Protein 2UZ1 (pdb70)

Organism: Pseudomonas fluorescens (NCBI:txid294)

Secondary structure (DSSP, 8-state):
-EEEHHHHHHHHHHHHT---EEE---GGGHHHHHHHHHHT--EEE-SSHHHHHHHHHHHHHHHTS-EEEEE-TTHHHHTTHHHHHHHHHHT--EEEEEEE--GGGTTS--TT----HHHHHGGG-SEEEE---GGGHHHHHHHHHHHHHSSSP--EEEEEEHHHHH-EEEGGGS--------SSPPB--HHHHHHHHHHHHH-SSEEEEE-HHHHHHT-HHHHHHHHHHH---EEE-GGGGGGGTTS-GGGEEEEGGGGGGTTTTT---SEEEEEBPPSSGGGTTTS-SSS-TTSEEEEE-S-GGGTTSSS--SEEE-S-HHHHHHHHHHHHTTSPPPPP-HHHHHHHHHHHHHHHHHHHHH---SSS--HHHHHHHHHTT-STTEEEEE-SSHHHHHHHHHHTTS--SEEE---TT--TTTHHHHHHHHHHHHHHHT-EEEEEEEHHHHGGGTTHHHHHHHHT---EEEEEE-SB-HHHHHHIIIII-TT---S-B-----HHHHHHHTT-EEEEE-SHHHHHHHHHHHHHSSS-EEEEEE--S----HHHH-/-EEEHHHHHHHHHHHHT---EEE---GGGHHHHHHHHHHT--EEE-SSHHHHHHHHHHHHHHHTS-EEEEE-TTHHHHTTHHHHHHHHHHT--EEEEEEE--GGGTTS--TT----HHHHHGGGSSEEEE---GGGHHHHHHHHHHHHHSSSP--EEEEEEHHHHH-EEEGGGS--------SSPPB--HHHHHHHHHHHHH-SSEEEEE-HHHHHH--HHHHHHHHHHH---EEE-GGGGGGGTTS-GGGEEEEGGGGGGTGGGT---SEEEEEBPPSSGGGTTTS-SSS-TTSEEEEEES-GGGTTSSS--SEEEES-HHHHHHHHHHHHHTT-PPPP-HHHHHHHHHHHHHHHHHHHHT---SSSBPHHHHHHHHHTT-STTEEEEE-SSHHHHHHHHHHSSS--SEEE---TT--TTTHHHHHHHHHHHHHHHTPEEEEEEEHHHHGGGTTHHHHHHHTT---EEEEEE-SB-HHHHHHIIIII-TT---S-B-----HHHHHHHTT-EEEEE-SHHHHHHHHHHHHHSSS-EEEEEEB-S----HHHHH-/-EEEHHHHHHHHHHHHT---EEE---GGGHHHHHHHHHHT--EEE-SSHHHHHHHHHHHHHHHTS-EEEEE-TTHHHHTTHHHHHHHHHHT--EEEEEEE--GGGTTS--TT----HHHHHGGG-SEEEE---GGGHHHHHHHHHHHHHSSSP--EEEEEEHHHHH-EEEGGGS--------SSPPB--HHHHHHHHHHHHH-SSEEEEE-HHHHHH--HHHHHHHHHHH---EEE-GGGGGGGTTS-GGGEEEEGGGGGGTTTTT---SEEEEEBPPSSGGGTTTS-SSS-TTSEEEEEES-GGGTTSSS--SEEEES-HHHHHHHHHHHHTSSPPPPP-HHHHHHHHHHHHHHHHHHHHH---SSS--HHHHHHHHHTT-STTEEEEE-SSHHHHHHHHHHTTS--SEEE---TT--TTTHHHHHHHHHHHHHTTT-EEEEEEEHHHHGGGTTHHHHHHHHT---EEEEEE-SB-HHHHHHIIIII-TT---S-B-----HHHHHHHTT-EEEEE-SHHHHHHHHHHHHHSSS-EEEEEE--S-PPPHHHHH-/-EEEHHHHHHHHHHHHT---EEE---GGGHHHHHHHHHTT--EEE-SSHHHHHHHHHHHHHHHTS-EEEEE-TTHHHHTTHHHHHHHHHHT--EEEEEEE--GGGTTS--TT----HHHHHGGG-SEEEE---GGGHHHHHHHHHHHHHSSSP--EEEEEEHHHHH-EEEGGGS--------SSPPB--HHHHHHHHHHHHH-SSEEEEE-HHHHHHT-HHHHHHHHHHH---EEE-GGGGGGGTTS-GGGEEEEGGGGGGTTTTT---SEEEEEBPPSSGGGTTTS-SSS-TTSEEEEEES-GGGTTSSS--SEEEES-HHHHHHHHHHHHHS-S-----HHHHHHHHHHHHHHHHHHHHH---SSS--HHHHHHHHHTT-STTEEEEE-SSHHHHHHHHHHTTS--SEEE---TT--TTTHHHHHHHHHHHHHHHT-EEEEEEEHHHHGGGTTHHHHHHHHT---EEEEEE-SB-HHHHHHIIIII-TT---S-B-----HHHHHHHTT-EEEEE-SHHHHHHHHHHHHHSSS-EEEEEE--S-PPPHHHH-

Radius of gyration: 36.53 Å; Cα contacts (8 Å, |Δi|>4): 5797; chains: 4; bounding box: 102×90×102 Å

B-factor: mean 12.72, std 6.34, range [3.35, 56.2]

InterPro domains:
  IPR011766 Thiamine pyrophosphate enzyme, TPP-binding [PF02775] (397-542)
  IPR012000 Thiamine pyrophosphate enzyme, central domain [PF00205] (194-329)
  IPR012001 Thiamine pyrophosphate enzyme, N-terminal TPP-binding domain [PF02776] (5-121)
  IPR029035 DHS-like NAD/FAD-binding domain superfamily [SSF52467] (156-358)
  IPR029061 Thiamin diphosphate-binding fold [SSF52518] (1-179)
  IPR029061 Thiamin diphosphate-binding fold [SSF52518] (370-551)
  IPR045229 Thiamine pyrophosphate enzyme [PTHR18968] (4-545)

Foldseek 3Di:
DWAFLLLLQQVLCVLQPQQEAEEADDLLNVSVVVNCVVVVRYYQYFPFLCLRLLLLQLLCLLQLHEGEYEFEAARRLVRNQVSLQQQQQQLTQYEYEYEAAAPVCPPVPDPRYDDPSQVSSVVRWLEEDEDDASLCNQVVSLVLNLSQLAFSHHYYYYYYYSCSRGDIDDPVVHDRDHNPDDLAWFAFDVVQLVVLVVCLQPWLQEEEEEEQLCSSSLLLVLLQLLCVQAVHAYEYALSCQLSCQPHDLLRQLYHLVLQQCQVVVVHRTQEYEYQQDFQDDRQPRLPCSRVHLNHAYAYEGLDQCRFCVRHDHDHYHRIRSSNHSNVSSVVSVPDDGGDDCNVSSVVSVVSLVVLLVVVVVPDDCPPFAALLLLLVLVLVPAALQEAEEEAQDQNVLSNSSSSSVYNHVHGHYRDPVNDQQSRNSSQQSNLVSSVVVNHAYEYGYEPVRCVNRLSRLLSCQVVLRLYEYEYAYQQWSQLVQVCCCPVPHPVRRDPTGRNDDDSLVSSVVSPFAGAEEIYSVRSSVVVVVSVVDSTHYYYYYHHHRPDDRPVSVD/DWAFLLLLLQVLCVLQPNQEAEEADDLLNVSVVVNCVVVVRYYQYFPFLCLRLLLLQLLCLLQLHEREYEFEAARRLVRNVVSLQQQQQQLGQYEYEYEEAAPVCPPVPDPRYDDPSQVSSVVRWLEEDEDDASLCNQVVSLVLNLSQLAFSHHYYYYYYYSCSRGDIDDPVVHDRDHNPDDLAKFAWDVVLVVVLVVVLLVWPQEEEEEEQLCSSSLLLVLLQLLCVQAVHAYEYDLSCQLSCQPHDLLRQLYHLVLQQCQVVVVHRGQEYEYQQDFQDDRQCRLPCSRVHLNHAYAYEGLDQCRFCVRHDHDHYTHIRSSNHSNVSSVCRVVPDDGDDCNVSSVVSVVSLVVVLVVVVVVFDPPDFAALLLLLVLVLVPAALQEAEEEAADQNVLSNSSSSRVYNHVHGHYRDDVNDQQSRNSSQQSSLVSSVVVNHAYEYEYEPVRCVNRLSRLLSCQVVLRLYEYEYAYQQWSQLVQVCCCPVPHPVRRDPTGRNDDDSLVSSVVSPFAGAEETYSVRSSVVVVVSVVDSTHYYYYYHGHRPDDRPVSVVD/DWAFLLLLLQVLCVLQPNQEAEEADDPLNVSVVVNCVVVVRYYQHFPFLCLSLLLLQLLCLLQLAEGEYEFEAARRLVRNVVSLQQQQQQLTQYEYEYEEAAPVCPPVPDDRYDDPSQVSSVVRWLEEDEDDASLCNQVVSLVLNLSQLAPSHHYYYYYYYSCSRGPIDDPVVHDRDHNDDDLAWFAFDVVLLVVLVVCLQPWLQEEEEEGQLCSSSLLLVLLQLLCVQAVHAYEYDLSCQLSCLPHPLLRQLYHLVLQQCQVVVVHRTQEYEYQQDFQDDRNPRLPCSRVHLNHAYAYEGLDQCRFCVRHDHDHYHRIRSSNHSNVSSVVSVPDDGGDHCNVSSVVSVVSLVVVLVVCVVPFDCPPFAALLLLLVLVLVPAALQEAEEEAADQNVLSNSSSSSVYNHVHGHYRDDVNDQQSRVSSQLSSLVSSVVVNHAYEYGYEPVRCVNRLSRLLSCQVVLRLYEYEYAYQQWSQVVQVCCCPVPHVPRRDPTGRNDDDSLVSSVVSPFHGAEEIYSVRSSVVVVVSVVDSTHYYYYYHHHRPDDRPVRVVD/DWAFLLLLQVVLCVLQPHQEAEEADDLLNVSVVVNCVVVVRYYQHFPFLCLSLLLLQLLCLLQLAEREYEFEAARRLVRNVVSLQQQQQQLTQYEYEYEEAAPVCPPVPDPRYDDPSQVSNVVRFLEEDEDDASLCNQVVSLVQNCSQLAFSHHYYYYYYYSCSRGDIDDPVVHDRDHNDDDLAWFAFDVVLLVVLVVLLQPWPQEEEEEEQLCSSSLLLVLLQLLCVLAVHAYEYAQSCQLSCQPHDLLRQLYHLVLQQCQVVVVHRTQEYEYQQDAQDDRQPRLPCRRPHLNHAYAYEGLDQCRFQVRHDHDHYTHIRSSNHSNVSSVVSVVDPHGDDCNVSSVVSVVSLVVLLVVVVVPDDCPPFAALLLLLVLVLVVAALQEAEEEAQDLNVLSNSSSSSPYNHVHYHYRDPVNDQQSRSSSQQSSLVSSVVVNHAYEYGYEPVRCVNRLSRLLSCQVVLRLYEYEYAYAQWSQVVQVCCCPVPHVVRRDPTGRNDDDSLVSSVVSPFAGAEEIYSVRSSVVVVVSVVDSTHYYYYYHHHRPDQRPVRVD

CATH classification: 3.40.50.970 (+2 more: 3.40.50.1220, 3.40.50.970)

Sequence (2218 aa):
AMITGGELVVRTLIKAGVEHLFGLHGAHIDTIFQACLDHDDVPIIDTRHEAAAGHAAEGYARAGAKLGVALVTAGGGFTNAVVTPIANAWLDRTPVLFLTGSGALRDDETNTLQAGIDQVAMAAPITKWAHRVMATEHIPRLVMQAIRAALSSAPRGPVLLDLPWDILMNQIDEDSVVIIPDLVLSAHGARPDPADLDQQALALLRKAERPVIVLGSEASSRTARKTALSAFVAATGVPVFADYEGLSMLSGLPDAMRGGLVQNLYSFAKADAAPDLLVLMLGARFGLNTGHGSGQLIPHSAQVIQVDPDACCELGRLQGIALGIVADVGGTIEALAQATAQDAAWPDRGDWCAKVTDLAQERYASIAAKSSSEHALHPFHASQVIAKHVDAGVTVVADGALTYLWLSEVMSRVKPGGFLCHGYLGSMGVGFGTALGAQVADLEAGRRTILVTGDGSVGYSIGEFDTLVRKQLPLIVIIMNNQSWGATLHFQQLAVGPNRVTGTRLENGSYHGVAAAFGADGYHVDSVESFSAALAQALAHNRPACINVAVALDPIPPEELIAMITGGELVVRTLIKAGVEHLFGLHGAHIDTIFQACLDHDDVPIIDTRHEAAAGHAAEGYARAGAKLGVALVTAGGGFTNAVVTPIANAWLDRTPVLFLTGSGALRDDETNTLQAGIDQVAMAAPITKWAHRVMATEHIPRLVMQAIRAALSAPRGPVLLDLPWDILMNNQIDEDSVIIPDLVLSAHGARPDPADLDQALALLRKAERPVIVLGSEASRTARKTALSAFVAATGVPVFADYEGLSMLSGLPDAMRGGLVQNLYSFAKADAAPDLVLMLGARFGLNTGHGSGQLIPHSAQVIQVDPDACCELGRLQGIALGIVADVGGTIEALAQATAQDAAWPDRGDWCAKVTDLAQERYASSIAAKSSSEHALHPFHASQVIAKHVDAGVTVVADGALTYLWLSEVMSRVKPGGFLCHGYLGSMGVGFGTALGAQVADLEAGRRTILVTGDGSVGYSIGEFDTLVRKQLPLIVIIMNNQSWGATLHFQQLAVGPNRVTGTRLENGSYHGVAAAFGADGYHVDSVESFSSAALAQALAHNRPACINVAVALDPIPPEELIIAMITGGELVVRTLIKAGVEHLFGLHGAHIDTIFQACLDHDVPIIDTRHEAAAGHAAEGYARAGAKLGVALVTAGGGFTNAVVTPIANAWLDRTPVLFLTGSGALRDDETNTLQAGIDQVAMAAPITKWAHRVMATEHIPRLVMQAIRAALSAPRGPVLLDLPWDILMNQIDEDSVVIIPDLVLSAHGARPDPADLDQALALLRKAERPVIVLGSEASRTARKTALSAFVAATGVPVFADYEGLSMLSGLPDAMRGGLVQNLYSFAKADAAPDLLVLMLGARFGLNTGHGSGQLIPHSAQVIQVDPDACCELGRLQGIALGIVADVGGTIEALAQATAQDAAWPDRGDWCAKVTDLAQERYASIAAKSSSEHALHPFHASQVIAKHVDAGVTVVADGALTYLWLSEVMSRVKPGGFLCHGYLGSMGVGFGTALGAQVADLEAGRRTILVTGDGSVGYSIGEFDTLVRKQLPLIVIIMNNQSWGATLHFQQLAVGPNRVTGTRLENGSYHGVAAAFGADGYHVDSVESFSAALAQALAHNRPACINVAVALDPIPPEELIIAMITGGELVVRTLIKAGVEHLFGLHGAHIDTIFQACLDHDVPIIDTRHEAAAGHAAEGYARAGAKLGVALVTAGGGFTNAVVTPIANAWLDRTPVLFLTGSGALRDDETNTLQAGIDQVAMAAPITKWAHRVMATEHIPRLVMQAIRAALSAPRGPVLLDLPWDILMNNQIDEDSVVIIPDLVLSAHGARPDPADLDQALALLRKAERPVIVLGSEASRTARKTALSSAFVAATGVPVFADYEGLSMLSGLPDAMRGGLVQNLYSFAKADAAPDLVLMLGARFGLNTGHGSGQLIPHSAQVIQVDPDACCELGRLQGIALGIVADVGGTIEALAQATAQDAAWPDRGDWCAKVTDLAQERYASIAAKSSSEHALHPFHASQVIAKHVDAGVTVVADGALTYLWLSEVMSRVKPGGFLCHGYLGSMGVGFGTALGAQVADLEAGRRTILVTGDGSVGYSIGEFDTLVRKQLPLIVIIMNNQSWGATLHFQQLAVGPNRVTGTRLENGSYHGVAAAFGADGYHVDSVESFSSAALAQALAHNRPACINVAVVALDPIPPEELI

Structure (mmCIF, N/CA/C/O backbone):
data_2UZ1
#
_entry.id   2UZ1
#
_cell.length_a   104.462
_cell.length_b   121.601
_cell.length_c   162.957
_cell.angle_alpha   90.00
_cell.angle_beta   90.00
_cell.angle_gamma   90.00
#
_symmetry.space_group_name_H-M   'P 21 21 21'
#
loop_
_entity.id
_entity.type
_entity.pdbx_description
1 polymer 'BENZALDEHYDE LYASE'
2 polymer 'BENZALDEHYDE LYASE'
3 non-polymer 'THIAMINE DIPHOSPHATE'
4 non-polymer (4S)-2-METHYL-2,4-PENTANEDIOL
5 water water
#
loop_
_atom_site.group_PDB
_atom_site.id
_atom_site.type_symbol
_atom_site.label_atom_id
_atom_site.label_alt_id
_atom_site.label_comp_id
_atom_site.label_asym_id
_atom_site.label_entity_id
_atom_site.label_seq_id
_atom_site.pdbx_PDB_ins_code
_atom_site.Cartn_x
_atom_site.Cartn_y
_atom_site.Cartn_z
_atom_site.occupancy
_atom_site.B_iso_or_equiv
_atom_site.auth_seq_id
_atom_site.auth_comp_id
_atom_site.auth_asym_id
_atom_site.auth_atom_id
_atom_site.pdbx_PDB_model_num
ATOM 1 N N . ALA A 1 2 ? 28.471 -25.413 53.933 1.00 20.38 2 ALA A N 1
ATOM 2 C CA . ALA A 1 2 ? 29.425 -24.274 54.056 1.00 19.27 2 ALA A CA 1
ATOM 3 C C . ALA A 1 2 ? 30.292 -23.991 52.827 1.00 18.40 2 ALA A C 1
ATOM 4 O O . ALA A 1 2 ? 30.925 -22.949 52.788 1.00 18.44 2 ALA A O 1
ATOM 6 N N . MET A 1 3 ? 30.328 -24.901 51.848 1.00 17.09 3 MET A N 1
ATOM 7 C CA . MET A 1 3 ? 30.730 -24.528 50.493 1.00 16.00 3 MET A CA 1
ATOM 8 C C . MET A 1 3 ? 29.555 -23.789 49.856 1.00 15.03 3 MET A C 1
ATOM 9 O O . MET A 1 3 ? 28.406 -24.248 49.911 1.00 14.74 3 MET A O 1
ATOM 14 N N . ILE A 1 4 ? 29.842 -22.633 49.262 1.00 13.14 4 ILE A N 1
ATOM 15 C CA . ILE A 1 4 ? 28.793 -21.827 48.615 1.00 11.72 4 ILE A CA 1
ATOM 16 C C . ILE A 1 4 ? 29.260 -21.348 47.228 1.00 11.16 4 ILE A C 1
ATOM 17 O O . ILE A 1 4 ? 30.461 -21.217 46.994 1.00 10.72 4 ILE A O 1
ATOM 22 N N . THR A 1 5 ? 28.309 -21.095 46.328 1.00 10.65 5 THR A N 1
ATOM 23 C CA . THR A 1 5 ? 28.616 -20.662 44.963 1.00 9.79 5 THR A CA 1
ATOM 24 C C . THR A 1 5 ? 29.006 -19.178 44.887 1.00 9.69 5 THR A C 1
ATOM 25 O O . THR A 1 5 ? 28.656 -18.373 45.772 1.00 9.00 5 THR A O 1
ATOM 29 N N . GLY A 1 6 ? 29.702 -18.805 43.809 1.00 8.71 6 GLY A N 1
ATOM 30 C CA . GLY A 1 6 ? 29.873 -17.386 43.477 1.00 8.92 6 GLY A CA 1
ATOM 31 C C . GLY A 1 6 ? 28.564 -16.601 43.454 1.00 8.32 6 GLY A C 1
ATOM 32 O O . GLY A 1 6 ? 28.509 -15.468 43.934 1.00 8.40 6 GLY A O 1
ATOM 33 N N . GLY A 1 7 ? 27.497 -17.187 42.899 1.00 7.15 7 GLY A N 1
ATOM 34 C CA . GLY A 1 7 ? 26.177 -16.521 42.901 1.00 7.46 7 GLY A CA 1
ATOM 35 C C . GLY A 1 7 ? 25.670 -16.249 44.322 1.00 7.14 7 GLY A C 1
ATOM 36 O O . GLY A 1 7 ? 25.096 -15.201 44.604 1.00 7.63 7 GLY A O 1
ATOM 37 N N . GLU A 1 8 ? 25.899 -17.196 45.221 1.00 7.20 8 GLU A N 1
ATOM 38 C CA . GLU A 1 8 ? 25.542 -17.020 46.624 1.00 7.72 8 GLU A CA 1
ATOM 39 C C . GLU A 1 8 ? 26.362 -15.862 47.232 1.00 7.38 8 GLU A C 1
ATOM 40 O O . GLU A 1 8 ? 25.805 -15.016 47.945 1.00 8.41 8 GLU A O 1
ATOM 46 N N . LEU A 1 9 ? 27.655 -15.785 46.925 1.00 7.27 9 LEU A N 1
ATOM 47 C CA . LEU A 1 9 ? 28.447 -14.608 47.344 1.00 7.53 9 LEU A CA 1
ATOM 48 C C . LEU A 1 9 ? 27.856 -13.287 46.843 1.00 7.85 9 LEU A C 1
ATOM 49 O O . LEU A 1 9 ? 27.804 -12.309 47.597 1.00 7.20 9 LEU A O 1
ATOM 54 N N . VAL A 1 10 ? 27.401 -13.257 45.589 1.00 7.32 10 VAL A N 1
ATOM 55 C CA . VAL A 1 10 ? 26.809 -12.030 45.040 1.00 6.87 10 VAL A CA 1
ATOM 56 C C . VAL A 1 10 ? 25.642 -11.591 45.906 1.00 7.15 10 VAL A C 1
ATOM 57 O O . VAL A 1 10 ? 25.562 -10.433 46.338 1.00 7.57 10 VAL A O 1
ATOM 61 N N . VAL A 1 11 ? 24.744 -12.543 46.162 1.00 6.89 11 VAL A N 1
ATOM 62 C CA . VAL A 1 11 ? 23.495 -12.250 46.852 1.00 7.36 11 VAL A CA 1
ATOM 63 C C . VAL A 1 11 ? 23.712 -11.926 48.325 1.00 7.21 11 VAL A C 1
ATOM 64 O O . VAL A 1 11 ? 23.090 -11.006 48.834 1.00 7.37 11 VAL A O 1
ATOM 68 N N . ARG A 1 12 ? 24.615 -12.637 48.999 1.00 7.52 12 ARG A N 1
ATOM 69 C CA . ARG A 1 12 ? 24.965 -12.245 50.377 1.00 7.61 12 ARG A CA 1
ATOM 70 C C . ARG A 1 12 ? 25.463 -10.799 50.446 1.00 7.91 12 ARG A C 1
ATOM 71 O O . ARG A 1 12 ? 25.107 -10.064 51.364 1.00 8.18 12 ARG A O 1
ATOM 79 N N . THR A 1 13 ? 26.273 -10.399 49.461 1.00 7.30 13 THR A N 1
ATOM 80 C CA . THR A 1 13 ? 26.804 -9.038 49.437 1.00 7.70 13 THR A CA 1
ATOM 81 C C . THR A 1 13 ? 25.702 -8.016 49.163 1.00 7.82 13 THR A C 1
ATOM 82 O O . THR A 1 13 ? 25.635 -6.975 49.824 1.00 7.51 13 THR A O 1
ATOM 86 N N . LEU A 1 14 ? 24.804 -8.320 48.219 1.00 7.55 14 LEU A N 1
ATOM 87 C CA . LEU A 1 14 ? 23.693 -7.413 47.926 1.00 7.57 14 LEU A CA 1
ATOM 88 C C . LEU A 1 14 ? 22.818 -7.186 49.155 1.00 7.98 14 LEU A C 1
ATOM 89 O O . LEU A 1 14 ? 22.456 -6.041 49.484 1.00 8.62 14 LEU A O 1
ATOM 94 N N . ILE A 1 15 ? 22.508 -8.278 49.836 1.00 8.52 15 ILE A N 1
ATOM 95 C CA . ILE A 1 15 ? 21.678 -8.220 51.039 1.00 8.74 15 ILE A CA 1
ATOM 96 C C . ILE A 1 15 ? 22.356 -7.341 52.102 1.00 9.49 15 ILE A C 1
ATOM 97 O O . ILE A 1 15 ? 21.729 -6.438 52.687 1.00 8.78 15 ILE A O 1
ATOM 102 N N . LYS A 1 16 ? 23.651 -7.577 52.307 1.00 9.94 16 LYS A N 1
ATOM 103 C CA . LYS A 1 16 ? 24.394 -6.807 53.307 1.00 10.63 16 LYS A CA 1
ATOM 104 C C . LYS A 1 16 ? 24.415 -5.313 52.940 1.00 10.78 16 LYS A C 1
ATOM 105 O O . LYS A 1 16 ? 24.404 -4.457 53.838 1.00 11.55 16 LYS A O 1
ATOM 111 N N . ALA A 1 17 ? 24.405 -4.995 51.635 1.00 9.87 17 ALA A N 1
ATOM 112 C CA . ALA A 1 17 ? 24.353 -3.604 51.173 1.00 10.24 17 ALA A CA 1
ATOM 113 C C . ALA A 1 17 ? 22.968 -2.967 51.396 1.00 10.20 17 ALA A C 1
ATOM 114 O O . ALA A 1 17 ? 22.830 -1.742 51.379 1.00 11.35 17 ALA A O 1
ATOM 116 N N . GLY A 1 18 ? 21.959 -3.808 51.598 1.00 9.24 18 GLY A N 1
ATOM 117 C CA . GLY A 1 18 ? 20.589 -3.327 51.786 1.00 8.56 18 GLY A CA 1
ATOM 118 C C . GLY A 1 18 ? 19.675 -3.484 50.574 1.00 8.46 18 GLY A C 1
ATOM 119 O O . GLY A 1 18 ? 18.566 -2.957 50.568 1.00 8.73 18 GLY A O 1
ATOM 120 N N . VAL A 1 19 ? 20.129 -4.197 49.548 1.00 8.46 19 VAL A N 1
ATOM 121 C CA . VAL A 1 19 ? 19.293 -4.466 48.362 1.00 8.16 19 VAL A CA 1
ATOM 122 C C . VAL A 1 19 ? 18.129 -5.400 48.708 1.00 8.22 19 VAL A C 1
ATOM 123 O O . VAL A 1 19 ? 18.343 -6.446 49.332 1.00 9.64 19 VAL A O 1
ATOM 127 N N . GLU A 1 20 ? 16.915 -5.007 48.317 1.00 8.05 20 GLU A N 1
ATOM 128 C CA . GLU A 1 20 ? 15.700 -5.764 48.625 1.00 8.69 20 GLU A CA 1
ATOM 129 C C . GLU A 1 20 ? 14.954 -6.272 47.394 1.00 8.89 20 GLU A C 1
ATOM 130 O O . GLU A 1 20 ? 14.021 -7.056 47.539 1.00 8.63 20 GLU A O 1
ATOM 136 N N . HIS A 1 21 ? 15.357 -5.828 46.203 1.00 7.43 21 HIS A N 1
ATOM 137 C CA . HIS A 1 21 ? 14.695 -6.243 44.949 1.00 7.12 21 HIS A CA 1
ATOM 138 C C . HIS A 1 21 ? 15.718 -6.234 43.834 1.00 7.30 21 HIS A C 1
ATOM 139 O O . HIS A 1 21 ? 16.614 -5.384 43.819 1.00 7.65 21 HIS A O 1
ATOM 146 N N . LEU A 1 22 ? 15.561 -7.169 42.906 1.00 7.25 22 LEU A N 1
ATOM 147 C CA . LEU A 1 22 ? 16.314 -7.173 41.655 1.00 7.14 22 LEU A CA 1
ATOM 148 C C . LEU A 1 22 ? 15.341 -7.252 40.501 1.00 7.04 22 LEU A C 1
ATOM 149 O O . LEU A 1 22 ? 14.219 -7.759 40.660 1.00 7.26 22 LEU A O 1
ATOM 154 N N . PHE A 1 23 ? 15.772 -6.744 39.355 1.00 6.21 23 PHE A N 1
ATOM 155 C CA . PHE A 1 23 ? 14.993 -6.832 38.099 1.00 6.47 23 PHE A CA 1
ATOM 156 C C . PHE A 1 23 ? 15.814 -7.559 37.064 1.00 6.83 23 PHE A C 1
ATOM 157 O O . PHE A 1 23 ? 17.021 -7.341 36.959 1.00 7.44 23 PHE A O 1
ATOM 165 N N . GLY A 1 24 ? 15.190 -8.432 36.290 1.00 6.27 24 GLY A N 1
ATOM 166 C CA . GLY A 1 24 ? 16.003 -9.233 35.386 1.00 5.96 24 GLY A CA 1
ATOM 167 C C . GLY A 1 24 ? 15.245 -10.206 34.517 1.00 6.10 24 GLY A C 1
ATOM 168 O O . GLY A 1 24 ? 14.017 -10.151 34.409 1.00 5.45 24 GLY A O 1
ATOM 169 N N . LEU A 1 25 ? 16.002 -11.094 33.883 1.00 6.14 25 LEU A N 1
ATOM 170 C CA . LEU A 1 25 ? 15.405 -12.121 33.061 1.00 6.88 25 LEU A CA 1
ATOM 171 C C . LEU A 1 25 ? 16.361 -13.298 33.131 1.00 6.74 25 LEU A C 1
ATOM 172 O O . LEU A 1 25 ? 17.593 -13.129 33.030 1.00 6.98 25 LEU A O 1
ATOM 177 N N . HIS A 1 26 ? 15.796 -14.483 33.323 1.00 6.30 26 HIS A N 1
ATOM 178 C CA . HIS A 1 26 ? 16.591 -15.673 33.636 1.00 6.24 26 HIS A CA 1
ATOM 179 C C . HIS A 1 26 ? 17.517 -16.119 32.496 1.00 6.67 26 HIS A C 1
ATOM 180 O O . HIS A 1 26 ? 17.190 -15.979 31.301 1.00 6.31 26 HIS A O 1
ATOM 187 N N . GLY A 1 27 ? 18.680 -16.613 32.894 1.00 6.39 27 GLY A N 1
ATOM 188 C CA . GLY A 1 27 ? 19.507 -17.459 32.047 1.00 6.83 27 GLY A CA 1
ATOM 189 C C . GLY A 1 27 ? 20.273 -18.458 32.913 1.00 7.05 27 GLY A C 1
ATOM 190 O O . GLY A 1 27 ? 20.526 -18.191 34.089 1.00 7.23 27 GLY A O 1
ATOM 191 N N . ALA A 1 28 ? 20.693 -19.576 32.319 1.00 7.27 28 ALA A N 1
ATOM 192 C CA . ALA A 1 28 ? 21.509 -20.567 33.030 1.00 7.03 28 ALA A CA 1
ATOM 193 C C . ALA A 1 28 ? 22.787 -19.918 33.575 1.00 7.11 28 ALA A C 1
ATOM 194 O O . ALA A 1 28 ? 23.214 -20.226 34.702 1.00 7.30 28 ALA A O 1
ATOM 196 N N . HIS A 1 29 ? 23.387 -19.022 32.786 1.00 7.37 29 HIS A N 1
ATOM 197 C CA . HIS A 1 29 ? 24.641 -18.351 33.182 1.00 7.49 29 HIS A CA 1
ATOM 198 C C . HIS A 1 29 ? 24.554 -17.660 34.547 1.00 7.39 29 HIS A C 1
ATOM 199 O O . HIS A 1 29 ? 25.574 -17.520 35.248 1.00 7.49 29 HIS A O 1
ATOM 206 N N . ILE A 1 30 ? 23.340 -17.240 34.907 1.00 6.52 30 ILE A N 1
ATOM 207 C CA . ILE A 1 30 ? 23.130 -16.485 36.143 1.00 6.19 30 ILE A CA 1
ATOM 208 C C . ILE A 1 30 ? 22.197 -17.214 37.110 1.00 6.27 30 ILE A C 1
ATOM 209 O O . ILE A 1 30 ? 21.689 -16.624 38.078 1.00 6.87 30 ILE A O 1
ATOM 214 N N . ASP A 1 31 ? 21.980 -18.505 36.869 1.00 6.22 31 ASP A N 1
ATOM 215 C CA . ASP A 1 31 ? 21.042 -19.228 37.728 1.00 6.92 31 ASP A CA 1
ATOM 216 C C . ASP A 1 31 ? 21.474 -19.274 39.209 1.00 6.93 31 ASP A C 1
ATOM 217 O O . ASP A 1 31 ? 20.616 -19.280 40.101 1.00 6.70 31 ASP A O 1
ATOM 222 N N . THR A 1 32 ? 22.784 -19.288 39.474 1.00 5.99 32 THR A N 1
ATOM 223 C CA . THR A 1 32 ? 23.244 -19.327 40.870 1.00 7.53 32 THR A CA 1
ATOM 224 C C . THR A 1 32 ? 22.743 -18.117 41.671 1.00 6.98 32 THR A C 1
ATOM 225 O O . THR A 1 32 ? 22.511 -18.218 42.879 1.00 7.96 32 THR A O 1
ATOM 229 N N . ILE A 1 33 ? 22.560 -16.983 40.991 1.00 6.36 33 ILE A N 1
ATOM 230 C CA . ILE A 1 33 ? 22.034 -15.787 41.644 1.00 7.01 33 ILE A CA 1
ATOM 231 C C . ILE A 1 33 ? 20.522 -15.927 41.889 1.00 6.88 33 ILE A C 1
ATOM 232 O O . ILE A 1 33 ? 20.029 -15.540 42.951 1.00 7.73 33 ILE A O 1
ATOM 237 N N . PHE A 1 34 ? 19.780 -16.447 40.898 1.00 7.05 34 PHE A N 1
ATOM 238 C CA . PHE A 1 34 ? 18.355 -16.749 41.085 1.00 6.79 34 PHE A CA 1
ATOM 239 C C . PHE A 1 34 ? 18.143 -17.705 42.254 1.00 7.36 34 PHE A C 1
ATOM 240 O O . PHE A 1 34 ? 17.237 -17.498 43.074 1.00 7.55 34 PHE A O 1
ATOM 248 N N . GLN A 1 35 ? 18.972 -18.747 42.335 1.00 7.50 35 GLN A N 1
ATOM 249 C CA . GLN A 1 35 ? 18.817 -19.774 43.403 1.00 7.75 35 GLN A CA 1
ATOM 250 C C . GLN A 1 35 ? 19.073 -19.176 44.791 1.00 7.94 35 GLN A C 1
ATOM 251 O O . GLN A 1 35 ? 18.348 -19.459 45.775 1.00 8.63 35 GLN A O 1
ATOM 257 N N . ALA A 1 36 ? 20.109 -18.351 44.873 1.00 8.22 36 ALA A N 1
ATOM 258 C CA . ALA A 1 36 ? 20.442 -17.672 46.132 1.00 8.40 36 ALA A CA 1
ATOM 259 C C . ALA A 1 36 ? 19.321 -16.705 46.548 1.00 8.99 36 ALA A C 1
ATOM 260 O O . ALA A 1 36 ? 18.909 -16.681 47.712 1.00 9.23 36 ALA A O 1
ATOM 262 N N . CYS A 1 37 ? 18.815 -15.905 45.599 1.00 9.09 37 CYS A N 1
ATOM 263 C CA . CYS A 1 37 ? 17.666 -15.035 45.882 1.00 9.09 37 CYS A CA 1
ATOM 264 C C . CYS A 1 37 ? 16.464 -15.847 46.371 1.00 9.07 37 CYS A C 1
ATOM 265 O O . CYS A 1 37 ? 15.781 -15.440 47.305 1.00 10.28 37 CYS A O 1
ATOM 268 N N . LEU A 1 38 ? 16.223 -17.000 45.750 1.00 9.55 38 LEU A N 1
ATOM 269 C CA . LEU A 1 38 ? 15.136 -17.869 46.202 1.00 9.66 38 LEU A CA 1
ATOM 270 C C . LEU A 1 38 ? 15.336 -18.276 47.675 1.00 10.61 38 LEU A C 1
ATOM 271 O O . LEU A 1 38 ? 14.397 -18.214 48.496 1.00 11.06 38 LEU A O 1
ATOM 276 N N . ASP A 1 39 ? 16.555 -18.687 48.005 1.00 10.24 39 ASP A N 1
ATOM 277 C CA . ASP A 1 39 ? 16.862 -19.111 49.368 1.00 10.55 39 ASP A CA 1
ATOM 278 C C . ASP A 1 39 ? 16.657 -18.001 50.390 1.00 10.79 39 ASP A C 1
ATOM 279 O O . ASP A 1 39 ? 16.219 -18.259 51.527 1.00 10.92 39 ASP A O 1
ATOM 284 N N . HIS A 1 40 ? 16.992 -16.777 49.986 1.00 9.90 40 HIS A N 1
ATOM 285 C CA . HIS A 1 40 ? 16.999 -15.638 50.888 1.00 10.42 40 HIS A CA 1
ATOM 286 C C . HIS A 1 40 ? 15.729 -14.807 50.834 1.00 10.60 40 HIS A C 1
ATOM 287 O O . HIS A 1 40 ? 15.660 -13.758 51.489 1.00 10.77 40 HIS A O 1
ATOM 294 N N . ASP A 1 41 ? 14.739 -15.256 50.046 1.00 10.32 41 ASP A N 1
ATOM 295 C CA A ASP A 1 41 ? 13.476 -14.526 49.889 0.50 10.72 41 ASP A CA 1
ATOM 296 C CA B ASP A 1 41 ? 13.474 -14.519 49.877 0.50 10.67 41 ASP A CA 1
ATOM 297 C C . ASP A 1 41 ? 13.677 -13.097 49.345 1.00 10.70 41 ASP A C 1
ATOM 298 O O . ASP A 1 41 ? 13.000 -12.145 49.775 1.00 11.11 41 ASP A O 1
ATOM 307 N N . VAL A 1 42 ? 14.602 -12.939 48.399 1.00 9.73 42 VAL A N 1
ATOM 308 C CA . VAL A 1 42 ? 14.821 -11.638 47.748 1.00 9.14 42 VAL A CA 1
ATOM 309 C C . VAL A 1 42 ? 14.108 -11.741 46.386 1.00 9.07 42 VAL A C 1
ATOM 310 O O . VAL A 1 42 ? 14.477 -12.591 45.570 1.00 9.59 42 VAL A O 1
ATOM 314 N N . PRO A 1 43 ? 13.080 -10.910 46.152 1.00 9.44 43 PRO A N 1
ATOM 315 C CA . PRO A 1 43 ? 12.343 -11.029 44.888 1.00 9.11 43 PRO A CA 1
ATOM 316 C C . PRO A 1 43 ? 13.198 -10.601 43.695 1.00 9.05 43 PRO A C 1
ATOM 317 O O . PRO A 1 43 ? 13.877 -9.591 43.762 1.00 9.05 43 PRO A O 1
ATOM 321 N N . ILE A 1 44 ? 13.142 -11.382 42.621 1.00 7.76 44 ILE A N 1
ATOM 322 C CA . ILE A 1 44 ? 13.626 -10.931 41.314 1.00 7.20 44 ILE A CA 1
ATOM 323 C C . ILE A 1 44 ? 12.397 -10.722 40.438 1.00 6.67 44 ILE A C 1
ATOM 324 O O . ILE A 1 44 ? 11.616 -11.665 40.218 1.00 6.50 44 ILE A O 1
ATOM 329 N N . ILE A 1 45 ? 12.183 -9.485 40.000 1.00 6.33 45 ILE A N 1
ATOM 330 C CA . ILE A 1 45 ? 11.053 -9.173 39.134 1.00 6.66 45 ILE A CA 1
ATOM 331 C C . ILE A 1 45 ? 11.513 -9.456 37.709 1.00 6.58 45 ILE A C 1
ATOM 332 O O . ILE A 1 45 ? 12.301 -8.695 37.124 1.00 7.04 45 ILE A O 1
ATOM 337 N N . ASP A 1 46 ? 11.020 -10.562 37.162 1.00 7.06 46 ASP A N 1
ATOM 338 C CA . ASP A 1 46 ? 11.430 -11.035 35.843 1.00 6.71 46 ASP A CA 1
ATOM 339 C C . ASP A 1 46 ? 10.467 -10.525 34.776 1.00 7.05 46 ASP A C 1
ATOM 340 O O . ASP A 1 46 ? 9.254 -10.705 34.859 1.00 5.90 46 ASP A O 1
ATOM 345 N N . THR A 1 47 ? 11.052 -9.874 33.784 1.00 6.59 47 THR A N 1
ATOM 346 C CA . THR A 1 47 ? 10.316 -9.162 32.748 1.00 7.07 47 THR A CA 1
ATOM 347 C C . THR A 1 47 ? 10.251 -9.973 31.444 1.00 6.59 47 THR A C 1
ATOM 348 O O . THR A 1 47 ? 10.678 -11.131 31.403 1.00 7.57 47 THR A O 1
ATOM 352 N N . ARG A 1 48 ? 9.729 -9.360 30.378 1.00 6.38 48 ARG A N 1
ATOM 353 C CA . ARG A 1 48 ? 9.671 -10.041 29.080 1.00 5.94 48 ARG A CA 1
ATOM 354 C C . ARG A 1 48 ? 10.812 -9.609 28.139 1.00 5.91 48 ARG A C 1
ATOM 355 O O . ARG A 1 48 ? 10.885 -10.071 27.005 1.00 6.52 48 ARG A O 1
ATOM 363 N N . HIS A 1 49 ? 11.685 -8.720 28.614 1.00 5.59 49 HIS A N 1
ATOM 364 C CA . HIS A 1 49 ? 12.793 -8.197 27.809 1.00 4.78 49 HIS A CA 1
ATOM 365 C C . HIS A 1 49 ? 13.802 -7.654 28.803 1.00 5.38 49 HIS A C 1
ATOM 366 O O . HIS A 1 49 ? 13.415 -6.969 29.761 1.00 5.75 49 HIS A O 1
ATOM 373 N N . GLU A 1 50 ? 15.092 -7.940 28.593 1.00 4.14 50 GLU A N 1
ATOM 374 C CA . GLU A 1 50 ? 16.131 -7.355 29.474 1.00 5.02 50 GLU A CA 1
ATOM 375 C C . GLU A 1 50 ? 16.082 -5.814 29.491 1.00 5.06 50 GLU A C 1
ATOM 376 O O . GLU A 1 50 ? 16.399 -5.204 30.508 1.00 5.94 50 GLU A O 1
ATOM 382 N N . ALA A 1 51 ? 15.690 -5.189 28.376 1.00 5.83 51 ALA A N 1
ATOM 383 C CA . ALA A 1 51 ? 15.611 -3.732 28.334 1.00 5.72 51 ALA A CA 1
ATOM 384 C C . ALA A 1 51 ? 14.588 -3.276 29.366 1.00 6.33 51 ALA A C 1
ATOM 385 O O . ALA A 1 51 ? 14.861 -2.379 30.138 1.00 5.49 51 ALA A O 1
ATOM 387 N N . ALA A 1 52 ? 13.423 -3.942 29.405 1.00 6.18 52 ALA A N 1
ATOM 388 C CA . ALA A 1 52 ? 12.397 -3.572 30.391 1.00 6.30 52 ALA A CA 1
ATOM 389 C C . ALA A 1 52 ? 12.934 -3.764 31.806 1.00 6.48 52 ALA A C 1
ATOM 390 O O . ALA A 1 52 ? 12.645 -2.949 32.674 1.00 7.19 52 ALA A O 1
ATOM 392 N N . ALA A 1 53 ? 13.707 -4.840 32.027 1.00 6.11 53 ALA A N 1
ATOM 393 C CA . ALA A 1 53 ? 14.324 -5.118 33.345 1.00 5.63 53 ALA A CA 1
ATOM 394 C C . ALA A 1 53 ? 15.306 -4.006 33.735 1.00 5.36 53 ALA A C 1
ATOM 395 O O . ALA A 1 53 ? 15.263 -3.478 34.858 1.00 6.12 53 ALA A O 1
ATOM 397 N N . GLY A 1 54 ? 16.176 -3.636 32.803 1.00 5.58 54 GLY A N 1
ATOM 398 C CA . GLY A 1 54 ? 17.129 -2.543 33.056 1.00 5.88 54 GLY A CA 1
ATOM 399 C C . GLY A 1 54 ? 16.430 -1.223 33.372 1.00 5.93 54 GLY A C 1
ATOM 400 O O . GLY A 1 54 ? 16.769 -0.532 34.338 1.00 6.29 54 GLY A O 1
ATOM 401 N N . HIS A 1 55 ? 15.432 -0.873 32.564 1.00 5.91 55 HIS A N 1
ATOM 402 C CA . HIS A 1 55 ? 14.651 0.336 32.817 1.00 5.83 55 HIS A CA 1
ATOM 403 C C . HIS A 1 55 ? 13.848 0.258 34.124 1.00 5.96 55 HIS A C 1
ATOM 404 O O . HIS A 1 55 ? 13.661 1.276 34.790 1.00 6.77 55 HIS A O 1
ATOM 411 N N . ALA A 1 56 ? 13.371 -0.936 34.478 1.00 6.24 56 ALA A N 1
ATOM 412 C CA . ALA A 1 56 ? 12.700 -1.134 35.777 1.00 5.96 56 ALA A CA 1
ATOM 413 C C . ALA A 1 56 ? 13.666 -0.827 36.926 1.00 6.24 56 ALA A C 1
ATOM 414 O O . ALA A 1 56 ? 13.288 -0.163 37.893 1.00 5.38 56 ALA A O 1
ATOM 416 N N . ALA A 1 57 ? 14.922 -1.275 36.807 1.00 6.64 57 ALA A N 1
ATOM 417 C CA . ALA A 1 57 ? 15.936 -0.995 37.845 1.00 6.05 57 ALA A CA 1
ATOM 418 C C . ALA A 1 57 ? 16.177 0.515 37.939 1.00 6.02 57 ALA A C 1
ATOM 419 O O . ALA A 1 57 ? 16.290 1.070 39.027 1.00 5.19 57 ALA A O 1
ATOM 421 N N . GLU A 1 58 ? 16.215 1.176 36.785 1.00 5.10 58 GLU A N 1
ATOM 422 C CA . GLU A 1 58 ? 16.285 2.641 36.758 1.00 5.82 58 GLU A CA 1
ATOM 423 C C . GLU A 1 58 ? 15.082 3.278 37.460 1.00 5.98 58 GLU A C 1
ATOM 424 O O . GLU A 1 58 ? 15.248 4.187 38.273 1.00 6.22 58 GLU A O 1
ATOM 430 N N . GLY A 1 59 ? 13.877 2.818 37.140 1.00 6.06 59 GLY A N 1
ATOM 431 C CA . GLY A 1 59 ? 12.664 3.429 37.699 1.00 6.44 59 GLY A CA 1
ATOM 432 C C . GLY A 1 59 ? 12.587 3.239 39.206 1.00 7.16 59 GLY A C 1
ATOM 433 O O . GLY A 1 59 ? 12.148 4.133 39.938 1.00 8.29 59 GLY A O 1
ATOM 434 N N . TYR A 1 60 ? 13.016 2.065 39.663 1.00 6.64 60 TYR A N 1
ATOM 435 C CA . TYR A 1 60 ? 13.055 1.729 41.076 1.00 5.77 60 TYR A CA 1
ATOM 436 C C . TYR A 1 60 ? 14.045 2.679 41.774 1.00 6.72 60 TYR A C 1
ATOM 437 O O . TYR A 1 60 ? 13.729 3.255 42.818 1.00 7.08 60 TYR A O 1
ATOM 446 N N . ALA A 1 61 ? 15.214 2.863 41.166 1.00 6.41 61 ALA A N 1
ATOM 447 C CA . ALA A 1 61 ? 16.248 3.769 41.692 1.00 6.43 61 ALA A CA 1
ATOM 448 C C . ALA A 1 61 ? 15.738 5.218 41.745 1.00 7.38 61 ALA A C 1
ATOM 449 O O . ALA A 1 61 ? 15.882 5.914 42.766 1.00 7.52 61 ALA A O 1
ATOM 451 N N . ARG A 1 62 ? 15.118 5.661 40.654 1.00 7.64 62 ARG A N 1
ATOM 452 C CA . ARG A 1 62 ? 14.658 7.044 40.540 1.00 8.35 62 ARG A CA 1
ATOM 453 C C . ARG A 1 62 ? 13.480 7.368 41.470 1.00 9.27 62 ARG A C 1
ATOM 454 O O . ARG A 1 62 ? 13.522 8.381 42.191 1.00 10.52 62 ARG A O 1
ATOM 462 N N . ALA A 1 63 ? 12.447 6.518 41.447 1.00 9.37 63 ALA A N 1
ATOM 463 C CA . ALA A 1 63 ? 11.245 6.728 42.262 1.00 9.90 63 ALA A CA 1
ATOM 464 C C . ALA A 1 63 ? 11.560 6.505 43.739 1.00 10.62 63 ALA A C 1
ATOM 465 O O . ALA A 1 63 ? 10.963 7.157 44.598 1.00 11.68 63 ALA A O 1
ATOM 467 N N . GLY A 1 64 ? 12.497 5.602 44.024 1.00 10.28 64 GLY A N 1
ATOM 468 C CA . GLY A 1 64 ? 12.806 5.211 45.405 1.00 10.75 64 GLY A CA 1
ATOM 469 C C . GLY A 1 64 ? 14.003 5.906 46.042 1.00 10.54 64 GLY A C 1
ATOM 470 O O . GLY A 1 64 ? 14.283 5.689 47.239 1.00 10.67 64 GLY A O 1
ATOM 471 N N . ALA A 1 65 ? 14.703 6.723 45.250 1.00 10.12 65 ALA A N 1
ATOM 472 C CA . ALA A 1 65 ? 15.981 7.356 45.636 1.00 10.40 65 ALA A CA 1
ATOM 473 C C . ALA A 1 65 ? 16.913 6.347 46.313 1.00 10.54 65 ALA A C 1
ATOM 474 O O . ALA A 1 65 ? 17.374 6.515 47.453 1.00 10.39 65 ALA A O 1
ATOM 476 N N . LYS A 1 66 ? 17.182 5.275 45.583 1.00 10.11 66 LYS A N 1
ATOM 477 C CA . LYS A 1 66 ? 17.994 4.185 46.096 1.00 10.15 66 LYS A CA 1
ATOM 478 C C . LYS A 1 66 ? 18.694 3.490 44.929 1.00 9.54 66 LYS A C 1
ATOM 479 O O . LYS A 1 66 ? 18.530 3.904 43.795 1.00 9.13 66 LYS A O 1
ATOM 485 N N . LEU A 1 67 ? 19.509 2.485 45.227 1.00 8.39 67 LEU A N 1
ATOM 486 C CA . LEU A 1 67 ? 20.167 1.701 44.182 1.00 7.79 67 LEU A CA 1
ATOM 487 C C . LEU A 1 67 ? 19.156 0.800 43.470 1.00 7.14 67 LEU A C 1
ATOM 488 O O . LEU A 1 67 ? 18.353 0.106 44.106 1.00 8.00 67 LEU A O 1
ATOM 493 N N . GLY A 1 68 ? 19.201 0.827 42.147 1.00 7.01 68 GLY A N 1
ATOM 494 C CA . GLY A 1 68 ? 18.518 -0.182 41.345 1.00 5.42 68 GLY A CA 1
ATOM 495 C C . GLY A 1 68 ? 19.511 -1.274 40.970 1.00 5.51 68 GLY A C 1
ATOM 496 O O . GLY A 1 68 ? 20.696 -1.019 40.759 1.00 5.42 68 GLY A O 1
ATOM 497 N N . VAL A 1 69 ? 19.016 -2.504 40.889 1.00 5.40 69 VAL A N 1
ATOM 498 C CA . VAL A 1 69 ? 19.860 -3.652 40.494 1.00 5.59 69 VAL A CA 1
ATOM 499 C C . VAL A 1 69 ? 19.161 -4.406 39.373 1.00 5.56 69 VAL A C 1
ATOM 500 O O . VAL A 1 69 ? 18.010 -4.855 39.524 1.00 6.46 69 VAL A O 1
ATOM 504 N N . ALA A 1 70 ? 19.874 -4.524 38.257 1.00 5.63 70 ALA A N 1
ATOM 505 C CA . ALA A 1 70 ? 19.440 -5.273 37.068 1.00 6.43 70 ALA A CA 1
ATOM 506 C C . ALA A 1 70 ? 20.333 -6.490 36.941 1.00 7.12 70 ALA A C 1
ATOM 507 O O . ALA A 1 70 ? 21.534 -6.453 37.265 1.00 7.81 70 ALA A O 1
ATOM 509 N N . LEU A 1 71 ? 19.728 -7.571 36.464 1.00 6.39 71 LEU A N 1
ATOM 510 C CA . LEU A 1 71 ? 20.365 -8.875 36.416 1.00 6.02 71 LEU A CA 1
ATOM 511 C C . LEU A 1 71 ? 20.079 -9.517 35.066 1.00 6.26 71 LEU A C 1
ATOM 512 O O . LEU A 1 71 ? 18.923 -9.842 34.755 1.00 6.75 71 LEU A O 1
ATOM 517 N N . VAL A 1 72 ? 21.125 -9.701 34.263 1.00 5.92 72 VAL A N 1
ATOM 518 C CA . VAL A 1 72 ? 20.955 -10.210 32.891 1.00 6.18 72 VAL A CA 1
ATOM 519 C C . VAL A 1 72 ? 21.993 -11.276 32.557 1.00 6.46 72 VAL A C 1
ATOM 520 O O . VAL A 1 72 ? 23.077 -11.344 33.170 1.00 5.77 72 VAL A O 1
ATOM 524 N N . THR A 1 73 ? 21.662 -12.126 31.594 1.00 6.38 73 THR A N 1
ATOM 525 C CA . THR A 1 73 ? 22.544 -13.243 31.275 1.00 6.38 73 THR A CA 1
ATOM 526 C C . THR A 1 73 ? 23.582 -12.852 30.224 1.00 6.03 73 THR A C 1
ATOM 527 O O . THR A 1 73 ? 23.584 -11.722 29.735 1.00 5.68 73 THR A O 1
ATOM 531 N N . ALA A 1 74 ? 24.478 -13.783 29.900 1.00 5.69 74 ALA A N 1
ATOM 532 C CA . ALA A 1 74 ? 25.549 -13.531 28.933 1.00 6.04 74 ALA A CA 1
ATOM 533 C C . ALA A 1 74 ? 25.019 -13.201 27.542 1.00 5.92 74 ALA A C 1
ATOM 534 O O . ALA A 1 74 ? 23.915 -13.628 27.158 1.00 7.24 74 ALA A O 1
ATOM 536 N N . GLY A 1 75 ? 25.809 -12.444 26.784 1.00 5.83 75 GLY A N 1
ATOM 537 C CA . GLY A 1 75 ? 25.549 -12.264 25.352 1.00 5.04 75 GLY A CA 1
ATOM 538 C C . GLY A 1 75 ? 24.397 -11.317 25.093 1.00 5.55 75 GLY A C 1
ATOM 539 O O . GLY A 1 75 ? 24.523 -10.111 25.317 1.00 6.11 75 GLY A O 1
ATOM 540 N N . GLY A 1 76 ? 23.277 -11.869 24.612 1.00 4.96 76 GLY A N 1
ATOM 541 C CA . GLY A 1 76 ? 22.098 -11.061 24.280 1.00 5.44 76 GLY A CA 1
ATOM 542 C C . GLY A 1 76 ? 21.406 -10.502 25.521 1.00 5.51 76 GLY A C 1
ATOM 543 O O . GLY A 1 76 ? 20.700 -9.488 25.455 1.00 4.94 76 GLY A O 1
ATOM 544 N N . GLY A 1 77 ? 21.611 -11.159 26.659 1.00 5.24 77 GLY A N 1
ATOM 545 C CA . GLY A 1 77 ? 21.074 -10.657 27.923 1.00 5.28 77 GLY A CA 1
ATOM 546 C C . GLY A 1 77 ? 21.686 -9.287 28.140 1.00 5.81 77 GLY A C 1
ATOM 547 O O . GLY A 1 77 ? 20.980 -8.284 28.343 1.00 6.39 77 GLY A O 1
ATOM 548 N N . PHE A 1 78 ? 23.010 -9.246 28.041 1.00 5.41 78 PHE A N 1
ATOM 549 C CA . PHE A 1 78 ? 23.738 -7.998 28.177 1.00 5.44 78 PHE A CA 1
ATOM 550 C C . PHE A 1 78 ? 23.404 -7.014 27.073 1.00 5.37 78 PHE A C 1
ATOM 551 O O . PHE A 1 78 ? 23.087 -5.864 27.358 1.00 5.63 78 PHE A O 1
ATOM 559 N N . THR A 1 79 ? 23.486 -7.434 25.805 1.00 5.33 79 THR A N 1
ATOM 560 C CA . THR A 1 79 ? 23.279 -6.436 24.742 1.00 5.75 79 THR A CA 1
ATOM 561 C C . THR A 1 79 ? 21.861 -5.857 24.787 1.00 5.84 79 THR A C 1
ATOM 562 O O . THR A 1 79 ? 21.660 -4.686 24.459 1.00 6.14 79 THR A O 1
ATOM 566 N N . ASN A 1 80 ? 20.885 -6.666 25.216 1.00 5.50 80 ASN A N 1
ATOM 567 C CA . ASN A 1 80 ? 19.512 -6.161 25.437 1.00 6.15 80 ASN A CA 1
ATOM 568 C C . ASN A 1 80 ? 19.365 -5.135 26.562 1.00 6.35 80 ASN A C 1
ATOM 569 O O . ASN A 1 80 ? 18.342 -4.439 26.650 1.00 5.50 80 ASN A O 1
ATOM 574 N N . ALA A 1 81 ? 20.380 -5.045 27.414 1.00 6.64 81 ALA A N 1
ATOM 575 C CA . ALA A 1 81 ? 20.362 -4.109 28.527 1.00 6.36 81 ALA A CA 1
ATOM 576 C C . ALA A 1 81 ? 21.045 -2.774 28.227 1.00 6.24 81 ALA A C 1
ATOM 577 O O . ALA A 1 81 ? 21.044 -1.879 29.077 1.00 6.09 81 ALA A O 1
ATOM 579 N N . VAL A 1 82 ? 21.604 -2.605 27.026 1.00 5.86 82 VAL A N 1
ATOM 580 C CA A VAL A 1 82 ? 22.453 -1.433 26.779 0.50 5.69 82 VAL A CA 1
ATOM 581 C CA B VAL A 1 82 ? 22.448 -1.444 26.753 0.50 5.62 82 VAL A CA 1
ATOM 582 C C . VAL A 1 82 ? 21.679 -0.111 26.700 1.00 5.69 82 VAL A C 1
ATOM 583 O O . VAL A 1 82 ? 22.214 0.950 27.074 1.00 5.15 82 VAL A O 1
ATOM 590 N N . THR A 1 83 ? 20.424 -0.149 26.245 1.00 4.97 83 THR A N 1
ATOM 591 C CA . THR A 1 83 ? 19.643 1.113 26.247 1.00 5.68 83 THR A CA 1
ATOM 592 C C . THR A 1 83 ? 19.395 1.622 27.688 1.00 5.52 83 THR A C 1
ATOM 593 O O . THR A 1 83 ? 19.620 2.791 27.959 1.00 6.00 83 THR A O 1
ATOM 597 N N . PRO A 1 84 ? 18.959 0.746 28.613 1.00 5.77 84 PRO A N 1
ATOM 598 C CA . PRO A 1 84 ? 18.955 1.137 30.040 1.00 4.84 84 PRO A CA 1
ATOM 599 C C . PRO A 1 84 ? 20.299 1.706 30.537 1.00 5.92 84 PRO A C 1
ATOM 600 O O . PRO A 1 84 ? 20.324 2.741 31.207 1.00 6.08 84 PRO A O 1
ATOM 604 N N . ILE A 1 85 ? 21.399 1.054 30.194 1.00 5.64 85 ILE A N 1
ATOM 605 C CA . ILE A 1 85 ? 22.710 1.519 30.696 1.00 6.52 85 ILE A CA 1
ATOM 606 C C . ILE A 1 85 ? 22.940 2.955 30.207 1.00 6.04 85 ILE A C 1
ATOM 607 O O . ILE A 1 85 ? 23.334 3.846 30.968 1.00 7.02 85 ILE A O 1
ATOM 612 N N . ALA A 1 86 ? 22.677 3.177 28.923 1.00 6.33 86 ALA A N 1
ATOM 613 C CA . ALA A 1 86 ? 22.918 4.497 28.307 1.00 5.58 86 ALA A CA 1
ATOM 614 C C . ALA A 1 86 ? 21.994 5.571 28.896 1.00 6.51 86 ALA A C 1
ATOM 615 O O . ALA A 1 86 ? 22.419 6.716 29.138 1.00 7.34 86 ALA A O 1
ATOM 617 N N . ASN A 1 87 ? 20.732 5.200 29.098 1.00 6.13 87 ASN A N 1
ATOM 618 C CA . ASN A 1 87 ? 19.756 6.109 29.685 1.00 6.60 87 ASN A CA 1
ATOM 619 C C . ASN A 1 87 ? 20.178 6.474 31.115 1.00 6.33 87 ASN A C 1
ATOM 620 O O . ASN A 1 87 ? 20.184 7.648 31.487 1.00 6.90 87 ASN A O 1
ATOM 625 N N . ALA A 1 88 ? 20.574 5.470 31.893 1.00 5.70 88 ALA A N 1
ATOM 626 C CA . ALA A 1 88 ? 21.018 5.682 33.275 1.00 7.18 88 ALA A CA 1
ATOM 627 C C . ALA A 1 88 ? 22.268 6.569 33.316 1.00 7.85 88 ALA A C 1
ATOM 628 O O . ALA A 1 88 ? 22.418 7.435 34.198 1.00 9.08 88 ALA A O 1
ATOM 630 N N . TRP A 1 89 ? 23.142 6.365 32.338 1.00 7.47 89 TRP A N 1
ATOM 631 C CA . TRP A 1 89 ? 24.381 7.123 32.212 1.00 7.97 89 TRP A CA 1
ATOM 632 C C . TRP A 1 89 ? 24.094 8.604 32.048 1.00 7.40 89 TRP A C 1
ATOM 633 O O . TRP A 1 89 ? 24.598 9.435 32.810 1.00 7.27 89 TRP A O 1
ATOM 644 N N . LEU A 1 90 ? 23.270 8.953 31.064 1.00 6.37 90 LEU A N 1
ATOM 645 C CA . LEU A 1 90 ? 22.999 10.378 30.856 1.00 6.61 90 LEU A CA 1
ATOM 646 C C . LEU A 1 90 ? 22.093 10.976 31.931 1.00 6.53 90 LEU A C 1
ATOM 647 O O . LEU A 1 90 ? 22.155 12.203 32.148 1.00 7.04 90 LEU A O 1
ATOM 652 N N . ASP A 1 91 ? 21.294 10.129 32.601 1.00 5.55 91 ASP A N 1
ATOM 653 C CA . ASP A 1 91 ? 20.342 10.568 33.655 1.00 6.32 91 ASP A CA 1
ATOM 654 C C . ASP A 1 91 ? 20.961 10.610 35.048 1.00 6.36 91 ASP A C 1
ATOM 655 O O . ASP A 1 91 ? 20.284 11.021 36.009 1.00 6.61 91 ASP A O 1
ATOM 660 N N . ARG A 1 92 ? 22.206 10.162 35.170 1.00 5.49 92 ARG A N 1
ATOM 661 C CA . ARG A 1 92 ? 22.890 10.100 36.483 1.00 5.87 92 ARG A CA 1
ATOM 662 C C . ARG A 1 92 ? 22.034 9.262 37.470 1.00 6.24 92 ARG A C 1
ATOM 663 O O . ARG A 1 92 ? 21.659 9.710 38.566 1.00 7.04 92 ARG A O 1
ATOM 671 N N . THR A 1 93 ? 21.713 8.047 37.032 1.00 5.37 93 THR A N 1
ATOM 672 C CA . THR A 1 93 ? 20.864 7.121 37.820 1.00 5.49 93 THR A CA 1
ATOM 673 C C . THR A 1 93 ? 21.708 5.964 38.347 1.00 6.51 93 THR A C 1
ATOM 674 O O . THR A 1 93 ? 22.417 5.317 37.551 1.00 6.83 93 THR A O 1
ATOM 678 N N . PRO A 1 94 ? 21.644 5.689 39.675 1.00 6.75 94 PRO A N 1
ATOM 679 C CA . PRO A 1 94 ? 22.499 4.634 40.259 1.00 7.21 94 PRO A CA 1
ATOM 680 C C . PRO A 1 94 ? 21.898 3.255 40.022 1.00 7.44 94 PRO A C 1
ATOM 681 O O . PRO A 1 94 ? 20.994 2.834 40.751 1.00 6.77 94 PRO A O 1
ATOM 685 N N . VAL A 1 95 ? 22.384 2.584 38.985 1.00 6.66 95 VAL A N 1
ATOM 686 C CA . VAL A 1 95 ? 21.982 1.206 38.737 1.00 6.28 95 VAL A CA 1
ATOM 687 C C . VAL A 1 95 ? 23.196 0.296 38.676 1.00 6.30 95 VAL A C 1
ATOM 688 O O . VAL A 1 95 ? 24.139 0.551 37.916 1.00 6.85 95 VAL A O 1
ATOM 692 N N . LEU A 1 96 ? 23.168 -0.762 39.484 1.00 6.47 96 LEU A N 1
ATOM 693 C CA . LEU A 1 96 ? 24.132 -1.842 39.340 1.00 6.73 96 LEU A CA 1
ATOM 694 C C . LEU A 1 96 ? 23.595 -2.851 38.319 1.00 6.90 96 LEU A C 1
ATOM 695 O O . LEU A 1 96 ? 22.595 -3.515 38.574 1.00 7.33 96 LEU A O 1
ATOM 700 N N . PHE A 1 97 ? 24.260 -2.934 37.159 1.00 5.83 97 PHE A N 1
ATOM 701 C CA . PHE A 1 97 ? 23.937 -3.951 36.161 1.00 5.78 97 PHE A CA 1
ATOM 702 C C . PHE A 1 97 ? 24.839 -5.154 36.394 1.00 5.85 97 PHE A C 1
ATOM 703 O O . PHE A 1 97 ? 26.059 -5.080 36.179 1.00 6.11 97 PHE A O 1
ATOM 711 N N . LEU A 1 98 ? 24.243 -6.253 36.839 1.00 5.71 98 LEU A N 1
ATOM 712 C CA . LEU A 1 98 ? 24.973 -7.514 36.949 1.00 5.67 98 LEU A CA 1
ATOM 713 C C . LEU A 1 98 ? 24.732 -8.306 35.666 1.00 6.34 98 LEU A C 1
ATOM 714 O O . LEU A 1 98 ? 23.594 -8.609 35.349 1.00 6.72 98 LEU A O 1
ATOM 719 N N . THR A 1 99 ? 25.796 -8.646 34.946 1.00 6.24 99 THR A N 1
ATOM 720 C CA . THR A 1 99 ? 25.653 -9.477 33.749 1.00 6.49 99 THR A CA 1
ATOM 721 C C . THR A 1 99 ? 26.480 -10.760 33.820 1.00 6.87 99 THR A C 1
ATOM 722 O O . THR A 1 99 ? 27.612 -10.771 34.322 1.00 5.74 99 THR A O 1
ATOM 726 N N . GLY A 1 100 ? 25.890 -11.845 33.340 1.00 6.68 100 GLY A N 1
ATOM 727 C CA . GLY A 1 100 ? 26.661 -13.070 33.173 1.00 6.40 100 GLY A CA 1
ATOM 728 C C . GLY A 1 100 ? 27.551 -12.870 31.950 1.00 6.23 100 GLY A C 1
ATOM 729 O O . GLY A 1 100 ? 27.380 -11.912 31.188 1.00 6.53 100 GLY A O 1
ATOM 730 N N . SER A 1 101 ? 28.504 -13.779 31.777 1.00 6.62 101 SER A N 1
ATOM 731 C CA . SER A 1 101 ? 29.347 -13.801 30.592 1.00 6.99 101 SER A CA 1
ATOM 732 C C . SER A 1 101 ? 29.946 -15.196 30.411 1.00 6.90 101 SER A C 1
ATOM 733 O O . SER A 1 101 ? 29.750 -16.093 31.251 1.00 6.04 101 SER A O 1
ATOM 736 N N . GLY A 1 102 ? 30.642 -15.389 29.295 1.00 8.68 102 GLY A N 1
ATOM 737 C CA . GLY A 1 102 ? 31.230 -16.702 29.002 1.00 8.71 102 GLY A CA 1
ATOM 738 C C . GLY A 1 102 ? 32.178 -17.139 30.101 1.00 8.48 102 GLY A C 1
ATOM 739 O O . GLY A 1 102 ? 32.849 -16.297 30.724 1.00 8.40 102 GLY A O 1
ATOM 740 N N . ALA A 1 103 ? 32.244 -18.447 30.341 1.00 8.81 103 ALA A N 1
ATOM 741 C CA . ALA A 1 103 ? 33.177 -18.979 31.335 1.00 8.51 103 ALA A CA 1
ATOM 742 C C . ALA A 1 103 ? 34.609 -18.650 30.928 1.00 8.48 103 ALA A C 1
ATOM 743 O O . ALA A 1 103 ? 34.970 -18.782 29.756 1.00 9.12 103 ALA A O 1
ATOM 745 N N . LEU A 1 104 ? 35.430 -18.259 31.902 1.00 7.87 104 LEU A N 1
ATOM 746 C CA . LEU A 1 104 ? 36.842 -17.988 31.645 1.00 8.00 104 LEU A CA 1
ATOM 747 C C . LEU A 1 104 ? 37.555 -19.233 31.144 1.00 7.84 104 LEU A C 1
ATOM 748 O O . LEU A 1 104 ? 38.359 -19.162 30.229 1.00 8.37 104 LEU A O 1
ATOM 753 N N . ARG A 1 105 ? 37.222 -20.384 31.714 1.00 8.71 105 ARG A N 1
ATOM 754 C CA . ARG A 1 105 ? 37.896 -21.630 31.306 1.00 9.30 105 ARG A CA 1
ATOM 755 C C . ARG A 1 105 ? 37.588 -22.043 29.869 1.00 9.33 105 ARG A C 1
ATOM 756 O O . ARG A 1 105 ? 38.345 -22.802 29.273 1.00 10.75 105 ARG A O 1
ATOM 764 N N . ASP A 1 106 ? 36.501 -21.516 29.310 1.00 8.70 106 ASP A N 1
ATOM 765 C CA . ASP A 1 106 ? 36.079 -21.835 27.944 1.00 9.66 106 ASP A CA 1
ATOM 766 C C . ASP A 1 106 ? 36.252 -20.665 26.977 1.00 8.70 106 ASP A C 1
ATOM 767 O O . ASP A 1 106 ? 35.646 -20.612 25.903 1.00 8.90 106 ASP A O 1
ATOM 772 N N . ASP A 1 107 ? 37.126 -19.739 27.362 1.00 8.43 107 ASP A N 1
ATOM 773 C CA . ASP A 1 107 ? 37.473 -18.595 26.538 1.00 8.38 107 ASP A CA 1
ATOM 774 C C . ASP A 1 107 ? 37.871 -18.987 25.117 1.00 7.94 107 ASP A C 1
ATOM 775 O O . ASP A 1 107 ? 38.609 -19.952 24.922 1.00 7.30 107 ASP A O 1
ATOM 780 N N . GLU A 1 108 ? 37.380 -18.247 24.119 1.00 7.35 108 GLU A N 1
ATOM 781 C CA . GLU A 1 108 ? 37.842 -18.445 22.725 1.00 8.15 108 GLU A CA 1
ATOM 782 C C . GLU A 1 108 ? 37.550 -19.849 22.170 1.00 8.23 108 GLU A C 1
ATOM 783 O O . GLU A 1 108 ? 38.360 -20.424 21.434 1.00 8.68 108 GLU A O 1
ATOM 789 N N . THR A 1 109 ? 36.378 -20.390 22.522 1.00 7.34 109 THR A N 1
ATOM 790 C CA . THR A 1 109 ? 35.924 -21.672 21.982 1.00 6.92 109 THR A CA 1
ATOM 791 C C . THR A 1 109 ? 34.712 -21.504 21.050 1.00 6.34 109 THR A C 1
ATOM 792 O O . THR A 1 109 ? 34.048 -22.478 20.719 1.00 6.04 109 THR A O 1
ATOM 796 N N . ASN A 1 110 ? 34.433 -20.269 20.620 1.00 5.39 110 ASN A N 1
ATOM 797 C CA . ASN A 1 110 ? 33.259 -20.017 19.764 1.00 6.36 110 ASN A CA 1
ATOM 798 C C . ASN A 1 110 ? 31.999 -20.670 20.340 1.00 6.29 110 ASN A C 1
ATOM 799 O O . ASN A 1 110 ? 31.203 -21.283 19.589 1.00 7.88 110 ASN A O 1
ATOM 804 N N . THR A 1 111 ? 31.822 -20.566 21.663 1.00 6.64 111 THR A N 1
ATOM 805 C CA . THR A 1 111 ? 30.697 -21.215 22.317 1.00 6.70 111 THR A CA 1
ATOM 806 C C . THR A 1 111 ? 29.485 -20.295 22.511 1.00 6.72 111 THR A C 1
ATOM 807 O O . THR A 1 111 ? 29.529 -19.074 22.212 1.00 6.51 111 THR A O 1
ATOM 811 N N . LEU A 1 112 ? 28.414 -20.876 23.044 1.00 6.74 112 LEU A N 1
ATOM 812 C CA . LEU A 1 112 ? 27.146 -20.187 23.245 1.00 7.84 112 LEU A CA 1
ATOM 813 C C . LEU A 1 112 ? 27.288 -18.926 24.096 1.00 7.98 112 LEU A C 1
ATOM 814 O O . LEU A 1 112 ? 27.820 -18.992 25.209 1.00 7.72 112 LEU A O 1
ATOM 819 N N . GLN A 1 113 ? 26.786 -17.802 23.578 1.00 8.37 113 GLN A N 1
ATOM 820 C CA . GLN A 1 113 ? 26.705 -16.530 24.323 1.00 9.25 113 GLN A CA 1
ATOM 821 C C . GLN A 1 113 ? 28.043 -15.899 24.684 1.00 9.27 113 GLN A C 1
ATOM 822 O O . GLN A 1 113 ? 28.088 -14.876 25.386 1.00 10.91 113 GLN A O 1
ATOM 828 N N . ALA A 1 114 ? 29.121 -16.473 24.169 1.00 9.31 114 ALA A N 1
ATOM 829 C CA . ALA A 1 114 ? 30.459 -15.989 24.470 1.00 9.64 114 ALA A CA 1
ATOM 830 C C . ALA A 1 114 ? 30.985 -15.099 23.338 1.00 9.92 114 ALA A C 1
ATOM 831 O O . ALA A 1 114 ? 30.443 -15.101 22.226 1.00 10.10 114 ALA A O 1
ATOM 833 N N . GLY A 1 115 ? 32.019 -14.315 23.640 1.00 10.55 115 GLY A N 1
ATOM 834 C CA . GLY A 1 115 ? 32.762 -13.616 22.611 1.00 10.87 115 GLY A CA 1
ATOM 835 C C . GLY A 1 115 ? 32.354 -12.167 22.431 1.00 10.94 115 GLY A C 1
ATOM 836 O O . GLY A 1 115 ? 32.853 -11.484 21.536 1.00 12.43 115 GLY A O 1
ATOM 837 N N . ILE A 1 116 ? 31.425 -11.694 23.245 1.00 9.77 116 ILE A N 1
ATOM 838 C CA . ILE A 1 116 ? 31.089 -10.291 23.204 1.00 9.29 116 ILE A CA 1
ATOM 839 C C . ILE A 1 116 ? 31.907 -9.569 24.287 1.00 8.67 116 ILE A C 1
ATOM 840 O O . ILE A 1 116 ? 31.857 -9.947 25.455 1.00 8.89 116 ILE A O 1
ATOM 845 N N . ASP A 1 117 ? 32.661 -8.543 23.909 1.00 8.18 117 ASP A N 1
ATOM 846 C CA . ASP A 1 117 ? 33.433 -7.803 24.920 1.00 7.80 117 ASP A CA 1
ATOM 847 C C . ASP A 1 117 ? 32.472 -6.857 25.635 1.00 8.04 117 ASP A C 1
ATOM 848 O O . ASP A 1 117 ? 32.362 -5.667 25.289 1.00 7.41 117 ASP A O 1
ATOM 853 N N . GLN A 1 118 ? 31.771 -7.395 26.639 1.00 7.21 118 GLN A N 1
ATOM 854 C CA . GLN A 1 118 ? 30.673 -6.672 27.275 1.00 7.29 118 GLN A CA 1
ATOM 855 C C . GLN A 1 118 ? 31.179 -5.438 28.023 1.00 7.30 118 GLN A C 1
ATOM 856 O O . GLN A 1 118 ? 30.571 -4.355 27.977 1.00 6.78 118 GLN A O 1
ATOM 862 N N . VAL A 1 119 ? 32.317 -5.598 28.690 1.00 6.83 119 VAL A N 1
ATOM 863 C CA . VAL A 1 119 ? 32.893 -4.478 29.432 1.00 7.28 119 VAL A CA 1
ATOM 864 C C . VAL A 1 119 ? 33.293 -3.359 28.473 1.00 7.00 119 VAL A C 1
ATOM 865 O O . VAL A 1 119 ? 33.007 -2.182 28.733 1.00 7.81 119 VAL A O 1
ATOM 869 N N . ALA A 1 120 ? 33.930 -3.705 27.348 1.00 7.54 120 ALA A N 1
ATOM 870 C CA . ALA A 1 120 ? 34.246 -2.674 26.333 1.00 7.33 120 ALA A CA 1
ATOM 871 C C . ALA A 1 120 ? 32.984 -1.952 25.832 1.00 7.10 120 ALA A C 1
ATOM 872 O O . ALA A 1 120 ? 32.981 -0.734 25.653 1.00 7.35 120 ALA A O 1
ATOM 874 N N . MET A 1 121 ? 31.916 -2.704 25.570 1.00 6.90 121 MET A N 1
ATOM 875 C CA . MET A 1 121 ? 30.686 -2.077 25.109 1.00 6.67 121 MET A CA 1
ATOM 876 C C . MET A 1 121 ? 30.101 -1.115 26.138 1.00 6.79 121 MET A C 1
ATOM 877 O O . MET A 1 121 ? 29.547 -0.089 25.766 1.00 7.11 121 MET A O 1
ATOM 882 N N . ALA A 1 122 ? 30.251 -1.425 27.430 1.00 6.32 122 ALA A N 1
ATOM 883 C CA . ALA A 1 122 ? 29.627 -0.614 28.492 1.00 6.51 122 ALA A CA 1
ATOM 884 C C . ALA A 1 122 ? 30.526 0.535 28.973 1.00 6.41 122 ALA A C 1
ATOM 885 O O . ALA A 1 122 ? 30.055 1.501 29.610 1.00 6.58 122 ALA A O 1
ATOM 887 N N . ALA A 1 123 ? 31.816 0.419 28.676 1.00 6.94 123 ALA A N 1
ATOM 888 C CA . ALA A 1 123 ? 32.795 1.407 29.150 1.00 7.25 123 ALA A CA 1
ATOM 889 C C . ALA A 1 123 ? 32.453 2.880 28.856 1.00 8.06 123 ALA A C 1
ATOM 890 O O . ALA A 1 123 ? 32.631 3.705 29.728 1.00 7.86 123 ALA A O 1
ATOM 892 N N . PRO A 1 124 ? 31.966 3.216 27.636 1.00 7.93 124 PRO A N 1
ATOM 893 C CA . PRO A 1 124 ? 31.664 4.646 27.353 1.00 8.48 124 PRO A CA 1
ATOM 894 C C . PRO A 1 124 ? 30.420 5.195 28.067 1.00 8.29 124 PRO A C 1
ATOM 895 O O . PRO A 1 124 ? 30.188 6.410 28.053 1.00 8.65 124 PRO A O 1
ATOM 899 N N . ILE A 1 125 ? 29.629 4.297 28.652 1.00 7.36 125 ILE A N 1
ATOM 900 C CA . ILE A 1 125 ? 28.335 4.649 29.240 1.00 6.93 125 ILE A CA 1
ATOM 901 C C . ILE A 1 125 ? 28.154 4.143 30.676 1.00 7.43 125 ILE A C 1
ATOM 902 O O . ILE A 1 125 ? 27.024 3.957 31.156 1.00 7.75 125 ILE A O 1
ATOM 907 N N . THR A 1 126 ? 29.277 3.960 31.376 1.00 7.55 126 THR A N 1
ATOM 908 C CA . THR A 1 126 ? 29.244 3.587 32.794 1.00 7.18 126 THR A CA 1
ATOM 909 C C . THR A 1 126 ? 30.280 4.374 33.590 1.00 6.90 126 THR A C 1
ATOM 910 O O . THR A 1 126 ? 31.329 4.788 33.037 1.00 7.15 126 THR A O 1
ATOM 914 N N . LYS A 1 127 ? 30.002 4.573 34.882 1.00 6.40 127 LYS A N 1
ATOM 915 C CA . LYS A 1 127 ? 31.035 5.068 35.798 1.00 6.68 127 LYS A CA 1
ATOM 916 C C . LYS A 1 127 ? 32.165 4.061 35.974 1.00 7.36 127 LYS A C 1
ATOM 917 O O . LYS A 1 127 ? 33.336 4.433 36.168 1.00 8.19 127 LYS A O 1
ATOM 923 N N . TRP A 1 128 ? 31.815 2.777 35.904 1.00 7.11 128 TRP A N 1
ATOM 924 C CA . TRP A 1 128 ? 32.811 1.713 36.043 1.00 7.70 128 TRP A CA 1
ATOM 925 C C . TRP A 1 128 ? 32.224 0.490 35.395 1.00 6.95 128 TRP A C 1
ATOM 926 O O . TRP A 1 128 ? 31.029 0.248 35.512 1.00 6.70 128 TRP A O 1
ATOM 937 N N . ALA A 1 129 ? 33.069 -0.252 34.688 1.00 6.91 129 ALA A N 1
ATOM 938 C CA . ALA A 1 129 ? 32.668 -1.532 34.091 1.00 7.17 129 ALA A CA 1
ATOM 939 C C . ALA A 1 129 ? 33.823 -2.507 34.279 1.00 6.82 129 ALA A C 1
ATOM 940 O O . ALA A 1 129 ? 34.960 -2.181 33.949 1.00 7.22 129 ALA A O 1
ATOM 942 N N . HIS A 1 130 ? 33.544 -3.695 34.826 1.00 6.64 130 HIS A N 1
ATOM 943 C CA . HIS A 1 130 ? 34.627 -4.622 35.143 1.00 7.70 130 HIS A CA 1
ATOM 944 C C . HIS A 1 130 ? 34.151 -6.063 35.102 1.00 7.55 130 HIS A C 1
ATOM 945 O O . HIS A 1 130 ? 33.028 -6.351 35.511 1.00 8.72 130 HIS A O 1
ATOM 952 N N . ARG A 1 131 ? 35.032 -6.949 34.626 1.00 6.71 131 ARG A N 1
ATOM 953 C CA . ARG A 1 131 ? 34.803 -8.392 34.598 1.00 7.20 131 ARG A CA 1
ATOM 954 C C . ARG A 1 131 ? 35.576 -9.072 35.740 1.00 7.28 131 ARG A C 1
ATOM 955 O O . ARG A 1 131 ? 36.810 -8.894 35.861 1.00 6.27 131 ARG A O 1
ATOM 963 N N . VAL A 1 132 ? 34.847 -9.846 36.555 1.00 6.60 132 VAL A N 1
ATOM 964 C CA . VAL A 1 132 ? 35.417 -10.513 37.736 1.00 7.47 132 VAL A CA 1
ATOM 965 C C . VAL A 1 132 ? 36.248 -11.726 37.332 1.00 7.79 132 VAL A C 1
ATOM 966 O O . VAL A 1 132 ? 35.787 -12.573 36.564 1.00 8.41 132 VAL A O 1
ATOM 970 N N . MET A 1 133 ? 37.454 -11.800 37.896 1.00 7.76 133 MET A N 1
ATOM 971 C CA . MET A 1 133 ? 38.460 -12.804 37.546 1.00 7.85 133 MET A CA 1
ATOM 972 C C . MET A 1 133 ? 38.560 -13.966 38.539 1.00 8.27 133 MET A C 1
ATOM 973 O O . MET A 1 133 ? 39.163 -15.001 38.216 1.00 9.38 133 MET A O 1
ATOM 978 N N . ALA A 1 134 ? 37.988 -13.799 39.731 1.00 8.38 134 ALA A N 1
ATOM 979 C CA . ALA A 1 134 ? 38.063 -14.822 40.780 1.00 8.46 134 ALA A CA 1
ATOM 980 C C . ALA A 1 134 ? 36.838 -14.757 41.683 1.00 8.22 134 ALA A C 1
ATOM 981 O O . ALA A 1 134 ? 36.402 -13.671 42.084 1.00 8.61 134 ALA A O 1
ATOM 983 N N . THR A 1 135 ? 36.268 -15.931 41.958 1.00 8.91 135 THR A N 1
ATOM 984 C CA . THR A 1 135 ? 35.119 -16.063 42.854 1.00 9.27 135 THR A CA 1
ATOM 985 C C . THR A 1 135 ? 35.346 -15.345 44.195 1.00 9.07 135 THR A C 1
ATOM 986 O O . THR A 1 135 ? 34.434 -14.684 44.724 1.00 8.96 135 THR A O 1
ATOM 990 N N . GLU A 1 136 ? 36.569 -15.442 44.720 1.00 9.25 136 GLU A N 1
ATOM 991 C CA . GLU A 1 136 ? 36.907 -14.826 46.011 1.00 9.77 136 GLU A CA 1
ATOM 992 C C . GLU A 1 136 ? 36.817 -13.294 45.985 1.00 9.74 136 GLU A C 1
ATOM 993 O O . GLU A 1 136 ? 36.715 -12.662 47.058 1.00 9.22 136 GLU A O 1
ATOM 999 N N . HIS A 1 137 ? 36.885 -12.712 44.782 1.00 8.47 137 HIS A N 1
ATOM 1000 C CA . HIS A 1 137 ? 36.773 -11.254 44.611 1.00 8.79 137 HIS A CA 1
ATOM 1001 C C . HIS A 1 137 ? 35.332 -10.742 44.602 1.00 8.66 137 HIS A C 1
ATOM 1002 O O . HIS A 1 137 ? 35.111 -9.529 44.608 1.00 8.23 137 HIS A O 1
ATOM 1009 N N . ILE A 1 138 ? 34.361 -11.652 44.528 1.00 8.75 138 ILE A N 1
ATOM 1010 C CA . ILE A 1 138 ? 32.989 -11.225 44.298 1.00 8.23 138 ILE A CA 1
ATOM 1011 C C . ILE A 1 138 ? 32.509 -10.212 45.354 1.00 8.25 138 ILE A C 1
ATOM 1012 O O . ILE A 1 138 ? 32.055 -9.134 44.982 1.00 8.76 138 ILE A O 1
ATOM 1017 N N . PRO A 1 139 ? 32.576 -10.553 46.658 1.00 8.14 139 PRO A N 1
ATOM 1018 C CA . PRO A 1 139 ? 31.994 -9.573 47.591 1.00 8.52 139 PRO A CA 1
ATOM 1019 C C . PRO A 1 139 ? 32.668 -8.196 47.576 1.00 8.53 139 PRO A C 1
ATOM 1020 O O . PRO A 1 139 ? 31.966 -7.164 47.598 1.00 8.21 139 PRO A O 1
ATOM 1024 N N . ARG A 1 140 ? 34.002 -8.157 47.523 1.00 8.34 140 ARG A N 1
ATOM 1025 C CA . ARG A 1 140 ? 34.667 -6.859 47.505 1.00 8.62 140 ARG A CA 1
ATOM 1026 C C . ARG A 1 140 ? 34.371 -6.081 46.226 1.00 8.76 140 ARG A C 1
ATOM 1027 O O . ARG A 1 140 ? 34.246 -4.852 46.269 1.00 8.77 140 ARG A O 1
ATOM 1035 N N . LEU A 1 141 ? 34.212 -6.778 45.101 1.00 7.04 141 LEU A N 1
ATOM 1036 C CA . LEU A 1 141 ? 33.959 -6.057 43.841 1.00 7.08 141 LEU A CA 1
ATOM 1037 C C . LEU A 1 141 ? 32.486 -5.656 43.686 1.00 6.63 141 LEU A C 1
ATOM 1038 O O . LEU A 1 141 ? 32.181 -4.609 43.112 1.00 7.06 141 LEU A O 1
ATOM 1043 N N . VAL A 1 142 ? 31.571 -6.463 44.229 1.00 6.53 142 VAL A N 1
ATOM 1044 C CA . VAL A 1 142 ? 30.156 -6.057 44.280 1.00 7.14 142 VAL A CA 1
ATOM 1045 C C . VAL A 1 142 ? 30.030 -4.766 45.106 1.00 7.72 142 VAL A C 1
ATOM 1046 O O . VAL A 1 142 ? 29.409 -3.788 44.664 1.00 8.70 142 VAL A O 1
ATOM 1050 N N . MET A 1 143 ? 30.626 -4.759 46.300 1.00 7.42 143 MET A N 1
ATOM 1051 C CA . MET A 1 143 ? 30.570 -3.579 47.156 1.00 7.82 143 MET A CA 1
ATOM 1052 C C . MET A 1 143 ? 31.261 -2.368 46.518 1.00 7.00 143 MET A C 1
ATOM 1053 O O . MET A 1 143 ? 30.739 -1.270 46.596 1.00 7.43 143 MET A O 1
ATOM 1058 N N . GLN A 1 144 ? 32.376 -2.590 45.821 1.00 6.77 144 GLN A N 1
ATOM 1059 C CA . GLN A 1 144 ? 33.097 -1.505 45.122 1.00 6.87 144 GLN A CA 1
ATOM 1060 C C . GLN A 1 144 ? 32.210 -0.875 44.043 1.00 7.25 144 GLN A C 1
ATOM 1061 O O . GLN A 1 144 ? 32.153 0.349 43.897 1.00 7.49 144 GLN A O 1
ATOM 1067 N N . ALA A 1 145 ? 31.520 -1.736 43.297 1.00 7.24 145 ALA A N 1
ATOM 1068 C CA . ALA A 1 145 ? 30.608 -1.315 42.242 1.00 6.86 145 ALA A CA 1
ATOM 1069 C C . ALA A 1 145 ? 29.447 -0.503 42.802 1.00 6.80 145 ALA A C 1
ATOM 1070 O O . ALA A 1 145 ? 29.052 0.525 42.225 1.00 7.24 145 ALA A O 1
ATOM 1072 N N . ILE A 1 146 ? 28.927 -0.948 43.941 1.00 6.89 146 ILE A N 1
ATOM 1073 C CA . ILE A 1 146 ? 27.846 -0.235 44.608 1.00 7.26 146 ILE A CA 1
ATOM 1074 C C . ILE A 1 146 ? 28.303 1.178 45.037 1.00 7.32 146 ILE A C 1
ATOM 1075 O O . ILE A 1 146 ? 27.586 2.154 44.806 1.00 7.11 146 ILE A O 1
ATOM 1080 N N . ARG A 1 147 ? 29.506 1.268 45.621 1.00 7.09 147 ARG A N 1
ATOM 1081 C CA . ARG A 1 147 ? 30.055 2.574 46.025 1.00 7.23 147 ARG A CA 1
ATOM 1082 C C . ARG A 1 147 ? 30.227 3.491 44.806 1.00 7.92 147 ARG A C 1
ATOM 1083 O O . ARG A 1 147 ? 29.923 4.693 44.869 1.00 8.90 147 ARG A O 1
ATOM 1091 N N . ALA A 1 148 ? 30.684 2.925 43.687 1.00 7.71 148 ALA A N 1
ATOM 1092 C CA . ALA A 1 148 ? 30.812 3.691 42.452 1.00 8.58 148 ALA A CA 1
ATOM 1093 C C . ALA A 1 148 ? 29.451 4.222 41.989 1.00 8.48 148 ALA A C 1
ATOM 1094 O O . ALA A 1 148 ? 29.321 5.381 41.621 1.00 9.23 148 ALA A O 1
ATOM 1096 N N . ALA A 1 149 ? 28.430 3.370 42.005 1.00 7.59 149 ALA A N 1
ATOM 1097 C CA . ALA A 1 149 ? 27.106 3.788 41.512 1.00 7.61 149 ALA A CA 1
ATOM 1098 C C . ALA A 1 149 ? 26.445 4.861 42.394 1.00 7.13 149 ALA A C 1
ATOM 1099 O O . ALA A 1 149 ? 25.774 5.774 41.893 1.00 7.05 149 ALA A O 1
ATOM 1101 N N . LEU A 1 150 ? 26.618 4.735 43.704 1.00 7.78 150 LEU A N 1
ATOM 1102 C CA . LEU A 1 150 ? 25.890 5.590 44.656 1.00 8.51 150 LEU A CA 1
ATOM 1103 C C . LEU A 1 150 ? 26.550 6.932 44.918 1.00 9.31 150 LEU A C 1
ATOM 1104 O O . LEU A 1 150 ? 25.928 7.820 45.513 1.00 9.66 150 LEU A O 1
ATOM 1109 N N . SER A 1 151 ? 27.810 7.067 44.523 1.00 9.00 151 SER A N 1
ATOM 1110 C CA A SER A 1 151 ? 28.584 8.281 44.804 0.50 8.75 151 SER A CA 1
ATOM 1111 C CA B SER A 1 151 ? 28.537 8.292 44.825 0.50 9.51 151 SER A CA 1
ATOM 1112 C C . SER A 1 151 ? 28.271 9.377 43.786 1.00 8.92 151 SER A C 1
ATOM 1113 O O . SER A 1 151 ? 27.855 9.077 42.662 1.00 9.01 151 SER A O 1
ATOM 1118 N N . ALA A 1 152 ? 28.479 10.637 44.182 1.00 9.12 152 ALA A N 1
ATOM 1119 C CA . ALA A 1 152 ? 28.131 11.812 43.356 1.00 9.02 152 ALA A CA 1
ATOM 1120 C C . ALA A 1 152 ? 29.119 12.015 42.196 1.00 9.16 152 ALA A C 1
ATOM 1121 O O . ALA A 1 152 ? 30.318 11.955 42.419 1.00 9.49 152 ALA A O 1
ATOM 1123 N N . PRO A 1 153 ? 28.626 12.213 40.951 1.00 9.09 153 PRO A N 1
ATOM 1124 C CA . PRO A 1 153 ? 27.232 12.105 40.470 1.00 8.51 153 PRO A CA 1
ATOM 1125 C C . PRO A 1 153 ? 26.886 10.640 40.282 1.00 8.36 153 PRO A C 1
ATOM 1126 O O . PRO A 1 153 ? 27.723 9.876 39.821 1.00 7.33 153 PRO A O 1
ATOM 1130 N N . ARG A 1 154 ? 25.677 10.258 40.680 1.00 6.60 154 ARG A N 1
ATOM 1131 C CA . ARG A 1 154 ? 25.224 8.869 40.584 1.00 6.27 154 ARG A CA 1
ATOM 1132 C C . ARG A 1 154 ? 25.281 8.381 39.142 1.00 5.83 154 ARG A C 1
ATOM 1133 O O . ARG A 1 154 ? 25.258 9.188 38.204 1.00 6.75 154 ARG A O 1
ATOM 1141 N N . GLY A 1 155 ? 25.354 7.068 38.950 1.00 6.45 155 GLY A N 1
ATOM 1142 C CA . GLY A 1 155 ? 25.378 6.541 37.596 1.00 6.41 155 GLY A CA 1
ATOM 1143 C C . GLY A 1 155 ? 25.469 5.032 37.558 1.00 6.93 155 GLY A C 1
ATOM 1144 O O . GLY A 1 155 ? 25.596 4.389 38.600 1.00 7.48 155 GLY A O 1
ATOM 1145 N N . PRO A 1 156 ? 25.371 4.465 36.343 1.00 6.87 156 PRO A N 1
ATOM 1146 C CA . PRO A 1 156 ? 25.366 3.009 36.151 1.00 6.88 156 PRO A CA 1
ATOM 1147 C C . PRO A 1 156 ? 26.742 2.394 36.239 1.00 6.41 156 PRO A C 1
ATOM 1148 O O . PRO A 1 156 ? 27.743 3.007 35.851 1.00 6.68 156 PRO A O 1
ATOM 1152 N N . VAL A 1 157 ? 26.783 1.172 36.739 1.00 6.34 157 VAL A N 1
ATOM 1153 C CA . VAL A 1 157 ? 28.012 0.400 36.817 1.00 6.01 157 VAL A CA 1
ATOM 1154 C C . VAL A 1 157 ? 27.718 -0.984 36.236 1.00 6.51 157 VAL A C 1
ATOM 1155 O O . VAL A 1 157 ? 26.628 -1.506 36.413 1.00 6.54 157 VAL A O 1
ATOM 1159 N N . LEU A 1 158 ? 28.674 -1.551 35.508 1.00 5.96 158 LEU A N 1
ATOM 1160 C CA . LEU A 1 158 ? 28.495 -2.893 34.969 1.00 7.32 158 LEU A CA 1
ATOM 1161 C C . LEU A 1 158 ? 29.445 -3.840 35.693 1.00 7.69 158 LEU A C 1
ATOM 1162 O O . LEU A 1 158 ? 30.662 -3.633 35.657 1.00 8.85 158 LEU A O 1
ATOM 1167 N N . LEU A 1 159 ? 28.914 -4.879 36.344 1.00 7.25 159 LEU A N 1
ATOM 1168 C CA . LEU A 1 159 ? 29.784 -5.916 36.889 1.00 7.29 159 LEU A CA 1
ATOM 1169 C C . LEU A 1 159 ? 29.513 -7.223 36.152 1.00 6.96 159 LEU A C 1
ATOM 1170 O O . LEU A 1 159 ? 28.420 -7.760 36.207 1.00 7.47 159 LEU A O 1
ATOM 1175 N N . ASP A 1 160 ? 30.524 -7.686 35.437 1.00 6.61 160 ASP A N 1
ATOM 1176 C CA . ASP A 1 160 ? 30.419 -8.814 34.556 1.00 7.47 160 ASP A CA 1
ATOM 1177 C C . ASP A 1 160 ? 30.959 -10.045 35.308 1.00 7.79 160 ASP A C 1
ATOM 1178 O O . ASP A 1 160 ? 32.106 -10.036 35.809 1.00 7.92 160 ASP A O 1
ATOM 1183 N N . LEU A 1 161 ? 30.128 -11.088 35.392 1.00 8.34 161 LEU A N 1
ATOM 1184 C CA . LEU A 1 161 ? 30.392 -12.247 36.240 1.00 8.30 161 LEU A CA 1
ATOM 1185 C C . LEU A 1 161 ? 30.416 -13.523 35.394 1.00 8.35 161 LEU A C 1
ATOM 1186 O O . LEU A 1 161 ? 29.358 -14.071 35.069 1.00 8.38 161 LEU A O 1
ATOM 1191 N N . PRO A 1 162 ? 31.619 -13.966 34.975 1.00 8.03 162 PRO A N 1
ATOM 1192 C CA . PRO A 1 162 ? 31.737 -15.171 34.132 1.00 7.95 162 PRO A CA 1
ATOM 1193 C C . PRO A 1 162 ? 31.045 -16.395 34.737 1.00 7.92 162 PRO A C 1
ATOM 1194 O O . PRO A 1 162 ? 31.030 -16.574 35.967 1.00 7.37 162 PRO A O 1
ATOM 1198 N N . TRP A 1 163 ? 30.517 -17.261 33.874 1.00 7.81 163 TRP A N 1
ATOM 1199 C CA . TRP A 1 163 ? 29.701 -18.391 34.346 1.00 7.52 163 TRP A CA 1
ATOM 1200 C C . TRP A 1 163 ? 30.472 -19.274 35.333 1.00 7.51 163 TRP A C 1
ATOM 1201 O O . TRP A 1 163 ? 29.934 -19.676 36.378 1.00 7.53 163 TRP A O 1
ATOM 1212 N N . ASP A 1 164 ? 31.732 -19.577 35.014 1.00 7.46 164 ASP A N 1
ATOM 1213 C CA . ASP A 1 164 ? 32.509 -20.428 35.921 1.00 7.43 164 ASP A CA 1
ATOM 1214 C C . ASP A 1 164 ? 32.809 -19.752 37.269 1.00 7.60 164 ASP A C 1
ATOM 1215 O O . ASP A 1 164 ? 32.803 -20.408 38.301 1.00 8.39 164 ASP A O 1
ATOM 1220 N N . ILE A 1 165 ? 33.035 -18.438 37.235 1.00 8.11 165 ILE A N 1
ATOM 1221 C CA . ILE A 1 165 ? 33.207 -17.623 38.445 1.00 8.81 165 ILE A CA 1
ATOM 1222 C C . ILE A 1 165 ? 31.983 -17.716 39.357 1.00 8.88 165 ILE A C 1
ATOM 1223 O O . ILE A 1 165 ? 32.110 -17.806 40.574 1.00 8.59 165 ILE A O 1
ATOM 1228 N N . LEU A 1 166 ? 30.792 -17.709 38.765 1.00 8.14 166 LEU A N 1
ATOM 1229 C CA . LEU A 1 166 ? 29.570 -17.837 39.555 1.00 8.45 166 LEU A CA 1
ATOM 1230 C C . LEU A 1 166 ? 29.288 -19.246 40.056 1.00 8.79 166 LEU A C 1
ATOM 1231 O O . LEU A 1 166 ? 28.730 -19.411 41.140 1.00 8.13 166 LEU A O 1
ATOM 1236 N N . MET A 1 167 ? 29.604 -20.257 39.246 1.00 9.35 167 MET A N 1
ATOM 1237 C CA . MET A 1 167 ? 29.281 -21.637 39.603 1.00 11.40 167 MET A CA 1
ATOM 1238 C C . MET A 1 167 ? 30.298 -22.236 40.574 1.00 12.03 167 MET A C 1
ATOM 1239 O O . MET A 1 167 ? 29.958 -23.166 41.326 1.00 12.60 167 MET A O 1
ATOM 1244 N N . ASN A 1 168 ? 31.528 -21.716 40.546 1.00 11.98 168 ASN A N 1
ATOM 1245 C CA . ASN A 1 168 ? 32.610 -22.166 41.419 1.00 13.72 168 ASN A CA 1
ATOM 1246 C C . ASN A 1 168 ? 32.120 -22.138 42.847 1.00 13.77 168 ASN A C 1
ATOM 1247 O O . ASN A 1 168 ? 31.426 -21.198 43.241 1.00 13.42 168 ASN A O 1
ATOM 1252 N N . GLN A 1 169 ? 32.488 -23.157 43.621 1.00 14.17 169 GLN A N 1
ATOM 1253 C CA . GLN A 1 169 ? 32.173 -23.162 45.045 1.00 15.21 169 GLN A CA 1
ATOM 1254 C C . GLN A 1 169 ? 33.424 -22.909 45.883 1.00 15.33 169 GLN A C 1
ATOM 1255 O O . GLN A 1 169 ? 34.524 -23.387 45.547 1.00 15.39 169 GLN A O 1
ATOM 1261 N N . ILE A 1 170 ? 33.241 -22.119 46.940 1.00 15.38 170 ILE A N 1
ATOM 1262 C CA . ILE A 1 170 ? 34.311 -21.780 47.873 1.00 15.54 170 ILE A CA 1
ATOM 1263 C C . ILE A 1 170 ? 33.805 -21.916 49.302 1.00 15.30 170 ILE A C 1
ATOM 1264 O O . ILE A 1 170 ? 32.605 -21.781 49.560 1.00 14.25 170 ILE A O 1
ATOM 1269 N N . ASP A 1 171 ? 34.723 -22.193 50.227 1.00 15.54 171 ASP A N 1
ATOM 1270 C CA . ASP A 1 171 ? 34.390 -22.221 51.651 1.00 16.10 171 ASP A CA 1
ATOM 1271 C C . ASP A 1 171 ? 33.910 -20.837 52.069 1.00 15.84 171 ASP A C 1
ATOM 1272 O O . ASP A 1 171 ? 34.647 -19.849 51.942 1.00 16.27 171 ASP A O 1
ATOM 1277 N N . GLU A 1 172 ? 32.680 -20.758 52.567 1.00 16.25 172 GLU A N 1
ATOM 1278 C CA . GLU A 1 172 ? 32.129 -19.468 52.994 1.00 16.82 172 GLU A CA 1
ATOM 1279 C C . GLU A 1 172 ? 33.007 -18.751 54.033 1.00 17.52 172 GLU A C 1
ATOM 1280 O O . GLU A 1 172 ? 33.041 -17.519 54.087 1.00 17.26 172 GLU A O 1
ATOM 1286 N N . ASP A 1 173 ? 33.738 -19.519 54.842 1.00 18.37 173 ASP A N 1
ATOM 1287 C CA . ASP A 1 173 ? 34.600 -18.926 55.879 1.00 19.12 173 ASP A CA 1
ATOM 1288 C C . ASP A 1 173 ? 35.892 -18.289 55.338 1.00 18.74 173 ASP A C 1
ATOM 1289 O O . ASP A 1 173 ? 36.603 -17.599 56.079 1.00 20.08 173 ASP A O 1
ATOM 1294 N N . SER A 1 174 ? 36.183 -18.499 54.059 1.00 17.69 174 SER A N 1
ATOM 1295 C CA . SER A 1 174 ? 37.425 -18.026 53.451 1.00 17.64 174 SER A CA 1
ATOM 1296 C C . SER A 1 174 ? 37.301 -16.643 52.805 1.00 16.99 174 SER A C 1
ATOM 1297 O O . SER A 1 174 ? 38.295 -16.074 52.345 1.00 17.66 174 SER A O 1
ATOM 1300 N N . VAL A 1 175 ? 36.078 -16.123 52.737 1.00 16.53 175 VAL A N 1
ATOM 1301 C CA A VAL A 1 175 ? 35.864 -14.801 52.149 0.50 16.29 175 VAL A CA 1
ATOM 1302 C CA B VAL A 1 175 ? 35.804 -14.829 52.102 0.50 16.13 175 VAL A CA 1
ATOM 1303 C C . VAL A 1 175 ? 34.935 -13.978 53.032 1.00 15.84 175 VAL A C 1
ATOM 1304 O O . VAL A 1 175 ? 33.863 -14.423 53.434 1.00 16.14 175 VAL A O 1
ATOM 1311 N N . ILE A 1 176 ? 35.369 -12.769 53.361 1.00 15.82 176 ILE A N 1
ATOM 1312 C CA . ILE A 1 176 ? 34.505 -11.937 54.198 1.00 15.78 176 ILE A CA 1
ATOM 1313 C C . ILE A 1 176 ? 33.527 -11.152 53.313 1.00 15.29 176 ILE A C 1
ATOM 1314 O O . ILE A 1 176 ? 33.876 -10.736 52.199 1.00 15.31 176 ILE A O 1
ATOM 1319 N N . ILE A 1 177 ? 32.294 -11.002 53.786 1.00 13.93 177 ILE A N 1
ATOM 1320 C CA . ILE A 1 177 ? 31.313 -10.159 53.095 1.00 13.20 177 ILE A CA 1
ATOM 1321 C C . ILE A 1 177 ? 31.418 -8.790 53.755 1.00 13.19 177 ILE A C 1
ATOM 1322 O O . ILE A 1 177 ? 31.072 -8.646 54.934 1.00 12.79 177 ILE A O 1
ATOM 1327 N N . PRO A 1 178 ? 31.913 -7.781 53.025 1.00 13.53 178 PRO A N 1
ATOM 1328 C CA . PRO A 1 178 ? 32.078 -6.481 53.692 1.00 13.98 178 PRO A CA 1
ATOM 1329 C C . PRO A 1 178 ? 30.752 -5.774 53.934 1.00 13.72 178 PRO A C 1
ATOM 1330 O O . PRO A 1 178 ? 29.750 -6.100 53.297 1.00 13.42 178 PRO A O 1
ATOM 1334 N N . ASP A 1 179 ? 30.735 -4.830 54.875 1.00 13.89 179 ASP A N 1
ATOM 1335 C CA . ASP A 1 179 ? 29.618 -3.907 54.974 1.00 14.07 179 ASP A CA 1
ATOM 1336 C C . ASP A 1 179 ? 29.721 -2.841 53.886 1.00 13.63 179 ASP A C 1
ATOM 1337 O O . ASP A 1 179 ? 30.797 -2.641 53.294 1.00 13.30 179 ASP A O 1
ATOM 1342 N N . LEU A 1 180 ? 28.608 -2.165 53.614 1.00 13.09 180 LEU A N 1
ATOM 1343 C CA . LEU A 1 180 ? 28.661 -0.970 52.802 1.00 13.01 180 LEU A CA 1
ATOM 1344 C C . LEU A 1 180 ? 29.054 0.158 53.764 1.00 13.60 180 LEU A C 1
ATOM 1345 O O . LEU A 1 180 ? 28.246 0.614 54.576 1.00 13.24 180 LEU A O 1
ATOM 1350 N N . VAL A 1 181 ? 30.320 0.554 53.711 1.00 13.09 181 VAL A N 1
ATOM 1351 C CA . VAL A 1 181 ? 30.812 1.600 54.595 1.00 13.36 181 VAL A CA 1
ATOM 1352 C C . VAL A 1 181 ? 31.144 2.769 53.700 1.00 13.06 181 VAL A C 1
ATOM 1353 O O . VAL A 1 181 ? 32.210 2.837 53.088 1.00 12.86 181 VAL A O 1
ATOM 1357 N N . LEU A 1 182 ? 30.168 3.657 53.609 1.00 12.84 182 LEU A N 1
ATOM 1358 C CA . LEU A 1 182 ? 30.196 4.785 52.707 1.00 13.28 182 LEU A CA 1
ATOM 1359 C C . LEU A 1 182 ? 29.242 5.781 53.335 1.00 14.16 182 LEU A C 1
ATOM 1360 O O . LEU A 1 182 ? 28.057 5.477 53.543 1.00 14.20 182 LEU A O 1
ATOM 1365 N N . SER A 1 183 ? 29.748 6.955 53.674 1.00 14.12 183 SER A N 1
ATOM 1366 C CA . SER A 1 183 ? 28.904 7.902 54.369 1.00 14.88 183 SER A CA 1
ATOM 1367 C C . SER A 1 183 ? 27.639 8.250 53.574 1.00 15.23 183 SER A C 1
ATOM 1368 O O . SER A 1 183 ? 27.691 8.464 52.362 1.00 15.10 183 SER A O 1
ATOM 1371 N N . ALA A 1 184 ? 26.510 8.304 54.282 1.00 16.07 184 ALA A N 1
ATOM 1372 C CA . ALA A 1 184 ? 25.227 8.712 53.704 1.00 17.19 184 ALA A CA 1
ATOM 1373 C C . ALA A 1 184 ? 25.193 10.216 53.474 1.00 17.94 184 ALA A C 1
ATOM 1374 O O . ALA A 1 184 ? 24.317 10.731 52.766 1.00 19.17 184 ALA A O 1
ATOM 1376 N N . HIS A 1 185 ? 26.149 10.922 54.079 1.00 17.80 185 HIS A N 1
ATOM 1377 C CA . HIS A 1 185 ? 26.212 12.378 53.995 1.00 18.38 185 HIS A CA 1
ATOM 1378 C C . HIS A 1 185 ? 27.147 12.775 52.865 1.00 18.47 185 HIS A C 1
ATOM 1379 O O . HIS A 1 185 ? 28.291 12.320 52.822 1.00 19.65 185 HIS A O 1
ATOM 1386 N N . GLY A 1 186 ? 26.683 13.618 51.952 1.00 16.90 186 GLY A N 1
ATOM 1387 C CA . GLY A 1 186 ? 27.551 14.056 50.863 1.00 15.44 186 GLY A CA 1
ATOM 1388 C C . GLY A 1 186 ? 28.497 15.155 51.308 1.00 14.27 186 GLY A C 1
ATOM 1389 O O . GLY A 1 186 ? 28.216 15.866 52.284 1.00 14.30 186 GLY A O 1
ATOM 1390 N N . ALA A 1 187 ? 29.606 15.300 50.591 1.00 13.62 187 ALA A N 1
ATOM 1391 C CA . ALA A 1 187 ? 30.565 16.357 50.894 1.00 13.32 187 ALA A CA 1
ATOM 1392 C C . ALA A 1 187 ? 29.941 17.727 50.652 1.00 13.29 187 ALA A C 1
ATOM 1393 O O . ALA A 1 187 ? 29.099 17.905 49.740 1.00 12.32 187 ALA A O 1
ATOM 1395 N N . ARG A 1 188 ? 30.342 18.698 51.471 1.00 13.02 188 ARG A N 1
ATOM 1396 C CA . ARG A 1 188 ? 29.765 20.042 51.353 1.00 13.40 188 ARG A CA 1
ATOM 1397 C C . ARG A 1 188 ? 30.766 21.110 50.916 1.00 12.91 188 ARG A C 1
ATOM 1398 O O . ARG A 1 188 ? 31.982 20.872 50.960 1.00 12.99 188 ARG A O 1
ATOM 1406 N N . PRO A 1 189 ? 30.270 22.277 50.464 1.00 12.63 189 PRO A N 1
ATOM 1407 C CA . PRO A 1 189 ? 31.207 23.329 50.068 1.00 12.51 189 PRO A CA 1
ATOM 1408 C C . PRO A 1 189 ? 32.050 23.836 51.236 1.00 12.57 189 PRO A C 1
ATOM 1409 O O . PRO A 1 189 ? 31.638 23.768 52.400 1.00 12.95 189 PRO A O 1
ATOM 1413 N N . ASP A 1 190 ? 33.232 24.333 50.915 1.00 13.00 190 ASP A N 1
ATOM 1414 C CA . ASP A 1 190 ? 34.007 25.132 51.855 1.00 13.47 190 ASP A CA 1
ATOM 1415 C C . ASP A 1 190 ? 33.140 26.308 52.360 1.00 13.09 190 ASP A C 1
ATOM 1416 O O . ASP A 1 190 ? 32.415 26.925 51.569 1.00 12.54 190 ASP A O 1
ATOM 1421 N N . PRO A 1 191 ? 33.204 26.622 53.676 1.00 13.27 191 PRO A N 1
ATOM 1422 C CA . PRO A 1 191 ? 32.378 27.732 54.182 1.00 13.56 191 PRO A CA 1
ATOM 1423 C C . PRO A 1 191 ? 32.628 29.068 53.470 1.00 13.72 191 PRO A C 1
ATOM 1424 O O . PRO A 1 191 ? 31.717 29.872 53.409 1.00 14.39 191 PRO A O 1
ATOM 1428 N N . ALA A 1 192 ? 33.832 29.306 52.943 1.00 14.59 192 ALA A N 1
ATOM 1429 C CA . ALA A 1 192 ? 34.081 30.538 52.183 1.00 14.81 192 ALA A CA 1
ATOM 1430 C C . ALA A 1 192 ? 33.187 30.611 50.942 1.00 15.06 192 ALA A C 1
ATOM 1431 O O . ALA A 1 192 ? 32.581 31.656 50.643 1.00 15.07 192 ALA A O 1
ATOM 1433 N N . ASP A 1 193 ? 33.094 29.488 50.226 1.00 14.28 193 ASP A N 1
ATOM 1434 C CA . ASP A 1 193 ? 32.229 29.394 49.050 1.00 14.16 193 ASP A CA 1
ATOM 1435 C C . ASP A 1 193 ? 30.756 29.541 49.405 1.00 14.15 193 ASP A C 1
ATOM 1436 O O . ASP A 1 193 ? 30.031 30.276 48.737 1.00 13.88 193 ASP A O 1
ATOM 1441 N N . LEU A 1 194 ? 30.324 28.863 50.472 1.00 14.47 194 LEU A N 1
ATOM 1442 C CA . LEU A 1 194 ? 28.935 28.964 50.924 1.00 15.00 194 LEU A CA 1
ATOM 1443 C C . LEU A 1 194 ? 28.587 30.409 51.298 1.00 15.17 194 LEU A C 1
ATOM 1444 O O . LEU A 1 194 ? 27.535 30.918 50.904 1.00 14.37 194 LEU A O 1
ATOM 1449 N N . ASP A 1 195 ? 29.483 31.052 52.051 1.00 15.60 195 ASP A N 1
ATOM 1450 C CA . ASP A 1 195 ? 29.350 32.471 52.414 1.00 15.92 195 ASP A CA 1
ATOM 1451 C C . ASP A 1 195 ? 29.179 33.377 51.200 1.00 15.25 195 ASP A C 1
ATOM 1452 O O . ASP A 1 195 ? 28.309 34.249 51.199 1.00 14.92 195 ASP A O 1
ATOM 1457 N N . GLN A 1 196 ? 30.019 33.184 50.180 1.00 14.74 196 GLN A N 1
ATOM 1458 C CA A GLN A 1 196 ? 29.913 33.982 48.962 0.50 14.81 196 GLN A CA 1
ATOM 1459 C CA B GLN A 1 196 ? 29.927 33.960 48.948 0.50 14.46 196 GLN A CA 1
ATOM 1460 C C . GLN A 1 196 ? 28.583 33.747 48.248 1.00 14.34 196 GLN A C 1
ATOM 1461 O O . GLN A 1 196 ? 27.951 34.693 47.776 1.00 14.12 196 GLN A O 1
ATOM 1472 N N . ALA A 1 197 ? 28.161 32.486 48.168 1.00 13.91 197 ALA A N 1
ATOM 1473 C CA . ALA A 1 197 ? 26.900 32.138 47.541 1.00 13.80 197 ALA A CA 1
ATOM 1474 C C . ALA A 1 197 ? 25.731 32.820 48.261 1.00 13.67 197 ALA A C 1
ATOM 1475 O O . ALA A 1 197 ? 24.843 33.381 47.614 1.00 13.97 197 ALA A O 1
ATOM 1477 N N . LEU A 1 198 ? 25.741 32.778 49.594 1.00 13.88 198 LEU A N 1
ATOM 1478 C CA . LEU A 1 198 ? 24.661 33.393 50.386 1.00 14.13 198 LEU A CA 1
ATOM 1479 C C . LEU A 1 198 ? 24.711 34.916 50.339 1.00 14.01 198 LEU A C 1
ATOM 1480 O O . LEU A 1 198 ? 23.677 35.577 50.343 1.00 14.09 198 LEU A O 1
ATOM 1485 N N . ALA A 1 199 ? 25.911 35.474 50.300 1.00 14.29 199 ALA A N 1
ATOM 1486 C CA . ALA A 1 199 ? 26.039 36.920 50.123 1.00 14.93 199 ALA A CA 1
ATOM 1487 C C . ALA A 1 199 ? 25.413 37.368 48.806 1.00 14.93 199 ALA A C 1
ATOM 1488 O O . ALA A 1 199 ? 24.691 38.372 48.765 1.00 15.22 199 ALA A O 1
ATOM 1490 N N . LEU A 1 200 ? 25.676 36.624 47.731 1.00 14.64 200 LEU A N 1
ATOM 1491 C CA . LEU A 1 200 ? 25.084 36.926 46.422 1.00 15.21 200 LEU A CA 1
ATOM 1492 C C . LEU A 1 200 ? 23.566 36.749 46.419 1.00 14.82 200 LEU A C 1
ATOM 1493 O O . LEU A 1 200 ? 22.835 37.578 45.868 1.00 15.22 200 LEU A O 1
ATOM 1498 N N . LEU A 1 201 ? 23.100 35.653 47.017 1.00 14.62 201 LEU A N 1
ATOM 1499 C CA . LEU A 1 201 ? 21.676 35.362 47.129 1.00 14.97 201 LEU A CA 1
ATOM 1500 C C . LEU A 1 201 ? 20.908 36.449 47.890 1.00 15.39 201 LEU A C 1
ATOM 1501 O O . LEU A 1 201 ? 19.756 36.760 47.561 1.00 15.82 201 LEU A O 1
ATOM 1506 N N . ARG A 1 202 ? 21.560 37.019 48.902 1.00 15.55 202 ARG A N 1
ATOM 1507 C CA . ARG A 1 202 ? 20.959 38.066 49.724 1.00 16.65 202 ARG A CA 1
ATOM 1508 C C . ARG A 1 202 ? 20.873 39.401 48.979 1.00 16.80 202 ARG A C 1
ATOM 1509 O O . ARG A 1 202 ? 19.902 40.137 49.155 1.00 17.40 202 ARG A O 1
ATOM 1517 N N . LYS A 1 203 ? 21.884 39.712 48.162 1.00 16.62 203 LYS A N 1
ATOM 1518 C CA . LYS A 1 203 ? 21.931 40.984 47.416 1.00 16.81 203 LYS A CA 1
ATOM 1519 C C . LYS A 1 203 ? 21.057 40.976 46.153 1.00 16.71 203 LYS A C 1
ATOM 1520 O O . LYS A 1 203 ? 20.686 42.030 45.634 1.00 16.52 203 LYS A O 1
ATOM 1523 N N . ALA A 1 204 ? 20.755 39.787 45.632 1.00 16.30 204 ALA A N 1
ATOM 1524 C CA . ALA A 1 204 ? 20.000 39.680 44.385 1.00 16.61 204 ALA A CA 1
ATOM 1525 C C . ALA A 1 204 ? 18.605 40.294 44.497 1.00 16.64 204 ALA A C 1
ATOM 1526 O O . ALA A 1 204 ? 17.982 40.227 45.565 1.00 17.27 204 ALA A O 1
ATOM 1528 N N . GLU A 1 205 ? 18.124 40.881 43.398 1.00 16.90 205 GLU A N 1
ATOM 1529 C CA . GLU A 1 205 ? 16.757 41.405 43.335 1.00 17.56 205 GLU A CA 1
ATOM 1530 C C . GLU A 1 205 ? 15.757 40.345 42.892 1.00 16.82 205 GLU A C 1
ATOM 1531 O O . GLU A 1 205 ? 14.604 40.359 43.314 1.00 16.99 205 GLU A O 1
ATOM 1537 N N . ARG A 1 206 ? 16.203 39.453 42.004 1.00 16.14 206 ARG A N 1
ATOM 1538 C CA . ARG A 1 206 ? 15.339 38.418 41.434 1.00 14.76 206 ARG A CA 1
ATOM 1539 C C . ARG A 1 206 ? 16.059 37.052 41.388 1.00 14.15 206 ARG A C 1
ATOM 1540 O O . ARG A 1 206 ? 16.332 36.526 40.308 1.00 12.75 206 ARG A O 1
ATOM 1548 N N . PRO A 1 207 ? 16.371 36.490 42.563 1.00 13.38 207 PRO A N 1
ATOM 1549 C CA . PRO A 1 207 ? 17.109 35.221 42.592 1.00 12.74 207 PRO A CA 1
ATOM 1550 C C . PRO A 1 207 ? 16.200 34.033 42.320 1.00 11.90 207 PRO A C 1
ATOM 1551 O O . PRO A 1 207 ? 15.028 34.043 42.710 1.00 10.96 207 PRO A O 1
ATOM 1555 N N . VAL A 1 208 ? 16.733 33.017 41.641 1.00 11.75 208 VAL A N 1
ATOM 1556 C CA . VAL A 1 208 ? 16.029 31.736 41.547 1.00 11.25 208 VAL A CA 1
ATOM 1557 C C . VAL A 1 208 ? 16.988 30.589 41.857 1.00 11.35 208 VAL A C 1
ATOM 1558 O O . VAL A 1 208 ? 18.205 30.732 41.709 1.00 11.60 208 VAL A O 1
ATOM 1562 N N . ILE A 1 209 ? 16.417 29.470 42.302 1.00 10.96 209 ILE A N 1
ATOM 1563 C CA . ILE A 1 209 ? 17.151 28.217 42.481 1.00 10.84 209 ILE A CA 1
ATOM 1564 C C . ILE A 1 209 ? 16.658 27.242 41.417 1.00 10.58 209 ILE A C 1
ATOM 1565 O O . ILE A 1 209 ? 15.456 27.204 41.096 1.00 10.51 209 ILE A O 1
ATOM 1570 N N . VAL A 1 210 ? 17.579 26.462 40.856 1.00 9.76 210 VAL A N 1
ATOM 1571 C CA . VAL A 1 210 ? 17.187 25.422 39.901 1.00 9.38 210 VAL A CA 1
ATOM 1572 C C . VAL A 1 210 ? 17.796 24.081 40.330 1.00 9.17 210 VAL A C 1
ATOM 1573 O O . VAL A 1 210 ? 19.027 23.937 40.384 1.00 9.11 210 VAL A O 1
ATOM 1577 N N . LEU A 1 211 ? 16.927 23.116 40.632 1.00 8.70 211 LEU A N 1
ATOM 1578 C CA . LEU A 1 211 ? 17.346 21.777 41.043 1.00 9.01 211 LEU A CA 1
ATOM 1579 C C . LEU A 1 211 ? 17.490 20.824 39.868 1.00 8.67 211 LEU A C 1
ATOM 1580 O O . LEU A 1 211 ? 16.678 20.851 38.936 1.00 9.29 211 LEU A O 1
ATOM 1585 N N . GLY A 1 212 ? 18.475 19.931 39.969 1.00 8.38 212 GLY A N 1
ATOM 1586 C CA . GLY A 1 212 ? 18.647 18.843 39.012 1.00 8.42 212 GLY A CA 1
ATOM 1587 C C . GLY A 1 212 ? 18.601 17.483 39.683 1.00 7.86 212 GLY A C 1
ATOM 1588 O O . GLY A 1 212 ? 18.266 17.357 40.880 1.00 8.05 212 GLY A O 1
ATOM 1589 N N . SER A 1 213 ? 18.962 16.452 38.922 1.00 7.05 213 SER A N 1
ATOM 1590 C CA . SER A 1 213 ? 18.763 15.072 39.368 1.00 6.73 213 SER A CA 1
ATOM 1591 C C . SER A 1 213 ? 19.488 14.744 40.673 1.00 7.06 213 SER A C 1
ATOM 1592 O O . SER A 1 213 ? 18.973 13.974 41.489 1.00 6.78 213 SER A O 1
ATOM 1595 N N . GLU A 1 214 ? 20.679 15.311 40.877 1.00 6.77 214 GLU A N 1
ATOM 1596 C CA . GLU A 1 214 ? 21.427 14.996 42.115 1.00 7.31 214 GLU A CA 1
ATOM 1597 C C . GLU A 1 214 ? 20.642 15.381 43.387 1.00 7.26 214 GLU A C 1
ATOM 1598 O O . GLU A 1 214 ? 20.785 14.760 44.443 1.00 6.98 214 GLU A O 1
ATOM 1604 N N . ALA A 1 215 ? 19.784 16.384 43.258 1.00 7.16 215 ALA A N 1
ATOM 1605 C CA . ALA A 1 215 ? 18.919 16.791 44.362 1.00 8.06 215 ALA A CA 1
ATOM 1606 C C . ALA A 1 215 ? 17.887 15.724 44.665 1.00 8.02 215 ALA A C 1
ATOM 1607 O O . ALA A 1 215 ? 17.546 15.511 45.828 1.00 8.87 215 ALA A O 1
ATOM 1609 N N . SER A 1 216 ? 17.409 15.040 43.620 1.00 7.70 216 SER A N 1
ATOM 1610 C CA A SER A 1 216 ? 16.424 13.984 43.814 0.50 8.18 216 SER A CA 1
ATOM 1611 C CA B SER A 1 216 ? 16.432 13.954 43.755 0.50 7.74 216 SER A CA 1
ATOM 1612 C C . SER A 1 216 ? 17.048 12.704 44.355 1.00 7.56 216 SER A C 1
ATOM 1613 O O . SER A 1 216 ? 16.409 11.965 45.096 1.00 8.62 216 SER A O 1
ATOM 1618 N N . ARG A 1 217 ? 18.301 12.443 43.999 1.00 7.99 217 ARG A N 1
ATOM 1619 C CA . ARG A 1 217 ? 18.966 11.237 44.455 1.00 8.05 217 ARG A CA 1
ATOM 1620 C C . ARG A 1 217 ? 19.176 11.193 45.975 1.00 8.83 217 ARG A C 1
ATOM 1621 O O . ARG A 1 217 ? 19.038 10.134 46.582 1.00 8.55 217 ARG A O 1
ATOM 1629 N N . THR A 1 218 ? 19.530 12.335 46.570 1.00 9.50 218 THR A N 1
ATOM 1630 C CA . THR A 1 218 ? 19.762 12.390 48.025 1.00 10.45 218 THR A CA 1
ATOM 1631 C C . THR A 1 218 ? 18.538 12.847 48.817 1.00 10.95 218 THR A C 1
ATOM 1632 O O . THR A 1 218 ? 18.472 12.632 50.036 1.00 11.47 218 THR A O 1
ATOM 1636 N N . ALA A 1 219 ? 17.574 13.459 48.115 1.00 11.01 219 ALA A N 1
ATOM 1637 C CA . ALA A 1 219 ? 16.246 13.757 48.680 1.00 11.05 219 ALA A CA 1
ATOM 1638 C C . ALA A 1 219 ? 16.288 14.475 50.045 1.00 10.96 219 ALA A C 1
ATOM 1639 O O . ALA A 1 219 ? 15.604 14.064 50.996 1.00 10.86 219 ALA A O 1
ATOM 1641 N N . ARG A 1 220 ? 17.078 15.538 50.137 1.00 10.54 220 ARG A N 1
ATOM 1642 C CA . ARG A 1 220 ? 17.245 16.283 51.395 1.00 11.48 220 ARG A CA 1
ATOM 1643 C C . ARG A 1 220 ? 16.102 17.287 51.563 1.00 11.12 220 ARG A C 1
ATOM 1644 O O . ARG A 1 220 ? 16.307 18.510 51.560 1.00 10.62 220 ARG A O 1
ATOM 1652 N N . LYS A 1 221 ? 14.897 16.747 51.710 1.00 10.83 221 LYS A N 1
ATOM 1653 C CA . LYS A 1 221 ? 13.660 17.529 51.648 1.00 11.87 221 LYS A CA 1
ATOM 1654 C C . LYS A 1 221 ? 13.490 18.485 52.837 1.00 11.54 221 LYS A C 1
ATOM 1655 O O . LYS A 1 221 ? 13.074 19.648 52.666 1.00 12.21 221 LYS A O 1
ATOM 1661 N N . THR A 1 222 ? 13.825 17.998 54.030 1.00 12.33 222 THR A N 1
ATOM 1662 C CA . THR A 1 222 ? 13.695 18.793 55.254 1.00 12.70 222 THR A CA 1
ATOM 1663 C C . THR A 1 222 ? 14.606 20.023 55.186 1.00 12.03 222 THR A C 1
ATOM 1664 O O . THR A 1 222 ? 14.171 21.163 55.449 1.00 11.85 222 THR A O 1
ATOM 1668 N N . ALA A 1 223 ? 15.860 19.787 54.796 1.00 12.40 223 ALA A N 1
ATOM 1669 C CA . ALA A 1 223 ? 16.837 20.849 54.620 1.00 11.62 223 ALA A CA 1
ATOM 1670 C C . ALA A 1 223 ? 16.400 21.813 53.529 1.00 11.19 223 ALA A C 1
ATOM 1671 O O . ALA A 1 223 ? 16.446 23.015 53.729 1.00 10.54 223 ALA A O 1
ATOM 1673 N N . LEU A 1 224 ? 15.945 21.290 52.388 1.00 10.66 224 LEU A N 1
ATOM 1674 C CA . LEU A 1 224 ? 15.480 22.163 51.316 1.00 10.94 224 LEU A CA 1
ATOM 1675 C C . LEU A 1 224 ? 14.353 23.072 51.815 1.00 11.35 224 LEU A C 1
ATOM 1676 O O . LEU A 1 224 ? 14.363 24.275 51.561 1.00 11.30 224 LEU A O 1
ATOM 1681 N N . SER A 1 225 ? 13.396 22.487 52.529 1.00 11.82 225 SER A N 1
ATOM 1682 C CA . SER A 1 225 ? 12.274 23.280 53.056 1.00 13.28 225 SER A CA 1
ATOM 1683 C C . SER A 1 225 ? 12.757 24.402 53.981 1.00 12.69 225 SER A C 1
ATOM 1684 O O . SER A 1 225 ? 12.300 25.545 53.877 1.00 12.95 225 SER A O 1
ATOM 1687 N N . ALA A 1 226 ? 13.704 24.072 54.858 1.00 12.89 226 ALA A N 1
ATOM 1688 C CA . ALA A 1 226 ? 14.237 25.032 55.831 1.00 12.70 226 ALA A CA 1
ATOM 1689 C C . ALA A 1 226 ? 14.941 26.184 55.102 1.00 12.84 226 ALA A C 1
ATOM 1690 O O . ALA A 1 226 ? 14.682 27.361 55.372 1.00 13.06 226 ALA A O 1
ATOM 1692 N N . PHE A 1 227 ? 15.796 25.838 54.141 1.00 12.01 227 PHE A N 1
ATOM 1693 C CA . PHE A 1 227 ? 16.509 26.825 53.333 1.00 11.50 227 PHE A CA 1
ATOM 1694 C C . PHE A 1 227 ? 15.552 27.742 52.573 1.00 11.31 227 PHE A C 1
ATOM 1695 O O . PHE A 1 227 ? 15.732 28.960 52.533 1.00 11.34 227 PHE A O 1
ATOM 1703 N N . VAL A 1 228 ? 14.543 27.142 51.950 1.00 11.07 228 VAL A N 1
ATOM 1704 C CA . VAL A 1 228 ? 13.589 27.893 51.145 1.00 11.31 228 VAL A CA 1
ATOM 1705 C C . VAL A 1 228 ? 12.704 28.801 52.018 1.00 11.86 228 VAL A C 1
ATOM 1706 O O . VAL A 1 228 ? 12.404 29.932 51.627 1.00 11.73 228 VAL A O 1
ATOM 1710 N N . ALA A 1 229 ? 12.326 28.312 53.193 1.00 12.36 229 ALA A N 1
ATOM 1711 C CA . ALA A 1 229 ? 11.497 29.095 54.123 1.00 13.42 229 ALA A CA 1
ATOM 1712 C C . ALA A 1 229 ? 12.298 30.263 54.687 1.00 13.48 229 ALA A C 1
ATOM 1713 O O . ALA A 1 229 ? 11.749 31.354 54.881 1.00 15.10 229 ALA A O 1
ATOM 1715 N N . ALA A 1 230 ? 13.589 30.044 54.933 1.00 13.42 230 ALA A N 1
ATOM 1716 C CA . ALA A 1 230 ? 14.464 31.070 55.518 1.00 13.97 230 ALA A CA 1
ATOM 1717 C C . ALA A 1 230 ? 14.758 32.203 54.536 1.00 14.43 230 ALA A C 1
ATOM 1718 O O . ALA A 1 230 ? 14.810 33.381 54.917 1.00 15.14 230 ALA A O 1
ATOM 1720 N N . THR A 1 231 ? 14.939 31.848 53.265 1.00 14.24 231 THR A N 1
ATOM 1721 C CA . THR A 1 231 ? 15.341 32.808 52.241 1.00 13.65 231 THR A CA 1
ATOM 1722 C C . THR A 1 231 ? 14.200 33.362 51.378 1.00 13.79 231 THR A C 1
ATOM 1723 O O . THR A 1 231 ? 14.344 34.449 50.809 1.00 14.57 231 THR A O 1
ATOM 1727 N N . GLY A 1 232 ? 13.099 32.607 51.252 1.00 13.60 232 GLY A N 1
ATOM 1728 C CA . GLY A 1 232 ? 11.949 33.004 50.406 1.00 14.07 232 GLY A CA 1
ATOM 1729 C C . GLY A 1 232 ? 12.251 33.029 48.918 1.00 14.05 232 GLY A C 1
ATOM 1730 O O . GLY A 1 232 ? 11.572 33.713 48.142 1.00 14.52 232 GLY A O 1
ATOM 1731 N N . VAL A 1 233 ? 13.274 32.280 48.511 1.00 13.29 233 VAL A N 1
ATOM 1732 C CA . VAL A 1 233 ? 13.708 32.286 47.116 1.00 12.50 233 VAL A CA 1
ATOM 1733 C C . VAL A 1 233 ? 12.950 31.210 46.323 1.00 12.57 233 VAL A C 1
ATOM 1734 O O . VAL A 1 233 ? 12.897 30.045 46.755 1.00 12.93 233 VAL A O 1
ATOM 1738 N N . PRO A 1 234 ? 12.352 31.593 45.173 1.00 12.30 234 PRO A N 1
ATOM 1739 C CA . PRO A 1 234 ? 11.578 30.601 44.413 1.00 12.31 234 PRO A CA 1
ATOM 1740 C C . PRO A 1 234 ? 12.476 29.538 43.766 1.00 11.35 234 PRO A C 1
ATOM 1741 O O . PRO A 1 234 ? 13.612 29.827 43.379 1.00 11.55 234 PRO A O 1
ATOM 1745 N N . VAL A 1 235 ? 11.948 28.319 43.685 1.00 10.97 235 VAL A N 1
ATOM 1746 C CA . VAL A 1 235 ? 12.715 27.126 43.267 1.00 10.52 235 VAL A CA 1
ATOM 1747 C C . VAL A 1 235 ? 12.095 26.509 42.015 1.00 9.55 235 VAL A C 1
ATOM 1748 O O . VAL A 1 235 ? 10.876 26.269 41.952 1.00 10.19 235 VAL A O 1
ATOM 1752 N N . PHE A 1 236 ? 12.947 26.302 41.011 1.00 8.22 236 PHE A N 1
ATOM 1753 C CA . PHE A 1 236 ? 12.584 25.636 39.754 1.00 8.58 236 PHE A CA 1
ATOM 1754 C C . PHE A 1 236 ? 13.371 24.315 39.674 1.00 8.10 236 PHE A C 1
ATOM 1755 O O . PHE A 1 236 ? 14.280 24.074 40.469 1.00 7.78 236 PHE A O 1
ATOM 1763 N N . ALA A 1 237 ? 13.043 23.492 38.690 1.00 7.55 237 ALA A N 1
ATOM 1764 C CA . ALA A 1 237 ? 13.678 22.170 38.574 1.00 7.21 237 ALA A CA 1
ATOM 1765 C C . ALA A 1 237 ? 13.597 21.730 37.137 1.00 6.91 237 ALA A C 1
ATOM 1766 O O . ALA A 1 237 ? 12.650 22.085 36.435 1.00 7.02 237 ALA A O 1
ATOM 1768 N N . ASP A 1 238 ? 14.566 20.945 36.690 1.00 7.18 238 ASP A N 1
ATOM 1769 C CA . ASP A 1 238 ? 14.328 20.192 35.453 1.00 7.12 238 ASP A CA 1
ATOM 1770 C C . ASP A 1 238 ? 13.334 19.062 35.768 1.00 7.16 238 ASP A C 1
ATOM 1771 O O . ASP A 1 238 ? 12.899 18.926 36.919 1.00 7.79 238 ASP A O 1
ATOM 1776 N N . TYR A 1 239 ? 12.978 18.241 34.774 1.00 6.83 239 TYR A N 1
ATOM 1777 C CA . TYR A 1 239 ? 12.019 17.149 35.042 1.00 7.73 239 TYR A CA 1
ATOM 1778 C C . TYR A 1 239 ? 12.439 16.293 36.236 1.00 7.70 239 TYR A C 1
ATOM 1779 O O . TYR A 1 239 ? 11.617 15.974 37.098 1.00 7.85 239 TYR A O 1
ATOM 1788 N N . GLU A 1 240 ? 13.719 15.918 36.293 1.00 7.28 240 GLU A N 1
ATOM 1789 C CA . GLU A 1 240 ? 14.180 14.994 37.332 1.00 7.43 240 GLU A CA 1
ATOM 1790 C C . GLU A 1 240 ? 14.140 15.601 38.738 1.00 7.60 240 GLU A C 1
ATOM 1791 O O . GLU A 1 240 ? 13.974 14.880 39.715 1.00 7.55 240 GLU A O 1
ATOM 1797 N N . GLY A 1 241 ? 14.318 16.922 38.830 1.00 7.90 241 GLY A N 1
ATOM 1798 C CA . GLY A 1 241 ? 14.238 17.615 40.123 1.00 7.78 241 GLY A CA 1
ATOM 1799 C C . GLY A 1 241 ? 12.823 18.031 40.512 1.00 8.46 241 GLY A C 1
ATOM 1800 O O . GLY A 1 241 ? 12.606 18.528 41.630 1.00 8.55 241 GLY A O 1
ATOM 1801 N N . LEU A 1 242 ? 11.836 17.832 39.629 1.00 8.21 242 LEU A N 1
ATOM 1802 C CA . LEU A 1 242 ? 10.497 18.376 39.902 1.00 8.03 242 LEU A CA 1
ATOM 1803 C C . LEU A 1 242 ? 9.894 17.904 41.212 1.00 8.06 242 LEU A C 1
ATOM 1804 O O . LEU A 1 242 ? 9.340 18.715 41.950 1.00 7.98 242 LEU A O 1
ATOM 1809 N N . SER A 1 243 ? 9.956 16.601 41.503 1.00 8.18 243 SER A N 1
ATOM 1810 C CA . SER A 1 243 ? 9.243 16.099 42.703 1.00 9.36 243 SER A CA 1
ATOM 1811 C C . SER A 1 243 ? 9.862 16.604 44.010 1.00 9.15 243 SER A C 1
ATOM 1812 O O . SER A 1 243 ? 9.232 16.549 45.069 1.00 9.39 243 SER A O 1
ATOM 1815 N N . MET A 1 244 ? 11.088 17.116 43.928 1.00 9.05 244 MET A N 1
ATOM 1816 C CA . MET A 1 244 ? 11.735 17.775 45.083 1.00 9.50 244 MET A CA 1
ATOM 1817 C C . MET A 1 244 ? 11.107 19.141 45.464 1.00 10.34 244 MET A C 1
ATOM 1818 O O . MET A 1 244 ? 11.465 19.727 46.491 1.00 11.01 244 MET A O 1
ATOM 1823 N N . LEU A 1 245 ? 10.196 19.639 44.630 1.00 9.82 245 LEU A N 1
ATOM 1824 C CA . LEU A 1 245 ? 9.477 20.883 44.909 1.00 10.49 245 LEU A CA 1
ATOM 1825 C C . LEU A 1 245 ? 8.131 20.602 45.564 1.00 10.72 245 LEU A C 1
ATOM 1826 O O . LEU A 1 245 ? 7.398 21.528 45.933 1.00 11.18 245 LEU A O 1
ATOM 1831 N N . SER A 1 246 ? 7.805 19.325 45.722 1.00 10.95 246 SER A N 1
ATOM 1832 C CA . SER A 1 246 ? 6.456 18.971 46.121 1.00 11.23 246 SER A CA 1
ATOM 1833 C C . SER A 1 246 ? 6.141 19.349 47.574 1.00 12.52 246 SER A C 1
ATOM 1834 O O . SER A 1 246 ? 4.975 19.594 47.905 1.00 13.34 246 SER A O 1
ATOM 1837 N N . GLY A 1 247 ? 7.160 19.396 48.423 1.00 12.74 247 GLY A N 1
ATOM 1838 C CA . GLY A 1 247 ? 6.943 19.713 49.843 1.00 13.54 247 GLY A CA 1
ATOM 1839 C C . GLY A 1 247 ? 7.113 21.190 50.172 1.00 14.14 247 GLY A C 1
ATOM 1840 O O . GLY A 1 247 ? 7.099 21.566 51.351 1.00 14.17 247 GLY A O 1
ATOM 1841 N N . LEU A 1 248 ? 7.279 22.022 49.144 1.00 14.14 248 LEU A N 1
ATOM 1842 C CA . LEU A 1 248 ? 7.453 23.470 49.329 1.00 14.55 248 LEU A CA 1
ATOM 1843 C C . LEU A 1 248 ? 6.116 24.227 49.280 1.00 15.36 248 LEU A C 1
ATOM 1844 O O . LEU A 1 248 ? 5.167 23.776 48.639 1.00 14.77 248 LEU A O 1
ATOM 1849 N N . PRO A 1 249 ? 6.055 25.396 49.941 1.00 16.74 249 PRO A N 1
ATOM 1850 C CA . PRO A 1 249 ? 4.872 26.242 49.830 1.00 17.28 249 PRO A CA 1
ATOM 1851 C C . PRO A 1 249 ? 4.750 26.771 48.411 1.00 17.51 249 PRO A C 1
ATOM 1852 O O . PRO A 1 249 ? 5.771 27.027 47.755 1.00 16.44 249 PRO A O 1
ATOM 1856 N N . ASP A 1 250 ? 3.508 26.951 47.969 1.00 18.03 250 ASP A N 1
ATOM 1857 C CA . ASP A 1 250 ? 3.205 27.414 46.616 1.00 18.84 250 ASP A CA 1
ATOM 1858 C C . ASP A 1 250 ? 3.991 28.650 46.197 1.00 18.58 250 ASP A C 1
ATOM 1859 O O . ASP A 1 250 ? 4.433 28.740 45.048 1.00 18.36 250 ASP A O 1
ATOM 1864 N N . ALA A 1 251 ? 4.159 29.600 47.114 1.00 18.04 251 ALA A N 1
ATOM 1865 C CA . ALA A 1 251 ? 4.824 30.862 46.763 1.00 18.03 251 ALA A CA 1
ATOM 1866 C C . ALA A 1 251 ? 6.262 30.667 46.297 1.00 17.94 251 ALA A C 1
ATOM 1867 O O . ALA A 1 251 ? 6.761 31.463 45.505 1.00 18.91 251 ALA A O 1
ATOM 1869 N N . MET A 1 252 ? 6.927 29.607 46.757 1.00 16.76 252 MET A N 1
ATOM 1870 C CA . MET A 1 252 ? 8.312 29.379 46.338 1.00 16.25 252 MET A CA 1
ATOM 1871 C C . MET A 1 252 ? 8.456 28.240 45.339 1.00 15.34 252 MET A C 1
ATOM 1872 O O . MET A 1 252 ? 9.575 27.779 45.105 1.00 15.11 252 MET A O 1
ATOM 1877 N N . ARG A 1 253 ? 7.330 27.779 44.780 1.00 14.17 253 ARG A N 1
ATOM 1878 C CA . ARG A 1 253 ? 7.373 26.745 43.735 1.00 13.30 253 ARG A CA 1
ATOM 1879 C C . ARG A 1 253 ? 7.334 27.400 42.364 1.00 13.19 253 ARG A C 1
ATOM 1880 O O . ARG A 1 253 ? 6.289 27.848 41.889 1.00 13.42 253 ARG A O 1
ATOM 1888 N N . GLY A 1 254 ? 8.502 27.462 41.733 1.00 12.65 254 GLY A N 1
ATOM 1889 C CA . GLY A 1 254 ? 8.612 27.984 40.379 1.00 12.59 254 GLY A CA 1
ATOM 1890 C C . GLY A 1 254 ? 8.207 26.913 39.368 1.00 12.60 254 GLY A C 1
ATOM 1891 O O . GLY A 1 254 ? 7.789 27.234 38.264 1.00 13.78 254 GLY A O 1
ATOM 1892 N N . GLY A 1 255 ? 8.320 25.642 39.747 1.00 11.45 255 GLY A N 1
ATOM 1893 C CA . GLY A 1 255 ? 7.910 24.546 38.862 1.00 10.76 255 GLY A CA 1
ATOM 1894 C C . GLY A 1 255 ? 8.996 24.214 37.851 1.00 10.05 255 GLY A C 1
ATOM 1895 O O . GLY A 1 255 ? 10.188 24.410 38.115 1.00 9.94 255 GLY A O 1
ATOM 1896 N N . LEU A 1 256 ? 8.598 23.725 36.684 1.00 9.49 256 LEU A N 1
ATOM 1897 C CA . LEU A 1 256 ? 9.593 23.317 35.691 1.00 9.40 256 LEU A CA 1
ATOM 1898 C C . LEU A 1 256 ? 10.390 24.521 35.196 1.00 9.25 256 LEU A C 1
ATOM 1899 O O . LEU A 1 256 ? 9.822 25.602 34.950 1.00 8.78 256 LEU A O 1
ATOM 1904 N N . VAL A 1 257 ? 11.689 24.311 35.018 1.00 9.03 257 VAL A N 1
ATOM 1905 C CA . VAL A 1 257 ? 12.600 25.384 34.610 1.00 8.84 257 VAL A CA 1
ATOM 1906 C C . VAL A 1 257 ? 12.234 25.987 33.247 1.00 9.04 257 VAL A C 1
ATOM 1907 O O . VAL A 1 257 ? 12.525 27.150 32.980 1.00 9.13 257 VAL A O 1
ATOM 1911 N N . GLN A 1 258 ? 11.558 25.205 32.403 1.00 8.62 258 GLN A N 1
ATOM 1912 C CA . GLN A 1 258 ? 11.042 25.731 31.128 1.00 9.19 258 GLN A CA 1
ATOM 1913 C C . GLN A 1 258 ? 10.219 27.036 31.318 1.00 9.92 258 GLN A C 1
ATOM 1914 O O . GLN A 1 258 ? 10.154 27.863 30.401 1.00 9.89 258 GLN A O 1
ATOM 1920 N N . ASN A 1 259 ? 9.594 27.203 32.489 1.00 10.48 259 ASN A N 1
ATOM 1921 C CA . ASN A 1 259 ? 8.755 28.382 32.757 1.00 11.46 259 ASN A CA 1
ATOM 1922 C C . ASN A 1 259 ? 9.506 29.706 32.775 1.00 11.07 259 ASN A C 1
ATOM 1923 O O . ASN A 1 259 ? 8.890 30.779 32.669 1.00 11.18 259 ASN A O 1
ATOM 1928 N N . LEU A 1 260 ? 10.826 29.622 32.912 1.00 11.67 260 LEU A N 1
ATOM 1929 C CA . LEU A 1 260 ? 11.694 30.818 32.858 1.00 12.31 260 LEU A CA 1
ATOM 1930 C C . LEU A 1 260 ? 11.742 31.485 31.475 1.00 13.21 260 LEU A C 1
ATOM 1931 O O . LEU A 1 260 ? 12.204 32.621 31.347 1.00 13.36 260 LEU A O 1
ATOM 1936 N N . TYR A 1 261 ? 11.236 30.792 30.455 1.00 13.84 261 TYR A N 1
ATOM 1937 C CA . TYR A 1 261 ? 11.318 31.278 29.073 1.00 15.30 261 TYR A CA 1
ATOM 1938 C C . TYR A 1 261 ? 10.765 32.696 28.882 1.00 15.55 261 TYR A C 1
ATOM 1939 O O . TYR A 1 261 ? 11.379 33.523 28.205 1.00 15.60 261 TYR A O 1
ATOM 1948 N N . SER A 1 262 ? 9.596 32.951 29.463 1.00 16.08 262 SER A N 1
ATOM 1949 C CA . SER A 1 262 ? 8.866 34.189 29.201 1.00 16.42 262 SER A CA 1
ATOM 1950 C C . SER A 1 262 ? 9.316 35.356 30.086 1.00 16.33 262 SER A C 1
ATOM 1951 O O . SER A 1 262 ? 8.740 36.450 30.020 1.00 16.41 262 SER A O 1
ATOM 1954 N N . PHE A 1 263 ? 10.335 35.135 30.912 1.00 15.55 263 PHE A N 1
ATOM 1955 C CA . PHE A 1 263 ? 10.708 36.144 31.907 1.00 15.82 263 PHE A CA 1
ATOM 1956 C C . PHE A 1 263 ? 11.390 37.380 31.301 1.00 16.28 263 PHE A C 1
ATOM 1957 O O . PHE A 1 263 ? 11.081 38.519 31.695 1.00 16.35 263 PHE A O 1
ATOM 1965 N N . ALA A 1 264 ? 12.312 37.179 30.356 1.00 17.15 264 ALA A N 1
ATOM 1966 C CA . ALA A 1 264 ? 13.052 38.317 29.772 1.00 17.79 264 ALA A CA 1
ATOM 1967 C C . ALA A 1 264 ? 12.114 39.313 29.075 1.00 18.38 264 ALA A C 1
ATOM 1968 O O . ALA A 1 264 ? 12.243 40.529 29.258 1.00 18.33 264 ALA A O 1
ATOM 1970 N N . LYS A 1 265 ? 11.161 38.800 28.299 1.00 19.13 265 LYS A N 1
ATOM 1971 C CA . LYS A 1 265 ? 10.200 39.664 27.610 1.00 19.54 265 LYS A CA 1
ATOM 1972 C C . LYS A 1 265 ? 9.265 40.399 28.580 1.00 20.00 265 LYS A C 1
ATOM 1973 O O . LYS A 1 265 ? 8.733 41.462 28.252 1.00 19.98 265 LYS A O 1
ATOM 1975 N N . ALA A 1 266 ? 9.057 39.830 29.764 1.00 19.80 266 ALA A N 1
ATOM 1976 C CA . ALA A 1 266 ? 8.286 40.491 30.814 1.00 19.97 266 ALA A CA 1
ATOM 1977 C C . ALA A 1 266 ? 9.131 41.410 31.700 1.00 20.01 266 ALA A C 1
ATOM 1978 O O . ALA A 1 266 ? 8.651 41.849 32.747 1.00 20.51 266 ALA A O 1
ATOM 1980 N N . ASP A 1 267 ? 10.379 41.677 31.297 1.00 20.45 267 ASP A N 1
ATOM 1981 C CA . ASP A 1 267 ? 11.335 42.504 32.066 1.00 20.87 267 ASP A CA 1
ATOM 1982 C C . ASP A 1 267 ? 11.606 41.931 33.449 1.00 20.06 267 ASP A C 1
ATOM 1983 O O . ASP A 1 267 ? 11.748 42.668 34.433 1.00 19.98 267 ASP A O 1
ATOM 1988 N N . ALA A 1 268 ? 11.658 40.607 33.537 1.00 18.46 268 ALA A N 1
ATOM 1989 C CA . ALA A 1 268 ? 11.693 39.962 34.835 1.00 17.12 268 ALA A CA 1
ATOM 1990 C C . ALA A 1 268 ? 12.748 38.853 34.903 1.00 16.56 268 ALA A C 1
ATOM 1991 O O . ALA A 1 268 ? 12.706 38.018 35.804 1.00 16.09 268 ALA A O 1
ATOM 1993 N N . ALA A 1 269 ? 13.705 38.869 33.972 1.00 15.33 269 ALA A N 1
ATOM 1994 C CA . ALA A 1 269 ? 14.782 37.857 33.956 1.00 14.95 269 ALA A CA 1
ATOM 1995 C C . ALA A 1 269 ? 15.496 37.809 35.304 1.00 14.25 269 ALA A C 1
ATOM 1996 O O . ALA A 1 269 ? 15.862 38.866 35.843 1.00 13.94 269 ALA A O 1
ATOM 1998 N N . PRO A 1 270 ? 15.706 36.597 35.859 1.00 13.23 270 PRO A N 1
ATOM 1999 C CA . PRO A 1 270 ? 16.452 36.526 37.116 1.00 12.77 270 PRO A CA 1
ATOM 2000 C C . PRO A 1 270 ? 17.828 37.197 37.012 1.00 12.81 270 PRO A C 1
ATOM 2001 O O . PRO A 1 270 ? 18.458 37.172 35.953 1.00 12.85 270 PRO A O 1
ATOM 2005 N N . ASP A 1 271 ? 18.285 37.797 38.107 1.00 12.94 271 ASP A N 1
ATOM 2006 C CA . ASP A 1 271 ? 19.628 38.385 38.132 1.00 13.55 271 ASP A CA 1
ATOM 2007 C C . ASP A 1 271 ? 20.633 37.484 38.843 1.00 12.72 271 ASP A C 1
ATOM 2008 O O . ASP A 1 271 ? 21.828 37.772 38.867 1.00 12.89 271 ASP A O 1
ATOM 2013 N N . LEU A 1 272 ? 20.128 36.412 39.446 1.00 12.76 272 LEU A N 1
ATOM 2014 C CA A LEU A 1 272 ? 20.967 35.407 40.099 0.50 12.33 272 LEU A CA 1
ATOM 2015 C CA B LEU A 1 272 ? 20.972 35.409 40.082 0.50 12.43 272 LEU A CA 1
ATOM 2016 C C . LEU A 1 272 ? 20.316 34.041 39.980 1.00 12.22 272 LEU A C 1
ATOM 2017 O O . LEU A 1 272 ? 19.117 33.892 40.243 1.00 11.91 272 LEU A O 1
ATOM 2026 N N . VAL A 1 273 ? 21.113 33.041 39.612 1.00 11.66 273 VAL A N 1
ATOM 2027 C CA . VAL A 1 273 ? 20.612 31.675 39.481 1.00 10.85 273 VAL A CA 1
ATOM 2028 C C . VAL A 1 273 ? 21.558 30.756 40.250 1.00 10.70 273 VAL A C 1
ATOM 2029 O O . VAL A 1 273 ? 22.760 30.709 39.954 1.00 10.48 273 VAL A O 1
ATOM 2033 N N . LEU A 1 274 ? 21.004 30.045 41.236 1.00 10.13 274 LEU A N 1
ATOM 2034 C CA . LEU A 1 274 ? 21.729 29.048 41.999 1.00 10.14 274 LEU A CA 1
ATOM 2035 C C . LEU A 1 274 ? 21.337 27.674 41.428 1.00 9.38 274 LEU A C 1
ATOM 2036 O O . LEU A 1 274 ? 20.222 27.179 41.676 1.00 9.87 274 LEU A O 1
ATOM 2041 N N . MET A 1 275 ? 22.244 27.104 40.636 1.00 9.07 275 MET A N 1
ATOM 2042 C CA . MET A 1 275 ? 22.035 25.788 39.994 1.00 9.02 275 MET A CA 1
ATOM 2043 C C . MET A 1 275 ? 22.580 24.694 40.904 1.00 9.28 275 MET A C 1
ATOM 2044 O O . MET A 1 275 ? 23.775 24.692 41.240 1.00 9.51 275 MET A O 1
ATOM 2049 N N . LEU A 1 276 ? 21.693 23.789 41.325 1.00 8.58 276 LEU A N 1
ATOM 2050 C CA . LEU A 1 276 ? 22.071 22.708 42.234 1.00 8.23 276 LEU A CA 1
ATOM 2051 C C . LEU A 1 276 ? 21.914 21.367 41.513 1.00 8.10 276 LEU A C 1
ATOM 2052 O O . LEU A 1 276 ? 20.847 20.759 41.564 1.00 7.52 276 LEU A O 1
ATOM 2057 N N . GLY A 1 277 ? 22.979 20.946 40.825 1.00 7.72 277 GLY A N 1
ATOM 2058 C CA . GLY A 1 277 ? 22.976 19.693 40.056 1.00 8.75 277 GLY A CA 1
ATOM 2059 C C . GLY A 1 277 ? 22.255 19.789 38.722 1.00 9.03 277 GLY A C 1
ATOM 2060 O O . GLY A 1 277 ? 22.214 18.809 37.957 1.00 9.99 277 GLY A O 1
ATOM 2061 N N . ALA A 1 278 ? 21.699 20.956 38.416 1.00 9.43 278 ALA A N 1
ATOM 2062 C CA . ALA A 1 278 ? 21.133 21.198 37.082 1.00 9.26 278 ALA A CA 1
ATOM 2063 C C . ALA A 1 278 ? 22.275 21.562 36.140 1.00 9.60 278 ALA A C 1
ATOM 2064 O O . ALA A 1 278 ? 22.939 22.569 36.346 1.00 9.99 278 ALA A O 1
ATOM 2066 N N . ARG A 1 279 ? 22.514 20.736 35.127 1.00 8.61 279 ARG A N 1
ATOM 2067 C CA . ARG A 1 279 ? 23.604 20.997 34.187 1.00 8.91 279 ARG A CA 1
ATOM 2068 C C . ARG A 1 279 ? 23.161 21.988 33.125 1.00 8.72 279 ARG A C 1
ATOM 2069 O O . ARG A 1 279 ? 21.974 22.122 32.857 1.00 10.07 279 ARG A O 1
ATOM 2077 N N . PHE A 1 280 ? 24.120 22.679 32.507 1.00 8.78 280 PHE A N 1
ATOM 2078 C CA . PHE A 1 280 ? 23.850 23.380 31.262 1.00 8.74 280 PHE A CA 1
ATOM 2079 C C . PHE A 1 280 ? 23.659 22.359 30.162 1.00 9.04 280 PHE A C 1
ATOM 2080 O O . PHE A 1 280 ? 24.542 21.536 29.932 1.00 9.24 280 PHE A O 1
ATOM 2088 N N . GLY A 1 281 ? 22.507 22.395 29.501 1.00 8.77 281 GLY A N 1
ATOM 2089 C CA . GLY A 1 281 ? 22.170 21.363 28.524 1.00 9.16 281 GLY A CA 1
ATOM 2090 C C . GLY A 1 281 ? 20.720 21.394 28.113 1.00 8.94 281 GLY A C 1
ATOM 2091 O O . GLY A 1 281 ? 20.058 22.434 28.215 1.00 8.93 281 GLY A O 1
ATOM 2092 N N . LEU A 1 282 ? 20.228 20.247 27.632 1.00 8.29 282 LEU A N 1
ATOM 2093 C CA . LEU A 1 282 ? 18.918 20.159 27.003 1.00 8.56 282 LEU A CA 1
ATOM 2094 C C . LEU A 1 282 ? 17.803 20.801 27.830 1.00 9.38 282 LEU A C 1
ATOM 2095 O O . LEU A 1 282 ? 16.993 21.576 27.292 1.00 10.27 282 LEU A O 1
ATOM 2100 N N . ASN A 1 283 ? 17.755 20.485 29.119 1.00 9.59 283 ASN A N 1
ATOM 2101 C CA . ASN A 1 283 ? 16.645 20.955 29.950 1.00 10.52 283 ASN A CA 1
ATOM 2102 C C . ASN A 1 283 ? 16.790 22.373 30.476 1.00 11.48 283 ASN A C 1
ATOM 2103 O O . ASN A 1 283 ? 15.819 22.949 30.972 1.00 12.30 283 ASN A O 1
ATOM 2108 N N . THR A 1 284 ? 17.984 22.942 30.372 1.00 11.28 284 THR A N 1
ATOM 2109 C CA . THR A 1 284 ? 18.224 24.275 30.915 1.00 10.85 284 THR A CA 1
ATOM 2110 C C . THR A 1 284 ? 18.482 25.326 29.834 1.00 10.99 284 THR A C 1
ATOM 2111 O O . THR A 1 284 ? 18.948 26.431 30.135 1.00 11.33 284 THR A O 1
ATOM 2115 N N . GLY A 1 285 ? 18.198 24.983 28.580 1.00 11.57 285 GLY A N 1
ATOM 2116 C CA . GLY A 1 285 ? 18.359 25.919 27.473 1.00 11.90 285 GLY A CA 1
ATOM 2117 C C . GLY A 1 285 ? 19.774 26.003 26.928 1.00 11.59 285 GLY A C 1
ATOM 2118 O O . GLY A 1 285 ? 20.129 27.001 26.276 1.00 11.93 285 GLY A O 1
ATOM 2119 N N . HIS A 1 286 ? 20.576 24.967 27.181 1.00 11.14 286 HIS A N 1
ATOM 2120 C CA . HIS A 1 286 ? 21.972 24.914 26.717 1.00 11.52 286 HIS A CA 1
ATOM 2121 C C . HIS A 1 286 ? 22.719 26.194 27.148 1.00 11.64 286 HIS A C 1
ATOM 2122 O O . HIS A 1 286 ? 22.646 26.577 28.314 1.00 12.29 286 HIS A O 1
ATOM 2129 N N . GLY A 1 287 ? 23.437 26.839 26.226 1.00 12.63 287 GLY A N 1
ATOM 2130 C CA . GLY A 1 287 ? 24.047 28.154 26.508 1.00 12.79 287 GLY A CA 1
ATOM 2131 C C . GLY A 1 287 ? 23.300 29.320 25.882 1.00 13.58 287 GLY A C 1
ATOM 2132 O O . GLY A 1 287 ? 23.878 30.391 25.676 1.00 13.41 287 GLY A O 1
ATOM 2133 N N . SER A 1 288 ? 22.022 29.117 25.584 1.00 13.16 288 SER A N 1
ATOM 2134 C CA . SER A 1 288 ? 21.228 30.124 24.866 1.00 13.14 288 SER A CA 1
ATOM 2135 C C . SER A 1 288 ? 20.902 31.354 25.717 1.00 13.30 288 SER A C 1
ATOM 2136 O O . SER A 1 288 ? 20.632 32.430 25.175 1.00 14.20 288 SER A O 1
ATOM 2139 N N . GLY A 1 289 ? 20.882 31.182 27.038 1.00 13.45 289 GLY A N 1
ATOM 2140 C CA . GLY A 1 289 ? 20.454 32.258 27.936 1.00 13.39 289 GLY A CA 1
ATOM 2141 C C . GLY A 1 289 ? 18.950 32.478 27.983 1.00 13.97 289 GLY A C 1
ATOM 2142 O O . GLY A 1 289 ? 18.469 33.420 28.655 1.00 13.79 289 GLY A O 1
ATOM 2143 N N . GLN A 1 290 ? 18.193 31.602 27.321 1.00 14.01 290 GLN A N 1
ATOM 2144 C CA . GLN A 1 290 ? 16.734 31.750 27.262 1.00 14.66 290 GLN A CA 1
ATOM 2145 C C . GLN A 1 290 ? 16.042 31.437 28.589 1.00 13.84 290 GLN A C 1
ATOM 2146 O O . GLN A 1 290 ? 14.948 31.940 28.856 1.00 13.42 290 GLN A O 1
ATOM 2152 N N . LEU A 1 291 ? 16.682 30.601 29.409 1.00 12.53 291 LEU A N 1
ATOM 2153 C CA . LEU A 1 291 ? 16.157 30.259 30.732 1.00 11.90 291 LEU A CA 1
ATOM 2154 C C . LEU A 1 291 ? 17.092 30.807 31.802 1.00 11.78 291 LEU A C 1
ATOM 2155 O O . LEU A 1 291 ? 16.657 31.508 32.707 1.00 12.01 291 LEU A O 1
ATOM 2160 N N . ILE A 1 292 ? 18.370 30.458 31.696 1.00 11.38 292 ILE A N 1
ATOM 2161 C CA . ILE A 1 292 ? 19.391 30.961 32.616 1.00 11.60 292 ILE A CA 1
ATOM 2162 C C . ILE A 1 292 ? 20.013 32.223 31.972 1.00 12.02 292 ILE A C 1
ATOM 2163 O O . ILE A 1 292 ? 20.864 32.110 31.085 1.00 12.21 292 ILE A O 1
ATOM 2168 N N . PRO A 1 293 ? 19.580 33.433 32.391 1.00 12.60 293 PRO A N 1
ATOM 2169 C CA . PRO A 1 293 ? 19.967 34.616 31.590 1.00 12.85 293 PRO A CA 1
ATOM 2170 C C . PRO A 1 293 ? 21.480 34.859 31.534 1.00 13.26 293 PRO A C 1
ATOM 2171 O O . PRO A 1 293 ? 22.169 34.643 32.525 1.00 13.28 293 PRO A O 1
ATOM 2175 N N . HIS A 1 294 ? 21.990 35.316 30.387 1.00 14.25 294 HIS A N 1
ATOM 2176 C CA . HIS A 1 294 ? 23.405 35.699 30.286 1.00 14.82 294 HIS A CA 1
ATOM 2177 C C . HIS A 1 294 ? 23.739 36.851 31.231 1.00 14.85 294 HIS A C 1
ATOM 2178 O O . HIS A 1 294 ? 24.872 36.970 31.677 1.00 15.28 294 HIS A O 1
ATOM 2185 N N . SER A 1 295 ? 22.740 37.684 31.519 1.00 15.16 295 SER A N 1
ATOM 2186 C CA . SER A 1 295 ? 22.888 38.844 32.406 1.00 15.46 295 SER A CA 1
ATOM 2187 C C . SER A 1 295 ? 22.859 38.471 33.878 1.00 15.25 295 SER A C 1
ATOM 2188 O O . SER A 1 295 ? 23.183 39.294 34.735 1.00 16.14 295 SER A O 1
ATOM 2191 N N . ALA A 1 296 ? 22.441 37.245 34.189 1.00 14.08 296 ALA A N 1
ATOM 2192 C CA . ALA A 1 296 ? 22.435 36.784 35.580 1.00 13.80 296 ALA A CA 1
ATOM 2193 C C . ALA A 1 296 ? 23.821 36.352 36.041 1.00 13.81 296 ALA A C 1
ATOM 2194 O O . ALA A 1 296 ? 24.644 35.869 35.241 1.00 14.24 296 ALA A O 1
ATOM 2196 N N . GLN A 1 297 ? 24.084 36.520 37.330 1.00 13.41 297 GLN A N 1
ATOM 2197 C CA . GLN A 1 297 ? 25.221 35.848 37.933 1.00 13.47 297 GLN A CA 1
ATOM 2198 C C . GLN A 1 297 ? 24.769 34.430 38.268 1.00 13.09 297 GLN A C 1
ATOM 2199 O O . GLN A 1 297 ? 23.686 34.229 38.818 1.00 12.86 297 GLN A O 1
ATOM 2205 N N . VAL A 1 298 ? 25.603 33.457 37.926 1.00 11.87 298 VAL A N 1
ATOM 2206 C CA . VAL A 1 298 ? 25.272 32.053 38.174 1.00 11.57 298 VAL A CA 1
ATOM 2207 C C . VAL A 1 298 ? 26.203 31.486 39.235 1.00 10.52 298 VAL A C 1
ATOM 2208 O O . VAL A 1 298 ? 27.428 31.591 39.112 1.00 10.49 298 VAL A O 1
ATOM 2212 N N . ILE A 1 299 ? 25.615 30.906 40.280 1.00 10.19 299 ILE A N 1
ATOM 2213 C CA . ILE A 1 299 ? 26.338 30.020 41.194 1.00 9.57 299 ILE A CA 1
ATOM 2214 C C . ILE A 1 299 ? 25.969 28.593 40.800 1.00 9.55 299 ILE A C 1
ATOM 2215 O O . ILE A 1 299 ? 24.785 28.228 40.797 1.00 9.62 299 ILE A O 1
ATOM 2220 N N . GLN A 1 300 ? 26.978 27.793 40.459 1.00 9.08 300 GLN A N 1
ATOM 2221 C CA . GLN A 1 300 ? 26.706 26.410 40.071 1.00 8.67 300 GLN A CA 1
ATOM 2222 C C . GLN A 1 300 ? 27.373 25.431 41.013 1.00 8.27 300 GLN A C 1
ATOM 2223 O O . GLN A 1 300 ? 28.575 25.549 41.293 1.00 8.36 300 GLN A O 1
ATOM 2229 N N . VAL A 1 301 ? 26.584 24.468 41.512 1.00 7.66 301 VAL A N 1
ATOM 2230 C CA . VAL A 1 301 ? 27.086 23.415 42.395 1.00 9.07 301 VAL A CA 1
ATOM 2231 C C . VAL A 1 301 ? 26.856 22.078 41.718 1.00 9.08 301 VAL A C 1
ATOM 2232 O O . VAL A 1 301 ? 25.718 21.736 41.396 1.00 9.76 301 VAL A O 1
ATOM 2236 N N . ASP A 1 302 ? 27.939 21.338 41.503 1.00 9.04 302 ASP A N 1
ATOM 2237 C CA . ASP A 1 302 ? 27.865 20.027 40.830 1.00 9.29 302 ASP A CA 1
ATOM 2238 C C . ASP A 1 302 ? 29.011 19.150 41.290 1.00 9.20 302 ASP A C 1
ATOM 2239 O O . ASP A 1 302 ? 30.122 19.644 41.542 1.00 8.79 302 ASP A O 1
ATOM 2244 N N . PRO A 1 303 ? 28.757 17.834 41.425 1.00 9.00 303 PRO A N 1
ATOM 2245 C CA . PRO A 1 303 ? 29.855 16.930 41.787 1.00 9.64 303 PRO A CA 1
ATOM 2246 C C . PRO A 1 303 ? 30.887 16.713 40.667 1.00 9.93 303 PRO A C 1
ATOM 2247 O O . PRO A 1 303 ? 31.971 16.196 40.930 1.00 10.56 303 PRO A O 1
ATOM 2251 N N . ASP A 1 304 ? 30.566 17.124 39.444 1.00 9.99 304 ASP A N 1
ATOM 2252 C CA . ASP A 1 304 ? 31.504 17.012 38.314 1.00 9.92 304 ASP A CA 1
ATOM 2253 C C . ASP A 1 304 ? 32.016 18.381 37.818 1.00 9.85 304 ASP A C 1
ATOM 2254 O O . ASP A 1 304 ? 31.271 19.136 37.186 1.00 9.57 304 ASP A O 1
ATOM 2259 N N . ALA A 1 305 ? 33.299 18.664 38.081 1.00 9.51 305 ALA A N 1
ATOM 2260 C CA . ALA A 1 305 ? 33.904 19.959 37.726 1.00 9.54 305 ALA A CA 1
ATOM 2261 C C . ALA A 1 305 ? 33.748 20.317 36.255 1.00 9.48 305 ALA A C 1
ATOM 2262 O O . ALA A 1 305 ? 33.588 21.493 35.924 1.00 8.98 305 ALA A O 1
ATOM 2264 N N . CYS A 1 306 ? 33.778 19.321 35.356 1.00 10.14 306 CYS A N 1
ATOM 2265 C CA A CYS A 1 306 ? 33.589 19.558 33.920 0.50 10.19 306 CYS A CA 1
ATOM 2266 C CA B CYS A 1 306 ? 33.650 19.621 33.935 0.50 10.80 306 CYS A CA 1
ATOM 2267 C C . CYS A 1 306 ? 32.313 20.320 33.609 1.00 10.53 306 CYS A C 1
ATOM 2268 O O . CYS A 1 306 ? 32.237 21.062 32.634 1.00 10.54 306 CYS A O 1
ATOM 2273 N N . GLU A 1 307 ? 31.286 20.105 34.435 1.00 9.19 307 GLU A N 1
ATOM 2274 C CA . GLU A 1 307 ? 29.981 20.733 34.178 1.00 9.07 307 GLU A CA 1
ATOM 2275 C C . GLU A 1 307 ? 29.906 22.204 34.521 1.00 9.18 307 GLU A C 1
ATOM 2276 O O . GLU A 1 307 ? 28.996 22.905 34.036 1.00 9.53 307 GLU A O 1
ATOM 2282 N N . LEU A 1 308 ? 30.817 22.658 35.384 1.00 8.46 308 LEU A N 1
ATOM 2283 C CA . LEU A 1 308 ? 30.740 24.030 35.916 1.00 8.59 308 LEU A CA 1
ATOM 2284 C C . LEU A 1 308 ? 31.018 25.048 34.808 1.00 9.01 308 LEU A C 1
ATOM 2285 O O . LEU A 1 308 ? 32.150 25.138 34.311 1.00 9.86 308 LEU A O 1
ATOM 2290 N N . GLY A 1 309 ? 29.985 25.801 34.429 1.00 9.09 309 GLY A N 1
ATOM 2291 C CA . GLY A 1 309 ? 30.089 26.772 33.337 1.00 9.28 309 GLY A CA 1
ATOM 2292 C C . GLY A 1 309 ? 30.358 26.114 31.994 1.00 9.73 309 GLY A C 1
ATOM 2293 O O . GLY A 1 309 ? 30.997 26.692 31.133 1.00 9.55 309 GLY A O 1
ATOM 2294 N N . ARG A 1 310 ? 29.866 24.888 31.816 1.00 9.48 310 ARG A N 1
ATOM 2295 C CA . ARG A 1 310 ? 30.148 24.142 30.583 1.00 9.88 310 ARG A CA 1
ATOM 2296 C C . ARG A 1 310 ? 29.838 24.987 29.341 1.00 10.29 310 ARG A C 1
ATOM 2297 O O . ARG A 1 310 ? 30.669 25.075 28.430 1.00 10.45 310 ARG A O 1
ATOM 2305 N N . LEU A 1 311 ? 28.662 25.623 29.326 1.00 10.57 311 LEU A N 1
ATOM 2306 C CA . LEU A 1 311 ? 28.163 26.335 28.129 1.00 11.25 311 LEU A CA 1
ATOM 2307 C C . LEU A 1 311 ? 27.935 27.833 28.342 1.00 11.44 311 LEU A C 1
ATOM 2308 O O . LEU A 1 311 ? 27.401 28.522 27.464 1.00 12.43 311 LEU A O 1
ATOM 2313 N N . GLN A 1 312 ? 28.332 28.323 29.510 1.00 11.78 312 GLN A N 1
ATOM 2314 C CA . GLN A 1 312 ? 28.039 29.694 29.907 1.00 12.13 312 GLN A CA 1
ATOM 2315 C C . GLN A 1 312 ? 28.937 30.093 31.080 1.00 11.84 312 GLN A C 1
ATOM 2316 O O . GLN A 1 312 ? 29.262 29.266 31.936 1.00 12.24 312 GLN A O 1
ATOM 2322 N N . GLY A 1 313 ? 29.334 31.363 31.115 1.00 11.89 313 GLY A N 1
ATOM 2323 C CA . GLY A 1 313 ? 30.200 31.843 32.181 1.00 11.25 313 GLY A CA 1
ATOM 2324 C C . GLY A 1 313 ? 29.455 31.904 33.500 1.00 10.76 313 GLY A C 1
ATOM 2325 O O . GLY A 1 313 ? 28.289 32.320 33.553 1.00 11.72 313 GLY A O 1
ATOM 2326 N N . ILE A 1 314 ? 30.116 31.455 34.560 1.00 10.95 314 ILE A N 1
ATOM 2327 C CA . ILE A 1 314 ? 29.512 31.448 35.887 1.00 11.26 314 ILE A CA 1
ATOM 2328 C C . ILE A 1 314 ? 30.344 32.290 36.846 1.00 11.96 314 ILE A C 1
ATOM 2329 O O . ILE A 1 314 ? 31.534 32.543 36.593 1.00 12.58 314 ILE A O 1
ATOM 2334 N N . ALA A 1 315 ? 29.721 32.709 37.944 1.00 12.58 315 ALA A N 1
ATOM 2335 C CA . ALA A 1 315 ? 30.386 33.580 38.930 1.00 12.93 315 ALA A CA 1
ATOM 2336 C C . ALA A 1 315 ? 31.086 32.783 40.020 1.00 12.77 315 ALA A C 1
ATOM 2337 O O . ALA A 1 315 ? 32.101 33.215 40.580 1.00 13.27 315 ALA A O 1
ATOM 2339 N N . LEU A 1 316 ? 30.521 31.620 40.339 1.00 12.16 316 LEU A N 1
ATOM 2340 C CA . LEU A 1 316 ? 31.027 30.796 41.419 1.00 11.96 316 LEU A CA 1
ATOM 2341 C C . LEU A 1 316 ? 30.756 29.332 41.080 1.00 11.36 316 LEU A C 1
ATOM 2342 O O . LEU A 1 316 ? 29.602 28.964 40.864 1.00 11.89 316 LEU A O 1
ATOM 2347 N N . GLY A 1 317 ? 31.815 28.528 41.015 1.00 11.37 317 GLY A N 1
ATOM 2348 C CA . GLY A 1 317 ? 31.714 27.094 40.649 1.00 11.12 317 GLY A CA 1
ATOM 2349 C C . GLY A 1 317 ? 32.198 26.195 41.766 1.00 10.97 317 GLY A C 1
ATOM 2350 O O . GLY A 1 317 ? 33.405 26.120 42.064 1.00 11.59 317 GLY A O 1
ATOM 2351 N N . ILE A 1 318 ? 31.252 25.485 42.363 1.00 11.08 318 ILE A N 1
ATOM 2352 C CA . ILE A 1 318 ? 31.506 24.686 43.544 1.00 10.12 318 ILE A CA 1
ATOM 2353 C C . ILE A 1 318 ? 31.366 23.203 43.220 1.00 9.90 318 ILE A C 1
ATOM 2354 O O . ILE A 1 318 ? 30.332 22.763 42.692 1.00 9.61 318 ILE A O 1
ATOM 2359 N N . VAL A 1 319 ? 32.420 22.439 43.498 1.00 8.96 319 VAL A N 1
ATOM 2360 C CA . VAL A 1 319 ? 32.303 20.991 43.405 1.00 9.30 319 VAL A CA 1
ATOM 2361 C C . VAL A 1 319 ? 31.941 20.491 44.789 1.00 9.54 319 VAL A C 1
ATOM 2362 O O . VAL A 1 319 ? 32.737 20.592 45.730 1.00 10.56 319 VAL A O 1
ATOM 2366 N N . ALA A 1 320 ? 30.732 19.954 44.906 1.00 9.60 320 ALA A N 1
ATOM 2367 C CA . ALA A 1 320 ? 30.254 19.350 46.136 1.00 9.31 320 ALA A CA 1
ATOM 2368 C C . ALA A 1 320 ? 29.076 18.437 45.795 1.00 9.08 320 ALA A C 1
ATOM 2369 O O . ALA A 1 320 ? 28.576 18.449 44.667 1.00 9.27 320 ALA A O 1
ATOM 2371 N N . ASP A 1 321 ? 28.648 17.635 46.763 1.00 9.20 321 ASP A N 1
ATOM 2372 C CA . ASP A 1 321 ? 27.404 16.881 46.615 1.00 9.11 321 ASP A CA 1
ATOM 2373 C C . ASP A 1 321 ? 26.226 17.857 46.750 1.00 9.69 321 ASP A C 1
ATOM 2374 O O . ASP A 1 321 ? 26.222 18.743 47.613 1.00 9.60 321 ASP A O 1
ATOM 2379 N N . VAL A 1 322 ? 25.212 17.708 45.912 1.00 8.84 322 VAL A N 1
ATOM 2380 C CA . VAL A 1 322 ? 24.082 18.650 45.970 1.00 9.22 322 VAL A CA 1
ATOM 2381 C C . VAL A 1 322 ? 23.304 18.539 47.301 1.00 9.12 322 VAL A C 1
ATOM 2382 O O . VAL A 1 322 ? 22.907 19.549 47.896 1.00 9.69 322 VAL A O 1
ATOM 2386 N N . GLY A 1 323 ? 23.103 17.316 47.761 1.00 9.45 323 GLY A N 1
ATOM 2387 C CA . GLY A 1 323 ? 22.434 17.087 49.043 1.00 9.50 323 GLY A CA 1
ATOM 2388 C C . GLY A 1 323 ? 23.214 17.704 50.186 1.00 9.43 323 GLY A C 1
ATOM 2389 O O . GLY A 1 323 ? 22.636 18.410 51.023 1.00 9.17 323 GLY A O 1
ATOM 2390 N N . GLY A 1 324 ? 24.530 17.464 50.211 1.00 8.82 324 GLY A N 1
ATOM 2391 C CA . GLY A 1 324 ? 25.393 18.058 51.249 1.00 9.44 324 GLY A CA 1
ATOM 2392 C C . GLY A 1 324 ? 25.289 19.576 51.234 1.00 9.75 324 GLY A C 1
ATOM 2393 O O . GLY A 1 324 ? 25.283 20.234 52.291 1.00 10.57 324 GLY A O 1
ATOM 2394 N N . THR A 1 325 ? 25.203 20.140 50.029 1.00 8.82 325 THR A N 1
ATOM 2395 C CA . THR A 1 325 ? 25.156 21.588 49.853 1.00 9.12 325 THR A CA 1
ATOM 2396 C C . THR A 1 325 ? 23.838 22.146 50.394 1.00 9.22 325 THR A C 1
ATOM 2397 O O . THR A 1 325 ? 23.824 23.185 51.056 1.00 9.57 325 THR A O 1
ATOM 2401 N N . ILE A 1 326 ? 22.740 21.442 50.123 1.00 9.36 326 ILE A N 1
ATOM 2402 C CA . ILE A 1 326 ? 21.425 21.859 50.577 1.00 9.42 326 ILE A CA 1
ATOM 2403 C C . ILE A 1 326 ? 21.392 21.841 52.104 1.00 8.97 326 ILE A C 1
ATOM 2404 O O . ILE A 1 326 ? 20.867 22.771 52.718 1.00 9.46 326 ILE A O 1
ATOM 2409 N N . GLU A 1 327 ? 21.964 20.792 52.696 1.00 9.32 327 GLU A N 1
ATOM 2410 C CA . GLU A 1 327 ? 22.102 20.704 54.164 1.00 11.14 327 GLU A CA 1
ATOM 2411 C C . GLU A 1 327 ? 22.911 21.884 54.682 1.00 11.17 327 GLU A C 1
ATOM 2412 O O . GLU A 1 327 ? 22.513 22.543 55.644 1.00 11.07 327 GLU A O 1
ATOM 2418 N N . ALA A 1 328 ? 24.046 22.157 54.033 1.00 10.86 328 ALA A N 1
ATOM 2419 C CA . ALA A 1 328 ? 24.912 23.278 54.428 1.00 10.86 328 ALA A CA 1
ATOM 2420 C C . ALA A 1 328 ? 24.176 24.615 54.369 1.00 11.08 328 ALA A C 1
ATOM 2421 O O . ALA A 1 328 ? 24.325 25.437 55.267 1.00 12.39 328 ALA A O 1
ATOM 2423 N N . LEU A 1 329 ? 23.391 24.817 53.315 1.00 10.25 329 LEU A N 1
ATOM 2424 C CA . LEU A 1 329 ? 22.637 26.071 53.102 1.00 11.66 329 LEU A CA 1
ATOM 2425 C C . LEU A 1 329 ? 21.528 26.240 54.146 1.00 11.85 329 LEU A C 1
ATOM 2426 O O . LEU A 1 329 ? 21.281 27.359 54.643 1.00 12.25 329 LEU A O 1
ATOM 2431 N N . ALA A 1 330 ? 20.854 25.138 54.469 1.00 11.50 330 ALA A N 1
ATOM 2432 C CA . ALA A 1 330 ? 19.829 25.151 55.522 1.00 12.42 330 ALA A CA 1
ATOM 2433 C C . ALA A 1 330 ? 20.458 25.491 56.872 1.00 13.17 330 ALA A C 1
ATOM 2434 O O . ALA A 1 330 ? 19.913 26.291 57.641 1.00 13.72 330 ALA A O 1
ATOM 2436 N N . GLN A 1 331 ? 21.608 24.881 57.152 1.00 13.62 331 GLN A N 1
ATOM 2437 C CA . GLN A 1 331 ? 22.301 25.109 58.419 1.00 15.56 331 GLN A CA 1
ATOM 2438 C C . GLN A 1 331 ? 22.733 26.571 58.538 1.00 15.61 331 GLN A C 1
ATOM 2439 O O . GLN A 1 331 ? 22.525 27.197 59.574 1.00 15.96 331 GLN A O 1
ATOM 2445 N N . ALA A 1 332 ? 23.316 27.112 57.475 1.00 15.93 332 ALA A N 1
ATOM 2446 C CA . ALA A 1 332 ? 23.771 28.493 57.479 1.00 16.84 332 ALA A CA 1
ATOM 2447 C C . ALA A 1 332 ? 22.612 29.491 57.647 1.00 17.32 332 ALA A C 1
ATOM 2448 O O . ALA A 1 332 ? 22.744 30.481 58.370 1.00 18.68 332 ALA A O 1
ATOM 2450 N N . THR A 1 333 ? 21.478 29.228 57.000 1.00 17.25 333 THR A N 1
ATOM 2451 C CA . THR A 1 333 ? 20.350 30.176 57.027 1.00 17.61 333 THR A CA 1
ATOM 2452 C C . THR A 1 333 ? 19.443 30.038 58.260 1.00 18.73 333 THR A C 1
ATOM 2453 O O . THR A 1 333 ? 18.516 30.841 58.462 1.00 19.50 333 THR A O 1
ATOM 2457 N N . ALA A 1 334 ? 19.717 29.016 59.067 1.00 19.78 334 ALA A N 1
ATOM 2458 C CA . ALA A 1 334 ? 19.085 28.844 60.360 1.00 21.28 334 ALA A CA 1
ATOM 2459 C C . ALA A 1 334 ? 19.777 29.706 61.432 1.00 22.04 334 ALA A C 1
ATOM 2460 O O . ALA A 1 334 ? 19.261 29.848 62.542 1.00 23.55 334 ALA A O 1
ATOM 2462 N N . GLN A 1 335 ? 20.939 30.258 61.105 1.00 23.05 335 GLN A N 1
ATOM 2463 C CA . GLN A 1 335 ? 21.776 30.964 62.088 1.00 24.05 335 GLN A CA 1
ATOM 2464 C C . GLN A 1 335 ? 22.124 32.404 61.692 1.00 24.76 335 GLN A C 1
ATOM 2465 O O . GLN A 1 335 ? 22.590 33.186 62.532 1.00 25.72 335 GLN A O 1
ATOM 2467 N N . ASP A 1 336 ? 21.911 32.766 60.431 1.00 24.71 336 ASP A N 1
ATOM 2468 C CA . ASP A 1 336 ? 22.189 34.134 60.014 1.00 24.50 336 ASP A CA 1
ATOM 2469 C C . ASP A 1 336 ? 20.976 35.058 60.227 1.00 23.99 336 ASP A C 1
ATOM 2470 O O . ASP A 1 336 ? 19.899 34.616 60.671 1.00 23.58 336 ASP A O 1
ATOM 2475 N N . ALA A 1 337 ? 21.161 36.336 59.894 1.00 23.92 337 ALA A N 1
ATOM 2476 C CA . ALA A 1 337 ? 20.114 37.351 60.034 1.00 23.40 337 ALA A CA 1
ATOM 2477 C C . ALA A 1 337 ? 18.873 37.054 59.191 1.00 23.28 337 ALA A C 1
ATOM 2478 O O . ALA A 1 337 ? 18.902 36.211 58.281 1.00 23.13 337 ALA A O 1
ATOM 2480 N N . ALA A 1 338 ? 17.779 37.749 59.501 1.00 22.57 338 ALA A N 1
ATOM 2481 C CA . ALA A 1 338 ? 16.558 37.657 58.707 1.00 22.01 338 ALA A CA 1
ATOM 2482 C C . ALA A 1 338 ? 16.834 38.057 57.256 1.00 21.50 338 ALA A C 1
ATOM 2483 O O . ALA A 1 338 ? 17.620 38.975 56.987 1.00 20.37 338 ALA A O 1
ATOM 2485 N N . TRP A 1 339 ? 16.186 37.343 56.334 1.00 20.61 339 TRP A N 1
ATOM 2486 C CA . TRP A 1 339 ? 16.398 37.522 54.905 1.00 19.99 339 TRP A CA 1
ATOM 2487 C C . TRP A 1 339 ? 15.388 38.511 54.334 1.00 20.55 339 TRP A C 1
ATOM 2488 O O . TRP A 1 339 ? 14.260 38.608 54.846 1.00 20.85 339 TRP A O 1
ATOM 2499 N N . PRO A 1 340 ? 15.791 39.261 53.290 1.00 20.71 340 PRO A N 1
ATOM 2500 C CA . PRO A 1 340 ? 14.884 40.208 52.645 1.00 20.89 340 PRO A CA 1
ATOM 2501 C C . PRO A 1 340 ? 13.599 39.544 52.145 1.00 21.37 340 PRO A C 1
ATOM 2502 O O . PRO A 1 340 ? 13.623 38.385 51.707 1.00 20.48 340 PRO A O 1
ATOM 2506 N N . ASP A 1 341 ? 12.487 40.269 52.248 1.00 21.52 341 ASP A N 1
ATOM 2507 C CA . ASP A 1 341 ? 11.196 39.763 51.806 1.00 22.13 341 ASP A CA 1
ATOM 2508 C C . ASP A 1 341 ? 11.183 39.616 50.291 1.00 21.51 341 ASP A C 1
ATOM 2509 O O . ASP A 1 341 ? 11.623 40.513 49.571 1.00 22.16 341 ASP A O 1
ATOM 2514 N N . ARG A 1 342 ? 10.693 38.481 49.805 1.00 20.35 342 ARG A N 1
ATOM 2515 C CA . ARG A 1 342 ? 10.674 38.251 48.364 1.00 19.81 342 ARG A CA 1
ATOM 2516 C C . ARG A 1 342 ? 9.274 37.994 47.806 1.00 19.07 342 ARG A C 1
ATOM 2517 O O . ARG A 1 342 ? 9.119 37.476 46.705 1.00 18.11 342 ARG A O 1
ATOM 2525 N N . GLY A 1 343 ? 8.261 38.411 48.565 1.00 18.68 343 GLY A N 1
ATOM 2526 C CA . GLY A 1 343 ? 6.863 38.203 48.195 1.00 18.64 343 GLY A CA 1
ATOM 2527 C C . GLY A 1 343 ? 6.474 38.661 46.799 1.00 18.33 343 GLY A C 1
ATOM 2528 O O . GLY A 1 343 ? 5.766 37.932 46.083 1.00 18.37 343 GLY A O 1
ATOM 2529 N N . ASP A 1 344 ? 6.921 39.861 46.411 1.00 18.84 344 ASP A N 1
ATOM 2530 C CA . ASP A 1 344 ? 6.604 40.422 45.094 1.00 19.02 344 ASP A CA 1
ATOM 2531 C C . ASP A 1 344 ? 7.238 39.629 43.958 1.00 17.95 344 ASP A C 1
ATOM 2532 O O . ASP A 1 344 ? 6.616 39.415 42.919 1.00 18.10 344 ASP A O 1
ATOM 2537 N N . TRP A 1 345 ? 8.486 39.214 44.157 1.00 17.59 345 TRP A N 1
ATOM 2538 C CA . TRP A 1 345 ? 9.195 38.432 43.143 1.00 16.64 345 TRP A CA 1
ATOM 2539 C C . TRP A 1 345 ? 8.519 37.071 43.017 1.00 16.67 345 TRP A C 1
ATOM 2540 O O . TRP A 1 345 ? 8.255 36.611 41.905 1.00 15.93 345 TRP A O 1
ATOM 2551 N N . CYS A 1 346 ? 8.213 36.444 44.158 1.00 16.22 346 CYS A N 1
ATOM 2552 C CA . CYS A 1 346 ? 7.497 35.164 44.157 1.00 16.81 346 CYS A CA 1
ATOM 2553 C C . CYS A 1 346 ? 6.140 35.239 43.448 1.00 17.09 346 CYS A C 1
ATOM 2554 O O . CYS A 1 346 ? 5.757 34.307 42.733 1.00 17.71 346 CYS A O 1
ATOM 2557 N N . ALA A 1 347 ? 5.426 36.352 43.634 1.00 16.74 347 ALA A N 1
ATOM 2558 C CA . ALA A 1 347 ? 4.139 36.578 42.961 1.00 16.61 347 ALA A CA 1
ATOM 2559 C C . ALA A 1 347 ? 4.301 36.783 41.452 1.00 16.16 347 ALA A C 1
ATOM 2560 O O . ALA A 1 347 ? 3.429 36.386 40.671 1.00 16.13 347 ALA A O 1
ATOM 2562 N N . LYS A 1 348 ? 5.399 37.427 41.053 1.00 15.96 348 LYS A N 1
ATOM 2563 C CA . LYS A 1 348 ? 5.723 37.591 39.632 1.00 15.97 348 LYS A CA 1
ATOM 2564 C C . LYS A 1 348 ? 5.934 36.212 38.999 1.00 15.41 348 LYS A C 1
ATOM 2565 O O . LYS A 1 348 ? 5.382 35.910 37.932 1.00 14.90 348 LYS A O 1
ATOM 2571 N N . VAL A 1 349 ? 6.712 35.374 39.688 1.00 15.03 349 VAL A N 1
ATOM 2572 C CA . VAL A 1 349 ? 6.929 33.988 39.248 1.00 15.33 349 VAL A CA 1
ATOM 2573 C C . VAL A 1 349 ? 5.595 33.269 39.051 1.00 15.67 349 VAL A C 1
ATOM 2574 O O . VAL A 1 349 ? 5.347 32.678 37.992 1.00 15.33 349 VAL A O 1
ATOM 2578 N N . THR A 1 350 ? 4.723 33.352 40.058 1.00 16.26 350 THR A N 1
ATOM 2579 C CA . THR A 1 350 ? 3.385 32.750 39.987 1.00 16.87 350 THR A CA 1
ATOM 2580 C C . THR A 1 350 ? 2.532 33.279 38.842 1.00 17.02 350 THR A C 1
ATOM 2581 O O . THR A 1 350 ? 1.908 32.496 38.122 1.00 16.48 350 THR A O 1
ATOM 2585 N N . ASP A 1 351 ? 2.489 34.605 38.692 1.00 16.78 351 ASP A N 1
ATOM 2586 C CA . ASP A 1 351 ? 1.689 35.234 37.647 1.00 17.41 351 ASP A CA 1
ATOM 2587 C C . ASP A 1 351 ? 2.147 34.819 36.249 1.00 17.04 351 ASP A C 1
ATOM 2588 O O . ASP A 1 351 ? 1.326 34.560 35.378 1.00 17.64 351 ASP A O 1
ATOM 2593 N N . LEU A 1 352 ? 3.463 34.745 36.049 1.00 16.60 352 LEU A N 1
ATOM 2594 C CA . LEU A 1 352 ? 4.013 34.358 34.752 1.00 16.17 352 LEU A CA 1
ATOM 2595 C C . LEU A 1 352 ? 3.679 32.897 34.413 1.00 16.68 352 LEU A C 1
ATOM 2596 O O . LEU A 1 352 ? 3.369 32.581 33.265 1.00 16.20 352 LEU A O 1
ATOM 2601 N N . ALA A 1 353 ? 3.712 32.026 35.419 1.00 16.88 353 ALA A N 1
ATOM 2602 C CA . ALA A 1 353 ? 3.308 30.626 35.242 1.00 17.51 353 ALA A CA 1
ATOM 2603 C C . ALA A 1 353 ? 1.808 30.522 34.909 1.00 18.33 353 ALA A C 1
ATOM 2604 O O . ALA A 1 353 ? 1.411 29.781 34.005 1.00 18.04 353 ALA A O 1
ATOM 2606 N N . GLN A 1 354 ? 0.983 31.279 35.633 1.00 18.83 354 GLN A N 1
ATOM 2607 C CA . GLN A 1 354 ? -0.456 31.332 35.361 1.00 19.55 354 GLN A CA 1
ATOM 2608 C C . GLN A 1 354 ? -0.776 31.891 33.976 1.00 19.35 354 GLN A C 1
ATOM 2609 O O . GLN A 1 354 ? -1.674 31.387 33.298 1.00 19.03 354 GLN A O 1
ATOM 2615 N N . GLU A 1 355 ? -0.051 32.932 33.562 1.00 18.93 355 GLU A N 1
ATOM 2616 C CA . GLU A 1 355 ? -0.222 33.494 32.227 1.00 18.93 355 GLU A CA 1
ATOM 2617 C C . GLU A 1 355 ? 0.079 32.470 31.139 1.00 17.52 355 GLU A C 1
ATOM 2618 O O . GLU A 1 355 ? -0.643 32.417 30.146 1.00 17.10 355 GLU A O 1
ATOM 2624 N N . ARG A 1 356 ? 1.129 31.663 31.335 1.00 16.96 356 ARG A N 1
ATOM 2625 C CA . ARG A 1 356 ? 1.437 30.581 30.382 1.00 16.44 356 ARG A CA 1
ATOM 2626 C C . ARG A 1 356 ? 0.305 29.557 30.323 1.00 15.37 356 ARG A C 1
ATOM 2627 O O . ARG A 1 356 ? -0.188 29.231 29.236 1.00 14.88 356 ARG A O 1
ATOM 2635 N N . TYR A 1 357 ? -0.089 29.051 31.490 1.00 15.09 357 TYR A N 1
ATOM 2636 C CA . TYR A 1 357 ? -1.145 28.048 31.596 1.00 15.11 357 TYR A CA 1
ATOM 2637 C C . TYR A 1 357 ? -2.472 28.547 30.986 1.00 15.24 357 TYR A C 1
ATOM 2638 O O . TYR A 1 357 ? -3.088 27.839 30.188 1.00 14.37 357 TYR A O 1
ATOM 2647 N N . ALA A 1 358 ? -2.884 29.768 31.338 1.00 15.27 358 ALA A N 1
ATOM 2648 C CA . ALA A 1 358 ? -4.122 30.341 30.802 1.00 15.60 358 ALA A CA 1
ATOM 2649 C C . ALA A 1 358 ? -4.106 30.524 29.278 1.00 15.68 358 ALA A C 1
ATOM 2650 O O . ALA A 1 358 ? -5.131 30.341 28.616 1.00 15.88 358 ALA A O 1
ATOM 2652 N N . SER A 1 359 ? -2.948 30.883 28.733 1.00 15.84 359 SER A N 1
ATOM 2653 C CA . SER A 1 359 ? -2.800 31.096 27.304 1.00 16.82 359 SER A CA 1
ATOM 2654 C C . SER A 1 359 ? -3.015 29.786 26.543 1.00 16.90 359 SER A C 1
ATOM 2655 O O . SER A 1 359 ? -3.715 29.739 25.517 1.00 16.65 359 SER A O 1
ATOM 2658 N N . ILE A 1 360 ? -2.426 28.717 27.074 1.00 16.35 360 ILE A N 1
ATOM 2659 C CA . ILE A 1 360 ? -2.588 27.387 26.483 1.00 16.44 360 ILE A CA 1
ATOM 2660 C C . ILE A 1 360 ? -4.040 26.941 26.614 1.00 16.19 360 ILE A C 1
ATOM 2661 O O . ILE A 1 360 ? -4.626 26.430 25.654 1.00 16.57 360 ILE A O 1
ATOM 2666 N N . ALA A 1 361 ? -4.610 27.126 27.808 1.00 16.60 361 ALA A N 1
ATOM 2667 C CA . ALA A 1 361 ? -6.024 26.815 28.058 1.00 17.08 361 ALA A CA 1
ATOM 2668 C C . ALA A 1 361 ? -6.960 27.543 27.077 1.00 17.60 361 ALA A C 1
ATOM 2669 O O . ALA A 1 361 ? -7.888 26.944 26.523 1.00 17.42 361 ALA A O 1
ATOM 2671 N N . ALA A 1 362 ? -6.692 28.826 26.849 1.00 18.05 362 ALA A N 1
ATOM 2672 C CA . ALA A 1 362 ? -7.500 29.631 25.930 1.00 18.88 362 ALA A CA 1
ATOM 2673 C C . ALA A 1 362 ? -7.447 29.087 24.491 1.00 19.60 362 ALA A C 1
ATOM 2674 O O . ALA A 1 362 ? -8.457 29.075 23.786 1.00 20.26 362 ALA A O 1
ATOM 2676 N N . LYS A 1 363 ? -6.274 28.612 24.081 1.00 19.94 363 LYS A N 1
ATOM 2677 C CA . LYS A 1 363 ? -6.058 28.129 22.720 1.00 20.59 363 LYS A CA 1
ATOM 2678 C C . LYS A 1 363 ? -6.532 26.694 22.484 1.00 20.15 363 LYS A C 1
ATOM 2679 O O . LYS A 1 363 ? -6.786 26.306 21.339 1.00 21.31 363 LYS A O 1
ATOM 2685 N N . SER A 1 364 ? -6.670 25.914 23.551 1.00 18.95 364 SER A N 1
ATOM 2686 C CA . SER A 1 364 ? -6.938 24.482 23.406 1.00 17.95 364 SER A CA 1
ATOM 2687 C C . SER A 1 364 ? -8.430 24.203 23.279 1.00 18.04 364 SER A C 1
ATOM 2688 O O . SER A 1 364 ? -9.221 24.630 24.123 1.00 17.24 364 SER A O 1
ATOM 2691 N N . SER A 1 365 ? -8.803 23.486 22.221 1.00 17.98 365 SER A N 1
ATOM 2692 C CA . SER A 1 365 ? -10.178 23.087 21.983 1.00 18.49 365 SER A CA 1
ATOM 2693 C C . SER A 1 365 ? -10.287 21.587 21.694 1.00 18.43 365 SER A C 1
ATOM 2694 O O . SER A 1 365 ? -9.516 21.050 20.888 1.00 18.13 365 SER A O 1
ATOM 2697 N N . SER A 1 366 ? -11.237 20.926 22.359 1.00 18.69 366 SER A N 1
ATOM 2698 C CA . SER A 1 366 ? -11.561 19.521 22.096 1.00 19.87 366 SER A CA 1
ATOM 2699 C C . SER A 1 366 ? -12.859 19.376 21.281 1.00 21.34 366 SER A C 1
ATOM 2700 O O . SER A 1 366 ? -13.537 18.348 21.365 1.00 21.68 366 SER A O 1
ATOM 2703 N N . GLU A 1 367 ? -13.198 20.401 20.497 1.00 22.33 367 GLU A N 1
ATOM 2704 C CA . GLU A 1 367 ? -14.448 20.393 19.724 1.00 23.65 367 GLU A CA 1
ATOM 2705 C C . GLU A 1 367 ? -14.620 19.125 18.875 1.00 23.40 367 GLU A C 1
ATOM 2706 O O . GLU A 1 367 ? -15.671 18.484 18.918 1.00 23.65 367 GLU A O 1
ATOM 2712 N N . HIS A 1 368 ? -13.581 18.767 18.125 1.00 23.25 368 HIS A N 1
ATOM 2713 C CA . HIS A 1 368 ? -13.661 17.678 17.150 1.00 23.04 368 HIS A CA 1
ATOM 2714 C C . HIS A 1 368 ? -12.877 16.423 17.521 1.00 21.79 368 HIS A C 1
ATOM 2715 O O . HIS A 1 368 ? -13.098 15.354 16.944 1.00 21.85 368 HIS A O 1
ATOM 2722 N N . ALA A 1 369 ? -11.958 16.565 18.472 1.00 19.57 369 ALA A N 1
ATOM 2723 C CA . ALA A 1 369 ? -11.148 15.453 18.990 1.00 17.31 369 ALA A CA 1
ATOM 2724 C C . ALA A 1 369 ? -10.553 15.917 20.313 1.00 15.59 369 ALA A C 1
ATOM 2725 O O . ALA A 1 369 ? -10.338 17.111 20.507 1.00 15.41 369 ALA A O 1
ATOM 2727 N N . LEU A 1 370 ? -10.297 14.973 21.211 1.00 13.59 370 LEU A N 1
ATOM 2728 C CA . LEU A 1 370 ? -9.725 15.293 22.511 1.00 12.10 370 LEU A CA 1
ATOM 2729 C C . LEU A 1 370 ? -8.344 15.932 22.355 1.00 11.62 370 LEU A C 1
ATOM 2730 O O . LEU A 1 370 ? -7.429 15.362 21.733 1.00 10.50 370 LEU A O 1
ATOM 2735 N N . HIS A 1 371 ? -8.214 17.136 22.907 1.00 11.15 371 HIS A N 1
ATOM 2736 C CA . HIS A 1 371 ? -6.984 17.914 22.794 1.00 10.79 371 HIS A CA 1
ATOM 2737 C C . HIS A 1 371 ? -5.959 17.408 23.818 1.00 10.86 371 HIS A C 1
ATOM 2738 O O . HIS A 1 371 ? -6.305 17.166 24.982 1.00 10.53 371 HIS A O 1
ATOM 2745 N N . PRO A 1 372 ? -4.688 17.231 23.393 1.00 11.02 372 PRO A N 1
ATOM 2746 C CA . PRO A 1 372 ? -3.675 16.765 24.354 1.00 10.55 372 PRO A CA 1
ATOM 2747 C C . PRO A 1 372 ? -3.569 17.589 25.647 1.00 10.32 372 PRO A C 1
ATOM 2748 O O . PRO A 1 372 ? -3.260 17.018 26.702 1.00 10.62 372 PRO A O 1
ATOM 2752 N N . PHE A 1 373 ? -3.829 18.897 25.597 1.00 10.03 373 PHE A N 1
ATOM 2753 C CA . PHE A 1 373 ? -3.781 19.688 26.841 1.00 9.85 373 PHE A CA 1
ATOM 2754 C C . PHE A 1 373 ? -4.924 19.284 27.790 1.00 9.95 373 PHE A C 1
ATOM 2755 O O . PHE A 1 373 ? -4.720 19.144 28.982 1.00 9.25 373 PHE A O 1
ATOM 2763 N N . HIS A 1 374 ? -6.122 19.106 27.234 1.00 9.77 374 HIS A N 1
ATOM 2764 C CA . HIS A 1 374 ? -7.273 18.676 28.016 1.00 10.24 374 HIS A CA 1
ATOM 2765 C C . HIS A 1 374 ? -7.050 17.290 28.616 1.00 10.21 374 HIS A C 1
ATOM 2766 O O . HIS A 1 374 ? -7.363 17.053 29.779 1.00 10.21 374 HIS A O 1
ATOM 2773 N N . ALA A 1 375 ? -6.493 16.375 27.820 1.00 9.32 375 ALA A N 1
ATOM 2774 C CA . ALA A 1 375 ? -6.165 15.046 28.333 1.00 9.43 375 ALA A CA 1
ATOM 2775 C C . ALA A 1 375 ? -5.163 15.136 29.485 1.00 8.86 375 ALA A C 1
ATOM 2776 O O . ALA A 1 375 ? -5.319 14.482 30.510 1.00 10.06 375 ALA A O 1
ATOM 2778 N N . SER A 1 376 ? -4.165 15.993 29.327 1.00 8.82 376 SER A N 1
ATOM 2779 C CA . SER A 1 376 ? -3.191 16.211 30.386 1.00 9.08 376 SER A CA 1
ATOM 2780 C C . SER A 1 376 ? -3.844 16.732 31.683 1.00 9.52 376 SER A C 1
ATOM 2781 O O . SER A 1 376 ? -3.482 16.287 32.764 1.00 9.98 376 SER A O 1
ATOM 2784 N N . GLN A 1 377 ? -4.808 17.647 31.557 1.00 10.31 377 GLN A N 1
ATOM 2785 C CA . GLN A 1 377 ? -5.527 18.210 32.717 1.00 10.55 377 GLN A CA 1
ATOM 2786 C C . GLN A 1 377 ? -6.314 17.123 33.452 1.00 10.30 377 GLN A C 1
ATOM 2787 O O . GLN A 1 377 ? -6.431 17.152 34.676 1.00 11.00 377 GLN A O 1
ATOM 2793 N N . VAL A 1 378 ? -6.876 16.180 32.695 1.00 10.23 378 VAL A N 1
ATOM 2794 C CA . VAL A 1 378 ? -7.596 15.065 33.295 1.00 9.96 378 VAL A CA 1
ATOM 2795 C C . VAL A 1 378 ? -6.660 14.285 34.227 1.00 9.33 378 VAL A C 1
ATOM 2796 O O . VAL A 1 378 ? -7.032 13.864 35.324 1.00 9.18 378 VAL A O 1
ATOM 2800 N N . ILE A 1 379 ? -5.429 14.099 33.782 1.00 9.46 379 ILE A N 1
ATOM 2801 C CA . ILE A 1 379 ? -4.453 13.393 34.607 1.00 8.73 379 ILE A CA 1
ATOM 2802 C C . ILE A 1 379 ? -4.056 14.213 35.843 1.00 8.93 379 ILE A C 1
ATOM 2803 O O . ILE A 1 379 ? -3.991 13.681 36.961 1.00 9.47 379 ILE A O 1
ATOM 2808 N N . ALA A 1 380 ? -3.791 15.502 35.623 1.00 8.80 380 ALA A N 1
ATOM 2809 C CA . ALA A 1 380 ? -3.306 16.419 36.661 1.00 9.52 380 ALA A CA 1
ATOM 2810 C C . ALA A 1 380 ? -4.238 16.453 37.883 1.00 9.94 380 ALA A C 1
ATOM 2811 O O . ALA A 1 380 ? -3.766 16.582 39.017 1.00 10.32 380 ALA A O 1
ATOM 2813 N N . LYS A 1 381 ? -5.547 16.345 37.637 1.00 10.28 381 LYS A N 1
ATOM 2814 C CA . LYS A 1 381 ? -6.562 16.279 38.706 1.00 10.26 381 LYS A CA 1
ATOM 2815 C C . LYS A 1 381 ? -6.218 15.230 39.781 1.00 10.27 381 LYS A C 1
ATOM 2816 O O . LYS A 1 381 ? -6.583 15.386 40.953 1.00 10.84 381 LYS A O 1
ATOM 2818 N N . HIS A 1 382 ? -5.517 14.160 39.383 1.00 10.49 382 HIS A N 1
ATOM 2819 C CA . HIS A 1 382 ? -5.264 13.048 40.277 1.00 10.37 382 HIS A CA 1
ATOM 2820 C C . HIS A 1 382 ? -3.843 13.047 40.847 1.00 10.91 382 HIS A C 1
ATOM 2821 O O . HIS A 1 382 ? -3.468 12.130 41.569 1.00 12.26 382 HIS A O 1
ATOM 2828 N N . VAL A 1 383 ? -3.049 14.049 40.492 1.00 11.13 383 VAL A N 1
ATOM 2829 C CA . VAL A 1 383 ? -1.642 14.047 40.866 1.00 10.73 383 VAL A CA 1
ATOM 2830 C C . VAL A 1 383 ? -1.410 14.725 42.208 1.00 11.32 383 VAL A C 1
ATOM 2831 O O . VAL A 1 383 ? -1.729 15.903 42.399 1.00 12.52 383 VAL A O 1
ATOM 2835 N N . ASP A 1 384 ? -0.845 13.959 43.132 1.00 11.44 384 ASP A N 1
ATOM 2836 C CA . ASP A 1 384 ? -0.406 14.493 44.415 1.00 10.98 384 ASP A CA 1
ATOM 2837 C C . ASP A 1 384 ? 0.683 13.574 44.988 1.00 10.34 384 ASP A C 1
ATOM 2838 O O . ASP A 1 384 ? 1.254 12.750 44.260 1.00 9.77 384 ASP A O 1
ATOM 2843 N N . ALA A 1 385 ? 0.979 13.709 46.282 1.00 9.75 385 ALA A N 1
ATOM 2844 C CA . ALA A 1 385 ? 2.038 12.918 46.922 1.00 10.11 385 ALA A CA 1
ATOM 2845 C C . ALA A 1 385 ? 1.853 11.418 46.748 1.00 9.47 385 ALA A C 1
ATOM 2846 O O . ALA A 1 385 ? 2.820 10.669 46.832 1.00 10.37 385 ALA A O 1
ATOM 2848 N N . GLY A 1 386 ? 0.612 10.987 46.547 1.00 9.14 386 GLY A N 1
ATOM 2849 C CA . GLY A 1 386 ? 0.297 9.558 46.458 1.00 9.19 386 GLY A CA 1
ATOM 2850 C C . GLY A 1 386 ? 0.541 8.978 45.074 1.00 9.18 386 GLY A C 1
ATOM 2851 O O . GLY A 1 386 ? 0.280 7.791 44.844 1.00 9.08 386 GLY A O 1
ATOM 2852 N N . VAL A 1 387 ? 1.080 9.803 44.173 1.00 9.45 387 VAL A N 1
ATOM 2853 C CA . VAL A 1 387 ? 1.259 9.400 42.771 1.00 9.40 387 VAL A CA 1
ATOM 2854 C C . VAL A 1 387 ? 2.678 9.621 42.245 1.00 9.16 387 VAL A C 1
ATOM 2855 O O . VAL A 1 387 ? 3.299 10.663 42.492 1.00 9.66 387 VAL A O 1
ATOM 2859 N N . THR A 1 388 ? 3.175 8.637 41.494 1.00 8.03 388 THR A N 1
ATOM 2860 C CA . THR A 1 388 ? 4.360 8.824 40.651 1.00 8.65 388 THR A CA 1
ATOM 2861 C C . THR A 1 388 ? 3.882 8.882 39.196 1.00 8.34 388 THR A C 1
ATOM 2862 O O . THR A 1 388 ? 3.191 7.973 38.722 1.00 9.12 388 THR A O 1
ATOM 2866 N N . VAL A 1 389 ? 4.244 9.956 38.491 1.00 7.22 389 VAL A N 1
ATOM 2867 C CA . VAL A 1 389 ? 3.953 10.066 37.067 1.00 6.90 389 VAL A CA 1
ATOM 2868 C C . VAL A 1 389 ? 5.225 9.738 36.282 1.00 7.42 389 VAL A C 1
ATOM 2869 O O . VAL A 1 389 ? 6.290 10.316 36.521 1.00 7.68 389 VAL A O 1
ATOM 2873 N N . VAL A 1 390 ? 5.110 8.771 35.372 1.00 6.79 390 VAL A N 1
ATOM 2874 C CA . VAL A 1 390 ? 6.204 8.468 34.447 1.00 7.09 390 VAL A CA 1
ATOM 2875 C C . VAL A 1 390 ? 5.743 8.943 33.072 1.00 7.29 390 VAL A C 1
ATOM 2876 O O . VAL A 1 390 ? 4.603 8.696 32.683 1.00 7.20 390 VAL A O 1
ATOM 2880 N N . ALA A 1 391 ? 6.616 9.649 32.359 1.00 7.40 391 ALA A N 1
ATOM 2881 C CA . ALA A 1 391 ? 6.281 10.235 31.054 1.00 7.72 391 ALA A CA 1
ATOM 2882 C C . ALA A 1 391 ? 7.208 9.703 29.946 1.00 8.06 391 ALA A C 1
ATOM 2883 O O . ALA A 1 391 ? 8.435 9.697 30.100 1.00 8.03 391 ALA A O 1
ATOM 2885 N N . ASP A 1 392 ? 6.583 9.253 28.854 1.00 7.86 392 ASP A N 1
ATOM 2886 C CA . ASP A 1 392 ? 7.260 8.735 27.650 1.00 7.54 392 ASP A CA 1
ATOM 2887 C C . ASP A 1 392 ? 6.530 9.364 26.448 1.00 7.63 392 ASP A C 1
ATOM 2888 O O . ASP A 1 392 ? 5.771 10.330 26.613 1.00 8.05 392 ASP A O 1
ATOM 2893 N N . GLY A 1 393 ? 6.744 8.852 25.241 1.00 7.51 393 GLY A N 1
ATOM 2894 C CA . GLY A 1 393 ? 6.276 9.562 24.052 1.00 7.52 393 GLY A CA 1
ATOM 2895 C C . GLY A 1 393 ? 7.080 10.839 23.866 1.00 7.81 393 GLY A C 1
ATOM 2896 O O . GLY A 1 393 ? 8.146 11.002 24.468 1.00 8.28 393 GLY A O 1
ATOM 2897 N N . ALA A 1 394 ? 6.566 11.749 23.042 1.00 7.70 394 ALA A N 1
ATOM 2898 C CA . ALA A 1 394 ? 7.278 12.988 22.733 1.00 7.17 394 ALA A CA 1
ATOM 2899 C C . ALA A 1 394 ? 6.319 14.177 22.844 1.00 7.47 394 ALA A C 1
ATOM 2900 O O . ALA A 1 394 ? 6.333 14.887 23.850 1.00 7.64 394 ALA A O 1
ATOM 2902 N N . LEU A 1 395 ? 5.459 14.382 21.846 1.00 7.96 395 LEU A N 1
ATOM 2903 C CA . LEU A 1 395 ? 4.385 15.383 22.002 1.00 8.26 395 LEU A CA 1
ATOM 2904 C C . LEU A 1 395 ? 3.639 15.142 23.308 1.00 8.59 395 LEU A C 1
ATOM 2905 O O . LEU A 1 395 ? 3.287 16.079 24.025 1.00 8.55 395 LEU A O 1
ATOM 2910 N N . THR A 1 396 ? 3.408 13.866 23.613 1.00 8.75 396 THR A N 1
ATOM 2911 C CA . THR A 1 396 ? 2.755 13.460 24.860 1.00 8.61 396 THR A CA 1
ATOM 2912 C C . THR A 1 396 ? 3.369 14.076 26.131 1.00 8.43 396 THR A C 1
ATOM 2913 O O . THR A 1 396 ? 2.641 14.672 26.945 1.00 8.67 396 THR A O 1
ATOM 2917 N N . TYR A 1 397 ? 4.689 13.957 26.309 1.00 7.41 397 TYR A N 1
ATOM 2918 C CA . TYR A 1 397 ? 5.287 14.529 27.533 1.00 7.99 397 TYR A CA 1
ATOM 2919 C C . TYR A 1 397 ? 5.433 16.051 27.435 1.00 8.32 397 TYR A C 1
ATOM 2920 O O . TYR A 1 397 ? 5.351 16.755 28.441 1.00 9.18 397 TYR A O 1
ATOM 2929 N N . LEU A 1 398 ? 5.621 16.572 26.221 1.00 7.77 398 LEU A N 1
ATOM 2930 C CA . LEU A 1 398 ? 5.706 18.029 26.059 1.00 7.70 398 LEU A CA 1
ATOM 2931 C C . LEU A 1 398 ? 4.388 18.689 26.479 1.00 8.68 398 LEU A C 1
ATOM 2932 O O . LEU A 1 398 ? 4.401 19.708 27.175 1.00 9.22 398 LEU A O 1
ATOM 2937 N N . TRP A 1 399 ? 3.257 18.115 26.065 1.00 8.50 399 TRP A N 1
ATOM 2938 C CA . TRP A 1 399 ? 1.948 18.618 26.541 1.00 8.83 399 TRP A CA 1
ATOM 2939 C C . TRP A 1 399 ? 1.783 18.390 28.042 1.00 8.61 399 TRP A C 1
ATOM 2940 O O . TRP A 1 399 ? 1.390 19.294 28.778 1.00 9.27 399 TRP A O 1
ATOM 2951 N N . LEU A 1 400 ? 2.115 17.190 28.505 1.00 8.87 400 LEU A N 1
ATOM 2952 C CA . LEU A 1 400 ? 1.966 16.867 29.923 1.00 8.50 400 LEU A CA 1
ATOM 2953 C C . LEU A 1 400 ? 2.764 17.831 30.811 1.00 8.63 400 LEU A C 1
ATOM 2954 O O . LEU A 1 400 ? 2.284 18.245 31.862 1.00 7.75 400 LEU A O 1
ATOM 2959 N N . SER A 1 401 ? 3.967 18.213 30.368 1.00 8.61 401 SER A N 1
ATOM 2960 C CA . SER A 1 401 ? 4.819 19.106 31.160 1.00 8.77 401 SER A CA 1
ATOM 2961 C C . SER A 1 401 ? 4.050 20.378 31.572 1.00 8.89 401 SER A C 1
ATOM 2962 O O . SER A 1 401 ? 4.291 20.920 32.650 1.00 9.93 401 SER A O 1
ATOM 2965 N N . GLU A 1 402 ? 3.129 20.826 30.720 1.00 8.81 402 GLU A N 1
ATOM 2966 C CA . GLU A 1 402 ? 2.375 22.090 30.944 1.00 9.04 402 GLU A CA 1
ATOM 2967 C C . GLU A 1 402 ? 1.448 22.072 32.165 1.00 9.22 402 GLU A C 1
ATOM 2968 O O . GLU A 1 402 ? 1.125 23.138 32.729 1.00 9.67 402 GLU A O 1
ATOM 2974 N N . VAL A 1 403 ? 1.039 20.878 32.587 1.00 8.62 403 VAL A N 1
ATOM 2975 C CA . VAL A 1 403 ? 0.174 20.753 33.766 1.00 9.06 403 VAL A CA 1
ATOM 2976 C C . VAL A 1 403 ? 0.933 20.311 35.023 1.00 9.57 403 VAL A C 1
ATOM 2977 O O . VAL A 1 403 ? 0.351 20.253 36.102 1.00 10.26 403 VAL A O 1
ATOM 2981 N N . MET A 1 404 ? 2.219 20.006 34.882 1.00 10.01 404 MET A N 1
ATOM 2982 C CA . MET A 1 404 ? 2.972 19.402 35.985 1.00 10.56 404 MET A CA 1
ATOM 2983 C C . MET A 1 404 ? 3.486 20.347 37.062 1.00 11.04 404 MET A C 1
ATOM 2984 O O . MET A 1 404 ? 3.759 19.907 38.179 1.00 10.82 404 MET A O 1
ATOM 2989 N N . SER A 1 405 ? 3.646 21.626 36.733 1.00 11.83 405 SER A N 1
ATOM 2990 C CA . SER A 1 405 ? 4.207 22.568 37.699 1.00 12.50 405 SER A CA 1
ATOM 2991 C C . SER A 1 405 ? 3.183 22.954 38.763 1.00 12.81 405 SER A C 1
ATOM 2992 O O . SER A 1 405 ? 3.553 23.309 39.890 1.00 13.37 405 SER A O 1
ATOM 2995 N N . ARG A 1 406 ? 1.904 22.883 38.398 1.00 13.19 406 ARG A N 1
ATOM 2996 C CA . ARG A 1 406 ? 0.795 23.284 39.270 1.00 13.97 406 ARG A CA 1
ATOM 2997 C C . ARG A 1 406 ? 0.516 22.246 40.334 1.00 13.69 406 ARG A C 1
ATOM 2998 O O . ARG A 1 406 ? -0.034 22.574 41.388 1.00 14.50 406 ARG A O 1
ATOM 3006 N N . VAL A 1 407 ? 0.827 20.988 40.016 1.00 11.89 407 VAL A N 1
ATOM 3007 C CA . VAL A 1 407 ? 0.560 19.866 40.921 1.00 11.07 407 VAL A CA 1
ATOM 3008 C C . VAL A 1 407 ? 1.839 19.481 41.668 1.00 10.74 407 VAL A C 1
ATOM 3009 O O . VAL A 1 407 ? 2.928 19.967 41.333 1.00 11.61 407 VAL A O 1
ATOM 3013 N N . LYS A 1 408 ? 1.694 18.636 42.689 1.00 10.56 408 LYS A N 1
ATOM 3014 C CA . LYS A 1 408 ? 2.804 18.266 43.556 1.00 10.67 408 LYS A CA 1
ATOM 3015 C C . LYS A 1 408 ? 2.940 16.749 43.560 1.00 10.17 408 LYS A C 1
ATOM 3016 O O . LYS A 1 408 ? 2.449 16.084 44.464 1.00 10.66 408 LYS A O 1
ATOM 3022 N N . PRO A 1 409 ? 3.583 16.195 42.518 1.00 9.79 409 PRO A N 1
ATOM 3023 C CA . PRO A 1 409 ? 3.682 14.740 42.390 1.00 9.21 409 PRO A CA 1
ATOM 3024 C C . PRO A 1 409 ? 4.631 14.139 43.425 1.00 8.94 409 PRO A C 1
ATOM 3025 O O . PRO A 1 409 ? 5.622 14.764 43.796 1.00 9.26 409 PRO A O 1
ATOM 3029 N N . GLY A 1 410 ? 4.317 12.944 43.907 1.00 8.67 410 GLY A N 1
ATOM 3030 C CA . GLY A 1 410 ? 5.270 12.194 44.738 1.00 8.82 410 GLY A CA 1
ATOM 3031 C C . GLY A 1 410 ? 6.520 11.842 43.943 1.00 8.83 410 GLY A C 1
ATOM 3032 O O . GLY A 1 410 ? 7.638 11.836 44.472 1.00 10.06 410 GLY A O 1
ATOM 3033 N N . GLY A 1 411 ? 6.333 11.568 42.661 1.00 8.28 411 GLY A N 1
ATOM 3034 C CA . GLY A 1 411 ? 7.476 11.343 41.761 1.00 7.75 411 GLY A CA 1
ATOM 3035 C C . GLY A 1 411 ? 7.131 11.773 40.360 1.00 7.69 411 GLY A C 1
ATOM 3036 O O . GLY A 1 411 ? 5.957 11.736 39.962 1.00 7.54 411 GLY A O 1
ATOM 3037 N N . PHE A 1 412 ? 8.142 12.210 39.620 1.00 7.28 412 PHE A N 1
ATOM 3038 C CA . PHE A 1 412 ? 7.954 12.522 38.205 1.00 7.70 412 PHE A CA 1
ATOM 3039 C C . PHE A 1 412 ? 9.201 12.089 37.441 1.00 8.00 412 PHE A C 1
ATOM 3040 O O . PHE A 1 412 ? 10.298 12.612 37.658 1.00 8.23 412 PHE A O 1
ATOM 3048 N N . LEU A 1 413 ? 9.019 11.115 36.562 1.00 7.09 413 LEU A N 1
ATOM 3049 C CA . LEU A 1 413 ? 10.128 10.512 35.845 1.00 7.11 413 LEU A CA 1
ATOM 3050 C C . LEU A 1 413 ? 9.908 10.642 34.341 1.00 7.34 413 LEU A C 1
ATOM 3051 O O . LEU A 1 413 ? 9.076 9.943 33.770 1.00 8.05 413 LEU A O 1
ATOM 3056 N N . CYS A 1 414 ? 10.668 11.522 33.709 1.00 6.82 414 CYS A N 1
ATOM 3057 C CA . CYS A 1 414 ? 10.483 11.800 32.309 1.00 7.57 414 CYS A CA 1
ATOM 3058 C C . CYS A 1 414 ? 11.759 11.400 31.549 1.00 7.96 414 CYS A C 1
ATOM 3059 O O . CYS A 1 414 ? 12.743 10.934 32.150 1.00 7.82 414 CYS A O 1
ATOM 3062 N N . HIS A 1 415 ? 11.740 11.528 30.229 1.00 7.89 415 HIS A N 1
ATOM 3063 C CA . HIS A 1 415 ? 12.973 11.374 29.442 1.00 7.51 415 HIS A CA 1
ATOM 3064 C C . HIS A 1 415 ? 14.044 12.358 29.931 1.00 7.91 415 HIS A C 1
ATOM 3065 O O . HIS A 1 415 ? 13.735 13.492 30.300 1.00 7.71 415 HIS A O 1
ATOM 3072 N N . GLY A 1 416 ? 15.291 11.912 29.940 1.00 7.43 416 GLY A N 1
ATOM 3073 C CA . GLY A 1 416 ? 16.432 12.821 30.098 1.00 7.37 416 GLY A CA 1
ATOM 3074 C C . GLY A 1 416 ? 17.084 13.038 28.734 1.00 7.43 416 GLY A C 1
ATOM 3075 O O . GLY A 1 416 ? 16.414 13.022 27.693 1.00 8.56 416 GLY A O 1
ATOM 3076 N N . TYR A 1 417 ? 18.395 13.253 28.743 1.00 6.94 417 TYR A N 1
ATOM 3077 C CA . TYR A 1 417 ? 19.122 13.590 27.539 1.00 6.61 417 TYR A CA 1
ATOM 3078 C C . TYR A 1 417 ? 19.052 12.538 26.440 1.00 6.86 417 TYR A C 1
ATOM 3079 O O . TYR A 1 417 ? 19.113 12.894 25.265 1.00 7.39 417 TYR A O 1
ATOM 3088 N N . LEU A 1 418 ? 18.920 11.252 26.800 1.00 5.99 418 LEU A N 1
ATOM 3089 C CA . LEU A 1 418 ? 18.923 10.216 25.762 1.00 6.10 418 LEU A CA 1
ATOM 3090 C C . LEU A 1 418 ? 17.657 10.326 24.879 1.00 6.39 418 LEU A C 1
ATOM 3091 O O . LEU A 1 418 ? 17.716 10.054 23.676 1.00 7.14 418 LEU A O 1
ATOM 3096 N N . GLY A 1 419 ? 16.528 10.722 25.476 1.00 6.67 419 GLY A N 1
ATOM 3097 C CA . GLY A 1 419 ? 15.268 10.890 24.736 1.00 6.85 419 GLY A CA 1
ATOM 3098 C C . GLY A 1 419 ? 14.883 9.635 23.967 1.00 7.02 419 GLY A C 1
ATOM 3099 O O . GLY A 1 419 ? 14.441 9.694 22.822 1.00 6.33 419 GLY A O 1
ATOM 3100 N N . SER A 1 420 ? 15.083 8.495 24.614 1.00 6.62 420 SER A N 1
ATOM 3101 C CA . SER A 1 420 ? 14.869 7.214 23.959 1.00 6.95 420 SER A CA 1
ATOM 3102 C C . SER A 1 420 ? 13.415 6.785 24.103 1.00 6.46 420 SER A C 1
ATOM 3103 O O . SER A 1 420 ? 12.966 6.301 25.160 1.00 6.91 420 SER A O 1
ATOM 3106 N N . MET A 1 421 ? 12.670 6.922 23.011 1.00 7.41 421 MET A N 1
ATOM 3107 C CA . MET A 1 421 ? 11.259 6.525 23.037 1.00 6.29 421 MET A CA 1
ATOM 3108 C C . MET A 1 421 ? 11.132 5.072 23.497 1.00 6.60 421 MET A C 1
ATOM 3109 O O . MET A 1 421 ? 11.903 4.197 23.051 1.00 6.89 421 MET A O 1
ATOM 3114 N N . GLY A 1 422 ? 10.198 4.819 24.420 1.00 6.01 422 GLY A N 1
ATOM 3115 C CA . GLY A 1 422 ? 9.926 3.429 24.830 1.00 6.32 422 GLY A CA 1
ATOM 3116 C C . GLY A 1 422 ? 10.458 3.041 26.202 1.00 5.90 422 GLY A C 1
ATOM 3117 O O . GLY A 1 422 ? 10.024 2.044 26.769 1.00 6.82 422 GLY A O 1
ATOM 3118 N N . VAL A 1 423 ? 11.397 3.804 26.754 1.00 5.26 423 VAL A N 1
ATOM 3119 C CA . VAL A 1 423 ? 11.959 3.472 28.078 1.00 5.93 423 VAL A CA 1
ATOM 3120 C C . VAL A 1 423 ? 10.925 3.553 29.224 1.00 5.92 423 VAL A C 1
ATOM 3121 O O . VAL A 1 423 ? 11.156 2.993 30.314 1.00 6.58 423 VAL A O 1
ATOM 3125 N N . GLY A 1 424 ? 9.794 4.219 28.961 1.00 6.20 424 GLY A N 1
ATOM 3126 C CA . GLY A 1 424 ? 8.791 4.517 30.004 1.00 6.57 424 GLY A CA 1
ATOM 3127 C C . GLY A 1 424 ? 8.146 3.293 30.645 1.00 5.64 424 GLY A C 1
ATOM 3128 O O . GLY A 1 424 ? 7.842 3.298 31.841 1.00 6.67 424 GLY A O 1
ATOM 3129 N N . PHE A 1 425 ? 7.937 2.235 29.863 1.00 6.17 425 PHE A N 1
ATOM 3130 C CA . PHE A 1 425 ? 7.144 1.114 30.360 1.00 5.53 425 PHE A CA 1
ATOM 3131 C C . PHE A 1 425 ? 7.919 0.376 31.447 1.00 5.44 425 PHE A C 1
ATOM 3132 O O . PHE A 1 425 ? 7.442 0.262 32.565 1.00 5.47 425 PHE A O 1
ATOM 3140 N N . GLY A 1 426 ? 9.136 -0.077 31.130 1.00 5.64 426 GLY A N 1
ATOM 3141 C CA . GLY A 1 426 ? 9.996 -0.697 32.134 1.00 5.18 426 GLY A CA 1
ATOM 3142 C C . GLY A 1 426 ? 10.254 0.229 33.316 1.00 6.02 426 GLY A C 1
ATOM 3143 O O . GLY A 1 426 ? 10.167 -0.194 34.469 1.00 6.24 426 GLY A O 1
ATOM 3144 N N . THR A 1 427 ? 10.548 1.501 33.025 1.00 6.19 427 THR A N 1
ATOM 3145 C CA . THR A 1 427 ? 10.772 2.504 34.059 1.00 6.08 427 THR A CA 1
ATOM 3146 C C . THR A 1 427 ? 9.597 2.549 35.049 1.00 5.93 427 THR A C 1
ATOM 3147 O O . THR A 1 427 ? 9.791 2.517 36.269 1.00 6.61 427 THR A O 1
ATOM 3151 N N . ALA A 1 428 ? 8.386 2.625 34.510 1.00 5.38 428 ALA A N 1
ATOM 3152 C CA . ALA A 1 428 ? 7.177 2.731 35.339 1.00 6.09 428 ALA A CA 1
ATOM 3153 C C . ALA A 1 428 ? 6.895 1.439 36.132 1.00 6.24 428 ALA A C 1
ATOM 3154 O O . ALA A 1 428 ? 6.413 1.489 37.271 1.00 6.39 428 ALA A O 1
ATOM 3156 N N . LEU A 1 429 ? 7.211 0.279 35.549 1.00 6.49 429 LEU A N 1
ATOM 3157 C CA . LEU A 1 429 ? 7.040 -1.014 36.232 1.00 6.89 429 LEU A CA 1
ATOM 3158 C C . LEU A 1 429 ? 7.959 -1.054 37.475 1.00 6.37 429 LEU A C 1
ATOM 3159 O O . LEU A 1 429 ? 7.521 -1.375 38.585 1.00 7.02 429 LEU A O 1
ATOM 3164 N N . GLY A 1 430 ? 9.217 -0.654 37.288 1.00 6.90 430 GLY A N 1
ATOM 3165 C CA . GLY A 1 430 ? 10.177 -0.585 38.403 1.00 6.61 430 GLY A CA 1
ATOM 3166 C C . GLY A 1 430 ? 9.763 0.450 39.441 1.00 5.94 430 GLY A C 1
ATOM 3167 O O . GLY A 1 430 ? 9.863 0.222 40.659 1.00 5.23 430 GLY A O 1
ATOM 3168 N N . ALA A 1 431 ? 9.308 1.598 38.963 1.00 6.14 431 ALA A N 1
ATOM 3169 C CA . ALA A 1 431 ? 8.808 2.636 39.851 1.00 6.83 431 ALA A CA 1
ATOM 3170 C C . ALA A 1 431 ? 7.656 2.122 40.706 1.00 7.75 431 ALA A C 1
ATOM 3171 O O . ALA A 1 431 ? 7.602 2.420 41.892 1.00 8.59 431 ALA A O 1
ATOM 3173 N N . GLN A 1 432 ? 6.748 1.338 40.110 1.00 6.87 432 GLN A N 1
ATOM 3174 C CA . GLN A 1 432 ? 5.615 0.812 40.869 1.00 7.36 432 GLN A CA 1
ATOM 3175 C C . GLN A 1 432 ? 6.059 -0.134 41.990 1.00 7.78 432 GLN A C 1
ATOM 3176 O O . GLN A 1 432 ? 5.459 -0.157 43.071 1.00 8.07 432 GLN A O 1
ATOM 3182 N N . VAL A 1 433 ? 7.134 -0.880 41.748 1.00 7.83 433 VAL A N 1
ATOM 3183 C CA . VAL A 1 433 ? 7.695 -1.760 42.780 1.00 8.43 433 VAL A CA 1
ATOM 3184 C C . VAL A 1 433 ? 8.186 -0.901 43.956 1.00 8.41 433 VAL A C 1
ATOM 3185 O O . VAL A 1 433 ? 7.807 -1.140 45.106 1.00 8.90 433 VAL A O 1
ATOM 3189 N N . ALA A 1 434 ? 9.012 0.105 43.654 1.00 8.47 434 ALA A N 1
ATOM 3190 C CA . ALA A 1 434 ? 9.521 1.040 44.664 1.00 8.68 434 ALA A CA 1
ATOM 3191 C C . ALA A 1 434 ? 8.338 1.697 45.378 1.00 9.67 434 ALA A C 1
ATOM 3192 O O . ALA A 1 434 ? 8.356 1.846 46.615 1.00 10.62 434 ALA A O 1
ATOM 3194 N N . ASP A 1 435 ? 7.299 2.053 44.612 1.00 9.48 435 ASP A N 1
ATOM 3195 C CA . ASP A 1 435 ? 6.148 2.799 45.138 1.00 11.12 435 ASP A CA 1
ATOM 3196 C C . ASP A 1 435 ? 5.288 1.996 46.108 1.00 11.98 435 ASP A C 1
ATOM 3197 O O . ASP A 1 435 ? 4.529 2.583 46.888 1.00 12.56 435 ASP A O 1
ATOM 3202 N N . LEU A 1 436 ? 5.390 0.670 46.055 1.00 13.70 436 LEU A N 1
ATOM 3203 C CA . LEU A 1 436 ? 4.665 -0.196 47.002 1.00 15.77 436 LEU A CA 1
ATOM 3204 C C . LEU A 1 436 ? 4.924 0.166 48.453 1.00 16.63 436 LEU A C 1
ATOM 3205 O O . LEU A 1 436 ? 3.979 0.346 49.233 1.00 17.29 436 LEU A O 1
ATOM 3210 N N . GLU A 1 437 ? 6.195 0.259 48.826 1.00 17.57 437 GLU A N 1
ATOM 3211 C CA . GLU A 1 437 ? 6.546 0.588 50.201 1.00 19.14 437 GLU A CA 1
ATOM 3212 C C . GLU A 1 437 ? 6.343 2.076 50.513 1.00 18.93 437 GLU A C 1
ATOM 3213 O O . GLU A 1 437 ? 6.298 2.474 51.677 1.00 19.26 437 GLU A O 1
ATOM 3219 N N . ALA A 1 438 ? 6.220 2.889 49.469 1.00 18.69 438 ALA A N 1
ATOM 3220 C CA . ALA A 1 438 ? 6.000 4.319 49.622 1.00 18.01 438 ALA A CA 1
ATOM 3221 C C . ALA A 1 438 ? 4.513 4.631 49.753 1.00 17.32 438 ALA A C 1
ATOM 3222 O O . ALA A 1 438 ? 4.156 5.767 50.058 1.00 17.73 438 ALA A O 1
ATOM 3224 N N . GLY A 1 439 ? 3.660 3.624 49.525 1.00 16.31 439 GLY A N 1
ATOM 3225 C CA . GLY A 1 439 ? 2.214 3.809 49.449 1.00 14.76 439 GLY A CA 1
ATOM 3226 C C . GLY A 1 439 ? 1.768 4.675 48.266 1.00 13.93 439 GLY A C 1
ATOM 3227 O O . GLY A 1 439 ? 0.800 5.448 48.376 1.00 14.37 439 GLY A O 1
ATOM 3228 N N . ARG A 1 440 ? 2.469 4.554 47.135 1.00 12.06 440 ARG A N 1
ATOM 3229 C CA . ARG A 1 440 ? 2.161 5.367 45.955 1.00 11.22 440 ARG A CA 1
ATOM 3230 C C . ARG A 1 440 ? 1.630 4.529 44.799 1.00 10.03 440 ARG A C 1
ATOM 3231 O O . ARG A 1 440 ? 1.906 3.331 44.720 1.00 10.38 440 ARG A O 1
ATOM 3239 N N . ARG A 1 441 ? 0.844 5.173 43.940 1.00 9.33 441 ARG A N 1
ATOM 3240 C CA . ARG A 1 441 ? 0.314 4.555 42.715 1.00 8.72 441 ARG A CA 1
ATOM 3241 C C . ARG A 1 441 ? 1.073 5.145 41.531 1.00 7.96 441 ARG A C 1
ATOM 3242 O O . ARG A 1 441 ? 1.254 6.372 41.433 1.00 7.86 441 ARG A O 1
ATOM 3250 N N . THR A 1 442 ? 1.503 4.276 40.620 1.00 7.84 442 THR A N 1
ATOM 3251 C CA . THR A 1 442 ? 2.284 4.749 39.457 1.00 7.29 442 THR A CA 1
ATOM 3252 C C . THR A 1 442 ? 1.377 4.837 38.246 1.00 7.37 442 THR A C 1
ATOM 3253 O O . THR A 1 442 ? 0.581 3.919 37.971 1.00 7.71 442 THR A O 1
ATOM 3257 N N . ILE A 1 443 ? 1.515 5.931 37.518 1.00 6.99 443 ILE A N 1
ATOM 3258 C CA . ILE A 1 443 ? 0.798 6.130 36.269 1.00 7.48 443 ILE A CA 1
ATOM 3259 C C . ILE A 1 443 ? 1.819 6.421 35.169 1.00 7.60 443 ILE A C 1
ATOM 3260 O O . ILE A 1 443 ? 2.567 7.412 35.260 1.00 7.23 443 ILE A O 1
ATOM 3265 N N . LEU A 1 444 ? 1.859 5.575 34.145 1.00 6.44 444 LEU A N 1
ATOM 3266 C CA . LEU A 1 444 ? 2.673 5.879 32.967 1.00 6.59 444 LEU A CA 1
ATOM 3267 C C . LEU A 1 444 ? 1.815 6.631 31.951 1.00 6.76 444 LEU A C 1
ATOM 3268 O O . LEU A 1 444 ? 0.696 6.197 31.621 1.00 7.63 444 LEU A O 1
ATOM 3273 N N . VAL A 1 445 ? 2.350 7.747 31.468 1.00 6.64 445 VAL A N 1
ATOM 3274 C CA . VAL A 1 445 ? 1.734 8.515 30.384 1.00 6.73 445 VAL A CA 1
ATOM 3275 C C . VAL A 1 445 ? 2.670 8.425 29.184 1.00 7.09 445 VAL A C 1
ATOM 3276 O O . VAL A 1 445 ? 3.745 9.030 29.166 1.00 7.66 445 VAL A O 1
ATOM 3280 N N . THR A 1 446 ? 2.234 7.685 28.176 1.00 7.11 446 THR A N 1
ATOM 3281 C CA . THR A 1 446 ? 3.107 7.334 27.044 1.00 6.84 446 THR A CA 1
ATOM 3282 C C . THR A 1 446 ? 2.393 7.544 25.711 1.00 7.07 446 THR A C 1
ATOM 3283 O O . THR A 1 446 ? 1.188 7.808 25.686 1.00 8.33 446 THR A O 1
ATOM 3287 N N . GLY A 1 447 ? 3.146 7.465 24.614 1.00 7.15 447 GLY A N 1
ATOM 3288 C CA . GLY A 1 447 ? 2.583 7.637 23.269 1.00 6.77 447 GLY A CA 1
ATOM 3289 C C . GLY A 1 447 ? 2.205 6.269 22.716 1.00 6.76 447 GLY A C 1
ATOM 3290 O O . GLY A 1 447 ? 2.687 5.227 23.202 1.00 7.93 447 GLY A O 1
ATOM 3291 N N . ASP A 1 448 ? 1.330 6.272 21.712 1.00 6.73 448 ASP A N 1
ATOM 3292 C CA . ASP A 1 448 ? 1.026 5.057 20.963 1.00 7.09 448 ASP A CA 1
ATOM 3293 C C . ASP A 1 448 ? 2.251 4.433 20.278 1.00 6.84 448 ASP A C 1
ATOM 3294 O O . ASP A 1 448 ? 2.334 3.210 20.140 1.00 7.07 448 ASP A O 1
ATOM 3299 N N . GLY A 1 449 ? 3.193 5.266 19.839 1.00 6.62 449 GLY A N 1
ATOM 3300 C CA . GLY A 1 449 ? 4.421 4.740 19.239 1.00 6.40 449 GLY A CA 1
ATOM 3301 C C . GLY A 1 449 ? 5.239 4.066 20.326 1.00 6.59 449 GLY A C 1
ATOM 3302 O O . GLY A 1 449 ? 5.520 2.857 20.249 1.00 6.53 449 GLY A O 1
ATOM 3303 N N . SER A 1 450 ? 5.569 4.854 21.354 1.00 5.99 450 SER A N 1
ATOM 3304 C CA . SER A 1 450 ? 6.463 4.427 22.438 1.00 6.67 450 SER A CA 1
ATOM 3305 C C . SER A 1 450 ? 6.010 3.154 23.155 1.00 6.65 450 SER A C 1
ATOM 3306 O O . SER A 1 450 ? 6.838 2.305 23.476 1.00 6.52 450 SER A O 1
ATOM 3309 N N . VAL A 1 451 ? 4.700 3.009 23.397 1.00 6.38 451 VAL A N 1
ATOM 3310 C CA . VAL A 1 451 ? 4.192 1.844 24.112 1.00 7.07 451 VAL A CA 1
ATOM 3311 C C . VAL A 1 451 ? 4.539 0.538 23.402 1.00 6.86 451 VAL A C 1
ATOM 3312 O O . VAL A 1 451 ? 4.656 -0.501 24.047 1.00 7.45 451 VAL A O 1
ATOM 3316 N N . GLY A 1 452 ? 4.722 0.600 22.083 1.00 7.24 452 GLY A N 1
ATOM 3317 C CA . GLY A 1 452 ? 5.002 -0.613 21.307 1.00 6.67 452 GLY A CA 1
ATOM 3318 C C . GLY A 1 452 ? 6.337 -1.261 21.632 1.00 6.87 452 GLY A C 1
ATOM 3319 O O . GLY A 1 452 ? 6.510 -2.478 21.442 1.00 7.35 452 GLY A O 1
ATOM 3320 N N . TYR A 1 453 ? 7.286 -0.456 22.126 1.00 6.10 453 TYR A N 1
ATOM 3321 C CA . TYR A 1 453 ? 8.635 -0.937 22.433 1.00 6.26 453 TYR A CA 1
ATOM 3322 C C . TYR A 1 453 ? 8.648 -2.072 23.444 1.00 6.48 453 TYR A C 1
ATOM 3323 O O . TYR A 1 453 ? 9.461 -2.989 23.338 1.00 6.89 453 TYR A O 1
ATOM 3332 N N . SER A 1 454 ? 7.762 -1.981 24.436 1.00 6.67 454 SER A N 1
ATOM 3333 C CA . SER A 1 454 ? 7.795 -2.914 25.567 1.00 6.84 454 SER A CA 1
ATOM 3334 C C . SER A 1 454 ? 6.404 -3.436 25.898 1.00 7.04 454 SER A C 1
ATOM 3335 O O . SER A 1 454 ? 6.109 -3.756 27.059 1.00 6.63 454 SER A O 1
ATOM 3338 N N . ILE A 1 455 ? 5.553 -3.559 24.880 1.00 7.03 455 ILE A N 1
ATOM 3339 C CA . ILE A 1 455 ? 4.143 -3.836 25.125 1.00 7.77 455 ILE A CA 1
ATOM 3340 C C . ILE A 1 455 ? 3.876 -5.192 25.799 1.00 7.34 455 ILE A C 1
ATOM 3341 O O . ILE A 1 455 ? 2.873 -5.360 26.493 1.00 7.44 455 ILE A O 1
ATOM 3346 N N . GLY A 1 456 ? 4.801 -6.135 25.622 1.00 6.74 456 GLY A N 1
ATOM 3347 C CA . GLY A 1 456 ? 4.738 -7.408 26.329 1.00 6.75 456 GLY A CA 1
ATOM 3348 C C . GLY A 1 456 ? 4.796 -7.305 27.848 1.00 6.73 456 GLY A C 1
ATOM 3349 O O . GLY A 1 456 ? 4.507 -8.281 28.532 1.00 6.93 456 GLY A O 1
ATOM 3350 N N . GLU A 1 457 ? 5.197 -6.146 28.379 1.00 6.28 457 GLU A N 1
ATOM 3351 C CA . GLU A 1 457 ? 5.283 -5.984 29.825 1.00 6.64 457 GLU A CA 1
ATOM 3352 C C . GLU A 1 457 ? 3.900 -5.912 30.509 1.00 6.23 457 GLU A C 1
ATOM 3353 O O . GLU A 1 457 ? 3.815 -6.023 31.725 1.00 6.72 457 GLU A O 1
ATOM 3359 N N . PHE A 1 458 ? 2.818 -5.783 29.724 1.00 6.70 458 PHE A N 1
ATOM 3360 C CA . PHE A 1 458 ? 1.485 -5.987 30.308 1.00 6.33 458 PHE A CA 1
ATOM 3361 C C . PHE A 1 458 ? 1.432 -7.380 30.922 1.00 6.88 458 PHE A C 1
ATOM 3362 O O . PHE A 1 458 ? 0.843 -7.566 31.983 1.00 7.08 458 PHE A O 1
ATOM 3370 N N . ASP A 1 459 ? 2.109 -8.338 30.284 1.00 7.30 459 ASP A N 1
ATOM 3371 C CA . ASP A 1 459 ? 2.199 -9.689 30.839 1.00 7.57 459 ASP A CA 1
ATOM 3372 C C . ASP A 1 459 ? 2.842 -9.649 32.226 1.00 7.64 459 ASP A C 1
ATOM 3373 O O . ASP A 1 459 ? 2.337 -10.248 33.171 1.00 7.35 459 ASP A O 1
ATOM 3378 N N . THR A 1 460 ? 3.959 -8.935 32.334 1.00 6.93 460 THR A N 1
ATOM 3379 C CA . THR A 1 460 ? 4.658 -8.857 33.595 1.00 6.37 460 THR A CA 1
ATOM 3380 C C . THR A 1 460 ? 3.798 -8.190 34.673 1.00 6.37 460 THR A C 1
ATOM 3381 O O . THR A 1 460 ? 3.768 -8.646 35.812 1.00 7.26 460 THR A O 1
ATOM 3385 N N . LEU A 1 461 ? 3.081 -7.128 34.323 1.00 6.05 461 LEU A N 1
ATOM 3386 C CA . LEU A 1 461 ? 2.212 -6.476 35.308 1.00 6.43 461 LEU A CA 1
ATOM 3387 C C . LEU A 1 461 ? 1.226 -7.463 35.887 1.00 6.93 461 LEU A C 1
ATOM 3388 O O . LEU A 1 461 ? 0.991 -7.481 37.086 1.00 8.71 461 LEU A O 1
ATOM 3393 N N . VAL A 1 462 ? 0.639 -8.274 35.017 1.00 6.98 462 VAL A N 1
ATOM 3394 C CA . VAL A 1 462 ? -0.357 -9.271 35.410 1.00 7.45 462 VAL A CA 1
ATOM 3395 C C . VAL A 1 462 ? 0.242 -10.428 36.220 1.00 7.81 462 VAL A C 1
ATOM 3396 O O . VAL A 1 462 ? -0.286 -10.779 37.269 1.00 8.53 462 VAL A O 1
ATOM 3400 N N . ARG A 1 463 ? 1.356 -10.990 35.768 1.00 8.17 463 ARG A N 1
ATOM 3401 C CA . ARG A 1 463 ? 2.051 -12.044 36.522 1.00 8.27 463 ARG A CA 1
ATOM 3402 C C . ARG A 1 463 ? 2.481 -11.603 37.940 1.00 9.45 463 ARG A C 1
ATOM 3403 O O . ARG A 1 463 ? 2.410 -12.375 38.898 1.00 10.00 463 ARG A O 1
ATOM 3411 N N . LYS A 1 464 ? 2.936 -10.361 38.061 1.00 9.51 464 LYS A N 1
ATOM 3412 C CA . LYS A 1 464 ? 3.480 -9.861 39.325 1.00 10.00 464 LYS A CA 1
ATOM 3413 C C . LYS A 1 464 ? 2.447 -9.040 40.113 1.00 10.89 464 LYS A C 1
ATOM 3414 O O . LYS A 1 464 ? 2.744 -8.549 41.212 1.00 11.34 464 LYS A O 1
ATOM 3420 N N . GLN A 1 465 ? 1.247 -8.890 39.545 1.00 10.81 465 GLN A N 1
ATOM 3421 C CA . GLN A 1 465 ? 0.162 -8.111 40.149 1.00 12.00 465 GLN A CA 1
ATOM 3422 C C . GLN A 1 465 ? 0.601 -6.697 40.519 1.00 11.43 465 GLN A C 1
ATOM 3423 O O . GLN A 1 465 ? 0.282 -6.193 41.608 1.00 12.29 465 GLN A O 1
ATOM 3429 N N . LEU A 1 466 ? 1.318 -6.056 39.600 1.00 10.22 466 LEU A N 1
ATOM 3430 C CA . LEU A 1 466 ? 1.772 -4.672 39.768 1.00 9.13 466 LEU A CA 1
ATOM 3431 C C . LEU A 1 466 ? 0.730 -3.759 39.124 1.00 8.74 466 LEU A C 1
ATOM 3432 O O . LEU A 1 466 ? 0.512 -3.850 37.910 1.00 8.68 466 LEU A O 1
ATOM 3437 N N . PRO A 1 467 ? 0.064 -2.916 39.943 1.00 8.02 467 PRO A N 1
ATOM 3438 C CA . PRO A 1 467 ? -1.103 -2.145 39.498 1.00 8.16 467 PRO A CA 1
ATOM 3439 C C . PRO A 1 467 ? -0.783 -0.902 38.660 1.00 7.70 467 PRO A C 1
ATOM 3440 O O . PRO A 1 467 ? -1.504 0.092 38.735 1.00 7.45 467 PRO A O 1
ATOM 3444 N N . LEU A 1 468 ? 0.257 -0.975 37.831 1.00 7.13 468 LEU A N 1
ATOM 3445 C CA . LEU A 1 468 ? 0.610 0.156 37.003 1.00 7.01 468 LEU A CA 1
ATOM 3446 C C . LEU A 1 468 ? -0.559 0.509 36.096 1.00 7.49 468 LEU A C 1
ATOM 3447 O O . LEU A 1 468 ? -1.163 -0.362 35.481 1.00 7.53 468 LEU A O 1
ATOM 3452 N N . ILE A 1 469 ? -0.855 1.800 36.007 1.00 7.37 469 ILE A N 1
ATOM 3453 C CA . ILE A 1 469 ? -1.835 2.294 35.029 1.00 7.31 469 ILE A CA 1
ATOM 3454 C C . ILE A 1 469 ? -1.074 2.869 33.831 1.00 7.68 469 ILE A C 1
ATOM 3455 O O . ILE A 1 469 ? -0.275 3.817 33.978 1.00 7.62 469 ILE A O 1
ATOM 3460 N N . VAL A 1 470 ? -1.293 2.284 32.655 1.00 7.58 470 VAL A N 1
ATOM 3461 C CA . VAL A 1 470 ? -0.613 2.735 31.436 1.00 7.50 470 VAL A CA 1
ATOM 3462 C C . VAL A 1 470 ? -1.585 3.528 30.591 1.00 7.23 470 VAL A C 1
ATOM 3463 O O . VAL A 1 470 ? -2.534 2.964 30.046 1.00 7.75 470 VAL A O 1
ATOM 3467 N N . ILE A 1 471 ? -1.353 4.832 30.488 1.00 6.38 471 ILE A N 1
ATOM 3468 C CA . ILE A 1 471 ? -2.198 5.695 29.682 1.00 7.23 471 ILE A CA 1
ATOM 3469 C C . ILE A 1 471 ? -1.492 5.966 28.376 1.00 7.70 471 ILE A C 1
ATOM 3470 O O . ILE A 1 471 ? -0.391 6.533 28.362 1.00 7.73 471 ILE A O 1
ATOM 3475 N N . ILE A 1 472 ? -2.131 5.569 27.279 1.00 7.66 472 ILE A N 1
ATOM 3476 C CA . ILE A 1 472 ? -1.556 5.761 25.946 1.00 8.16 472 ILE A CA 1
ATOM 3477 C C . ILE A 1 472 ? -2.253 6.935 25.278 1.00 7.82 472 ILE A C 1
ATOM 3478 O O . ILE A 1 472 ? -3.448 6.869 24.988 1.00 8.99 472 ILE A O 1
ATOM 3483 N N . MET A 1 473 ? -1.528 8.036 25.102 1.00 8.20 473 MET A N 1
ATOM 3484 C CA . MET A 1 473 ? -2.016 9.150 24.311 1.00 8.32 473 MET A CA 1
ATOM 3485 C C . MET A 1 473 ? -1.854 8.751 22.846 1.00 8.04 473 MET A C 1
ATOM 3486 O O . MET A 1 473 ? -0.740 8.754 22.292 1.00 7.64 473 MET A O 1
ATOM 3491 N N . ASN A 1 474 ? -2.968 8.382 22.229 1.00 8.06 474 ASN A N 1
ATOM 3492 C CA . ASN A 1 474 ? -2.941 7.777 20.904 1.00 8.60 474 ASN A CA 1
ATOM 3493 C C . ASN A 1 474 ? -3.317 8.782 19.805 1.00 8.70 474 ASN A C 1
ATOM 3494 O O . ASN A 1 474 ? -4.497 9.078 19.605 1.00 9.56 474 ASN A O 1
ATOM 3499 N N . ASN A 1 475 ? -2.306 9.309 19.107 1.00 8.43 475 ASN A N 1
ATOM 3500 C CA . ASN A 1 475 ? -2.523 10.162 17.933 1.00 8.67 475 ASN A CA 1
ATOM 3501 C C . ASN A 1 475 ? -2.161 9.442 16.608 1.00 9.26 475 ASN A C 1
ATOM 3502 O O . ASN A 1 475 ? -1.863 10.093 15.601 1.00 9.57 475 ASN A O 1
ATOM 3507 N N . GLN A 1 476 ? -2.213 8.103 16.631 1.00 9.29 476 GLN A N 1
ATOM 3508 C CA . GLN A 1 476 ? -2.000 7.234 15.454 1.00 10.10 476 GLN A CA 1
ATOM 3509 C C . GLN A 1 476 ? -0.744 7.601 14.655 1.00 9.91 476 GLN A C 1
ATOM 3510 O O . GLN A 1 476 ? -0.746 7.651 13.403 1.00 10.07 476 GLN A O 1
ATOM 3516 N N . SER A 1 477 ? 0.343 7.860 15.378 1.00 8.58 477 SER A N 1
ATOM 3517 C CA . SER A 1 477 ? 1.570 8.296 14.725 1.00 8.32 477 SER A CA 1
ATOM 3518 C C . SER A 1 477 ? 2.726 8.320 15.707 1.00 7.68 477 SER A C 1
ATOM 3519 O O . SER A 1 477 ? 2.522 8.361 16.919 1.00 6.17 477 SER A O 1
ATOM 3522 N N . TRP A 1 478 ? 3.928 8.268 15.163 1.00 7.31 478 TRP A N 1
ATOM 3523 C CA . TRP A 1 478 ? 5.121 8.767 15.837 1.00 7.58 478 TRP A CA 1
ATOM 3524 C C . TRP A 1 478 ? 5.043 10.296 15.702 1.00 7.64 478 TRP A C 1
ATOM 3525 O O . TRP A 1 478 ? 5.549 10.896 14.735 1.00 7.84 478 TRP A O 1
ATOM 3536 N N . GLY A 1 479 ? 4.406 10.921 16.681 1.00 8.06 479 GLY A N 1
ATOM 3537 C CA . GLY A 1 479 ? 3.880 12.272 16.532 1.00 7.97 479 GLY A CA 1
ATOM 3538 C C . GLY A 1 479 ? 4.895 13.386 16.370 1.00 8.77 479 GLY A C 1
ATOM 3539 O O . GLY A 1 479 ? 4.810 14.173 15.423 1.00 8.59 479 GLY A O 1
ATOM 3540 N N . ALA A 1 480 ? 5.849 13.498 17.293 1.00 8.53 480 ALA A N 1
ATOM 3541 C CA . ALA A 1 480 ? 6.789 14.622 17.220 1.00 8.16 480 ALA A CA 1
ATOM 3542 C C . ALA A 1 480 ? 7.588 14.553 15.923 1.00 7.97 480 ALA A C 1
ATOM 3543 O O . ALA A 1 480 ? 7.915 15.592 15.302 1.00 8.10 480 ALA A O 1
ATOM 3545 N N . THR A 1 481 ? 7.878 13.329 15.492 1.00 7.87 481 THR A N 1
ATOM 3546 C CA . THR A 1 481 ? 8.637 13.118 14.262 1.00 7.86 481 THR A CA 1
ATOM 3547 C C . THR A 1 481 ? 7.819 13.502 13.025 1.00 7.83 481 THR A C 1
ATOM 3548 O O . THR A 1 481 ? 8.365 14.043 12.055 1.00 7.86 481 THR A O 1
ATOM 3552 N N . LEU A 1 482 ? 6.524 13.193 13.071 1.00 8.29 482 LEU A N 1
ATOM 3553 C CA . LEU A 1 482 ? 5.585 13.604 12.027 1.00 8.65 482 LEU A CA 1
ATOM 3554 C C . LEU A 1 482 ? 5.515 15.146 11.946 1.00 8.78 482 LEU A C 1
ATOM 3555 O O . LEU A 1 482 ? 5.580 15.710 10.858 1.00 9.02 482 LEU A O 1
ATOM 3560 N N . HIS A 1 483 ? 5.396 15.817 13.090 1.00 9.16 483 HIS A N 1
ATOM 3561 C CA . HIS A 1 483 ? 5.470 17.288 13.131 1.00 9.73 483 HIS A CA 1
ATOM 3562 C C . HIS A 1 483 ? 6.782 17.801 12.536 1.00 9.98 483 HIS A C 1
ATOM 3563 O O . HIS A 1 483 ? 6.780 18.800 11.803 1.00 10.94 483 HIS A O 1
ATOM 3570 N N . PHE A 1 484 ? 7.901 17.141 12.855 1.00 9.34 484 PHE A N 1
ATOM 3571 C CA . PHE A 1 484 ? 9.185 17.523 12.255 1.00 9.37 484 PHE A CA 1
ATOM 3572 C C . PHE A 1 484 ? 9.094 17.540 10.731 1.00 9.70 484 PHE A C 1
ATOM 3573 O O . PHE A 1 484 ? 9.485 18.517 10.091 1.00 10.38 484 PHE A O 1
ATOM 3581 N N . GLN A 1 485 ? 8.591 16.452 10.156 1.00 9.85 485 GLN A N 1
ATOM 3582 C CA . GLN A 1 485 ? 8.469 16.357 8.704 1.00 10.65 485 GLN A CA 1
ATOM 3583 C C . GLN A 1 485 ? 7.613 17.493 8.123 1.00 12.02 485 GLN A C 1
ATOM 3584 O O . GLN A 1 485 ? 8.036 18.151 7.164 1.00 12.43 485 GLN A O 1
ATOM 3590 N N . GLN A 1 486 ? 6.454 17.747 8.738 1.00 12.93 486 GLN A N 1
ATOM 3591 C CA . GLN A 1 486 ? 5.542 18.828 8.311 1.00 14.41 486 GLN A CA 1
ATOM 3592 C C . GLN A 1 486 ? 6.129 20.234 8.449 1.00 15.75 486 GLN A C 1
ATOM 3593 O O . GLN A 1 486 ? 5.970 21.063 7.544 1.00 16.43 486 GLN A O 1
ATOM 3599 N N . LEU A 1 487 ? 6.800 20.494 9.571 1.00 16.83 487 LEU A N 1
ATOM 3600 C CA . LEU A 1 487 ? 7.317 21.827 9.913 1.00 18.70 487 LEU A CA 1
ATOM 3601 C C . LEU A 1 487 ? 8.684 22.146 9.291 1.00 18.90 487 LEU A C 1
ATOM 3602 O O . LEU A 1 487 ? 8.961 23.296 8.907 1.00 19.84 487 LEU A O 1
ATOM 3607 N N . ALA A 1 488 ? 9.552 21.144 9.223 1.00 18.58 488 ALA A N 1
ATOM 3608 C CA . ALA A 1 488 ? 10.917 21.370 8.784 1.00 18.53 488 ALA A CA 1
ATOM 3609 C C . ALA A 1 488 ? 11.154 20.967 7.335 1.00 18.74 488 ALA A C 1
ATOM 3610 O O . ALA A 1 488 ? 12.178 21.357 6.743 1.00 19.20 488 ALA A O 1
ATOM 3612 N N . VAL A 1 489 ? 10.231 20.192 6.766 1.00 17.78 489 VAL A N 1
ATOM 3613 C CA . VAL A 1 489 ? 10.396 19.696 5.398 1.00 18.24 489 VAL A CA 1
ATOM 3614 C C . VAL A 1 489 ? 9.247 20.101 4.488 1.00 18.48 489 VAL A C 1
ATOM 3615 O O . VAL A 1 489 ? 9.471 20.739 3.454 1.00 19.08 489 VAL A O 1
ATOM 3619 N N . GLY A 1 490 ? 8.027 19.712 4.845 1.00 18.38 490 GLY A N 1
ATOM 3620 C CA . GLY A 1 490 ? 6.852 20.094 4.069 1.00 18.77 490 GLY A CA 1
ATOM 3621 C C . GLY A 1 490 ? 5.635 19.252 4.367 1.00 19.33 490 GLY A C 1
ATOM 3622 O O . GLY A 1 490 ? 5.754 18.112 4.824 1.00 18.40 490 GLY A O 1
ATOM 3623 N N . PRO A 1 491 ? 4.437 19.796 4.089 1.00 19.82 491 PRO A N 1
ATOM 3624 C CA . PRO A 1 491 ? 3.202 19.083 4.435 1.00 19.89 491 PRO A CA 1
ATOM 3625 C C . PRO A 1 491 ? 2.965 17.797 3.633 1.00 19.40 491 PRO A C 1
ATOM 3626 O O . PRO A 1 491 ? 2.231 16.928 4.092 1.00 19.97 491 PRO A O 1
ATOM 3630 N N . ASN A 1 492 ? 3.594 17.667 2.491 1.00 18.65 492 ASN A N 1
ATOM 3631 C CA . ASN A 1 492 ? 3.498 16.510 1.667 1.00 18.81 492 ASN A CA 1
ATOM 3632 C C . ASN A 1 492 ? 4.678 15.545 1.853 1.00 18.10 492 ASN A C 1
ATOM 3633 O O . ASN A 1 492 ? 4.873 14.644 1.083 1.00 17.75 492 ASN A O 1
ATOM 3637 N N . ARG A 1 493 ? 5.422 15.793 2.924 1.00 16.52 493 ARG A N 1
ATOM 3638 C CA . ARG A 1 493 ? 6.664 15.035 3.157 1.00 15.18 493 ARG A CA 1
ATOM 3639 C C . ARG A 1 493 ? 6.616 14.080 4.361 1.00 14.11 493 ARG A C 1
ATOM 3640 O O . ARG A 1 493 ? 7.662 13.716 4.918 1.00 13.53 493 ARG A O 1
ATOM 3648 N N . VAL A 1 494 ? 5.405 13.670 4.741 1.00 13.39 494 VAL A N 1
ATOM 3649 C CA . VAL A 1 494 ? 5.202 12.725 5.839 1.00 12.72 494 VAL A CA 1
ATOM 3650 C C . VAL A 1 494 ? 5.492 11.305 5.324 1.00 12.14 494 VAL A C 1
ATOM 3651 O O . VAL A 1 494 ? 4.900 10.845 4.346 1.00 12.28 494 VAL A O 1
ATOM 3655 N N . THR A 1 495 ? 6.398 10.606 5.994 1.00 11.71 495 THR A N 1
ATOM 3656 C CA . THR A 1 495 ? 6.798 9.291 5.547 1.00 11.24 495 THR A CA 1
ATOM 3657 C C . THR A 1 495 ? 7.466 8.547 6.697 1.00 10.34 495 THR A C 1
ATOM 3658 O O . THR A 1 495 ? 8.349 9.086 7.352 1.00 10.06 495 THR A O 1
ATOM 3662 N N . GLY A 1 496 ? 6.975 7.348 6.972 1.00 10.27 496 GLY A N 1
ATOM 3663 C CA . GLY A 1 496 ? 7.538 6.505 8.024 1.00 9.51 496 GLY A CA 1
ATOM 3664 C C . GLY A 1 496 ? 7.097 6.885 9.433 1.00 9.36 496 GLY A C 1
ATOM 3665 O O . GLY A 1 496 ? 7.636 6.365 10.422 1.00 9.84 496 GLY A O 1
ATOM 3666 N N . THR A 1 497 ? 6.121 7.789 9.540 1.00 9.06 497 THR A N 1
ATOM 3667 C CA . THR A 1 497 ? 5.720 8.292 10.854 1.00 8.69 497 THR A CA 1
ATOM 3668 C C . THR A 1 497 ? 4.248 8.039 11.245 1.00 9.08 497 THR A C 1
ATOM 3669 O O . THR A 1 497 ? 3.885 8.224 12.397 1.00 9.24 497 THR A O 1
ATOM 3673 N N . ARG A 1 498 ? 3.404 7.621 10.307 1.00 9.69 498 ARG A N 1
ATOM 3674 C CA . ARG A 1 498 ? 2.043 7.241 10.686 1.00 9.73 498 ARG A CA 1
ATOM 3675 C C . ARG A 1 498 ? 1.972 5.848 11.300 1.00 9.05 498 ARG A C 1
ATOM 3676 O O . ARG A 1 498 ? 2.729 4.951 10.929 1.00 9.04 498 ARG A O 1
ATOM 3684 N N . LEU A 1 499 ? 1.050 5.681 12.251 1.00 8.50 499 LEU A N 1
ATOM 3685 C CA . LEU A 1 499 ? 0.804 4.373 12.879 1.00 8.62 499 LEU A CA 1
ATOM 3686 C C . LEU A 1 499 ? -0.702 4.211 13.004 1.00 9.14 499 LEU A C 1
ATOM 3687 O O . LEU A 1 499 ? -1.270 4.284 14.098 1.00 7.51 499 LEU A O 1
ATOM 3692 N N . GLU A 1 500 ? -1.350 4.011 11.860 1.00 9.52 500 GLU A N 1
ATOM 3693 C CA . GLU A 1 500 ? -2.807 3.950 11.831 1.00 11.07 500 GLU A CA 1
ATOM 3694 C C . GLU A 1 500 ? -3.294 2.512 11.902 1.00 11.67 500 GLU A C 1
ATOM 3695 O O . GLU A 1 500 ? -4.035 2.052 11.026 1.00 13.35 500 GLU A O 1
ATOM 3701 N N . ASN A 1 501 ? -2.867 1.799 12.946 1.00 11.05 501 ASN A N 1
ATOM 3702 C CA . ASN A 1 501 ? -3.255 0.418 13.158 1.00 11.24 501 ASN A CA 1
ATOM 3703 C C . ASN A 1 501 ? -3.121 0.017 14.626 1.00 11.15 501 ASN A C 1
ATOM 3704 O O . ASN A 1 501 ? -2.297 0.570 15.362 1.00 11.17 501 ASN A O 1
ATOM 3709 N N . GLY A 1 502 ? -3.957 -0.931 15.040 1.00 11.19 502 GLY A N 1
ATOM 3710 C CA . GLY A 1 502 ? -3.728 -1.672 16.284 1.00 11.12 502 GLY A CA 1
ATOM 3711 C C . GLY A 1 502 ? -4.526 -1.193 17.475 1.00 11.88 502 GLY A C 1
ATOM 3712 O O . GLY A 1 502 ? -4.623 0.018 17.727 1.00 12.99 502 GLY A O 1
ATOM 3713 N N . SER A 1 503 ? -5.070 -2.156 18.212 1.00 10.12 503 SER A N 1
ATOM 3714 C CA . SER A 1 503 ? -5.872 -1.890 19.398 1.00 9.67 503 SER A CA 1
ATOM 3715 C C . SER A 1 503 ? -5.005 -2.144 20.628 1.00 9.26 503 SER A C 1
ATOM 3716 O O . SER A 1 503 ? -4.883 -3.278 21.088 1.00 8.17 503 SER A O 1
ATOM 3719 N N . TYR A 1 504 ? -4.401 -1.097 21.170 1.00 8.69 504 TYR A N 1
ATOM 3720 C CA . TYR A 1 504 ? -3.497 -1.287 22.305 1.00 8.66 504 TYR A CA 1
ATOM 3721 C C . TYR A 1 504 ? -4.202 -1.820 23.547 1.00 8.87 504 TYR A C 1
ATOM 3722 O O . TYR A 1 504 ? -3.649 -2.664 24.266 1.00 9.05 504 TYR A O 1
ATOM 3731 N N . HIS A 1 505 ? -5.428 -1.347 23.790 1.00 9.57 505 HIS A N 1
ATOM 3732 C CA . HIS A 1 505 ? -6.226 -1.846 24.914 1.00 9.81 505 HIS A CA 1
ATOM 3733 C C . HIS A 1 505 ? -6.563 -3.325 24.698 1.00 9.40 505 HIS A C 1
ATOM 3734 O O . HIS A 1 505 ? -6.565 -4.115 25.648 1.00 9.15 505 HIS A O 1
ATOM 3741 N N . GLY A 1 506 ? -6.784 -3.704 23.437 1.00 8.52 506 GLY A N 1
ATOM 3742 C CA . GLY A 1 506 ? -7.006 -5.110 23.102 1.00 8.77 506 GLY A CA 1
ATOM 3743 C C . GLY A 1 506 ? -5.786 -5.985 23.396 1.00 8.85 506 GLY A C 1
ATOM 3744 O O . GLY A 1 506 ? -5.921 -7.111 23.908 1.00 8.02 506 GLY A O 1
ATOM 3745 N N . VAL A 1 507 ? -4.594 -5.450 23.110 1.00 8.94 507 VAL A N 1
ATOM 3746 C CA . VAL A 1 507 ? -3.338 -6.140 23.433 1.00 9.17 507 VAL A CA 1
ATOM 3747 C C . VAL A 1 507 ? -3.198 -6.316 24.952 1.00 8.88 507 VAL A C 1
ATOM 3748 O O . VAL A 1 507 ? -2.951 -7.424 25.451 1.00 7.88 507 VAL A O 1
ATOM 3752 N N . ALA A 1 508 ? -3.421 -5.237 25.697 1.00 8.17 508 ALA A N 1
ATOM 3753 C CA . ALA A 1 508 ? -3.373 -5.316 27.153 1.00 8.46 508 ALA A CA 1
ATOM 3754 C C . ALA A 1 508 ? -4.355 -6.354 27.704 1.00 8.32 508 ALA A C 1
ATOM 3755 O O . ALA A 1 508 ? -3.981 -7.154 28.553 1.00 8.28 508 ALA A O 1
ATOM 3757 N N . ALA A 1 509 ? -5.584 -6.362 27.176 1.00 8.26 509 ALA A N 1
ATOM 3758 C CA . ALA A 1 509 ? -6.612 -7.301 27.632 1.00 9.07 509 ALA A CA 1
ATOM 3759 C C . ALA A 1 509 ? -6.197 -8.747 27.340 1.00 8.86 509 ALA A C 1
ATOM 3760 O O . ALA A 1 509 ? -6.467 -9.649 28.138 1.00 9.77 509 ALA A O 1
ATOM 3762 N N . ALA A 1 510 ? -5.524 -8.969 26.207 1.00 9.00 510 ALA A N 1
ATOM 3763 C CA . ALA A 1 510 ? -5.087 -10.325 25.837 1.00 9.10 510 ALA A CA 1
ATOM 3764 C C . ALA A 1 510 ? -3.983 -10.804 26.790 1.00 9.24 510 ALA A C 1
ATOM 3765 O O . ALA A 1 510 ? -3.764 -11.998 26.936 1.00 9.78 510 ALA A O 1
ATOM 3767 N N . PHE A 1 511 ? -3.279 -9.853 27.419 1.00 9.10 511 PHE A N 1
ATOM 3768 C CA . PHE A 1 511 ? -2.309 -10.182 28.475 1.00 9.39 511 PHE A CA 1
ATOM 3769 C C . PHE A 1 511 ? -2.933 -10.235 29.876 1.00 9.43 511 PHE A C 1
ATOM 3770 O O . PHE A 1 511 ? -2.248 -10.522 30.854 1.00 9.05 511 PHE A O 1
ATOM 3778 N N . GLY A 1 512 ? -4.236 -9.969 29.955 1.00 9.86 512 GLY A N 1
ATOM 3779 C CA . GLY A 1 512 ? -4.983 -10.086 31.197 1.00 9.77 512 GLY A CA 1
ATOM 3780 C C . GLY A 1 512 ? -5.100 -8.798 31.999 1.00 9.78 512 GLY A C 1
ATOM 3781 O O . GLY A 1 512 ? -5.577 -8.836 33.138 1.00 9.89 512 GLY A O 1
ATOM 3782 N N . ALA A 1 513 ? -4.672 -7.669 31.423 1.00 10.12 513 ALA A N 1
ATOM 3783 C CA . ALA A 1 513 ? -4.808 -6.371 32.082 1.00 10.75 513 ALA A CA 1
ATOM 3784 C C . ALA A 1 513 ? -6.148 -5.745 31.700 1.00 11.24 513 ALA A C 1
ATOM 3785 O O . ALA A 1 513 ? -6.682 -6.045 30.639 1.00 12.02 513 ALA A O 1
ATOM 3787 N N . ASP A 1 514 ? -6.684 -4.879 32.554 1.00 11.61 514 ASP A N 1
ATOM 3788 C CA . ASP A 1 514 ? -7.901 -4.140 32.232 1.00 11.75 514 ASP A CA 1
ATOM 3789 C C . ASP A 1 514 ? -7.660 -3.151 31.107 1.00 11.05 514 ASP A C 1
ATOM 3790 O O . ASP A 1 514 ? -6.748 -2.329 31.173 1.00 12.19 514 ASP A O 1
ATOM 3795 N N . GLY A 1 515 ? -8.486 -3.217 30.076 1.00 11.09 515 GLY A N 1
ATOM 3796 C CA . GLY A 1 515 ? -8.364 -2.311 28.945 1.00 10.58 515 GLY A CA 1
ATOM 3797 C C . GLY A 1 515 ? -9.539 -1.359 28.809 1.00 11.18 515 GLY A C 1
ATOM 3798 O O . GLY A 1 515 ? -10.695 -1.761 28.982 1.00 11.96 515 GLY A O 1
ATOM 3799 N N . TYR A 1 516 ? -9.227 -0.108 28.484 1.00 10.36 516 TYR A N 1
ATOM 3800 C CA . TYR A 1 516 ? -10.223 0.937 28.238 1.00 10.89 516 TYR A CA 1
ATOM 3801 C C . TYR A 1 516 ? -9.854 1.688 26.960 1.00 11.40 516 TYR A C 1
ATOM 3802 O O . TYR A 1 516 ? -8.662 1.887 26.664 1.00 10.94 516 TYR A O 1
ATOM 3811 N N . HIS A 1 517 ? -10.868 2.155 26.231 1.00 11.50 517 HIS A N 1
ATOM 3812 C CA . HIS A 1 517 ? -10.659 2.958 25.027 1.00 12.57 517 HIS A CA 1
ATOM 3813 C C . HIS A 1 517 ? -11.545 4.157 25.201 1.00 12.50 517 HIS A C 1
ATOM 3814 O O . HIS A 1 517 ? -12.773 4.006 25.371 1.00 13.05 517 HIS A O 1
ATOM 3821 N N . VAL A 1 518 ? -10.943 5.344 25.199 1.00 11.52 518 VAL A N 1
ATOM 3822 C CA . VAL A 1 518 ? -11.679 6.585 25.464 1.00 11.37 518 VAL A CA 1
ATOM 3823 C C . VAL A 1 518 ? -11.330 7.656 24.432 1.00 11.67 518 VAL A C 1
ATOM 3824 O O . VAL A 1 518 ? -10.319 7.550 23.735 1.00 10.44 518 VAL A O 1
ATOM 3828 N N . ASP A 1 519 ? -12.156 8.696 24.345 1.00 11.79 519 ASP A N 1
ATOM 3829 C CA . ASP A 1 519 ? -12.009 9.692 23.292 1.00 12.32 519 ASP A CA 1
ATOM 3830 C C . ASP A 1 519 ? -12.521 11.098 23.660 1.00 12.12 519 ASP A C 1
ATOM 3831 O O . ASP A 1 519 ? -12.674 11.952 22.776 1.00 11.38 519 ASP A O 1
ATOM 3836 N N . SER A 1 520 ? -12.777 11.327 24.949 1.00 11.80 520 SER A N 1
ATOM 3837 C CA . SER A 1 520 ? -13.291 12.616 25.406 1.00 12.13 520 SER A CA 1
ATOM 3838 C C . SER A 1 520 ? -12.852 12.899 26.823 1.00 12.21 520 SER A C 1
ATOM 3839 O O . SER A 1 520 ? -12.412 11.999 27.532 1.00 11.47 520 SER A O 1
ATOM 3842 N N . VAL A 1 521 ? -12.991 14.147 27.250 1.00 12.10 521 VAL A N 1
ATOM 3843 C CA . VAL A 1 521 ? -12.715 14.455 28.645 1.00 12.71 521 VAL A CA 1
ATOM 3844 C C . VAL A 1 521 ? -13.554 13.589 29.595 1.00 12.38 521 VAL A C 1
ATOM 3845 O O . VAL A 1 521 ? -13.030 13.051 30.564 1.00 12.29 521 VAL A O 1
ATOM 3849 N N . GLU A 1 522 ? -14.852 13.450 29.314 1.00 12.48 522 GLU A N 1
ATOM 3850 C CA . GLU A 1 522 ? -15.731 12.663 30.181 1.00 12.94 522 GLU A CA 1
ATOM 3851 C C . GLU A 1 522 ? -15.378 11.187 30.229 1.00 12.08 522 GLU A C 1
ATOM 3852 O O . GLU A 1 522 ? -15.255 10.633 31.322 1.00 12.94 522 GLU A O 1
ATOM 3855 N N . SER A 1 523 ? -15.206 10.566 29.056 1.00 12.00 523 SER A N 1
ATOM 3856 C CA . SER A 1 523 ? -14.882 9.133 28.964 1.00 11.46 523 SER A CA 1
ATOM 3857 C C . SER A 1 523 ? -13.504 8.824 29.568 1.00 11.12 523 SER A C 1
ATOM 3858 O O . SER A 1 523 ? -13.346 7.842 30.314 1.00 11.13 523 SER A O 1
ATOM 3861 N N . PHE A 1 524 ? -12.528 9.686 29.280 1.00 10.60 524 PHE A N 1
ATOM 3862 C CA . PHE A 1 524 ? -11.190 9.564 29.875 1.00 10.47 524 PHE A CA 1
ATOM 3863 C C . PHE A 1 524 ? -11.217 9.743 31.401 1.00 10.64 524 PHE A C 1
ATOM 3864 O O . PHE A 1 524 ? -10.658 8.916 32.123 1.00 10.60 524 PHE A O 1
ATOM 3872 N N . SER A 1 525 ? -11.888 10.797 31.885 1.00 10.40 525 SER A N 1
ATOM 3873 C CA . SER A 1 525 ? -12.051 11.015 33.336 1.00 11.02 525 SER A CA 1
ATOM 3874 C C . SER A 1 525 ? -12.656 9.797 34.037 1.00 11.26 525 SER A C 1
ATOM 3875 O O . SER A 1 525 ? -12.171 9.371 35.085 1.00 11.74 525 SER A O 1
ATOM 3878 N N . ALA A 1 526 ? -13.683 9.209 33.429 1.00 11.33 526 ALA A N 1
ATOM 3879 C CA . ALA A 1 526 ? -14.347 8.055 34.032 1.00 11.29 526 ALA A CA 1
ATOM 3880 C C . ALA A 1 526 ? -13.420 6.835 34.107 1.00 11.18 526 ALA A C 1
ATOM 3881 O O . ALA A 1 526 ? -13.369 6.143 35.129 1.00 11.15 526 ALA A O 1
ATOM 3883 N N . ALA A 1 527 ? -12.708 6.569 33.012 1.00 10.09 527 ALA A N 1
ATOM 3884 C CA . ALA A 1 527 ? -11.809 5.425 32.951 1.00 10.18 527 ALA A CA 1
ATOM 3885 C C . ALA A 1 527 ? -10.665 5.583 33.947 1.00 9.76 527 ALA A C 1
ATOM 3886 O O . ALA A 1 527 ? -10.329 4.654 34.668 1.00 10.93 527 ALA A O 1
ATOM 3888 N N . LEU A 1 528 ? -10.067 6.766 34.001 1.00 9.86 528 LEU A N 1
ATOM 3889 C CA . LEU A 1 528 ? -8.952 6.990 34.921 1.00 9.92 528 LEU A CA 1
ATOM 3890 C C . LEU A 1 528 ? -9.405 6.858 36.385 1.00 10.25 528 LEU A C 1
ATOM 3891 O O . LEU A 1 528 ? -8.739 6.179 37.185 1.00 11.04 528 LEU A O 1
ATOM 3896 N N . ALA A 1 529 ? -10.547 7.466 36.721 1.00 10.60 529 ALA A N 1
ATOM 3897 C CA . ALA A 1 529 ? -11.119 7.355 38.070 1.00 10.61 529 ALA A CA 1
ATOM 3898 C C . ALA A 1 529 ? -11.328 5.893 38.456 1.00 10.80 529 ALA A C 1
ATOM 3899 O O . ALA A 1 529 ? -10.955 5.471 39.548 1.00 11.51 529 ALA A O 1
ATOM 3901 N N . GLN A 1 530 ? -11.897 5.117 37.544 1.00 11.13 530 GLN A N 1
ATOM 3902 C CA . GLN A 1 530 ? -12.120 3.701 37.807 1.00 11.50 530 GLN A CA 1
ATOM 3903 C C . GLN A 1 530 ? -10.804 2.923 37.937 1.00 11.36 530 GLN A C 1
ATOM 3904 O O . GLN A 1 530 ? -10.649 2.087 38.831 1.00 11.63 530 GLN A O 1
ATOM 3910 N N . ALA A 1 531 ? -9.862 3.191 37.041 1.00 10.92 531 ALA A N 1
ATOM 3911 C CA . ALA A 1 531 ? -8.571 2.500 37.129 1.00 10.68 531 ALA A CA 1
ATOM 3912 C C . ALA A 1 531 ? -7.891 2.781 38.470 1.00 10.58 531 ALA A C 1
ATOM 3913 O O . ALA A 1 531 ? -7.284 1.891 39.055 1.00 9.40 531 ALA A O 1
ATOM 3915 N N . LEU A 1 532 ? -8.005 4.019 38.943 1.00 10.00 532 LEU A N 1
ATOM 3916 C CA . LEU A 1 532 ? -7.370 4.442 40.195 1.00 10.84 532 LEU A CA 1
ATOM 3917 C C . LEU A 1 532 ? -8.055 3.858 41.424 1.00 11.51 532 LEU A C 1
ATOM 3918 O O . LEU A 1 532 ? -7.431 3.707 42.476 1.00 11.55 532 LEU A O 1
ATOM 3923 N N . ALA A 1 533 ? -9.336 3.527 41.273 1.00 11.05 533 ALA A N 1
ATOM 3924 C CA . ALA A 1 533 ? -10.144 2.988 42.370 1.00 12.43 533 ALA A CA 1
ATOM 3925 C C . ALA A 1 533 ? -9.803 1.528 42.689 1.00 13.27 533 ALA A C 1
ATOM 3926 O O . ALA A 1 533 ? -10.186 1.021 43.744 1.00 14.45 533 ALA A O 1
ATOM 3928 N N . HIS A 1 534 ? -9.083 0.844 41.794 1.00 13.92 534 HIS A N 1
ATOM 3929 C CA . HIS A 1 534 ? -8.774 -0.578 41.993 1.00 15.07 534 HIS A CA 1
ATOM 3930 C C . HIS A 1 534 ? -7.285 -0.833 41.839 1.00 15.05 534 HIS A C 1
ATOM 3931 O O . HIS A 1 534 ? -6.646 -0.201 41.000 1.00 14.68 534 HIS A O 1
ATOM 3938 N N . ASN A 1 535 ? -6.742 -1.753 42.632 1.00 14.36 535 ASN A N 1
ATOM 3939 C CA . ASN A 1 535 ? -5.320 -2.065 42.531 1.00 14.75 535 ASN A CA 1
ATOM 3940 C C . ASN A 1 535 ? -5.100 -3.171 41.507 1.00 13.82 535 ASN A C 1
ATOM 3941 O O . ASN A 1 535 ? -4.790 -4.331 41.836 1.00 13.44 535 ASN A O 1
ATOM 3946 N N . ARG A 1 536 ? -5.281 -2.792 40.250 1.00 12.87 536 ARG A N 1
ATOM 3947 C CA . ARG A 1 536 ? -5.179 -3.716 39.129 1.00 12.48 536 ARG A CA 1
ATOM 3948 C C . ARG A 1 536 ? -4.434 -2.998 38.003 1.00 11.64 536 ARG A C 1
ATOM 3949 O O . ARG A 1 536 ? -4.605 -1.782 37.822 1.00 12.80 536 ARG A O 1
ATOM 3957 N N . PRO A 1 537 ? -3.638 -3.743 37.225 1.00 10.50 537 PRO A N 1
ATOM 3958 C CA . PRO A 1 537 ? -2.963 -3.118 36.078 1.00 9.63 537 PRO A CA 1
ATOM 3959 C C . PRO A 1 537 ? -3.999 -2.726 35.049 1.00 9.63 537 PRO A C 1
ATOM 3960 O O . PRO A 1 537 ? -5.009 -3.432 34.883 1.00 9.74 537 PRO A O 1
ATOM 3964 N N . ALA A 1 538 ? -3.770 -1.616 34.359 1.00 9.42 538 ALA A N 1
ATOM 3965 C CA . ALA A 1 538 ? -4.748 -1.086 33.420 1.00 8.80 538 ALA A CA 1
ATOM 3966 C C . ALA A 1 538 ? -4.057 -0.500 32.203 1.00 7.94 538 ALA A C 1
ATOM 3967 O O . ALA A 1 538 ? -2.928 -0.017 32.299 1.00 7.61 538 ALA A O 1
ATOM 3969 N N . CYS A 1 539 ? -4.753 -0.544 31.071 1.00 8.06 539 CYS A N 1
ATOM 3970 C CA . CYS A 1 539 ? -4.325 0.207 29.896 1.00 8.03 539 CYS A CA 1
ATOM 3971 C C . CYS A 1 539 ? -5.468 1.117 29.474 1.00 8.29 539 CYS A C 1
ATOM 3972 O O . CYS A 1 539 ? -6.573 0.638 29.220 1.00 8.87 539 CYS A O 1
ATOM 3975 N N . ILE A 1 540 ? -5.210 2.417 29.412 1.00 7.53 540 ILE A N 1
ATOM 3976 C CA . ILE A 1 540 ? -6.219 3.383 28.947 1.00 7.47 540 ILE A CA 1
ATOM 3977 C C . ILE A 1 540 ? -5.750 3.979 27.618 1.00 7.78 540 ILE A C 1
ATOM 3978 O O . ILE A 1 540 ? -4.824 4.812 27.566 1.00 7.45 540 ILE A O 1
ATOM 3983 N N . ASN A 1 541 ? -6.406 3.539 26.545 1.00 8.32 541 ASN A N 1
ATOM 3984 C CA . ASN A 1 541 ? -6.055 3.932 25.191 1.00 8.93 541 ASN A CA 1
ATOM 3985 C C . ASN A 1 541 ? -6.878 5.187 24.878 1.00 9.27 541 ASN A C 1
ATOM 3986 O O . ASN A 1 541 ? -8.113 5.112 24.740 1.00 9.48 541 ASN A O 1
ATOM 3991 N N . VAL A 1 542 ? -6.205 6.340 24.818 1.00 8.94 542 VAL A N 1
ATOM 3992 C CA . VAL A 1 542 ? -6.869 7.648 24.725 1.00 8.90 542 VAL A CA 1
ATOM 3993 C C . VAL A 1 542 ? -6.717 8.256 23.319 1.00 9.51 542 VAL A C 1
ATOM 3994 O O . VAL A 1 542 ? -5.618 8.671 22.936 1.00 9.12 542 VAL A O 1
ATOM 3998 N N . ALA A 1 543 ? -7.808 8.318 22.553 1.00 9.57 543 ALA A N 1
ATOM 3999 C CA . ALA A 1 543 ? -7.752 8.956 21.234 1.00 9.83 543 ALA A CA 1
ATOM 4000 C C . ALA A 1 543 ? -7.586 10.474 21.390 1.00 10.25 543 ALA A C 1
ATOM 4001 O O . ALA A 1 543 ? -8.472 11.128 21.931 1.00 10.27 543 ALA A O 1
ATOM 4003 N N . VAL A 1 544 ? -6.454 11.026 20.930 1.00 10.07 544 VAL A N 1
ATOM 4004 C CA . VAL A 1 544 ? -6.179 12.474 21.013 1.00 10.34 544 VAL A CA 1
ATOM 4005 C C . VAL A 1 544 ? -5.801 13.056 19.654 1.00 9.83 544 VAL A C 1
ATOM 4006 O O . VAL A 1 544 ? -5.277 12.343 18.773 1.00 10.85 544 VAL A O 1
ATOM 4010 N N . ALA A 1 545 ? -6.056 14.355 19.492 1.00 9.73 545 ALA A N 1
ATOM 4011 C CA . ALA A 1 545 ? -5.681 15.073 18.285 1.00 9.89 545 ALA A CA 1
ATOM 4012 C C . ALA A 1 545 ? -4.167 15.064 18.124 1.00 10.17 545 ALA A C 1
ATOM 4013 O O . ALA A 1 545 ? -3.425 15.075 19.124 1.00 10.16 545 ALA A O 1
ATOM 4015 N N . LEU A 1 546 ? -3.739 15.034 16.862 1.00 10.37 546 LEU A N 1
ATOM 4016 C CA . LEU A 1 546 ? -2.330 15.096 16.472 1.00 10.33 546 LEU A CA 1
ATOM 4017 C C . LEU A 1 546 ? -1.842 16.511 16.140 1.00 10.81 546 LEU A C 1
ATOM 4018 O O . LEU A 1 546 ? -0.711 16.883 16.473 1.00 11.05 546 LEU A O 1
ATOM 4023 N N . ASP A 1 547 ? -2.683 17.291 15.459 1.00 11.78 547 ASP A N 1
ATOM 4024 C CA . ASP A 1 547 ? -2.273 18.597 14.943 1.00 12.90 547 ASP A CA 1
ATOM 4025 C C . ASP A 1 547 ? -1.765 19.633 15.957 1.00 12.21 547 ASP A C 1
ATOM 4026 O O . ASP A 1 547 ? -0.867 20.396 15.603 1.00 12.75 547 ASP A O 1
ATOM 4031 N N . PRO A 1 548 ? -2.365 19.717 17.172 1.00 11.58 548 PRO A N 1
ATOM 4032 C CA . PRO A 1 548 ? -1.897 20.800 18.058 1.00 12.01 548 PRO A CA 1
ATOM 4033 C C . PRO A 1 548 ? -0.392 20.744 18.330 1.00 11.84 548 PRO A C 1
ATOM 4034 O O . PRO A 1 548 ? 0.168 19.648 18.490 1.00 11.83 548 PRO A O 1
ATOM 4038 N N . ILE A 1 549 ? 0.244 21.910 18.352 1.00 11.33 549 ILE A N 1
ATOM 4039 C CA . ILE A 1 549 ? 1.686 22.027 18.596 1.00 11.96 549 ILE A CA 1
ATOM 4040 C C . ILE A 1 549 ? 1.952 22.504 20.036 1.00 11.96 549 ILE A C 1
ATOM 4041 O O . ILE A 1 549 ? 1.553 23.622 20.401 1.00 11.60 549 ILE A O 1
ATOM 4046 N N . PRO A 1 550 ? 2.585 21.652 20.874 1.00 11.72 550 PRO A N 1
ATOM 4047 C CA . PRO A 1 550 ? 2.864 22.079 22.256 1.00 12.19 550 PRO A CA 1
ATOM 4048 C C . PRO A 1 550 ? 3.835 23.264 22.285 1.00 12.44 550 PRO A C 1
ATOM 4049 O O . PRO A 1 550 ? 4.732 23.320 21.451 1.00 11.78 550 PRO A O 1
ATOM 4053 N N . PRO A 1 551 ? 3.664 24.206 23.241 1.00 13.23 551 PRO A N 1
ATOM 4054 C CA . PRO A 1 551 ? 4.592 25.340 23.328 1.00 13.86 551 PRO A CA 1
ATOM 4055 C C . PRO A 1 551 ? 6.073 24.949 23.241 1.00 14.64 551 PRO A C 1
ATOM 4056 O O . PRO A 1 551 ? 6.841 25.612 22.546 1.00 15.19 551 PRO A O 1
ATOM 4060 N N . GLU A 1 552 ? 6.459 23.873 23.927 1.00 15.21 552 GLU A N 1
ATOM 4061 C CA . GLU A 1 552 ? 7.855 23.457 23.976 1.00 16.78 552 GLU A CA 1
ATOM 4062 C C . GLU A 1 552 ? 8.379 23.000 22.607 1.00 18.45 552 GLU A C 1
ATOM 4063 O O . GLU A 1 552 ? 9.558 23.193 22.301 1.00 19.21 552 GLU A O 1
ATOM 4069 N N . GLU A 1 553 ? 7.501 22.445 21.772 1.00 19.67 553 GLU A N 1
ATOM 4070 C CA . GLU A 1 553 ? 7.917 22.028 20.425 1.00 21.81 553 GLU A CA 1
ATOM 4071 C C . GLU A 1 553 ? 8.485 23.185 19.625 1.00 23.73 553 GLU A C 1
ATOM 4072 O O . GLU A 1 553 ? 9.572 23.066 19.062 1.00 24.74 553 GLU A O 1
ATOM 4078 N N . LEU A 1 554 ? 7.752 24.291 19.574 1.00 25.61 554 LEU A N 1
ATOM 4079 C CA . LEU A 1 554 ? 8.232 25.517 18.935 1.00 28.15 554 LEU A CA 1
ATOM 4080 C C . LEU A 1 554 ? 9.562 25.990 19.550 1.00 29.45 554 LEU A C 1
ATOM 4081 O O . LEU A 1 554 ? 10.572 26.134 18.850 1.00 30.24 554 LEU A O 1
ATOM 4086 N N . ILE A 1 555 ? 9.556 26.213 20.864 1.00 30.46 555 ILE A N 1
ATOM 4087 C CA . ILE A 1 555 ? 10.744 26.685 21.580 1.00 31.08 555 ILE A CA 1
ATOM 4088 C C . ILE A 1 555 ? 11.994 25.802 21.346 1.00 31.78 555 ILE A C 1
ATOM 4089 O O . ILE A 1 555 ? 11.900 24.592 21.063 1.00 32.73 555 ILE A O 1
ATOM 4094 N N . ALA B 2 2 ? 20.180 21.424 -7.621 1.00 20.13 2 ALA B N 1
ATOM 4095 C CA . ALA B 2 2 ? 21.447 20.653 -7.637 1.00 19.12 2 ALA B CA 1
ATOM 4096 C C . ALA B 2 2 ? 22.311 20.781 -6.374 1.00 18.09 2 ALA B C 1
ATOM 4097 O O . ALA B 2 2 ? 23.368 20.161 -6.306 1.00 18.03 2 ALA B O 1
ATOM 4099 N N . MET B 2 3 ? 21.881 21.593 -5.403 1.00 17.39 3 MET B N 1
ATOM 4100 C CA . MET B 2 3 ? 22.357 21.440 -4.018 1.00 16.28 3 MET B CA 1
ATOM 4101 C C . MET B 2 3 ? 21.566 20.273 -3.431 1.00 15.46 3 MET B C 1
ATOM 4102 O O . MET B 2 3 ? 20.338 20.220 -3.575 1.00 15.46 3 MET B O 1
ATOM 4107 N N . ILE B 2 4 ? 22.275 19.332 -2.807 1.00 14.21 4 ILE B N 1
ATOM 4108 C CA . ILE B 2 4 ? 21.641 18.141 -2.235 1.00 12.99 4 ILE B CA 1
ATOM 4109 C C . ILE B 2 4 ? 22.148 17.900 -0.818 1.00 12.28 4 ILE B C 1
ATOM 4110 O O . ILE B 2 4 ? 23.241 18.355 -0.463 1.00 12.47 4 ILE B O 1
ATOM 4115 N N . THR B 2 5 ? 21.361 17.182 -0.015 1.00 11.48 5 THR B N 1
ATOM 4116 C CA . THR B 2 5 ? 21.745 16.933 1.378 1.00 10.44 5 THR B CA 1
ATOM 4117 C C . THR B 2 5 ? 22.717 15.758 1.511 1.00 10.17 5 THR B C 1
ATOM 4118 O O . THR B 2 5 ? 22.863 14.936 0.595 1.00 9.26 5 THR B O 1
ATOM 4122 N N . GLY B 2 6 ? 23.347 15.664 2.682 1.00 9.32 6 GLY B N 1
ATOM 4123 C CA . GLY B 2 6 ? 24.119 14.481 3.019 1.00 8.88 6 GLY B CA 1
ATOM 4124 C C . GLY B 2 6 ? 23.250 13.219 2.947 1.00 8.32 6 GLY B C 1
ATOM 4125 O O . GLY B 2 6 ? 23.700 12.182 2.464 1.00 8.25 6 GLY B O 1
ATOM 4126 N N . GLY B 2 7 ? 22.011 13.290 3.441 1.00 7.98 7 GLY B N 1
ATOM 4127 C CA . GLY B 2 7 ? 21.128 12.116 3.359 1.00 8.33 7 GLY B CA 1
ATOM 4128 C C . GLY B 2 7 ? 20.888 11.692 1.924 1.00 8.54 7 GLY B C 1
ATOM 4129 O O . GLY B 2 7 ? 20.823 10.500 1.621 1.00 8.94 7 GLY B O 1
ATOM 4130 N N . GLU B 2 8 ? 20.768 12.675 1.033 1.00 8.81 8 GLU B N 1
ATOM 4131 C CA . GLU B 2 8 ? 20.602 12.401 -0.396 1.00 9.17 8 GLU B CA 1
ATOM 4132 C C . GLU B 2 8 ? 21.854 11.705 -0.925 1.00 8.91 8 GLU B C 1
ATOM 4133 O O . GLU B 2 8 ? 21.745 10.731 -1.664 1.00 8.89 8 GLU B O 1
ATOM 4139 N N . LEU B 2 9 ? 23.037 12.165 -0.509 1.00 8.37 9 LEU B N 1
ATOM 4140 C CA . LEU B 2 9 ? 24.265 11.460 -0.891 1.00 8.17 9 LEU B CA 1
ATOM 4141 C C . LEU B 2 9 ? 24.256 10.014 -0.404 1.00 8.56 9 LEU B C 1
ATOM 4142 O O . LEU B 2 9 ? 24.635 9.126 -1.157 1.00 8.95 9 LEU B O 1
ATOM 4147 N N . VAL B 2 10 ? 23.842 9.781 0.845 1.00 7.40 10 VAL B N 1
ATOM 4148 C CA . VAL B 2 10 ? 23.757 8.399 1.371 1.00 7.58 10 VAL B CA 1
ATOM 4149 C C . VAL B 2 10 ? 22.915 7.521 0.448 1.00 7.52 10 VAL B C 1
ATOM 4150 O O . VAL B 2 10 ? 23.345 6.452 0.015 1.00 7.68 10 VAL B O 1
ATOM 4154 N N . VAL B 2 11 ? 21.731 8.011 0.112 1.00 8.07 11 VAL B N 1
ATOM 4155 C CA . VAL B 2 11 ? 20.773 7.221 -0.652 1.00 8.04 11 VAL B CA 1
ATOM 4156 C C . VAL B 2 11 ? 21.221 7.013 -2.111 1.00 8.32 11 VAL B C 1
ATOM 4157 O O . VAL B 2 11 ? 21.083 5.906 -2.648 1.00 8.31 11 VAL B O 1
ATOM 4161 N N . ARG B 2 12 ? 21.802 8.039 -2.729 1.00 8.73 12 ARG B N 1
ATOM 4162 C CA . ARG B 2 12 ? 22.318 7.871 -4.097 1.00 8.73 12 ARG B CA 1
ATOM 4163 C C . ARG B 2 12 ? 23.388 6.780 -4.153 1.00 8.90 12 ARG B C 1
ATOM 4164 O O . ARG B 2 12 ? 23.455 6.004 -5.102 1.00 9.08 12 ARG B O 1
ATOM 4172 N N . THR B 2 13 ? 24.212 6.725 -3.107 1.00 7.94 13 THR B N 1
ATOM 4173 C CA . THR B 2 13 ? 25.280 5.745 -3.001 1.00 7.85 13 THR B CA 1
ATOM 4174 C C . THR B 2 13 ? 24.723 4.326 -2.753 1.00 7.85 13 THR B C 1
ATOM 4175 O O . THR B 2 13 ? 25.159 3.355 -3.389 1.00 8.24 13 THR B O 1
ATOM 4179 N N . LEU B 2 14 ? 23.736 4.207 -1.862 1.00 7.54 14 LEU B N 1
ATOM 4180 C CA . LEU B 2 14 ? 23.083 2.912 -1.643 1.00 7.17 14 LEU B CA 1
ATOM 4181 C C . LEU B 2 14 ? 22.481 2.377 -2.944 1.00 7.33 14 LEU B C 1
ATOM 4182 O O . LEU B 2 14 ? 22.696 1.219 -3.331 1.00 7.82 14 LEU B O 1
ATOM 4187 N N . ILE B 2 15 ? 21.726 3.232 -3.627 1.00 8.02 15 ILE B N 1
ATOM 4188 C CA . ILE B 2 15 ? 21.122 2.864 -4.908 1.00 8.84 15 ILE B CA 1
ATOM 4189 C C . ILE B 2 15 ? 22.182 2.383 -5.911 1.00 9.23 15 ILE B C 1
ATOM 4190 O O . ILE B 2 15 ? 22.008 1.325 -6.524 1.00 9.39 15 ILE B O 1
ATOM 4195 N N . LYS B 2 16 ? 23.274 3.140 -6.054 1.00 9.67 16 LYS B N 1
ATOM 4196 C CA . LYS B 2 16 ? 24.362 2.757 -6.988 1.00 10.70 16 LYS B CA 1
ATOM 4197 C C . LYS B 2 16 ? 24.988 1.401 -6.645 1.00 11.12 16 LYS B C 1
ATOM 4198 O O . LYS B 2 16 ? 25.388 0.672 -7.543 1.00 11.79 16 LYS B O 1
ATOM 4204 N N . ALA B 2 17 ? 25.053 1.070 -5.353 1.00 10.96 17 ALA B N 1
ATOM 4205 C CA . ALA B 2 17 ? 25.564 -0.219 -4.877 1.00 11.03 17 ALA B CA 1
ATOM 4206 C C . ALA B 2 17 ? 24.579 -1.355 -5.148 1.00 11.11 17 ALA B C 1
ATOM 4207 O O . ALA B 2 17 ? 24.971 -2.516 -5.167 1.00 12.09 17 ALA B O 1
ATOM 4209 N N . GLY B 2 18 ? 23.313 -1.016 -5.357 1.00 10.77 18 GLY B N 1
ATOM 4210 C CA . GLY B 2 18 ? 22.282 -2.015 -5.687 1.00 10.90 18 GLY B CA 1
ATOM 4211 C C . GLY B 2 18 ? 21.339 -2.317 -4.533 1.00 10.92 18 GLY B C 1
ATOM 4212 O O . GLY B 2 18 ? 20.621 -3.325 -4.566 1.00 11.48 18 GLY B O 1
ATOM 4213 N N . VAL B 2 19 ? 21.373 -1.472 -3.499 1.00 9.58 19 VAL B N 1
ATOM 4214 C CA . VAL B 2 19 ? 20.447 -1.588 -2.363 1.00 9.24 19 VAL B CA 1
ATOM 4215 C C . VAL B 2 19 ? 19.023 -1.248 -2.789 1.00 9.97 19 VAL B C 1
ATOM 4216 O O . VAL B 2 19 ? 18.802 -0.203 -3.400 1.00 9.71 19 VAL B O 1
ATOM 4220 N N . GLU B 2 20 ? 18.068 -2.131 -2.470 1.00 9.44 20 GLU B N 1
ATOM 4221 C CA . GLU B 2 20 ? 16.665 -1.952 -2.856 1.00 9.44 20 GLU B CA 1
ATOM 4222 C C . GLU B 2 20 ? 15.675 -1.775 -1.687 1.00 8.58 20 GLU B C 1
ATOM 4223 O O . GLU B 2 20 ? 14.518 -1.366 -1.899 1.00 8.46 20 GLU B O 1
ATOM 4229 N N . HIS B 2 21 ? 16.115 -2.095 -0.469 1.00 8.13 21 HIS B N 1
ATOM 4230 C CA . HIS B 2 21 ? 15.269 -1.938 0.726 1.00 7.80 21 HIS B CA 1
ATOM 4231 C C . HIS B 2 21 ? 16.135 -1.535 1.919 1.00 7.78 21 HIS B C 1
ATOM 4232 O O . HIS B 2 21 ? 17.285 -1.941 2.007 1.00 8.29 21 HIS B O 1
ATOM 4239 N N . LEU B 2 22 ? 15.566 -0.731 2.815 1.00 7.54 22 LEU B N 1
ATOM 4240 C CA . LEU B 2 22 ? 16.132 -0.492 4.143 1.00 6.85 22 LEU B CA 1
ATOM 4241 C C . LEU B 2 22 ? 15.116 -0.896 5.219 1.00 7.38 22 LEU B C 1
ATOM 4242 O O . LEU B 2 22 ? 13.927 -0.959 4.945 1.00 7.21 22 LEU B O 1
ATOM 4247 N N . PHE B 2 23 ? 15.605 -1.161 6.428 1.00 6.84 23 PHE B N 1
ATOM 4248 C CA . PHE B 2 23 ? 14.771 -1.430 7.589 1.00 6.70 23 PHE B CA 1
ATOM 4249 C C . PHE B 2 23 ? 15.165 -0.450 8.673 1.00 7.09 23 PHE B C 1
ATOM 4250 O O . PHE B 2 23 ? 16.349 -0.241 8.912 1.00 7.41 23 PHE B O 1
ATOM 4258 N N . GLY B 2 24 ? 14.194 0.115 9.372 1.00 6.49 24 GLY B N 1
ATOM 4259 C CA . GLY B 2 24 ? 14.557 1.132 10.349 1.00 6.92 24 GLY B CA 1
ATOM 4260 C C . GLY B 2 24 ? 13.380 1.651 11.129 1.00 6.76 24 GLY B C 1
ATOM 4261 O O . GLY B 2 24 ? 12.298 1.058 11.125 1.00 5.89 24 GLY B O 1
ATOM 4262 N N . LEU B 2 25 ? 13.611 2.777 11.783 1.00 5.93 25 LEU B N 1
ATOM 4263 C CA . LEU B 2 25 ? 12.577 3.424 12.572 1.00 5.81 25 LEU B CA 1
ATOM 4264 C C . LEU B 2 25 ? 12.935 4.907 12.570 1.00 6.03 25 LEU B C 1
ATOM 4265 O O . LEU B 2 25 ? 14.103 5.258 12.728 1.00 6.65 25 LEU B O 1
ATOM 4270 N N . HIS B 2 26 ? 11.941 5.763 12.326 1.00 6.46 26 HIS B N 1
ATOM 4271 C CA . HIS B 2 26 ? 12.209 7.175 12.030 1.00 6.80 26 HIS B CA 1
ATOM 4272 C C . HIS B 2 26 ? 12.783 7.953 13.212 1.00 7.37 26 HIS B C 1
ATOM 4273 O O . HIS B 2 26 ? 12.413 7.716 14.368 1.00 8.47 26 HIS B O 1
ATOM 4280 N N . GLY B 2 27 ? 13.678 8.876 12.893 1.00 7.67 27 GLY B N 1
ATOM 4281 C CA . GLY B 2 27 ? 13.989 9.987 13.777 1.00 7.69 27 GLY B CA 1
ATOM 4282 C C . GLY B 2 27 ? 14.336 11.214 12.945 1.00 7.90 27 GLY B C 1
ATOM 4283 O O . GLY B 2 27 ? 14.805 11.094 11.804 1.00 7.85 27 GLY B O 1
ATOM 4284 N N . ALA B 2 28 ? 14.179 12.391 13.542 1.00 8.14 28 ALA B N 1
ATOM 4285 C CA . ALA B 2 28 ? 14.538 13.637 12.845 1.00 7.92 28 ALA B CA 1
ATOM 4286 C C . ALA B 2 28 ? 16.008 13.627 12.404 1.00 8.26 28 ALA B C 1
ATOM 4287 O O . ALA B 2 28 ? 16.341 14.102 11.301 1.00 7.85 28 ALA B O 1
ATOM 4289 N N . HIS B 2 29 ? 16.887 13.084 13.258 1.00 7.32 29 HIS B N 1
ATOM 4290 C CA . HIS B 2 29 ? 18.318 13.054 12.950 1.00 7.34 29 HIS B CA 1
ATOM 4291 C C . HIS B 2 29 ? 18.627 12.410 11.605 1.00 7.06 29 HIS B C 1
ATOM 4292 O O . HIS B 2 29 ? 19.668 12.700 11.005 1.00 7.58 29 HIS B O 1
ATOM 4299 N N . ILE B 2 30 ? 17.758 11.498 11.172 1.00 7.10 30 ILE B N 1
ATOM 4300 C CA . ILE B 2 30 ? 17.973 10.746 9.950 1.00 7.17 30 ILE B CA 1
ATOM 4301 C C . ILE B 2 30 ? 16.866 11.020 8.905 1.00 7.61 30 ILE B C 1
ATOM 4302 O O . ILE B 2 30 ? 16.752 10.306 7.897 1.00 7.44 30 ILE B O 1
ATOM 4307 N N . ASP B 2 31 ? 16.084 12.077 9.118 1.00 7.33 31 ASP B N 1
ATOM 4308 C CA . ASP B 2 31 ? 15.000 12.350 8.172 1.00 7.81 31 ASP B CA 1
ATOM 4309 C C . ASP B 2 31 ? 15.473 12.567 6.715 1.00 8.23 31 ASP B C 1
ATOM 4310 O O . ASP B 2 31 ? 14.756 12.203 5.771 1.00 7.53 31 ASP B O 1
ATOM 4315 N N . THR B 2 32 ? 16.655 13.160 6.527 1.00 7.83 32 THR B N 1
ATOM 4316 C CA . THR B 2 32 ? 17.159 13.422 5.158 1.00 8.15 32 THR B CA 1
ATOM 4317 C C . THR B 2 32 ? 17.255 12.117 4.340 1.00 7.93 32 THR B C 1
ATOM 4318 O O . THR B 2 32 ? 17.034 12.113 3.114 1.00 7.63 32 THR B O 1
ATOM 4322 N N . ILE B 2 33 ? 17.539 11.011 5.036 1.00 7.28 33 ILE B N 1
ATOM 4323 C CA . ILE B 2 33 ? 17.612 9.687 4.387 1.00 7.57 33 ILE B CA 1
ATOM 4324 C C . ILE B 2 33 ? 16.205 9.180 4.043 1.00 7.34 33 ILE B C 1
ATOM 4325 O O . ILE B 2 33 ? 15.996 8.668 2.946 1.00 8.45 33 ILE B O 1
ATOM 4330 N N . PHE B 2 34 ? 15.252 9.352 4.968 1.00 8.18 34 PHE B N 1
ATOM 4331 C CA . PHE B 2 34 ? 13.841 9.049 4.680 1.00 8.36 34 PHE B CA 1
ATOM 4332 C C . PHE B 2 34 ? 13.304 9.850 3.500 1.00 8.87 34 PHE B C 1
ATOM 4333 O O . PHE B 2 34 ? 12.606 9.310 2.644 1.00 8.83 34 PHE B O 1
ATOM 4341 N N . GLN B 2 35 ? 13.634 11.134 3.448 1.00 8.75 35 GLN B N 1
ATOM 4342 C CA . GLN B 2 35 ? 13.134 11.987 2.353 1.00 9.19 35 GLN B CA 1
ATOM 4343 C C . GLN B 2 35 ? 13.727 11.597 1.003 1.00 9.75 35 GLN B C 1
ATOM 4344 O O . GLN B 2 35 ? 13.025 11.573 -0.008 1.00 10.26 35 GLN B O 1
ATOM 4350 N N . ALA B 2 36 ? 15.011 11.260 0.994 1.00 9.56 36 ALA B N 1
ATOM 4351 C CA . ALA B 2 36 ? 15.670 10.801 -0.236 1.00 10.14 36 ALA B CA 1
ATOM 4352 C C . ALA B 2 36 ? 15.098 9.452 -0.716 1.00 10.09 36 ALA B C 1
ATOM 4353 O O . ALA B 2 36 ? 14.855 9.269 -1.916 1.00 10.38 36 ALA B O 1
ATOM 4355 N N . CYS B 2 37 ? 14.883 8.505 0.213 1.00 9.70 37 CYS B N 1
ATOM 4356 C CA . CYS B 2 37 ? 14.251 7.232 -0.124 1.00 9.96 37 CYS B CA 1
ATOM 4357 C C . CYS B 2 37 ? 12.852 7.455 -0.713 1.00 10.07 37 CYS B C 1
ATOM 4358 O O . CYS B 2 37 ? 12.462 6.797 -1.681 1.00 9.73 37 CYS B O 1
ATOM 4361 N N . LEU B 2 38 ? 12.122 8.403 -0.134 1.00 10.05 38 LEU B N 1
ATOM 4362 C CA . LEU B 2 38 ? 10.785 8.741 -0.601 1.00 10.35 38 LEU B CA 1
ATOM 4363 C C . LEU B 2 38 ? 10.860 9.192 -2.058 1.00 10.85 38 LEU B C 1
ATOM 4364 O O . LEU B 2 38 ? 10.119 8.676 -2.908 1.00 11.12 38 LEU B O 1
ATOM 4369 N N . ASP B 2 39 ? 11.769 10.124 -2.345 1.00 10.77 39 ASP B N 1
ATOM 4370 C CA . ASP B 2 39 ? 11.934 10.643 -3.718 1.00 11.35 39 ASP B CA 1
ATOM 4371 C C . ASP B 2 39 ? 12.318 9.553 -4.734 1.00 11.41 39 ASP B C 1
ATOM 4372 O O . ASP B 2 39 ? 11.918 9.612 -5.908 1.00 11.46 39 ASP B O 1
ATOM 4377 N N . HIS B 2 40 ? 13.131 8.595 -4.294 1.00 10.48 40 HIS B N 1
ATOM 4378 C CA . HIS B 2 40 ? 13.677 7.573 -5.169 1.00 11.21 40 HIS B CA 1
ATOM 4379 C C . HIS B 2 40 ? 12.894 6.271 -5.139 1.00 10.97 40 HIS B C 1
ATOM 4380 O O . HIS B 2 40 ? 13.313 5.292 -5.754 1.00 10.60 40 HIS B O 1
ATOM 4387 N N . ASP B 2 41 ? 11.757 6.267 -4.435 1.00 11.51 41 ASP B N 1
ATOM 4388 C CA A ASP B 2 41 ? 10.901 5.091 -4.312 0.50 11.73 41 ASP B CA 1
ATOM 4389 C CA B ASP B 2 41 ? 10.915 5.073 -4.355 0.50 11.89 41 ASP B CA 1
ATOM 4390 C C . ASP B 2 41 ? 11.687 3.868 -3.801 1.00 11.69 41 ASP B C 1
ATOM 4391 O O . ASP B 2 41 ? 11.530 2.746 -4.290 1.00 12.19 41 ASP B O 1
ATOM 4400 N N . VAL B 2 42 ? 12.535 4.107 -2.799 1.00 10.35 42 VAL B N 1
ATOM 4401 C CA . VAL B 2 42 ? 13.225 3.021 -2.088 1.00 9.41 42 VAL B CA 1
ATOM 4402 C C . VAL B 2 42 ? 12.467 2.781 -0.771 1.00 9.55 42 VAL B C 1
ATOM 4403 O O . VAL B 2 42 ? 12.406 3.675 0.081 1.00 10.22 42 VAL B O 1
ATOM 4407 N N . PRO B 2 43 ? 11.881 1.590 -0.607 1.00 9.85 43 PRO B N 1
ATOM 4408 C CA . PRO B 2 43 ? 11.093 1.322 0.619 1.00 9.25 43 PRO B CA 1
ATOM 4409 C C . PRO B 2 43 ? 11.962 1.256 1.868 1.00 9.02 43 PRO B C 1
ATOM 4410 O O . PRO B 2 43 ? 13.035 0.644 1.855 1.00 8.72 43 PRO B O 1
ATOM 4414 N N . ILE B 2 44 ? 11.494 1.919 2.923 1.00 8.32 44 ILE B N 1
ATOM 4415 C CA . ILE B 2 44 ? 12.058 1.735 4.259 1.00 7.11 44 ILE B CA 1
ATOM 4416 C C . ILE B 2 44 ? 10.985 0.998 5.046 1.00 7.21 44 ILE B C 1
ATOM 4417 O O . ILE B 2 44 ? 9.868 1.514 5.243 1.00 6.73 44 ILE B O 1
ATOM 4422 N N . ILE B 2 45 ? 11.286 -0.231 5.433 1.00 6.42 45 ILE B N 1
ATOM 4423 C CA . ILE B 2 45 ? 10.358 -1.015 6.229 1.00 6.73 45 ILE B CA 1
ATOM 4424 C C . ILE B 2 45 ? 10.531 -0.592 7.692 1.00 6.77 45 ILE B C 1
ATOM 4425 O O . ILE B 2 45 ? 11.506 -0.972 8.357 1.00 6.68 45 ILE B O 1
ATOM 4430 N N . ASP B 2 46 ? 9.590 0.223 8.170 1.00 7.09 46 ASP B N 1
ATOM 4431 C CA . ASP B 2 46 ? 9.653 0.790 9.521 1.00 7.39 46 ASP B CA 1
ATOM 4432 C C . ASP B 2 46 ? 8.908 -0.083 10.539 1.00 7.14 46 ASP B C 1
ATOM 4433 O O . ASP B 2 46 ? 7.728 -0.408 10.368 1.00 7.55 46 ASP B O 1
ATOM 4438 N N . THR B 2 47 ? 9.619 -0.424 11.615 1.00 6.84 47 THR B N 1
ATOM 4439 C CA . THR B 2 47 ? 9.195 -1.407 12.594 1.00 7.03 47 THR B CA 1
ATOM 4440 C C . THR B 2 47 ? 8.735 -0.729 13.886 1.00 7.18 47 THR B C 1
ATOM 4441 O O . THR B 2 47 ? 8.633 0.498 13.940 1.00 7.95 47 THR B O 1
ATOM 4445 N N . ARG B 2 48 ? 8.487 -1.520 14.930 1.00 6.94 48 ARG B N 1
ATOM 4446 C CA . ARG B 2 48 ? 8.053 -0.944 16.202 1.00 6.84 48 ARG B CA 1
ATOM 4447 C C . ARG B 2 48 ? 9.212 -0.877 17.209 1.00 7.42 48 ARG B C 1
ATOM 4448 O O . ARG B 2 48 ? 9.037 -0.429 18.342 1.00 7.08 48 ARG B O 1
ATOM 4456 N N . HIS B 2 49 ? 10.396 -1.310 16.777 1.00 6.11 49 HIS B N 1
ATOM 4457 C CA . HIS B 2 49 ? 11.574 -1.325 17.655 1.00 6.24 49 HIS B CA 1
ATOM 4458 C C . HIS B 2 49 ? 12.800 -1.379 16.750 1.00 6.01 49 HIS B C 1
ATOM 4459 O O . HIS B 2 49 ? 12.799 -2.139 15.774 1.00 5.67 49 HIS B O 1
ATOM 4466 N N . GLU B 2 50 ? 13.837 -0.584 17.051 1.00 4.81 50 GLU B N 1
ATOM 4467 C CA . GLU B 2 50 ? 15.073 -0.619 16.239 1.00 4.90 50 GLU B CA 1
ATOM 4468 C C . GLU B 2 50 ? 15.691 -2.019 16.250 1.00 4.82 50 GLU B C 1
ATOM 4469 O O . GLU B 2 50 ? 16.314 -2.421 15.269 1.00 5.05 50 GLU B O 1
ATOM 4475 N N . ALA B 2 51 ? 15.505 -2.757 17.351 1.00 5.41 51 ALA B N 1
ATOM 4476 C CA . ALA B 2 51 ? 16.051 -4.124 17.414 1.00 5.23 51 ALA B CA 1
ATOM 4477 C C . ALA B 2 51 ? 15.415 -4.972 16.300 1.00 5.82 51 ALA B C 1
ATOM 4478 O O . ALA B 2 51 ? 16.128 -5.616 15.528 1.00 5.16 51 ALA B O 1
ATOM 4480 N N . ALA B 2 52 ? 14.084 -4.912 16.187 1.00 5.63 52 ALA B N 1
ATOM 4481 C CA . ALA B 2 52 ? 13.366 -5.622 15.119 1.00 5.86 52 ALA B CA 1
ATOM 4482 C C . ALA B 2 52 ? 13.854 -5.196 13.734 1.00 6.09 52 ALA B C 1
ATOM 4483 O O . ALA B 2 52 ? 13.992 -6.037 12.836 1.00 6.85 52 ALA B O 1
ATOM 4485 N N . ALA B 2 53 ? 14.127 -3.900 13.566 1.00 6.21 53 ALA B N 1
ATOM 4486 C CA . ALA B 2 53 ? 14.629 -3.377 12.279 1.00 6.88 53 ALA B CA 1
ATOM 4487 C C . ALA B 2 53 ? 16.013 -3.969 11.954 1.00 6.58 53 ALA B C 1
ATOM 4488 O O . ALA B 2 53 ? 16.274 -4.427 10.834 1.00 6.01 53 ALA B O 1
ATOM 4490 N N . GLY B 2 54 ? 16.900 -3.956 12.947 1.00 5.85 54 GLY B N 1
ATOM 4491 C CA . GLY B 2 54 ? 18.239 -4.543 12.799 1.00 5.90 54 GLY B CA 1
ATOM 4492 C C . GLY B 2 54 ? 18.163 -6.027 12.457 1.00 6.06 54 GLY B C 1
ATOM 4493 O O . GLY B 2 54 ? 18.827 -6.489 11.538 1.00 6.52 54 GLY B O 1
ATOM 4494 N N . HIS B 2 55 ? 17.358 -6.785 13.201 1.00 6.23 55 HIS B N 1
ATOM 4495 C CA . HIS B 2 55 ? 17.214 -8.220 12.926 1.00 5.35 55 HIS B CA 1
ATOM 4496 C C . HIS B 2 55 ? 16.576 -8.458 11.559 1.00 5.95 55 HIS B C 1
ATOM 4497 O O . HIS B 2 55 ? 16.951 -9.398 10.852 1.00 6.58 55 HIS B O 1
ATOM 4504 N N . ALA B 2 56 ? 15.636 -7.593 11.193 1.00 5.56 56 ALA B N 1
ATOM 4505 C CA . ALA B 2 56 ? 15.033 -7.664 9.859 1.00 5.09 56 ALA B CA 1
ATOM 4506 C C . ALA B 2 56 ? 16.107 -7.466 8.772 1.00 4.73 56 ALA B C 1
ATOM 4507 O O . ALA B 2 56 ? 16.122 -8.207 7.785 1.00 5.49 56 ALA B O 1
ATOM 4509 N N . ALA B 2 57 ? 17.012 -6.497 8.957 1.00 4.78 57 ALA B N 1
ATOM 4510 C CA . ALA B 2 57 ? 18.114 -6.322 7.987 1.00 5.33 57 ALA B CA 1
ATOM 4511 C C . ALA B 2 57 ? 18.946 -7.602 7.929 1.00 5.51 57 ALA B C 1
ATOM 4512 O O . ALA B 2 57 ? 19.371 -8.039 6.845 1.00 5.94 57 ALA B O 1
ATOM 4514 N N . GLU B 2 58 ? 19.170 -8.215 9.089 1.00 5.21 58 GLU B N 1
ATOM 4515 C CA . GLU B 2 58 ? 19.919 -9.476 9.134 1.00 5.01 58 GLU B CA 1
ATOM 4516 C C . GLU B 2 58 ? 19.164 -10.562 8.371 1.00 5.90 58 GLU B C 1
ATOM 4517 O O . GLU B 2 58 ? 19.767 -11.290 7.584 1.00 5.46 58 GLU B O 1
ATOM 4523 N N . GLY B 2 59 ? 17.862 -10.692 8.647 1.00 6.28 59 GLY B N 1
ATOM 4524 C CA . GLY B 2 59 ? 17.035 -11.723 7.999 1.00 6.14 59 GLY B CA 1
ATOM 4525 C C . GLY B 2 59 ? 16.966 -11.577 6.486 1.00 6.16 59 GLY B C 1
ATOM 4526 O O . GLY B 2 59 ? 17.014 -12.576 5.757 1.00 6.51 59 GLY B O 1
ATOM 4527 N N . TYR B 2 60 ? 16.859 -10.333 6.023 1.00 6.04 60 TYR B N 1
ATOM 4528 C CA . TYR B 2 60 ? 16.887 -9.991 4.610 1.00 5.83 60 TYR B CA 1
ATOM 4529 C C . TYR B 2 60 ? 18.219 -10.442 4.005 1.00 6.54 60 TYR B C 1
ATOM 4530 O O . TYR B 2 60 ? 18.240 -11.089 2.962 1.00 6.84 60 TYR B O 1
ATOM 4539 N N . ALA B 2 61 ? 19.324 -10.112 4.691 1.00 5.61 61 ALA B N 1
ATOM 4540 C CA . ALA B 2 61 ? 20.656 -10.470 4.209 1.00 5.64 61 ALA B CA 1
ATOM 4541 C C . ALA B 2 61 ? 20.802 -11.991 4.140 1.00 6.00 61 ALA B C 1
ATOM 4542 O O . ALA B 2 61 ? 21.322 -12.530 3.148 1.00 5.94 61 ALA B O 1
ATOM 4544 N N . ARG B 2 62 ? 20.316 -12.679 5.171 1.00 5.69 62 ARG B N 1
ATOM 4545 C CA . ARG B 2 62 ? 20.549 -14.127 5.279 1.00 6.35 62 ARG B CA 1
ATOM 4546 C C . ARG B 2 62 ? 19.688 -14.909 4.267 1.00 7.41 62 ARG B C 1
ATOM 4547 O O . ARG B 2 62 ? 20.199 -15.743 3.506 1.00 8.51 62 ARG B O 1
ATOM 4555 N N . ALA B 2 63 ? 18.397 -14.599 4.238 1.00 7.46 63 ALA B N 1
ATOM 4556 C CA . ALA B 2 63 ? 17.463 -15.255 3.329 1.00 8.53 63 ALA B CA 1
ATOM 4557 C C . ALA B 2 63 ? 17.725 -14.894 1.877 1.00 8.63 63 ALA B C 1
ATOM 4558 O O . ALA B 2 63 ? 17.521 -15.721 0.978 1.00 9.34 63 ALA B O 1
ATOM 4560 N N . GLY B 2 64 ? 18.187 -13.664 1.652 1.00 8.42 64 GLY B N 1
ATOM 4561 C CA . GLY B 2 64 ? 18.390 -13.147 0.303 1.00 8.91 64 GLY B CA 1
ATOM 4562 C C . GLY B 2 64 ? 19.805 -13.291 -0.230 1.00 8.90 64 GLY B C 1
ATOM 4563 O O . GLY B 2 64 ? 20.048 -12.998 -1.402 1.00 9.82 64 GLY B O 1
ATOM 4564 N N . ALA B 2 65 ? 20.737 -13.725 0.631 1.00 8.14 65 ALA B N 1
ATOM 4565 C CA . ALA B 2 65 ? 22.172 -13.823 0.293 1.00 7.94 65 ALA B CA 1
ATOM 4566 C C . ALA B 2 65 ? 22.649 -12.505 -0.317 1.00 7.39 65 ALA B C 1
ATOM 4567 O O . ALA B 2 65 ? 23.168 -12.460 -1.424 1.00 7.60 65 ALA B O 1
ATOM 4569 N N . LYS B 2 66 ? 22.417 -11.421 0.413 1.00 7.41 66 LYS B N 1
ATOM 4570 C CA . LYS B 2 66 ? 22.727 -10.071 -0.082 1.00 7.74 66 LYS B CA 1
ATOM 4571 C C . LYS B 2 66 ? 23.003 -9.145 1.104 1.00 7.86 66 LYS B C 1
ATOM 4572 O O . LYS B 2 66 ? 22.935 -9.583 2.250 1.00 8.23 66 LYS B O 1
ATOM 4578 N N . LEU B 2 67 ? 23.333 -7.883 0.836 1.00 7.05 67 LEU B N 1
ATOM 4579 C CA . LEU B 2 67 ? 23.503 -6.907 1.922 1.00 7.01 67 LEU B CA 1
ATOM 4580 C C . LEU B 2 67 ? 22.159 -6.565 2.586 1.00 7.11 67 LEU B C 1
ATOM 4581 O O . LEU B 2 67 ? 21.153 -6.346 1.905 1.00 7.95 67 LEU B O 1
ATOM 4586 N N . GLY B 2 68 ? 22.162 -6.512 3.911 1.00 5.93 68 GLY B N 1
ATOM 4587 C CA . GLY B 2 68 ? 21.014 -5.976 4.655 1.00 5.70 68 GLY B CA 1
ATOM 4588 C C . GLY B 2 68 ? 21.380 -4.560 5.069 1.00 6.19 68 GLY B C 1
ATOM 4589 O O . GLY B 2 68 ? 22.544 -4.283 5.361 1.00 4.99 68 GLY B O 1
ATOM 4590 N N . VAL B 2 69 ? 20.404 -3.651 5.102 1.00 6.24 69 VAL B N 1
ATOM 4591 C CA . VAL B 2 69 ? 20.699 -2.279 5.511 1.00 6.40 69 VAL B CA 1
ATOM 4592 C C . VAL B 2 69 ? 19.696 -1.853 6.599 1.00 6.69 69 VAL B C 1
ATOM 4593 O O . VAL B 2 69 ? 18.489 -1.894 6.379 1.00 6.96 69 VAL B O 1
ATOM 4597 N N . ALA B 2 70 ? 20.227 -1.478 7.759 1.00 6.83 70 ALA B N 1
ATOM 4598 C CA . ALA B 2 70 ? 19.449 -0.995 8.900 1.00 7.15 70 ALA B CA 1
ATOM 4599 C C . ALA B 2 70 ? 19.690 0.499 9.075 1.00 7.44 70 ALA B C 1
ATOM 4600 O O . ALA B 2 70 ? 20.818 0.982 8.881 1.00 8.06 70 ALA B O 1
ATOM 4602 N N . LEU B 2 71 ? 18.661 1.218 9.504 1.00 7.12 71 LEU B N 1
ATOM 4603 C CA . LEU B 2 71 ? 18.718 2.669 9.577 1.00 6.46 71 LEU B CA 1
ATOM 4604 C C . LEU B 2 71 ? 18.069 3.142 10.878 1.00 6.49 71 LEU B C 1
ATOM 4605 O O . LEU B 2 71 ? 16.876 2.924 11.095 1.00 5.69 71 LEU B O 1
ATOM 4610 N N . VAL B 2 72 ? 18.865 3.761 11.748 1.00 6.31 72 VAL B N 1
ATOM 4611 C CA . VAL B 2 72 ? 18.380 4.095 13.097 1.00 6.48 72 VAL B CA 1
ATOM 4612 C C . VAL B 2 72 ? 18.870 5.481 13.499 1.00 6.38 72 VAL B C 1
ATOM 4613 O O . VAL B 2 72 ? 19.880 5.980 12.979 1.00 6.23 72 VAL B O 1
ATOM 4617 N N . THR B 2 73 ? 18.144 6.119 14.407 1.00 6.39 73 THR B N 1
ATOM 4618 C CA . THR B 2 73 ? 18.478 7.485 14.780 1.00 7.06 73 THR B CA 1
ATOM 4619 C C . THR B 2 73 ? 19.518 7.526 15.908 1.00 6.88 73 THR B C 1
ATOM 4620 O O . THR B 2 73 ? 19.937 6.484 16.413 1.00 6.95 73 THR B O 1
ATOM 4624 N N . ALA B 2 74 ? 19.936 8.728 16.286 1.00 6.79 74 ALA B N 1
ATOM 4625 C CA . ALA B 2 74 ? 20.932 8.930 17.327 1.00 6.71 74 ALA B CA 1
ATOM 4626 C C . ALA B 2 74 ? 20.506 8.385 18.689 1.00 7.11 74 ALA B C 1
ATOM 4627 O O . ALA B 2 74 ? 19.301 8.254 18.980 1.00 7.26 74 ALA B O 1
ATOM 4629 N N . GLY B 2 75 ? 21.495 8.079 19.532 1.00 7.45 75 GLY B N 1
ATOM 4630 C CA . GLY B 2 75 ? 21.249 7.757 20.939 1.00 7.09 75 GLY B CA 1
ATOM 4631 C C . GLY B 2 75 ? 20.590 6.406 21.130 1.00 7.14 75 GLY B C 1
ATOM 4632 O O . GLY B 2 75 ? 21.213 5.368 20.885 1.00 6.86 75 GLY B O 1
ATOM 4633 N N . GLY B 2 76 ? 19.332 6.424 21.575 1.00 6.68 76 GLY B N 1
ATOM 4634 C CA . GLY B 2 76 ? 18.526 5.203 21.757 1.00 6.02 76 GLY B CA 1
ATOM 4635 C C . GLY B 2 76 ? 18.209 4.450 20.470 1.00 6.18 76 GLY B C 1
ATOM 4636 O O . GLY B 2 76 ? 17.983 3.230 20.508 1.00 5.85 76 GLY B O 1
ATOM 4637 N N . GLY B 2 77 ? 18.173 5.155 19.334 1.00 6.13 77 GLY B N 1
ATOM 4638 C CA . GLY B 2 77 ? 18.054 4.476 18.029 1.00 6.26 77 GLY B CA 1
ATOM 4639 C C . GLY B 2 77 ? 19.196 3.490 17.897 1.00 6.58 77 GLY B C 1
ATOM 4640 O O . GLY B 2 77 ? 18.989 2.305 17.651 1.00 6.47 77 GLY B O 1
ATOM 4641 N N . PHE B 2 78 ? 20.408 3.982 18.124 1.00 5.99 78 PHE B N 1
ATOM 4642 C CA . PHE B 2 78 ? 21.597 3.161 18.023 1.00 5.89 78 PHE B CA 1
ATOM 4643 C C . PHE B 2 78 ? 21.638 2.074 19.107 1.00 5.19 78 PHE B C 1
ATOM 4644 O O . PHE B 2 78 ? 21.879 0.908 18.806 1.00 5.49 78 PHE B O 1
ATOM 4652 N N . THR B 2 79 ? 21.457 2.457 20.372 1.00 5.73 79 THR B N 1
ATOM 4653 C CA . THR B 2 79 ? 21.609 1.469 21.462 1.00 5.59 79 THR B CA 1
ATOM 4654 C C . THR B 2 79 ? 20.578 0.336 21.317 1.00 5.76 79 THR B C 1
ATOM 4655 O O . THR B 2 79 ? 20.868 -0.827 21.595 1.00 6.66 79 THR B O 1
ATOM 4659 N N . ASN B 2 80 ? 19.396 0.666 20.798 1.00 5.75 80 ASN B N 1
ATOM 4660 C CA . ASN B 2 80 ? 18.373 -0.343 20.529 1.00 6.11 80 ASN B CA 1
ATOM 4661 C C . ASN B 2 80 ? 18.742 -1.294 19.382 1.00 5.19 80 ASN B C 1
ATOM 4662 O O . ASN B 2 80 ? 18.109 -2.336 19.221 1.00 6.66 80 ASN B O 1
ATOM 4667 N N . ALA B 2 81 ? 19.741 -0.936 18.581 1.00 4.42 81 ALA B N 1
ATOM 4668 C CA . ALA B 2 81 ? 20.195 -1.789 17.475 1.00 5.17 81 ALA B CA 1
ATOM 4669 C C . ALA B 2 81 ? 21.386 -2.694 17.827 1.00 5.54 81 ALA B C 1
ATOM 4670 O O . ALA B 2 81 ? 21.859 -3.490 16.986 1.00 5.90 81 ALA B O 1
ATOM 4672 N N . VAL B 2 82 ? 21.883 -2.616 19.062 1.00 5.67 82 VAL B N 1
ATOM 4673 C CA A VAL B 2 82 ? 23.114 -3.314 19.450 0.50 5.52 82 VAL B CA 1
ATOM 4674 C CA B VAL B 2 82 ? 23.137 -3.339 19.366 0.50 5.52 82 VAL B CA 1
ATOM 4675 C C . VAL B 2 82 ? 23.005 -4.865 19.447 1.00 5.32 82 VAL B C 1
ATOM 4676 O O . VAL B 2 82 ? 23.965 -5.583 19.124 1.00 5.85 82 VAL B O 1
ATOM 4683 N N . THR B 2 83 ? 21.835 -5.387 19.819 1.00 5.77 83 THR B N 1
ATOM 4684 C CA . THR B 2 83 ? 21.675 -6.849 19.784 1.00 5.55 83 THR B CA 1
ATOM 4685 C C . THR B 2 83 ? 21.757 -7.402 18.342 1.00 5.77 83 THR B C 1
ATOM 4686 O O . THR B 2 83 ? 22.507 -8.362 18.093 1.00 6.02 83 THR B O 1
ATOM 4690 N N . PRO B 2 84 ? 21.032 -6.773 17.382 1.00 5.48 84 PRO B N 1
ATOM 4691 C CA . PRO B 2 84 ? 21.267 -7.069 15.949 1.00 5.26 84 PRO B CA 1
ATOM 4692 C C . PRO B 2 84 ? 22.743 -7.014 15.548 1.00 5.30 84 PRO B C 1
ATOM 4693 O O . PRO B 2 84 ? 23.227 -7.943 14.893 1.00 4.96 84 PRO B O 1
ATOM 4697 N N . ILE B 2 85 ? 23.468 -5.973 15.975 1.00 5.39 85 ILE B N 1
ATOM 4698 C CA . ILE B 2 85 ? 24.876 -5.857 15.584 1.00 6.06 85 ILE B CA 1
ATOM 4699 C C . ILE B 2 85 ? 25.658 -7.059 16.115 1.00 5.87 85 ILE B C 1
ATOM 4700 O O . ILE B 2 85 ? 26.404 -7.700 15.374 1.00 6.02 85 ILE B O 1
ATOM 4705 N N . ALA B 2 86 ? 25.483 -7.353 17.402 1.00 5.70 86 ALA B N 1
ATOM 4706 C CA . ALA B 2 86 ? 26.169 -8.491 18.034 1.00 5.02 86 ALA B CA 1
ATOM 4707 C C . ALA B 2 86 ? 25.821 -9.839 17.385 1.00 5.55 86 ALA B C 1
ATOM 4708 O O . ALA B 2 86 ? 26.705 -10.675 17.166 1.00 6.25 86 ALA B O 1
ATOM 4710 N N . ASN B 2 87 ? 24.541 -10.045 17.092 1.00 5.26 87 ASN B N 1
ATOM 4711 C CA . ASN B 2 87 ? 24.074 -11.279 16.430 1.00 5.72 87 ASN B CA 1
ATOM 4712 C C . ASN B 2 87 ? 24.703 -11.419 15.040 1.00 6.02 87 ASN B C 1
ATOM 4713 O O . ASN B 2 87 ? 25.234 -12.487 14.683 1.00 5.98 87 ASN B O 1
ATOM 4718 N N . ALA B 2 88 ? 24.649 -10.340 14.262 1.00 5.54 88 ALA B N 1
ATOM 4719 C CA . ALA B 2 88 ? 25.272 -10.327 12.915 1.00 6.46 88 ALA B CA 1
ATOM 4720 C C . ALA B 2 88 ? 26.793 -10.584 12.983 1.00 6.60 88 ALA B C 1
ATOM 4721 O O . ALA B 2 88 ? 27.367 -11.274 12.116 1.00 7.18 88 ALA B O 1
ATOM 4723 N N . TRP B 2 89 ? 27.440 -10.031 14.011 1.00 6.60 89 TRP B N 1
ATOM 4724 C CA . TRP B 2 89 ? 28.884 -10.197 14.237 1.00 6.89 89 TRP B CA 1
ATOM 4725 C C . TRP B 2 89 ? 29.231 -11.673 14.368 1.00 6.45 89 TRP B C 1
ATOM 4726 O O . TRP B 2 89 ? 30.099 -12.171 13.643 1.00 6.73 89 TRP B O 1
ATOM 4737 N N . LEU B 2 90 ? 28.567 -12.354 15.299 1.00 5.18 90 LEU B N 1
ATOM 4738 C CA . LEU B 2 90 ? 28.869 -13.776 15.547 1.00 5.59 90 LEU B CA 1
ATOM 4739 C C . LEU B 2 90 ? 28.408 -14.680 14.400 1.00 5.31 90 LEU B C 1
ATOM 4740 O O . LEU B 2 90 ? 29.024 -15.712 14.170 1.00 5.82 90 LEU B O 1
ATOM 4745 N N . ASP B 2 91 ? 27.364 -14.253 13.671 1.00 5.17 91 ASP B N 1
ATOM 4746 C CA . ASP B 2 91 ? 26.736 -15.029 12.570 1.00 5.40 91 ASP B CA 1
ATOM 4747 C C . ASP B 2 91 ? 27.413 -14.782 11.231 1.00 5.71 91 ASP B C 1
ATOM 4748 O O . ASP B 2 91 ? 27.050 -15.409 10.229 1.00 5.53 91 ASP B O 1
ATOM 4753 N N . ARG B 2 92 ? 28.380 -13.862 11.204 1.00 5.38 92 ARG B N 1
ATOM 4754 C CA . ARG B 2 92 ? 29.014 -13.464 9.926 1.00 5.28 92 ARG B CA 1
ATOM 4755 C C . ARG B 2 92 ? 27.932 -13.069 8.893 1.00 5.81 92 ARG B C 1
ATOM 4756 O O . ARG B 2 92 ? 27.854 -13.609 7.773 1.00 5.94 92 ARG B O 1
ATOM 4764 N N . THR B 2 93 ? 27.116 -12.087 9.279 1.00 5.40 93 THR B N 1
ATOM 4765 C CA . THR B 2 93 ? 26.004 -11.609 8.439 1.00 5.82 93 THR B CA 1
ATOM 4766 C C . THR B 2 93 ? 26.298 -10.194 7.914 1.00 6.46 93 THR B C 1
ATOM 4767 O O . THR B 2 93 ? 26.612 -9.302 8.709 1.00 5.38 93 THR B O 1
ATOM 4771 N N . PRO B 2 94 ? 26.240 -9.996 6.577 1.00 5.73 94 PRO B N 1
ATOM 4772 C CA . PRO B 2 94 ? 26.613 -8.691 6.020 1.00 6.32 94 PRO B CA 1
ATOM 4773 C C . PRO B 2 94 ? 25.490 -7.651 6.195 1.00 5.58 94 PRO B C 1
ATOM 4774 O O . PRO B 2 94 ? 24.545 -7.642 5.430 1.00 6.11 94 PRO B O 1
ATOM 4778 N N . VAL B 2 95 ? 25.591 -6.804 7.223 1.00 6.09 95 VAL B N 1
ATOM 4779 C CA . VAL B 2 95 ? 24.597 -5.755 7.433 1.00 6.05 95 VAL B CA 1
ATOM 4780 C C . VAL B 2 95 ? 25.317 -4.422 7.613 1.00 5.85 95 VAL B C 1
ATOM 4781 O O . VAL B 2 95 ? 26.238 -4.298 8.435 1.00 6.27 95 VAL B O 1
ATOM 4785 N N . LEU B 2 96 ? 24.891 -3.437 6.835 1.00 5.91 96 LEU B N 1
ATOM 4786 C CA . LEU B 2 96 ? 25.325 -2.055 7.024 1.00 6.46 96 LEU B CA 1
ATOM 4787 C C . LEU B 2 96 ? 24.336 -1.379 7.972 1.00 6.24 96 LEU B C 1
ATOM 4788 O O . LEU B 2 96 ? 23.153 -1.226 7.631 1.00 5.73 96 LEU B O 1
ATOM 4793 N N . PHE B 2 97 ? 24.803 -1.053 9.178 1.00 6.01 97 PHE B N 1
ATOM 4794 C CA . PHE B 2 97 ? 24.000 -0.288 10.126 1.00 5.72 97 PHE B CA 1
ATOM 4795 C C . PHE B 2 97 ? 24.310 1.182 9.955 1.00 6.55 97 PHE B C 1
ATOM 4796 O O . PHE B 2 97 ? 25.416 1.610 10.261 1.00 6.76 97 PHE B O 1
ATOM 4804 N N . LEU B 2 98 ? 23.330 1.942 9.465 1.00 6.59 98 LEU B N 1
ATOM 4805 C CA . LEU B 2 98 ? 23.460 3.397 9.363 1.00 7.35 98 LEU B CA 1
ATOM 4806 C C . LEU B 2 98 ? 22.813 4.007 10.593 1.00 7.47 98 LEU B C 1
ATOM 4807 O O . LEU B 2 98 ? 21.607 3.802 10.831 1.00 7.26 98 LEU B O 1
ATOM 4812 N N . THR B 2 99 ? 23.606 4.720 11.387 1.00 6.43 99 THR B N 1
ATOM 4813 C CA . THR B 2 99 ? 23.055 5.421 12.550 1.00 6.79 99 THR B CA 1
ATOM 4814 C C . THR B 2 99 ? 23.240 6.951 12.515 1.00 7.49 99 THR B C 1
ATOM 4815 O O . THR B 2 99 ? 24.291 7.468 12.109 1.00 7.77 99 THR B O 1
ATOM 4819 N N . GLY B 2 100 ? 22.204 7.671 12.946 1.00 6.53 100 GLY B N 1
ATOM 4820 C CA . GLY B 2 100 ? 22.346 9.091 13.218 1.00 6.66 100 GLY B CA 1
ATOM 4821 C C . GLY B 2 100 ? 23.194 9.278 14.468 1.00 6.96 100 GLY B C 1
ATOM 4822 O O . GLY B 2 100 ? 23.443 8.330 15.232 1.00 7.06 100 GLY B O 1
ATOM 4823 N N . SER B 2 101 ? 23.654 10.503 14.667 1.00 6.96 101 SER B N 1
ATOM 4824 C CA . SER B 2 101 ? 24.324 10.868 15.907 1.00 6.93 101 SER B CA 1
ATOM 4825 C C . SER B 2 101 ? 24.253 12.376 16.059 1.00 6.79 101 SER B C 1
ATOM 4826 O O . SER B 2 101 ? 23.740 13.061 15.175 1.00 6.68 101 SER B O 1
ATOM 4829 N N . GLY B 2 102 ? 24.740 12.861 17.194 1.00 7.28 102 GLY B N 1
ATOM 4830 C CA . GLY B 2 102 ? 24.659 14.280 17.524 1.00 7.44 102 GLY B CA 1
ATOM 4831 C C . GLY B 2 102 ? 25.421 15.081 16.481 1.00 6.76 102 GLY B C 1
ATOM 4832 O O . GLY B 2 102 ? 26.406 14.595 15.896 1.00 7.05 102 GLY B O 1
ATOM 4833 N N . ALA B 2 103 ? 24.965 16.308 16.249 1.00 7.17 103 ALA B N 1
ATOM 4834 C CA . ALA B 2 103 ? 25.641 17.197 15.306 1.00 7.56 103 ALA B CA 1
ATOM 4835 C C . ALA B 2 103 ? 27.037 17.514 15.816 1.00 7.92 103 ALA B C 1
ATOM 4836 O O . ALA B 2 103 ? 27.253 17.694 17.025 1.00 7.46 103 ALA B O 1
ATOM 4838 N N . LEU B 2 104 ? 27.999 17.540 14.896 1.00 7.87 104 LEU B N 1
ATOM 4839 C CA . LEU B 2 104 ? 29.380 17.859 15.247 1.00 7.96 104 LEU B CA 1
ATOM 4840 C C . LEU B 2 104 ? 29.471 19.296 15.781 1.00 8.04 104 LEU B C 1
ATOM 4841 O O . LEU B 2 104 ? 30.190 19.568 16.746 1.00 8.56 104 LEU B O 1
ATOM 4846 N N . ARG B 2 105 ? 28.719 20.208 15.178 1.00 8.98 105 ARG B N 1
ATOM 4847 C CA . ARG B 2 105 ? 28.763 21.621 15.606 1.00 9.63 105 ARG B CA 1
ATOM 4848 C C . ARG B 2 105 ? 28.188 21.848 17.003 1.00 10.43 105 ARG B C 1
ATOM 4849 O O . ARG B 2 105 ? 28.462 22.883 17.631 1.00 10.97 105 ARG B O 1
ATOM 4857 N N . ASP B 2 106 ? 27.414 20.879 17.495 1.00 10.51 106 ASP B N 1
ATOM 4858 C CA . ASP B 2 106 ? 26.794 20.964 18.828 1.00 10.64 106 ASP B CA 1
ATOM 4859 C C . ASP B 2 106 ? 27.419 19.973 19.803 1.00 10.24 106 ASP B C 1
ATOM 4860 O O . ASP B 2 106 ? 26.816 19.568 20.810 1.00 10.56 106 ASP B O 1
ATOM 4865 N N . ASP B 2 107 ? 28.651 19.582 19.490 1.00 9.75 107 ASP B N 1
ATOM 4866 C CA . ASP B 2 107 ? 29.414 18.660 20.329 1.00 9.65 107 ASP B CA 1
ATOM 4867 C C . ASP B 2 107 ? 29.487 19.159 21.783 1.00 9.65 107 ASP B C 1
ATOM 4868 O O . ASP B 2 107 ? 29.660 20.360 22.026 1.00 9.22 107 ASP B O 1
ATOM 4873 N N . GLU B 2 108 ? 29.339 18.234 22.741 1.00 8.83 108 GLU B N 1
ATOM 4874 C CA . GLU B 2 108 ? 29.575 18.522 24.155 1.00 8.96 108 GLU B CA 1
ATOM 4875 C C . GLU B 2 108 ? 28.663 19.630 24.694 1.00 8.71 108 GLU B C 1
ATOM 4876 O O . GLU B 2 108 ? 29.093 20.463 25.492 1.00 9.73 108 GLU B O 1
ATOM 4882 N N . THR B 2 109 ? 27.397 19.620 24.279 1.00 8.86 109 THR B N 1
ATOM 4883 C CA . THR B 2 109 ? 26.436 20.601 24.778 1.00 8.41 109 THR B CA 1
ATOM 4884 C C . THR B 2 109 ? 25.340 19.967 25.637 1.00 8.55 109 THR B C 1
ATOM 4885 O O . THR B 2 109 ? 24.325 20.624 25.922 1.00 8.62 109 THR B O 1
ATOM 4889 N N . ASN B 2 110 ? 25.537 18.694 26.029 1.00 8.17 110 ASN B N 1
ATOM 4890 C CA . ASN B 2 110 ? 24.541 17.957 26.833 1.00 7.98 110 ASN B CA 1
ATOM 4891 C C . ASN B 2 110 ? 23.174 17.999 26.165 1.00 7.32 110 ASN B C 1
ATOM 4892 O O . ASN B 2 110 ? 22.144 18.200 26.826 1.00 8.20 110 ASN B O 1
ATOM 4897 N N . THR B 2 111 ? 23.159 17.838 24.848 1.00 8.05 111 THR B N 1
ATOM 4898 C CA . THR B 2 111 ? 21.905 18.009 24.144 1.00 7.96 111 THR B CA 1
ATOM 4899 C C . THR B 2 111 ? 21.214 16.670 23.866 1.00 8.03 111 THR B C 1
ATOM 4900 O O . THR B 2 111 ? 21.753 15.591 24.171 1.00 8.39 111 THR B O 1
ATOM 4904 N N . LEU B 2 112 ? 20.015 16.759 23.294 1.00 8.00 112 LEU B N 1
ATOM 4905 C CA . LEU B 2 112 ? 19.164 15.594 23.022 1.00 8.81 112 LEU B CA 1
ATOM 4906 C C . LEU B 2 112 ? 19.900 14.529 22.206 1.00 8.53 112 LEU B C 1
ATOM 4907 O O . LEU B 2 112 ? 20.436 14.835 21.142 1.00 8.35 112 LEU B O 1
ATOM 4912 N N . GLN B 2 113 ? 19.934 13.304 22.728 1.00 8.67 113 GLN B N 1
ATOM 4913 C CA . GLN B 2 113 ? 20.407 12.120 21.990 1.00 9.63 113 GLN B CA 1
ATOM 4914 C C . GLN B 2 113 ? 21.908 12.100 21.694 1.00 10.67 113 GLN B C 1
ATOM 4915 O O . GLN B 2 113 ? 22.388 11.237 20.953 1.00 11.39 113 GLN B O 1
ATOM 4921 N N . ALA B 2 114 ? 22.633 13.057 22.260 1.00 9.89 114 ALA B N 1
ATOM 4922 C CA . ALA B 2 114 ? 24.063 13.198 22.014 1.00 10.53 114 ALA B CA 1
ATOM 4923 C C . ALA B 2 114 ? 24.848 12.587 23.176 1.00 11.25 114 ALA B C 1
ATOM 4924 O O . ALA B 2 114 ? 24.264 12.251 24.227 1.00 10.97 114 ALA B O 1
ATOM 4926 N N . GLY B 2 115 ? 26.157 12.428 22.979 1.00 11.71 115 GLY B N 1
ATOM 4927 C CA . GLY B 2 115 ? 27.060 12.026 24.049 1.00 12.50 115 GLY B CA 1
ATOM 4928 C C . GLY B 2 115 ? 27.264 10.532 24.242 1.00 11.85 115 GLY B C 1
ATOM 4929 O O . GLY B 2 115 ? 27.955 10.119 25.177 1.00 13.76 115 GLY B O 1
ATOM 4930 N N . ILE B 2 116 ? 26.660 9.710 23.384 1.00 10.86 116 ILE B N 1
ATOM 4931 C CA . ILE B 2 116 ? 26.945 8.281 23.404 1.00 9.54 116 ILE B CA 1
ATOM 4932 C C . ILE B 2 116 ? 28.034 8.039 22.362 1.00 9.15 116 ILE B C 1
ATOM 4933 O O . ILE B 2 116 ? 27.873 8.431 21.194 1.00 8.67 116 ILE B O 1
ATOM 4938 N N . ASP B 2 117 ? 29.135 7.408 22.787 1.00 8.40 117 ASP B N 1
ATOM 4939 C CA . ASP B 2 117 ? 30.224 7.043 21.863 1.00 7.95 117 ASP B CA 1
ATOM 4940 C C . ASP B 2 117 ? 29.801 5.778 21.116 1.00 7.94 117 ASP B C 1
ATOM 4941 O O . ASP B 2 117 ? 30.191 4.662 21.463 1.00 7.02 117 ASP B O 1
ATOM 4946 N N . GLN B 2 118 ? 28.995 5.977 20.080 1.00 7.21 118 GLN B N 1
ATOM 4947 C CA . GLN B 2 118 ? 28.334 4.860 19.377 1.00 6.62 118 GLN B CA 1
ATOM 4948 C C . GLN B 2 118 ? 29.361 3.984 18.645 1.00 6.93 118 GLN B C 1
ATOM 4949 O O . GLN B 2 118 ? 29.271 2.746 18.636 1.00 7.38 118 GLN B O 1
ATOM 4955 N N . VAL B 2 119 ? 30.362 4.624 18.063 1.00 6.84 119 VAL B N 1
ATOM 4956 C CA . VAL B 2 119 ? 31.414 3.880 17.377 1.00 6.83 119 VAL B CA 1
ATOM 4957 C C . VAL B 2 119 ? 32.205 3.031 18.381 1.00 7.30 119 VAL B C 1
ATOM 4958 O O . VAL B 2 119 ? 32.481 1.866 18.108 1.00 7.22 119 VAL B O 1
ATOM 4962 N N . ALA B 2 120 ? 32.532 3.590 19.549 1.00 6.85 120 ALA B N 1
ATOM 4963 C CA . ALA B 2 120 ? 33.230 2.789 20.575 1.00 7.25 120 ALA B CA 1
ATOM 4964 C C . ALA B 2 120 ? 32.385 1.584 21.010 1.00 7.19 120 ALA B C 1
ATOM 4965 O O . ALA B 2 120 ? 32.898 0.476 21.146 1.00 7.51 120 ALA B O 1
ATOM 4967 N N . MET B 2 121 ? 31.082 1.793 21.184 1.00 7.36 121 MET B N 1
ATOM 4968 C CA . MET B 2 121 ? 30.203 0.687 21.575 1.00 7.23 121 MET B CA 1
ATOM 4969 C C . MET B 2 121 ? 30.123 -0.406 20.517 1.00 7.43 121 MET B C 1
ATOM 4970 O O . MET B 2 121 ? 30.003 -1.568 20.853 1.00 8.12 121 MET B O 1
ATOM 4975 N N . ALA B 2 122 ? 30.156 -0.017 19.242 1.00 6.09 122 ALA B N 1
ATOM 4976 C CA . ALA B 2 122 ? 30.049 -0.978 18.134 1.00 6.21 122 ALA B CA 1
ATOM 4977 C C . ALA B 2 122 ? 31.390 -1.633 17.764 1.00 6.30 122 ALA B C 1
ATOM 4978 O O . ALA B 2 122 ? 31.426 -2.700 17.158 1.00 6.36 122 ALA B O 1
ATOM 4980 N N . ALA B 2 123 ? 32.484 -0.999 18.161 1.00 6.42 123 ALA B N 1
ATOM 4981 C CA . ALA B 2 123 ? 33.819 -1.444 17.772 1.00 6.21 123 ALA B CA 1
ATOM 4982 C C . ALA B 2 123 ? 34.099 -2.959 18.052 1.00 6.43 123 ALA B C 1
ATOM 4983 O O . ALA B 2 123 ? 34.644 -3.636 17.176 1.00 6.72 123 ALA B O 1
ATOM 4985 N N . PRO B 2 124 ? 33.750 -3.479 19.258 1.00 6.83 124 PRO B N 1
ATOM 4986 C CA . PRO B 2 124 ? 34.054 -4.900 19.561 1.00 7.48 124 PRO B CA 1
ATOM 4987 C C . PRO B 2 124 ? 33.235 -5.913 18.773 1.00 7.07 124 PRO B C 1
ATOM 4988 O O . PRO B 2 124 ? 33.531 -7.115 18.827 1.00 7.31 124 PRO B O 1
ATOM 4992 N N . ILE B 2 125 ? 32.203 -5.439 18.076 1.00 6.32 125 ILE B N 1
ATOM 4993 C CA . ILE B 2 125 ? 31.217 -6.308 17.436 1.00 6.00 125 ILE B CA 1
ATOM 4994 C C . ILE B 2 125 ? 30.912 -5.919 15.982 1.00 6.16 125 ILE B C 1
ATOM 4995 O O . ILE B 2 125 ? 29.824 -6.196 15.463 1.00 5.86 125 ILE B O 1
ATOM 5000 N N . THR B 2 126 ? 31.881 -5.282 15.320 1.00 6.50 126 THR B N 1
ATOM 5001 C CA . THR B 2 126 ? 31.738 -4.953 13.892 1.00 6.57 126 THR B CA 1
ATOM 5002 C C . THR B 2 126 ? 33.075 -5.194 13.172 1.00 6.95 126 THR B C 1
ATOM 5003 O O . THR B 2 126 ? 34.141 -5.168 13.803 1.00 6.69 126 THR B O 1
ATOM 5007 N N . LYS B 2 127 ? 33.013 -5.434 11.866 1.00 7.19 127 LYS B N 1
ATOM 5008 C CA . LYS B 2 127 ? 34.214 -5.446 11.025 1.00 7.40 127 LYS B CA 1
ATOM 5009 C C . LYS B 2 127 ? 34.831 -4.047 10.900 1.00 7.87 127 LYS B C 1
ATOM 5010 O O . LYS B 2 127 ? 36.053 -3.886 10.750 1.00 9.07 127 LYS B O 1
ATOM 5016 N N . TRP B 2 128 ? 33.972 -3.033 10.944 1.00 8.10 128 TRP B N 1
ATOM 5017 C CA . TRP B 2 128 ? 34.397 -1.651 10.863 1.00 8.06 128 TRP B CA 1
ATOM 5018 C C . TRP B 2 128 ? 33.316 -0.793 11.481 1.00 7.71 128 TRP B C 1
ATOM 5019 O O . TRP B 2 128 ? 32.119 -1.062 11.303 1.00 6.81 128 TRP B O 1
ATOM 5030 N N . ALA B 2 129 ? 33.733 0.243 12.203 1.00 8.12 129 ALA B N 1
ATOM 5031 C CA . ALA B 2 129 ? 32.784 1.240 12.738 1.00 7.94 129 ALA B CA 1
ATOM 5032 C C . ALA B 2 129 ? 33.428 2.609 12.671 1.00 8.25 129 ALA B C 1
ATOM 5033 O O . ALA B 2 129 ? 34.596 2.769 13.055 1.00 8.41 129 ALA B O 1
ATOM 5035 N N . HIS B 2 130 ? 32.691 3.587 12.158 1.00 7.87 130 HIS B N 1
ATOM 5036 C CA . HIS B 2 130 ? 33.315 4.875 11.886 1.00 8.33 130 HIS B CA 1
ATOM 5037 C C . HIS B 2 130 ? 32.291 5.989 11.833 1.00 8.32 130 HIS B C 1
ATOM 5038 O O . HIS B 2 130 ? 31.200 5.800 11.289 1.00 8.25 130 HIS B O 1
ATOM 5045 N N . ARG B 2 131 ? 32.680 7.153 12.359 1.00 7.91 131 ARG B N 1
ATOM 5046 C CA . ARG B 2 131 ? 31.853 8.361 12.334 1.00 7.64 131 ARG B CA 1
ATOM 5047 C C . ARG B 2 131 ? 32.324 9.312 11.232 1.00 7.35 131 ARG B C 1
ATOM 5048 O O . ARG B 2 131 ? 33.502 9.681 11.163 1.00 7.14 131 ARG B O 1
ATOM 5056 N N . VAL B 2 132 ? 31.403 9.682 10.351 1.00 6.02 132 VAL B N 1
ATOM 5057 C CA . VAL B 2 132 ? 31.706 10.540 9.209 1.00 7.02 132 VAL B CA 1
ATOM 5058 C C . VAL B 2 132 ? 31.924 11.994 9.647 1.00 7.60 132 VAL B C 1
ATOM 5059 O O . VAL B 2 132 ? 31.107 12.559 10.393 1.00 7.50 132 VAL B O 1
ATOM 5063 N N . MET B 2 133 ? 33.020 12.592 9.158 1.00 7.39 133 MET B N 1
ATOM 5064 C CA . MET B 2 133 ? 33.458 13.935 9.546 1.00 8.77 133 MET B CA 1
ATOM 5065 C C . MET B 2 133 ? 33.109 15.047 8.555 1.00 9.23 133 MET B C 1
ATOM 5066 O O . MET B 2 133 ? 33.133 16.237 8.921 1.00 9.83 133 MET B O 1
ATOM 5071 N N . ALA B 2 134 ? 32.806 14.688 7.307 1.00 9.38 134 ALA B N 1
ATOM 5072 C CA . ALA B 2 134 ? 32.466 15.700 6.300 1.00 9.72 134 ALA B CA 1
ATOM 5073 C C . ALA B 2 134 ? 31.423 15.139 5.349 1.00 9.75 134 ALA B C 1
ATOM 5074 O O . ALA B 2 134 ? 31.494 13.972 4.962 1.00 9.31 134 ALA B O 1
ATOM 5076 N N . THR B 2 135 ? 30.462 15.972 4.961 1.00 9.10 135 THR B N 1
ATOM 5077 C CA . THR B 2 135 ? 29.412 15.549 4.029 1.00 9.69 135 THR B CA 1
ATOM 5078 C C . THR B 2 135 ? 29.978 14.998 2.706 1.00 9.46 135 THR B C 1
ATOM 5079 O O . THR B 2 135 ? 29.456 14.021 2.141 1.00 10.03 135 THR B O 1
ATOM 5083 N N . GLU B 2 136 ? 31.039 15.617 2.205 1.00 9.44 136 GLU B N 1
ATOM 5084 C CA . GLU B 2 136 ? 31.632 15.150 0.952 1.00 9.72 136 GLU B CA 1
ATOM 5085 C C . GLU B 2 136 ? 32.277 13.751 1.049 1.00 8.85 136 GLU B C 1
ATOM 5086 O O . GLU B 2 136 ? 32.572 13.138 0.012 1.00 9.68 136 GLU B O 1
ATOM 5089 N N . HIS B 2 137 ? 32.516 13.260 2.270 1.00 8.15 137 HIS B N 1
ATOM 5090 C CA . HIS B 2 137 ? 33.070 11.919 2.436 1.00 7.97 137 HIS B CA 1
ATOM 5091 C C . HIS B 2 137 ? 31.992 10.831 2.334 1.00 7.60 137 HIS B C 1
ATOM 5092 O O . HIS B 2 137 ? 32.306 9.623 2.306 1.00 8.37 137 HIS B O 1
ATOM 5099 N N . ILE B 2 138 ? 30.723 11.239 2.337 1.00 7.75 138 ILE B N 1
ATOM 5100 C CA . ILE B 2 138 ? 29.646 10.252 2.484 1.00 7.61 138 ILE B CA 1
ATOM 5101 C C . ILE B 2 138 ? 29.658 9.139 1.414 1.00 7.98 138 ILE B C 1
ATOM 5102 O O . ILE B 2 138 ? 29.692 7.956 1.769 1.00 7.99 138 ILE B O 1
ATOM 5107 N N . PRO B 2 139 ? 29.649 9.488 0.113 1.00 7.77 139 PRO B N 1
ATOM 5108 C CA . PRO B 2 139 ? 29.641 8.398 -0.864 1.00 7.60 139 PRO B CA 1
ATOM 5109 C C . PRO B 2 139 ? 30.824 7.412 -0.745 1.00 7.89 139 PRO B C 1
ATOM 5110 O O . PRO B 2 139 ? 30.610 6.187 -0.751 1.00 7.67 139 PRO B O 1
ATOM 5114 N N . ARG B 2 140 ? 32.044 7.924 -0.606 1.00 8.31 140 ARG B N 1
ATOM 5115 C CA . ARG B 2 140 ? 33.181 7.001 -0.536 1.00 8.50 140 ARG B CA 1
ATOM 5116 C C . ARG B 2 140 ? 33.168 6.143 0.725 1.00 8.38 140 ARG B C 1
ATOM 5117 O O . ARG B 2 140 ? 33.559 4.972 0.675 1.00 9.06 140 ARG B O 1
ATOM 5125 N N . LEU B 2 141 ? 32.682 6.697 1.839 1.00 7.81 141 LEU B N 1
ATOM 5126 C CA . LEU B 2 141 ? 32.670 5.937 3.091 1.00 7.64 141 LEU B CA 1
ATOM 5127 C C . LEU B 2 141 ? 31.497 4.957 3.142 1.00 7.65 141 LEU B C 1
ATOM 5128 O O . LEU B 2 141 ? 31.618 3.859 3.708 1.00 7.66 141 LEU B O 1
ATOM 5133 N N . VAL B 2 142 ? 30.361 5.338 2.561 1.00 7.28 142 VAL B N 1
ATOM 5134 C CA . VAL B 2 142 ? 29.254 4.381 2.416 1.00 7.09 142 VAL B CA 1
ATOM 5135 C C . VAL B 2 142 ? 29.738 3.184 1.580 1.00 7.09 142 VAL B C 1
ATOM 5136 O O . VAL B 2 142 ? 29.565 2.028 1.977 1.00 7.04 142 VAL B O 1
ATOM 5140 N N . MET B 2 143 ? 30.367 3.451 0.430 1.00 6.50 143 MET B N 1
ATOM 5141 C CA . MET B 2 143 ? 30.842 2.344 -0.396 1.00 7.32 143 MET B CA 1
ATOM 5142 C C . MET B 2 143 ? 31.937 1.516 0.307 1.00 6.82 143 MET B C 1
ATOM 5143 O O . MET B 2 143 ? 31.953 0.281 0.209 1.00 6.53 143 MET B O 1
ATOM 5148 N N . GLN B 2 144 ? 32.836 2.183 1.030 1.00 6.54 144 GLN B N 1
ATOM 5149 C CA . GLN B 2 144 ? 33.881 1.488 1.802 1.00 6.72 144 GLN B CA 1
ATOM 5150 C C . GLN B 2 144 ? 33.264 0.550 2.851 1.00 6.59 144 GLN B C 1
ATOM 5151 O O . GLN B 2 144 ? 33.699 -0.597 3.030 1.00 7.72 144 GLN B O 1
ATOM 5157 N N . ALA B 2 145 ? 32.232 1.048 3.527 1.00 6.99 145 ALA B N 1
ATOM 5158 C CA . ALA B 2 145 ? 31.500 0.287 4.537 1.00 6.03 145 ALA B CA 1
ATOM 5159 C C . ALA B 2 145 ? 30.836 -0.942 3.892 1.00 6.18 145 ALA B C 1
ATOM 5160 O O . ALA B 2 145 ? 30.910 -2.049 4.426 1.00 6.21 145 ALA B O 1
ATOM 5162 N N . ILE B 2 146 ? 30.244 -0.754 2.718 1.00 5.89 146 ILE B N 1
ATOM 5163 C CA . ILE B 2 146 ? 29.643 -1.871 1.978 1.00 6.09 146 ILE B CA 1
ATOM 5164 C C . ILE B 2 146 ? 30.711 -2.921 1.637 1.00 6.71 146 ILE B C 1
ATOM 5165 O O . ILE B 2 146 ? 30.493 -4.101 1.855 1.00 6.64 146 ILE B O 1
ATOM 5170 N N . ARG B 2 147 ? 31.881 -2.490 1.155 1.00 6.99 147 ARG B N 1
ATOM 5171 C CA . ARG B 2 147 ? 32.925 -3.459 0.797 1.00 7.50 147 ARG B CA 1
ATOM 5172 C C . ARG B 2 147 ? 33.373 -4.238 2.019 1.00 7.54 147 ARG B C 1
ATOM 5173 O O . ARG B 2 147 ? 33.610 -5.450 1.943 1.00 8.41 147 ARG B O 1
ATOM 5181 N N . ALA B 2 148 ? 33.465 -3.539 3.156 1.00 7.69 148 ALA B N 1
ATOM 5182 C CA . ALA B 2 148 ? 33.815 -4.176 4.414 1.00 7.88 148 ALA B CA 1
ATOM 5183 C C . ALA B 2 148 ? 32.795 -5.257 4.793 1.00 7.58 148 ALA B C 1
ATOM 5184 O O . ALA B 2 148 ? 33.154 -6.385 5.146 1.00 8.84 148 ALA B O 1
ATOM 5186 N N . ALA B 2 149 ? 31.514 -4.930 4.696 1.00 7.20 149 ALA B N 1
ATOM 5187 C CA . ALA B 2 149 ? 30.472 -5.862 5.117 1.00 7.19 149 ALA B CA 1
ATOM 5188 C C . ALA B 2 149 ? 30.397 -7.105 4.236 1.00 7.37 149 ALA B C 1
ATOM 5189 O O . ALA B 2 149 ? 30.178 -8.210 4.737 1.00 8.09 149 ALA B O 1
ATOM 5191 N N . LEU B 2 150 ? 30.596 -6.921 2.932 1.00 7.82 150 LEU B N 1
ATOM 5192 C CA . LEU B 2 150 ? 30.359 -7.984 1.942 1.00 8.77 150 LEU B CA 1
ATOM 5193 C C . LEU B 2 150 ? 31.563 -8.893 1.722 1.00 8.63 150 LEU B C 1
ATOM 5194 O O . LEU B 2 150 ? 31.441 -9.948 1.092 1.00 10.38 150 LEU B O 1
ATOM 5199 N N . SER B 2 151 ? 32.733 -8.461 2.173 1.00 8.24 151 SER B N 1
ATOM 5200 C CA . SER B 2 151 ? 33.949 -9.248 1.959 1.00 9.03 151 SER B CA 1
ATOM 5201 C C . SER B 2 151 ? 34.075 -10.394 2.980 1.00 8.61 151 SER B C 1
ATOM 5202 O O . SER B 2 151 ? 33.521 -10.311 4.095 1.00 8.49 151 SER B O 1
ATOM 5205 N N . ALA B 2 152 ? 34.787 -11.461 2.601 1.00 9.10 152 ALA B N 1
ATOM 5206 C CA . ALA B 2 152 ? 34.897 -12.652 3.451 1.00 8.62 152 ALA B CA 1
ATOM 5207 C C . ALA B 2 152 ? 35.811 -12.453 4.679 1.00 9.06 152 ALA B C 1
ATOM 5208 O O . ALA B 2 152 ? 36.902 -11.890 4.547 1.00 8.95 152 ALA B O 1
ATOM 5210 N N . PRO B 2 153 ? 35.364 -12.892 5.882 1.00 8.17 153 PRO B N 1
ATOM 5211 C CA . PRO B 2 153 ? 34.022 -13.385 6.228 1.00 7.87 153 PRO B CA 1
ATOM 5212 C C . PRO B 2 153 ? 33.087 -12.198 6.397 1.00 7.24 153 PRO B C 1
ATOM 5213 O O . PRO B 2 153 ? 33.502 -11.145 6.925 1.00 7.25 153 PRO B O 1
ATOM 5217 N N . ARG B 2 154 ? 31.857 -12.361 5.923 1.00 6.76 154 ARG B N 1
ATOM 5218 C CA . ARG B 2 154 ? 30.845 -11.309 5.994 1.00 5.71 154 ARG B CA 1
ATOM 5219 C C . ARG B 2 154 ? 30.594 -10.867 7.437 1.00 6.01 154 ARG B C 1
ATOM 5220 O O . ARG B 2 154 ? 30.825 -11.599 8.396 1.00 6.04 154 ARG B O 1
ATOM 5228 N N . GLY B 2 155 ? 30.113 -9.646 7.591 1.00 6.03 155 GLY B N 1
ATOM 5229 C CA . GLY B 2 155 ? 29.812 -9.180 8.932 1.00 6.13 155 GLY B CA 1
ATOM 5230 C C . GLY B 2 155 ? 29.286 -7.767 8.942 1.00 5.93 155 GLY B C 1
ATOM 5231 O O . GLY B 2 155 ? 29.183 -7.112 7.881 1.00 6.34 155 GLY B O 1
ATOM 5232 N N . PRO B 2 156 ? 28.908 -7.301 10.141 1.00 5.82 156 PRO B N 1
ATOM 5233 C CA . PRO B 2 156 ? 28.267 -5.998 10.285 1.00 5.90 156 PRO B CA 1
ATOM 5234 C C . PRO B 2 156 ? 29.245 -4.842 10.299 1.00 6.24 156 PRO B C 1
ATOM 5235 O O . PRO B 2 156 ? 30.391 -4.966 10.781 1.00 6.50 156 PRO B O 1
ATOM 5239 N N . VAL B 2 157 ? 28.768 -3.712 9.801 1.00 6.14 157 VAL B N 1
ATOM 5240 C CA . VAL B 2 157 ? 29.548 -2.488 9.805 1.00 6.64 157 VAL B CA 1
ATOM 5241 C C . VAL B 2 157 ? 28.657 -1.371 10.339 1.00 6.48 157 VAL B C 1
ATOM 5242 O O . VAL B 2 157 ? 27.468 -1.351 10.082 1.00 7.01 157 VAL B O 1
ATOM 5246 N N . LEU B 2 158 ? 29.247 -0.460 11.101 1.00 7.02 158 LEU B N 1
ATOM 5247 C CA . LEU B 2 158 ? 28.517 0.697 11.602 1.00 6.93 158 LEU B CA 1
ATOM 5248 C C . LEU B 2 158 ? 29.047 1.983 10.960 1.00 7.64 158 LEU B C 1
ATOM 5249 O O . LEU B 2 158 ? 30.230 2.325 11.102 1.00 7.41 158 LEU B O 1
ATOM 5254 N N . LEU B 2 159 ? 28.164 2.703 10.283 1.00 6.43 159 LEU B N 1
ATOM 5255 C CA . LEU B 2 159 ? 28.530 3.999 9.723 1.00 7.59 159 LEU B CA 1
ATOM 5256 C C . LEU B 2 159 ? 27.674 5.031 10.447 1.00 7.75 159 LEU B C 1
ATOM 5257 O O . LEU B 2 159 ? 26.450 4.993 10.362 1.00 7.45 159 LEU B O 1
ATOM 5262 N N . ASP B 2 160 ? 28.347 5.900 11.195 1.00 7.24 160 ASP B N 1
ATOM 5263 C CA . ASP B 2 160 ? 27.698 6.843 12.089 1.00 7.39 160 ASP B CA 1
ATOM 5264 C C . ASP B 2 160 ? 27.699 8.192 11.364 1.00 7.32 160 ASP B C 1
ATOM 5265 O O . ASP B 2 160 ? 28.765 8.681 10.932 1.00 7.39 160 ASP B O 1
ATOM 5270 N N . LEU B 2 161 ? 26.505 8.772 11.230 1.00 7.39 161 LEU B N 1
ATOM 5271 C CA . LEU B 2 161 ? 26.291 9.931 10.372 1.00 7.87 161 LEU B CA 1
ATOM 5272 C C . LEU B 2 161 ? 25.724 11.102 11.181 1.00 7.53 161 LEU B C 1
ATOM 5273 O O . LEU B 2 161 ? 24.511 11.152 11.424 1.00 7.26 161 LEU B O 1
ATOM 5278 N N . PRO B 2 162 ? 26.600 12.022 11.635 1.00 7.56 162 PRO B N 1
ATOM 5279 C CA . PRO B 2 162 ? 26.141 13.175 12.455 1.00 7.85 162 PRO B CA 1
ATOM 5280 C C . PRO B 2 162 ? 25.044 13.983 11.772 1.00 8.17 162 PRO B C 1
ATOM 5281 O O . PRO B 2 162 ? 25.017 14.081 10.536 1.00 8.71 162 PRO B O 1
ATOM 5285 N N . TRP B 2 163 ? 24.154 14.569 12.573 1.00 8.02 163 TRP B N 1
ATOM 5286 C CA . TRP B 2 163 ? 22.966 15.217 12.039 1.00 8.36 163 TRP B CA 1
ATOM 5287 C C . TRP B 2 163 ? 23.337 16.355 11.108 1.00 8.44 163 TRP B C 1
ATOM 5288 O O . TRP B 2 163 ? 22.755 16.475 10.036 1.00 8.82 163 TRP B O 1
ATOM 5299 N N . ASP B 2 164 ? 24.302 17.187 11.514 1.00 7.91 164 ASP B N 1
ATOM 5300 C CA . ASP B 2 164 ? 24.719 18.304 10.649 1.00 9.21 164 ASP B CA 1
ATOM 5301 C C . ASP B 2 164 ? 25.381 17.829 9.348 1.00 8.99 164 ASP B C 1
ATOM 5302 O O . ASP B 2 164 ? 25.184 18.428 8.293 1.00 8.66 164 ASP B O 1
ATOM 5307 N N . ILE B 2 165 ? 26.118 16.723 9.427 1.00 9.23 165 ILE B N 1
ATOM 5308 C CA . ILE B 2 165 ? 26.760 16.132 8.251 1.00 9.35 165 ILE B CA 1
ATOM 5309 C C . ILE B 2 165 ? 25.668 15.661 7.262 1.00 9.75 165 ILE B C 1
ATOM 5310 O O . ILE B 2 165 ? 25.825 15.771 6.056 1.00 10.20 165 ILE B O 1
ATOM 5315 N N . LEU B 2 166 ? 24.554 15.148 7.790 1.00 9.69 166 LEU B N 1
ATOM 5316 C CA . LEU B 2 166 ? 23.424 14.736 6.958 1.00 10.29 166 LEU B CA 1
ATOM 5317 C C . LEU B 2 166 ? 22.563 15.883 6.424 1.00 10.77 166 LEU B C 1
ATOM 5318 O O . LEU B 2 166 ? 22.019 15.793 5.318 1.00 9.83 166 LEU B O 1
ATOM 5323 N N . MET B 2 167 ? 22.400 16.936 7.224 1.00 11.54 167 MET B N 1
ATOM 5324 C CA . MET B 2 167 ? 21.580 18.081 6.827 1.00 13.03 167 MET B CA 1
ATOM 5325 C C . MET B 2 167 ? 22.289 19.072 5.899 1.00 13.48 167 MET B C 1
ATOM 5326 O O . MET B 2 167 ? 21.616 19.756 5.098 1.00 13.45 167 MET B O 1
ATOM 5331 N N . ASN B 2 168 ? 23.618 19.171 6.041 1.00 13.48 168 ASN B N 1
ATOM 5332 C CA A ASN B 2 168 ? 24.434 20.039 5.209 0.50 14.13 168 ASN B CA 1
ATOM 5333 C CA B ASN B 2 168 ? 24.464 20.016 5.186 0.50 13.95 168 ASN B CA 1
ATOM 5334 C C . ASN B 2 168 ? 24.138 19.780 3.729 1.00 14.10 168 ASN B C 1
ATOM 5335 O O . ASN B 2 168 ? 23.959 18.629 3.307 1.00 13.21 168 ASN B O 1
ATOM 5344 N N . GLN B 2 169 ? 24.065 20.862 2.959 1.00 14.51 169 GLN B N 1
ATOM 5345 C CA . GLN B 2 169 ? 23.835 20.747 1.519 1.00 15.72 169 GLN B CA 1
ATOM 5346 C C . GLN B 2 169 ? 25.112 21.027 0.747 1.00 16.34 169 GLN B C 1
ATOM 5347 O O . GLN B 2 169 ? 25.888 21.931 1.094 1.00 16.29 169 GLN B O 1
ATOM 5353 N N . ILE B 2 170 ? 25.360 20.214 -0.272 1.00 16.26 170 ILE B N 1
ATOM 5354 C CA . ILE B 2 170 ? 26.516 20.418 -1.136 1.00 16.89 170 ILE B CA 1
ATOM 5355 C C . ILE B 2 170 ? 26.102 20.354 -2.603 1.00 16.86 170 ILE B C 1
ATOM 5356 O O . ILE B 2 170 ? 25.085 19.759 -2.943 1.00 15.74 170 ILE B O 1
ATOM 5361 N N . ASP B 2 171 ? 26.892 20.992 -3.456 1.00 17.26 171 ASP B N 1
ATOM 5362 C CA . ASP B 2 171 ? 26.719 20.886 -4.897 1.00 18.26 171 ASP B CA 1
ATOM 5363 C C . ASP B 2 171 ? 26.910 19.438 -5.337 1.00 18.12 171 ASP B C 1
ATOM 5364 O O . ASP B 2 171 ? 27.970 18.846 -5.101 1.00 19.12 171 ASP B O 1
ATOM 5369 N N . GLU B 2 172 ? 25.898 18.869 -5.989 1.00 17.94 172 GLU B N 1
ATOM 5370 C CA . GLU B 2 172 ? 25.942 17.458 -6.390 1.00 17.82 172 GLU B CA 1
ATOM 5371 C C . GLU B 2 172 ? 27.079 17.151 -7.370 1.00 17.66 172 GLU B C 1
ATOM 5372 O O . GLU B 2 172 ? 27.568 16.020 -7.428 1.00 17.29 172 GLU B O 1
ATOM 5378 N N . ASP B 2 173 ? 27.513 18.163 -8.119 1.00 17.97 173 ASP B N 1
ATOM 5379 C CA . ASP B 2 173 ? 28.594 17.974 -9.088 1.00 18.77 173 ASP B CA 1
ATOM 5380 C C . ASP B 2 173 ? 29.988 18.000 -8.476 1.00 18.87 173 ASP B C 1
ATOM 5381 O O . ASP B 2 173 ? 30.970 17.768 -9.187 1.00 19.57 173 ASP B O 1
ATOM 5386 N N . SER B 2 174 ? 30.074 18.286 -7.178 1.00 17.94 174 SER B N 1
ATOM 5387 C CA . SER B 2 174 ? 31.356 18.406 -6.493 1.00 18.22 174 SER B CA 1
ATOM 5388 C C . SER B 2 174 ? 31.800 17.109 -5.808 1.00 18.09 174 SER B C 1
ATOM 5389 O O . SER B 2 174 ? 32.920 17.019 -5.303 1.00 17.30 174 SER B O 1
ATOM 5392 N N . VAL B 2 175 ? 30.924 16.107 -5.813 1.00 18.07 175 VAL B N 1
ATOM 5393 C CA . VAL B 2 175 ? 31.215 14.817 -5.186 1.00 18.24 175 VAL B CA 1
ATOM 5394 C C . VAL B 2 175 ? 30.786 13.675 -6.110 1.00 17.51 175 VAL B C 1
ATOM 5395 O O . VAL B 2 175 ? 29.633 13.601 -6.549 1.00 16.85 175 VAL B O 1
ATOM 5399 N N . ILE B 2 176 ? 31.721 12.788 -6.427 1.00 16.96 176 ILE B N 1
ATOM 5400 C CA . ILE B 2 176 ? 31.375 11.673 -7.292 1.00 16.63 176 ILE B CA 1
ATOM 5401 C C . ILE B 2 176 ? 30.776 10.532 -6.445 1.00 15.91 176 ILE B C 1
ATOM 5402 O O . ILE B 2 176 ? 31.225 10.275 -5.316 1.00 15.28 176 ILE B O 1
ATOM 5407 N N . ILE B 2 177 ? 29.746 9.881 -6.981 1.00 14.65 177 ILE B N 1
ATOM 5408 C CA . ILE B 2 177 ? 29.177 8.691 -6.358 1.00 14.21 177 ILE B CA 1
ATOM 5409 C C . ILE B 2 177 ? 29.862 7.493 -7.011 1.00 14.22 177 ILE B C 1
ATOM 5410 O O . ILE B 2 177 ? 29.693 7.261 -8.208 1.00 13.89 177 ILE B O 1
ATOM 5415 N N . PRO B 2 178 ? 30.649 6.732 -6.235 1.00 14.35 178 PRO B N 1
ATOM 5416 C CA . PRO B 2 178 ? 31.371 5.607 -6.835 1.00 14.17 178 PRO B CA 1
ATOM 5417 C C . PRO B 2 178 ? 30.455 4.431 -7.179 1.00 14.02 178 PRO B C 1
ATOM 5418 O O . PRO B 2 178 ? 29.352 4.305 -6.641 1.00 13.67 178 PRO B O 1
ATOM 5422 N N . ASP B 2 179 ? 30.905 3.576 -8.097 1.00 13.82 179 ASP B N 1
ATOM 5423 C CA . ASP B 2 179 ? 30.291 2.263 -8.221 1.00 13.63 179 ASP B CA 1
ATOM 5424 C C . ASP B 2 179 ? 30.779 1.344 -7.109 1.00 12.99 179 ASP B C 1
ATOM 5425 O O . ASP B 2 179 ? 31.795 1.620 -6.461 1.00 12.86 179 ASP B O 1
ATOM 5430 N N . LEU B 2 180 ? 30.053 0.253 -6.903 1.00 12.86 180 LEU B N 1
ATOM 5431 C CA . LEU B 2 180 ? 30.559 -0.846 -6.110 1.00 12.86 180 LEU B CA 1
ATOM 5432 C C . LEU B 2 180 ? 31.450 -1.697 -7.012 1.00 12.75 180 LEU B C 1
ATOM 5433 O O . LEU B 2 180 ? 30.965 -2.553 -7.777 1.00 13.08 180 LEU B O 1
ATOM 5438 N N . VAL B 2 181 ? 32.749 -1.416 -6.953 1.00 12.21 181 VAL B N 1
ATOM 5439 C CA . VAL B 2 181 ? 33.715 -2.164 -7.753 1.00 12.83 181 VAL B CA 1
ATOM 5440 C C . VAL B 2 181 ? 34.435 -3.104 -6.810 1.00 12.23 181 VAL B C 1
ATOM 5441 O O . VAL B 2 181 ? 35.385 -2.743 -6.116 1.00 12.58 181 VAL B O 1
ATOM 5445 N N . LEU B 2 182 ? 33.919 -4.316 -6.770 1.00 12.25 182 LEU B N 1
ATOM 5446 C CA . LEU B 2 182 ? 34.389 -5.319 -5.858 1.00 11.96 182 LEU B CA 1
ATOM 5447 C C . LEU B 2 182 ? 33.981 -6.627 -6.497 1.00 12.56 182 LEU B C 1
ATOM 5448 O O . LEU B 2 182 ? 32.793 -6.854 -6.746 1.00 11.85 182 LEU B O 1
ATOM 5453 N N . SER B 2 183 ? 34.947 -7.497 -6.748 1.00 12.82 183 SER B N 1
ATOM 5454 C CA . SER B 2 183 ? 34.630 -8.714 -7.455 1.00 14.15 183 SER B CA 1
ATOM 5455 C C . SER B 2 183 ? 33.619 -9.558 -6.683 1.00 14.28 183 SER B C 1
ATOM 5456 O O . SER B 2 183 ? 33.715 -9.720 -5.465 1.00 14.06 183 SER B O 1
ATOM 5459 N N . ALA B 2 184 ? 32.649 -10.071 -7.434 1.00 15.04 184 ALA B N 1
ATOM 5460 C CA . ALA B 2 184 ? 31.621 -10.967 -6.926 1.00 16.03 184 ALA B CA 1
ATOM 5461 C C . ALA B 2 184 ? 32.207 -12.365 -6.684 1.00 16.62 184 ALA B C 1
ATOM 5462 O O . ALA B 2 184 ? 31.601 -13.197 -6.004 1.00 17.66 184 ALA B O 1
ATOM 5464 N N . HIS B 2 185 ? 33.384 -12.614 -7.253 1.00 17.20 185 HIS B N 1
ATOM 5465 C CA . HIS B 2 185 ? 34.028 -13.914 -7.199 1.00 17.40 185 HIS B CA 1
ATOM 5466 C C . HIS B 2 185 ? 34.987 -13.907 -6.034 1.00 17.15 185 HIS B C 1
ATOM 5467 O O . HIS B 2 185 ? 35.867 -13.051 -5.967 1.00 18.71 185 HIS B O 1
ATOM 5474 N N . GLY B 2 186 ? 34.873 -14.863 -5.136 1.00 15.55 186 GLY B N 1
ATOM 5475 C CA . GLY B 2 186 ? 35.796 -14.878 -4.003 1.00 14.77 186 GLY B CA 1
ATOM 5476 C C . GLY B 2 186 ? 37.147 -15.455 -4.393 1.00 13.35 186 GLY B C 1
ATOM 5477 O O . GLY B 2 186 ? 37.244 -16.185 -5.383 1.00 13.61 186 GLY B O 1
ATOM 5478 N N . ALA B 2 187 ? 38.174 -15.121 -3.620 1.00 12.65 187 ALA B N 1
ATOM 5479 C CA . ALA B 2 187 ? 39.511 -15.677 -3.803 1.00 11.49 187 ALA B CA 1
ATOM 5480 C C . ALA B 2 187 ? 39.497 -17.187 -3.596 1.00 11.36 187 ALA B C 1
ATOM 5481 O O . ALA B 2 187 ? 38.735 -17.710 -2.774 1.00 11.00 187 ALA B O 1
ATOM 5483 N N . ARG B 2 188 ? 40.355 -17.882 -4.339 1.00 10.98 188 ARG B N 1
ATOM 5484 C CA . ARG B 2 188 ? 40.394 -19.337 -4.274 1.00 11.23 188 ARG B CA 1
ATOM 5485 C C . ARG B 2 188 ? 41.737 -19.903 -3.769 1.00 10.37 188 ARG B C 1
ATOM 5486 O O . ARG B 2 188 ? 42.750 -19.185 -3.759 1.00 10.21 188 ARG B O 1
ATOM 5494 N N . PRO B 2 189 ? 41.754 -21.183 -3.332 1.00 9.72 189 PRO B N 1
ATOM 5495 C CA . PRO B 2 189 ? 43.006 -21.734 -2.823 1.00 9.73 189 PRO B CA 1
ATOM 5496 C C . PRO B 2 189 ? 44.088 -21.781 -3.897 1.00 9.67 189 PRO B C 1
ATOM 5497 O O . PRO B 2 189 ? 43.789 -21.778 -5.090 1.00 9.99 189 PRO B O 1
ATOM 5501 N N . ASP B 2 190 ? 45.341 -21.793 -3.451 1.00 10.34 190 ASP B N 1
ATOM 5502 C CA . ASP B 2 190 ? 46.466 -22.158 -4.303 1.00 10.29 190 ASP B CA 1
ATOM 5503 C C . ASP B 2 190 ? 46.182 -23.563 -4.868 1.00 10.33 190 ASP B C 1
ATOM 5504 O O . ASP B 2 190 ? 45.705 -24.436 -4.142 1.00 10.01 190 ASP B O 1
ATOM 5509 N N . PRO B 2 191 ? 46.435 -23.774 -6.177 1.00 10.32 191 PRO B N 1
ATOM 5510 C CA . PRO B 2 191 ? 46.117 -25.067 -6.784 1.00 10.18 191 PRO B CA 1
ATOM 5511 C C . PRO B 2 191 ? 46.873 -26.231 -6.133 1.00 10.31 191 PRO B C 1
ATOM 5512 O O . PRO B 2 191 ? 46.399 -27.363 -6.181 1.00 9.85 191 PRO B O 1
ATOM 5516 N N . ALA B 2 192 ? 48.018 -25.965 -5.506 1.00 10.09 192 ALA B N 1
ATOM 5517 C CA . ALA B 2 192 ? 48.759 -27.030 -4.819 1.00 9.89 192 ALA B CA 1
ATOM 5518 C C . ALA B 2 192 ? 47.962 -27.525 -3.604 1.00 10.18 192 ALA B C 1
ATOM 5519 O O . ALA B 2 192 ? 47.849 -28.733 -3.344 1.00 9.65 192 ALA B O 1
ATOM 5521 N N . ASP B 2 193 ? 47.389 -26.577 -2.873 1.00 9.34 193 ASP B N 1
ATOM 5522 C CA . ASP B 2 193 ? 46.505 -26.911 -1.757 1.00 9.14 193 ASP B CA 1
ATOM 5523 C C . ASP B 2 193 ? 45.242 -27.636 -2.244 1.00 8.88 193 ASP B C 1
ATOM 5524 O O . ASP B 2 193 ? 44.805 -28.613 -1.627 1.00 8.61 193 ASP B O 1
ATOM 5529 N N . LEU B 2 194 ? 44.651 -27.149 -3.334 1.00 8.66 194 LEU B N 1
ATOM 5530 C CA . LEU B 2 194 ? 43.464 -27.800 -3.881 1.00 9.72 194 LEU B CA 1
ATOM 5531 C C . LEU B 2 194 ? 43.768 -29.238 -4.333 1.00 9.74 194 LEU B C 1
ATOM 5532 O O . LEU B 2 194 ? 42.992 -30.157 -4.044 1.00 9.86 194 LEU B O 1
ATOM 5537 N N . ASP B 2 195 ? 44.891 -29.425 -5.025 1.00 10.37 195 ASP B N 1
ATOM 5538 C CA . ASP B 2 195 ? 45.340 -30.757 -5.458 1.00 10.59 195 ASP B CA 1
ATOM 5539 C C . ASP B 2 195 ? 45.524 -31.684 -4.271 1.00 10.19 195 ASP B C 1
ATOM 5540 O O . ASP B 2 195 ? 45.123 -32.836 -4.331 1.00 10.04 195 ASP B O 1
ATOM 5545 N N . GLN B 2 196 ? 46.159 -31.193 -3.209 1.00 8.87 196 GLN B N 1
ATOM 5546 C CA . GLN B 2 196 ? 46.391 -32.015 -2.024 1.00 10.42 196 GLN B CA 1
ATOM 5547 C C . GLN B 2 196 ? 45.063 -32.351 -1.343 1.00 10.35 196 GLN B C 1
ATOM 5548 O O . GLN B 2 196 ? 44.831 -33.506 -0.989 1.00 11.16 196 GLN B O 1
ATOM 5554 N N . ALA B 2 197 ? 44.191 -31.348 -1.174 1.00 9.97 197 ALA B N 1
ATOM 5555 C CA . ALA B 2 197 ? 42.863 -31.573 -0.581 1.00 10.04 197 ALA B CA 1
ATOM 5556 C C . ALA B 2 197 ? 42.089 -32.652 -1.345 1.00 9.46 197 ALA B C 1
ATOM 5557 O O . ALA B 2 197 ? 41.527 -33.573 -0.737 1.00 10.03 197 ALA B O 1
ATOM 5559 N N . LEU B 2 198 ? 42.082 -32.555 -2.677 1.00 9.31 198 LEU B N 1
ATOM 5560 C CA . LEU B 2 198 ? 41.326 -33.488 -3.501 1.00 9.29 198 LEU B CA 1
ATOM 5561 C C . LEU B 2 198 ? 41.957 -34.878 -3.535 1.00 9.86 198 LEU B C 1
ATOM 5562 O O . LEU B 2 198 ? 41.238 -35.872 -3.583 1.00 9.66 198 LEU B O 1
ATOM 5567 N N . ALA B 2 199 ? 43.292 -34.948 -3.501 1.00 10.08 199 ALA B N 1
ATOM 5568 C CA . ALA B 2 199 ? 43.976 -36.242 -3.399 1.00 10.73 199 ALA B CA 1
ATOM 5569 C C . ALA B 2 199 ? 43.593 -36.952 -2.100 1.00 10.46 199 ALA B C 1
ATOM 5570 O O . ALA B 2 199 ? 43.331 -38.166 -2.105 1.00 11.78 199 ALA B O 1
ATOM 5572 N N . LEU B 2 200 ? 43.529 -36.199 -1.000 1.00 10.42 200 LEU B N 1
ATOM 5573 C CA . LEU B 2 200 ? 43.134 -36.769 0.302 1.00 11.14 200 LEU B CA 1
ATOM 5574 C C . LEU B 2 200 ? 41.660 -37.205 0.274 1.00 10.92 200 LEU B C 1
ATOM 5575 O O . LEU B 2 200 ? 41.302 -38.269 0.810 1.00 11.87 200 LEU B O 1
ATOM 5580 N N . LEU B 2 201 ? 40.818 -36.377 -0.335 1.00 10.51 201 LEU B N 1
ATOM 5581 C CA . LEU B 2 201 ? 39.378 -36.662 -0.429 1.00 10.53 201 LEU B CA 1
ATOM 5582 C C . LEU B 2 201 ? 39.160 -37.937 -1.213 1.00 11.40 201 LEU B C 1
ATOM 5583 O O . LEU B 2 201 ? 38.301 -38.755 -0.861 1.00 12.11 201 LEU B O 1
ATOM 5588 N N . ARG B 2 202 ? 39.930 -38.089 -2.292 1.00 11.62 202 ARG B N 1
ATOM 5589 C CA . ARG B 2 202 ? 39.863 -39.294 -3.136 1.00 12.85 202 ARG B CA 1
ATOM 5590 C C . ARG B 2 202 ? 40.296 -40.558 -2.362 1.00 12.57 202 ARG B C 1
ATOM 5591 O O . ARG B 2 202 ? 39.727 -41.630 -2.546 1.00 13.25 202 ARG B O 1
ATOM 5599 N N . LYS B 2 203 ? 41.299 -40.414 -1.505 1.00 12.65 203 LYS B N 1
ATOM 5600 C CA . LYS B 2 203 ? 41.899 -41.538 -0.792 1.00 13.30 203 LYS B CA 1
ATOM 5601 C C . LYS B 2 203 ? 41.037 -42.000 0.397 1.00 12.75 203 LYS B C 1
ATOM 5602 O O . LYS B 2 203 ? 41.047 -43.178 0.766 1.00 12.27 203 LYS B O 1
ATOM 5606 N N . ALA B 2 204 ? 40.307 -41.067 1.008 1.00 11.67 204 ALA B N 1
ATOM 5607 C CA . ALA B 2 204 ? 39.528 -41.353 2.217 1.00 11.48 204 ALA B CA 1
ATOM 5608 C C . ALA B 2 204 ? 38.509 -42.455 2.001 1.00 11.49 204 ALA B C 1
ATOM 5609 O O . ALA B 2 204 ? 37.936 -42.555 0.932 1.00 11.02 204 ALA B O 1
ATOM 5611 N N . GLU B 2 205 ? 38.261 -43.236 3.048 1.00 11.73 205 GLU B N 1
ATOM 5612 C CA . GLU B 2 205 ? 37.226 -44.270 3.033 1.00 12.56 205 GLU B CA 1
ATOM 5613 C C . GLU B 2 205 ? 35.851 -43.763 3.435 1.00 12.12 205 GLU B C 1
ATOM 5614 O O . GLU B 2 205 ? 34.839 -44.313 3.003 1.00 12.09 205 GLU B O 1
ATOM 5620 N N . ARG B 2 206 ? 35.823 -42.756 4.312 1.00 11.26 206 ARG B N 1
ATOM 5621 C CA . ARG B 2 206 ? 34.573 -42.223 4.844 1.00 10.94 206 ARG B CA 1
ATOM 5622 C C . ARG B 2 206 ? 34.653 -40.686 4.938 1.00 10.56 206 ARG B C 1
ATOM 5623 O O . ARG B 2 206 ? 34.586 -40.111 6.034 1.00 10.93 206 ARG B O 1
ATOM 5631 N N . PRO B 2 207 ? 34.789 -40.026 3.784 1.00 9.86 207 PRO B N 1
ATOM 5632 C CA . PRO B 2 207 ? 34.920 -38.571 3.785 1.00 9.04 207 PRO B CA 1
ATOM 5633 C C . PRO B 2 207 ? 33.558 -37.902 3.965 1.00 8.71 207 PRO B C 1
ATOM 5634 O O . PRO B 2 207 ? 32.534 -38.426 3.503 1.00 8.17 207 PRO B O 1
ATOM 5638 N N . VAL B 2 208 ? 33.554 -36.755 4.638 1.00 8.23 208 VAL B N 1
ATOM 5639 C CA . VAL B 2 208 ? 32.373 -35.885 4.673 1.00 7.56 208 VAL B CA 1
ATOM 5640 C C . VAL B 2 208 ? 32.819 -34.426 4.460 1.00 7.88 208 VAL B C 1
ATOM 5641 O O . VAL B 2 208 ? 33.987 -34.077 4.723 1.00 8.03 208 VAL B O 1
ATOM 5645 N N . ILE B 2 209 ? 31.883 -33.620 3.967 1.00 7.18 209 ILE B N 1
ATOM 5646 C CA . ILE B 2 209 ? 32.031 -32.164 3.832 1.00 7.29 209 ILE B CA 1
ATOM 5647 C C . ILE B 2 209 ? 31.095 -31.535 4.850 1.00 7.32 209 ILE B C 1
ATOM 5648 O O . ILE B 2 209 ? 29.995 -32.044 5.080 1.00 7.78 209 ILE B O 1
ATOM 5653 N N . VAL B 2 210 ? 31.541 -30.447 5.476 1.00 7.83 210 VAL B N 1
ATOM 5654 C CA . VAL B 2 210 ? 30.679 -29.683 6.402 1.00 7.18 210 VAL B CA 1
ATOM 5655 C C . VAL B 2 210 ? 30.654 -28.203 5.991 1.00 7.25 210 VAL B C 1
ATOM 5656 O O . VAL B 2 210 ? 31.695 -27.515 6.014 1.00 7.42 210 VAL B O 1
ATOM 5660 N N . LEU B 2 211 ? 29.469 -27.734 5.604 1.00 6.76 211 LEU B N 1
ATOM 5661 C CA . LEU B 2 211 ? 29.305 -26.344 5.164 1.00 6.82 211 LEU B CA 1
ATOM 5662 C C . LEU B 2 211 ? 28.973 -25.428 6.326 1.00 7.35 211 LEU B C 1
ATOM 5663 O O . LEU B 2 211 ? 28.166 -25.782 7.204 1.00 7.46 211 LEU B O 1
ATOM 5668 N N . GLY B 2 212 ? 29.575 -24.237 6.309 1.00 7.17 212 GLY B N 1
ATOM 5669 C CA . GLY B 2 212 ? 29.215 -23.167 7.249 1.00 6.82 212 GLY B CA 1
ATOM 5670 C C . GLY B 2 212 ? 28.533 -21.981 6.566 1.00 6.98 212 GLY B C 1
ATOM 5671 O O . GLY B 2 212 ? 28.197 -22.020 5.371 1.00 7.06 212 GLY B O 1
ATOM 5672 N N . SER B 2 213 ? 28.358 -20.898 7.323 1.00 6.33 213 SER B N 1
ATOM 5673 C CA . SER B 2 213 ? 27.578 -19.747 6.870 1.00 6.82 213 SER B CA 1
ATOM 5674 C C . SER B 2 213 ? 28.164 -19.104 5.612 1.00 6.57 213 SER B C 1
ATOM 5675 O O . SER B 2 213 ? 27.414 -18.616 4.761 1.00 6.23 213 SER B O 1
ATOM 5678 N N . GLU B 2 214 ? 29.493 -19.113 5.477 1.00 5.97 214 GLU B N 1
ATOM 5679 C CA . GLU B 2 214 ? 30.096 -18.454 4.291 1.00 6.25 214 GLU B CA 1
ATOM 5680 C C . GLU B 2 214 ? 29.643 -19.133 2.984 1.00 6.40 214 GLU B C 1
ATOM 5681 O O . GLU B 2 214 ? 29.578 -18.482 1.938 1.00 6.54 214 GLU B O 1
ATOM 5687 N N . ALA B 2 215 ? 29.310 -20.426 3.060 1.00 5.94 215 ALA B N 1
ATOM 5688 C CA . ALA B 2 215 ? 28.757 -21.119 1.879 1.00 7.29 215 ALA B CA 1
ATOM 5689 C C . ALA B 2 215 ? 27.361 -20.571 1.514 1.00 6.71 215 ALA B C 1
ATOM 5690 O O . ALA B 2 215 ? 26.990 -20.490 0.338 1.00 7.38 215 ALA B O 1
ATOM 5692 N N . SER B 2 216 ? 26.575 -20.220 2.534 1.00 7.53 216 SER B N 1
ATOM 5693 C CA . SER B 2 216 ? 25.250 -19.643 2.309 1.00 7.87 216 SER B CA 1
ATOM 5694 C C . SER B 2 216 ? 25.312 -18.231 1.718 1.00 7.63 216 SER B C 1
ATOM 5695 O O . SER B 2 216 ? 24.487 -17.877 0.876 1.00 8.35 216 SER B O 1
ATOM 5698 N N . ARG B 2 217 ? 26.284 -17.429 2.163 1.00 7.31 217 ARG B N 1
ATOM 5699 C CA . ARG B 2 217 ? 26.405 -16.036 1.736 1.00 7.40 217 ARG B CA 1
ATOM 5700 C C . ARG B 2 217 ? 26.705 -15.917 0.246 1.00 8.13 217 ARG B C 1
ATOM 5701 O O . ARG B 2 217 ? 26.215 -15.014 -0.399 1.00 8.80 217 ARG B O 1
ATOM 5709 N N . THR B 2 218 ? 27.547 -16.806 -0.273 1.00 8.39 218 THR B N 1
ATOM 5710 C CA . THR B 2 218 ? 27.887 -16.777 -1.706 1.00 10.15 218 THR B CA 1
ATOM 5711 C C . THR B 2 218 ? 26.997 -17.664 -2.581 1.00 9.84 218 THR B C 1
ATOM 5712 O O . THR B 2 218 ? 26.934 -17.453 -3.794 1.00 10.64 218 THR B O 1
ATOM 5716 N N . ALA B 2 219 ? 26.335 -18.657 -1.976 1.00 9.08 219 ALA B N 1
ATOM 5717 C CA . ALA B 2 219 ? 25.311 -19.474 -2.644 1.00 8.99 219 ALA B CA 1
ATOM 5718 C C . ALA B 2 219 ? 25.740 -20.018 -4.027 1.00 8.97 219 ALA B C 1
ATOM 5719 O O . ALA B 2 219 ? 24.999 -19.913 -5.033 1.00 8.13 219 ALA B O 1
ATOM 5721 N N . ARG B 2 220 ? 26.946 -20.578 -4.074 1.00 8.93 220 ARG B N 1
ATOM 5722 C CA . ARG B 2 220 ? 27.454 -21.201 -5.314 1.00 10.23 220 ARG B CA 1
ATOM 5723 C C . ARG B 2 220 ? 26.841 -22.602 -5.479 1.00 10.11 220 ARG B C 1
ATOM 5724 O O . ARG B 2 220 ? 27.534 -23.629 -5.399 1.00 10.07 220 ARG B O 1
ATOM 5732 N N . LYS B 2 221 ? 25.532 -22.635 -5.714 1.00 10.37 221 LYS B N 1
ATOM 5733 C CA . LYS B 2 221 ? 24.770 -23.891 -5.690 1.00 10.62 221 LYS B CA 1
ATOM 5734 C C . LYS B 2 221 ? 25.075 -24.781 -6.887 1.00 10.65 221 LYS B C 1
ATOM 5735 O O . LYS B 2 221 ? 25.156 -26.010 -6.744 1.00 10.43 221 LYS B O 1
ATOM 5741 N N . THR B 2 222 ? 25.251 -24.163 -8.052 1.00 10.51 222 THR B N 1
ATOM 5742 C CA . THR B 2 222 ? 25.579 -24.932 -9.270 1.00 10.87 222 THR B CA 1
ATOM 5743 C C . THR B 2 222 ? 26.924 -25.643 -9.113 1.00 9.77 222 THR B C 1
ATOM 5744 O O . THR B 2 222 ? 27.044 -26.857 -9.363 1.00 9.31 222 THR B O 1
ATOM 5748 N N . ALA B 2 223 ? 27.934 -24.891 -8.695 1.00 9.26 223 ALA B N 1
ATOM 5749 C CA . ALA B 2 223 ? 29.252 -25.471 -8.458 1.00 8.77 223 ALA B CA 1
ATOM 5750 C C . ALA B 2 223 ? 29.193 -26.552 -7.382 1.00 9.45 223 ALA B C 1
ATOM 5751 O O . ALA B 2 223 ? 29.793 -27.626 -7.533 1.00 9.30 223 ALA B O 1
ATOM 5753 N N . LEU B 2 224 ? 28.470 -26.286 -6.289 1.00 8.68 224 LEU B N 1
ATOM 5754 C CA . LEU B 2 224 ? 28.406 -27.278 -5.212 1.00 8.51 224 LEU B CA 1
ATOM 5755 C C . LEU B 2 224 ? 27.826 -28.581 -5.759 1.00 8.88 224 LEU B C 1
ATOM 5756 O O . LEU B 2 224 ? 28.361 -29.664 -5.487 1.00 9.68 224 LEU B O 1
ATOM 5761 N N . SER B 2 225 ? 26.746 -28.462 -6.536 1.00 9.55 225 SER B N 1
ATOM 5762 C CA . SER B 2 225 ? 26.093 -29.634 -7.128 1.00 10.82 225 SER B CA 1
ATOM 5763 C C . SER B 2 225 ? 27.051 -30.389 -8.035 1.00 10.50 225 SER B C 1
ATOM 5764 O O . SER B 2 225 ? 27.097 -31.622 -7.993 1.00 11.36 225 SER B O 1
ATOM 5767 N N . ALA B 2 226 ? 27.800 -29.655 -8.854 1.00 10.17 226 ALA B N 1
ATOM 5768 C CA . ALA B 2 226 ? 28.742 -30.298 -9.784 1.00 9.28 226 ALA B CA 1
ATOM 5769 C C . ALA B 2 226 ? 29.826 -31.073 -9.014 1.00 8.90 226 ALA B C 1
ATOM 5770 O O . ALA B 2 226 ? 30.130 -32.227 -9.317 1.00 9.60 226 ALA B O 1
ATOM 5772 N N . PHE B 2 227 ? 30.385 -30.443 -7.988 1.00 8.44 227 PHE B N 1
ATOM 5773 C CA . PHE B 2 227 ? 31.432 -31.035 -7.159 1.00 9.05 227 PHE B CA 1
ATOM 5774 C C . PHE B 2 227 ? 30.904 -32.264 -6.431 1.00 9.19 227 PHE B C 1
ATOM 5775 O O . PHE B 2 227 ? 31.542 -33.313 -6.416 1.00 10.56 227 PHE B O 1
ATOM 5783 N N . VAL B 2 228 ? 29.719 -32.144 -5.840 1.00 9.61 228 VAL B N 1
ATOM 5784 C CA . VAL B 2 228 ? 29.116 -33.264 -5.119 1.00 10.36 228 VAL B CA 1
ATOM 5785 C C . VAL B 2 228 ? 28.719 -34.414 -6.069 1.00 10.90 228 VAL B C 1
ATOM 5786 O O . VAL B 2 228 ? 28.912 -35.583 -5.718 1.00 11.57 228 VAL B O 1
ATOM 5790 N N . ALA B 2 229 ? 28.214 -34.087 -7.262 1.00 11.56 229 ALA B N 1
ATOM 5791 C CA . ALA B 2 229 ? 27.865 -35.137 -8.246 1.00 12.18 229 ALA B CA 1
ATOM 5792 C C . ALA B 2 229 ? 29.113 -35.898 -8.665 1.00 12.59 229 ALA B C 1
ATOM 5793 O O . ALA B 2 229 ? 29.081 -37.129 -8.835 1.00 13.00 229 ALA B O 1
ATOM 5795 N N . ALA B 2 230 ? 30.215 -35.178 -8.820 1.00 12.60 230 ALA B N 1
ATOM 5796 C CA . ALA B 2 230 ? 31.431 -35.810 -9.317 1.00 12.41 230 ALA B CA 1
ATOM 5797 C C . ALA B 2 230 ? 32.081 -36.712 -8.280 1.00 12.28 230 ALA B C 1
ATOM 5798 O O . ALA B 2 230 ? 32.636 -37.753 -8.634 1.00 12.79 230 ALA B O 1
ATOM 5800 N N . THR B 2 231 ? 32.020 -36.324 -7.006 1.00 11.73 231 THR B N 1
ATOM 5801 C CA . THR B 2 231 ? 32.783 -37.010 -5.957 1.00 11.12 231 THR B CA 1
ATOM 5802 C C . THR B 2 231 ? 31.960 -37.985 -5.124 1.00 10.90 231 THR B C 1
ATOM 5803 O O . THR B 2 231 ? 32.513 -38.889 -4.500 1.00 11.46 231 THR B O 1
ATOM 5807 N N . GLY B 2 232 ? 30.645 -37.792 -5.097 1.00 10.25 232 GLY B N 1
ATOM 5808 C CA . GLY B 2 232 ? 29.757 -38.633 -4.310 1.00 10.71 232 GLY B CA 1
ATOM 5809 C C . GLY B 2 232 ? 29.952 -38.555 -2.800 1.00 10.37 232 GLY B C 1
ATOM 5810 O O . GLY B 2 232 ? 29.595 -39.489 -2.071 1.00 11.92 232 GLY B O 1
ATOM 5811 N N . VAL B 2 233 ? 30.545 -37.458 -2.326 1.00 10.62 233 VAL B N 1
ATOM 5812 C CA . VAL B 2 233 ? 30.826 -37.291 -0.907 1.00 9.53 233 VAL B CA 1
ATOM 5813 C C . VAL B 2 233 ? 29.634 -36.659 -0.159 1.00 10.04 233 VAL B C 1
ATOM 5814 O O . VAL B 2 233 ? 29.126 -35.623 -0.603 1.00 10.34 233 VAL B O 1
ATOM 5818 N N . PRO B 2 234 ? 29.190 -37.283 0.959 1.00 10.65 234 PRO B N 1
ATOM 5819 C CA . PRO B 2 234 ? 28.069 -36.714 1.732 1.00 9.82 234 PRO B CA 1
ATOM 5820 C C . PRO B 2 234 ? 28.426 -35.364 2.326 1.00 9.25 234 PRO B C 1
ATOM 5821 O O . PRO B 2 234 ? 29.556 -35.155 2.763 1.00 8.80 234 PRO B O 1
ATOM 5825 N N . VAL B 2 235 ? 27.434 -34.477 2.330 1.00 9.04 235 VAL B N 1
ATOM 5826 C CA . VAL B 2 235 ? 27.591 -33.079 2.743 1.00 9.08 235 VAL B CA 1
ATOM 5827 C C . VAL B 2 235 ? 26.685 -32.800 3.936 1.00 9.03 235 VAL B C 1
ATOM 5828 O O . VAL B 2 235 ? 25.482 -33.084 3.884 1.00 9.66 235 VAL B O 1
ATOM 5832 N N . PHE B 2 236 ? 27.288 -32.286 5.007 1.00 8.28 236 PHE B N 1
ATOM 5833 C CA . PHE B 2 236 ? 26.577 -31.870 6.219 1.00 7.48 236 PHE B CA 1
ATOM 5834 C C . PHE B 2 236 ? 26.694 -30.363 6.317 1.00 6.86 236 PHE B C 1
ATOM 5835 O O . PHE B 2 236 ? 27.443 -29.739 5.552 1.00 6.90 236 PHE B O 1
ATOM 5843 N N . ALA B 2 237 ? 25.947 -29.772 7.242 1.00 6.40 237 ALA B N 1
ATOM 5844 C CA . ALA B 2 237 ? 25.992 -28.316 7.408 1.00 6.15 237 ALA B CA 1
ATOM 5845 C C . ALA B 2 237 ? 25.605 -27.961 8.823 1.00 6.14 237 ALA B C 1
ATOM 5846 O O . ALA B 2 237 ? 24.856 -28.693 9.450 1.00 6.51 237 ALA B O 1
ATOM 5848 N N . ASP B 2 238 ? 26.107 -26.841 9.334 1.00 6.47 238 ASP B N 1
ATOM 5849 C CA . ASP B 2 238 ? 25.486 -26.258 10.520 1.00 6.24 238 ASP B CA 1
ATOM 5850 C C . ASP B 2 238 ? 24.143 -25.640 10.124 1.00 6.55 238 ASP B C 1
ATOM 5851 O O . ASP B 2 238 ? 23.767 -25.670 8.945 1.00 6.17 238 ASP B O 1
ATOM 5856 N N . TYR B 2 239 ? 23.419 -25.063 11.088 1.00 6.97 239 TYR B N 1
ATOM 5857 C CA . TYR B 2 239 ? 22.128 -24.456 10.760 1.00 7.59 239 TYR B CA 1
ATOM 5858 C C . TYR B 2 239 ? 22.220 -23.517 9.570 1.00 7.80 239 TYR B C 1
ATOM 5859 O O . TYR B 2 239 ? 21.388 -23.580 8.655 1.00 9.00 239 TYR B O 1
ATOM 5868 N N . GLU B 2 240 ? 23.226 -22.651 9.579 1.00 7.25 240 GLU B N 1
ATOM 5869 C CA . GLU B 2 240 ? 23.299 -21.592 8.589 1.00 7.54 240 GLU B CA 1
ATOM 5870 C C . GLU B 2 240 ? 23.610 -22.155 7.191 1.00 7.14 240 GLU B C 1
ATOM 5871 O O . GLU B 2 240 ? 23.229 -21.561 6.173 1.00 7.97 240 GLU B O 1
ATOM 5877 N N . GLY B 2 241 ? 24.300 -23.297 7.144 1.00 6.98 241 GLY B N 1
ATOM 5878 C CA . GLY B 2 241 ? 24.626 -23.925 5.853 1.00 6.90 241 GLY B CA 1
ATOM 5879 C C . GLY B 2 241 ? 23.539 -24.858 5.341 1.00 6.64 241 GLY B C 1
ATOM 5880 O O . GLY B 2 241 ? 23.601 -25.300 4.197 1.00 7.12 241 GLY B O 1
ATOM 5881 N N . LEU B 2 242 ? 22.522 -25.139 6.170 1.00 6.77 242 LEU B N 1
ATOM 5882 C CA . LEU B 2 242 ? 21.567 -26.201 5.831 1.00 7.21 242 LEU B CA 1
ATOM 5883 C C . LEU B 2 242 ? 20.887 -26.031 4.468 1.00 6.88 242 LEU B C 1
ATOM 5884 O O . LEU B 2 242 ? 20.784 -26.998 3.700 1.00 7.07 242 LEU B O 1
ATOM 5889 N N . SER B 2 243 ? 20.414 -24.819 4.162 1.00 7.32 243 SER B N 1
ATOM 5890 C CA . SER B 2 243 ? 19.655 -24.628 2.910 1.00 7.91 243 SER B CA 1
ATOM 5891 C C . SER B 2 243 ? 20.518 -24.819 1.670 1.00 7.90 243 SER B C 1
ATOM 5892 O O . SER B 2 243 ? 19.996 -25.046 0.578 1.00 8.60 243 SER B O 1
ATOM 5895 N N . MET B 2 244 ? 21.836 -24.720 1.838 1.00 8.54 244 MET B N 1
ATOM 5896 C CA . MET B 2 244 ? 22.764 -25.004 0.736 1.00 8.78 244 MET B CA 1
ATOM 5897 C C . MET B 2 244 ? 22.770 -26.491 0.339 1.00 8.65 244 MET B C 1
ATOM 5898 O O . MET B 2 244 ? 23.329 -26.852 -0.709 1.00 8.85 244 MET B O 1
ATOM 5903 N N . LEU B 2 245 ? 22.181 -27.347 1.176 1.00 8.41 245 LEU B N 1
ATOM 5904 C CA . LEU B 2 245 ? 22.057 -28.777 0.843 1.00 9.09 245 LEU B CA 1
ATOM 5905 C C . LEU B 2 245 ? 20.792 -29.104 0.057 1.00 9.64 245 LEU B C 1
ATOM 5906 O O . LEU B 2 245 ? 20.600 -30.235 -0.359 1.00 9.30 245 LEU B O 1
ATOM 5911 N N . SER B 2 246 ? 19.926 -28.116 -0.159 1.00 9.70 246 SER B N 1
ATOM 5912 C CA . SER B 2 246 ? 18.586 -28.436 -0.638 1.00 10.28 246 SER B CA 1
ATOM 5913 C C . SER B 2 246 ? 18.527 -28.928 -2.082 1.00 11.15 246 SER B C 1
ATOM 5914 O O . SER B 2 246 ? 17.595 -29.667 -2.443 1.00 12.29 246 SER B O 1
ATOM 5917 N N . GLY B 2 247 ? 19.512 -28.526 -2.883 1.00 11.24 247 GLY B N 1
ATOM 5918 C CA . GLY B 2 247 ? 19.591 -28.887 -4.300 1.00 11.54 247 GLY B CA 1
ATOM 5919 C C . GLY B 2 247 ? 20.421 -30.132 -4.599 1.00 12.00 247 GLY B C 1
ATOM 5920 O O . GLY B 2 247 ? 20.573 -30.497 -5.771 1.00 12.13 247 GLY B O 1
ATOM 5921 N N . LEU B 2 248 ? 20.956 -30.776 -3.557 1.00 11.32 248 LEU B N 1
ATOM 5922 C CA . LEU B 2 248 ? 21.834 -31.938 -3.715 1.00 11.95 248 LEU B CA 1
ATOM 5923 C C . LEU B 2 248 ? 21.038 -33.239 -3.805 1.00 13.22 248 LEU B C 1
ATOM 5924 O O . LEU B 2 248 ? 19.949 -33.318 -3.232 1.00 12.45 248 LEU B O 1
ATOM 5929 N N . PRO B 2 249 ? 21.603 -34.279 -4.470 1.00 14.41 249 PRO B N 1
ATOM 5930 C CA . PRO B 2 249 ? 20.893 -35.554 -4.508 1.00 15.43 249 PRO B CA 1
ATOM 5931 C C . PRO B 2 249 ? 20.793 -36.128 -3.091 1.00 15.53 249 PRO B C 1
ATOM 5932 O O . PRO B 2 249 ? 21.707 -35.921 -2.283 1.00 15.07 249 PRO B O 1
ATOM 5936 N N . ASP B 2 250 ? 19.697 -36.823 -2.785 1.00 16.15 250 ASP B N 1
ATOM 5937 C CA . ASP B 2 250 ? 19.462 -37.361 -1.432 1.00 16.35 250 ASP B CA 1
ATOM 5938 C C . ASP B 2 250 ? 20.607 -38.193 -0.876 1.00 15.68 250 ASP B C 1
ATOM 5939 O O . ASP B 2 250 ? 20.900 -38.115 0.308 1.00 15.18 250 ASP B O 1
ATOM 5944 N N . ALA B 2 251 ? 21.248 -38.991 -1.731 1.00 15.27 251 ALA B N 1
ATOM 5945 C CA . ALA B 2 251 ? 22.350 -39.836 -1.305 1.00 15.00 251 ALA B CA 1
ATOM 5946 C C . ALA B 2 251 ? 23.494 -39.040 -0.663 1.00 14.61 251 ALA B C 1
ATOM 5947 O O . ALA B 2 251 ? 24.209 -39.556 0.194 1.00 14.73 251 ALA B O 1
ATOM 5949 N N . MET B 2 252 ? 23.672 -37.792 -1.086 1.00 14.09 252 MET B N 1
ATOM 5950 C CA . MET B 2 252 ? 24.778 -36.994 -0.561 1.00 13.63 252 MET B CA 1
ATOM 5951 C C . MET B 2 252 ? 24.343 -35.881 0.407 1.00 13.13 252 MET B C 1
ATOM 5952 O O . MET B 2 252 ? 25.153 -35.026 0.771 1.00 12.79 252 MET B O 1
ATOM 5957 N N . ARG B 2 253 ? 23.067 -35.877 0.791 1.00 12.38 253 ARG B N 1
ATOM 5958 C CA . ARG B 2 253 ? 22.599 -34.965 1.849 1.00 11.63 253 ARG B CA 1
ATOM 5959 C C . ARG B 2 253 ? 22.792 -35.613 3.217 1.00 11.25 253 ARG B C 1
ATOM 5960 O O . ARG B 2 253 ? 22.032 -36.483 3.626 1.00 11.88 253 ARG B O 1
ATOM 5968 N N . GLY B 2 254 ? 23.820 -35.181 3.934 1.00 10.51 254 GLY B N 1
ATOM 5969 C CA . GLY B 2 254 ? 24.030 -35.614 5.298 1.00 10.75 254 GLY B CA 1
ATOM 5970 C C . GLY B 2 254 ? 23.166 -34.820 6.275 1.00 10.40 254 GLY B C 1
ATOM 5971 O O . GLY B 2 254 ? 22.934 -35.267 7.400 1.00 12.03 254 GLY B O 1
ATOM 5972 N N . GLY B 2 255 ? 22.680 -33.656 5.849 1.00 10.10 255 GLY B N 1
ATOM 5973 C CA . GLY B 2 255 ? 21.864 -32.802 6.720 1.00 9.42 255 GLY B CA 1
ATOM 5974 C C . GLY B 2 255 ? 22.670 -32.101 7.803 1.00 8.63 255 GLY B C 1
ATOM 5975 O O . GLY B 2 255 ? 23.874 -31.828 7.635 1.00 8.09 255 GLY B O 1
ATOM 5976 N N . LEU B 2 256 ? 22.001 -31.793 8.915 1.00 8.03 256 LEU B N 1
ATOM 5977 C CA . LEU B 2 256 ? 22.653 -31.085 10.007 1.00 7.55 256 LEU B CA 1
ATOM 5978 C C . LEU B 2 256 ? 23.832 -31.869 10.586 1.00 8.04 256 LEU B C 1
ATOM 5979 O O . LEU B 2 256 ? 23.747 -33.085 10.802 1.00 7.08 256 LEU B O 1
ATOM 5984 N N . VAL B 2 257 ? 24.917 -31.145 10.854 1.00 7.67 257 VAL B N 1
ATOM 5985 C CA . VAL B 2 257 ? 26.167 -31.730 11.335 1.00 7.91 257 VAL B CA 1
ATOM 5986 C C . VAL B 2 257 ? 25.978 -32.447 12.679 1.00 7.78 257 VAL B C 1
ATOM 5987 O O . VAL B 2 257 ? 26.711 -33.387 12.990 1.00 7.57 257 VAL B O 1
ATOM 5991 N N . GLN B 2 258 ? 24.964 -32.031 13.457 1.00 7.09 258 GLN B N 1
ATOM 5992 C CA . GLN B 2 258 ? 24.619 -32.737 14.693 1.00 7.74 258 GLN B CA 1
ATOM 5993 C C . GLN B 2 258 ? 24.460 -34.244 14.483 1.00 7.40 258 GLN B C 1
ATOM 5994 O O . GLN B 2 258 ? 24.716 -35.020 15.403 1.00 8.23 258 GLN B O 1
ATOM 6000 N N . ASN B 2 259 ? 24.037 -34.644 13.279 1.00 8.55 259 ASN B N 1
ATOM 6001 C CA . ASN B 2 259 ? 23.820 -36.070 12.980 1.00 9.21 259 ASN B CA 1
ATOM 6002 C C . ASN B 2 259 ? 25.074 -36.942 13.031 1.00 9.63 259 ASN B C 1
ATOM 6003 O O . ASN B 2 259 ? 24.966 -38.165 13.120 1.00 9.67 259 ASN B O 1
ATOM 6008 N N . LEU B 2 260 ? 26.250 -36.311 12.995 1.00 9.90 260 LEU B N 1
ATOM 6009 C CA . LEU B 2 260 ? 27.523 -37.046 13.104 1.00 10.61 260 LEU B CA 1
ATOM 6010 C C . LEU B 2 260 ? 27.772 -37.621 14.508 1.00 11.08 260 LEU B C 1
ATOM 6011 O O . LEU B 2 260 ? 28.688 -38.423 14.691 1.00 11.30 260 LEU B O 1
ATOM 6016 N N . TYR B 2 261 ? 26.962 -37.208 15.486 1.00 11.23 261 TYR B N 1
ATOM 6017 C CA . TYR B 2 261 ? 27.159 -37.607 16.880 1.00 12.03 261 TYR B CA 1
ATOM 6018 C C . TYR B 2 261 ? 27.256 -39.135 17.058 1.00 11.88 261 TYR B C 1
ATOM 6019 O O . TYR B 2 261 ? 28.097 -39.613 17.814 1.00 12.93 261 TYR B O 1
ATOM 6028 N N . SER B 2 262 ? 26.391 -39.880 16.376 1.00 12.41 262 SER B N 1
ATOM 6029 C CA . SER B 2 262 ? 26.261 -41.323 16.627 1.00 12.86 262 SER B CA 1
ATOM 6030 C C . SER B 2 262 ? 27.227 -42.158 15.801 1.00 12.88 262 SER B C 1
ATOM 6031 O O . SER B 2 262 ? 27.234 -43.389 15.911 1.00 13.38 262 SER B O 1
ATOM 6034 N N . PHE B 2 263 ? 28.030 -41.501 14.971 1.00 12.43 263 PHE B N 1
ATOM 6035 C CA . PHE B 2 263 ? 28.870 -42.222 14.015 1.00 11.93 263 PHE B CA 1
ATOM 6036 C C . PHE B 2 263 ? 29.966 -43.087 14.644 1.00 13.02 263 PHE B C 1
ATOM 6037 O O . PHE B 2 263 ? 30.146 -44.236 14.236 1.00 13.04 263 PHE B O 1
ATOM 6045 N N . ALA B 2 264 ? 30.695 -42.534 15.609 1.00 13.80 264 ALA B N 1
ATOM 6046 C CA . ALA B 2 264 ? 31.787 -43.274 16.260 1.00 15.38 264 ALA B CA 1
ATOM 6047 C C . ALA B 2 264 ? 31.290 -44.559 16.946 1.00 16.47 264 ALA B C 1
ATOM 6048 O O . ALA B 2 264 ? 31.918 -45.623 16.799 1.00 16.50 264 ALA B O 1
ATOM 6050 N N . LYS B 2 265 ? 30.149 -44.467 17.635 1.00 17.13 265 LYS B N 1
ATOM 6051 C CA . LYS B 2 265 ? 29.479 -45.628 18.251 1.00 18.42 265 LYS B CA 1
ATOM 6052 C C . LYS B 2 265 ? 29.139 -46.715 17.223 1.00 18.78 265 LYS B C 1
ATOM 6053 O O . LYS B 2 265 ? 29.115 -47.912 17.548 1.00 19.16 265 LYS B O 1
ATOM 6056 N N . ALA B 2 266 ? 28.862 -46.290 15.991 1.00 18.83 266 ALA B N 1
ATOM 6057 C CA . ALA B 2 266 ? 28.504 -47.199 14.894 1.00 19.50 266 ALA B CA 1
ATOM 6058 C C . ALA B 2 266 ? 29.722 -47.751 14.135 1.00 19.77 266 ALA B C 1
ATOM 6059 O O . ALA B 2 266 ? 29.568 -48.387 13.088 1.00 19.84 266 ALA B O 1
ATOM 6061 N N . ASP B 2 267 ? 30.916 -47.520 14.681 1.00 20.18 267 ASP B N 1
ATOM 6062 C CA . ASP B 2 267 ? 32.197 -47.795 14.004 1.00 20.54 267 ASP B CA 1
ATOM 6063 C C . ASP B 2 267 ? 32.252 -47.200 12.597 1.00 19.76 267 ASP B C 1
ATOM 6064 O O . ASP B 2 267 ? 32.737 -47.838 11.654 1.00 20.57 267 ASP B O 1
ATOM 6069 N N . ALA B 2 268 ? 31.754 -45.970 12.467 1.00 17.39 268 ALA B N 1
ATOM 6070 C CA . ALA B 2 268 ? 31.682 -45.301 11.176 1.00 15.60 268 ALA B CA 1
ATOM 6071 C C . ALA B 2 268 ? 32.097 -43.828 11.251 1.00 14.06 268 ALA B C 1
ATOM 6072 O O . ALA B 2 268 ? 31.670 -43.038 10.406 1.00 13.32 268 ALA B O 1
ATOM 6074 N N . ALA B 2 269 ? 32.918 -43.461 12.239 1.00 13.53 269 ALA B N 1
ATOM 6075 C CA . ALA B 2 269 ? 33.450 -42.092 12.298 1.00 12.67 269 ALA B CA 1
ATOM 6076 C C . ALA B 2 269 ? 34.121 -41.714 10.959 1.00 12.56 269 ALA B C 1
ATOM 6077 O O . ALA B 2 269 ? 34.905 -42.510 10.417 1.00 11.79 269 ALA B O 1
ATOM 6079 N N . PRO B 2 270 ? 33.802 -40.514 10.415 1.00 11.60 270 PRO B N 1
ATOM 6080 C CA . PRO B 2 270 ? 34.516 -40.086 9.210 1.00 11.45 270 PRO B CA 1
ATOM 6081 C C . PRO B 2 270 ? 36.027 -40.131 9.401 1.00 11.12 270 PRO B C 1
ATOM 6082 O O . PRO B 2 270 ? 36.526 -39.835 10.500 1.00 11.29 270 PRO B O 1
ATOM 6086 N N . ASP B 2 271 ? 36.748 -40.504 8.341 1.00 10.92 271 ASP B N 1
ATOM 6087 C CA . ASP B 2 271 ? 38.221 -40.455 8.374 1.00 11.32 271 ASP B CA 1
ATOM 6088 C C . ASP B 2 271 ? 38.819 -39.194 7.749 1.00 10.98 271 ASP B C 1
ATOM 6089 O O . ASP B 2 271 ? 40.026 -38.924 7.879 1.00 11.65 271 ASP B O 1
ATOM 6094 N N . LEU B 2 272 ? 37.974 -38.437 7.058 1.00 10.60 272 LEU B N 1
ATOM 6095 C CA . LEU B 2 272 ? 38.362 -37.156 6.509 1.00 10.00 272 LEU B CA 1
ATOM 6096 C C . LEU B 2 272 ? 37.173 -36.210 6.620 1.00 10.09 272 LEU B C 1
ATOM 6097 O O . LEU B 2 272 ? 36.037 -36.598 6.326 1.00 9.73 272 LEU B O 1
ATOM 6102 N N . VAL B 2 273 ? 37.443 -34.991 7.082 1.00 9.03 273 VAL B N 1
ATOM 6103 C CA . VAL B 2 273 ? 36.431 -33.923 7.093 1.00 8.63 273 VAL B CA 1
ATOM 6104 C C . VAL B 2 273 ? 36.926 -32.692 6.345 1.00 8.46 273 VAL B C 1
ATOM 6105 O O . VAL B 2 273 ? 37.966 -32.132 6.678 1.00 8.59 273 VAL B O 1
ATOM 6109 N N . LEU B 2 274 ? 36.154 -32.273 5.352 1.00 7.14 274 LEU B N 1
ATOM 6110 C CA . LEU B 2 274 ? 36.432 -31.052 4.614 1.00 8.09 274 LEU B CA 1
ATOM 6111 C C . LEU B 2 274 ? 35.462 -29.975 5.123 1.00 7.88 274 LEU B C 1
ATOM 6112 O O . LEU B 2 274 ? 34.260 -29.995 4.809 1.00 7.95 274 LEU B O 1
ATOM 6117 N N . MET B 2 275 ? 36.002 -29.052 5.919 1.00 7.85 275 MET B N 1
ATOM 6118 C CA . MET B 2 275 ? 35.204 -28.017 6.558 1.00 7.38 275 MET B CA 1
ATOM 6119 C C . MET B 2 275 ? 35.286 -26.775 5.681 1.00 7.93 275 MET B C 1
ATOM 6120 O O . MET B 2 275 ? 36.391 -26.287 5.401 1.00 8.29 275 MET B O 1
ATOM 6125 N N . LEU B 2 276 ? 34.129 -26.306 5.211 1.00 7.36 276 LEU B N 1
ATOM 6126 C CA . LEU B 2 276 ? 34.051 -25.153 4.307 1.00 7.04 276 LEU B CA 1
ATOM 6127 C C . LEU B 2 276 ? 33.316 -24.012 5.002 1.00 6.99 276 LEU B C 1
ATOM 6128 O O . LEU B 2 276 ? 32.094 -23.863 4.859 1.00 7.17 276 LEU B O 1
ATOM 6133 N N . GLY B 2 277 ? 34.070 -23.223 5.758 1.00 6.90 277 GLY B N 1
ATOM 6134 C CA . GLY B 2 277 ? 33.494 -22.098 6.505 1.00 7.35 277 GLY B CA 1
ATOM 6135 C C . GLY B 2 277 ? 32.778 -22.534 7.772 1.00 8.37 277 GLY B C 1
ATOM 6136 O O . GLY B 2 277 ? 32.245 -21.693 8.509 1.00 8.78 277 GLY B O 1
ATOM 6137 N N . ALA B 2 278 ? 32.717 -23.837 8.043 1.00 7.40 278 ALA B N 1
ATOM 6138 C CA . ALA B 2 278 ? 32.202 -24.269 9.359 1.00 7.56 278 ALA B CA 1
ATOM 6139 C C . ALA B 2 278 ? 33.334 -24.117 10.358 1.00 7.67 278 ALA B C 1
ATOM 6140 O O . ALA B 2 278 ? 34.377 -24.724 10.182 1.00 8.05 278 ALA B O 1
ATOM 6142 N N . ARG B 2 279 ? 33.152 -23.280 11.377 1.00 6.46 279 ARG B N 1
ATOM 6143 C CA . ARG B 2 279 ? 34.172 -23.061 12.410 1.00 6.24 279 ARG B CA 1
ATOM 6144 C C . ARG B 2 279 ? 34.132 -24.159 13.465 1.00 7.07 279 ARG B C 1
ATOM 6145 O O . ARG B 2 279 ? 33.097 -24.827 13.640 1.00 7.37 279 ARG B O 1
ATOM 6153 N N . PHE B 2 280 ? 35.253 -24.358 14.159 1.00 6.94 280 PHE B N 1
ATOM 6154 C CA . PHE B 2 280 ? 35.218 -25.162 15.393 1.00 6.77 280 PHE B CA 1
ATOM 6155 C C . PHE B 2 280 ? 34.517 -24.310 16.454 1.00 6.83 280 PHE B C 1
ATOM 6156 O O . PHE B 2 280 ? 34.962 -23.202 16.754 1.00 6.45 280 PHE B O 1
ATOM 6164 N N . GLY B 2 281 ? 33.421 -24.809 17.004 1.00 6.27 281 GLY B N 1
ATOM 6165 C CA . GLY B 2 281 ? 32.660 -24.031 17.991 1.00 7.53 281 GLY B CA 1
ATOM 6166 C C . GLY B 2 281 ? 31.348 -24.718 18.308 1.00 7.83 281 GLY B C 1
ATOM 6167 O O . GLY B 2 281 ? 31.216 -25.921 18.132 1.00 7.84 281 GLY B O 1
ATOM 6168 N N . LEU B 2 282 ? 30.370 -23.940 18.761 1.00 7.27 282 LEU B N 1
ATOM 6169 C CA . LEU B 2 282 ? 29.125 -24.468 19.320 1.00 7.67 282 LEU B CA 1
ATOM 6170 C C . LEU B 2 282 ? 28.408 -25.466 18.422 1.00 8.49 282 LEU B C 1
ATOM 6171 O O . LEU B 2 282 ? 27.876 -26.477 18.901 1.00 9.11 282 LEU B O 1
ATOM 6176 N N . ASN B 2 283 ? 28.359 -25.172 17.132 1.00 8.29 283 ASN B N 1
ATOM 6177 C CA . ASN B 2 283 ? 27.573 -26.013 16.225 1.00 9.55 283 ASN B CA 1
ATOM 6178 C C . ASN B 2 283 ? 28.324 -27.255 15.737 1.00 10.42 283 ASN B C 1
ATOM 6179 O O . ASN B 2 283 ? 27.719 -28.207 15.231 1.00 11.82 283 ASN B O 1
ATOM 6184 N N . THR B 2 284 ? 29.641 -27.259 15.907 1.00 9.69 284 THR B N 1
ATOM 6185 C CA . THR B 2 284 ? 30.445 -28.381 15.410 1.00 9.31 284 THR B CA 1
ATOM 6186 C C . THR B 2 284 ? 31.075 -29.214 16.520 1.00 10.34 284 THR B C 1
ATOM 6187 O O . THR B 2 284 ? 31.985 -30.012 16.250 1.00 10.74 284 THR B O 1
ATOM 6191 N N . GLY B 2 285 ? 30.601 -29.050 17.760 1.00 9.84 285 GLY B N 1
ATOM 6192 C CA . GLY B 2 285 ? 31.062 -29.883 18.874 1.00 9.82 285 GLY B CA 1
ATOM 6193 C C . GLY B 2 285 ? 32.352 -29.378 19.493 1.00 9.59 285 GLY B C 1
ATOM 6194 O O . GLY B 2 285 ? 33.085 -30.134 20.154 1.00 10.23 285 GLY B O 1
ATOM 6195 N N . HIS B 2 286 ? 32.614 -28.089 19.303 1.00 8.95 286 HIS B N 1
ATOM 6196 C CA . HIS B 2 286 ? 33.823 -27.436 19.833 1.00 9.80 286 HIS B CA 1
ATOM 6197 C C . HIS B 2 286 ? 35.072 -28.279 19.472 1.00 9.79 286 HIS B C 1
ATOM 6198 O O . HIS B 2 286 ? 35.229 -28.648 18.312 1.00 10.38 286 HIS B O 1
ATOM 6205 N N . GLY B 2 287 ? 35.921 -28.599 20.455 1.00 10.99 287 GLY B N 1
ATOM 6206 C CA . GLY B 2 287 ? 37.117 -29.439 20.218 1.00 11.03 287 GLY B CA 1
ATOM 6207 C C . GLY B 2 287 ? 36.929 -30.841 20.774 1.00 11.33 287 GLY B C 1
ATOM 6208 O O . GLY B 2 287 ? 37.892 -31.593 20.962 1.00 12.31 287 GLY B O 1
ATOM 6209 N N . SER B 2 288 ? 35.670 -31.204 21.015 1.00 11.65 288 SER B N 1
ATOM 6210 C CA . SER B 2 288 ? 35.330 -32.452 21.687 1.00 11.50 288 SER B CA 1
ATOM 6211 C C . SER B 2 288 ? 35.578 -33.694 20.827 1.00 12.13 288 SER B C 1
ATOM 6212 O O . SER B 2 288 ? 35.729 -34.798 21.371 1.00 11.84 288 SER B O 1
ATOM 6215 N N . GLY B 2 289 ? 35.584 -33.514 19.506 1.00 11.83 289 GLY B N 1
ATOM 6216 C CA . GLY B 2 289 ? 35.717 -34.633 18.578 1.00 11.86 289 GLY B CA 1
ATOM 6217 C C . GLY B 2 289 ? 34.468 -35.493 18.465 1.00 12.06 289 GLY B C 1
ATOM 6218 O O . GLY B 2 289 ? 34.508 -36.547 17.822 1.00 11.83 289 GLY B O 1
ATOM 6219 N N . GLN B 2 290 ? 33.348 -35.038 19.049 1.00 11.60 290 GLN B N 1
ATOM 6220 C CA . GLN B 2 290 ? 32.092 -35.799 19.019 1.00 12.72 290 GLN B CA 1
ATOM 6221 C C . GLN B 2 290 ? 31.425 -35.812 17.644 1.00 11.97 290 GLN B C 1
ATOM 6222 O O . GLN B 2 290 ? 30.701 -36.761 17.302 1.00 11.56 290 GLN B O 1
ATOM 6228 N N . LEU B 2 291 ? 31.674 -34.752 16.867 1.00 10.25 291 LEU B N 1
ATOM 6229 C CA . LEU B 2 291 ? 31.141 -34.645 15.506 1.00 10.35 291 LEU B CA 1
ATOM 6230 C C . LEU B 2 291 ? 32.273 -34.736 14.504 1.00 9.99 291 LEU B C 1
ATOM 6231 O O . LEU B 2 291 ? 32.213 -35.539 13.587 1.00 9.88 291 LEU B O 1
ATOM 6236 N N . ILE B 2 292 ? 33.297 -33.895 14.680 1.00 9.70 292 ILE B N 1
ATOM 6237 C CA . ILE B 2 292 ? 34.486 -33.889 13.816 1.00 9.92 292 ILE B CA 1
ATOM 6238 C C . ILE B 2 292 ? 35.549 -34.728 14.536 1.00 10.37 292 ILE B C 1
ATOM 6239 O O . ILE B 2 292 ? 36.179 -34.251 15.481 1.00 10.06 292 ILE B O 1
ATOM 6244 N N . PRO B 2 293 ? 35.726 -35.992 14.125 1.00 10.24 293 PRO B N 1
ATOM 6245 C CA . PRO B 2 293 ? 36.549 -36.879 14.970 1.00 11.28 293 PRO B CA 1
ATOM 6246 C C . PRO B 2 293 ? 38.003 -36.441 15.120 1.00 11.15 293 PRO B C 1
ATOM 6247 O O . PRO B 2 293 ? 38.604 -35.951 14.151 1.00 11.05 293 PRO B O 1
ATOM 6251 N N . HIS B 2 294 ? 38.578 -36.669 16.303 1.00 11.98 294 HIS B N 1
ATOM 6252 C CA . HIS B 2 294 ? 40.008 -36.407 16.511 1.00 13.03 294 HIS B CA 1
ATOM 6253 C C . HIS B 2 294 ? 40.867 -37.284 15.585 1.00 13.02 294 HIS B C 1
ATOM 6254 O O . HIS B 2 294 ? 41.970 -36.895 15.215 1.00 14.35 294 HIS B O 1
ATOM 6261 N N . SER B 2 295 ? 40.349 -38.458 15.221 1.00 13.33 295 SER B N 1
ATOM 6262 C CA . SER B 2 295 ? 41.060 -39.395 14.338 1.00 13.75 295 SER B CA 1
ATOM 6263 C C . SER B 2 295 ? 40.963 -39.045 12.857 1.00 13.39 295 SER B C 1
ATOM 6264 O O . SER B 2 295 ? 41.677 -39.607 12.049 1.00 13.31 295 SER B O 1
ATOM 6267 N N . ALA B 2 296 ? 40.052 -38.147 12.495 1.00 12.45 296 ALA B N 1
ATOM 6268 C CA . ALA B 2 296 ? 39.917 -37.734 11.105 1.00 12.00 296 ALA B CA 1
ATOM 6269 C C . ALA B 2 296 ? 41.032 -36.778 10.663 1.00 12.24 296 ALA B C 1
ATOM 6270 O O . ALA B 2 296 ? 41.544 -35.980 11.470 1.00 12.37 296 ALA B O 1
ATOM 6272 N N . GLN B 2 297 ? 41.427 -36.874 9.399 1.00 11.61 297 GLN B N 1
ATOM 6273 C CA . GLN B 2 297 ? 42.213 -35.808 8.786 1.00 12.01 297 GLN B CA 1
ATOM 6274 C C . GLN B 2 297 ? 41.270 -34.659 8.419 1.00 11.25 297 GLN B C 1
ATOM 6275 O O . GLN B 2 297 ? 40.304 -34.840 7.666 1.00 10.98 297 GLN B O 1
ATOM 6281 N N . VAL B 2 298 ? 41.533 -33.483 8.976 1.00 9.85 298 VAL B N 1
ATOM 6282 C CA . VAL B 2 298 ? 40.667 -32.332 8.700 1.00 8.49 298 VAL B CA 1
ATOM 6283 C C . VAL B 2 298 ? 41.319 -31.361 7.721 1.00 8.42 298 VAL B C 1
ATOM 6284 O O . VAL B 2 298 ? 42.468 -30.943 7.903 1.00 7.77 298 VAL B O 1
ATOM 6288 N N . ILE B 2 299 ? 40.581 -31.024 6.675 1.00 8.03 299 ILE B N 1
ATOM 6289 C CA . ILE B 2 299 ? 40.981 -29.971 5.759 1.00 8.74 299 ILE B CA 1
ATOM 6290 C C . ILE B 2 299 ? 39.992 -28.865 6.036 1.00 8.86 299 ILE B C 1
ATOM 6291 O O . ILE B 2 299 ? 38.790 -29.060 5.904 1.00 8.73 299 ILE B O 1
ATOM 6296 N N . GLN B 2 300 ? 40.496 -27.701 6.418 1.00 8.35 300 GLN B N 1
ATOM 6297 C CA . GLN B 2 300 ? 39.598 -26.616 6.786 1.00 7.32 300 GLN B CA 1
ATOM 6298 C C . GLN B 2 300 ? 39.859 -25.420 5.898 1.00 7.39 300 GLN B C 1
ATOM 6299 O O . GLN B 2 300 ? 41.016 -25.022 5.713 1.00 7.50 300 GLN B O 1
ATOM 6305 N N . VAL B 2 301 ? 38.783 -24.855 5.347 1.00 7.20 301 VAL B N 1
ATOM 6306 C CA . VAL B 2 301 ? 38.874 -23.670 4.514 1.00 7.77 301 VAL B CA 1
ATOM 6307 C C . VAL B 2 301 ? 38.061 -22.558 5.158 1.00 7.13 301 VAL B C 1
ATOM 6308 O O . VAL B 2 301 ? 36.872 -22.712 5.420 1.00 7.52 301 VAL B O 1
ATOM 6312 N N . ASP B 2 302 ? 38.704 -21.435 5.421 1.00 7.41 302 ASP B N 1
ATOM 6313 C CA . ASP B 2 302 ? 37.998 -20.308 6.041 1.00 7.61 302 ASP B CA 1
ATOM 6314 C C . ASP B 2 302 ? 38.705 -19.012 5.658 1.00 7.62 302 ASP B C 1
ATOM 6315 O O . ASP B 2 302 ? 39.928 -19.002 5.502 1.00 7.79 302 ASP B O 1
ATOM 6320 N N . PRO B 2 303 ? 37.948 -17.908 5.478 1.00 7.03 303 PRO B N 1
ATOM 6321 C CA . PRO B 2 303 ? 38.615 -16.631 5.177 1.00 7.62 303 PRO B CA 1
ATOM 6322 C C . PRO B 2 303 ? 39.336 -16.001 6.367 1.00 7.70 303 PRO B C 1
ATOM 6323 O O . PRO B 2 303 ? 40.040 -15.002 6.191 1.00 8.40 303 PRO B O 1
ATOM 6327 N N . ASP B 2 304 ? 39.148 -16.544 7.566 1.00 7.67 304 ASP B N 1
ATOM 6328 C CA . ASP B 2 304 ? 39.849 -16.013 8.739 1.00 8.11 304 ASP B CA 1
ATOM 6329 C C . ASP B 2 304 ? 40.857 -17.046 9.242 1.00 7.94 304 ASP B C 1
ATOM 6330 O O . ASP B 2 304 ? 40.457 -18.059 9.824 1.00 7.79 304 ASP B O 1
ATOM 6335 N N . ALA B 2 305 ? 42.150 -16.769 9.050 1.00 8.23 305 ALA B N 1
ATOM 6336 C CA . ALA B 2 305 ? 43.196 -17.721 9.478 1.00 8.43 305 ALA B CA 1
ATOM 6337 C C . ALA B 2 305 ? 43.107 -18.106 10.959 1.00 8.13 305 ALA B C 1
ATOM 6338 O O . ALA B 2 305 ? 43.477 -19.218 11.325 1.00 7.99 305 ALA B O 1
ATOM 6340 N N . CYS B 2 306 ? 42.653 -17.194 11.822 1.00 8.18 306 CYS B N 1
ATOM 6341 C CA A CYS B 2 306 ? 42.494 -17.486 13.253 0.50 8.32 306 CYS B CA 1
ATOM 6342 C CA B CYS B 2 306 ? 42.582 -17.531 13.240 0.50 8.91 306 CYS B CA 1
ATOM 6343 C C . CYS B 2 306 ? 41.651 -18.735 13.493 1.00 8.36 306 CYS B C 1
ATOM 6344 O O . CYS B 2 306 ? 41.841 -19.458 14.451 1.00 8.44 306 CYS B O 1
ATOM 6349 N N . GLU B 2 307 ? 40.681 -18.966 12.610 1.00 7.47 307 GLU B N 1
ATOM 6350 C CA . GLU B 2 307 ? 39.750 -20.091 12.804 1.00 7.42 307 GLU B CA 1
ATOM 6351 C C . GLU B 2 307 ? 40.363 -21.432 12.506 1.00 7.41 307 GLU B C 1
ATOM 6352 O O . GLU B 2 307 ? 39.863 -22.457 12.966 1.00 7.96 307 GLU B O 1
ATOM 6358 N N . LEU B 2 308 ? 41.420 -21.429 11.698 1.00 6.52 308 LEU B N 1
ATOM 6359 C CA . LEU B 2 308 ? 41.990 -22.688 11.192 1.00 6.99 308 LEU B CA 1
ATOM 6360 C C . LEU B 2 308 ? 42.626 -23.529 12.295 1.00 7.57 308 LEU B C 1
ATOM 6361 O O . LEU B 2 308 ? 43.669 -23.161 12.844 1.00 8.13 308 LEU B O 1
ATOM 6366 N N . GLY B 2 309 ? 41.988 -24.654 12.619 1.00 7.96 309 GLY B N 1
ATOM 6367 C CA . GLY B 2 309 ? 42.427 -25.490 13.738 1.00 7.60 309 GLY B CA 1
ATOM 6368 C C . GLY B 2 309 ? 42.276 -24.820 15.094 1.00 7.94 309 GLY B C 1
ATOM 6369 O O . GLY B 2 309 ? 42.998 -25.159 16.026 1.00 8.08 309 GLY B O 1
ATOM 6370 N N . ARG B 2 310 ? 41.314 -23.900 15.223 1.00 7.54 310 ARG B N 1
ATOM 6371 C CA . ARG B 2 310 ? 41.139 -23.158 16.476 1.00 8.12 310 ARG B CA 1
ATOM 6372 C C . ARG B 2 310 ? 41.154 -24.072 17.699 1.00 7.99 310 ARG B C 1
ATOM 6373 O O . ARG B 2 310 ? 41.891 -23.820 18.669 1.00 8.83 310 ARG B O 1
ATOM 6381 N N . LEU B 2 311 ? 40.351 -25.137 17.641 1.00 8.04 311 LEU B N 1
ATOM 6382 C CA . LEU B 2 311 ? 40.134 -26.022 18.805 1.00 8.26 311 LEU B CA 1
ATOM 6383 C C . LEU B 2 311 ? 40.582 -27.460 18.613 1.00 9.31 311 LEU B C 1
ATOM 6384 O O . LEU B 2 311 ? 40.375 -28.300 19.510 1.00 8.21 311 LEU B O 1
ATOM 6389 N N . GLN B 2 312 ? 41.227 -27.732 17.478 1.00 9.16 312 GLN B N 1
ATOM 6390 C CA . GLN B 2 312 ? 41.550 -29.102 17.085 1.00 9.38 312 GLN B CA 1
ATOM 6391 C C . GLN B 2 312 ? 42.637 -29.057 16.026 1.00 9.47 312 GLN B C 1
ATOM 6392 O O . GLN B 2 312 ? 42.643 -28.164 15.188 1.00 9.55 312 GLN B O 1
ATOM 6398 N N . GLY B 2 313 ? 43.566 -30.012 16.071 1.00 9.00 313 GLY B N 1
ATOM 6399 C CA . GLY B 2 313 ? 44.629 -30.062 15.059 1.00 9.28 313 GLY B CA 1
ATOM 6400 C C . GLY B 2 313 ? 44.038 -30.401 13.699 1.00 9.52 313 GLY B C 1
ATOM 6401 O O . GLY B 2 313 ? 43.149 -31.275 13.590 1.00 10.34 313 GLY B O 1
ATOM 6402 N N . ILE B 2 314 ? 44.519 -29.723 12.664 1.00 9.30 314 ILE B N 1
ATOM 6403 C CA . ILE B 2 314 ? 44.058 -30.003 11.306 1.00 8.95 314 ILE B CA 1
ATOM 6404 C C . ILE B 2 314 ? 45.215 -30.416 10.399 1.00 10.04 314 ILE B C 1
ATOM 6405 O O . ILE B 2 314 ? 46.390 -30.166 10.725 1.00 10.46 314 ILE B O 1
ATOM 6410 N N . ALA B 2 315 ? 44.874 -31.038 9.271 1.00 9.55 315 ALA B N 1
ATOM 6411 C CA . ALA B 2 315 ? 45.888 -31.534 8.329 1.00 10.44 315 ALA B CA 1
ATOM 6412 C C . ALA B 2 315 ? 46.299 -30.490 7.295 1.00 10.43 315 ALA B C 1
ATOM 6413 O O . ALA B 2 315 ? 47.437 -30.482 6.814 1.00 10.88 315 ALA B O 1
ATOM 6415 N N . LEU B 2 316 ? 45.372 -29.604 6.942 1.00 9.67 316 LEU B N 1
ATOM 6416 C CA . LEU B 2 316 ? 45.593 -28.655 5.857 1.00 9.99 316 LEU B CA 1
ATOM 6417 C C . LEU B 2 316 ? 44.686 -27.476 6.140 1.00 9.41 316 LEU B C 1
ATOM 6418 O O . LEU B 2 316 ? 43.487 -27.670 6.285 1.00 9.54 316 LEU B O 1
ATOM 6423 N N . GLY B 2 317 ? 45.271 -26.279 6.236 1.00 9.83 317 GLY B N 1
ATOM 6424 C CA . GLY B 2 317 ? 44.538 -25.068 6.625 1.00 9.75 317 GLY B CA 1
ATOM 6425 C C . GLY B 2 317 ? 44.649 -24.079 5.495 1.00 9.62 317 GLY B C 1
ATOM 6426 O O . GLY B 2 317 ? 45.737 -23.562 5.213 1.00 10.59 317 GLY B O 1
ATOM 6427 N N . ILE B 2 318 ? 43.517 -23.823 4.841 1.00 9.17 318 ILE B N 1
ATOM 6428 C CA . ILE B 2 318 ? 43.483 -22.958 3.677 1.00 8.68 318 ILE B CA 1
ATOM 6429 C C . ILE B 2 318 ? 42.702 -21.672 3.952 1.00 8.69 318 ILE B C 1
ATOM 6430 O O . ILE B 2 318 ? 41.538 -21.723 4.380 1.00 9.08 318 ILE B O 1
ATOM 6435 N N . VAL B 2 319 ? 43.333 -20.528 3.680 1.00 8.55 319 VAL B N 1
ATOM 6436 C CA . VAL B 2 319 ? 42.642 -19.247 3.770 1.00 9.06 319 VAL B CA 1
ATOM 6437 C C . VAL B 2 319 ? 42.168 -18.889 2.374 1.00 8.83 319 VAL B C 1
ATOM 6438 O O . VAL B 2 319 ? 42.986 -18.633 1.469 1.00 8.72 319 VAL B O 1
ATOM 6442 N N . ALA B 2 320 ? 40.852 -18.898 2.194 1.00 8.87 320 ALA B N 1
ATOM 6443 C CA . ALA B 2 320 ? 40.236 -18.550 0.921 1.00 8.52 320 ALA B CA 1
ATOM 6444 C C . ALA B 2 320 ? 38.754 -18.295 1.156 1.00 8.73 320 ALA B C 1
ATOM 6445 O O . ALA B 2 320 ? 38.233 -18.582 2.238 1.00 8.84 320 ALA B O 1
ATOM 6447 N N . ASP B 2 321 ? 38.079 -17.746 0.149 1.00 8.81 321 ASP B N 1
ATOM 6448 C CA . ASP B 2 321 ? 36.634 -17.550 0.224 1.00 8.77 321 ASP B CA 1
ATOM 6449 C C . ASP B 2 321 ? 35.991 -18.917 0.004 1.00 8.27 321 ASP B C 1
ATOM 6450 O O . ASP B 2 321 ? 36.442 -19.696 -0.841 1.00 9.09 321 ASP B O 1
ATOM 6455 N N . VAL B 2 322 ? 34.928 -19.203 0.745 1.00 7.47 322 VAL B N 1
ATOM 6456 C CA . VAL B 2 322 ? 34.287 -20.510 0.651 1.00 7.43 322 VAL B CA 1
ATOM 6457 C C . VAL B 2 322 ? 33.619 -20.719 -0.720 1.00 7.69 322 VAL B C 1
ATOM 6458 O O . VAL B 2 322 ? 33.728 -21.798 -1.314 1.00 8.69 322 VAL B O 1
ATOM 6462 N N . GLY B 2 323 ? 32.925 -19.694 -1.207 1.00 6.88 323 GLY B N 1
ATOM 6463 C CA . GLY B 2 323 ? 32.329 -19.722 -2.548 1.00 8.36 323 GLY B CA 1
ATOM 6464 C C . GLY B 2 323 ? 33.372 -19.979 -3.625 1.00 8.27 323 GLY B C 1
ATOM 6465 O O . GLY B 2 323 ? 33.212 -20.884 -4.455 1.00 8.03 323 GLY B O 1
ATOM 6466 N N . GLY B 2 324 ? 34.454 -19.197 -3.606 1.00 8.75 324 GLY B N 1
ATOM 6467 C CA . GLY B 2 324 ? 35.545 -19.359 -4.584 1.00 7.96 324 GLY B CA 1
ATOM 6468 C C . GLY B 2 324 ? 36.122 -20.756 -4.513 1.00 7.88 324 GLY B C 1
ATOM 6469 O O . GLY B 2 324 ? 36.427 -21.359 -5.541 1.00 7.93 324 GLY B O 1
ATOM 6470 N N . THR B 2 325 ? 36.237 -21.288 -3.298 1.00 6.99 325 THR B N 1
ATOM 6471 C CA . THR B 2 325 ? 36.759 -22.630 -3.110 1.00 7.29 325 THR B CA 1
ATOM 6472 C C . THR B 2 325 ? 35.812 -23.665 -3.709 1.00 7.93 325 THR B C 1
ATOM 6473 O O . THR B 2 325 ? 36.263 -24.636 -4.345 1.00 9.05 325 THR B O 1
ATOM 6477 N N . ILE B 2 326 ? 34.503 -23.480 -3.506 1.00 7.77 326 ILE B N 1
ATOM 6478 C CA . ILE B 2 326 ? 33.524 -24.415 -4.060 1.00 7.94 326 ILE B CA 1
ATOM 6479 C C . ILE B 2 326 ? 33.596 -24.413 -5.594 1.00 8.43 326 ILE B C 1
ATOM 6480 O O . ILE B 2 326 ? 33.543 -25.475 -6.220 1.00 8.34 326 ILE B O 1
ATOM 6485 N N . GLU B 2 327 ? 33.735 -23.225 -6.178 1.00 8.43 327 GLU B N 1
ATOM 6486 C CA . GLU B 2 327 ? 33.965 -23.077 -7.623 1.00 9.73 327 GLU B CA 1
ATOM 6487 C C . GLU B 2 327 ? 35.246 -23.786 -8.078 1.00 9.67 327 GLU B C 1
ATOM 6488 O O . GLU B 2 327 ? 35.241 -24.543 -9.074 1.00 9.31 327 GLU B O 1
ATOM 6494 N N . ALA B 2 328 ? 36.325 -23.589 -7.326 1.00 9.36 328 ALA B N 1
ATOM 6495 C CA . ALA B 2 328 ? 37.603 -24.272 -7.614 1.00 9.65 328 ALA B CA 1
ATOM 6496 C C . ALA B 2 328 ? 37.474 -25.796 -7.545 1.00 9.48 328 ALA B C 1
ATOM 6497 O O . ALA B 2 328 ? 38.016 -26.514 -8.403 1.00 9.90 328 ALA B O 1
ATOM 6499 N N . LEU B 2 329 ? 36.757 -26.293 -6.527 1.00 8.72 329 LEU B N 1
ATOM 6500 C CA . LEU B 2 329 ? 36.543 -27.729 -6.366 1.00 8.86 329 LEU B CA 1
ATOM 6501 C C . LEU B 2 329 ? 35.728 -28.321 -7.517 1.00 9.25 329 LEU B C 1
ATOM 6502 O O . LEU B 2 329 ? 36.062 -29.392 -8.020 1.00 10.06 329 LEU B O 1
ATOM 6507 N N . ALA B 2 330 ? 34.680 -27.608 -7.938 1.00 8.74 330 ALA B N 1
ATOM 6508 C CA . ALA B 2 330 ? 33.870 -28.002 -9.098 1.00 9.52 330 ALA B CA 1
ATOM 6509 C C . ALA B 2 330 ? 34.719 -28.044 -10.375 1.00 9.66 330 ALA B C 1
ATOM 6510 O O . ALA B 2 330 ? 34.628 -28.994 -11.165 1.00 10.88 330 ALA B O 1
ATOM 6512 N N . GLN B 2 331 ? 35.539 -27.015 -10.581 1.00 9.99 331 GLN B N 1
ATOM 6513 C CA . GLN B 2 331 ? 36.380 -26.952 -11.781 1.00 11.15 331 GLN B CA 1
ATOM 6514 C C . GLN B 2 331 ? 37.385 -28.103 -11.823 1.00 11.22 331 GLN B C 1
ATOM 6515 O O . GLN B 2 331 ? 37.591 -28.718 -12.882 1.00 11.70 331 GLN B O 1
ATOM 6518 N N . ALA B 2 332 ? 38.000 -28.392 -10.676 1.00 11.51 332 ALA B N 1
ATOM 6519 C CA . ALA B 2 332 ? 39.042 -29.414 -10.584 1.00 12.40 332 ALA B CA 1
ATOM 6520 C C . ALA B 2 332 ? 38.489 -30.835 -10.759 1.00 12.99 332 ALA B C 1
ATOM 6521 O O . ALA B 2 332 ? 39.222 -31.759 -11.157 1.00 13.74 332 ALA B O 1
ATOM 6523 N N . THR B 2 333 ? 37.205 -31.018 -10.453 1.00 13.92 333 THR B N 1
ATOM 6524 C CA . THR B 2 333 ? 36.584 -32.341 -10.523 1.00 15.22 333 THR B CA 1
ATOM 6525 C C . THR B 2 333 ? 35.692 -32.536 -11.761 1.00 17.48 333 THR B C 1
ATOM 6526 O O . THR B 2 333 ? 35.123 -33.618 -11.948 1.00 17.67 333 THR B O 1
ATOM 6530 N N . ALA B 2 334 ? 35.606 -31.506 -12.604 1.00 19.15 334 ALA B N 1
ATOM 6531 C CA . ALA B 2 334 ? 34.708 -31.475 -13.769 1.00 21.84 334 ALA B CA 1
ATOM 6532 C C . ALA B 2 334 ? 35.065 -32.458 -14.886 1.00 23.69 334 ALA B C 1
ATOM 6533 O O . ALA B 2 334 ? 34.186 -33.126 -15.445 1.00 24.45 334 ALA B O 1
ATOM 6535 N N . GLN B 2 335 ? 36.344 -32.506 -15.234 1.00 25.49 335 GLN B N 1
ATOM 6536 C CA . GLN B 2 335 ? 36.813 -33.351 -16.334 1.00 27.72 335 GLN B CA 1
ATOM 6537 C C . GLN B 2 335 ? 37.784 -34.350 -15.736 1.00 28.83 335 GLN B C 1
ATOM 6538 O O . GLN B 2 335 ? 38.656 -34.879 -16.424 1.00 29.41 335 GLN B O 1
ATOM 6539 N N . ASP B 2 336 ? 37.608 -34.593 -14.438 1.00 29.73 336 ASP B N 1
ATOM 6540 C CA . ASP B 2 336 ? 38.483 -35.440 -13.639 1.00 30.22 336 ASP B CA 1
ATOM 6541 C C . ASP B 2 336 ? 38.288 -36.916 -13.952 1.00 30.15 336 ASP B C 1
ATOM 6542 O O . ASP B 2 336 ? 39.266 -37.643 -14.144 1.00 30.80 336 ASP B O 1
ATOM 6547 N N . ALA B 2 337 ? 37.029 -37.362 -13.988 1.00 30.07 337 ALA B N 1
ATOM 6548 C CA . ALA B 2 337 ? 36.709 -38.795 -13.839 1.00 29.33 337 ALA B CA 1
ATOM 6549 C C . ALA B 2 337 ? 37.714 -39.427 -12.858 1.00 27.98 337 ALA B C 1
ATOM 6550 O O . ALA B 2 337 ? 38.417 -38.710 -12.152 1.00 28.55 337 ALA B O 1
ATOM 6551 N N . ALA B 2 338 ? 37.647 -40.727 -12.628 1.00 26.73 338 ALA B N 1
ATOM 6552 C CA . ALA B 2 338 ? 36.429 -41.371 -12.216 1.00 24.10 338 ALA B CA 1
ATOM 6553 C C . ALA B 2 338 ? 36.732 -41.411 -10.720 1.00 22.44 338 ALA B C 1
ATOM 6554 O O . ALA B 2 338 ? 37.797 -41.894 -10.302 1.00 22.16 338 ALA B O 1
ATOM 6556 N N . TRP B 2 339 ? 35.839 -40.850 -9.912 1.00 19.89 339 TRP B N 1
ATOM 6557 C CA . TRP B 2 339 ? 35.995 -40.907 -8.470 1.00 17.90 339 TRP B CA 1
ATOM 6558 C C . TRP B 2 339 ? 35.490 -42.230 -7.910 1.00 17.50 339 TRP B C 1
ATOM 6559 O O . TRP B 2 339 ? 34.599 -42.845 -8.500 1.00 17.97 339 TRP B O 1
ATOM 6570 N N . PRO B 2 340 ? 36.047 -42.665 -6.767 1.00 17.31 340 PRO B N 1
ATOM 6571 C CA . PRO B 2 340 ? 35.616 -43.881 -6.069 1.00 17.72 340 PRO B CA 1
ATOM 6572 C C . PRO B 2 340 ? 34.112 -43.887 -5.790 1.00 17.88 340 PRO B C 1
ATOM 6573 O O . PRO B 2 340 ? 33.534 -42.832 -5.485 1.00 17.55 340 PRO B O 1
ATOM 6577 N N . ASP B 2 341 ? 33.497 -45.061 -5.926 1.00 18.06 341 ASP B N 1
ATOM 6578 C CA . ASP B 2 341 ? 32.096 -45.271 -5.580 1.00 18.50 341 ASP B CA 1
ATOM 6579 C C . ASP B 2 341 ? 31.878 -45.034 -4.086 1.00 17.85 341 ASP B C 1
ATOM 6580 O O . ASP B 2 341 ? 32.614 -45.572 -3.255 1.00 18.59 341 ASP B O 1
ATOM 6585 N N . ARG B 2 342 ? 30.877 -44.228 -3.740 1.00 16.96 342 ARG B N 1
ATOM 6586 C CA . ARG B 2 342 ? 30.611 -43.897 -2.327 1.00 16.20 342 ARG B CA 1
ATOM 6587 C C . ARG B 2 342 ? 29.241 -44.398 -1.885 1.00 16.01 342 ARG B C 1
ATOM 6588 O O . ARG B 2 342 ? 28.728 -44.011 -0.826 1.00 15.24 342 ARG B O 1
ATOM 6596 N N . GLY B 2 343 ? 28.668 -45.295 -2.684 1.00 16.14 343 GLY B N 1
ATOM 6597 C CA . GLY B 2 343 ? 27.329 -45.811 -2.437 1.00 16.76 343 GLY B CA 1
ATOM 6598 C C . GLY B 2 343 ? 27.115 -46.358 -1.038 1.00 16.85 343 GLY B C 1
ATOM 6599 O O . GLY B 2 343 ? 26.146 -45.987 -0.383 1.00 17.50 343 GLY B O 1
ATOM 6600 N N . ASP B 2 344 ? 28.002 -47.240 -0.575 1.00 17.01 344 ASP B N 1
ATOM 6601 C CA . ASP B 2 344 ? 27.824 -47.877 0.727 1.00 17.05 344 ASP B CA 1
ATOM 6602 C C . ASP B 2 344 ? 27.970 -46.884 1.879 1.00 16.21 344 ASP B C 1
ATOM 6603 O O . ASP B 2 344 ? 27.244 -46.970 2.875 1.00 16.38 344 ASP B O 1
ATOM 6608 N N . TRP B 2 345 ? 28.928 -45.965 1.751 1.00 14.41 345 TRP B N 1
ATOM 6609 C CA . TRP B 2 345 ? 29.129 -44.912 2.756 1.00 13.63 345 TRP B CA 1
ATOM 6610 C C .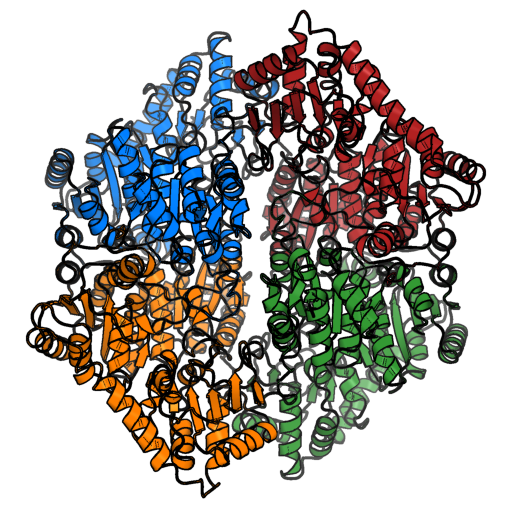 TRP B 2 345 ? 27.942 -43.941 2.819 1.00 13.13 345 TRP B C 1
ATOM 6611 O O . TRP B 2 345 ? 27.483 -43.600 3.917 1.00 12.88 345 TRP B O 1
ATOM 6622 N N . CYS B 2 346 ? 27.424 -43.521 1.664 1.00 12.41 346 CYS B N 1
ATOM 6623 C CA . CYS B 2 346 ? 26.210 -42.686 1.643 1.00 13.10 346 CYS B CA 1
ATOM 6624 C C . CYS B 2 346 ? 25.016 -43.385 2.276 1.00 13.24 346 CYS B C 1
ATOM 6625 O O . CYS B 2 346 ? 24.224 -42.771 2.997 1.00 12.73 346 CYS B O 1
ATOM 6628 N N . ALA B 2 347 ? 24.889 -44.679 1.994 1.00 12.85 347 ALA B N 1
ATOM 6629 C CA . ALA B 2 347 ? 23.807 -45.482 2.564 1.00 13.36 347 ALA B CA 1
ATOM 6630 C C . ALA B 2 347 ? 23.923 -45.569 4.093 1.00 13.29 347 ALA B C 1
ATOM 6631 O O . ALA B 2 347 ? 22.908 -45.503 4.796 1.00 13.85 347 ALA B O 1
ATOM 6633 N N . LYS B 2 348 ? 25.147 -45.700 4.603 1.00 12.78 348 LYS B N 1
ATOM 6634 C CA . LYS B 2 348 ? 25.392 -45.690 6.044 1.00 12.99 348 LYS B CA 1
ATOM 6635 C C . LYS B 2 348 ? 24.995 -44.356 6.684 1.00 12.95 348 LYS B C 1
ATOM 6636 O O . LYS B 2 348 ? 24.382 -44.329 7.749 1.00 12.38 348 LYS B O 1
ATOM 6642 N N . VAL B 2 349 ? 25.334 -43.256 6.017 1.00 12.57 349 VAL B N 1
ATOM 6643 C CA . VAL B 2 349 ? 24.941 -41.921 6.495 1.00 12.22 349 VAL B CA 1
ATOM 6644 C C . VAL B 2 349 ? 23.405 -41.835 6.559 1.00 12.79 349 VAL B C 1
ATOM 6645 O O . VAL B 2 349 ? 22.815 -41.395 7.560 1.00 12.60 349 VAL B O 1
ATOM 6649 N N . THR B 2 350 ? 22.756 -42.291 5.494 1.00 12.74 350 THR B N 1
ATOM 6650 C CA . THR B 2 350 ? 21.299 -42.303 5.442 1.00 13.20 350 THR B CA 1
ATOM 6651 C C . THR B 2 350 ? 20.719 -43.157 6.564 1.00 13.35 350 THR B C 1
ATOM 6652 O O . THR B 2 350 ? 19.768 -42.747 7.247 1.00 13.22 350 THR B O 1
ATOM 6656 N N . ASP B 2 351 ? 21.314 -44.318 6.791 1.00 13.22 351 ASP B N 1
ATOM 6657 C CA . ASP B 2 351 ? 20.782 -45.241 7.794 1.00 13.70 351 ASP B CA 1
ATOM 6658 C C . ASP B 2 351 ? 20.901 -44.693 9.208 1.00 13.27 351 ASP B C 1
ATOM 6659 O O . ASP B 2 351 ? 19.964 -44.814 10.001 1.00 12.93 351 ASP B O 1
ATOM 6662 N N . LEU B 2 352 ? 22.038 -44.073 9.513 1.00 12.80 352 LEU B N 1
ATOM 6663 C CA . LEU B 2 352 ? 22.240 -43.470 10.833 1.00 12.92 352 LEU B CA 1
ATOM 6664 C C . LEU B 2 352 ? 21.240 -42.331 11.089 1.00 13.10 352 LEU B C 1
ATOM 6665 O O . LEU B 2 352 ? 20.708 -42.189 12.194 1.00 13.09 352 LEU B O 1
ATOM 6670 N N . ALA B 2 353 ? 20.975 -41.538 10.057 1.00 12.79 353 ALA B N 1
ATOM 6671 C CA . ALA B 2 353 ? 19.987 -40.468 10.170 1.00 12.73 353 ALA B CA 1
ATOM 6672 C C . ALA B 2 353 ? 18.597 -41.048 10.431 1.00 12.67 353 ALA B C 1
ATOM 6673 O O . ALA B 2 353 ? 17.882 -40.610 11.352 1.00 12.14 353 ALA B O 1
ATOM 6675 N N . GLN B 2 354 ? 18.226 -42.058 9.644 1.00 11.98 354 GLN B N 1
ATOM 6676 C CA .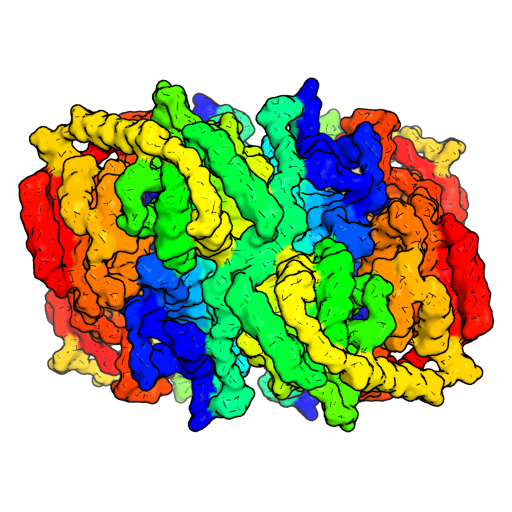 GLN B 2 354 ? 16.935 -42.725 9.803 1.00 13.28 354 GLN B CA 1
ATOM 6677 C C . GLN B 2 354 ? 16.765 -43.335 11.195 1.00 12.52 354 GLN B C 1
ATOM 6678 O O . GLN B 2 354 ? 15.688 -43.218 11.796 1.00 13.52 354 GLN B O 1
ATOM 6684 N N . GLU B 2 355 ? 17.833 -43.952 11.705 1.00 11.94 355 GLU B N 1
ATOM 6685 C CA . GLU B 2 355 ? 17.866 -44.538 13.046 1.00 11.64 355 GLU B CA 1
ATOM 6686 C C . GLU B 2 355 ? 17.570 -43.469 14.092 1.00 11.84 355 GLU B C 1
ATOM 6687 O O . GLU B 2 355 ? 16.728 -43.684 14.979 1.00 11.88 355 GLU B O 1
ATOM 6689 N N . ARG B 2 356 ? 18.243 -42.320 13.984 1.00 11.19 356 ARG B N 1
ATOM 6690 C CA . ARG B 2 356 ? 18.013 -41.217 14.940 1.00 10.80 356 ARG B CA 1
ATOM 6691 C C . ARG B 2 356 ? 16.562 -40.773 14.919 1.00 10.44 356 ARG B C 1
ATOM 6692 O O . ARG B 2 356 ? 15.914 -40.702 15.964 1.00 10.26 356 ARG B O 1
ATOM 6700 N N . TYR B 2 357 ? 16.050 -40.510 13.722 1.00 10.14 357 TYR B N 1
ATOM 6701 C CA . TYR B 2 357 ? 14.688 -39.994 13.562 1.00 10.18 357 TYR B CA 1
ATOM 6702 C C . TYR B 2 357 ? 13.666 -40.987 14.122 1.00 10.50 357 TYR B C 1
ATOM 6703 O O . TYR B 2 357 ? 12.784 -40.628 14.921 1.00 9.76 357 TYR B O 1
ATOM 6712 N N . ALA B 2 358 ? 13.791 -42.243 13.696 1.00 10.14 358 ALA B N 1
ATOM 6713 C CA . ALA B 2 358 ? 12.913 -43.337 14.152 1.00 10.34 358 ALA B CA 1
ATOM 6714 C C . ALA B 2 358 ? 12.940 -43.507 15.669 1.00 10.28 358 ALA B C 1
ATOM 6715 O O . ALA B 2 358 ? 11.893 -43.758 16.302 1.00 10.32 358 ALA B O 1
ATOM 6717 N N . SER B 2 359 ? 14.136 -43.362 16.259 1.00 9.82 359 SER B N 1
ATOM 6718 C CA A SER B 2 359 ? 14.297 -43.511 17.701 0.50 10.15 359 SER B CA 1
ATOM 6719 C CA B SER B 2 359 ? 14.297 -43.514 17.700 0.50 9.80 359 SER B CA 1
ATOM 6720 C C . SER B 2 359 ? 13.559 -42.426 18.458 1.00 9.72 359 SER B C 1
ATOM 6721 O O . SER B 2 359 ? 12.913 -42.695 19.480 1.00 10.34 359 SER B O 1
ATOM 6726 N N . ILE B 2 360 ? 13.683 -41.199 17.963 1.00 9.25 360 ILE B N 1
ATOM 6727 C CA . ILE B 2 360 ? 12.987 -40.056 18.545 1.00 9.70 360 ILE B CA 1
ATOM 6728 C C . ILE B 2 360 ? 11.476 -40.245 18.396 1.00 9.77 360 ILE B C 1
ATOM 6729 O O . ILE B 2 360 ? 10.717 -40.061 19.368 1.00 10.05 360 ILE B O 1
ATOM 6734 N N . ALA B 2 361 ? 11.036 -40.612 17.188 1.00 10.40 361 ALA B N 1
ATOM 6735 C CA . ALA B 2 361 ? 9.618 -40.915 16.954 1.00 10.86 361 ALA B CA 1
ATOM 6736 C C . ALA B 2 361 ? 9.102 -41.898 18.006 1.00 11.14 361 ALA B C 1
ATOM 6737 O O . ALA B 2 361 ? 8.079 -41.656 18.639 1.00 11.53 361 ALA B O 1
ATOM 6739 N N . ALA B 2 362 ? 9.836 -42.990 18.209 1.00 10.71 362 ALA B N 1
ATOM 6740 C CA . ALA B 2 362 ? 9.447 -44.034 19.155 1.00 11.30 362 ALA B CA 1
ATOM 6741 C C . ALA B 2 362 ? 9.399 -43.563 20.619 1.00 11.45 362 ALA B C 1
ATOM 6742 O O . ALA B 2 362 ? 8.756 -44.190 21.450 1.00 12.02 362 ALA B O 1
ATOM 6744 N N . LYS B 2 363 ? 10.072 -42.457 20.935 1.00 11.62 363 LYS B N 1
ATOM 6745 C CA . LYS B 2 363 ? 10.090 -41.955 22.319 1.00 11.64 363 LYS B CA 1
ATOM 6746 C C . LYS B 2 363 ? 9.177 -40.742 22.540 1.00 12.05 363 LYS B C 1
ATOM 6747 O O . LYS B 2 363 ? 9.221 -40.118 23.604 1.00 12.94 363 LYS B O 1
ATOM 6751 N N . SER B 2 364 ? 8.353 -40.424 21.543 1.00 10.48 364 SER B N 1
ATOM 6752 C CA . SER B 2 364 ? 7.524 -39.227 21.578 1.00 10.32 364 SER B CA 1
ATOM 6753 C C . SER B 2 364 ? 6.052 -39.594 21.588 1.00 10.24 364 SER B C 1
ATOM 6754 O O . SER B 2 364 ? 5.569 -40.259 20.663 1.00 9.63 364 SER B O 1
ATOM 6757 N N . SER B 2 365 ? 5.346 -39.147 22.629 1.00 9.76 365 SER B N 1
ATOM 6758 C CA . SER B 2 365 ? 3.908 -39.380 22.769 1.00 9.78 365 SER B CA 1
ATOM 6759 C C . SER B 2 365 ? 3.173 -38.073 22.949 1.00 9.46 365 SER B C 1
ATOM 6760 O O . SER B 2 365 ? 3.618 -37.232 23.719 1.00 9.19 365 SER B O 1
ATOM 6763 N N . SER B 2 366 ? 2.027 -37.940 22.281 1.00 9.19 366 SER B N 1
ATOM 6764 C CA . SER B 2 366 ? 1.122 -36.804 22.474 1.00 9.50 366 SER B CA 1
ATOM 6765 C C . SER B 2 366 ? -0.154 -37.278 23.184 1.00 10.86 366 SER B C 1
ATOM 6766 O O . SER B 2 366 ? -1.249 -36.774 22.914 1.00 11.01 366 SER B O 1
ATOM 6769 N N . GLU B 2 367 ? -0.010 -38.225 24.101 1.00 10.96 367 GLU B N 1
ATOM 6770 C CA . GLU B 2 367 ? -1.186 -38.763 24.810 1.00 12.63 367 GLU B CA 1
ATOM 6771 C C . GLU B 2 367 ? -2.039 -37.665 25.467 1.00 13.98 367 GLU B C 1
ATOM 6772 O O . GLU B 2 367 ? -3.273 -37.622 25.311 1.00 14.77 367 GLU B O 1
ATOM 6778 N N . HIS B 2 368 ? -1.390 -36.776 26.199 1.00 14.81 368 HIS B N 1
ATOM 6779 C CA . HIS B 2 368 ? -2.121 -35.622 26.685 1.00 16.02 368 HIS B CA 1
ATOM 6780 C C . HIS B 2 368 ? -1.678 -34.392 25.867 1.00 16.03 368 HIS B C 1
ATOM 6781 O O . HIS B 2 368 ? -2.245 -34.131 24.792 1.00 18.10 368 HIS B O 1
ATOM 6788 N N . ALA B 2 369 ? -0.656 -33.682 26.292 1.00 15.23 369 ALA B N 1
ATOM 6789 C CA . ALA B 2 369 ? -0.295 -32.456 25.571 1.00 13.11 369 ALA B CA 1
ATOM 6790 C C . ALA B 2 369 ? 0.435 -32.809 24.273 1.00 11.94 369 ALA B C 1
ATOM 6791 O O . ALA B 2 369 ? 1.089 -33.851 24.177 1.00 11.20 369 ALA B O 1
ATOM 6793 N N . LEU B 2 370 ? 0.296 -31.954 23.271 1.00 9.99 370 LEU B N 1
ATOM 6794 C CA . LEU B 2 370 ? 1.003 -32.149 21.998 1.00 9.33 370 LEU B CA 1
ATOM 6795 C C . LEU B 2 370 ? 2.530 -32.162 22.196 1.00 9.08 370 LEU B C 1
ATOM 6796 O O . LEU B 2 370 ? 3.106 -31.234 22.774 1.00 9.54 370 LEU B O 1
ATOM 6801 N N . HIS B 2 371 ? 3.179 -33.219 21.709 1.00 7.94 371 HIS B N 1
ATOM 6802 C CA . HIS B 2 371 ? 4.627 -33.380 21.861 1.00 7.12 371 HIS B CA 1
ATOM 6803 C C . HIS B 2 371 ? 5.366 -32.464 20.876 1.00 7.34 371 HIS B C 1
ATOM 6804 O O . HIS B 2 371 ? 4.994 -32.394 19.705 1.00 6.43 371 HIS B O 1
ATOM 6811 N N . PRO B 2 372 ? 6.392 -31.726 21.348 1.00 6.36 372 PRO B N 1
ATOM 6812 C CA . PRO B 2 372 ? 7.182 -30.884 20.413 1.00 6.64 372 PRO B CA 1
ATOM 6813 C C . PRO B 2 372 ? 7.695 -31.575 19.150 1.00 7.23 372 PRO B C 1
ATOM 6814 O O . PRO B 2 372 ? 7.733 -30.937 18.081 1.00 8.56 372 PRO B O 1
ATOM 6818 N N . PHE B 2 373 ? 8.090 -32.842 19.246 1.00 6.74 373 PHE B N 1
ATOM 6819 C CA . PHE B 2 373 ? 8.517 -33.575 18.035 1.00 6.63 373 PHE B CA 1
ATOM 6820 C C . PHE B 2 373 ? 7.359 -33.702 17.038 1.00 6.72 373 PHE B C 1
ATOM 6821 O O . PHE B 2 373 ? 7.514 -33.447 15.840 1.00 6.67 373 PHE B O 1
ATOM 6829 N N . HIS B 2 374 ? 6.195 -34.094 17.548 1.00 6.63 374 HIS B N 1
ATOM 6830 C CA . HIS B 2 374 ? 5.004 -34.211 16.713 1.00 6.44 374 HIS B CA 1
ATOM 6831 C C . HIS B 2 374 ? 4.616 -32.873 16.082 1.00 6.62 374 HIS B C 1
ATOM 6832 O O . HIS B 2 374 ? 4.293 -32.807 14.898 1.00 7.35 374 HIS B O 1
ATOM 6839 N N . ALA B 2 375 ? 4.677 -31.790 16.870 1.00 6.58 375 ALA B N 1
ATOM 6840 C CA . ALA B 2 375 ? 4.400 -30.454 16.358 1.00 7.06 375 ALA B CA 1
ATOM 6841 C C . ALA B 2 375 ? 5.396 -30.090 15.239 1.00 6.63 375 ALA B C 1
ATOM 6842 O O . ALA B 2 375 ? 5.034 -29.502 14.213 1.00 7.31 375 ALA B O 1
ATOM 6844 N N . SER B 2 376 ? 6.657 -30.452 15.450 1.00 6.77 376 SER B N 1
ATOM 6845 C CA . SER B 2 376 ? 7.688 -30.208 14.433 1.00 7.29 376 SER B CA 1
ATOM 6846 C C . SER B 2 376 ? 7.401 -30.972 13.131 1.00 7.31 376 SER B C 1
ATOM 6847 O O . SER B 2 376 ? 7.582 -30.426 12.028 1.00 7.67 376 SER B O 1
ATOM 6850 N N . GLN B 2 377 ? 6.951 -32.223 13.253 1.00 7.34 377 GLN B N 1
ATOM 6851 C CA . GLN B 2 377 ? 6.630 -33.047 12.077 1.00 7.30 377 GLN B CA 1
ATOM 6852 C C . GLN B 2 377 ? 5.494 -32.397 11.277 1.00 7.33 377 GLN B C 1
ATOM 6853 O O . GLN B 2 377 ? 5.496 -32.427 10.048 1.00 7.57 377 GLN B O 1
ATOM 6859 N N . VAL B 2 378 ? 4.523 -31.799 11.973 1.00 6.81 378 VAL B N 1
ATOM 6860 C CA . VAL B 2 378 ? 3.433 -31.084 11.289 1.00 7.59 378 VAL B CA 1
ATOM 6861 C C . VAL B 2 378 ? 3.972 -29.969 10.388 1.00 7.34 378 VAL B C 1
ATOM 6862 O O . VAL B 2 378 ? 3.550 -29.814 9.227 1.00 7.73 378 VAL B O 1
ATOM 6866 N N . ILE B 2 379 ? 4.916 -29.195 10.926 1.00 6.94 379 ILE B N 1
ATOM 6867 C CA . ILE B 2 379 ? 5.562 -28.146 10.138 1.00 7.41 379 ILE B CA 1
ATOM 6868 C C . ILE B 2 379 ? 6.339 -28.748 8.950 1.00 7.39 379 ILE B C 1
ATOM 6869 O O . ILE B 2 379 ? 6.261 -28.228 7.837 1.00 7.45 379 ILE B O 1
ATOM 6874 N N . ALA B 2 380 ? 7.082 -29.835 9.195 1.00 7.92 380 ALA B N 1
ATOM 6875 C CA . ALA B 2 380 ? 7.988 -30.399 8.187 1.00 8.18 380 ALA B CA 1
ATOM 6876 C C . ALA B 2 380 ? 7.274 -30.786 6.898 1.00 9.07 380 ALA B C 1
ATOM 6877 O O . ALA B 2 380 ? 7.859 -30.676 5.814 1.00 8.61 380 ALA B O 1
ATOM 6879 N N . LYS B 2 381 ? 6.008 -31.195 7.027 1.00 9.42 381 LYS B N 1
ATOM 6880 C CA . LYS B 2 381 ? 5.196 -31.603 5.867 1.00 10.49 381 LYS B CA 1
ATOM 6881 C C . LYS B 2 381 ? 5.100 -30.479 4.827 1.00 10.64 381 LYS B C 1
ATOM 6882 O O . LYS B 2 381 ? 4.862 -30.735 3.639 1.00 10.59 381 LYS B O 1
ATOM 6885 N N . HIS B 2 382 ? 5.292 -29.238 5.277 1.00 10.28 382 HIS B N 1
ATOM 6886 C CA . HIS B 2 382 ? 5.137 -28.070 4.415 1.00 10.66 382 HIS B CA 1
ATOM 6887 C C . HIS B 2 382 ? 6.457 -27.450 3.974 1.00 10.64 382 HIS B C 1
ATOM 6888 O O . HIS B 2 382 ? 6.468 -26.493 3.197 1.00 10.98 382 HIS B O 1
ATOM 6895 N N . VAL B 2 383 ? 7.567 -27.982 4.470 1.00 10.02 383 VAL B N 1
ATOM 6896 C CA . VAL B 2 383 ? 8.862 -27.384 4.187 1.00 10.06 383 VAL B CA 1
ATOM 6897 C C . VAL B 2 383 ? 9.457 -27.932 2.887 1.00 10.24 383 VAL B C 1
ATOM 6898 O O . VAL B 2 383 ? 9.671 -29.133 2.749 1.00 9.83 383 VAL B O 1
ATOM 6902 N N . ASP B 2 384 ? 9.733 -27.021 1.966 1.00 9.55 384 ASP B N 1
ATOM 6903 C CA . ASP B 2 384 ? 10.409 -27.335 0.713 1.00 10.03 384 ASP B CA 1
ATOM 6904 C C . ASP B 2 384 ? 11.043 -26.052 0.179 1.00 10.19 384 ASP B C 1
ATOM 6905 O O . ASP B 2 384 ? 11.146 -25.053 0.900 1.00 9.81 384 ASP B O 1
ATOM 6910 N N . ALA B 2 385 ? 11.471 -26.076 -1.082 1.00 10.02 385 ALA B N 1
ATOM 6911 C CA . ALA B 2 385 ? 12.156 -24.951 -1.701 1.00 10.67 385 ALA B CA 1
ATOM 6912 C C . ALA B 2 385 ? 11.354 -23.643 -1.716 1.00 10.33 385 ALA B C 1
ATOM 6913 O O . ALA B 2 385 ? 11.930 -22.572 -1.891 1.00 11.33 385 ALA B O 1
ATOM 6915 N N . GLY B 2 386 ? 10.035 -23.745 -1.555 1.00 9.62 386 GLY B N 1
ATOM 6916 C CA . GLY B 2 386 ? 9.142 -22.583 -1.519 1.00 8.89 386 GLY B CA 1
ATOM 6917 C C . GLY B 2 386 ? 8.990 -21.935 -0.152 1.00 8.55 386 GLY B C 1
ATOM 6918 O O . GLY B 2 386 ? 8.181 -21.006 0.021 1.00 8.09 386 GLY B O 1
ATOM 6919 N N . VAL B 2 387 ? 9.754 -22.419 0.830 1.00 8.07 387 VAL B N 1
ATOM 6920 C CA . VAL B 2 387 ? 9.592 -21.944 2.218 1.00 7.95 387 VAL B CA 1
ATOM 6921 C C . VAL B 2 387 ? 10.921 -21.549 2.859 1.00 8.33 387 VAL B C 1
ATOM 6922 O O . VAL B 2 387 ? 11.940 -22.208 2.631 1.00 8.83 387 VAL B O 1
ATOM 6926 N N . THR B 2 388 ? 10.893 -20.475 3.643 1.00 6.89 388 THR B N 1
ATOM 6927 C CA . THR B 2 388 ? 11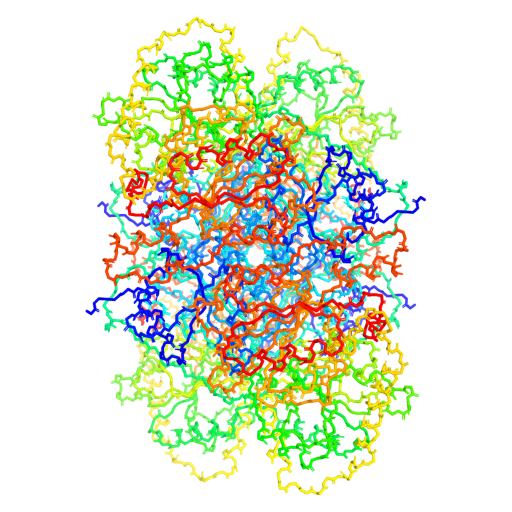.978 -20.157 4.573 1.00 7.81 388 THR B CA 1
ATOM 6928 C C . THR B 2 388 ? 11.459 -20.461 5.980 1.00 7.24 388 THR B C 1
ATOM 6929 O O . THR B 2 388 ? 10.412 -19.961 6.360 1.00 7.46 388 THR B O 1
ATOM 6933 N N . VAL B 2 389 ? 12.208 -21.244 6.749 1.00 6.93 389 VAL B N 1
ATOM 6934 C CA . VAL B 2 389 ? 11.914 -21.501 8.161 1.00 7.04 389 VAL B CA 1
ATOM 6935 C C . VAL B 2 389 ? 12.881 -20.655 8.991 1.00 7.26 389 VAL B C 1
ATOM 6936 O O . VAL B 2 389 ? 14.088 -20.699 8.768 1.00 7.09 389 VAL B O 1
ATOM 6940 N N . VAL B 2 390 ? 12.342 -19.871 9.917 1.00 6.64 390 VAL B N 1
ATOM 6941 C CA . VAL B 2 390 ? 13.159 -19.128 10.862 1.00 6.50 390 VAL B CA 1
ATOM 6942 C C . VAL B 2 390 ? 12.864 -19.732 12.229 1.00 7.09 390 VAL B C 1
ATOM 6943 O O . VAL B 2 390 ? 11.700 -19.966 12.548 1.00 6.98 390 VAL B O 1
ATOM 6947 N N . ALA B 2 391 ? 13.909 -20.011 13.021 1.00 6.62 391 ALA B N 1
ATOM 6948 C CA . ALA B 2 391 ? 13.697 -20.682 14.309 1.00 6.77 391 ALA B CA 1
ATOM 6949 C C . ALA B 2 391 ? 14.231 -19.847 15.468 1.00 6.04 391 ALA B C 1
ATOM 6950 O O . ALA B 2 391 ? 15.346 -19.315 15.398 1.00 7.14 391 ALA B O 1
ATOM 6952 N N . ASP B 2 392 ? 13.399 -19.709 16.499 1.00 5.97 392 ASP B N 1
ATOM 6953 C CA . ASP B 2 392 ? 13.722 -18.966 17.731 1.00 5.59 392 ASP B CA 1
ATOM 6954 C C . ASP B 2 392 ? 13.278 -19.884 18.895 1.00 6.39 392 ASP B C 1
ATOM 6955 O O . ASP B 2 392 ? 13.029 -21.086 18.678 1.00 6.09 392 ASP B O 1
ATOM 6960 N N . GLY B 2 393 ? 13.196 -19.361 20.116 1.00 6.57 393 GLY B N 1
ATOM 6961 C CA . GLY B 2 393 ? 12.998 -20.248 21.259 1.00 6.81 393 GLY B CA 1
ATOM 6962 C C . GLY B 2 393 ? 14.279 -21.038 21.499 1.00 7.03 393 GLY B C 1
ATOM 6963 O O . GLY B 2 393 ? 15.352 -20.693 20.962 1.00 6.53 393 GLY B O 1
ATOM 6964 N N . ALA B 2 394 ? 14.176 -22.087 22.315 1.00 7.20 394 ALA B N 1
ATOM 6965 C CA . ALA B 2 394 ? 15.330 -22.887 22.710 1.00 7.25 394 ALA B CA 1
ATOM 6966 C C . ALA B 2 394 ? 14.978 -24.361 22.573 1.00 6.89 394 ALA B C 1
ATOM 6967 O O . ALA B 2 394 ? 15.371 -25.001 21.590 1.00 6.83 394 ALA B O 1
ATOM 6969 N N . LEU B 2 395 ? 14.210 -24.912 23.515 1.00 5.49 395 LEU B N 1
ATOM 6970 C CA . LEU B 2 395 ? 13.706 -26.284 23.294 1.00 5.87 395 LEU B CA 1
ATOM 6971 C C . LEU B 2 395 ? 13.030 -26.368 21.916 1.00 5.89 395 LEU B C 1
ATOM 6972 O O . LEU B 2 395 ? 13.204 -27.346 21.185 1.00 6.48 395 LEU B O 1
ATOM 6977 N N . THR B 2 396 ? 12.286 -25.312 21.577 1.00 5.73 396 THR B N 1
ATOM 6978 C CA . THR B 2 396 ? 11.568 -25.218 20.304 1.00 6.34 396 THR B CA 1
ATOM 6979 C C . THR B 2 396 ? 12.483 -25.540 19.119 1.00 6.08 396 THR B C 1
ATOM 6980 O O . THR B 2 396 ? 12.150 -26.419 18.305 1.00 6.27 396 THR B O 1
ATOM 6984 N N . TYR B 2 397 ? 13.620 -24.849 19.007 1.00 5.45 397 TYR B N 1
ATOM 6985 C CA . TYR B 2 397 ? 14.483 -25.125 17.849 1.00 6.20 397 TYR B CA 1
ATOM 6986 C C . TYR B 2 397 ? 15.246 -26.435 17.978 1.00 6.36 397 TYR B C 1
ATOM 6987 O O . TYR B 2 397 ? 15.553 -27.075 16.963 1.00 8.15 397 TYR B O 1
ATOM 6996 N N . LEU B 2 398 ? 15.557 -26.844 19.203 1.00 6.06 398 LEU B N 1
ATOM 6997 C CA . LEU B 2 398 ? 16.260 -28.131 19.375 1.00 6.17 398 LEU B CA 1
ATOM 6998 C C . LEU B 2 398 ? 15.416 -29.293 18.843 1.00 6.37 398 LEU B C 1
ATOM 6999 O O . LEU B 2 398 ? 15.933 -30.204 18.180 1.00 6.29 398 LEU B O 1
ATOM 7004 N N . TRP B 2 399 ? 14.121 -29.241 19.141 1.00 6.45 399 TRP B N 1
ATOM 7005 C CA . TRP B 2 399 ? 13.154 -30.213 18.629 1.00 6.86 399 TRP B CA 1
ATOM 7006 C C . TRP B 2 399 ? 12.989 -30.077 17.114 1.00 6.88 399 TRP B C 1
ATOM 7007 O O . TRP B 2 399 ? 13.044 -31.072 16.377 1.00 8.06 399 TRP B O 1
ATOM 7018 N N . LEU B 2 400 ? 12.811 -28.845 16.655 1.00 6.45 400 LEU B N 1
ATOM 7019 C CA . LEU B 2 400 ? 12.602 -28.587 15.248 1.00 6.65 400 LEU B CA 1
ATOM 7020 C C . LEU B 2 400 ? 13.767 -29.126 14.443 1.00 6.34 400 LEU B C 1
ATOM 7021 O O . LEU B 2 400 ? 13.576 -29.681 13.359 1.00 6.64 400 LEU B O 1
ATOM 7026 N N . SER B 2 401 ? 14.974 -29.021 14.995 1.00 6.06 401 SER B N 1
ATOM 7027 C CA . SER B 2 401 ? 16.154 -29.388 14.210 1.00 6.18 401 SER B CA 1
ATOM 7028 C C . SER B 2 401 ? 16.090 -30.857 13.780 1.00 6.37 401 SER B C 1
ATOM 7029 O O . SER B 2 401 ? 16.638 -31.216 12.748 1.00 7.34 401 SER B O 1
ATOM 7032 N N . GLU B 2 402 ? 15.408 -31.689 14.570 1.00 5.74 402 GLU B N 1
ATOM 7033 C CA . GLU B 2 402 ? 15.356 -33.134 14.282 1.00 6.27 402 GLU B CA 1
ATOM 7034 C C . GLU B 2 402 ? 14.551 -33.481 13.019 1.00 7.50 402 GLU B C 1
ATOM 7035 O O . GLU B 2 402 ? 14.671 -34.602 12.495 1.00 7.58 402 GLU B O 1
ATOM 7041 N N . VAL B 2 403 ? 13.706 -32.558 12.568 1.00 7.02 403 VAL B N 1
ATOM 7042 C CA . VAL B 2 403 ? 12.922 -32.794 11.345 1.00 7.73 403 VAL B CA 1
ATOM 7043 C C . VAL B 2 403 ? 13.487 -32.082 10.113 1.00 8.13 403 VAL B C 1
ATOM 7044 O O . VAL B 2 403 ? 12.990 -32.258 8.982 1.00 8.33 403 VAL B O 1
ATOM 7048 N N . MET B 2 404 ? 14.500 -31.246 10.346 1.00 8.37 404 MET B N 1
ATOM 7049 C CA . MET B 2 404 ? 15.005 -30.348 9.314 1.00 8.60 404 MET B CA 1
ATOM 7050 C C . MET B 2 404 ? 15.956 -30.990 8.293 1.00 8.56 404 MET B C 1
ATOM 7051 O O . MET B 2 404 ? 16.134 -30.431 7.204 1.00 10.12 404 MET B O 1
ATOM 7056 N N . SER B 2 405 ? 16.565 -32.137 8.626 1.00 9.03 405 SER B N 1
ATOM 7057 C CA . SER B 2 405 ? 17.526 -32.763 7.708 1.00 8.92 405 SER B CA 1
ATOM 7058 C C . SER B 2 405 ? 16.848 -33.516 6.558 1.00 9.34 405 SER B C 1
ATOM 7059 O O . SER B 2 405 ? 17.422 -33.613 5.463 1.00 8.69 405 SER B O 1
ATOM 7062 N N . ARG B 2 406 ? 15.659 -34.069 6.806 1.00 10.06 406 ARG B N 1
ATOM 7063 C CA . ARG B 2 406 ? 14.961 -34.845 5.752 1.00 11.33 406 ARG B CA 1
ATOM 7064 C C . ARG B 2 406 ? 14.226 -33.974 4.759 1.00 11.48 406 ARG B C 1
ATOM 7065 O O . ARG B 2 406 ? 13.848 -34.433 3.683 1.00 12.45 406 ARG B O 1
ATOM 7073 N N . VAL B 2 407 ? 14.002 -32.721 5.119 1.00 10.81 407 VAL B N 1
ATOM 7074 C CA . VAL B 2 407 ? 13.370 -31.792 4.206 1.00 10.58 407 VAL B CA 1
ATOM 7075 C C . VAL B 2 407 ? 14.418 -30.874 3.575 1.00 10.37 407 VAL B C 1
ATOM 7076 O O . VAL B 2 407 ? 15.588 -30.867 3.982 1.00 10.32 407 VAL B O 1
ATOM 7080 N N . LYS B 2 408 ? 13.974 -30.113 2.589 1.00 9.95 408 LYS B N 1
ATOM 7081 C CA . LYS B 2 408 ? 14.855 -29.297 1.765 1.00 9.85 408 LYS B CA 1
ATOM 7082 C C . LYS B 2 408 ? 14.362 -27.850 1.746 1.00 9.41 408 LYS B C 1
ATOM 7083 O O . LYS B 2 408 ? 13.746 -27.394 0.771 1.00 9.68 408 LYS B O 1
ATOM 7089 N N . PRO B 2 409 ? 14.620 -27.112 2.837 1.00 9.47 409 PRO B N 1
ATOM 7090 C CA . PRO B 2 409 ? 14.097 -25.753 2.937 1.00 9.47 409 PRO B CA 1
ATOM 7091 C C . PRO B 2 409 ? 14.754 -24.793 1.943 1.00 9.45 409 PRO B C 1
ATOM 7092 O O . PRO B 2 409 ? 15.964 -24.890 1.684 1.00 9.07 409 PRO B O 1
ATOM 7096 N N . GLY B 2 410 ? 13.976 -23.849 1.416 1.00 8.51 410 GLY B N 1
ATOM 7097 C CA . GLY B 2 410 ? 14.546 -22.761 0.634 1.00 8.70 410 GLY B CA 1
ATOM 7098 C C . GLY B 2 410 ? 15.471 -21.895 1.485 1.00 9.66 410 GLY B C 1
ATOM 7099 O O . GLY B 2 410 ? 16.471 -21.362 0.996 1.00 10.18 410 GLY B O 1
ATOM 7100 N N . GLY B 2 411 ? 15.113 -21.752 2.760 1.00 8.89 411 GLY B N 1
ATOM 7101 C CA . GLY B 2 411 ? 15.918 -21.003 3.727 1.00 9.21 411 GLY B CA 1
ATOM 7102 C C . GLY B 2 411 ? 15.751 -21.629 5.100 1.00 8.54 411 GLY B C 1
ATOM 7103 O O . GLY B 2 411 ? 14.687 -22.155 5.428 1.00 8.09 411 GLY B O 1
ATOM 7104 N N . PHE B 2 412 ? 16.806 -21.593 5.898 1.00 8.13 412 PHE B N 1
ATOM 7105 C CA . PHE B 2 412 ? 16.698 -21.971 7.302 1.00 7.65 412 PHE B CA 1
ATOM 7106 C C . PHE B 2 412 ? 17.572 -21.041 8.115 1.00 7.73 412 PHE B C 1
ATOM 7107 O O . PHE B 2 412 ? 18.797 -21.036 7.953 1.00 7.64 412 PHE B O 1
ATOM 7115 N N . LEU B 2 413 ? 16.934 -20.272 8.993 1.00 6.48 413 LEU B N 1
ATOM 7116 C CA . LEU B 2 413 ? 17.620 -19.232 9.784 1.00 6.54 413 LEU B CA 1
ATOM 7117 C C . LEU B 2 413 ? 17.392 -19.471 11.269 1.00 6.72 413 LEU B C 1
ATOM 7118 O O . LEU B 2 413 ? 16.323 -19.151 11.799 1.00 7.76 413 LEU B O 1
ATOM 7123 N N . CYS B 2 414 ? 18.404 -20.027 11.930 1.00 6.30 414 CYS B N 1
ATOM 7124 C CA . CYS B 2 414 ? 18.317 -20.365 13.338 1.00 7.06 414 CYS B CA 1
ATOM 7125 C C . CYS B 2 414 ? 19.250 -19.479 14.169 1.00 6.95 414 CYS B C 1
ATOM 7126 O O . CYS B 2 414 ? 20.018 -18.670 13.615 1.00 7.81 414 CYS B O 1
ATOM 7129 N N . HIS B 2 415 ? 19.182 -19.616 15.494 1.00 6.79 415 HIS B N 1
ATOM 7130 C CA . HIS B 2 415 ? 20.199 -19.007 16.372 1.00 7.20 415 HIS B CA 1
ATOM 7131 C C . HIS B 2 415 ? 21.602 -19.425 15.967 1.00 7.85 415 HIS B C 1
ATOM 7132 O O . HIS B 2 415 ? 21.818 -20.568 15.598 1.00 7.21 415 HIS B O 1
ATOM 7139 N N . GLY B 2 416 ? 22.543 -18.486 16.039 1.00 7.51 416 GLY B N 1
ATOM 7140 C CA . GLY B 2 416 ? 23.951 -18.822 15.934 1.00 7.68 416 GLY B CA 1
ATOM 7141 C C . GLY B 2 416 ? 24.549 -18.748 17.331 1.00 7.42 416 GLY B C 1
ATOM 7142 O O . GLY B 2 416 ? 23.868 -19.009 18.337 1.00 8.42 416 GLY B O 1
ATOM 7143 N N . TYR B 2 417 ? 25.816 -18.372 17.395 1.00 7.31 417 TYR B N 1
ATOM 7144 C CA . TYR B 2 417 ? 26.522 -18.360 18.677 1.00 7.05 417 TYR B CA 1
ATOM 7145 C C . TYR B 2 417 ? 25.943 -17.443 19.750 1.00 6.75 417 TYR B C 1
ATOM 7146 O O . TYR B 2 417 ? 26.090 -17.736 20.944 1.00 7.32 417 TYR B O 1
ATOM 7155 N N . LEU B 2 418 ? 25.346 -16.315 19.360 1.00 6.80 418 LEU B N 1
ATOM 7156 C CA . LEU B 2 418 ? 24.854 -15.406 20.398 1.00 6.65 418 LEU B CA 1
ATOM 7157 C C . LEU B 2 418 ? 23.706 -16.059 21.173 1.00 6.61 418 LEU B C 1
ATOM 7158 O O . LEU B 2 418 ? 23.532 -15.809 22.381 1.00 6.74 418 LEU B O 1
ATOM 7163 N N . GLY B 2 419 ? 22.901 -16.870 20.485 1.00 6.30 419 GLY B N 1
ATOM 7164 C CA . GLY B 2 419 ? 21.777 -17.567 21.128 1.00 6.40 419 GLY B CA 1
ATOM 7165 C C . GLY B 2 419 ? 20.849 -16.613 21.860 1.00 6.62 419 GLY B C 1
ATOM 7166 O O . GLY B 2 419 ? 20.439 -16.859 22.993 1.00 6.12 419 GLY B O 1
ATOM 7167 N N . SER B 2 420 ? 20.537 -15.497 21.214 1.00 5.44 420 SER B N 1
ATOM 7168 C CA . SER B 2 420 ? 19.781 -14.436 21.865 1.00 5.86 420 SER B CA 1
ATOM 7169 C C . SER B 2 420 ? 18.278 -14.629 21.634 1.00 5.86 420 SER B C 1
ATOM 7170 O O . SER B 2 420 ? 17.758 -14.396 20.545 1.00 5.82 420 SER B O 1
ATOM 7173 N N . MET B 2 421 ? 17.582 -15.081 22.672 1.00 5.45 421 MET B N 1
ATOM 7174 C CA . MET B 2 421 ? 16.148 -15.330 22.555 1.00 4.94 421 MET B CA 1
ATOM 7175 C C . MET B 2 421 ? 15.435 -14.071 22.050 1.00 5.22 421 MET B C 1
ATOM 7176 O O . MET B 2 421 ? 15.695 -12.961 22.532 1.00 5.36 421 MET B O 1
ATOM 7181 N N . GLY B 2 422 ? 14.542 -14.249 21.091 1.00 4.24 422 GLY B N 1
ATOM 7182 C CA . GLY B 2 422 ? 13.688 -13.127 20.665 1.00 4.75 422 GLY B CA 1
ATOM 7183 C C . GLY B 2 422 ? 14.113 -12.517 19.334 1.00 5.15 422 GLY B C 1
ATOM 7184 O O . GLY B 2 422 ? 13.351 -11.749 18.728 1.00 5.78 422 GLY B O 1
ATOM 7185 N N . VAL B 2 423 ? 15.303 -12.860 18.842 1.00 5.19 423 VAL B N 1
ATOM 7186 C CA . VAL B 2 423 ? 15.760 -12.253 17.582 1.00 5.50 423 VAL B CA 1
ATOM 7187 C C . VAL B 2 423 ? 14.962 -12.728 16.373 1.00 5.62 423 VAL B C 1
ATOM 7188 O O . VAL B 2 423 ? 15.008 -12.101 15.313 1.00 6.18 423 VAL B O 1
ATOM 7192 N N . GLY B 2 424 ? 14.241 -13.838 16.532 1.00 5.40 424 GLY B N 1
ATOM 7193 C CA . GLY B 2 424 ? 13.571 -14.490 15.401 1.00 5.75 424 GLY B CA 1
ATOM 7194 C C . GLY B 2 424 ? 12.480 -13.684 14.725 1.00 6.05 424 GLY B C 1
ATOM 7195 O O . GLY B 2 424 ? 12.277 -13.828 13.500 1.00 6.32 424 GLY B O 1
ATOM 7196 N N . PHE B 2 425 ? 11.778 -12.837 15.482 1.00 5.73 425 PHE B N 1
ATOM 7197 C CA . PHE B 2 425 ? 10.625 -12.125 14.917 1.00 5.66 425 PHE B CA 1
ATOM 7198 C C . PHE B 2 425 ? 11.092 -11.116 13.871 1.00 6.34 425 PHE B C 1
ATOM 7199 O O . PHE B 2 425 ? 10.643 -11.156 12.711 1.00 6.97 425 PHE B O 1
ATOM 7207 N N . GLY B 2 426 ? 11.980 -10.210 14.277 1.00 5.80 426 GLY B N 1
ATOM 7208 C CA . GLY B 2 426 ? 12.533 -9.264 13.320 1.00 5.86 426 GLY B CA 1
ATOM 7209 C C . GLY B 2 426 ? 13.220 -9.979 12.167 1.00 6.10 426 GLY B C 1
ATOM 7210 O O . GLY B 2 426 ? 13.023 -9.635 11.001 1.00 5.64 426 GLY B O 1
ATOM 7211 N N . THR B 2 427 ? 14.002 -11.004 12.488 1.00 5.80 427 THR B N 1
ATOM 7212 C CA . THR B 2 427 ? 14.703 -11.790 11.468 1.00 5.28 427 THR B CA 1
ATOM 7213 C C . THR B 2 427 ? 13.729 -12.311 10.410 1.00 5.37 427 THR B C 1
ATOM 7214 O O . THR B 2 427 ? 13.980 -12.196 9.214 1.00 5.44 427 THR B O 1
ATOM 7218 N N . ALA B 2 428 ? 12.643 -12.918 10.875 1.00 4.71 428 ALA B N 1
ATOM 7219 C CA . ALA B 2 428 ? 11.621 -13.513 9.981 1.00 5.16 428 ALA B CA 1
ATOM 7220 C C . ALA B 2 428 ? 10.903 -12.449 9.163 1.00 5.43 428 ALA B C 1
ATOM 7221 O O . ALA B 2 428 ? 10.554 -12.672 8.004 1.00 4.79 428 ALA B O 1
ATOM 7223 N N . LEU B 2 429 ? 10.689 -11.285 9.772 1.00 5.00 429 LEU B N 1
ATOM 7224 C CA . LEU B 2 429 ? 10.062 -10.174 9.067 1.00 5.57 429 LEU B CA 1
ATOM 7225 C C . LEU B 2 429 ? 10.918 -9.708 7.875 1.00 6.01 429 LEU B C 1
ATOM 7226 O O . LEU B 2 429 ? 10.421 -9.594 6.743 1.00 6.58 429 LEU B O 1
ATOM 7231 N N . GLY B 2 430 ? 12.215 -9.509 8.121 1.00 5.85 430 GLY B N 1
ATOM 7232 C CA . GLY B 2 430 ? 13.142 -9.143 7.047 1.00 5.50 430 GLY B CA 1
ATOM 7233 C C . GLY B 2 430 ? 13.284 -10.272 6.033 1.00 5.83 430 GLY B C 1
ATOM 7234 O O . GLY B 2 430 ? 13.324 -10.018 4.823 1.00 5.43 430 GLY B O 1
ATOM 7235 N N . ALA B 2 431 ? 13.368 -11.523 6.504 1.00 6.32 431 ALA B N 1
ATOM 7236 C CA . ALA B 2 431 ? 13.382 -12.671 5.566 1.00 6.51 431 ALA B CA 1
ATOM 7237 C C . ALA B 2 431 ? 12.153 -12.663 4.646 1.00 7.00 431 ALA B C 1
ATOM 7238 O O . ALA B 2 431 ? 12.277 -12.919 3.443 1.00 7.57 431 ALA B O 1
ATOM 7240 N N . GLN B 2 432 ? 10.983 -12.362 5.203 1.00 6.15 432 GLN B N 1
ATOM 7241 C CA . GLN B 2 432 ? 9.762 -12.380 4.386 1.00 6.46 432 GLN B CA 1
ATOM 7242 C C . GLN B 2 432 ? 9.834 -11.300 3.303 1.00 7.05 432 GLN B C 1
ATOM 7243 O O . GLN B 2 432 ? 9.398 -11.514 2.174 1.00 7.27 432 GLN B O 1
ATOM 7249 N N . VAL B 2 433 ? 10.446 -10.167 3.621 1.00 6.74 433 VAL B N 1
ATOM 7250 C CA . VAL B 2 433 ? 10.654 -9.124 2.599 1.00 7.38 433 VAL B CA 1
ATOM 7251 C C . VAL B 2 433 ? 11.549 -9.650 1.449 1.00 7.29 433 VAL B C 1
ATOM 7252 O O . VAL B 2 433 ? 11.175 -9.567 0.274 1.00 6.35 433 VAL B O 1
ATOM 7256 N N . ALA B 2 434 ? 12.723 -10.191 1.788 1.00 7.53 434 ALA B N 1
ATOM 7257 C CA . ALA B 2 434 ? 13.593 -10.826 0.782 1.00 7.77 434 ALA B CA 1
ATOM 7258 C C . ALA B 2 434 ? 12.860 -11.929 -0.003 1.00 8.07 434 ALA B C 1
ATOM 7259 O O . ALA B 2 434 ? 13.023 -12.076 -1.238 1.00 8.73 434 ALA B O 1
ATOM 7261 N N . ASP B 2 435 ? 12.054 -12.702 0.721 1.00 7.05 435 ASP B N 1
ATOM 7262 C CA . ASP B 2 435 ? 11.337 -13.848 0.161 1.00 7.86 435 ASP B CA 1
ATOM 7263 C C . ASP B 2 435 ? 10.239 -13.450 -0.822 1.00 7.27 435 ASP B C 1
ATOM 7264 O O . ASP B 2 435 ? 9.780 -14.295 -1.607 1.00 8.73 435 ASP B O 1
ATOM 7269 N N . LEU B 2 436 ? 9.778 -12.202 -0.778 1.00 7.44 436 LEU B N 1
ATOM 7270 C CA . LEU B 2 436 ? 8.798 -11.774 -1.800 1.00 8.36 436 LEU B CA 1
ATOM 7271 C C . LEU B 2 436 ? 9.400 -11.950 -3.197 1.00 8.43 436 LEU B C 1
ATOM 7272 O O . LEU B 2 436 ? 8.730 -12.425 -4.118 1.00 9.51 436 LEU B O 1
ATOM 7277 N N . GLU B 2 437 ? 10.659 -11.559 -3.345 1.00 9.83 437 GLU B N 1
ATOM 7278 C CA . GLU B 2 437 ? 11.350 -11.666 -4.628 1.00 10.64 437 GLU B CA 1
ATOM 7279 C C . GLU B 2 437 ? 11.663 -13.123 -4.970 1.00 10.52 437 GLU B C 1
ATOM 7280 O O . GLU B 2 437 ? 11.635 -13.530 -6.147 1.00 10.07 437 GLU B O 1
ATOM 7286 N N . ALA B 2 438 ? 11.963 -13.916 -3.942 1.00 10.40 438 ALA B N 1
ATOM 7287 C CA . ALA B 2 438 ? 12.243 -15.336 -4.133 1.00 10.37 438 ALA B CA 1
ATOM 7288 C C . ALA B 2 438 ? 10.979 -16.163 -4.433 1.00 9.96 438 ALA B C 1
ATOM 7289 O O . ALA B 2 438 ? 11.056 -17.244 -5.006 1.00 11.62 438 ALA B O 1
ATOM 7291 N N . GLY B 2 439 ? 9.820 -15.641 -4.051 1.00 9.58 439 GLY B N 1
ATOM 7292 C CA . GLY B 2 439 ? 8.575 -16.364 -4.177 1.00 10.05 439 GLY B CA 1
ATOM 7293 C C . GLY B 2 439 ? 8.397 -17.363 -3.047 1.00 10.19 439 GLY B C 1
ATOM 7294 O O . GLY B 2 439 ? 7.650 -18.333 -3.199 1.00 11.14 439 GLY B O 1
ATOM 7295 N N . ARG B 2 440 ? 9.068 -17.126 -1.914 1.00 9.07 440 ARG B N 1
ATOM 7296 C CA . ARG B 2 440 ? 8.971 -18.048 -0.765 1.00 7.89 440 ARG B CA 1
ATOM 7297 C C . ARG B 2 440 ? 8.012 -17.532 0.316 1.00 7.38 440 ARG B C 1
ATOM 7298 O O . ARG B 2 440 ? 7.806 -16.326 0.436 1.00 7.53 440 ARG B O 1
ATOM 7306 N N . ARG B 2 441 ? 7.424 -18.461 1.071 1.00 6.83 441 ARG B N 1
ATOM 7307 C CA . ARG B 2 441 ? 6.628 -18.140 2.267 1.00 6.64 441 ARG B CA 1
ATOM 7308 C C . ARG B 2 441 ? 7.533 -18.307 3.469 1.00 6.87 441 ARG B C 1
ATOM 7309 O O . ARG B 2 441 ? 8.229 -19.326 3.582 1.00 7.49 441 ARG B O 1
ATOM 7317 N N . THR B 2 442 ? 7.534 -17.310 4.358 1.00 6.35 442 THR B N 1
ATOM 7318 C CA . THR B 2 442 ? 8.351 -17.384 5.562 1.00 6.49 442 THR B CA 1
ATOM 7319 C C . THR B 2 442 ? 7.504 -17.869 6.744 1.00 6.68 442 THR B C 1
ATOM 7320 O O . THR B 2 442 ? 6.422 -17.353 6.980 1.00 7.03 442 THR B O 1
ATOM 7324 N N . ILE B 2 443 ? 8.031 -18.845 7.478 1.00 6.53 443 ILE B N 1
ATOM 7325 C CA . ILE B 2 443 ? 7.391 -19.389 8.682 1.00 5.97 443 ILE B CA 1
ATOM 7326 C C . ILE B 2 443 ? 8.378 -19.220 9.842 1.00 6.74 443 ILE B C 1
ATOM 7327 O O . ILE B 2 443 ? 9.484 -19.775 9.796 1.00 7.63 443 ILE B O 1
ATOM 7332 N N . LEU B 2 444 ? 7.984 -18.467 10.866 1.00 5.69 444 LEU B N 1
ATOM 7333 C CA . LEU B 2 444 ? 8.794 -18.381 12.085 1.00 6.06 444 LEU B CA 1
ATOM 7334 C C . LEU B 2 444 ? 8.285 -19.421 13.062 1.00 5.49 444 LEU B C 1
ATOM 7335 O O . LEU B 2 444 ? 7.080 -19.509 13.306 1.00 6.84 444 LEU B O 1
ATOM 7340 N N . VAL B 2 445 ? 9.195 -20.196 13.635 1.00 5.76 445 VAL B N 1
ATOM 7341 C CA . VAL B 2 445 ? 8.824 -21.184 14.637 1.00 5.65 445 VAL B CA 1
ATOM 7342 C C . VAL B 2 445 ? 9.544 -20.704 15.889 1.00 6.07 445 VAL B C 1
ATOM 7343 O O . VAL B 2 445 ? 10.766 -20.746 15.957 1.00 6.08 445 VAL B O 1
ATOM 7347 N N . THR B 2 446 ? 8.786 -20.187 16.850 1.00 5.92 446 THR B N 1
ATOM 7348 C CA . THR B 2 446 ? 9.383 -19.549 18.017 1.00 6.65 446 THR B CA 1
ATOM 7349 C C . THR B 2 446 ? 8.776 -20.101 19.312 1.00 6.64 446 THR B C 1
ATOM 7350 O O . THR B 2 446 ? 7.823 -20.879 19.271 1.00 7.58 446 THR B O 1
ATOM 7354 N N . GLY B 2 447 ? 9.348 -19.711 20.454 1.00 6.77 447 GLY B N 1
ATOM 7355 C CA . GLY B 2 447 ? 8.785 -20.078 21.758 1.00 6.69 447 GLY B CA 1
ATOM 7356 C C . GLY B 2 447 ? 7.859 -18.999 22.306 1.00 6.77 447 GLY B C 1
ATOM 7357 O O . GLY B 2 447 ? 7.908 -17.841 21.872 1.00 8.02 447 GLY B O 1
ATOM 7358 N N . ASP B 2 448 ? 6.997 -19.382 23.255 1.00 6.51 448 ASP B N 1
ATOM 7359 C CA . ASP B 2 448 ? 6.152 -18.397 23.959 1.00 6.98 448 ASP B CA 1
ATOM 7360 C C . ASP B 2 448 ? 6.956 -17.293 24.680 1.00 7.17 448 ASP B C 1
ATOM 7361 O O . ASP B 2 448 ? 6.538 -16.143 24.697 1.00 8.02 448 ASP B O 1
ATOM 7366 N N . GLY B 2 449 ? 8.105 -17.649 25.250 1.00 7.28 449 GLY B N 1
ATOM 7367 C CA . GLY B 2 449 ? 8.972 -16.673 25.899 1.00 6.66 449 GLY B CA 1
ATOM 7368 C C . GLY B 2 449 ? 9.529 -15.741 24.837 1.00 6.12 449 GLY B C 1
ATOM 7369 O O . GLY B 2 449 ? 9.298 -14.526 24.877 1.00 6.30 449 GLY B O 1
ATOM 7370 N N . SER B 2 450 ? 10.208 -16.324 23.846 1.00 5.18 450 SER B N 1
ATOM 7371 C CA . SER B 2 450 ? 10.908 -15.536 22.819 1.00 5.17 450 SER B CA 1
ATOM 7372 C C . SER B 2 450 ? 9.999 -14.561 22.061 1.00 5.71 450 SER B C 1
ATOM 7373 O O . SER B 2 450 ? 10.426 -13.459 21.757 1.00 5.52 450 SER B O 1
ATOM 7376 N N . VAL B 2 451 ? 8.769 -14.974 21.728 1.00 5.00 451 VAL B N 1
ATOM 7377 C CA . VAL B 2 451 ? 7.883 -14.106 20.929 1.00 6.17 451 VAL B CA 1
ATOM 7378 C C . VAL B 2 451 ? 7.580 -12.763 21.622 1.00 6.32 451 VAL B C 1
ATOM 7379 O O . VAL B 2 451 ? 7.301 -11.768 20.952 1.00 7.32 451 VAL B O 1
ATOM 7383 N N . GLY B 2 452 ? 7.668 -12.734 22.955 1.00 7.07 452 GLY B N 1
ATOM 7384 C CA . GLY B 2 452 ? 7.301 -11.541 23.719 1.00 6.77 452 GLY B CA 1
ATOM 7385 C C . GLY B 2 452 ? 8.270 -10.391 23.499 1.00 7.05 452 GLY B C 1
ATOM 7386 O O . GLY B 2 452 ? 7.894 -9.229 23.658 1.00 7.89 452 GLY B O 1
ATOM 7387 N N . TYR B 2 453 ? 9.515 -10.713 23.132 1.00 6.26 453 TYR B N 1
ATOM 7388 C CA . TYR B 2 453 ? 10.543 -9.687 22.876 1.00 6.43 453 TYR B CA 1
ATOM 7389 C C . TYR B 2 453 ? 10.159 -8.643 21.821 1.00 6.45 453 TYR B C 1
ATOM 7390 O O . TYR B 2 453 ? 10.499 -7.460 21.975 1.00 7.52 453 TYR B O 1
ATOM 7399 N N . SER B 2 454 ? 9.470 -9.091 20.764 1.00 5.83 454 SER B N 1
ATOM 7400 C CA . SER B 2 454 ? 9.197 -8.261 19.585 1.00 5.94 454 SER B CA 1
ATOM 7401 C C . SER B 2 454 ? 7.719 -8.372 19.185 1.00 6.41 454 SER B C 1
ATOM 7402 O O . SER B 2 454 ? 7.370 -8.202 18.015 1.00 6.88 454 SER B O 1
ATOM 7405 N N . ILE B 2 455 ? 6.848 -8.636 20.163 1.00 6.83 455 ILE B N 1
ATOM 7406 C CA . ILE B 2 455 ? 5.465 -9.007 19.849 1.00 7.82 455 ILE B CA 1
ATOM 7407 C C . ILE B 2 455 ? 4.703 -7.853 19.151 1.00 7.58 455 ILE B C 1
ATOM 7408 O O . ILE B 2 455 ? 3.749 -8.092 18.399 1.00 8.32 455 ILE B O 1
ATOM 7413 N N . GLY B 2 456 ? 5.162 -6.619 19.360 1.00 7.20 456 GLY B N 1
ATOM 7414 C CA . GLY B 2 456 ? 4.602 -5.473 18.654 1.00 7.08 456 GLY B CA 1
ATOM 7415 C C . GLY B 2 456 ? 4.776 -5.556 17.138 1.00 6.30 456 GLY B C 1
ATOM 7416 O O . GLY B 2 456 ? 4.100 -4.853 16.395 1.00 6.94 456 GLY B O 1
ATOM 7417 N N . GLU B 2 457 ? 5.695 -6.396 16.660 1.00 6.65 457 GLU B N 1
ATOM 7418 C CA . GLU B 2 457 ? 5.902 -6.494 15.208 1.00 6.95 457 GLU B CA 1
ATOM 7419 C C . GLU B 2 457 ? 4.718 -7.105 14.436 1.00 6.52 457 GLU B C 1
ATOM 7420 O O . GLU B 2 457 ? 4.692 -7.014 13.206 1.00 7.89 457 GLU B O 1
ATOM 7426 N N . PHE B 2 458 ? 3.745 -7.693 15.140 1.00 6.99 458 PHE B N 1
ATOM 7427 C CA . PHE B 2 458 ? 2.479 -8.059 14.464 1.00 6.87 458 PHE B CA 1
ATOM 7428 C C . PHE B 2 458 ? 1.860 -6.812 13.830 1.00 7.26 458 PHE B C 1
ATOM 7429 O O . PHE B 2 458 ? 1.297 -6.882 12.723 1.00 7.43 458 PHE B O 1
ATOM 7437 N N . ASP B 2 459 ? 1.988 -5.682 14.527 1.00 7.22 459 ASP B N 1
ATOM 7438 C CA . ASP B 2 459 ? 1.552 -4.389 13.963 1.00 7.45 459 ASP B CA 1
ATOM 7439 C C . ASP B 2 459 ? 2.238 -4.148 12.614 1.00 7.23 459 ASP B C 1
ATOM 7440 O O . ASP B 2 459 ? 1.585 -3.827 11.614 1.00 6.26 459 ASP B O 1
ATOM 7445 N N . THR B 2 460 ? 3.563 -4.330 12.590 1.00 6.65 460 THR B N 1
ATOM 7446 C CA . THR B 2 460 ? 4.339 -4.101 11.368 1.00 7.39 460 THR B CA 1
ATOM 7447 C C . THR B 2 460 ? 3.921 -5.058 10.248 1.00 7.28 460 THR B C 1
ATOM 7448 O O . THR B 2 460 ? 3.795 -4.626 9.101 1.00 7.48 460 THR B O 1
ATOM 7452 N N . LEU B 2 461 ? 3.679 -6.331 10.572 1.00 7.32 461 LEU B N 1
ATOM 7453 C CA . LEU B 2 461 ? 3.282 -7.298 9.550 1.00 7.28 461 LEU B CA 1
ATOM 7454 C C . LEU B 2 461 ? 1.984 -6.835 8.917 1.00 7.40 461 LEU B C 1
ATOM 7455 O O . LEU B 2 461 ? 1.798 -6.945 7.703 1.00 7.63 461 LEU B O 1
ATOM 7460 N N . VAL B 2 462 ? 1.097 -6.292 9.740 1.00 7.53 462 VAL B N 1
ATOM 7461 C CA . VAL B 2 462 ? -0.218 -5.841 9.246 1.00 8.19 462 VAL B CA 1
ATOM 7462 C C . VAL B 2 462 ? -0.118 -4.546 8.432 1.00 8.82 462 VAL B C 1
ATOM 7463 O O . VAL B 2 462 ? -0.626 -4.473 7.308 1.00 9.00 462 VAL B O 1
ATOM 7467 N N . ARG B 2 463 ? 0.564 -3.533 8.978 1.00 8.42 463 ARG B N 1
ATOM 7468 C CA . ARG B 2 463 ? 0.750 -2.279 8.264 1.00 8.85 463 ARG B CA 1
ATOM 7469 C C . ARG B 2 463 ? 1.407 -2.499 6.893 1.00 9.62 463 ARG B C 1
ATOM 7470 O O . ARG B 2 463 ? 1.056 -1.823 5.914 1.00 11.26 463 ARG B O 1
ATOM 7478 N N . LYS B 2 464 ? 2.350 -3.440 6.825 1.00 8.75 464 LYS B N 1
ATOM 7479 C CA . LYS B 2 464 ? 3.160 -3.652 5.623 1.00 9.65 464 LYS B CA 1
ATOM 7480 C C . LYS B 2 464 ? 2.644 -4.806 4.769 1.00 9.90 464 LYS B C 1
ATOM 7481 O O . LYS B 2 464 ? 3.211 -5.100 3.695 1.00 10.14 464 LYS B O 1
ATOM 7487 N N . GLN B 2 465 ? 1.573 -5.448 5.241 1.00 10.49 465 GLN B N 1
ATOM 7488 C CA . GLN B 2 465 ? 0.957 -6.590 4.552 1.00 10.66 465 GLN B CA 1
ATOM 7489 C C . GLN B 2 465 ? 1.989 -7.678 4.217 1.00 11.01 465 GLN B C 1
ATOM 7490 O O . GLN B 2 465 ? 2.037 -8.207 3.095 1.00 11.73 465 GLN B O 1
ATOM 7494 N N . LEU B 2 466 ? 2.824 -7.990 5.206 1.00 9.28 466 LEU B N 1
ATOM 7495 C CA . LEU B 2 466 ? 3.830 -9.048 5.055 1.00 8.80 466 LEU B CA 1
ATOM 7496 C C . LEU B 2 466 ? 3.292 -10.348 5.632 1.00 8.89 466 LEU B C 1
ATOM 7497 O O . LEU B 2 466 ? 3.033 -10.443 6.837 1.00 9.25 466 LEU B O 1
ATOM 7502 N N . PRO B 2 467 ? 3.123 -11.368 4.774 1.00 9.40 467 PRO B N 1
ATOM 7503 C CA . PRO B 2 467 ? 2.364 -12.547 5.162 1.00 9.30 467 PRO B CA 1
ATOM 7504 C C . PRO B 2 467 ? 3.132 -13.585 6.012 1.00 8.85 467 PRO B C 1
ATOM 7505 O O . PRO B 2 467 ? 2.888 -14.797 5.900 1.00 9.73 467 PRO B O 1
ATOM 7509 N N . LEU B 2 468 ? 4.021 -13.105 6.879 1.00 8.47 468 LEU B N 1
ATOM 7510 C CA . LEU B 2 468 ? 4.758 -13.989 7.776 1.00 7.42 468 LEU B CA 1
ATOM 7511 C C . LEU B 2 468 ? 3.797 -14.808 8.641 1.00 7.58 468 LEU B C 1
ATOM 7512 O O . LEU B 2 468 ? 2.820 -14.265 9.189 1.00 7.62 468 LEU B O 1
ATOM 7517 N N . ILE B 2 469 ? 4.053 -16.105 8.740 1.00 7.02 469 ILE B N 1
ATOM 7518 C CA . ILE B 2 469 ? 3.310 -16.953 9.653 1.00 6.54 469 ILE B CA 1
ATOM 7519 C C . ILE B 2 469 ? 4.158 -17.170 10.898 1.00 6.56 469 ILE B C 1
ATOM 7520 O O . ILE B 2 469 ? 5.237 -17.768 10.827 1.00 7.22 469 ILE B O 1
ATOM 7525 N N . VAL B 2 470 ? 3.637 -16.732 12.044 1.00 6.67 470 VAL B N 1
ATOM 7526 C CA . VAL B 2 470 ? 4.355 -16.882 13.316 1.00 6.06 470 VAL B CA 1
ATOM 7527 C C . VAL B 2 470 ? 3.753 -18.045 14.112 1.00 6.62 470 VAL B C 1
ATOM 7528 O O . VAL B 2 470 ? 2.641 -17.927 14.627 1.00 6.86 470 VAL B O 1
ATOM 7532 N N . ILE B 2 471 ? 4.502 -19.137 14.226 1.00 5.41 471 ILE B N 1
ATOM 7533 C CA . ILE B 2 471 ? 4.067 -20.311 14.980 1.00 5.72 471 ILE B CA 1
ATOM 7534 C C . ILE B 2 471 ? 4.731 -20.255 16.362 1.00 6.54 471 ILE B C 1
ATOM 7535 O O . ILE B 2 471 ? 5.966 -20.304 16.480 1.00 6.20 471 ILE B O 1
ATOM 7540 N N . ILE B 2 472 ? 3.908 -20.137 17.401 1.00 6.14 472 ILE B N 1
ATOM 7541 C CA . ILE B 2 472 ? 4.416 -20.082 18.761 1.00 6.11 472 ILE B CA 1
ATOM 7542 C C . ILE B 2 472 ? 4.258 -21.459 19.402 1.00 6.55 472 ILE B C 1
ATOM 7543 O O . ILE B 2 472 ? 3.141 -21.902 19.645 1.00 7.22 472 ILE B O 1
ATOM 7548 N N . MET B 2 473 ? 5.385 -22.120 19.653 1.00 5.85 473 MET B N 1
ATOM 7549 C CA . MET B 2 473 ? 5.423 -23.349 20.474 1.00 5.82 473 MET B CA 1
ATOM 7550 C C . MET B 2 473 ? 5.314 -22.959 21.962 1.00 5.72 473 MET B C 1
ATOM 7551 O O . MET B 2 473 ? 6.280 -22.483 22.596 1.00 4.89 473 MET B O 1
ATOM 7556 N N . ASN B 2 474 ? 4.116 -23.131 22.495 1.00 5.71 474 ASN B N 1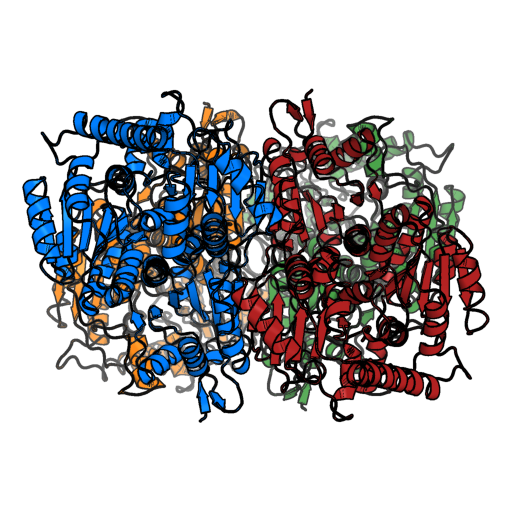
ATOM 7557 C CA . ASN B 2 474 ? 3.769 -22.560 23.792 1.00 6.32 474 ASN B CA 1
ATOM 7558 C C . ASN B 2 474 ? 3.786 -23.640 24.885 1.00 6.99 474 ASN B C 1
ATOM 7559 O O . ASN B 2 474 ? 2.865 -24.469 25.001 1.00 7.32 474 ASN B O 1
ATOM 7564 N N . ASN B 2 475 ? 4.852 -23.636 25.679 1.00 6.95 475 ASN B N 1
ATOM 7565 C CA . ASN B 2 475 ? 4.943 -24.551 26.829 1.00 7.57 475 ASN B CA 1
ATOM 7566 C C . ASN B 2 475 ? 4.874 -23.759 28.140 1.00 7.34 475 ASN B C 1
ATOM 7567 O O . ASN B 2 475 ? 5.327 -24.237 29.183 1.00 8.10 475 ASN B O 1
ATOM 7572 N N . GLN B 2 476 ? 4.281 -22.569 28.070 1.00 7.01 476 GLN B N 1
ATOM 7573 C CA . GLN B 2 476 ? 3.992 -21.755 29.260 1.00 7.79 476 GLN B CA 1
ATOM 7574 C C . GLN B 2 476 ? 5.235 -21.492 30.102 1.00 7.38 476 GLN B C 1
ATOM 7575 O O . GLN B 2 476 ? 5.180 -21.507 31.345 1.00 8.36 476 GLN B O 1
ATOM 7581 N N . SER B 2 477 ? 6.359 -21.238 29.438 1.00 6.00 477 SER B N 1
ATOM 7582 C CA . SER B 2 477 ? 7.611 -21.090 30.194 1.00 6.18 477 SER B CA 1
ATOM 7583 C C . SER B 2 477 ? 8.782 -20.683 29.340 1.00 6.38 477 SER B C 1
ATOM 7584 O O . SER B 2 477 ? 8.763 -20.833 28.119 1.00 4.67 477 SER B O 1
ATOM 7587 N N . TRP B 2 478 ? 9.811 -20.180 30.001 1.00 5.95 478 TRP B N 1
ATOM 7588 C CA . TRP B 2 478 ? 11.132 -20.102 29.403 1.00 6.56 478 TRP B CA 1
ATOM 7589 C C . TRP B 2 478 ? 11.697 -21.514 29.547 1.00 6.39 478 TRP B C 1
ATOM 7590 O O . TRP B 2 478 ? 12.292 -21.869 30.577 1.00 7.03 478 TRP B O 1
ATOM 7601 N N . GLY B 2 479 ? 11.489 -22.350 28.533 1.00 5.92 479 GLY B N 1
ATOM 7602 C CA . GLY B 2 479 ? 11.552 -23.794 28.728 1.00 6.45 479 GLY B CA 1
ATOM 7603 C C . GLY B 2 479 ? 12.931 -24.379 28.983 1.00 6.05 479 GLY B C 1
ATOM 7604 O O . GLY B 2 479 ? 13.142 -25.093 29.970 1.00 5.69 479 GLY B O 1
ATOM 7605 N N . ALA B 2 480 ? 13.895 -24.062 28.122 1.00 6.35 480 ALA B N 1
ATOM 7606 C CA . ALA B 2 480 ? 15.215 -24.680 28.269 1.00 6.49 480 ALA B CA 1
ATOM 7607 C C . ALA B 2 480 ? 15.848 -24.253 29.581 1.00 6.35 480 ALA B C 1
ATOM 7608 O O . ALA B 2 480 ? 16.546 -25.027 30.224 1.00 7.16 480 ALA B O 1
ATOM 7610 N N . THR B 2 481 ? 15.572 -23.016 29.984 1.00 6.73 481 THR B N 1
ATOM 7611 C CA . THR B 2 481 ? 16.104 -22.510 31.239 1.00 6.43 481 THR B CA 1
ATOM 7612 C C . THR B 2 481 ? 15.414 -23.218 32.425 1.00 6.91 481 THR B C 1
ATOM 7613 O O . THR B 2 481 ? 16.043 -23.499 33.442 1.00 7.32 481 THR B O 1
ATOM 7617 N N . LEU B 2 482 ? 14.121 -23.492 32.290 1.00 6.71 482 LEU B N 1
ATOM 7618 C CA . LEU B 2 482 ? 13.404 -24.280 33.298 1.00 6.86 482 LEU B CA 1
ATOM 7619 C C . LEU B 2 482 ? 13.990 -25.701 33.398 1.00 7.56 482 LEU B C 1
ATOM 7620 O O . LEU B 2 482 ? 14.188 -26.207 34.515 1.00 7.54 482 LEU B O 1
ATOM 7625 N N . HIS B 2 483 ? 14.276 -26.341 32.248 1.00 7.58 483 HIS B N 1
ATOM 7626 C CA . HIS B 2 483 ? 14.925 -27.664 32.230 1.00 6.93 483 HIS B CA 1
ATOM 7627 C C . HIS B 2 483 ? 16.270 -27.595 32.936 1.00 7.44 483 HIS B C 1
ATOM 7628 O O . HIS B 2 483 ? 16.602 -28.478 33.719 1.00 8.03 483 HIS B O 1
ATOM 7635 N N . PHE B 2 484 ? 17.028 -26.534 32.676 1.00 6.98 484 PHE B N 1
ATOM 7636 C CA . PHE B 2 484 ? 18.308 -26.348 33.355 1.00 7.13 484 PHE B CA 1
ATOM 7637 C C . PHE B 2 484 ? 18.105 -26.383 34.865 1.00 7.57 484 PHE B C 1
ATOM 7638 O O . PHE B 2 484 ? 18.851 -27.053 35.577 1.00 7.89 484 PHE B O 1
ATOM 7646 N N . GLN B 2 485 ? 17.118 -25.643 35.352 1.00 7.63 485 GLN B N 1
ATOM 7647 C CA . GLN B 2 485 ? 16.874 -25.584 36.795 1.00 8.72 485 GLN B CA 1
ATOM 7648 C C . GLN B 2 485 ? 16.518 -26.965 37.326 1.00 10.13 485 GLN B C 1
ATOM 7649 O O . GLN B 2 485 ? 17.048 -27.393 38.357 1.00 10.67 485 GLN B O 1
ATOM 7655 N N . GLN B 2 486 ? 15.676 -27.687 36.598 1.00 10.81 486 GLN B N 1
ATOM 7656 C CA . GLN B 2 486 ? 15.248 -29.010 37.059 1.00 12.44 486 GLN B CA 1
ATOM 7657 C C . GLN B 2 486 ? 16.391 -30.014 37.034 1.00 13.80 486 GLN B C 1
ATOM 7658 O O . GLN B 2 486 ? 16.522 -30.830 37.951 1.00 15.07 486 GLN B O 1
ATOM 7664 N N . LEU B 2 487 ? 17.201 -29.943 35.983 1.00 14.29 487 LEU B N 1
ATOM 7665 C CA . LEU B 2 487 ? 18.244 -30.920 35.685 1.00 15.92 487 LEU B CA 1
ATOM 7666 C C . LEU B 2 487 ? 19.553 -30.651 36.427 1.00 16.42 487 LEU B C 1
ATOM 7667 O O . LEU B 2 487 ? 20.199 -31.585 36.926 1.00 17.29 487 LEU B O 1
ATOM 7672 N N . ALA B 2 488 ? 19.943 -29.381 36.497 1.00 16.99 488 ALA B N 1
ATOM 7673 C CA . ALA B 2 488 ? 21.233 -28.996 37.059 1.00 17.68 488 ALA B CA 1
ATOM 7674 C C . ALA B 2 488 ? 21.155 -28.588 38.525 1.00 18.18 488 ALA B C 1
ATOM 7675 O O . ALA B 2 488 ? 22.185 -28.510 39.207 1.00 19.24 488 ALA B O 1
ATOM 7677 N N . VAL B 2 489 ? 19.952 -28.305 39.017 1.00 17.58 489 VAL B N 1
ATOM 7678 C CA . VAL B 2 489 ? 19.803 -27.809 40.382 1.00 17.51 489 VAL B CA 1
ATOM 7679 C C . VAL B 2 489 ? 18.863 -28.682 41.196 1.00 17.91 489 VAL B C 1
ATOM 7680 O O . VAL B 2 489 ? 19.250 -29.201 42.241 1.00 19.00 489 VAL B O 1
ATOM 7684 N N . GLY B 2 490 ? 17.638 -28.860 40.712 1.00 17.64 490 GLY B N 1
ATOM 7685 C CA . GLY B 2 490 ? 16.685 -29.735 41.375 1.00 17.76 490 GLY B CA 1
ATOM 7686 C C . GLY B 2 490 ? 15.252 -29.454 40.992 1.00 18.05 490 GLY B C 1
ATOM 7687 O O . GLY B 2 490 ? 14.925 -28.343 40.578 1.00 17.53 490 GLY B O 1
ATOM 7688 N N . PRO B 2 491 ? 14.378 -30.465 41.143 1.00 18.59 491 PRO B N 1
ATOM 7689 C CA . PRO B 2 491 ? 12.945 -30.388 40.834 1.00 18.49 491 PRO B CA 1
ATOM 7690 C C . PRO B 2 491 ? 12.220 -29.288 41.606 1.00 18.19 491 PRO B C 1
ATOM 7691 O O . PRO B 2 491 ? 11.235 -28.721 41.121 1.00 18.88 491 PRO B O 1
ATOM 7695 N N . ASN B 2 492 ? 12.707 -28.980 42.800 1.00 17.27 492 ASN B N 1
ATOM 7696 C CA . ASN B 2 492 ? 12.057 -27.985 43.631 1.00 16.73 492 ASN B CA 1
ATOM 7697 C C . ASN B 2 492 ? 12.656 -26.582 43.435 1.00 15.76 492 ASN B C 1
ATOM 7698 O O . ASN B 2 492 ? 12.326 -25.660 44.181 1.00 16.47 492 ASN B O 1
ATOM 7700 N N . ARG B 2 493 ? 13.511 -26.419 42.424 1.00 14.19 493 ARG B N 1
ATOM 7701 C CA . ARG B 2 493 ? 14.299 -25.185 42.265 1.00 13.28 493 ARG B CA 1
ATOM 7702 C C . ARG B 2 493 ? 13.945 -24.374 41.005 1.00 12.20 493 ARG B C 1
ATOM 7703 O O . ARG B 2 493 ? 14.772 -23.616 40.483 1.00 11.70 493 ARG B O 1
ATOM 7711 N N . VAL B 2 494 ? 12.714 -24.544 40.532 1.00 11.24 494 VAL B N 1
ATOM 7712 C CA . VAL B 2 494 ? 12.196 -23.764 39.419 1.00 10.22 494 VAL B CA 1
ATOM 7713 C C . VAL B 2 494 ? 11.811 -22.374 39.938 1.00 10.10 494 VAL B C 1
ATOM 7714 O O . VAL B 2 494 ? 11.013 -22.244 40.868 1.00 10.08 494 VAL B O 1
ATOM 7718 N N . THR B 2 495 ? 12.403 -21.336 39.355 1.00 9.40 495 THR B N 1
ATOM 7719 C CA . THR B 2 495 ? 12.124 -19.961 39.771 1.00 9.58 495 THR B CA 1
ATOM 7720 C C . THR B 2 495 ? 12.497 -18.991 38.655 1.00 8.72 495 THR B C 1
ATOM 7721 O O . THR B 2 495 ? 13.574 -19.107 38.077 1.00 9.19 495 THR B O 1
ATOM 7725 N N . GLY B 2 496 ? 11.586 -18.076 38.349 1.00 8.36 496 GLY B N 1
ATOM 7726 C CA . GLY B 2 496 ? 11.802 -17.051 37.321 1.00 8.40 496 GLY B CA 1
ATOM 7727 C C . GLY B 2 496 ? 11.651 -17.579 35.898 1.00 8.15 496 GLY B C 1
ATOM 7728 O O . GLY B 2 496 ? 11.958 -16.863 34.946 1.00 8.39 496 GLY B O 1
ATOM 7729 N N . THR B 2 497 ? 11.178 -18.816 35.745 1.00 7.88 497 THR B N 1
ATOM 7730 C CA . THR B 2 497 ? 11.136 -19.445 34.407 1.00 7.91 497 THR B CA 1
ATOM 7731 C C . THR B 2 497 ? 9.744 -19.857 33.907 1.00 9.02 497 THR B C 1
ATOM 7732 O O . THR B 2 497 ? 9.591 -20.189 32.733 1.00 9.93 497 THR B O 1
ATOM 7736 N N . ARG B 2 498 ? 8.734 -19.832 34.769 1.00 9.25 498 ARG B N 1
ATOM 7737 C CA . ARG B 2 498 ? 7.369 -20.074 34.286 1.00 9.67 498 ARG B CA 1
ATOM 7738 C C . ARG B 2 498 ? 6.764 -18.823 33.643 1.00 9.46 498 ARG B C 1
ATOM 7739 O O . ARG B 2 498 ? 7.088 -17.677 34.032 1.00 9.27 498 ARG B O 1
ATOM 7747 N N . LEU B 2 499 ? 5.899 -19.049 32.648 1.00 8.16 499 LEU B N 1
ATOM 7748 C CA . LEU B 2 499 ? 5.198 -17.977 31.937 1.00 8.56 499 LEU B CA 1
ATOM 7749 C C . LEU B 2 499 ? 3.764 -18.448 31.695 1.00 8.92 499 LEU B C 1
ATOM 7750 O O . LEU B 2 499 ? 3.363 -18.723 30.575 1.00 8.35 499 LEU B O 1
ATOM 7755 N N . GLU B 2 500 ? 2.996 -18.540 32.780 1.00 9.67 500 GLU B N 1
ATOM 7756 C CA . GLU B 2 500 ? 1.656 -19.128 32.727 1.00 10.81 500 GLU B CA 1
ATOM 7757 C C . GLU B 2 500 ? 0.551 -18.080 32.562 1.00 11.80 500 GLU B C 1
ATOM 7758 O O . GLU B 2 500 ? -0.480 -18.138 33.228 1.00 13.32 500 GLU B O 1
ATOM 7764 N N . ASN B 2 501 ? 0.761 -17.123 31.668 1.00 10.61 501 ASN B N 1
ATOM 7765 C CA . ASN B 2 501 ? -0.202 -16.060 31.439 1.00 11.01 501 ASN B CA 1
ATOM 7766 C C . ASN B 2 501 ? -0.190 -15.635 29.980 1.00 11.07 501 ASN B C 1
ATOM 7767 O O . ASN B 2 501 ? 0.830 -15.763 29.300 1.00 10.80 501 ASN B O 1
ATOM 7772 N N . GLY B 2 502 ? -1.334 -15.138 29.510 1.00 11.43 502 GLY B N 1
ATOM 7773 C CA . GLY B 2 502 ? -1.377 -14.390 28.244 1.00 12.01 502 GLY B CA 1
ATOM 7774 C C . GLY B 2 502 ? -1.843 -15.166 27.031 1.00 12.13 502 GLY B C 1
ATOM 7775 O O . GLY B 2 502 ? -1.497 -16.341 26.836 1.00 13.61 502 GLY B O 1
ATOM 7776 N N . SER B 2 503 ? -2.608 -14.488 26.194 1.00 10.43 503 SER B N 1
ATOM 7777 C CA . SER B 2 503 ? -3.132 -15.069 24.970 1.00 10.07 503 SER B CA 1
ATOM 7778 C C . SER B 2 503 ? -2.375 -14.449 23.797 1.00 9.37 503 SER B C 1
ATOM 7779 O O . SER B 2 503 ? -2.719 -13.352 23.345 1.00 9.66 503 SER B O 1
ATOM 7782 N N . TYR B 2 504 ? -1.346 -15.134 23.309 1.00 8.62 504 TYR B N 1
ATOM 7783 C CA . TYR B 2 504 ? -0.546 -14.560 22.221 1.00 7.75 504 TYR B CA 1
ATOM 7784 C C . TYR B 2 504 ? -1.331 -14.385 20.928 1.00 8.32 504 TYR B C 1
ATOM 7785 O O . TYR B 2 504 ? -1.122 -13.415 20.204 1.00 8.70 504 TYR B O 1
ATOM 7794 N N . HIS B 2 505 ? -2.215 -15.343 20.627 1.00 8.61 505 HIS B N 1
ATOM 7795 C CA . HIS B 2 505 ? -3.090 -15.204 19.453 1.00 8.99 505 HIS B CA 1
ATOM 7796 C C . HIS B 2 505 ? -4.020 -14.005 19.627 1.00 9.01 505 HIS B C 1
ATOM 7797 O O . HIS B 2 505 ? -4.329 -13.334 18.650 1.00 9.74 505 HIS B O 1
ATOM 7804 N N . GLY B 2 506 ? -4.423 -13.716 20.869 1.00 8.78 506 GLY B N 1
ATOM 7805 C CA . GLY B 2 506 ? -5.265 -12.557 21.155 1.00 8.66 506 GLY B CA 1
ATOM 7806 C C . GLY B 2 506 ? -4.511 -11.259 20.919 1.00 8.45 506 GLY B C 1
ATOM 7807 O O . GLY B 2 506 ? -5.055 -10.275 20.389 1.00 8.76 506 GLY B O 1
ATOM 7808 N N . VAL B 2 507 ? -3.243 -11.259 21.303 1.00 7.67 507 VAL B N 1
ATOM 7809 C CA . VAL B 2 507 ? -2.366 -10.100 21.047 1.00 7.10 507 VAL B CA 1
ATOM 7810 C C . VAL B 2 507 ? -2.209 -9.865 19.536 1.00 7.43 507 VAL B C 1
ATOM 7811 O O . VAL B 2 507 ? -2.353 -8.736 19.048 1.00 7.30 507 VAL B O 1
ATOM 7815 N N . ALA B 2 508 ? -1.967 -10.935 18.784 1.00 7.84 508 ALA B N 1
ATOM 7816 C CA . ALA B 2 508 ? -1.815 -10.823 17.335 1.00 8.32 508 ALA B CA 1
ATOM 7817 C C . ALA B 2 508 ? -3.111 -10.293 16.706 1.00 8.75 508 ALA B C 1
ATOM 7818 O O . ALA B 2 508 ? -3.089 -9.374 15.864 1.00 8.71 508 ALA B O 1
ATOM 7820 N N . ALA B 2 509 ? -4.243 -10.823 17.165 1.00 8.60 509 ALA B N 1
ATOM 7821 C CA . ALA B 2 509 ? -5.548 -10.400 16.634 1.00 9.21 509 ALA B CA 1
ATOM 7822 C C . ALA B 2 509 ? -5.791 -8.913 16.930 1.00 8.92 509 ALA B C 1
ATOM 7823 O O . ALA B 2 509 ? -6.348 -8.194 16.096 1.00 9.31 509 ALA B O 1
ATOM 7825 N N . ALA B 2 510 ? -5.359 -8.453 18.104 1.00 9.52 510 ALA B N 1
ATOM 7826 C CA . ALA B 2 510 ? -5.538 -7.046 18.477 1.00 9.75 510 ALA B CA 1
ATOM 7827 C C . ALA B 2 510 ? -4.709 -6.114 17.590 1.00 10.45 510 ALA B C 1
ATOM 7828 O O . ALA B 2 510 ? -5.041 -4.945 17.449 1.00 10.73 510 ALA B O 1
ATOM 7830 N N . PHE B 2 511 ? -3.629 -6.644 17.010 1.00 10.11 511 PHE B N 1
ATOM 7831 C CA . PHE B 2 511 ? -2.824 -5.912 16.018 1.00 10.04 511 PHE B CA 1
ATOM 7832 C C . PHE B 2 511 ? -3.311 -6.146 14.582 1.00 9.89 511 PHE B C 1
ATOM 7833 O O . PHE B 2 511 ? -2.718 -5.640 13.624 1.00 10.04 511 PHE B O 1
ATOM 7841 N N . GLY B 2 512 ? -4.382 -6.919 14.435 1.00 9.75 512 GLY B N 1
ATOM 7842 C CA . GLY B 2 512 ? -5.011 -7.112 13.119 1.00 9.82 512 GLY B CA 1
ATOM 7843 C C . GLY B 2 512 ? -4.557 -8.341 12.338 1.00 9.85 512 GLY B C 1
ATOM 7844 O O . GLY B 2 512 ? -4.946 -8.510 11.168 1.00 9.34 512 GLY B O 1
ATOM 7845 N N . ALA B 2 513 ? -3.721 -9.177 12.959 1.00 9.11 513 ALA B N 1
ATOM 7846 C CA . ALA B 2 513 ? -3.251 -10.432 12.340 1.00 9.86 513 ALA B CA 1
ATOM 7847 C C . ALA B 2 513 ? -4.254 -11.553 12.607 1.00 10.30 513 ALA B C 1
ATOM 7848 O O . ALA B 2 513 ? -5.026 -11.475 13.571 1.00 11.57 513 ALA B O 1
ATOM 7850 N N . ASP B 2 514 ? -4.264 -12.581 11.751 1.00 10.57 514 ASP B N 1
ATOM 7851 C CA . ASP B 2 514 ? -5.074 -13.781 11.994 1.00 10.27 514 ASP B CA 1
ATOM 7852 C C . ASP B 2 514 ? -4.513 -14.600 13.155 1.00 10.77 514 ASP B C 1
ATOM 7853 O O . ASP B 2 514 ? -3.344 -14.994 13.131 1.00 11.64 514 ASP B O 1
ATOM 7858 N N . GLY B 2 515 ? -5.359 -14.887 14.141 1.00 9.29 515 GLY B N 1
ATOM 7859 C CA . GLY B 2 515 ? -4.970 -15.644 15.326 1.00 10.23 515 GLY B CA 1
ATOM 7860 C C . GLY B 2 515 ? -5.606 -17.024 15.341 1.00 11.07 515 GLY B C 1
ATOM 7861 O O . GLY B 2 515 ? -6.797 -17.174 15.037 1.00 12.09 515 GLY B O 1
ATOM 7862 N N . TYR B 2 516 ? -4.804 -18.026 15.685 1.00 9.98 516 TYR B N 1
ATOM 7863 C CA . TYR B 2 516 ? -5.245 -19.415 15.815 1.00 9.68 516 TYR B CA 1
ATOM 7864 C C . TYR B 2 516 ? -4.712 -19.943 17.135 1.00 9.65 516 TYR B C 1
ATOM 7865 O O . TYR B 2 516 ? -3.602 -19.580 17.549 1.00 9.50 516 TYR B O 1
ATOM 7874 N N . HIS B 2 517 ? -5.480 -20.797 17.801 1.00 8.88 517 HIS B N 1
ATOM 7875 C CA . HIS B 2 517 ? -5.010 -21.430 19.037 1.00 9.78 517 HIS B CA 1
ATOM 7876 C C . HIS B 2 517 ? -5.329 -22.907 18.889 1.00 9.46 517 HIS B C 1
ATOM 7877 O O . HIS B 2 517 ? -6.484 -23.276 18.658 1.00 9.01 517 HIS B O 1
ATOM 7884 N N . VAL B 2 518 ? -4.296 -23.742 18.998 1.00 8.43 518 VAL B N 1
ATOM 7885 C CA . VAL B 2 518 ? -4.412 -25.171 18.701 1.00 8.71 518 VAL B CA 1
ATOM 7886 C C . VAL B 2 518 ? -3.645 -25.976 19.756 1.00 8.64 518 VAL B C 1
ATOM 7887 O O . VAL B 2 518 ? -2.796 -25.422 20.455 1.00 8.24 518 VAL B O 1
ATOM 7891 N N . ASP B 2 519 ? -3.950 -27.272 19.882 1.00 7.94 519 ASP B N 1
ATOM 7892 C CA . ASP B 2 519 ? -3.377 -28.068 20.964 1.00 8.76 519 ASP B CA 1
ATOM 7893 C C . ASP B 2 519 ? -3.235 -29.544 20.619 1.00 8.31 519 ASP B C 1
ATOM 7894 O O . ASP B 2 519 ? -3.088 -30.380 21.496 1.00 7.53 519 ASP B O 1
ATOM 7899 N N . SER B 2 520 ? -3.308 -29.859 19.334 1.00 8.12 520 SER B N 1
ATOM 7900 C CA . SER B 2 520 ? -3.263 -31.249 18.895 1.00 8.24 520 SER B CA 1
ATOM 7901 C C . SER B 2 520 ? -2.670 -31.342 17.504 1.00 8.20 520 SER B C 1
ATOM 7902 O O . SER B 2 520 ? -2.636 -30.355 16.775 1.00 7.71 520 SER B O 1
ATOM 7905 N N . VAL B 2 521 ? -2.223 -32.541 17.141 1.00 8.83 521 VAL B N 1
ATOM 7906 C CA . VAL B 2 521 ? -1.765 -32.806 15.776 1.00 9.76 521 VAL B CA 1
ATOM 7907 C C . VAL B 2 521 ? -2.843 -32.360 14.765 1.00 9.64 521 VAL B C 1
ATOM 7908 O O . VAL B 2 521 ? -2.552 -31.622 13.813 1.00 10.00 521 VAL B O 1
ATOM 7912 N N . GLU B 2 522 ? -4.093 -32.767 14.990 1.00 9.82 522 GLU B N 1
ATOM 7913 C CA . GLU B 2 522 ? -5.162 -32.454 14.028 1.00 9.19 522 GLU B CA 1
ATOM 7914 C C . GLU B 2 522 ? -5.504 -30.956 13.975 1.00 9.04 522 GLU B C 1
ATOM 7915 O O . GLU B 2 522 ? -5.640 -30.374 12.892 1.00 9.60 522 GLU B O 1
ATOM 7917 N N . SER B 2 523 ? -5.606 -30.306 15.136 1.00 8.91 523 SER B N 1
ATOM 7918 C CA . SER B 2 523 ? -5.986 -28.885 15.145 1.00 8.35 523 SER B CA 1
ATOM 7919 C C . SER B 2 523 ? -4.874 -28.037 14.519 1.00 8.34 523 SER B C 1
ATOM 7920 O O . SER B 2 523 ? -5.142 -27.103 13.758 1.00 8.16 523 SER B O 1
ATOM 7923 N N . PHE B 2 524 ? -3.630 -28.372 14.858 1.00 7.63 524 PHE B N 1
ATOM 7924 C CA . PHE B 2 524 ? -2.457 -27.643 14.345 1.00 7.69 524 PHE B CA 1
ATOM 7925 C C . PHE B 2 524 ? -2.319 -27.824 12.832 1.00 7.74 524 PHE B C 1
ATOM 7926 O O . PHE B 2 524 ? -2.146 -26.834 12.108 1.00 8.36 524 PHE B O 1
ATOM 7934 N N . SER B 2 525 ? -2.387 -29.069 12.345 1.00 7.96 525 SER B N 1
ATOM 7935 C CA A SER B 2 525 ? -2.242 -29.291 10.907 0.50 8.03 525 SER B CA 1
ATOM 7936 C CA B SER B 2 525 ? -2.270 -29.335 10.914 0.50 8.18 525 SER B CA 1
ATOM 7937 C C . SER B 2 525 ? -3.327 -28.535 10.134 1.00 8.15 525 SER B C 1
ATOM 7938 O O . SER B 2 525 ? -3.044 -27.942 9.085 1.00 8.39 525 SER B O 1
ATOM 7943 N N . ALA B 2 526 ? -4.559 -28.522 10.658 1.00 7.66 526 ALA B N 1
ATOM 7944 C CA . ALA B 2 526 ? -5.639 -27.792 10.016 1.00 8.22 526 ALA B CA 1
ATOM 7945 C C . ALA B 2 526 ? -5.325 -26.299 9.977 1.00 8.29 526 ALA B C 1
ATOM 7946 O O . ALA B 2 526 ? -5.411 -25.684 8.912 1.00 8.52 526 ALA B O 1
ATOM 7948 N N . ALA B 2 527 ? -4.937 -25.733 11.127 1.00 7.39 527 ALA B N 1
ATOM 7949 C CA . ALA B 2 527 ? -4.616 -24.293 11.211 1.00 7.29 527 ALA B CA 1
ATOM 7950 C C . ALA B 2 527 ? -3.474 -23.910 10.271 1.00 7.46 527 ALA B C 1
ATOM 7951 O O . ALA B 2 527 ? -3.537 -22.893 9.596 1.00 7.12 527 ALA B O 1
ATOM 7953 N N . LEU B 2 528 ? -2.434 -24.739 10.212 1.00 7.70 528 LEU B N 1
ATOM 7954 C CA . LEU B 2 528 ? -1.273 -24.386 9.379 1.00 7.38 528 LEU B CA 1
ATOM 7955 C C . LEU B 2 528 ? -1.634 -24.426 7.879 1.00 8.07 528 LEU B C 1
ATOM 7956 O O . LEU B 2 528 ? -1.211 -23.561 7.097 1.00 8.16 528 LEU B O 1
ATOM 7961 N N . ALA B 2 529 ? -2.432 -25.421 7.478 1.00 7.83 529 ALA B N 1
ATOM 7962 C CA . ALA B 2 529 ? -2.926 -25.477 6.100 1.00 8.55 529 ALA B CA 1
ATOM 7963 C C . ALA B 2 529 ? -3.712 -24.211 5.758 1.00 8.77 529 ALA B C 1
ATOM 7964 O O . ALA B 2 529 ? -3.499 -23.609 4.712 1.00 9.02 529 ALA B O 1
ATOM 7966 N N . GLN B 2 530 ? -4.572 -23.778 6.680 1.00 9.20 530 GLN B N 1
ATOM 7967 C CA . GLN B 2 530 ? -5.374 -22.559 6.467 1.00 9.42 530 GLN B CA 1
ATOM 7968 C C . GLN B 2 530 ? -4.469 -21.323 6.334 1.00 9.46 530 GLN B C 1
ATOM 7969 O O . GLN B 2 530 ? -4.626 -20.525 5.418 1.00 10.93 530 GLN B O 1
ATOM 7975 N N . ALA B 2 531 ? -3.511 -21.181 7.242 1.00 9.14 531 ALA B N 1
ATOM 7976 C CA . ALA B 2 531 ? -2.611 -20.025 7.232 1.00 9.24 531 ALA B CA 1
ATOM 7977 C C . ALA B 2 531 ? -1.801 -19.945 5.942 1.00 9.04 531 ALA B C 1
ATOM 7978 O O . ALA B 2 531 ? -1.586 -18.862 5.389 1.00 9.65 531 ALA B O 1
ATOM 7980 N N . LEU B 2 532 ? -1.338 -21.104 5.476 1.00 8.73 532 LEU B N 1
ATOM 7981 C CA . LEU B 2 532 ? -0.534 -21.150 4.266 1.00 9.05 532 LEU B CA 1
ATOM 7982 C C . LEU B 2 532 ? -1.372 -20.826 3.023 1.00 9.83 532 LEU B C 1
ATOM 7983 O O . LEU B 2 532 ? -0.842 -20.293 2.038 1.00 9.46 532 LEU B O 1
ATOM 7988 N N . ALA B 2 533 ? -2.665 -21.158 3.069 1.00 10.00 533 ALA B N 1
ATOM 7989 C CA . ALA B 2 533 ? -3.560 -20.890 1.940 1.00 11.48 533 ALA B CA 1
ATOM 7990 C C . ALA B 2 533 ? -3.814 -19.405 1.758 1.00 12.15 533 ALA B C 1
ATOM 7991 O O . ALA B 2 533 ? -4.023 -18.956 0.629 1.00 13.05 533 ALA B O 1
ATOM 7993 N N . HIS B 2 534 ? -3.779 -18.639 2.853 1.00 13.25 534 HIS B N 1
ATOM 7994 C CA . HIS B 2 534 ? -4.028 -17.188 2.805 1.00 14.55 534 HIS B CA 1
ATOM 7995 C C . HIS B 2 534 ? -2.742 -16.366 2.733 1.00 14.68 534 HIS B C 1
ATOM 7996 O O . HIS B 2 534 ? -1.720 -16.735 3.315 1.00 14.86 534 HIS B O 1
ATOM 8003 N N . ASN B 2 535 ? -2.803 -15.240 2.034 1.00 15.26 535 ASN B N 1
ATOM 8004 C CA . ASN B 2 535 ? -1.635 -14.380 1.894 1.00 15.67 535 ASN B CA 1
ATOM 8005 C C . ASN B 2 535 ? -1.750 -13.299 2.953 1.00 15.12 535 ASN B C 1
ATOM 8006 O O . ASN B 2 535 ? -1.886 -12.107 2.634 1.00 16.44 535 ASN B O 1
ATOM 8009 N N . ARG B 2 536 ? -1.750 -13.730 4.213 1.00 13.67 536 ARG B N 1
ATOM 8010 C CA . ARG B 2 536 ? -2.032 -12.826 5.328 1.00 12.70 536 ARG B CA 1
ATOM 8011 C C . ARG B 2 536 ? -1.099 -13.176 6.473 1.00 11.57 536 ARG B C 1
ATOM 8012 O O . ARG B 2 536 ? -0.724 -14.343 6.628 1.00 10.82 536 ARG B O 1
ATOM 8020 N N . PRO B 2 537 ? -0.720 -12.170 7.289 1.00 10.97 537 PRO B N 1
ATOM 8021 C CA . PRO B 2 537 ? 0.084 -12.522 8.451 1.00 10.22 537 PRO B CA 1
ATOM 8022 C C . PRO B 2 537 ? -0.756 -13.318 9.437 1.00 10.59 537 PRO B C 1
ATOM 8023 O O . PRO B 2 537 ? -1.980 -13.099 9.537 1.00 10.88 537 PRO B O 1
ATOM 8027 N N . ALA B 2 538 ? -0.117 -14.238 10.147 1.00 9.07 538 ALA B N 1
ATOM 8028 C CA . ALA B 2 538 ? -0.831 -15.120 11.061 1.00 8.77 538 ALA B CA 1
ATOM 8029 C C . ALA B 2 538 ? -0.031 -15.437 12.317 1.00 9.01 538 ALA B C 1
ATOM 8030 O O . ALA B 2 538 ? 1.209 -15.419 12.312 1.00 8.97 538 ALA B O 1
ATOM 8032 N N . CYS B 2 539 ? -0.766 -15.695 13.399 1.00 8.11 539 CYS B N 1
ATOM 8033 C CA . CYS B 2 539 ? -0.176 -16.188 14.626 1.00 7.91 539 CYS B CA 1
ATOM 8034 C C . CYS B 2 539 ? -0.834 -17.514 14.956 1.00 8.15 539 CYS B C 1
ATOM 8035 O O . CYS B 2 539 ? -2.057 -17.560 15.179 1.00 8.71 539 CYS B O 1
ATOM 8038 N N . ILE B 2 540 ? -0.040 -18.577 15.006 1.00 7.37 540 ILE B N 1
ATOM 8039 C CA . ILE B 2 540 ? -0.574 -19.871 15.445 1.00 7.48 540 ILE B CA 1
ATOM 8040 C C . ILE B 2 540 ? 0.015 -20.230 16.808 1.00 7.78 540 ILE B C 1
ATOM 8041 O O . ILE B 2 540 ? 1.188 -20.587 16.916 1.00 7.39 540 ILE B O 1
ATOM 8046 N N . ASN B 2 541 ? -0.823 -20.117 17.840 1.00 6.96 541 ASN B N 1
ATOM 8047 C CA . ASN B 2 541 ? -0.426 -20.377 19.228 1.00 7.73 541 ASN B CA 1
ATOM 8048 C C . ASN B 2 541 ? -0.647 -21.876 19.490 1.00 7.76 541 ASN B C 1
ATOM 8049 O O . ASN B 2 541 ? -1.802 -22.327 19.543 1.00 8.07 541 ASN B O 1
ATOM 8054 N N . VAL B 2 542 ? 0.444 -22.638 19.612 1.00 7.24 542 VAL B N 1
ATOM 8055 C CA . VAL B 2 542 ? 0.382 -24.099 19.734 1.00 6.75 542 VAL B CA 1
ATOM 8056 C C . VAL B 2 542 ? 0.705 -24.533 21.159 1.00 7.62 542 VAL B C 1
ATOM 8057 O O . VAL B 2 542 ? 1.834 -24.380 21.615 1.00 7.71 542 VAL B O 1
ATOM 8061 N N . ALA B 2 543 ? -0.284 -25.078 21.869 1.00 7.64 543 ALA B N 1
ATOM 8062 C CA . ALA B 2 543 ? -0.026 -25.608 23.217 1.00 7.30 543 ALA B CA 1
ATOM 8063 C C . ALA B 2 543 ? 0.769 -26.904 23.112 1.00 7.86 543 ALA B C 1
ATOM 8064 O O . ALA B 2 543 ? 0.288 -27.858 22.523 1.00 7.56 543 ALA B O 1
ATOM 8066 N N . VAL B 2 544 ? 2.005 -26.916 23.615 1.00 7.37 544 VAL B N 1
ATOM 8067 C CA . VAL B 2 544 ? 2.824 -28.129 23.578 1.00 6.92 544 VAL B CA 1
ATOM 8068 C C . VAL B 2 544 ? 3.328 -28.505 24.966 1.00 7.45 544 VAL B C 1
ATOM 8069 O O . VAL B 2 544 ? 3.415 -27.644 25.870 1.00 7.63 544 VAL B O 1
ATOM 8073 N N . ALA B 2 545 ? 3.661 -29.784 25.127 1.00 6.84 545 ALA B N 1
ATOM 8074 C CA . ALA B 2 545 ? 4.248 -30.307 26.374 1.00 7.79 545 ALA B CA 1
ATOM 8075 C C . ALA B 2 545 ? 5.614 -29.671 26.653 1.00 8.39 545 ALA B C 1
ATOM 8076 O O . ALA B 2 545 ? 6.365 -29.377 25.724 1.00 9.37 545 ALA B O 1
ATOM 8078 N N . LEU B 2 546 ? 5.920 -29.484 27.935 1.00 8.59 546 LEU B N 1
ATOM 8079 C CA . LEU B 2 546 ? 7.197 -28.928 28.384 1.00 8.96 546 LEU B CA 1
ATOM 8080 C C . LEU B 2 546 ? 8.216 -30.007 28.752 1.00 8.85 546 LEU B C 1
ATOM 8081 O O . LEU B 2 546 ? 9.398 -29.867 28.464 1.00 9.67 546 LEU B O 1
ATOM 8086 N N . ASP B 2 547 ? 7.756 -31.087 29.382 1.00 9.41 547 ASP B N 1
ATOM 8087 C CA . ASP B 2 547 ? 8.664 -32.077 29.956 1.00 10.64 547 ASP B CA 1
ATOM 8088 C C . ASP B 2 547 ? 9.612 -32.816 29.000 1.00 10.31 547 ASP B C 1
ATOM 8089 O O . ASP B 2 547 ? 10.729 -33.144 29.393 1.00 10.88 547 ASP B O 1
ATOM 8094 N N . PRO B 2 548 ? 9.168 -33.133 27.770 1.00 9.70 548 PRO B N 1
ATOM 8095 C CA . PRO B 2 548 ? 10.104 -33.853 26.878 1.00 9.40 548 PRO B CA 1
ATOM 8096 C C . PRO B 2 548 ? 11.471 -33.171 26.738 1.00 8.91 548 PRO B C 1
ATOM 8097 O O . PRO B 2 548 ? 11.560 -31.943 26.597 1.00 8.95 548 PRO B O 1
ATOM 8101 N N . ILE B 2 549 ? 12.521 -33.990 26.774 1.00 8.68 549 ILE B N 1
ATOM 8102 C CA . ILE B 2 549 ? 13.882 -33.502 26.648 1.00 8.87 549 ILE B CA 1
ATOM 8103 C C . ILE B 2 549 ? 14.401 -33.780 25.228 1.00 9.13 549 ILE B C 1
ATOM 8104 O O . ILE B 2 549 ? 14.525 -34.951 24.831 1.00 8.94 549 ILE B O 1
ATOM 8109 N N . PRO B 2 550 ? 14.683 -32.714 24.448 1.00 8.29 550 PRO B N 1
ATOM 8110 C CA . PRO B 2 550 ? 15.192 -33.004 23.093 1.00 8.89 550 PRO B CA 1
ATOM 8111 C C . PRO B 2 550 ? 16.574 -33.679 23.130 1.00 9.22 550 PRO B C 1
ATOM 8112 O O . PRO B 2 550 ? 17.375 -33.400 24.034 1.00 8.92 550 PRO B O 1
ATOM 8116 N N . PRO B 2 551 ? 16.856 -34.566 22.152 1.00 9.97 551 PRO B N 1
ATOM 8117 C CA . PRO B 2 551 ? 18.182 -35.210 22.102 1.00 10.34 551 PRO B CA 1
ATOM 8118 C C . PRO B 2 551 ? 19.350 -34.234 22.272 1.00 10.81 551 PRO B C 1
ATOM 8119 O O . PRO B 2 551 ? 20.295 -34.522 23.015 1.00 10.86 551 PRO B O 1
ATOM 8123 N N . GLU B 2 552 ? 19.269 -33.081 21.611 1.00 10.61 552 GLU B N 1
ATOM 8124 C CA . GLU B 2 552 ? 20.356 -32.104 21.641 1.00 12.40 552 GLU B CA 1
ATOM 8125 C C . GLU B 2 552 ? 20.560 -31.489 23.029 1.00 13.56 552 GLU B C 1
ATOM 8126 O O . GLU B 2 552 ? 21.679 -31.125 23.390 1.00 14.29 552 GLU B O 1
ATOM 8132 N N . GLU B 2 553 ? 19.499 -31.424 23.830 1.00 14.45 553 GLU B N 1
ATOM 8133 C CA . GLU B 2 553 ? 19.641 -30.905 25.188 1.00 16.61 553 GLU B CA 1
ATOM 8134 C C . GLU B 2 553 ? 20.540 -31.808 26.019 1.00 18.19 553 GLU B C 1
ATOM 8135 O O . GLU B 2 553 ? 21.398 -31.316 26.743 1.00 19.69 553 GLU B O 1
ATOM 8141 N N . LEU B 2 554 ? 20.347 -33.117 25.908 1.00 19.70 554 LEU B N 1
ATOM 8142 C CA . LEU B 2 554 ? 21.225 -34.090 26.565 1.00 22.30 554 LEU B CA 1
ATOM 8143 C C . LEU B 2 554 ? 22.645 -34.087 25.990 1.00 22.96 554 LEU B C 1
ATOM 8144 O O . LEU B 2 554 ? 23.626 -34.151 26.732 1.00 23.57 554 LEU B O 1
ATOM 8149 N N . ILE B 2 555 ? 22.753 -34.019 24.669 1.00 23.89 555 ILE B N 1
ATOM 8150 C CA . ILE B 2 555 ? 24.066 -33.948 24.015 1.00 25.04 555 ILE B CA 1
ATOM 8151 C C . ILE B 2 555 ? 24.803 -32.660 24.408 1.00 26.30 555 ILE B C 1
ATOM 8152 O O . ILE B 2 555 ? 26.013 -32.687 24.695 1.00 26.93 555 ILE B O 1
ATOM 8157 N N . ILE B 2 556 ? 24.062 -31.550 24.435 1.00 27.18 556 ILE B N 1
ATOM 8158 C CA . ILE B 2 556 ? 24.587 -30.235 24.823 1.00 28.10 556 ILE B CA 1
ATOM 8159 C C . ILE B 2 556 ? 24.599 -30.088 26.338 1.00 28.52 556 ILE B C 1
ATOM 8160 O O . ILE B 2 556 ? 24.949 -31.027 27.064 1.00 29.42 556 ILE B O 1
ATOM 8161 N N . ALA C 2 2 ? 57.255 -33.139 35.483 1.00 24.89 2 ALA C N 1
ATOM 8162 C CA . ALA C 2 2 ? 56.671 -32.751 34.180 1.00 23.70 2 ALA C CA 1
ATOM 8163 C C . ALA C 2 2 ? 55.682 -31.593 34.337 1.00 23.27 2 ALA C C 1
ATOM 8164 O O . ALA C 2 2 ? 54.926 -31.303 33.416 1.00 22.97 2 ALA C O 1
ATOM 8166 N N . MET C 2 3 ? 55.691 -30.949 35.505 1.00 22.76 3 MET C N 1
ATOM 8167 C CA . MET C 2 3 ? 54.980 -29.683 35.707 1.00 21.60 3 MET C CA 1
ATOM 8168 C C . MET C 2 3 ? 55.810 -28.573 35.074 1.00 20.09 3 MET C C 1
ATOM 8169 O O . MET C 2 3 ? 57.010 -28.439 35.343 1.00 20.03 3 MET C O 1
ATOM 8174 N N . ILE C 2 4 ? 55.184 -27.797 34.197 1.00 17.90 4 ILE C N 1
ATOM 8175 C CA . ILE C 2 4 ? 55.883 -26.690 33.548 1.00 15.89 4 ILE C CA 1
ATOM 8176 C C . ILE C 2 4 ? 55.067 -25.412 33.690 1.00 14.72 4 ILE C C 1
ATOM 8177 O O . ILE C 2 4 ? 53.865 -25.472 33.886 1.00 14.76 4 ILE C O 1
ATOM 8182 N N . THR C 2 5 ? 55.738 -24.269 33.578 1.00 13.68 5 THR C N 1
ATOM 8183 C CA . THR C 2 5 ? 55.093 -22.969 33.708 1.00 12.51 5 THR C CA 1
ATOM 8184 C C . THR C 2 5 ? 54.357 -22.561 32.425 1.00 12.25 5 THR C C 1
ATOM 8185 O O . THR C 2 5 ? 54.643 -23.066 31.330 1.00 12.00 5 THR C O 1
ATOM 8189 N N . GLY C 2 6 ? 53.424 -21.623 32.575 1.00 12.03 6 GLY C N 1
ATOM 8190 C CA . GLY C 2 6 ? 52.810 -20.930 31.423 1.00 11.17 6 GLY C CA 1
ATOM 8191 C C . GLY C 2 6 ? 53.867 -20.345 30.487 1.00 10.88 6 GLY C C 1
ATOM 8192 O O . GLY C 2 6 ? 53.737 -20.420 29.269 1.00 11.03 6 GLY C O 1
ATOM 8193 N N . GLY C 2 7 ? 54.934 -19.779 31.040 1.00 10.79 7 GLY C N 1
ATOM 8194 C CA . GLY C 2 7 ? 55.986 -19.184 30.208 1.00 10.49 7 GLY C CA 1
ATOM 8195 C C . GLY C 2 7 ? 56.712 -20.212 29.351 1.00 11.16 7 GLY C C 1
ATOM 8196 O O . GLY C 2 7 ? 57.060 -19.934 28.210 1.00 10.98 7 GLY C O 1
ATOM 8197 N N . GLU C 2 8 ? 56.939 -21.401 29.913 1.00 10.78 8 GLU C N 1
ATOM 8198 C CA . GLU C 2 8 ? 57.465 -22.534 29.146 1.00 11.25 8 GLU C CA 1
ATOM 8199 C C . GLU C 2 8 ? 56.522 -22.943 27.998 1.00 10.98 8 GLU C C 1
ATOM 8200 O O . GLU C 2 8 ? 56.979 -23.191 26.878 1.00 10.72 8 GLU C O 1
ATOM 8206 N N . LEU C 2 9 ? 55.213 -23.000 28.265 1.00 11.15 9 LEU C N 1
ATOM 8207 C CA . LEU C 2 9 ? 54.218 -23.251 27.196 1.00 10.13 9 LEU C CA 1
ATOM 8208 C C . LEU C 2 9 ? 54.293 -22.200 26.079 1.00 9.63 9 LEU C C 1
ATOM 8209 O O . LEU C 2 9 ? 54.191 -22.536 24.899 1.00 9.57 9 LEU C O 1
ATOM 8214 N N . VAL C 2 10 ? 54.497 -20.934 26.449 1.00 9.30 10 VAL C N 1
ATOM 8215 C CA . VAL C 2 10 ? 54.621 -19.880 25.433 1.00 8.64 10 VAL C CA 1
ATOM 8216 C C . VAL C 2 10 ? 55.785 -20.222 24.494 1.00 8.83 10 VAL C C 1
ATOM 8217 O O . VAL C 2 10 ? 55.654 -20.227 23.263 1.00 8.78 10 VAL C O 1
ATOM 8221 N N . VAL C 2 11 ? 56.929 -20.489 25.108 1.00 8.58 11 VAL C N 1
ATOM 8222 C CA . VAL C 2 11 ? 58.174 -20.693 24.370 1.00 9.99 11 VAL C CA 1
ATOM 8223 C C . VAL C 2 11 ? 58.153 -21.978 23.540 1.00 9.83 11 VAL C C 1
ATOM 8224 O O . VAL C 2 11 ? 58.610 -21.977 22.387 1.00 9.61 11 VAL C O 1
ATOM 8228 N N . ARG C 2 12 ? 57.594 -23.060 24.091 1.00 10.65 12 ARG C N 1
ATOM 8229 C CA . ARG C 2 12 ? 57.449 -24.288 23.290 1.00 10.52 12 ARG C CA 1
ATOM 8230 C C . ARG C 2 12 ? 56.588 -24.069 22.054 1.00 10.13 12 ARG C C 1
ATOM 8231 O O . ARG C 2 12 ? 56.831 -24.667 20.987 1.00 9.84 12 ARG C O 1
ATOM 8239 N N . THR C 2 13 ? 55.591 -23.200 22.194 1.00 9.18 13 THR C N 1
ATOM 8240 C CA . THR C 2 13 ? 54.683 -22.935 21.095 1.00 9.14 13 THR C CA 1
ATOM 8241 C C . THR C 2 13 ? 55.387 -22.083 20.010 1.00 9.50 13 THR C C 1
ATOM 8242 O O . THR C 2 13 ? 55.289 -22.380 18.809 1.00 9.25 13 THR C O 1
ATOM 8246 N N . LEU C 2 14 ? 56.116 -21.048 20.441 1.00 9.29 14 LEU C N 1
ATOM 8247 C CA . LEU C 2 14 ? 56.894 -20.208 19.536 1.00 9.44 14 LEU C CA 1
ATOM 8248 C C . LEU C 2 14 ? 57.894 -21.048 18.750 1.00 9.87 14 LEU C C 1
ATOM 8249 O O . LEU C 2 14 ? 58.016 -20.907 17.534 1.00 10.36 14 LEU C O 1
ATOM 8254 N N . ILE C 2 15 ? 58.591 -21.931 19.458 1.00 10.11 15 ILE C N 1
ATOM 8255 C CA . ILE C 2 15 ? 59.567 -22.832 18.836 1.00 10.37 15 ILE C CA 1
ATOM 8256 C C . ILE C 2 15 ? 58.905 -23.706 17.766 1.00 11.20 15 ILE C C 1
ATOM 8257 O O . ILE C 2 15 ? 59.403 -23.791 16.638 1.00 11.21 15 ILE C O 1
ATOM 8262 N N . LYS C 2 16 ? 57.765 -24.313 18.110 1.00 11.44 16 LYS C N 1
ATOM 8263 C CA . LYS C 2 16 ? 57.041 -25.173 17.168 1.00 11.98 16 LYS C CA 1
ATOM 8264 C C . LYS C 2 16 ? 56.558 -24.409 15.928 1.00 12.28 16 LYS C C 1
ATOM 8265 O O . LYS C 2 16 ? 56.558 -24.959 14.824 1.00 12.49 16 LYS C O 1
ATOM 8271 N N . ALA C 2 17 ? 56.191 -23.138 16.112 1.00 11.97 17 ALA C N 1
ATOM 8272 C CA . ALA C 2 17 ? 55.845 -22.234 15.005 1.00 12.35 17 ALA C CA 1
ATOM 8273 C C . ALA C 2 17 ? 57.041 -21.873 14.124 1.00 11.96 17 ALA C C 1
ATOM 8274 O O . ALA C 2 17 ? 56.864 -21.491 12.970 1.00 12.68 17 ALA C O 1
ATOM 8276 N N . GLY C 2 18 ? 58.247 -21.961 14.688 1.00 11.58 18 GLY C N 1
ATOM 8277 C CA . GLY C 2 18 ? 59.472 -21.694 13.940 1.00 11.76 18 GLY C CA 1
ATOM 8278 C C . GLY C 2 18 ? 60.193 -20.402 14.304 1.00 11.26 18 GLY C C 1
ATOM 8279 O O . GLY C 2 18 ? 61.094 -19.977 13.582 1.00 11.45 18 GLY C O 1
ATOM 8280 N N . VAL C 2 19 ? 59.793 -19.775 15.412 1.00 10.38 19 VAL C N 1
ATOM 8281 C CA . VAL C 2 19 ? 60.424 -18.552 15.908 1.00 10.30 19 VAL C CA 1
ATOM 8282 C C . VAL C 2 19 ? 61.826 -18.870 16.406 1.00 10.83 19 VAL C C 1
ATOM 8283 O O . VAL C 2 19 ? 62.011 -19.848 17.137 1.00 11.33 19 VAL C O 1
ATOM 8287 N N . GLU C 2 20 ? 62.796 -18.056 15.992 1.00 10.46 20 GLU C N 1
ATOM 8288 C CA . GLU C 2 20 ? 64.210 -18.253 16.353 1.00 11.31 20 GLU C CA 1
ATOM 8289 C C . GLU C 2 20 ? 64.850 -17.106 17.143 1.00 11.38 20 GLU C C 1
ATOM 8290 O O . GLU C 2 20 ? 65.967 -17.249 17.655 1.00 10.79 20 GLU C O 1
ATOM 8296 N N . HIS C 2 21 ? 64.162 -15.962 17.210 1.00 10.53 21 HIS C N 1
ATOM 8297 C CA . HIS C 2 21 ? 64.624 -14.821 18.002 1.00 9.52 21 HIS C CA 1
ATOM 8298 C C . HIS C 2 21 ? 63.414 -14.096 18.595 1.00 9.31 21 HIS C C 1
ATOM 8299 O O . HIS C 2 21 ? 62.341 -14.066 17.973 1.00 8.86 21 HIS C O 1
ATOM 8306 N N . LEU C 2 22 ? 63.609 -13.511 19.774 1.00 8.35 22 LEU C N 1
ATOM 8307 C CA . LEU C 2 22 ? 62.659 -12.553 20.343 1.00 8.20 22 LEU C CA 1
ATOM 8308 C C . LEU C 2 22 ? 63.400 -11.268 20.653 1.00 8.12 22 LEU C C 1
ATOM 8309 O O . LEU C 2 22 ? 64.605 -11.295 20.841 1.00 8.94 22 LEU C O 1
ATOM 8314 N N . PHE C 2 23 ? 62.678 -10.160 20.734 1.00 8.04 23 PHE C N 1
ATOM 8315 C CA . PHE C 2 23 ? 63.267 -8.865 21.127 1.00 8.37 23 PHE C CA 1
ATOM 8316 C C . PHE C 2 23 ? 62.489 -8.372 22.312 1.00 8.32 23 PHE C C 1
ATOM 8317 O O . PHE C 2 23 ? 61.261 -8.445 22.316 1.00 8.55 23 PHE C O 1
ATOM 8325 N N . GLY C 2 24 ? 63.166 -7.866 23.332 1.00 8.13 24 GLY C N 1
ATOM 8326 C CA . GLY C 2 24 ? 62.411 -7.499 24.524 1.00 7.94 24 GLY C CA 1
ATOM 8327 C C . GLY C 2 24 ? 63.233 -6.803 25.571 1.00 8.86 24 GLY C C 1
ATOM 8328 O O . GLY C 2 24 ? 64.373 -6.406 25.328 1.00 8.74 24 GLY C O 1
ATOM 8329 N N . LEU C 2 25 ? 62.634 -6.662 26.740 1.00 7.84 25 LEU C N 1
ATOM 8330 C CA . LEU C 2 25 ? 63.309 -6.030 27.857 1.00 7.57 25 LEU C CA 1
ATOM 8331 C C . LEU C 2 25 ? 62.753 -6.728 29.100 1.00 7.86 25 LEU C C 1
ATOM 8332 O O . LEU C 2 25 ? 61.537 -6.942 29.224 1.00 7.95 25 LEU C O 1
ATOM 8337 N N . HIS C 2 26 ? 63.644 -7.131 30.003 1.00 8.20 26 HIS C N 1
ATOM 8338 C CA . HIS C 2 26 ? 63.247 -7.980 31.123 1.00 8.64 26 HIS C CA 1
ATOM 8339 C C . HIS C 2 26 ? 62.288 -7.357 32.122 1.00 8.27 26 HIS C C 1
ATOM 8340 O O . HIS C 2 26 ? 62.377 -6.177 32.418 1.00 9.14 26 HIS C O 1
ATOM 8347 N N . GLY C 2 27 ? 61.382 -8.185 32.635 1.00 8.88 27 GLY C N 1
ATOM 8348 C CA . GLY C 2 27 ? 60.656 -7.885 33.862 1.00 8.71 27 GLY C CA 1
ATOM 8349 C C . GLY C 2 27 ? 60.304 -9.175 34.574 1.00 8.99 27 GLY C C 1
ATOM 8350 O O . GLY C 2 27 ? 60.178 -10.226 33.943 1.00 8.35 27 GLY C O 1
ATOM 8351 N N . ALA C 2 28 ? 60.176 -9.106 35.901 1.00 8.49 28 ALA C N 1
ATOM 8352 C CA . ALA C 2 28 ? 59.805 -10.279 36.671 1.00 8.79 28 ALA C CA 1
ATOM 8353 C C . ALA C 2 28 ? 58.497 -10.903 36.140 1.00 8.48 28 ALA C C 1
ATOM 8354 O O . ALA C 2 28 ? 58.392 -12.127 36.068 1.00 8.48 28 ALA C O 1
ATOM 8356 N N . HIS C 2 29 ? 57.542 -10.066 35.728 1.00 8.45 29 HIS C N 1
ATOM 8357 C CA . HIS C 2 29 ? 56.227 -10.545 35.222 1.00 8.84 29 HIS C CA 1
ATOM 8358 C C . HIS C 2 29 ? 56.362 -11.549 34.071 1.00 9.27 29 HIS C C 1
ATOM 8359 O O . HIS C 2 29 ? 55.485 -12.399 33.852 1.00 9.35 29 HIS C O 1
ATOM 8366 N N . ILE C 2 30 ? 57.445 -11.417 33.314 1.00 9.26 30 ILE C N 1
ATOM 8367 C CA . ILE C 2 30 ? 57.663 -12.266 32.137 1.00 9.22 30 ILE C CA 1
ATOM 8368 C C . ILE C 2 30 ? 58.925 -13.142 32.235 1.00 9.59 30 ILE C C 1
ATOM 8369 O O . ILE C 2 30 ? 59.380 -13.709 31.224 1.00 9.62 30 ILE C O 1
ATOM 8374 N N . ASP C 2 31 ? 59.499 -13.235 33.437 1.00 9.66 31 ASP C N 1
ATOM 8375 C CA . ASP C 2 31 ? 60.721 -14.019 33.614 1.00 10.32 31 ASP C CA 1
ATOM 8376 C C . ASP C 2 31 ? 60.595 -15.482 33.183 1.00 10.01 31 ASP C C 1
ATOM 8377 O O . ASP C 2 31 ? 61.580 -16.076 32.726 1.00 10.63 31 ASP C O 1
ATOM 8382 N N . THR C 2 32 ? 59.403 -16.068 33.332 1.00 9.85 32 THR C N 1
ATOM 8383 C CA . THR C 2 32 ? 59.204 -17.470 32.968 1.00 10.17 32 THR C CA 1
ATOM 8384 C C . THR C 2 32 ? 59.488 -17.668 31.480 1.00 9.94 32 THR C C 1
ATOM 8385 O O . THR C 2 32 ? 59.997 -18.701 31.082 1.00 9.95 32 THR C O 1
ATOM 8389 N N . ILE C 2 33 ? 59.197 -16.658 30.660 1.00 9.04 33 ILE C N 1
ATOM 8390 C CA . ILE C 2 33 ? 59.527 -16.722 29.232 1.00 8.85 33 ILE C CA 1
ATOM 8391 C C . ILE C 2 33 ? 61.055 -16.596 29.024 1.00 9.39 33 ILE C C 1
ATOM 8392 O O . ILE C 2 33 ? 61.659 -17.347 28.227 1.00 9.83 33 ILE C O 1
ATOM 8397 N N . PHE C 2 34 ? 61.680 -15.664 29.744 1.00 9.19 34 PHE C N 1
ATOM 8398 C CA . PHE C 2 34 ? 63.150 -15.560 29.718 1.00 9.98 34 PHE C CA 1
ATOM 8399 C C . PHE C 2 34 ? 63.839 -16.880 30.090 1.00 10.57 34 PHE C C 1
ATOM 8400 O O . PHE C 2 34 ? 64.774 -17.300 29.388 1.00 11.15 34 PHE C O 1
ATOM 8408 N N . GLN C 2 35 ? 63.361 -17.534 31.155 1.00 10.56 35 GLN C N 1
ATOM 8409 C CA . GLN C 2 35 ? 63.967 -18.794 31.648 1.00 11.28 35 GLN C CA 1
ATOM 8410 C C . GLN C 2 35 ? 63.795 -19.933 30.633 1.00 11.62 35 GLN C C 1
ATOM 8411 O O . GLN C 2 35 ? 64.721 -20.714 30.401 1.00 11.83 35 GLN C O 1
ATOM 8417 N N . ALA C 2 36 ? 62.626 -19.988 29.990 1.00 11.25 36 ALA C N 1
ATOM 8418 C CA . ALA C 2 36 ? 62.348 -21.010 28.980 1.00 10.77 36 ALA C CA 1
ATOM 8419 C C . ALA C 2 36 ? 63.211 -20.808 27.719 1.00 11.06 36 ALA C C 1
ATOM 8420 O O . ALA C 2 36 ? 63.730 -21.777 27.141 1.00 10.11 36 ALA C O 1
ATOM 8422 N N . CYS C 2 37 ? 63.355 -19.554 27.279 1.00 10.39 37 CYS C N 1
ATOM 8423 C CA . CYS C 2 37 ? 64.263 -19.243 26.166 1.00 11.30 37 CYS C CA 1
ATOM 8424 C C . CYS C 2 37 ? 65.701 -19.626 26.506 1.00 12.26 37 CYS C C 1
ATOM 8425 O O . CYS C 2 37 ? 66.427 -20.130 25.653 1.00 12.30 37 CYS C O 1
ATOM 8428 N N . LEU C 2 38 ? 66.102 -19.368 27.748 1.00 13.32 38 LEU C N 1
ATOM 8429 C CA . LEU C 2 38 ? 67.436 -19.738 28.215 1.00 14.46 38 LEU C CA 1
ATOM 8430 C C . LEU C 2 38 ? 67.656 -21.241 28.038 1.00 15.00 38 LEU C C 1
ATOM 8431 O O . LEU C 2 38 ? 68.661 -21.659 27.443 1.00 15.99 38 LEU C O 1
ATOM 8436 N N . ASP C 2 39 ? 66.699 -22.034 28.518 1.00 14.97 39 ASP C N 1
ATOM 8437 C CA . ASP C 2 39 ? 66.761 -23.490 28.443 1.00 15.10 39 ASP C CA 1
ATOM 8438 C C . ASP C 2 39 ? 66.839 -23.976 27.001 1.00 15.47 39 ASP C C 1
ATOM 8439 O O . ASP C 2 39 ? 67.603 -24.886 26.678 1.00 16.16 39 ASP C O 1
ATOM 8444 N N . HIS C 2 40 ? 66.046 -23.352 26.133 1.00 14.96 40 HIS C N 1
ATOM 8445 C CA . HIS C 2 40 ? 65.908 -23.786 24.754 1.00 14.76 40 HIS C CA 1
ATOM 8446 C C . HIS C 2 40 ? 66.911 -23.120 23.805 1.00 14.51 40 HIS C C 1
ATOM 8447 O O . HIS C 2 40 ? 66.845 -23.328 22.597 1.00 14.41 40 HIS C O 1
ATOM 8454 N N . ASP C 2 41 ? 67.827 -22.325 24.334 1.00 14.09 41 ASP C N 1
ATOM 8455 C CA . ASP C 2 41 ? 68.735 -21.624 23.479 1.00 14.38 41 ASP C CA 1
ATOM 8456 C C . ASP C 2 41 ? 68.077 -20.783 22.405 1.00 13.91 41 ASP C C 1
ATOM 8457 O O . ASP C 2 41 ? 68.568 -20.683 21.335 1.00 14.36 41 ASP C O 1
ATOM 8460 N N . VAL C 2 42 ? 67.007 -20.113 22.785 1.00 12.58 42 VAL C N 1
ATOM 8461 C CA . VAL C 2 42 ? 66.378 -19.121 21.907 1.00 11.85 42 VAL C CA 1
ATOM 8462 C C . VAL C 2 42 ? 66.819 -17.723 22.370 1.00 10.92 42 VAL C C 1
ATOM 8463 O O . VAL C 2 42 ? 66.536 -17.327 23.498 1.00 11.05 42 VAL C O 1
ATOM 8467 N N . PRO C 2 43 ? 67.535 -16.979 21.514 1.00 10.60 43 PRO C N 1
ATOM 8468 C CA . PRO C 2 43 ? 68.026 -15.660 21.934 1.00 10.29 43 PRO C CA 1
ATOM 8469 C C . PRO C 2 43 ? 66.892 -14.652 22.124 1.00 9.96 43 PRO C C 1
ATOM 8470 O O . PRO C 2 43 ? 65.987 -14.563 21.282 1.00 9.79 43 PRO C O 1
ATOM 8474 N N . ILE C 2 44 ? 66.945 -13.928 23.232 1.00 9.23 44 ILE C N 1
ATOM 8475 C CA . ILE C 2 44 ? 66.159 -12.699 23.394 1.00 8.71 44 ILE C CA 1
ATOM 8476 C C . ILE C 2 44 ? 67.134 -11.534 23.306 1.00 9.76 44 ILE C C 1
ATOM 8477 O O . ILE C 2 44 ? 68.062 -11.415 24.127 1.00 9.83 44 ILE C O 1
ATOM 8482 N N . ILE C 2 45 ? 66.945 -10.698 22.293 1.00 9.30 45 ILE C N 1
ATOM 8483 C CA . ILE C 2 45 ? 67.768 -9.511 22.134 1.00 9.75 45 ILE C CA 1
ATOM 8484 C C . ILE C 2 45 ? 67.176 -8.425 23.027 1.00 9.96 45 ILE C C 1
ATOM 8485 O O . ILE C 2 45 ? 66.118 -7.856 22.711 1.00 9.11 45 ILE C O 1
ATOM 8490 N N . ASP C 2 46 ? 67.830 -8.190 24.167 1.00 9.80 46 ASP C N 1
ATOM 8491 C CA . ASP C 2 46 ? 67.315 -7.255 25.171 1.00 9.74 46 ASP C CA 1
ATOM 8492 C C . ASP C 2 46 ? 67.892 -5.863 24.942 1.00 9.59 46 ASP C C 1
ATOM 8493 O O . ASP C 2 46 ? 69.115 -5.694 24.839 1.00 10.44 46 ASP C O 1
ATOM 8498 N N . THR C 2 47 ? 67.008 -4.881 24.869 1.00 8.52 47 THR C N 1
ATOM 8499 C CA . THR C 2 47 ? 67.327 -3.544 24.394 1.00 9.19 47 THR C CA 1
ATOM 8500 C C . THR C 2 47 ? 67.356 -2.567 25.564 1.00 9.16 47 THR C C 1
ATOM 8501 O O . THR C 2 47 ? 67.254 -2.990 26.714 1.00 9.08 47 THR C O 1
ATOM 8505 N N . ARG C 2 48 ? 67.515 -1.269 25.281 1.00 8.31 48 ARG C N 1
ATOM 8506 C CA . ARG C 2 48 ? 67.513 -0.266 26.364 1.00 8.97 48 ARG C CA 1
ATOM 8507 C C . ARG C 2 48 ? 66.154 0.444 26.543 1.00 8.65 48 ARG C C 1
ATOM 8508 O O . ARG C 2 48 ? 66.009 1.329 27.398 1.00 9.27 48 ARG C O 1
ATOM 8516 N N . HIS C 2 49 ? 65.174 0.043 25.724 1.00 8.55 49 HIS C N 1
ATOM 8517 C CA . HIS C 2 49 ? 63.840 0.627 25.754 1.00 8.07 49 HIS C CA 1
ATOM 8518 C C . HIS C 2 49 ? 62.890 -0.383 25.098 1.00 8.01 49 HIS C C 1
ATOM 8519 O O . HIS C 2 49 ? 63.242 -0.975 24.080 1.00 7.34 49 HIS C O 1
ATOM 8526 N N . GLU C 2 50 ? 61.708 -0.617 25.676 1.00 6.86 50 GLU C N 1
ATOM 8527 C CA . GLU C 2 50 ? 60.733 -1.483 25.002 1.00 7.25 50 GLU C CA 1
ATOM 8528 C C . GLU C 2 50 ? 60.372 -0.996 23.600 1.00 7.14 50 GLU C C 1
ATOM 8529 O O . GLU C 2 50 ? 60.055 -1.803 22.741 1.00 7.20 50 GLU C O 1
ATOM 8535 N N . ALA C 2 51 ? 60.398 0.313 23.362 1.00 7.19 51 ALA C N 1
ATOM 8536 C CA . ALA C 2 51 ? 60.083 0.817 22.022 1.00 7.67 51 ALA C CA 1
ATOM 8537 C C . ALA C 2 51 ? 61.106 0.274 21.018 1.00 7.87 51 ALA C C 1
ATOM 8538 O O . ALA C 2 51 ? 60.731 -0.232 19.952 1.00 7.78 51 ALA C O 1
ATOM 8540 N N . ALA C 2 52 ? 62.391 0.336 21.377 1.00 7.69 52 ALA C N 1
ATOM 8541 C CA . ALA C 2 52 ? 63.433 -0.189 20.494 1.00 7.35 52 ALA C CA 1
ATOM 8542 C C . ALA C 2 52 ? 63.226 -1.696 20.270 1.00 7.27 52 ALA C C 1
ATOM 8543 O O . ALA C 2 52 ? 63.420 -2.169 19.165 1.00 8.34 52 ALA C O 1
ATOM 8545 N N . ALA C 2 53 ? 62.793 -2.414 21.303 1.00 7.49 53 ALA C N 1
ATOM 8546 C CA . ALA C 2 53 ? 62.586 -3.864 21.205 1.00 6.96 53 ALA C CA 1
ATOM 8547 C C . ALA C 2 53 ? 61.432 -4.126 20.219 1.00 7.37 53 ALA C C 1
ATOM 8548 O O . ALA C 2 53 ? 61.533 -4.982 19.333 1.00 6.93 53 ALA C O 1
ATOM 8550 N N . GLY C 2 54 ? 60.356 -3.350 20.361 1.00 6.83 54 GLY C N 1
ATOM 8551 C CA . GLY C 2 54 ? 59.199 -3.474 19.455 1.00 7.18 54 GLY C CA 1
ATOM 8552 C C . GLY C 2 54 ? 59.563 -3.166 18.012 1.00 7.49 54 GLY C C 1
ATOM 8553 O O . GLY C 2 54 ? 59.234 -3.948 17.099 1.00 7.40 54 GLY C O 1
ATOM 8554 N N . HIS C 2 55 ? 60.260 -2.045 17.800 1.00 7.25 55 HIS C N 1
ATOM 8555 C CA . HIS C 2 55 ? 60.725 -1.689 16.446 1.00 7.93 55 HIS C CA 1
ATOM 8556 C C . HIS C 2 55 ? 61.738 -2.709 15.894 1.00 8.05 55 HIS C C 1
ATOM 8557 O O . HIS C 2 55 ? 61.769 -2.976 14.692 1.00 8.68 55 HIS C O 1
ATOM 8564 N N . ALA C 2 56 ? 62.554 -3.278 16.775 1.00 7.64 56 ALA C N 1
ATOM 8565 C CA . ALA C 2 56 ? 63.469 -4.342 16.356 1.00 7.58 56 ALA C CA 1
ATOM 8566 C C . ALA C 2 56 ? 62.692 -5.547 15.830 1.00 6.90 56 ALA C C 1
ATOM 8567 O O . ALA C 2 56 ? 63.037 -6.104 14.803 1.00 7.69 56 ALA C O 1
ATOM 8569 N N . ALA C 2 57 ? 61.626 -5.938 16.532 1.00 7.42 57 ALA C N 1
ATOM 8570 C CA . ALA C 2 57 ? 60.779 -7.051 16.067 1.00 6.62 57 ALA C CA 1
ATOM 8571 C C . ALA C 2 57 ? 60.152 -6.724 14.703 1.00 7.51 57 ALA C C 1
ATOM 8572 O O . ALA C 2 57 ? 60.076 -7.585 13.819 1.00 7.49 57 ALA C O 1
ATOM 8574 N N . GLU C 2 58 ? 59.713 -5.475 14.535 1.00 6.67 58 GLU C N 1
ATOM 8575 C CA . GLU C 2 58 ? 59.259 -5.006 13.220 1.00 7.27 58 GLU C CA 1
ATOM 8576 C C . GLU C 2 58 ? 60.337 -5.142 12.158 1.00 7.59 58 GLU C C 1
ATOM 8577 O O . GLU C 2 58 ? 60.053 -5.586 11.047 1.00 8.05 58 GLU C O 1
ATOM 8583 N N . GLY C 2 59 ? 61.547 -4.681 12.470 1.00 7.85 59 GLY C N 1
ATOM 8584 C CA . GLY C 2 59 ? 62.640 -4.662 11.469 1.00 8.02 59 GLY C CA 1
ATOM 8585 C C . GLY C 2 59 ? 63.030 -6.074 11.077 1.00 8.33 59 GLY C C 1
ATOM 8586 O O . GLY C 2 59 ? 63.340 -6.358 9.922 1.00 8.93 59 GLY C O 1
ATOM 8587 N N . TYR C 2 60 ? 63.038 -6.952 12.062 1.00 8.23 60 TYR C N 1
ATOM 8588 C CA . TYR C 2 60 ? 63.307 -8.368 11.848 1.00 8.09 60 TYR C CA 1
ATOM 8589 C C . TYR C 2 60 ? 62.253 -8.966 10.901 1.00 8.51 60 TYR C C 1
ATOM 8590 O O . TYR C 2 60 ? 62.595 -9.685 9.952 1.00 8.78 60 TYR C O 1
ATOM 8599 N N . ALA C 2 61 ? 60.981 -8.658 11.164 1.00 7.74 61 ALA C N 1
ATOM 8600 C CA . ALA C 2 61 ? 59.873 -9.129 10.310 1.00 7.64 61 ALA C CA 1
ATOM 8601 C C . ALA C 2 61 ? 59.987 -8.580 8.899 1.00 8.13 61 ALA C C 1
ATOM 8602 O O . ALA C 2 61 ? 59.776 -9.293 7.905 1.00 8.58 61 ALA C O 1
ATOM 8604 N N . ARG C 2 62 ? 60.336 -7.302 8.799 1.00 7.44 62 ARG C N 1
ATOM 8605 C CA . ARG C 2 62 ? 60.321 -6.638 7.510 1.00 8.52 62 ARG C CA 1
ATOM 8606 C C . ARG C 2 62 ? 61.497 -7.114 6.647 1.00 9.55 62 ARG C C 1
ATOM 8607 O O . ARG C 2 62 ? 61.303 -7.496 5.489 1.00 10.78 62 ARG C O 1
ATOM 8615 N N . ALA C 2 63 ? 62.700 -7.093 7.231 1.00 10.34 63 ALA C N 1
ATOM 8616 C CA . ALA C 2 63 ? 63.924 -7.486 6.532 1.00 11.22 63 ALA C CA 1
ATOM 8617 C C . ALA C 2 63 ? 63.924 -8.979 6.232 1.00 11.58 63 ALA C C 1
ATOM 8618 O O . ALA C 2 63 ? 64.463 -9.404 5.198 1.00 12.90 63 ALA C O 1
ATOM 8620 N N . GLY C 2 64 ? 63.324 -9.756 7.132 1.00 10.92 64 GLY C N 1
ATOM 8621 C CA . GLY C 2 64 ? 63.374 -11.214 7.097 1.00 11.44 64 GLY C CA 1
ATOM 8622 C C . GLY C 2 64 ? 62.193 -11.851 6.394 1.00 11.29 64 GLY C C 1
ATOM 8623 O O . GLY C 2 64 ? 62.198 -13.062 6.148 1.00 11.96 64 GLY C O 1
ATOM 8624 N N . ALA C 2 65 ? 61.180 -11.041 6.088 1.00 10.97 65 ALA C N 1
ATOM 8625 C CA . ALA C 2 65 ? 59.902 -11.537 5.560 1.00 10.98 65 ALA C CA 1
ATOM 8626 C C . ALA C 2 65 ? 59.385 -12.708 6.418 1.00 11.37 65 ALA C C 1
ATOM 8627 O O . ALA C 2 65 ? 59.164 -13.819 5.933 1.00 10.92 65 ALA C O 1
ATOM 8629 N N . LYS C 2 66 ? 59.234 -12.464 7.713 1.00 10.77 66 LYS C N 1
ATOM 8630 C CA . LYS C 2 66 ? 58.820 -13.522 8.637 1.00 10.63 66 LYS C CA 1
ATOM 8631 C C . LYS C 2 66 ? 58.146 -12.859 9.830 1.00 9.92 66 LYS C C 1
ATOM 8632 O O . LYS C 2 66 ? 58.024 -11.652 9.863 1.00 9.65 66 LYS C O 1
ATOM 8638 N N . LEU C 2 67 ? 57.733 -13.654 10.807 1.00 8.84 67 LEU C N 1
ATOM 8639 C CA . LEU C 2 67 ? 57.139 -13.121 12.029 1.00 8.24 67 LEU C CA 1
ATOM 8640 C C . LEU C 2 67 ? 58.207 -12.481 12.905 1.00 8.38 67 LEU C C 1
ATOM 8641 O O . LEU C 2 67 ? 59.277 -13.072 13.120 1.00 8.97 67 LEU C O 1
ATOM 8646 N N . GLY C 2 68 ? 57.903 -11.292 13.416 1.00 8.16 68 GLY C N 1
ATOM 8647 C CA . GLY C 2 68 ? 58.690 -10.687 14.491 1.00 7.43 68 GLY C CA 1
ATOM 8648 C C . GLY C 2 68 ? 57.992 -10.940 15.819 1.00 8.06 68 GLY C C 1
ATOM 8649 O O . GLY C 2 68 ? 56.758 -10.987 15.891 1.00 8.70 68 GLY C O 1
ATOM 8650 N N . VAL C 2 69 ? 58.779 -11.127 16.874 1.00 7.83 69 VAL C N 1
ATOM 8651 C CA . VAL C 2 69 ? 58.209 -11.321 18.209 1.00 8.28 69 VAL C CA 1
ATOM 8652 C C . VAL C 2 69 ? 58.831 -10.345 19.199 1.00 9.08 69 VAL C C 1
ATOM 8653 O O . VAL C 2 69 ? 60.054 -10.355 19.402 1.00 9.32 69 VAL C O 1
ATOM 8657 N N . ALA C 2 70 ? 57.978 -9.533 19.828 1.00 8.56 70 ALA C N 1
ATOM 8658 C CA . ALA C 2 70 ? 58.388 -8.609 20.878 1.00 8.57 70 ALA C CA 1
ATOM 8659 C C . ALA C 2 70 ? 57.846 -9.091 22.226 1.00 8.48 70 ALA C C 1
ATOM 8660 O O . ALA C 2 70 ? 56.747 -9.651 22.311 1.00 8.28 70 ALA C O 1
ATOM 8662 N N . LEU C 2 71 ? 58.646 -8.899 23.271 1.00 8.35 71 LEU C N 1
ATOM 8663 C CA . LEU C 2 71 ? 58.341 -9.419 24.583 1.00 8.41 71 LEU C CA 1
ATOM 8664 C C . LEU C 2 71 ? 58.555 -8.339 25.619 1.00 8.21 71 LEU C C 1
ATOM 8665 O O . LEU C 2 71 ? 59.686 -7.837 25.806 1.00 7.77 71 LEU C O 1
ATOM 8670 N N . VAL C 2 72 ? 57.472 -7.971 26.305 1.00 7.41 72 VAL C N 1
ATOM 8671 C CA . VAL C 2 72 ? 57.541 -6.829 27.211 1.00 7.03 72 VAL C CA 1
ATOM 8672 C C . VAL C 2 72 ? 56.779 -7.082 28.495 1.00 7.17 72 VAL C C 1
ATOM 8673 O O . VAL C 2 72 ? 55.869 -7.918 28.530 1.00 6.76 72 VAL C O 1
ATOM 8677 N N . THR C 2 73 ? 57.151 -6.363 29.551 1.00 7.55 73 THR C N 1
ATOM 8678 C CA . THR C 2 73 ? 56.533 -6.613 30.851 1.00 6.75 73 THR C CA 1
ATOM 8679 C C . THR C 2 73 ? 55.243 -5.803 31.055 1.00 7.38 73 THR C C 1
ATOM 8680 O O . THR C 2 73 ? 54.902 -4.970 30.219 1.00 7.74 73 THR C O 1
ATOM 8684 N N . ALA C 2 74 ? 54.558 -6.043 32.180 1.00 6.89 74 ALA C N 1
ATOM 8685 C CA . ALA C 2 74 ? 53.313 -5.359 32.519 1.00 7.30 74 ALA C CA 1
ATOM 8686 C C . ALA C 2 74 ? 53.459 -3.847 32.640 1.00 7.36 74 ALA C C 1
ATOM 8687 O O . ALA C 2 74 ? 54.536 -3.358 32.992 1.00 8.01 74 ALA C O 1
ATOM 8689 N N . GLY C 2 75 ? 52.367 -3.116 32.404 1.00 7.22 75 GLY C N 1
ATOM 8690 C CA . GLY C 2 75 ? 52.313 -1.701 32.730 1.00 6.74 75 GLY C CA 1
ATOM 8691 C C . GLY C 2 75 ? 53.133 -0.913 31.744 1.00 6.49 75 GLY C C 1
ATOM 8692 O O . GLY C 2 75 ? 52.749 -0.813 30.564 1.00 7.37 75 GLY C O 1
ATOM 8693 N N . GLY C 2 76 ? 54.252 -0.348 32.227 1.00 6.50 76 GLY C N 1
ATOM 8694 C CA . GLY C 2 76 ? 55.137 0.488 31.398 1.00 5.94 76 GLY C CA 1
ATOM 8695 C C . GLY C 2 76 ? 55.878 -0.296 30.329 1.00 5.95 76 GLY C C 1
ATOM 8696 O O . GLY C 2 76 ? 56.258 0.270 29.293 1.00 6.55 76 GLY C O 1
ATOM 8697 N N . GLY C 2 77 ? 56.092 -1.597 30.557 1.00 6.78 77 GLY C N 1
ATOM 8698 C CA . GLY C 2 77 ? 56.651 -2.441 29.492 1.00 6.64 77 GLY C CA 1
ATOM 8699 C C . GLY C 2 77 ? 55.718 -2.345 28.286 1.00 6.72 77 GLY C C 1
ATOM 8700 O O . GLY C 2 77 ? 56.138 -1.956 27.183 1.00 7.15 77 GLY C O 1
ATOM 8701 N N . PHE C 2 78 ? 54.440 -2.646 28.515 1.00 6.04 78 PHE C N 1
ATOM 8702 C CA . PHE C 2 78 ? 53.434 -2.527 27.466 1.00 6.36 78 PHE C CA 1
ATOM 8703 C C . PHE C 2 78 ? 53.290 -1.120 26.880 1.00 6.65 78 PHE C C 1
ATOM 8704 O O . PHE C 2 78 ? 53.334 -0.949 25.656 1.00 6.54 78 PHE C O 1
ATOM 8712 N N . THR C 2 79 ? 53.105 -0.110 27.728 1.00 6.52 79 THR C N 1
ATOM 8713 C CA . THR C 2 79 ? 52.879 1.237 27.200 1.00 7.25 79 THR C CA 1
ATOM 8714 C C . THR C 2 79 ? 54.069 1.756 26.403 1.00 7.08 79 THR C C 1
ATOM 8715 O O . THR C 2 79 ? 53.879 2.508 25.444 1.00 8.22 79 THR C O 1
ATOM 8719 N N . ASN C 2 80 ? 55.287 1.349 26.778 1.00 7.44 80 ASN C N 1
ATOM 8720 C CA . ASN C 2 80 ? 56.469 1.717 25.990 1.00 7.75 80 ASN C CA 1
ATOM 8721 C C . ASN C 2 80 ? 56.546 1.052 24.610 1.00 8.17 80 ASN C C 1
ATOM 8722 O O . ASN C 2 80 ? 57.370 1.459 23.772 1.00 8.24 80 ASN C O 1
ATOM 8727 N N . ALA C 2 81 ? 55.721 0.032 24.392 1.00 8.04 81 ALA C N 1
ATOM 8728 C CA . ALA C 2 81 ? 55.708 -0.694 23.121 1.00 8.74 81 ALA C CA 1
ATOM 8729 C C . ALA C 2 81 ? 54.637 -0.185 22.156 1.00 8.17 81 ALA C C 1
ATOM 8730 O O . ALA C 2 81 ? 54.514 -0.712 21.039 1.00 8.83 81 ALA C O 1
ATOM 8732 N N . VAL C 2 82 ? 53.862 0.827 22.554 1.00 7.63 82 VAL C N 1
ATOM 8733 C CA A VAL C 2 82 ? 52.696 1.254 21.774 0.50 7.27 82 VAL C CA 1
ATOM 8734 C CA B VAL C 2 82 ? 52.697 1.194 21.724 0.50 7.58 82 VAL C CA 1
ATOM 8735 C C . VAL C 2 82 ? 53.045 1.893 20.420 1.00 7.52 82 VAL C C 1
ATOM 8736 O O . VAL C 2 82 ? 52.333 1.715 19.420 1.00 8.09 82 VAL C O 1
ATOM 8743 N N . THR C 2 83 ? 54.141 2.646 20.386 1.00 6.91 83 THR C N 1
ATOM 8744 C CA . THR C 2 83 ? 54.555 3.212 19.092 1.00 7.06 83 THR C CA 1
ATOM 8745 C C . THR C 2 83 ? 54.907 2.110 18.053 1.00 6.95 83 THR C C 1
ATOM 8746 O O . THR C 2 83 ? 54.373 2.142 16.940 1.00 7.95 83 THR C O 1
ATOM 8750 N N . PRO C 2 84 ? 55.763 1.119 18.414 1.00 7.30 84 PRO C N 1
ATOM 8751 C CA . PRO C 2 84 ? 55.920 -0.060 17.533 1.00 6.58 84 PRO C CA 1
ATOM 8752 C C . PRO C 2 84 ? 54.592 -0.677 17.091 1.00 6.58 84 PRO C C 1
ATOM 8753 O O . PRO C 2 84 ? 54.423 -0.989 15.914 1.00 6.43 84 PRO C O 1
ATOM 8757 N N . ILE C 2 85 ? 53.647 -0.851 18.020 1.00 6.69 85 ILE C N 1
ATOM 8758 C CA . ILE C 2 85 ? 52.379 -1.484 17.655 1.00 5.97 85 ILE C CA 1
ATOM 8759 C C . ILE C 2 85 ? 51.672 -0.656 16.586 1.00 6.22 85 ILE C C 1
ATOM 8760 O O . ILE C 2 85 ? 51.237 -1.175 15.556 1.00 5.68 85 ILE C O 1
ATOM 8765 N N . ALA C 2 86 ? 51.590 0.653 16.827 1.00 6.29 86 ALA C N 1
ATOM 8766 C CA . ALA C 2 86 ? 50.926 1.571 15.888 1.00 6.36 86 ALA C CA 1
ATOM 8767 C C . ALA C 2 86 ? 51.617 1.599 14.509 1.00 7.17 86 ALA C C 1
ATOM 8768 O O . ALA C 2 86 ? 50.951 1.601 13.468 1.00 7.65 86 ALA C O 1
ATOM 8770 N N . ASN C 2 87 ? 52.952 1.622 14.535 1.00 6.66 87 ASN C N 1
ATOM 8771 C CA . ASN C 2 87 ? 53.765 1.603 13.311 1.00 7.26 87 ASN C CA 1
ATOM 8772 C C . ASN C 2 87 ? 53.524 0.306 12.516 1.00 6.97 87 ASN C C 1
ATOM 8773 O O . ASN C 2 87 ? 53.289 0.359 11.307 1.00 7.25 87 ASN C O 1
ATOM 8778 N N . ALA C 2 88 ? 53.562 -0.836 13.196 1.00 7.00 88 ALA C N 1
ATOM 8779 C CA . ALA C 2 88 ? 53.356 -2.133 12.538 1.00 7.45 88 ALA C CA 1
ATOM 8780 C C . ALA C 2 88 ? 51.944 -2.160 11.956 1.00 7.81 88 ALA C C 1
ATOM 8781 O O . ALA C 2 88 ? 51.732 -2.686 10.868 1.00 8.41 88 ALA C O 1
ATOM 8783 N N . TRP C 2 89 ? 50.994 -1.583 12.696 1.00 7.76 89 TRP C N 1
ATOM 8784 C CA . TRP C 2 89 ? 49.589 -1.564 12.291 1.00 8.33 89 TRP C CA 1
ATOM 8785 C C . TRP C 2 89 ? 49.442 -0.884 10.934 1.00 7.87 89 TRP C C 1
ATOM 8786 O O . TRP C 2 89 ? 48.909 -1.481 9.976 1.00 7.85 89 TRP C O 1
ATOM 8797 N N . LEU C 2 90 ? 49.937 0.349 10.839 1.00 7.75 90 LEU C N 1
ATOM 8798 C CA . LEU C 2 90 ? 49.813 1.094 9.580 1.00 7.04 90 LEU C CA 1
ATOM 8799 C C . LEU C 2 90 ? 50.696 0.509 8.448 1.00 6.84 90 LEU C C 1
ATOM 8800 O O . LEU C 2 90 ? 50.340 0.645 7.269 1.00 7.53 90 LEU C O 1
ATOM 8805 N N . ASP C 2 91 ? 51.796 -0.153 8.813 1.00 5.82 91 ASP C N 1
ATOM 8806 C CA . ASP C 2 91 ? 52.751 -0.706 7.832 1.00 6.67 91 ASP C CA 1
ATOM 8807 C C . ASP C 2 91 ? 52.412 -2.137 7.396 1.00 6.66 91 ASP C C 1
ATOM 8808 O O . ASP C 2 91 ? 53.112 -2.702 6.554 1.00 7.00 91 ASP C O 1
ATOM 8813 N N . ARG C 2 92 ? 51.386 -2.721 8.016 1.00 6.09 92 ARG C N 1
ATOM 8814 C CA . ARG C 2 92 ? 51.004 -4.125 7.734 1.00 6.11 92 ARG C CA 1
ATOM 8815 C C . ARG C 2 92 ? 52.198 -5.059 7.979 1.00 5.88 92 ARG C C 1
ATOM 8816 O O . ARG C 2 92 ? 52.624 -5.831 7.097 1.00 5.74 92 ARG C O 1
ATOM 8824 N N . THR C 2 93 ? 52.744 -4.970 9.183 1.00 6.12 93 THR C N 1
ATOM 8825 C CA . THR C 2 93 ? 53.918 -5.767 9.552 1.00 7.35 93 THR C CA 1
ATOM 8826 C C . THR C 2 93 ? 53.532 -6.846 10.568 1.00 7.12 93 THR C C 1
ATOM 8827 O O . THR C 2 93 ? 52.870 -6.547 11.569 1.00 6.38 93 THR C O 1
ATOM 8831 N N . PRO C 2 94 ? 53.900 -8.115 10.298 1.00 7.29 94 PRO C N 1
ATOM 8832 C CA . PRO C 2 94 ? 53.466 -9.187 11.197 1.00 8.08 94 PRO C CA 1
ATOM 8833 C C . PRO C 2 94 ? 54.356 -9.283 12.442 1.00 7.83 94 PRO C C 1
ATOM 8834 O O . PRO C 2 94 ? 55.444 -9.888 12.408 1.00 7.79 94 PRO C O 1
ATOM 8838 N N . VAL C 2 95 ? 53.899 -8.674 13.531 1.00 7.97 95 VAL C N 1
ATOM 8839 C CA . VAL C 2 95 ? 54.605 -8.804 14.806 1.00 7.88 95 VAL C CA 1
ATOM 8840 C C . VAL C 2 95 ? 53.649 -9.315 15.887 1.00 7.76 95 VAL C C 1
ATOM 8841 O O . VAL C 2 95 ? 52.556 -8.769 16.056 1.00 7.99 95 VAL C O 1
ATOM 8845 N N . LEU C 2 96 ? 54.079 -10.354 16.606 1.00 7.04 96 LEU C N 1
ATOM 8846 C CA . LEU C 2 96 ? 53.394 -10.801 17.791 1.00 7.27 96 LEU C CA 1
ATOM 8847 C C . LEU C 2 96 ? 54.003 -10.069 18.985 1.00 7.90 96 LEU C C 1
ATOM 8848 O O . LEU C 2 96 ? 55.171 -10.289 19.313 1.00 7.23 96 LEU C O 1
ATOM 8853 N N . PHE C 2 97 ? 53.228 -9.159 19.583 1.00 7.49 97 PHE C N 1
ATOM 8854 C CA . PHE C 2 97 ? 53.614 -8.492 20.825 1.00 6.71 97 PHE C CA 1
ATOM 8855 C C . PHE C 2 97 ? 53.080 -9.313 22.003 1.00 7.37 97 PHE C C 1
ATOM 8856 O O . PHE C 2 97 ? 51.857 -9.408 22.199 1.00 7.70 97 PHE C O 1
ATOM 8864 N N . LEU C 2 98 ? 54.004 -9.922 22.750 1.00 7.20 98 LEU C N 1
ATOM 8865 C CA . LEU C 2 98 ? 53.695 -10.626 23.988 1.00 7.28 98 LEU C CA 1
ATOM 8866 C C . LEU C 2 98 ? 53.921 -9.653 25.147 1.00 8.10 98 LEU C C 1
ATOM 8867 O O . LEU C 2 98 ? 55.028 -9.144 25.325 1.00 8.23 98 LEU C O 1
ATOM 8872 N N . THR C 2 99 ? 52.886 -9.397 25.940 1.00 7.43 99 THR C N 1
ATOM 8873 C CA . THR C 2 99 ? 53.044 -8.526 27.105 1.00 7.65 99 THR C CA 1
ATOM 8874 C C . THR C 2 99 ? 52.599 -9.219 28.383 1.00 7.31 99 THR C C 1
ATOM 8875 O O . THR C 2 99 ? 51.602 -9.947 28.398 1.00 7.54 99 THR C O 1
ATOM 8879 N N . GLY C 2 100 ? 53.361 -9.003 29.448 1.00 7.17 100 GLY C N 1
ATOM 8880 C CA . GLY C 2 100 ? 52.876 -9.330 30.787 1.00 7.27 100 GLY C CA 1
ATOM 8881 C C . GLY C 2 100 ? 51.744 -8.389 31.191 1.00 7.80 100 GLY C C 1
ATOM 8882 O O . GLY C 2 100 ? 51.487 -7.377 30.536 1.00 7.86 100 GLY C O 1
ATOM 8883 N N . SER C 2 101 ? 51.070 -8.731 32.284 1.00 7.70 101 SER C N 1
ATOM 8884 C CA . SER C 2 101 ? 50.045 -7.883 32.874 1.00 8.36 101 SER C CA 1
ATOM 8885 C C . SER C 2 101 ? 49.824 -8.352 34.309 1.00 8.24 101 SER C C 1
ATOM 8886 O O . SER C 2 101 ? 50.371 -9.390 34.729 1.00 7.48 101 SER C O 1
ATOM 8889 N N . GLY C 2 102 ? 49.031 -7.583 35.056 1.00 8.06 102 GLY C N 1
ATOM 8890 C CA . GLY C 2 102 ? 48.721 -7.946 36.440 1.00 7.87 102 GLY C CA 1
ATOM 8891 C C . GLY C 2 102 ? 48.179 -9.361 36.582 1.00 8.34 102 GLY C C 1
ATOM 8892 O O . GLY C 2 102 ? 47.477 -9.874 35.680 1.00 8.53 102 GLY C O 1
ATOM 8893 N N . ALA C 2 103 ? 48.484 -10.006 37.714 1.00 8.05 103 ALA C N 1
ATOM 8894 C CA . ALA C 2 103 ? 47.918 -11.322 38.011 1.00 8.53 103 ALA C CA 1
ATOM 8895 C C . ALA C 2 103 ? 46.403 -11.219 38.127 1.00 8.88 103 ALA C C 1
ATOM 8896 O O . ALA C 2 103 ? 45.888 -10.273 38.728 1.00 8.83 103 ALA C O 1
ATOM 8898 N N . LEU C 2 104 ? 45.703 -12.196 37.562 1.00 8.76 104 LEU C N 1
ATOM 8899 C CA . LEU C 2 104 ? 44.240 -12.282 37.673 1.00 9.45 104 LEU C CA 1
ATOM 8900 C C . LEU C 2 104 ? 43.798 -12.415 39.125 1.00 9.75 104 LEU C C 1
ATOM 8901 O O . LEU C 2 104 ? 42.834 -11.769 39.549 1.00 10.11 104 LEU C O 1
ATOM 8906 N N . ARG C 2 105 ? 44.517 -13.229 39.888 1.00 9.89 105 ARG C N 1
ATOM 8907 C CA . ARG C 2 105 ? 44.170 -13.443 41.302 1.00 11.17 105 ARG C CA 1
ATOM 8908 C C . ARG C 2 105 ? 44.339 -12.190 42.167 1.00 10.94 105 ARG C C 1
ATOM 8909 O O . ARG C 2 105 ? 43.735 -12.098 43.230 1.00 11.71 105 ARG C O 1
ATOM 8917 N N . ASP C 2 106 ? 45.137 -11.228 41.709 1.00 10.51 106 ASP C N 1
ATOM 8918 C CA . ASP C 2 106 ? 45.365 -9.965 42.441 1.00 10.82 106 ASP C CA 1
ATOM 8919 C C . ASP C 2 106 ? 44.688 -8.764 41.749 1.00 10.32 106 ASP C C 1
ATOM 8920 O O . ASP C 2 106 ? 45.055 -7.590 41.944 1.00 10.38 106 ASP C O 1
ATOM 8925 N N . ASP C 2 107 ? 43.671 -9.072 40.955 1.00 9.39 107 ASP C N 1
ATOM 8926 C CA . ASP C 2 107 ? 42.892 -8.067 40.248 1.00 9.50 107 ASP C CA 1
ATOM 8927 C C . ASP C 2 107 ? 42.378 -7.002 41.231 1.00 9.18 107 ASP C C 1
ATOM 8928 O O . ASP C 2 107 ? 41.969 -7.325 42.353 1.00 8.45 107 ASP C O 1
ATOM 8933 N N . GLU C 2 108 ? 42.422 -5.735 40.820 1.00 8.87 108 GLU C N 1
ATOM 8934 C CA . GLU C 2 108 ? 41.807 -4.633 41.572 1.00 8.84 108 GLU C CA 1
ATOM 8935 C C . GLU C 2 108 ? 42.399 -4.462 42.988 1.00 9.18 108 GLU C C 1
ATOM 8936 O O . GLU C 2 108 ? 41.684 -4.123 43.936 1.00 9.34 108 GLU C O 1
ATOM 8942 N N . THR C 2 109 ? 43.694 -4.741 43.118 1.00 7.48 109 THR C N 1
ATOM 8943 C CA . THR C 2 109 ? 44.379 -4.546 44.403 1.00 7.44 109 THR C CA 1
ATOM 8944 C C . THR C 2 109 ? 45.318 -3.325 44.393 1.00 7.48 109 THR C C 1
ATOM 8945 O O . THR C 2 109 ? 46.153 -3.193 45.295 1.00 6.03 109 THR C O 1
ATOM 8949 N N . ASN C 2 110 ? 45.194 -2.462 43.380 1.00 7.65 110 ASN C N 1
ATOM 8950 C CA . ASN C 2 110 ? 46.038 -1.255 43.254 1.00 8.62 110 ASN C CA 1
ATOM 8951 C C . ASN C 2 110 ? 47.536 -1.613 43.359 1.00 8.27 110 ASN C C 1
ATOM 8952 O O . ASN C 2 110 ? 48.318 -0.910 44.000 1.00 8.74 110 ASN C O 1
ATOM 8957 N N . THR C 2 111 ? 47.932 -2.724 42.757 1.00 9.22 111 THR C N 1
ATOM 8958 C CA . THR C 2 111 ? 49.295 -3.211 42.913 1.00 8.86 111 THR C CA 1
ATOM 8959 C C . THR C 2 111 ? 50.212 -2.782 41.761 1.00 9.18 111 THR C C 1
ATOM 8960 O O . THR C 2 111 ? 49.792 -2.124 40.801 1.00 8.83 111 THR C O 1
ATOM 8964 N N . LEU C 2 112 ? 51.479 -3.167 41.885 1.00 9.39 112 LEU C N 1
ATOM 8965 C CA . LEU C 2 112 ? 52.531 -2.768 40.975 1.00 9.32 112 LEU C CA 1
ATOM 8966 C C . LEU C 2 112 ? 52.230 -3.188 39.537 1.00 9.07 112 LEU C C 1
ATOM 8967 O O . LEU C 2 112 ? 51.967 -4.361 39.284 1.00 8.97 112 LEU C O 1
ATOM 8972 N N . GLN C 2 113 ? 52.285 -2.219 38.625 1.00 8.81 113 GLN C N 1
ATOM 8973 C CA . GLN C 2 113 ? 52.162 -2.450 37.165 1.00 9.45 113 GLN C CA 1
ATOM 8974 C C . GLN C 2 113 ? 50.812 -2.958 36.692 1.00 9.92 113 GLN C C 1
ATOM 8975 O O . GLN C 2 113 ? 50.661 -3.321 35.519 1.00 10.30 113 GLN C O 1
ATOM 8981 N N . ALA C 2 114 ? 49.838 -2.984 37.599 1.00 10.10 114 ALA C N 1
ATOM 8982 C CA . ALA C 2 114 ? 48.498 -3.454 37.272 1.00 10.58 114 ALA C CA 1
ATOM 8983 C C . ALA C 2 114 ? 47.551 -2.289 36.977 1.00 10.88 114 ALA C C 1
ATOM 8984 O O . ALA C 2 114 ? 47.865 -1.143 37.243 1.00 10.81 114 ALA C O 1
ATOM 8986 N N . GLY C 2 115 ? 46.387 -2.591 36.409 1.00 11.26 115 GLY C N 1
ATOM 8987 C CA . GLY C 2 115 ? 45.363 -1.566 36.261 1.00 11.23 115 GLY C CA 1
ATOM 8988 C C . GLY C 2 115 ? 45.292 -0.855 34.928 1.00 12.01 115 GLY C C 1
ATOM 8989 O O . GLY C 2 115 ? 44.421 0.010 34.734 1.00 13.17 115 GLY C O 1
ATOM 8990 N N . ILE C 2 116 ? 46.216 -1.168 34.021 1.00 10.16 116 ILE C N 1
ATOM 8991 C CA . ILE C 2 116 ? 46.164 -0.631 32.666 1.00 10.07 116 ILE C CA 1
ATOM 8992 C C . ILE C 2 116 ? 45.405 -1.652 31.813 1.00 9.71 116 ILE C C 1
ATOM 8993 O O . ILE C 2 116 ? 45.782 -2.824 31.764 1.00 9.45 116 ILE C O 1
ATOM 8998 N N . ASP C 2 117 ? 44.340 -1.198 31.156 1.00 9.26 117 ASP C N 1
ATOM 8999 C CA . ASP C 2 117 ? 43.575 -2.056 30.239 1.00 8.98 117 ASP C CA 1
ATOM 9000 C C . ASP C 2 117 ? 44.357 -2.120 28.925 1.00 8.08 117 ASP C C 1
ATOM 9001 O O . ASP C 2 117 ? 44.101 -1.355 27.985 1.00 8.23 117 ASP C O 1
ATOM 9006 N N . GLN C 2 118 ? 45.341 -3.019 28.886 1.00 7.30 118 GLN C N 1
ATOM 9007 C CA . GLN C 2 118 ? 46.323 -3.069 27.812 1.00 6.98 118 GLN C CA 1
ATOM 9008 C C . GLN C 2 118 ? 45.674 -3.498 26.495 1.00 7.16 118 GLN C C 1
ATOM 9009 O O . GLN C 2 118 ? 45.976 -2.947 25.424 1.00 6.98 118 GLN C O 1
ATOM 9015 N N . VAL C 2 119 ? 44.769 -4.473 26.584 1.00 6.61 119 VAL C N 1
ATOM 9016 C CA . VAL C 2 119 ? 44.002 -4.922 25.418 1.00 6.84 119 VAL C CA 1
ATOM 9017 C C . VAL C 2 119 ? 43.173 -3.765 24.825 1.00 6.89 119 VAL C C 1
ATOM 9018 O O . VAL C 2 119 ? 43.185 -3.539 23.617 1.00 6.77 119 VAL C O 1
ATOM 9022 N N . ALA C 2 120 ? 42.483 -3.005 25.677 1.00 6.27 120 ALA C N 1
ATOM 9023 C CA . ALA C 2 120 ? 41.730 -1.839 25.195 1.00 6.44 120 ALA C CA 1
ATOM 9024 C C . ALA C 2 120 ? 42.630 -0.826 24.483 1.00 6.74 120 ALA C C 1
ATOM 9025 O O . ALA C 2 120 ? 42.256 -0.275 23.453 1.00 7.05 120 ALA C O 1
ATOM 9027 N N . MET C 2 121 ? 43.809 -0.568 25.049 1.00 6.65 121 MET C N 1
ATOM 9028 C CA . MET C 2 121 ? 44.751 0.347 24.428 1.00 7.40 121 MET C CA 1
ATOM 9029 C C . MET C 2 121 ? 45.252 -0.146 23.067 1.00 7.58 121 MET C C 1
ATOM 9030 O O . MET C 2 121 ? 45.472 0.658 22.164 1.00 8.26 121 MET C O 1
ATOM 9035 N N . ALA C 2 122 ? 45.434 -1.464 22.928 1.00 7.50 122 ALA C N 1
ATOM 9036 C CA . ALA C 2 122 ? 45.957 -2.032 21.671 1.00 7.51 122 ALA C CA 1
ATOM 9037 C C . ALA C 2 122 ? 44.860 -2.299 20.623 1.00 7.35 122 ALA C C 1
ATOM 9038 O O . ALA C 2 122 ? 45.150 -2.389 19.429 1.00 7.45 122 ALA C O 1
ATOM 9040 N N . ALA C 2 123 ? 43.610 -2.427 21.074 1.00 7.81 123 ALA C N 1
ATOM 9041 C CA . ALA C 2 123 ? 42.509 -2.790 20.175 1.00 8.11 123 ALA C CA 1
ATOM 9042 C C . ALA C 2 123 ? 42.436 -1.980 18.869 1.00 8.48 123 ALA C C 1
ATOM 9043 O O . ALA C 2 123 ? 42.236 -2.562 17.801 1.00 8.74 123 ALA C O 1
ATOM 9045 N N . PRO C 2 124 ? 42.572 -0.638 18.938 1.00 8.70 124 PRO C N 1
ATOM 9046 C CA . PRO C 2 124 ? 42.421 0.138 17.690 1.00 9.02 124 PRO C CA 1
ATOM 9047 C C . PRO C 2 124 ? 43.602 0.018 16.722 1.00 8.49 124 PRO C C 1
ATOM 9048 O O . PRO C 2 124 ? 43.532 0.533 15.600 1.00 8.59 124 PRO C O 1
ATOM 9052 N N . ILE C 2 125 ? 44.677 -0.624 17.160 1.00 7.43 125 ILE C N 1
ATOM 9053 C CA . ILE C 2 125 ? 45.907 -0.668 16.369 1.00 8.03 125 ILE C CA 1
ATOM 9054 C C . ILE C 2 125 ? 46.454 -2.080 16.257 1.00 7.32 125 ILE C C 1
ATOM 9055 O O . ILE C 2 125 ? 47.651 -2.276 16.043 1.00 8.29 125 ILE C O 1
ATOM 9060 N N . THR C 2 126 ? 45.581 -3.075 16.385 1.00 7.14 126 THR C N 1
ATOM 9061 C CA . THR C 2 126 ? 46.019 -4.460 16.163 1.00 7.02 126 THR C CA 1
ATOM 9062 C C . THR C 2 126 ? 44.976 -5.212 15.344 1.00 7.14 126 THR C C 1
ATOM 9063 O O . THR C 2 126 ? 43.786 -4.835 15.333 1.00 6.78 126 THR C O 1
ATOM 9067 N N . LYS C 2 127 ? 45.415 -6.277 14.673 1.00 7.38 127 LYS C N 1
ATOM 9068 C CA . LYS C 2 127 ? 44.494 -7.221 14.026 1.00 7.83 127 LYS C CA 1
ATOM 9069 C C . LYS C 2 127 ? 43.699 -7.988 15.079 1.00 7.87 127 LYS C C 1
ATOM 9070 O O . LYS C 2 127 ? 42.531 -8.340 14.860 1.00 8.40 127 LYS C O 1
ATOM 9076 N N . TRP C 2 128 ? 44.349 -8.256 16.210 1.00 7.72 128 TRP C N 1
ATOM 9077 C CA . TRP C 2 128 ? 43.733 -8.990 17.323 1.00 7.71 128 TRP C CA 1
ATOM 9078 C C . TRP C 2 128 ? 44.488 -8.634 18.592 1.00 7.69 128 TRP C C 1
ATOM 9079 O O . TRP C 2 128 ? 45.709 -8.508 18.570 1.00 7.34 128 TRP C O 1
ATOM 9090 N N . ALA C 2 129 ? 43.746 -8.463 19.688 1.00 7.90 129 ALA C N 1
ATOM 9091 C CA . ALA C 2 129 ? 44.347 -8.218 21.015 1.00 6.82 129 ALA C CA 1
ATOM 9092 C C . ALA C 2 129 ? 43.528 -8.984 22.038 1.00 6.85 129 ALA C C 1
ATOM 9093 O O . ALA C 2 129 ? 42.291 -8.948 22.006 1.00 7.21 129 ALA C O 1
ATOM 9095 N N . HIS C 2 130 ? 44.194 -9.713 22.930 1.00 6.87 130 HIS C N 1
ATOM 9096 C CA . HIS C 2 130 ? 43.445 -10.615 23.799 1.00 6.99 130 HIS C CA 1
ATOM 9097 C C . HIS C 2 130 ? 44.247 -10.943 25.027 1.00 7.17 130 HIS C C 1
ATOM 9098 O O . HIS C 2 130 ? 45.460 -11.152 24.944 1.00 6.93 130 HIS C O 1
ATOM 9105 N N . ARG C 2 131 ? 43.547 -10.991 26.163 1.00 6.86 131 ARG C N 1
ATOM 9106 C CA . ARG C 2 131 ? 44.167 -11.342 27.427 1.00 7.11 131 ARG C CA 1
ATOM 9107 C C . ARG C 2 131 ? 43.843 -12.794 27.789 1.00 8.19 131 ARG C C 1
ATOM 9108 O O . ARG C 2 131 ? 42.656 -13.175 27.856 1.00 7.81 131 ARG C O 1
ATOM 9116 N N . VAL C 2 132 ? 44.891 -13.588 28.018 1.00 7.95 132 VAL C N 1
ATOM 9117 C CA . VAL C 2 132 ? 44.750 -15.019 28.288 1.00 7.76 132 VAL C CA 1
ATOM 9118 C C . VAL C 2 132 ? 44.187 -15.282 29.696 1.00 8.20 132 VAL C C 1
ATOM 9119 O O . VAL C 2 132 ? 44.691 -14.747 30.692 1.00 8.41 132 VAL C O 1
ATOM 9123 N N . MET C 2 133 ? 43.152 -16.118 29.754 1.00 8.54 133 MET C N 1
ATOM 9124 C CA . MET C 2 133 ? 42.389 -16.377 30.978 1.00 8.67 133 MET C CA 1
ATOM 9125 C C . MET C 2 133 ? 42.743 -17.675 31.715 1.00 9.38 133 MET C C 1
ATOM 9126 O O . MET C 2 133 ? 42.322 -17.876 32.847 1.00 10.53 133 MET C O 1
ATOM 9131 N N . ALA C 2 134 ? 43.507 -18.559 31.070 1.00 9.48 134 ALA C N 1
ATOM 9132 C CA . ALA C 2 134 ? 43.856 -19.846 31.647 1.00 9.26 134 ALA C CA 1
ATOM 9133 C C . ALA C 2 134 ? 45.184 -20.296 31.068 1.00 9.28 134 ALA C C 1
ATOM 9134 O O . ALA C 2 134 ? 45.417 -20.183 29.876 1.00 8.48 134 ALA C O 1
ATOM 9136 N N . THR C 2 135 ? 46.046 -20.843 31.925 1.00 9.32 135 THR C N 1
ATOM 9137 C CA . THR C 2 135 ? 47.342 -21.350 31.493 1.00 9.65 135 THR C CA 1
ATOM 9138 C C . THR C 2 135 ? 47.195 -22.402 30.371 1.00 9.91 135 THR C C 1
ATOM 9139 O O . THR C 2 135 ? 47.967 -22.390 29.406 1.00 9.52 135 THR C O 1
ATOM 9143 N N . GLU C 2 136 ? 46.185 -23.273 30.483 1.00 10.50 136 GLU C N 1
ATOM 9144 C CA . GLU C 2 136 ? 45.922 -24.309 29.474 1.00 11.14 136 GLU C CA 1
ATOM 9145 C C . GLU C 2 136 ? 45.647 -23.748 28.082 1.00 10.99 136 GLU C C 1
ATOM 9146 O O . GLU C 2 136 ? 45.759 -24.471 27.087 1.00 11.23 136 GLU C O 1
ATOM 9152 N N . HIS C 2 137 ? 45.274 -22.473 28.008 1.00 9.84 137 HIS C N 1
ATOM 9153 C CA . HIS C 2 137 ? 44.929 -21.849 26.724 1.00 9.34 137 HIS C CA 1
ATOM 9154 C C . HIS C 2 137 ? 46.152 -21.299 26.002 1.00 9.14 137 HIS C C 1
ATOM 9155 O O . HIS C 2 137 ? 46.048 -20.831 24.874 1.00 9.23 137 HIS C O 1
ATOM 9162 N N . ILE C 2 138 ? 47.304 -21.327 26.649 1.00 8.05 138 ILE C N 1
ATOM 9163 C CA . ILE C 2 138 ? 48.459 -20.646 26.074 1.00 8.00 138 ILE C CA 1
ATOM 9164 C C . ILE C 2 138 ? 48.851 -21.160 24.666 1.00 7.87 138 ILE C C 1
ATOM 9165 O O . ILE C 2 138 ? 48.925 -20.363 23.739 1.00 8.07 138 ILE C O 1
ATOM 9170 N N . PRO C 2 139 ? 49.085 -22.482 24.502 1.00 7.62 139 PRO C N 1
ATOM 9171 C CA . PRO C 2 139 ? 49.514 -22.920 23.169 1.00 7.91 139 PRO C CA 1
ATOM 9172 C C . PRO C 2 139 ? 48.523 -22.544 22.064 1.00 7.32 139 PRO C C 1
ATOM 9173 O O . PRO C 2 139 ? 48.924 -21.961 21.053 1.00 7.68 139 PRO C O 1
ATOM 9177 N N . ARG C 2 140 ? 47.247 -22.842 22.265 1.00 7.57 140 ARG C N 1
ATOM 9178 C CA . ARG C 2 140 ? 46.282 -22.601 21.187 1.00 7.31 140 ARG C CA 1
ATOM 9179 C C . ARG C 2 140 ? 46.105 -21.106 20.874 1.00 7.74 140 ARG C C 1
ATOM 9180 O O . ARG C 2 140 ? 45.900 -20.736 19.703 1.00 8.08 140 ARG C O 1
ATOM 9188 N N . LEU C 2 141 ? 46.220 -20.251 21.892 1.00 7.94 141 LEU C N 1
ATOM 9189 C CA . LEU C 2 141 ? 46.067 -18.801 21.674 1.00 7.67 141 LEU C CA 1
ATOM 9190 C C . LEU C 2 141 ? 47.340 -18.138 21.126 1.00 7.56 141 LEU C C 1
ATOM 9191 O O . LEU C 2 141 ? 47.240 -17.239 20.308 1.00 7.43 141 LEU C O 1
ATOM 9196 N N . VAL C 2 142 ? 48.525 -18.589 21.540 1.00 7.68 142 VAL C N 1
ATOM 9197 C CA . VAL C 2 142 ? 49.753 -18.164 20.851 1.00 7.17 142 VAL C CA 1
ATOM 9198 C C . VAL C 2 142 ? 49.683 -18.513 19.355 1.00 7.22 142 VAL C C 1
ATOM 9199 O O . VAL C 2 142 ? 49.945 -17.660 18.508 1.00 8.10 142 VAL C O 1
ATOM 9203 N N . MET C 2 143 ? 49.311 -19.752 19.029 1.00 7.43 143 MET C N 1
ATOM 9204 C CA . MET C 2 143 ? 49.245 -20.154 17.619 1.00 8.43 143 MET C CA 1
ATOM 9205 C C . MET C 2 143 ? 48.158 -19.378 16.867 1.00 8.47 143 MET C C 1
ATOM 9206 O O . MET C 2 143 ? 48.359 -18.974 15.728 1.00 8.32 143 MET C O 1
ATOM 9211 N N . GLN C 2 144 ? 47.021 -19.144 17.521 1.00 7.99 144 GLN C N 1
ATOM 9212 C CA . GLN C 2 144 ? 45.935 -18.354 16.922 1.00 7.46 144 GLN C CA 1
ATOM 9213 C C . GLN C 2 144 ? 46.420 -16.927 16.606 1.00 7.12 144 GLN C C 1
ATOM 9214 O O . GLN C 2 144 ? 46.167 -16.383 15.522 1.00 6.88 144 GLN C O 1
ATOM 9220 N N . ALA C 2 145 ? 47.176 -16.357 17.547 1.00 6.06 145 ALA C N 1
ATOM 9221 C CA . ALA C 2 145 ? 47.773 -15.014 17.401 1.00 6.82 145 ALA C CA 1
ATOM 9222 C C . ALA C 2 145 ? 48.727 -14.932 16.213 1.00 6.68 145 ALA C C 1
ATOM 9223 O O . ALA C 2 145 ? 48.679 -13.990 15.425 1.00 6.99 145 ALA C O 1
ATOM 9225 N N . ILE C 2 146 ? 49.569 -15.956 16.084 1.00 6.80 146 ILE C N 1
ATOM 9226 C CA . ILE C 2 146 ? 50.514 -16.071 14.973 1.00 6.94 146 ILE C CA 1
ATOM 9227 C C . ILE C 2 146 ? 49.760 -16.176 13.642 1.00 7.03 146 ILE C C 1
ATOM 9228 O O . ILE C 2 146 ? 50.089 -15.477 12.670 1.00 8.31 146 ILE C O 1
ATOM 9233 N N . ARG C 2 147 ? 48.728 -17.015 13.598 1.00 7.09 147 ARG C N 1
ATOM 9234 C CA . ARG C 2 147 ? 47.910 -17.093 12.376 1.00 6.93 147 ARG C CA 1
ATOM 9235 C C . ARG C 2 147 ? 47.276 -15.747 12.016 1.00 6.96 147 ARG C C 1
ATOM 9236 O O . ARG C 2 147 ? 47.221 -15.366 10.831 1.00 7.57 147 ARG C O 1
ATOM 9244 N N . ALA C 2 148 ? 46.823 -15.003 13.024 1.00 7.55 148 ALA C N 1
ATOM 9245 C CA . ALA C 2 148 ? 46.287 -13.660 12.785 1.00 7.33 148 ALA C CA 1
ATOM 9246 C C . ALA C 2 148 ? 47.348 -12.685 12.234 1.00 7.98 148 ALA C C 1
ATOM 9247 O O . ALA C 2 148 ? 47.070 -11.940 11.301 1.00 8.39 148 ALA C O 1
ATOM 9249 N N . ALA C 2 149 ? 48.564 -12.719 12.784 1.00 6.59 149 ALA C N 1
ATOM 9250 C CA . ALA C 2 149 ? 49.592 -11.779 12.361 1.00 7.15 149 ALA C CA 1
ATOM 9251 C C . ALA C 2 149 ? 50.059 -12.078 10.935 1.00 7.07 149 ALA C C 1
ATOM 9252 O O . ALA C 2 149 ? 50.328 -11.147 10.166 1.00 8.16 149 ALA C O 1
ATOM 9254 N N . LEU C 2 150 ? 50.157 -13.372 10.600 1.00 7.43 150 LEU C N 1
ATOM 9255 C CA . LEU C 2 150 ? 50.797 -13.808 9.351 1.00 8.24 150 LEU C CA 1
ATOM 9256 C C . LEU C 2 150 ? 49.868 -13.822 8.152 1.00 8.71 150 LEU C C 1
ATOM 9257 O O . LEU C 2 150 ? 50.342 -13.900 7.014 1.00 10.26 150 LEU C O 1
ATOM 9262 N N . SER C 2 151 ? 48.565 -13.780 8.412 1.00 8.61 151 SER C N 1
ATOM 9263 C CA . SER C 2 151 ? 47.561 -13.832 7.354 1.00 9.08 151 SER C CA 1
ATOM 9264 C C . SER C 2 151 ? 47.374 -12.460 6.700 1.00 9.04 151 SER C C 1
ATOM 9265 O O . SER C 2 151 ? 47.689 -11.433 7.298 1.00 9.10 151 SER C O 1
ATOM 9268 N N . ALA C 2 152 ? 46.876 -12.448 5.464 1.00 8.66 152 ALA C N 1
ATOM 9269 C CA . ALA C 2 152 ? 46.815 -11.208 4.678 1.00 8.47 152 ALA C CA 1
ATOM 9270 C C . ALA C 2 152 ? 45.610 -10.341 5.091 1.00 7.97 152 ALA C C 1
ATOM 9271 O O . ALA C 2 152 ? 44.518 -10.883 5.288 1.00 8.51 152 ALA C O 1
ATOM 9273 N N . PRO C 2 153 ? 45.790 -9.001 5.226 1.00 8.23 153 PRO C N 1
ATOM 9274 C CA . PRO C 2 153 ? 47.062 -8.259 5.215 1.00 8.00 153 PRO C CA 1
ATOM 9275 C C . PRO C 2 153 ? 47.760 -8.451 6.552 1.00 7.31 153 PRO C C 1
ATOM 9276 O O . PRO C 2 153 ? 47.090 -8.459 7.603 1.00 6.86 153 PRO C O 1
ATOM 9280 N N . ARG C 2 154 ? 49.081 -8.623 6.520 1.00 6.46 154 ARG C N 1
ATOM 9281 C CA . ARG C 2 154 ? 49.845 -8.853 7.754 1.00 6.50 154 ARG C CA 1
ATOM 9282 C C . ARG C 2 154 ? 49.661 -7.704 8.736 1.00 6.59 154 ARG C C 1
ATOM 9283 O O . ARG C 2 154 ? 49.353 -6.576 8.342 1.00 6.66 154 ARG C O 1
ATOM 9291 N N . GLY C 2 155 ? 49.829 -7.983 10.018 1.00 5.94 155 GLY C N 1
ATOM 9292 C CA . GLY C 2 155 ? 49.698 -6.919 10.997 1.00 5.96 155 GLY C CA 1
ATOM 9293 C C . GLY C 2 155 ? 50.040 -7.373 12.385 1.00 6.15 155 GLY C C 1
ATOM 9294 O O . GLY C 2 155 ? 50.262 -8.561 12.607 1.00 6.35 155 GLY C O 1
ATOM 9295 N N . PRO C 2 156 ? 50.093 -6.423 13.330 1.00 6.35 156 PRO C N 1
ATOM 9296 C CA . PRO C 2 156 ? 50.446 -6.705 14.713 1.00 6.64 156 PRO C CA 1
ATOM 9297 C C . PRO C 2 156 ? 49.305 -7.321 15.519 1.00 6.58 156 PRO C C 1
ATOM 9298 O O . PRO C 2 156 ? 48.120 -7.011 15.287 1.00 6.75 156 PRO C O 1
ATOM 9302 N N . VAL C 2 157 ? 49.681 -8.201 16.448 1.00 6.64 157 VAL C N 1
ATOM 9303 C CA . VAL C 2 157 ? 48.741 -8.828 17.371 1.00 7.14 157 VAL C CA 1
ATOM 9304 C C . VAL C 2 157 ? 49.297 -8.646 18.781 1.00 7.21 157 VAL C C 1
ATOM 9305 O O . VAL C 2 157 ? 50.515 -8.665 18.982 1.00 7.49 157 VAL C O 1
ATOM 9309 N N . LEU C 2 158 ? 48.405 -8.439 19.751 1.00 7.18 158 LEU C N 1
ATOM 9310 C CA . LEU C 2 158 ? 48.825 -8.349 21.145 1.00 8.31 158 LEU C CA 1
ATOM 9311 C C . LEU C 2 158 ? 48.275 -9.532 21.924 1.00 8.57 158 LEU C C 1
ATOM 9312 O O . LEU C 2 158 ? 47.052 -9.750 21.948 1.00 8.50 158 LEU C O 1
ATOM 9317 N N . LEU C 2 159 ? 49.171 -10.292 22.554 1.00 7.92 159 LEU C N 1
ATOM 9318 C CA . LEU C 2 159 ? 48.739 -11.366 23.444 1.00 8.65 159 LEU C CA 1
ATOM 9319 C C . LEU C 2 159 ? 49.199 -10.995 24.848 1.00 8.20 159 LEU C C 1
ATOM 9320 O O . LEU C 2 159 ? 50.394 -10.891 25.125 1.00 8.79 159 LEU C O 1
ATOM 9325 N N . ASP C 2 160 ? 48.218 -10.765 25.708 1.00 7.66 160 ASP C N 1
ATOM 9326 C CA . ASP C 2 160 ? 48.440 -10.288 27.058 1.00 8.02 160 ASP C CA 1
ATOM 9327 C C . ASP C 2 160 ? 48.392 -11.486 27.996 1.00 8.42 160 ASP C C 1
ATOM 9328 O O . ASP C 2 160 ? 47.401 -12.228 28.016 1.00 7.87 160 ASP C O 1
ATOM 9333 N N . LEU C 2 161 ? 49.472 -11.664 28.758 1.00 8.09 161 LEU C N 1
ATOM 9334 C CA . LEU C 2 161 ? 49.690 -12.864 29.554 1.00 8.09 161 LEU C CA 1
ATOM 9335 C C . LEU C 2 161 ? 49.848 -12.481 31.037 1.00 8.70 161 LEU C C 1
ATOM 9336 O O . LEU C 2 161 ? 50.933 -12.049 31.458 1.00 8.32 161 LEU C O 1
ATOM 9341 N N . PRO C 2 162 ? 48.746 -12.592 31.815 1.00 8.40 162 PRO C N 1
ATOM 9342 C CA . PRO C 2 162 ? 48.813 -12.222 33.238 1.00 8.01 162 PRO C CA 1
ATOM 9343 C C . PRO C 2 162 ? 49.903 -12.981 33.994 1.00 8.12 162 PRO C C 1
ATOM 9344 O O . PRO C 2 162 ? 50.198 -14.160 33.691 1.00 7.88 162 PRO C O 1
ATOM 9348 N N . TRP C 2 163 ? 50.466 -12.326 35.005 1.00 7.61 163 TRP C N 1
ATOM 9349 C CA . TRP C 2 163 ? 51.611 -12.888 35.723 1.00 8.17 163 TRP C CA 1
ATOM 9350 C C . TRP C 2 163 ? 51.313 -14.295 36.284 1.00 8.38 163 TRP C C 1
ATOM 9351 O O . TRP C 2 163 ? 52.115 -15.231 36.098 1.00 8.21 163 TRP C O 1
ATOM 9362 N N . ASP C 2 164 ? 50.172 -14.457 36.965 1.00 8.21 164 ASP C N 1
ATOM 9363 C CA . ASP C 2 164 ? 49.819 -15.778 37.512 1.00 8.41 164 ASP C CA 1
ATOM 9364 C C . ASP C 2 164 ? 49.606 -16.849 36.439 1.00 9.27 164 ASP C C 1
ATOM 9365 O O . ASP C 2 164 ? 49.938 -18.026 36.644 1.00 9.54 164 ASP C O 1
ATOM 9370 N N . ILE C 2 165 ? 49.045 -16.438 35.301 1.00 9.13 165 ILE C N 1
ATOM 9371 C CA . ILE C 2 165 ? 48.829 -17.343 34.177 1.00 9.61 165 ILE C CA 1
ATOM 9372 C C . ILE C 2 165 ? 50.174 -17.866 33.672 1.00 9.86 165 ILE C C 1
ATOM 9373 O O . ILE C 2 165 ? 50.272 -19.015 33.267 1.00 9.58 165 ILE C O 1
ATOM 9378 N N . LEU C 2 166 ? 51.199 -17.011 33.705 1.00 9.95 166 LEU C N 1
ATOM 9379 C CA . LEU C 2 166 ? 52.540 -17.403 33.248 1.00 10.43 166 LEU C CA 1
ATOM 9380 C C . LEU C 2 166 ? 53.308 -18.210 34.297 1.00 11.48 166 LEU C C 1
ATOM 9381 O O . LEU C 2 166 ? 54.031 -19.133 33.947 1.00 11.52 166 LEU C O 1
ATOM 9386 N N . MET C 2 167 ? 53.158 -17.857 35.574 1.00 12.45 167 MET C N 1
ATOM 9387 C CA . MET C 2 167 ? 53.890 -18.567 36.636 1.00 14.21 167 MET C CA 1
ATOM 9388 C C . MET C 2 167 ? 53.220 -19.874 37.031 1.00 14.33 167 MET C C 1
ATOM 9389 O O . MET C 2 167 ? 53.867 -20.770 37.586 1.00 15.02 167 MET C O 1
ATOM 9394 N N . ASN C 2 168 ? 51.916 -19.967 36.808 1.00 14.85 168 ASN C N 1
ATOM 9395 C CA . ASN C 2 168 ? 51.166 -21.178 37.129 1.00 16.09 168 ASN C CA 1
ATOM 9396 C C . ASN C 2 168 ? 51.846 -22.363 36.455 1.00 16.25 168 ASN C C 1
ATOM 9397 O O . ASN C 2 168 ? 52.330 -22.251 35.315 1.00 15.84 168 ASN C O 1
ATOM 9402 N N . GLN C 2 169 ? 51.927 -23.483 37.164 1.00 16.40 169 GLN C N 1
ATOM 9403 C CA . GLN C 2 169 ? 52.479 -24.690 36.568 1.00 17.44 169 GLN C CA 1
ATOM 9404 C C . GLN C 2 169 ? 51.395 -25.733 36.292 1.00 17.42 169 GLN C C 1
ATOM 9405 O O . GLN C 2 169 ? 50.494 -25.948 37.111 1.00 17.72 169 GLN C O 1
ATOM 9411 N N . ILE C 2 170 ? 51.468 -26.344 35.117 1.00 17.30 170 ILE C N 1
ATOM 9412 C CA . ILE C 2 170 ? 50.524 -27.392 34.748 1.00 17.64 170 ILE C CA 1
ATOM 9413 C C . ILE C 2 170 ? 51.254 -28.593 34.140 1.00 17.66 170 ILE C C 1
ATOM 9414 O O . ILE C 2 170 ? 52.417 -28.477 33.719 1.00 17.20 170 ILE C O 1
ATOM 9419 N N . ASP C 2 171 ? 50.594 -29.727 34.154 1.00 17.98 171 ASP C N 1
ATOM 9420 C CA . ASP C 2 171 ? 51.160 -30.919 33.566 1.00 18.70 171 ASP C CA 1
ATOM 9421 C C . ASP C 2 171 ? 51.463 -30.651 32.109 1.00 18.45 171 ASP C C 1
ATOM 9422 O O . ASP C 2 171 ? 50.596 -30.343 31.392 1.00 18.34 171 ASP C O 1
ATOM 9426 N N . GLU C 2 172 ? 52.702 -30.829 31.684 1.00 18.52 172 GLU C N 1
ATOM 9427 C CA . GLU C 2 172 ? 53.075 -30.526 30.297 1.00 19.08 172 GLU C CA 1
ATOM 9428 C C . GLU C 2 172 ? 52.303 -31.379 29.286 1.00 19.18 172 GLU C C 1
ATOM 9429 O O . GLU C 2 172 ? 52.120 -30.969 28.142 1.00 19.88 172 GLU C O 1
ATOM 9435 N N . ASP C 2 173 ? 51.837 -32.550 29.726 1.00 19.71 173 ASP C N 1
ATOM 9436 C CA . ASP C 2 173 ? 51.076 -33.465 28.868 1.00 20.13 173 ASP C CA 1
ATOM 9437 C C . ASP C 2 173 ? 49.566 -33.189 28.912 1.00 20.35 173 ASP C C 1
ATOM 9438 O O . ASP C 2 173 ? 48.787 -33.885 28.250 1.00 20.59 173 ASP C O 1
ATOM 9443 N N . SER C 2 174 ? 49.141 -32.193 29.686 1.00 19.80 174 SER C N 1
ATOM 9444 C CA . SER C 2 174 ? 47.712 -31.918 29.814 1.00 19.79 174 SER C CA 1
ATOM 9445 C C . SER C 2 174 ? 47.180 -31.057 28.666 1.00 19.30 174 SER C C 1
ATOM 9446 O O . SER C 2 174 ? 45.969 -30.903 28.519 1.00 19.87 174 SER C O 1
ATOM 9449 N N . VAL C 2 175 ? 48.101 -30.508 27.866 1.00 18.84 175 VAL C N 1
ATOM 9450 C CA A VAL C 2 175 ? 47.783 -29.626 26.742 0.50 18.30 175 VAL C CA 1
ATOM 9451 C CA B VAL C 2 175 ? 47.737 -29.689 26.709 0.50 18.42 175 VAL C CA 1
ATOM 9452 C C . VAL C 2 175 ? 48.621 -30.020 25.523 1.00 17.97 175 VAL C C 1
ATOM 9453 O O . VAL C 2 175 ? 49.801 -30.360 25.671 1.00 18.43 175 VAL C O 1
ATOM 9460 N N . ILE C 2 176 ? 48.033 -29.956 24.334 1.00 17.50 176 ILE C N 1
ATOM 9461 C CA . ILE C 2 176 ? 48.796 -30.175 23.107 1.00 16.86 176 ILE C CA 1
ATOM 9462 C C . ILE C 2 176 ? 49.360 -28.847 22.587 1.00 15.50 176 ILE C C 1
ATOM 9463 O O . ILE C 2 176 ? 48.668 -27.810 22.602 1.00 15.26 176 ILE C O 1
ATOM 9467 N N . ILE C 2 177 ? 50.609 -28.882 22.129 1.00 13.48 177 ILE C N 1
ATOM 9468 C CA . ILE C 2 177 ? 51.198 -27.735 21.440 1.00 12.13 177 ILE C CA 1
ATOM 9469 C C . ILE C 2 177 ? 50.895 -27.959 19.961 1.00 11.79 177 ILE C C 1
ATOM 9470 O O . ILE C 2 177 ? 51.414 -28.906 19.362 1.00 11.17 177 ILE C O 1
ATOM 9475 N N . PRO C 2 178 ? 50.046 -27.102 19.367 1.00 12.13 178 PRO C N 1
ATOM 9476 C CA . PRO C 2 178 ? 49.663 -27.295 17.966 1.00 11.98 178 PRO C CA 1
ATOM 9477 C C . PRO C 2 178 ? 50.832 -26.986 17.040 1.00 11.91 178 PRO C C 1
ATOM 9478 O O . PRO C 2 178 ? 51.757 -26.269 17.436 1.00 11.23 178 PRO C O 1
ATOM 9482 N N . ASP C 2 179 ? 50.807 -27.560 15.835 1.00 12.17 179 ASP C N 1
ATOM 9483 C CA . ASP C 2 179 ? 51.699 -27.104 14.777 1.00 12.84 179 ASP C CA 1
ATOM 9484 C C . ASP C 2 179 ? 51.123 -25.819 14.222 1.00 12.76 179 ASP C C 1
ATOM 9485 O O . ASP C 2 179 ? 49.937 -25.506 14.446 1.00 11.95 179 ASP C O 1
ATOM 9490 N N . LEU C 2 180 ? 51.954 -25.087 13.487 1.00 12.37 180 LEU C N 1
ATOM 9491 C CA . LEU C 2 180 ? 51.474 -23.981 12.675 1.00 12.61 180 LEU C CA 1
ATOM 9492 C C . LEU C 2 180 ? 50.974 -24.572 11.365 1.00 12.16 180 LEU C C 1
ATOM 9493 O O . LEU C 2 180 ? 51.769 -24.916 10.487 1.00 12.23 180 LEU C O 1
ATOM 9498 N N . VAL C 2 181 ? 49.660 -24.766 11.287 1.00 11.79 181 VAL C N 1
ATOM 9499 C CA . VAL C 2 181 ? 49.029 -25.348 10.108 1.00 11.05 181 VAL C CA 1
ATOM 9500 C C . VAL C 2 181 ? 48.226 -24.235 9.442 1.00 11.20 181 VAL C C 1
ATOM 9501 O O . VAL C 2 181 ? 47.101 -23.904 9.826 1.00 11.12 181 VAL C O 1
ATOM 9505 N N . LEU C 2 182 ? 48.884 -23.613 8.472 1.00 11.56 182 LEU C N 1
ATOM 9506 C CA . LEU C 2 182 ? 48.379 -22.444 7.770 1.00 11.67 182 LEU C CA 1
ATOM 9507 C C . LEU C 2 182 ? 49.111 -22.389 6.434 1.00 12.21 182 LEU C C 1
ATOM 9508 O O . LEU C 2 182 ? 50.324 -22.199 6.397 1.00 12.42 182 LEU C O 1
ATOM 9513 N N . SER C 2 183 ? 48.386 -22.559 5.336 1.00 12.87 183 SER C N 1
ATOM 9514 C CA . SER C 2 183 ? 49.047 -22.606 4.047 1.00 14.34 183 SER C CA 1
ATOM 9515 C C . SER C 2 183 ? 50.009 -21.429 3.821 1.00 14.66 183 SER C C 1
ATOM 9516 O O . SER C 2 183 ? 49.687 -20.276 4.107 1.00 14.39 183 SER C O 1
ATOM 9519 N N . ALA C 2 184 ? 51.190 -21.749 3.298 1.00 16.03 184 ALA C N 1
ATOM 9520 C CA . ALA C 2 184 ? 52.163 -20.741 2.905 1.00 16.56 184 ALA C CA 1
ATOM 9521 C C . ALA C 2 184 ? 51.712 -19.988 1.654 1.00 17.54 184 ALA C C 1
ATOM 9522 O O . ALA C 2 184 ? 52.185 -18.887 1.379 1.00 18.52 184 ALA C O 1
ATOM 9524 N N . HIS C 2 185 ? 50.799 -20.588 0.896 1.00 17.96 185 HIS C N 1
ATOM 9525 C CA . HIS C 2 185 ? 50.378 -20.017 -0.368 1.00 19.00 185 HIS C CA 1
ATOM 9526 C C . HIS C 2 185 ? 49.059 -19.302 -0.168 1.00 18.62 185 HIS C C 1
ATOM 9527 O O . HIS C 2 185 ? 48.051 -19.947 0.148 1.00 19.52 185 HIS C O 1
ATOM 9534 N N . GLY C 2 186 ? 49.043 -17.993 -0.395 1.00 17.29 186 GLY C N 1
ATOM 9535 C CA . GLY C 2 186 ? 47.819 -17.225 -0.195 1.00 16.12 186 GLY C CA 1
ATOM 9536 C C . GLY C 2 186 ? 46.775 -17.459 -1.270 1.00 15.12 186 GLY C C 1
ATOM 9537 O O . GLY C 2 186 ? 47.066 -18.043 -2.327 1.00 15.00 186 GLY C O 1
ATOM 9538 N N . ALA C 2 187 ? 45.559 -17.005 -0.988 1.00 13.80 187 ALA C N 1
ATOM 9539 C CA . ALA C 2 187 ? 44.447 -17.146 -1.909 1.00 12.69 187 ALA C CA 1
ATOM 9540 C C . ALA C 2 187 ? 44.678 -16.320 -3.180 1.00 12.26 187 ALA C C 1
ATOM 9541 O O . ALA C 2 187 ? 45.270 -15.241 -3.144 1.00 11.02 187 ALA C O 1
ATOM 9543 N N . ARG C 2 188 ? 44.218 -16.844 -4.311 1.00 11.65 188 ARG C N 1
ATOM 9544 C CA . ARG C 2 188 ? 44.397 -16.158 -5.583 1.00 11.80 188 ARG C CA 1
ATOM 9545 C C . ARG C 2 188 ? 43.079 -15.706 -6.203 1.00 11.73 188 ARG C C 1
ATOM 9546 O O . ARG C 2 188 ? 42.006 -16.190 -5.809 1.00 11.70 188 ARG C O 1
ATOM 9554 N N . PRO C 2 189 ? 43.153 -14.806 -7.202 1.00 10.99 189 PRO C N 1
ATOM 9555 C CA . PRO C 2 189 ? 41.929 -14.357 -7.869 1.00 10.90 189 PRO C CA 1
ATOM 9556 C C . PRO C 2 189 ? 41.185 -15.503 -8.563 1.00 11.25 189 PRO C C 1
ATOM 9557 O O . PRO C 2 189 ? 41.793 -16.500 -8.985 1.00 10.82 189 PRO C O 1
ATOM 9561 N N . ASP C 2 190 ? 39.870 -15.347 -8.659 1.00 11.93 190 ASP C N 1
ATOM 9562 C CA . ASP C 2 190 ? 39.065 -16.115 -9.594 1.00 12.11 190 ASP C CA 1
ATOM 9563 C C . ASP C 2 190 ? 39.650 -15.982 -11.009 1.00 11.87 190 ASP C C 1
ATOM 9564 O O . ASP C 2 190 ? 40.075 -14.881 -11.409 1.00 11.20 190 ASP C O 1
ATOM 9569 N N . PRO C 2 191 ? 39.686 -17.099 -11.766 1.00 12.16 191 PRO C N 1
ATOM 9570 C CA . PRO C 2 191 ? 40.255 -17.065 -13.122 1.00 11.82 191 PRO C CA 1
ATOM 9571 C C . PRO C 2 191 ? 39.597 -16.043 -14.043 1.00 11.42 191 PRO C C 1
ATOM 9572 O O . PRO C 2 191 ? 40.293 -15.482 -14.875 1.00 11.16 191 PRO C O 1
ATOM 9576 N N . ALA C 2 192 ? 38.297 -15.772 -13.869 1.00 10.66 192 ALA C N 1
ATOM 9577 C CA . ALA C 2 192 ? 37.613 -14.746 -14.678 1.00 10.76 192 ALA C CA 1
ATOM 9578 C C . ALA C 2 192 ? 38.223 -13.372 -14.438 1.00 10.64 192 ALA C C 1
ATOM 9579 O O . ALA C 2 192 ? 38.462 -12.603 -15.381 1.00 10.70 192 ALA C O 1
ATOM 9581 N N . ASP C 2 193 ? 38.495 -13.083 -13.165 1.00 9.95 193 ASP C N 1
ATOM 9582 C CA . ASP C 2 193 ? 39.125 -11.833 -12.785 1.00 9.83 193 ASP C CA 1
ATOM 9583 C C . ASP C 2 193 ? 40.559 -11.787 -13.294 1.00 9.47 193 ASP C C 1
ATOM 9584 O O . ASP C 2 193 ? 40.997 -10.753 -13.785 1.00 9.16 193 ASP C O 1
ATOM 9589 N N . LEU C 2 194 ? 41.290 -12.903 -13.168 1.00 9.06 194 LEU C N 1
ATOM 9590 C CA . LEU C 2 194 ? 42.658 -12.946 -13.697 1.00 10.17 194 LEU C CA 1
ATOM 9591 C C . LEU C 2 194 ? 42.664 -12.680 -15.207 1.00 10.31 194 LEU C C 1
ATOM 9592 O O . LEU C 2 194 ? 43.453 -11.863 -15.705 1.00 9.75 194 LEU C O 1
ATOM 9597 N N . ASP C 2 195 ? 41.760 -13.338 -15.930 1.00 10.58 195 ASP C N 1
ATOM 9598 C CA . ASP C 2 195 ? 41.659 -13.148 -17.386 1.00 11.09 195 ASP C CA 1
ATOM 9599 C C . ASP C 2 195 ? 41.334 -11.705 -17.748 1.00 10.87 195 ASP C C 1
ATOM 9600 O O . ASP C 2 195 ? 41.904 -11.151 -18.683 1.00 9.82 195 ASP C O 1
ATOM 9605 N N . GLN C 2 196 ? 40.398 -11.100 -17.018 1.00 10.07 196 GLN C N 1
ATOM 9606 C CA . GLN C 2 196 ? 40.067 -9.717 -17.285 1.00 10.27 196 GLN C CA 1
ATOM 9607 C C . GLN C 2 196 ? 41.279 -8.802 -17.057 1.00 9.80 196 GLN C C 1
ATOM 9608 O O . GLN C 2 196 ? 41.587 -7.960 -17.886 1.00 10.56 196 GLN C O 1
ATOM 9614 N N . ALA C 2 197 ? 41.980 -9.005 -15.943 1.00 9.02 197 ALA C N 1
ATOM 9615 C CA . ALA C 2 197 ? 43.175 -8.208 -15.633 1.00 9.31 197 ALA C CA 1
ATOM 9616 C C . ALA C 2 197 ? 44.202 -8.352 -16.740 1.00 9.35 197 ALA C C 1
ATOM 9617 O O . ALA C 2 197 ? 44.772 -7.372 -17.201 1.00 10.02 197 ALA C O 1
ATOM 9619 N N . LEU C 2 198 ? 44.436 -9.588 -17.162 1.00 8.86 198 LEU C N 1
ATOM 9620 C CA . LEU C 2 198 ? 45.469 -9.811 -18.184 1.00 9.54 198 LEU C CA 1
ATOM 9621 C C . LEU C 2 198 ? 45.070 -9.266 -19.561 1.00 9.49 198 LEU C C 1
ATOM 9622 O O . LEU C 2 198 ? 45.939 -8.824 -20.320 1.00 8.92 198 LEU C O 1
ATOM 9627 N N . ALA C 2 199 ? 43.777 -9.311 -19.868 1.00 9.69 199 ALA C N 1
ATOM 9628 C CA . ALA C 2 199 ? 43.282 -8.728 -21.121 1.00 10.60 199 ALA C CA 1
ATOM 9629 C C . ALA C 2 199 ? 43.544 -7.225 -21.163 1.00 10.96 199 ALA C C 1
ATOM 9630 O O . ALA C 2 199 ? 44.001 -6.699 -22.179 1.00 11.27 199 ALA C O 1
ATOM 9632 N N . LEU C 2 200 ? 43.263 -6.540 -20.050 1.00 11.03 200 LEU C N 1
ATOM 9633 C CA . LEU C 2 200 ? 43.535 -5.109 -19.925 1.00 10.77 200 LEU C CA 1
ATOM 9634 C C . LEU C 2 200 ? 45.027 -4.802 -20.000 1.00 10.94 200 LEU C C 1
ATOM 9635 O O . LEU C 2 200 ? 45.439 -3.825 -20.633 1.00 11.25 200 LEU C O 1
ATOM 9640 N N . LEU C 2 201 ? 45.841 -5.648 -19.361 1.00 10.70 201 LEU C N 1
ATOM 9641 C CA . LEU C 2 201 ? 47.296 -5.463 -19.353 1.00 10.65 201 LEU C CA 1
ATOM 9642 C C . LEU C 2 201 ? 47.854 -5.587 -20.764 1.00 10.88 201 LEU C C 1
ATOM 9643 O O . LEU C 2 201 ? 48.718 -4.803 -21.170 1.00 11.09 201 LEU C O 1
ATOM 9648 N N . ARG C 2 202 ? 47.323 -6.553 -21.504 1.00 11.41 202 ARG C N 1
ATOM 9649 C CA . ARG C 2 202 ? 47.733 -6.818 -22.897 1.00 12.24 202 ARG C CA 1
ATOM 9650 C C . ARG C 2 202 ? 47.372 -5.640 -23.830 1.00 12.18 202 ARG C C 1
ATOM 9651 O O . ARG C 2 202 ? 48.185 -5.228 -24.672 1.00 12.46 202 ARG C O 1
ATOM 9659 N N . LYS C 2 203 ? 46.174 -5.086 -23.653 1.00 11.72 203 LYS C N 1
ATOM 9660 C CA . LYS C 2 203 ? 45.641 -4.018 -24.526 1.00 12.65 203 LYS C CA 1
ATOM 9661 C C . LYS C 2 203 ? 46.233 -2.642 -24.244 1.00 12.27 203 LYS C C 1
ATOM 9662 O O . LYS C 2 203 ? 46.158 -1.742 -25.081 1.00 11.96 203 LYS C O 1
ATOM 9665 N N . ALA C 2 204 ? 46.745 -2.454 -23.030 1.00 12.15 204 ALA C N 1
ATOM 9666 C CA . ALA C 2 204 ? 47.257 -1.154 -22.594 1.00 11.97 204 ALA C CA 1
ATOM 9667 C C . ALA C 2 204 ? 48.425 -0.681 -23.452 1.00 12.14 204 ALA C C 1
ATOM 9668 O O . ALA C 2 204 ? 49.234 -1.497 -23.890 1.00 12.07 204 ALA C O 1
ATOM 9670 N N . GLU C 2 205 ? 48.522 0.628 -23.669 1.00 12.05 205 GLU C N 1
ATOM 9671 C CA . GLU C 2 205 ? 49.659 1.223 -24.378 1.00 12.68 205 GLU C CA 1
ATOM 9672 C C . GLU C 2 205 ? 50.839 1.494 -23.448 1.00 12.15 205 GLU C C 1
ATOM 9673 O O . GLU C 2 205 ? 52.010 1.397 -23.864 1.00 12.10 205 GLU C O 1
ATOM 9679 N N . ARG C 2 206 ? 50.516 1.871 -22.209 1.00 11.07 206 ARG C N 1
ATOM 9680 C CA . ARG C 2 206 ? 51.496 2.324 -21.244 1.00 10.67 206 ARG C CA 1
ATOM 9681 C C . ARG C 2 206 ? 51.196 1.740 -19.846 1.00 10.33 206 ARG C C 1
ATOM 9682 O O . ARG C 2 206 ? 50.885 2.483 -18.902 1.00 10.40 206 ARG C O 1
ATOM 9690 N N . PRO C 2 207 ? 51.277 0.404 -19.721 1.00 9.82 207 PRO C N 1
ATOM 9691 C CA . PRO C 2 207 ? 50.897 -0.238 -18.457 1.00 9.11 207 PRO C CA 1
ATOM 9692 C C . PRO C 2 207 ? 52.029 -0.143 -17.439 1.00 8.95 207 PRO C C 1
ATOM 9693 O O . PRO C 2 207 ? 53.210 -0.167 -17.804 1.00 9.12 207 PRO C O 1
ATOM 9697 N N . VAL C 2 208 ? 51.659 -0.008 -16.170 1.00 8.75 208 VAL C N 1
ATOM 9698 C CA . VAL C 2 208 ? 52.646 -0.144 -15.086 1.00 8.61 208 VAL C CA 1
ATOM 9699 C C . VAL C 2 208 ? 52.094 -1.032 -13.978 1.00 8.60 208 VAL C C 1
ATOM 9700 O O . VAL C 2 208 ? 50.878 -1.170 -13.830 1.00 9.10 208 VAL C O 1
ATOM 9704 N N . ILE C 2 209 ? 53.004 -1.620 -13.222 1.00 7.98 209 ILE C N 1
ATOM 9705 C CA . ILE C 2 209 ? 52.662 -2.387 -12.034 1.00 7.80 209 ILE C CA 1
ATOM 9706 C C . ILE C 2 209 ? 53.190 -1.583 -10.839 1.00 7.85 209 ILE C C 1
ATOM 9707 O O . ILE C 2 209 ? 54.287 -1.019 -10.895 1.00 7.63 209 ILE C O 1
ATOM 9712 N N . VAL C 2 210 ? 52.405 -1.508 -9.762 1.00 8.18 210 VAL C N 1
ATOM 9713 C CA . VAL C 2 210 ? 52.892 -0.884 -8.520 1.00 7.64 210 VAL C CA 1
ATOM 9714 C C . VAL C 2 210 ? 52.744 -1.871 -7.348 1.00 8.31 210 VAL C C 1
ATOM 9715 O O . VAL C 2 210 ? 51.627 -2.271 -7.015 1.00 8.46 210 VAL C O 1
ATOM 9719 N N . LEU C 2 211 ? 53.876 -2.253 -6.746 1.00 8.03 211 LEU C N 1
ATOM 9720 C CA . LEU C 2 211 ? 53.901 -3.181 -5.612 1.00 8.41 211 LEU C CA 1
ATOM 9721 C C . LEU C 2 211 ? 53.840 -2.469 -4.268 1.00 8.58 211 LEU C C 1
ATOM 9722 O O . LEU C 2 211 ? 54.471 -1.415 -4.079 1.00 8.59 211 LEU C O 1
ATOM 9727 N N . GLY C 2 212 ? 53.116 -3.091 -3.339 1.00 8.60 212 GLY C N 1
ATOM 9728 C CA . GLY C 2 212 ? 53.033 -2.622 -1.955 1.00 8.52 212 GLY C CA 1
ATOM 9729 C C . GLY C 2 212 ? 53.621 -3.612 -0.959 1.00 7.78 212 GLY C C 1
ATOM 9730 O O . GLY C 2 212 ? 54.213 -4.638 -1.337 1.00 7.73 212 GLY C O 1
ATOM 9731 N N . SER C 2 213 ? 53.464 -3.305 0.324 1.00 6.81 213 SER C N 1
ATOM 9732 C CA . SER C 2 213 ? 54.103 -4.093 1.387 1.00 6.77 213 SER C CA 1
ATOM 9733 C C . SER C 2 213 ? 53.783 -5.591 1.361 1.00 6.38 213 SER C C 1
ATOM 9734 O O . SER C 2 213 ? 54.653 -6.405 1.657 1.00 7.34 213 SER C O 1
ATOM 9737 N N . GLU C 2 214 ? 52.543 -5.948 0.998 1.00 6.30 214 GLU C N 1
ATOM 9738 C CA . GLU C 2 214 ? 52.143 -7.360 0.941 1.00 6.46 214 GLU C CA 1
ATOM 9739 C C . GLU C 2 214 ? 52.976 -8.174 -0.059 1.00 6.64 214 GLU C C 1
ATOM 9740 O O . GLU C 2 214 ? 53.162 -9.389 0.130 1.00 7.46 214 GLU C O 1
ATOM 9746 N N . ALA C 2 215 ? 53.484 -7.506 -1.090 1.00 7.38 215 ALA C N 1
ATOM 9747 C CA . ALA C 2 215 ? 54.395 -8.131 -2.043 1.00 8.04 215 ALA C CA 1
ATOM 9748 C C . ALA C 2 215 ? 55.715 -8.493 -1.350 1.00 8.54 215 ALA C C 1
ATOM 9749 O O . ALA C 2 215 ? 56.295 -9.568 -1.602 1.00 9.47 215 ALA C O 1
ATOM 9751 N N . SER C 2 216 ? 56.176 -7.612 -0.462 1.00 8.39 216 SER C N 1
ATOM 9752 C CA . SER C 2 216 ? 57.400 -7.857 0.304 1.00 9.43 216 SER C CA 1
ATOM 9753 C C . SER C 2 216 ? 57.241 -8.979 1.326 1.00 9.27 216 SER C C 1
ATOM 9754 O O . SER C 2 216 ? 58.171 -9.764 1.530 1.00 9.26 216 SER C O 1
ATOM 9757 N N . ARG C 2 217 ? 56.067 -9.055 1.969 1.00 8.51 217 ARG C N 1
ATOM 9758 C CA . ARG C 2 217 ? 55.853 -10.033 3.039 1.00 9.01 217 ARG C CA 1
ATOM 9759 C C . ARG C 2 217 ? 55.926 -11.469 2.519 1.00 9.37 217 ARG C C 1
ATOM 9760 O O . ARG C 2 217 ? 56.458 -12.358 3.200 1.00 10.42 217 ARG C O 1
ATOM 9768 N N . THR C 2 218 ? 55.388 -11.686 1.322 1.00 9.36 218 THR C N 1
ATOM 9769 C CA . THR C 2 218 ? 55.384 -13.042 0.753 1.00 10.24 218 THR C CA 1
ATOM 9770 C C . THR C 2 218 ? 56.578 -13.316 -0.140 1.00 9.98 218 THR C C 1
ATOM 9771 O O . THR C 2 218 ? 56.952 -14.476 -0.326 1.00 11.00 218 THR C O 1
ATOM 9775 N N . ALA C 2 219 ? 57.177 -12.256 -0.686 1.00 9.14 219 ALA C N 1
ATOM 9776 C CA . ALA C 2 219 ? 58.465 -12.385 -1.401 1.00 9.29 219 ALA C CA 1
ATOM 9777 C C . ALA C 2 219 ? 58.476 -13.483 -2.481 1.00 9.05 219 ALA C C 1
ATOM 9778 O O . ALA C 2 219 ? 59.365 -14.348 -2.520 1.00 8.66 219 ALA C O 1
ATOM 9780 N N . ARG C 2 220 ? 57.476 -13.442 -3.355 1.00 8.95 220 ARG C N 1
ATOM 9781 C CA . ARG C 2 220 ? 57.366 -14.391 -4.454 1.00 9.25 220 ARG C CA 1
ATOM 9782 C C . ARG C 2 220 ? 58.224 -13.911 -5.627 1.00 9.58 220 ARG C C 1
ATOM 9783 O O . ARG C 2 220 ? 57.698 -13.559 -6.692 1.00 9.00 220 ARG C O 1
ATOM 9791 N N . LYS C 2 221 ? 59.536 -13.896 -5.413 1.00 9.15 221 LYS C N 1
ATOM 9792 C CA . LYS C 2 221 ? 60.502 -13.299 -6.362 1.00 10.29 221 LYS C CA 1
ATOM 9793 C C . LYS C 2 221 ? 60.610 -14.041 -7.697 1.00 10.18 221 LYS C C 1
ATOM 9794 O O . LYS C 2 221 ? 60.669 -13.420 -8.759 1.00 9.70 221 LYS C O 1
ATOM 9800 N N . THR C 2 222 ? 60.634 -15.368 -7.635 1.00 10.58 222 THR C N 1
ATOM 9801 C CA . THR C 2 222 ? 60.714 -16.201 -8.840 1.00 11.29 222 THR C CA 1
ATOM 9802 C C . THR C 2 222 ? 59.476 -16.030 -9.746 1.00 10.52 222 THR C C 1
ATOM 9803 O O . THR C 2 222 ? 59.591 -15.849 -10.972 1.00 11.02 222 THR C O 1
ATOM 9807 N N . ALA C 2 223 ? 58.295 -16.078 -9.134 1.00 9.58 223 ALA C N 1
ATOM 9808 C CA . ALA C 2 223 ? 57.048 -15.832 -9.838 1.00 8.62 223 ALA C CA 1
ATOM 9809 C C . ALA C 2 223 ? 57.015 -14.412 -10.411 1.00 7.75 223 ALA C C 1
ATOM 9810 O O . ALA C 2 223 ? 56.606 -14.208 -11.567 1.00 8.54 223 ALA C O 1
ATOM 9812 N N . LEU C 2 224 ? 57.439 -13.425 -9.619 1.00 7.02 224 LEU C N 1
ATOM 9813 C CA . LEU C 2 224 ? 57.459 -12.045 -10.118 1.00 8.00 224 LEU C CA 1
ATOM 9814 C C . LEU C 2 224 ? 58.380 -11.904 -11.345 1.00 8.34 224 LEU C C 1
ATOM 9815 O O . LEU C 2 224 ? 57.988 -11.313 -12.368 1.00 8.67 224 LEU C O 1
ATOM 9820 N N . SER C 2 225 ? 59.582 -12.472 -11.245 1.00 7.83 225 SER C N 1
ATOM 9821 C CA . SER C 2 225 ? 60.513 -12.494 -12.366 1.00 8.42 225 SER C CA 1
ATOM 9822 C C . SER C 2 225 ? 59.901 -13.084 -13.645 1.00 8.26 225 SER C C 1
ATOM 9823 O O . SER C 2 225 ? 60.016 -12.479 -14.723 1.00 8.60 225 SER C O 1
ATOM 9826 N N . ALA C 2 226 ? 59.246 -14.244 -13.529 1.00 7.46 226 ALA C N 1
ATOM 9827 C CA . ALA C 2 226 ? 58.611 -14.909 -14.675 1.00 7.60 226 ALA C CA 1
ATOM 9828 C C . ALA C 2 226 ? 57.526 -14.038 -15.292 1.00 7.75 226 ALA C C 1
ATOM 9829 O O . ALA C 2 226 ? 57.488 -13.852 -16.497 1.00 7.66 226 ALA C O 1
ATOM 9831 N N . PHE C 2 227 ? 56.656 -13.487 -14.449 1.00 7.76 227 PHE C N 1
ATOM 9832 C CA . PHE C 2 227 ? 55.565 -12.611 -14.899 1.00 7.60 227 PHE C CA 1
ATOM 9833 C C . PHE C 2 227 ? 56.083 -11.367 -15.624 1.00 7.64 227 PHE C C 1
ATOM 9834 O O . PHE C 2 227 ? 55.558 -10.973 -16.676 1.00 8.52 227 PHE C O 1
ATOM 9842 N N . VAL C 2 228 ? 57.088 -10.726 -15.048 1.00 8.13 228 VAL C N 1
ATOM 9843 C CA . VAL C 2 228 ? 57.614 -9.486 -15.597 1.00 8.67 228 VAL C CA 1
ATOM 9844 C C . VAL C 2 228 ? 58.354 -9.763 -16.910 1.00 9.14 228 VAL C C 1
ATOM 9845 O O . VAL C 2 228 ? 58.279 -8.969 -17.847 1.00 9.92 228 VAL C O 1
ATOM 9849 N N . ALA C 2 229 ? 59.031 -10.910 -16.981 1.00 10.29 229 ALA C N 1
ATOM 9850 C CA . ALA C 2 229 ? 59.769 -11.277 -18.196 1.00 10.22 229 ALA C CA 1
ATOM 9851 C C . ALA C 2 229 ? 58.782 -11.587 -19.317 1.00 10.69 229 ALA C C 1
ATOM 9852 O O . ALA C 2 229 ? 59.023 -11.236 -20.486 1.00 11.26 229 ALA C O 1
ATOM 9854 N N . ALA C 2 230 ? 57.657 -12.212 -18.970 1.00 10.09 230 ALA C N 1
ATOM 9855 C CA . ALA C 2 230 ? 56.683 -12.610 -19.992 1.00 10.37 230 ALA C CA 1
ATOM 9856 C C . ALA C 2 230 ? 55.966 -11.387 -20.558 1.00 10.89 230 ALA C C 1
ATOM 9857 O O . ALA C 2 230 ? 55.735 -11.316 -21.772 1.00 11.47 230 ALA C O 1
ATOM 9859 N N . THR C 2 231 ? 55.626 -10.426 -19.689 1.00 10.16 231 THR C N 1
ATOM 9860 C CA . THR C 2 231 ? 54.819 -9.278 -20.093 1.00 9.86 231 THR C CA 1
ATOM 9861 C C . THR C 2 231 ? 55.629 -8.026 -20.458 1.00 9.92 231 THR C C 1
ATOM 9862 O O . THR C 2 231 ? 55.122 -7.158 -21.162 1.00 10.75 231 THR C O 1
ATOM 9866 N N . GLY C 2 232 ? 56.859 -7.910 -19.957 1.00 9.72 232 GLY C N 1
ATOM 9867 C CA . GLY C 2 232 ? 57.700 -6.744 -20.231 1.00 10.55 232 GLY C CA 1
ATOM 9868 C C . GLY C 2 232 ? 57.180 -5.447 -19.639 1.00 10.82 232 GLY C C 1
ATOM 9869 O O . GLY C 2 232 ? 57.579 -4.356 -20.071 1.00 11.94 232 GLY C O 1
ATOM 9870 N N . VAL C 2 233 ? 56.282 -5.550 -18.658 1.00 10.37 233 VAL C N 1
ATOM 9871 C CA . VAL C 2 233 ? 55.653 -4.355 -18.084 1.00 9.95 233 VAL C CA 1
ATOM 9872 C C . VAL C 2 233 ? 56.524 -3.791 -16.948 1.00 10.51 233 VAL C C 1
ATOM 9873 O O . VAL C 2 233 ? 56.943 -4.549 -16.073 1.00 10.81 233 VAL C O 1
ATOM 9877 N N . PRO C 2 234 ? 56.827 -2.472 -16.985 1.00 10.28 234 PRO C N 1
ATOM 9878 C CA . PRO C 2 234 ? 57.662 -1.862 -15.947 1.00 10.02 234 PRO C CA 1
ATOM 9879 C C . PRO C 2 234 ? 56.995 -1.903 -14.576 1.00 9.91 234 PRO C C 1
ATOM 9880 O O . PRO C 2 234 ? 55.766 -1.730 -14.471 1.00 9.73 234 PRO C O 1
ATOM 9884 N N . VAL C 2 235 ? 57.812 -2.135 -13.548 1.00 9.34 235 VAL C N 1
ATOM 9885 C CA . VAL C 2 235 ? 57.320 -2.320 -12.182 1.00 9.68 235 VAL C CA 1
ATOM 9886 C C . VAL C 2 235 ? 57.851 -1.210 -11.278 1.00 9.60 235 VAL C C 1
ATOM 9887 O O . VAL C 2 235 ? 59.075 -0.995 -11.208 1.00 9.71 235 VAL C O 1
ATOM 9891 N N . PHE C 2 236 ? 56.924 -0.522 -10.594 1.00 8.27 236 PHE C N 1
ATOM 9892 C CA . PHE C 2 236 ? 57.229 0.466 -9.548 1.00 7.88 236 PHE C CA 1
ATOM 9893 C C . PHE C 2 236 ? 56.840 -0.079 -8.171 1.00 7.86 236 PHE C C 1
ATOM 9894 O O . PHE C 2 236 ? 56.183 -1.127 -8.059 1.00 7.86 236 PHE C O 1
ATOM 9902 N N . ALA C 2 237 ? 57.236 0.640 -7.121 1.00 7.93 237 ALA C N 1
ATOM 9903 C CA . ALA C 2 237 ? 56.889 0.216 -5.756 1.00 8.27 237 ALA C CA 1
ATOM 9904 C C . ALA C 2 237 ? 56.828 1.402 -4.815 1.00 8.37 237 ALA C C 1
ATOM 9905 O O . ALA C 2 237 ? 57.459 2.424 -5.077 1.00 8.63 237 ALA C O 1
ATOM 9907 N N . ASP C 2 238 ? 56.054 1.291 -3.728 1.00 8.10 238 ASP C N 1
ATOM 9908 C CA . ASP C 2 238 ? 56.251 2.223 -2.618 1.00 8.71 238 ASP C CA 1
ATOM 9909 C C . ASP C 2 238 ? 57.546 1.824 -1.892 1.00 8.48 238 ASP C C 1
ATOM 9910 O O . ASP C 2 238 ? 58.211 0.855 -2.304 1.00 7.88 238 ASP C O 1
ATOM 9915 N N . TYR C 2 239 ? 57.924 2.570 -0.848 1.00 8.78 239 TYR C N 1
ATOM 9916 C CA . TYR C 2 239 ? 59.156 2.233 -0.114 1.00 9.79 239 TYR C CA 1
ATOM 9917 C C . TYR C 2 239 ? 59.222 0.752 0.266 1.00 9.64 239 TYR C C 1
ATOM 9918 O O . TYR C 2 239 ? 60.243 0.116 0.077 1.00 9.28 239 TYR C O 1
ATOM 9927 N N . GLU C 2 240 ? 58.126 0.210 0.799 1.00 8.72 240 GLU C N 1
ATOM 9928 C CA . GLU C 2 240 ? 58.139 -1.133 1.346 1.00 8.91 240 GLU C CA 1
ATOM 9929 C C . GLU C 2 240 ? 58.234 -2.212 0.257 1.00 8.21 240 GLU C C 1
ATOM 9930 O O . GLU C 2 240 ? 58.738 -3.317 0.506 1.00 9.40 240 GLU C O 1
ATOM 9936 N N . GLY C 2 241 ? 57.735 -1.891 -0.937 1.00 8.01 241 GLY C N 1
ATOM 9937 C CA . GLY C 2 241 ? 57.839 -2.806 -2.070 1.00 8.35 241 GLY C CA 1
ATOM 9938 C C . GLY C 2 241 ? 59.164 -2.698 -2.830 1.00 8.85 241 GLY C C 1
ATOM 9939 O O . GLY C 2 241 ? 59.434 -3.522 -3.703 1.00 8.40 241 GLY C O 1
ATOM 9940 N N . LEU C 2 242 ? 59.987 -1.690 -2.521 1.00 8.89 242 LEU C N 1
ATOM 9941 C CA . LEU C 2 242 ? 61.144 -1.391 -3.385 1.00 9.43 242 LEU C CA 1
ATOM 9942 C C . LEU C 2 242 ? 62.098 -2.577 -3.551 1.00 9.22 242 LEU C C 1
ATOM 9943 O O . LEU C 2 242 ? 62.560 -2.840 -4.657 1.00 10.20 242 LEU C O 1
ATOM 9948 N N . SER C 2 243 ? 62.389 -3.304 -2.467 1.00 9.13 243 SER C N 1
ATOM 9949 C CA . SER C 2 243 ? 63.412 -4.370 -2.557 1.00 9.27 243 SER C CA 1
ATOM 9950 C C . SER C 2 243 ? 62.896 -5.550 -3.399 1.00 9.17 243 SER C C 1
ATOM 9951 O O . SER C 2 243 ? 63.693 -6.385 -3.879 1.00 9.52 243 SER C O 1
ATOM 9954 N N . MET C 2 244 ? 61.576 -5.599 -3.616 1.00 8.91 244 MET C N 1
ATOM 9955 C CA . MET C 2 244 ? 61.005 -6.609 -4.514 1.00 9.13 244 MET C CA 1
ATOM 9956 C C . MET C 2 244 ? 61.342 -6.390 -5.992 1.00 9.59 244 MET C C 1
ATOM 9957 O O . MET C 2 244 ? 61.023 -7.233 -6.818 1.00 10.38 244 MET C O 1
ATOM 9962 N N . LEU C 2 245 ? 61.958 -5.252 -6.309 1.00 9.22 245 LEU C N 1
ATOM 9963 C CA . LEU C 2 245 ? 62.349 -4.911 -7.675 1.00 9.73 245 LEU C CA 1
ATOM 9964 C C . LEU C 2 245 ? 63.792 -5.306 -7.932 1.00 10.41 245 LEU C C 1
ATOM 9965 O O . LEU C 2 245 ? 64.271 -5.229 -9.064 1.00 10.01 245 LEU C O 1
ATOM 9970 N N . SER C 2 246 ? 64.487 -5.740 -6.885 1.00 10.59 246 SER C N 1
ATOM 9971 C CA . SER C 2 246 ? 65.946 -5.895 -6.970 1.00 11.80 246 SER C CA 1
ATOM 9972 C C . SER C 2 246 ? 66.406 -7.029 -7.894 1.00 12.31 246 SER C C 1
ATOM 9973 O O . SER C 2 246 ? 67.529 -6.984 -8.423 1.00 12.97 246 SER C O 1
ATOM 9976 N N . GLY C 2 247 ? 65.536 -8.015 -8.098 1.00 12.05 247 GLY C N 1
ATOM 9977 C CA . GLY C 2 247 ? 65.849 -9.136 -8.986 1.00 12.51 247 GLY C CA 1
ATOM 9978 C C . GLY C 2 247 ? 65.300 -8.983 -10.398 1.00 12.98 247 GLY C C 1
ATOM 9979 O O . GLY C 2 247 ? 65.360 -9.937 -11.180 1.00 14.03 247 GLY C O 1
ATOM 9980 N N . LEU C 2 248 ? 64.768 -7.802 -10.730 1.00 12.76 248 LEU C N 1
ATOM 9981 C CA . LEU C 2 248 ? 64.178 -7.590 -12.056 1.00 13.20 248 LEU C CA 1
ATOM 9982 C C . LEU C 2 248 ? 65.220 -6.972 -12.991 1.00 13.82 248 LEU C C 1
ATOM 9983 O O . LEU C 2 248 ? 66.121 -6.271 -12.528 1.00 13.21 248 LEU C O 1
ATOM 9988 N N . PRO C 2 249 ? 65.098 -7.220 -14.311 1.00 15.37 249 PRO C N 1
ATOM 9989 C CA . PRO C 2 249 ? 65.993 -6.535 -15.244 1.00 16.34 249 PRO C CA 1
ATOM 9990 C C . PRO C 2 249 ? 65.812 -5.022 -15.180 1.00 16.95 249 PRO C C 1
ATOM 9991 O O . PRO C 2 249 ? 64.689 -4.541 -14.960 1.00 16.30 249 PRO C O 1
ATOM 9995 N N . ASP C 2 250 ? 66.900 -4.285 -15.387 1.00 17.93 250 ASP C N 1
ATOM 9996 C CA . ASP C 2 250 ? 66.866 -2.822 -15.360 1.00 19.17 250 ASP C CA 1
ATOM 9997 C C . ASP C 2 250 ? 65.724 -2.225 -16.183 1.00 18.69 250 ASP C C 1
ATOM 9998 O O . ASP C 2 250 ? 65.086 -1.265 -15.747 1.00 18.88 250 ASP C O 1
ATOM 10003 N N . ALA C 2 251 ? 65.467 -2.784 -17.368 1.00 18.56 251 ALA C N 1
ATOM 10004 C CA . ALA C 2 251 ? 64.428 -2.267 -18.264 1.00 18.35 251 ALA C CA 1
ATOM 10005 C C . ALA C 2 251 ? 63.034 -2.223 -17.624 1.00 17.75 251 ALA C C 1
ATOM 10006 O O . ALA C 2 251 ? 62.220 -1.374 -17.973 1.00 18.30 251 ALA C O 1
ATOM 10008 N N . MET C 2 252 ? 62.765 -3.138 -16.694 1.00 16.54 252 MET C N 1
ATOM 10009 C CA . MET C 2 252 ? 61.423 -3.237 -16.108 1.00 16.11 252 MET C CA 1
ATOM 10010 C C . MET C 2 252 ? 61.383 -2.687 -14.693 1.00 14.99 252 MET C C 1
ATOM 10011 O O . MET C 2 252 ? 60.377 -2.833 -13.990 1.00 15.13 252 MET C O 1
ATOM 10016 N N . ARG C 2 253 ? 62.476 -2.056 -14.269 1.00 13.97 253 ARG C N 1
ATOM 10017 C CA . ARG C 2 253 ? 62.532 -1.463 -12.931 1.00 13.48 253 ARG C CA 1
ATOM 10018 C C . ARG C 2 253 ? 62.177 0.010 -13.031 1.00 13.47 253 ARG C C 1
ATOM 10019 O O . ARG C 2 253 ? 63.006 0.842 -13.415 1.00 13.75 253 ARG C O 1
ATOM 10027 N N . GLY C 2 254 ? 60.917 0.325 -12.740 1.00 13.08 254 GLY C N 1
ATOM 10028 C CA . GLY C 2 254 ? 60.469 1.720 -12.654 1.00 12.72 254 GLY C CA 1
ATOM 10029 C C . GLY C 2 254 ? 60.943 2.400 -11.378 1.00 12.73 254 GLY C C 1
ATOM 10030 O O . GLY C 2 254 ? 61.018 3.635 -11.305 1.00 13.46 254 GLY C O 1
ATOM 10031 N N . GLY C 2 255 ? 61.240 1.601 -10.356 1.00 12.99 255 GLY C N 1
ATOM 10032 C CA . GLY C 2 255 ? 61.719 2.134 -9.074 1.00 11.64 255 GLY C CA 1
ATOM 10033 C C . GLY C 2 255 ? 60.588 2.662 -8.208 1.00 11.38 255 GLY C C 1
ATOM 10034 O O . GLY C 2 255 ? 59.446 2.176 -8.280 1.00 11.60 255 GLY C O 1
ATOM 10035 N N . LEU C 2 256 ? 60.898 3.665 -7.397 1.00 10.33 256 LEU C N 1
ATOM 10036 C CA . LEU C 2 256 ? 59.922 4.208 -6.464 1.00 9.84 256 LEU C CA 1
ATOM 10037 C C . LEU C 2 256 ? 58.776 4.882 -7.209 1.00 9.88 256 LEU C C 1
ATOM 10038 O O . LEU C 2 256 ? 58.988 5.602 -8.204 1.00 11.31 256 LEU C O 1
ATOM 10043 N N . VAL C 2 257 ? 57.560 4.624 -6.728 1.00 9.86 257 VAL C N 1
ATOM 10044 C CA . VAL C 2 257 ? 56.327 5.078 -7.383 1.00 9.39 257 VAL C CA 1
ATOM 10045 C C . VAL C 2 257 ? 56.274 6.618 -7.504 1.00 9.17 257 VAL C C 1
ATOM 10046 O O . VAL C 2 257 ? 55.625 7.165 -8.411 1.00 10.23 257 VAL C O 1
ATOM 10050 N N . GLN C 2 258 ? 56.987 7.312 -6.620 1.00 9.12 258 GLN C N 1
ATOM 10051 C CA . GLN C 2 258 ? 57.125 8.776 -6.723 1.00 9.71 258 GLN C CA 1
ATOM 10052 C C . GLN C 2 258 ? 57.602 9.237 -8.115 1.00 10.12 258 GLN C C 1
ATOM 10053 O O . GLN C 2 258 ? 57.267 10.338 -8.568 1.00 10.07 258 GLN C O 1
ATOM 10059 N N . ASN C 2 259 ? 58.363 8.381 -8.793 1.00 10.57 259 ASN C N 1
ATOM 10060 C CA . ASN C 2 259 ? 58.884 8.738 -10.114 1.00 11.63 259 ASN C CA 1
ATOM 10061 C C . ASN C 2 259 ? 57.821 8.980 -11.177 1.00 11.70 259 ASN C C 1
ATOM 10062 O O . ASN C 2 259 ? 58.104 9.637 -12.187 1.00 11.65 259 ASN C O 1
ATOM 10067 N N . LEU C 2 260 ? 56.622 8.430 -10.962 1.00 11.12 260 LEU C N 1
ATOM 10068 C CA . LEU C 2 260 ? 55.485 8.653 -11.864 1.00 11.79 260 LEU C CA 1
ATOM 10069 C C . LEU C 2 260 ? 55.010 10.121 -11.946 1.00 11.80 260 LEU C C 1
ATOM 10070 O O . LEU C 2 260 ? 54.259 10.488 -12.861 1.00 12.14 260 LEU C O 1
ATOM 10075 N N . TYR C 2 261 ? 55.452 10.959 -11.008 1.00 12.87 261 TYR C N 1
ATOM 10076 C CA . TYR C 2 261 ? 55.004 12.359 -10.940 1.00 13.60 261 TYR C CA 1
ATOM 10077 C C . TYR C 2 261 ? 55.163 13.138 -12.267 1.00 13.88 261 TYR C C 1
ATOM 10078 O O . TYR C 2 261 ? 54.251 13.867 -12.684 1.00 13.72 261 TYR C O 1
ATOM 10087 N N . SER C 2 262 ? 56.303 12.957 -12.932 1.00 14.27 262 SER C N 1
ATOM 10088 C CA . SER C 2 262 ? 56.655 13.782 -14.096 1.00 15.40 262 SER C CA 1
ATOM 10089 C C . SER C 2 262 ? 56.072 13.235 -15.401 1.00 15.27 262 SER C C 1
ATOM 10090 O O . SER C 2 262 ? 56.297 13.805 -16.474 1.00 15.71 262 SER C O 1
ATOM 10093 N N . PHE C 2 263 ? 55.319 12.139 -15.320 1.00 15.16 263 PHE C N 1
ATOM 10094 C CA . PHE C 2 263 ? 54.875 11.438 -16.526 1.00 15.22 263 PHE C CA 1
ATOM 10095 C C . PHE C 2 263 ? 53.809 12.201 -17.334 1.00 15.90 263 PHE C C 1
ATOM 10096 O O . PHE C 2 263 ? 53.874 12.242 -18.568 1.00 15.87 263 PHE C O 1
ATOM 10104 N N . ALA C 2 264 ? 52.836 12.801 -16.653 1.00 16.24 264 ALA C N 1
ATOM 10105 C CA . ALA C 2 264 ? 51.766 13.523 -17.351 1.00 17.43 264 ALA C CA 1
ATOM 10106 C C . ALA C 2 264 ? 52.294 14.679 -18.206 1.00 17.84 264 ALA C C 1
ATOM 10107 O O . ALA C 2 264 ? 51.855 14.862 -19.342 1.00 18.49 264 ALA C O 1
ATOM 10109 N N . LYS C 2 265 ? 53.240 15.447 -17.673 1.00 18.33 265 LYS C N 1
ATOM 10110 C CA . LYS C 2 265 ? 53.790 16.585 -18.416 1.00 19.25 265 LYS C CA 1
ATOM 10111 C C . LYS C 2 265 ? 54.624 16.099 -19.585 1.00 19.08 265 LYS C C 1
ATOM 10112 O O . LYS C 2 265 ? 54.845 16.845 -20.544 1.00 19.61 265 LYS C O 1
ATOM 10115 N N . ALA C 2 266 ? 55.073 14.848 -19.508 1.00 18.89 266 ALA C N 1
ATOM 10116 C CA . ALA C 2 266 ? 55.820 14.229 -20.595 1.00 18.73 266 ALA C CA 1
ATOM 10117 C C . ALA C 2 266 ? 54.896 13.575 -21.620 1.00 18.71 266 ALA C C 1
ATOM 10118 O O . ALA C 2 266 ? 55.370 12.869 -22.515 1.00 18.90 266 ALA C O 1
ATOM 10120 N N . ASP C 2 267 ? 53.587 13.816 -21.483 1.00 18.20 267 ASP C N 1
ATOM 10121 C CA . ASP C 2 267 ? 52.549 13.162 -22.287 1.00 18.66 267 ASP C CA 1
ATOM 10122 C C . ASP C 2 267 ? 52.736 11.643 -22.262 1.00 18.23 267 ASP C C 1
ATOM 10123 O O . ASP C 2 267 ? 52.586 10.953 -23.282 1.00 18.42 267 ASP C O 1
ATOM 10126 N N . ALA C 2 268 ? 53.072 11.131 -21.077 1.00 17.24 268 ALA C N 1
ATOM 10127 C CA . ALA C 2 268 ? 53.399 9.718 -20.906 1.00 16.37 268 ALA C CA 1
ATOM 10128 C C . ALA C 2 268 ? 52.686 9.056 -19.715 1.00 15.43 268 ALA C C 1
ATOM 10129 O O . ALA C 2 268 ? 53.116 8.009 -19.259 1.00 15.83 268 ALA C O 1
ATOM 10131 N N . ALA C 2 269 ? 51.612 9.664 -19.218 1.00 14.95 269 ALA C N 1
ATOM 10132 C CA . ALA C 2 269 ? 50.868 9.075 -18.093 1.00 14.04 269 ALA C CA 1
ATOM 10133 C C . ALA C 2 269 ? 50.449 7.631 -18.400 1.00 13.15 269 ALA C C 1
ATOM 10134 O O . ALA C 2 269 ? 49.906 7.370 -19.473 1.00 13.51 269 ALA C O 1
ATOM 10136 N N . PRO C 2 270 ? 50.713 6.676 -17.468 1.00 12.41 270 PRO C N 1
ATOM 10137 C CA . PRO C 2 270 ? 50.192 5.323 -17.668 1.00 12.46 270 PRO C CA 1
ATOM 10138 C C . PRO C 2 270 ? 48.689 5.292 -17.988 1.00 11.73 270 PRO C C 1
ATOM 10139 O O . PRO C 2 270 ? 47.911 6.071 -17.416 1.00 11.61 270 PRO C O 1
ATOM 10143 N N . ASP C 2 271 ? 48.288 4.400 -18.898 1.00 10.41 271 ASP C N 1
ATOM 10144 C CA . ASP C 2 271 ? 46.857 4.223 -19.197 1.00 10.07 271 ASP C CA 1
ATOM 10145 C C . ASP C 2 271 ? 46.247 3.045 -18.456 1.00 9.86 271 ASP C C 1
ATOM 10146 O O . ASP C 2 271 ? 45.022 2.834 -18.498 1.00 9.81 271 ASP C O 1
ATOM 10151 N N . LEU C 2 272 ? 47.125 2.284 -17.793 1.00 9.72 272 LEU C N 1
ATOM 10152 C CA A LEU C 2 272 ? 46.709 1.158 -16.965 0.50 9.65 272 LEU C CA 1
ATOM 10153 C CA B LEU C 2 272 ? 46.722 1.143 -16.978 0.50 9.48 272 LEU C CA 1
ATOM 10154 C C . LEU C 2 272 ? 47.677 1.011 -15.806 1.00 9.26 272 LEU C C 1
ATOM 10155 O O . LEU C 2 272 ? 48.901 1.059 -15.991 1.00 9.32 272 LEU C O 1
ATOM 10164 N N . VAL C 2 273 ? 47.121 0.828 -14.608 1.00 8.66 273 VAL C N 1
ATOM 10165 C CA . VAL C 2 273 ? 47.961 0.633 -13.422 1.00 8.70 273 VAL C CA 1
ATOM 10166 C C . VAL C 2 273 ? 47.480 -0.622 -12.695 1.00 8.45 273 VAL C C 1
ATOM 10167 O O . VAL C 2 273 ? 46.307 -0.708 -12.341 1.00 9.71 273 VAL C O 1
ATOM 10171 N N . LEU C 2 274 ? 48.372 -1.596 -12.512 1.00 8.01 274 LEU C N 1
ATOM 10172 C CA . LEU C 2 274 ? 48.070 -2.790 -11.738 1.00 8.01 274 LEU C CA 1
ATOM 10173 C C . LEU C 2 274 ? 48.692 -2.623 -10.346 1.00 7.96 274 LEU C C 1
ATOM 10174 O O . LEU C 2 274 ? 49.912 -2.728 -10.182 1.00 7.76 274 LEU C O 1
ATOM 10179 N N . MET C 2 275 ? 47.833 -2.377 -9.357 1.00 7.34 275 MET C N 1
ATOM 10180 C CA . MET C 2 275 ? 48.274 -2.088 -7.979 1.00 7.28 275 MET C CA 1
ATOM 10181 C C . MET C 2 275 ? 48.222 -3.399 -7.212 1.00 7.99 275 MET C C 1
ATOM 10182 O O . MET C 2 275 ? 47.166 -4.051 -7.137 1.00 8.92 275 MET C O 1
ATOM 10187 N N . LEU C 2 276 ? 49.383 -3.833 -6.715 1.00 8.10 276 LEU C N 1
ATOM 10188 C CA . LEU C 2 276 ? 49.471 -5.135 -6.048 1.00 8.27 276 LEU C CA 1
ATOM 10189 C C . LEU C 2 276 ? 49.787 -4.877 -4.584 1.00 8.54 276 LEU C C 1
ATOM 10190 O O . LEU C 2 276 ? 50.957 -4.869 -4.175 1.00 7.92 276 LEU C O 1
ATOM 10195 N N . GLY C 2 277 ? 48.729 -4.627 -3.813 1.00 7.69 277 GLY C N 1
ATOM 10196 C CA . GLY C 2 277 ? 48.874 -4.301 -2.372 1.00 8.95 277 GLY C CA 1
ATOM 10197 C C . GLY C 2 277 ? 49.387 -2.897 -2.069 1.00 8.86 277 GLY C C 1
ATOM 10198 O O . GLY C 2 277 ? 49.609 -2.534 -0.901 1.00 10.40 277 GLY C O 1
ATOM 10199 N N . ALA C 2 278 ? 49.611 -2.096 -3.111 1.00 8.63 278 ALA C N 1
ATOM 10200 C CA . ALA C 2 278 ? 49.839 -0.673 -2.925 1.00 8.52 278 ALA C CA 1
ATOM 10201 C C . ALA C 2 278 ? 48.468 -0.023 -2.721 1.00 8.56 278 ALA C C 1
ATOM 10202 O O . ALA C 2 278 ? 47.606 -0.112 -3.582 1.00 8.91 278 ALA C O 1
ATOM 10204 N N . ARG C 2 279 ? 48.250 0.562 -1.550 1.00 7.48 279 ARG C N 1
ATOM 10205 C CA . ARG C 2 279 ? 46.991 1.235 -1.231 1.00 7.54 279 ARG C CA 1
ATOM 10206 C C . ARG C 2 279 ? 46.951 2.632 -1.818 1.00 7.08 279 ARG C C 1
ATOM 10207 O O . ARG C 2 279 ? 47.999 3.205 -2.147 1.00 8.44 279 ARG C O 1
ATOM 10215 N N . PHE C 2 280 ? 45.742 3.169 -1.970 1.00 7.89 280 PHE C N 1
ATOM 10216 C CA . PHE C 2 280 ? 45.587 4.598 -2.211 1.00 7.77 280 PHE C CA 1
ATOM 10217 C C . PHE C 2 280 ? 45.883 5.312 -0.895 1.00 8.17 280 PHE C C 1
ATOM 10218 O O . PHE C 2 280 ? 45.210 5.067 0.111 1.00 8.16 280 PHE C O 1
ATOM 10226 N N . GLY C 2 281 ? 46.887 6.186 -0.893 1.00 8.44 281 GLY C N 1
ATOM 10227 C CA . GLY C 2 281 ? 47.270 6.864 0.332 1.00 8.56 281 GLY C CA 1
ATOM 10228 C C . GLY C 2 281 ? 48.557 7.633 0.156 1.00 8.92 281 GLY C C 1
ATOM 10229 O O . GLY C 2 281 ? 48.953 7.969 -0.976 1.00 8.92 281 GLY C O 1
ATOM 10230 N N . LEU C 2 282 ? 49.211 7.889 1.282 1.00 9.15 282 LEU C N 1
ATOM 10231 C CA . LEU C 2 282 ? 50.375 8.761 1.336 1.00 9.16 282 LEU C CA 1
ATOM 10232 C C . LEU C 2 282 ? 51.407 8.476 0.234 1.00 9.48 282 LEU C C 1
ATOM 10233 O O . LEU C 2 282 ? 51.881 9.411 -0.416 1.00 10.33 282 LEU C O 1
ATOM 10238 N N . ASN C 2 283 ? 51.765 7.207 0.027 1.00 9.85 283 ASN C N 1
ATOM 10239 C CA . ASN C 2 283 ? 52.861 6.894 -0.909 1.00 10.05 283 ASN C CA 1
ATOM 10240 C C . ASN C 2 283 ? 52.455 6.883 -2.388 1.00 10.69 283 ASN C C 1
ATOM 10241 O O . ASN C 2 283 ? 53.298 6.987 -3.287 1.00 11.07 283 ASN C O 1
ATOM 10246 N N . THR C 2 284 ? 51.160 6.795 -2.642 1.00 10.16 284 THR C N 1
ATOM 10247 C CA . THR C 2 284 ? 50.674 6.660 -4.017 1.00 9.97 284 THR C CA 1
ATOM 10248 C C . THR C 2 284 ? 49.961 7.926 -4.506 1.00 10.17 284 THR C C 1
ATOM 10249 O O . THR C 2 284 ? 49.288 7.896 -5.542 1.00 10.25 284 THR C O 1
ATOM 10253 N N . GLY C 2 285 ? 50.120 9.032 -3.778 1.00 10.34 285 GLY C N 1
ATOM 10254 C CA . GLY C 2 285 ? 49.541 10.303 -4.202 1.00 10.25 285 GLY C CA 1
ATOM 10255 C C . GLY C 2 285 ? 48.075 10.480 -3.823 1.00 10.79 285 GLY C C 1
ATOM 10256 O O . GLY C 2 285 ? 47.361 11.283 -4.435 1.00 10.84 285 GLY C O 1
ATOM 10257 N N . HIS C 2 286 ? 47.635 9.738 -2.800 1.00 11.09 286 HIS C N 1
ATOM 10258 C CA . HIS C 2 286 ? 46.242 9.773 -2.322 1.00 11.37 286 HIS C CA 1
ATOM 10259 C C . HIS C 2 286 ? 45.259 9.629 -3.514 1.00 11.21 286 HIS C C 1
ATOM 10260 O O . HIS C 2 286 ? 45.401 8.721 -4.344 1.00 11.72 286 HIS C O 1
ATOM 10267 N N . GLY C 2 287 ? 44.284 10.528 -3.616 1.00 11.60 287 GLY C N 1
ATOM 10268 C CA . GLY C 2 287 ? 43.358 10.492 -4.744 1.00 12.42 287 GLY C CA 1
ATOM 10269 C C . GLY C 2 287 ? 43.633 11.603 -5.750 1.00 12.74 287 GLY C C 1
ATOM 10270 O O . GLY C 2 287 ? 42.765 11.937 -6.552 1.00 13.24 287 GLY C O 1
ATOM 10271 N N . SER C 2 288 ? 44.850 12.151 -5.725 1.00 12.89 288 SER C N 1
ATOM 10272 C CA . SER C 2 288 ? 45.201 13.335 -6.526 1.00 13.15 288 SER C CA 1
ATOM 10273 C C . SER C 2 288 ? 45.387 13.018 -8.006 1.00 13.24 288 SER C C 1
ATOM 10274 O O . SER C 2 288 ? 45.362 13.933 -8.832 1.00 13.88 288 SER C O 1
ATOM 10277 N N . GLY C 2 289 ? 45.645 11.748 -8.326 1.00 13.00 289 GLY C N 1
ATOM 10278 C CA . GLY C 2 289 ? 45.932 11.341 -9.703 1.00 13.25 289 GLY C CA 1
ATOM 10279 C C . GLY C 2 289 ? 47.289 11.808 -10.239 1.00 13.24 289 GLY C C 1
ATOM 10280 O O . GLY C 2 289 ? 47.553 11.707 -11.447 1.00 12.81 289 GLY C O 1
ATOM 10281 N N . GLN C 2 290 ? 48.153 12.319 -9.358 1.00 12.88 290 GLN C N 1
ATOM 10282 C CA . GLN C 2 290 ? 49.471 12.791 -9.760 1.00 13.47 290 GLN C CA 1
ATOM 10283 C C . GLN C 2 290 ? 50.437 11.644 -10.090 1.00 12.75 290 GLN C C 1
ATOM 10284 O O . GLN C 2 290 ? 51.357 11.825 -10.889 1.00 13.23 290 GLN C O 1
ATOM 10287 N N . LEU C 2 291 ? 50.234 10.475 -9.464 1.00 12.00 291 LEU C N 1
ATOM 10288 C CA . LEU C 2 291 ? 51.038 9.282 -9.770 1.00 11.19 291 LEU C CA 1
ATOM 10289 C C . LEU C 2 291 ? 50.193 8.236 -10.500 1.00 11.18 291 LEU C C 1
ATOM 10290 O O . LEU C 2 291 ? 50.594 7.750 -11.553 1.00 11.04 291 LEU C O 1
ATOM 10295 N N . ILE C 2 292 ? 49.043 7.889 -9.924 1.00 10.12 292 ILE C N 1
ATOM 10296 C CA . ILE C 2 292 ? 48.094 6.963 -10.540 1.00 10.68 292 ILE C CA 1
ATOM 10297 C C . ILE C 2 292 ? 47.056 7.820 -11.268 1.00 10.73 292 ILE C C 1
ATOM 10298 O O . ILE C 2 292 ? 46.141 8.343 -10.636 1.00 10.01 292 ILE C O 1
ATOM 10303 N N . PRO C 2 293 ? 47.184 7.960 -12.599 1.00 11.23 293 PRO C N 1
ATOM 10304 C CA . PRO C 2 293 ? 46.343 8.970 -13.282 1.00 11.66 293 PRO C CA 1
ATOM 10305 C C . PRO C 2 293 ? 44.845 8.696 -13.208 1.00 11.85 293 PRO C C 1
ATOM 10306 O O . PRO C 2 293 ? 44.412 7.543 -13.288 1.00 11.53 293 PRO C O 1
ATOM 10310 N N . HIS C 2 294 ? 44.051 9.762 -13.091 1.00 12.89 294 HIS C N 1
ATOM 10311 C CA . HIS C 2 294 ? 42.598 9.628 -13.137 1.00 13.80 294 HIS C CA 1
ATOM 10312 C C . HIS C 2 294 ? 42.141 9.017 -14.461 1.00 13.88 294 HIS C C 1
ATOM 10313 O O . HIS C 2 294 ? 41.125 8.328 -14.511 1.00 14.88 294 HIS C O 1
ATOM 10320 N N . SER C 2 295 ? 42.909 9.250 -15.521 1.00 13.87 295 SER C N 1
ATOM 10321 C CA . SER C 2 295 ? 42.590 8.719 -16.853 1.00 13.99 295 SER C CA 1
ATOM 10322 C C . SER C 2 295 ? 42.950 7.231 -17.057 1.00 13.78 295 SER C C 1
ATOM 10323 O O . SER C 2 295 ? 42.520 6.618 -18.047 1.00 13.90 295 SER C O 1
ATOM 10326 N N . ALA C 2 296 ? 43.735 6.661 -16.139 1.00 13.00 296 ALA C N 1
ATOM 10327 C CA . ALA C 2 296 ? 44.132 5.258 -16.224 1.00 13.26 296 ALA C CA 1
ATOM 10328 C C . ALA C 2 296 ? 43.011 4.357 -15.746 1.00 13.26 296 ALA C C 1
ATOM 10329 O O . ALA C 2 296 ? 42.266 4.703 -14.824 1.00 14.25 296 ALA C O 1
ATOM 10331 N N . GLN C 2 297 ? 42.914 3.192 -16.362 1.00 13.56 297 GLN C N 1
ATOM 10332 C CA . GLN C 2 297 ? 42.142 2.108 -15.788 1.00 13.20 297 GLN C CA 1
ATOM 10333 C C . GLN C 2 297 ? 42.996 1.475 -14.709 1.00 12.68 297 GLN C C 1
ATOM 10334 O O . GLN C 2 297 ? 44.161 1.142 -14.949 1.00 12.14 297 GLN C O 1
ATOM 10340 N N . VAL C 2 298 ? 42.414 1.314 -13.528 1.00 11.59 298 VAL C N 1
ATOM 10341 C CA . VAL C 2 298 ? 43.144 0.741 -12.396 1.00 9.92 298 VAL C CA 1
ATOM 10342 C C . VAL C 2 298 ? 42.607 -0.641 -12.055 1.00 9.62 298 VAL C C 1
ATOM 10343 O O . VAL C 2 298 ? 41.397 -0.825 -11.873 1.00 9.50 298 VAL C O 1
ATOM 10347 N N . ILE C 2 299 ? 43.519 -1.607 -12.000 1.00 8.17 299 ILE C N 1
ATOM 10348 C CA . ILE C 2 299 ? 43.218 -2.932 -11.471 1.00 8.27 299 ILE C CA 1
ATOM 10349 C C . ILE C 2 299 ? 43.888 -2.929 -10.116 1.00 8.32 299 ILE C C 1
ATOM 10350 O O . ILE C 2 299 ? 45.107 -2.738 -10.034 1.00 9.62 299 ILE C O 1
ATOM 10355 N N . GLN C 2 300 ? 43.113 -3.158 -9.059 1.00 7.68 300 GLN C N 1
ATOM 10356 C CA . GLN C 2 300 ? 43.670 -3.162 -7.728 1.00 7.93 300 GLN C CA 1
ATOM 10357 C C . GLN C 2 300 ? 43.436 -4.502 -7.049 1.00 7.59 300 GLN C C 1
ATOM 10358 O O . GLN C 2 300 ? 42.318 -5.017 -7.049 1.00 8.48 300 GLN C O 1
ATOM 10364 N N . VAL C 2 301 ? 44.510 -5.065 -6.492 1.00 7.94 301 VAL C N 1
ATOM 10365 C CA . VAL C 2 301 ? 44.442 -6.352 -5.805 1.00 8.03 301 VAL C CA 1
ATOM 10366 C C . VAL C 2 301 ? 44.898 -6.098 -4.373 1.00 8.09 301 VAL C C 1
ATOM 10367 O O . VAL C 2 301 ? 46.003 -5.612 -4.156 1.00 7.78 301 VAL C O 1
ATOM 10371 N N . ASP C 2 302 ? 44.044 -6.402 -3.399 1.00 7.43 302 ASP C N 1
ATOM 10372 C CA . ASP C 2 302 ? 44.404 -6.176 -1.989 1.00 8.15 302 ASP C CA 1
ATOM 10373 C C . ASP C 2 302 ? 43.621 -7.163 -1.138 1.00 7.93 302 ASP C C 1
ATOM 10374 O O . ASP C 2 302 ? 42.497 -7.510 -1.499 1.00 8.99 302 ASP C O 1
ATOM 10379 N N . PRO C 2 303 ? 44.217 -7.658 -0.028 1.00 7.90 303 PRO C N 1
ATOM 10380 C CA . PRO C 2 303 ? 43.464 -8.580 0.842 1.00 8.00 303 PRO C CA 1
ATOM 10381 C C . PRO C 2 303 ? 42.365 -7.907 1.681 1.00 8.28 303 PRO C C 1
ATOM 10382 O O . PRO C 2 303 ? 41.555 -8.613 2.281 1.00 9.36 303 PRO C O 1
ATOM 10386 N N . ASP C 2 304 ? 42.339 -6.572 1.720 1.00 7.96 304 ASP C N 1
ATOM 10387 C CA . ASP C 2 304 ? 41.294 -5.821 2.424 1.00 8.09 304 ASP C CA 1
ATOM 10388 C C . ASP C 2 304 ? 40.401 -5.099 1.421 1.00 8.66 304 ASP C C 1
ATOM 10389 O O . ASP C 2 304 ? 40.809 -4.082 0.826 1.00 8.54 304 ASP C O 1
ATOM 10394 N N . ALA C 2 305 ? 39.170 -5.594 1.286 1.00 8.52 305 ALA C N 1
ATOM 10395 C CA . ALA C 2 305 ? 38.194 -5.017 0.350 1.00 7.99 305 ALA C CA 1
ATOM 10396 C C . ALA C 2 305 ? 37.996 -3.508 0.531 1.00 8.11 305 ALA C C 1
ATOM 10397 O O . ALA C 2 305 ? 37.734 -2.806 -0.452 1.00 7.47 305 ALA C O 1
ATOM 10399 N N . CYS C 2 306 ? 38.095 -3.000 1.770 1.00 8.31 306 CYS C N 1
ATOM 10400 C CA A CYS C 2 306 ? 37.855 -1.573 1.976 0.50 9.26 306 CYS C CA 1
ATOM 10401 C CA B CYS C 2 306 ? 37.932 -1.563 2.047 0.50 8.47 306 CYS C CA 1
ATOM 10402 C C . CYS C 2 306 ? 38.872 -0.692 1.228 1.00 8.65 306 CYS C C 1
ATOM 10403 O O . CYS C 2 306 ? 38.562 0.443 0.889 1.00 9.07 306 CYS C O 1
ATOM 10408 N N . GLU C 2 307 ? 40.061 -1.229 0.953 1.00 7.84 307 GLU C N 1
ATOM 10409 C CA . GLU C 2 307 ? 41.085 -0.472 0.246 1.00 8.40 307 GLU C CA 1
ATOM 10410 C C . GLU C 2 307 ? 40.776 -0.247 -1.230 1.00 8.78 307 GLU C C 1
ATOM 10411 O O . GLU C 2 307 ? 41.347 0.659 -1.854 1.00 10.29 307 GLU C O 1
ATOM 10417 N N . LEU C 2 308 ? 39.909 -1.089 -1.792 1.00 8.54 308 LEU C N 1
ATOM 10418 C CA . LEU C 2 308 ? 39.755 -1.180 -3.245 1.00 8.50 308 LEU C CA 1
ATOM 10419 C C . LEU C 2 308 ? 39.028 0.048 -3.759 1.00 9.01 308 LEU C C 1
ATOM 10420 O O . LEU C 2 308 ? 37.850 0.240 -3.463 1.00 9.95 308 LEU C O 1
ATOM 10425 N N . GLY C 2 309 ? 39.750 0.894 -4.493 1.00 8.35 309 GLY C N 1
ATOM 10426 C CA . GLY C 2 309 ? 39.207 2.184 -4.940 1.00 8.28 309 GLY C CA 1
ATOM 10427 C C . GLY C 2 309 ? 38.887 3.136 -3.796 1.00 8.48 309 GLY C C 1
ATOM 10428 O O . GLY C 2 309 ? 37.982 3.969 -3.909 1.00 9.21 309 GLY C O 1
ATOM 10429 N N . ARG C 2 310 ? 39.631 3.029 -2.696 1.00 8.35 310 ARG C N 1
ATOM 10430 C CA . ARG C 2 310 ? 39.337 3.837 -1.516 1.00 8.58 310 ARG C CA 1
ATOM 10431 C C . ARG C 2 310 ? 39.170 5.311 -1.895 1.00 9.32 310 ARG C C 1
ATOM 10432 O O . ARG C 2 310 ? 38.209 5.966 -1.470 1.00 9.86 310 ARG C O 1
ATOM 10440 N N . LEU C 2 311 ? 40.107 5.821 -2.696 1.00 8.37 311 LEU C N 1
ATOM 10441 C CA . LEU C 2 311 ? 40.187 7.265 -2.987 1.00 9.24 311 LEU C CA 1
ATOM 10442 C C . LEU C 2 311 ? 40.052 7.605 -4.466 1.00 9.56 311 LEU C C 1
ATOM 10443 O O . LEU C 2 311 ? 40.197 8.780 -4.857 1.00 9.64 311 LEU C O 1
ATOM 10448 N N . GLN C 2 312 ? 39.758 6.598 -5.278 1.00 9.54 312 GLN C N 1
ATOM 10449 C CA . GLN C 2 312 ? 39.757 6.769 -6.734 1.00 9.75 312 GLN C CA 1
ATOM 10450 C C . GLN C 2 312 ? 38.954 5.631 -7.376 1.00 10.24 312 GLN C C 1
ATOM 10451 O O . GLN C 2 312 ? 38.980 4.496 -6.903 1.00 10.36 312 GLN C O 1
ATOM 10457 N N . GLY C 2 313 ? 38.229 5.938 -8.445 1.00 9.94 313 GLY C N 1
ATOM 10458 C CA . GLY C 2 313 ? 37.467 4.907 -9.144 1.00 10.50 313 GLY C CA 1
ATOM 10459 C C . GLY C 2 313 ? 38.418 3.909 -9.792 1.00 10.59 313 GLY C C 1
ATOM 10460 O O . GLY C 2 313 ? 39.436 4.299 -10.368 1.00 11.24 313 GLY C O 1
ATOM 10461 N N . ILE C 2 314 ? 38.095 2.624 -9.686 1.00 10.62 314 ILE C N 1
ATOM 10462 C CA . ILE C 2 314 ? 38.913 1.571 -10.298 1.00 10.40 314 ILE C CA 1
ATOM 10463 C C . ILE C 2 314 ? 38.077 0.728 -11.251 1.00 10.58 314 ILE C C 1
ATOM 10464 O O . ILE C 2 314 ? 36.843 0.753 -11.201 1.00 10.48 314 ILE C O 1
ATOM 10469 N N . ALA C 2 315 ? 38.765 -0.009 -12.115 1.00 9.81 315 ALA C N 1
ATOM 10470 C CA . ALA C 2 315 ? 38.125 -0.779 -13.159 1.00 10.03 315 ALA C CA 1
ATOM 10471 C C . ALA C 2 315 ? 37.857 -2.211 -12.715 1.00 9.50 315 ALA C C 1
ATOM 10472 O O . ALA C 2 315 ? 36.914 -2.850 -13.184 1.00 9.72 315 ALA C O 1
ATOM 10474 N N . LEU C 2 316 ? 38.702 -2.726 -11.821 1.00 9.04 316 LEU C N 1
ATOM 10475 C CA . LEU C 2 316 ? 38.630 -4.131 -11.412 1.00 8.86 316 LEU C CA 1
ATOM 10476 C C . LEU C 2 316 ? 39.222 -4.192 -10.020 1.00 9.32 316 LEU C C 1
ATOM 10477 O O . LEU C 2 316 ? 40.364 -3.787 -9.817 1.00 8.66 316 LEU C O 1
ATOM 10482 N N . GLY C 2 317 ? 38.431 -4.677 -9.062 1.00 9.06 317 GLY C N 1
ATOM 10483 C CA . GLY C 2 317 ? 38.832 -4.677 -7.657 1.00 9.39 317 GLY C CA 1
ATOM 10484 C C . GLY C 2 317 ? 38.797 -6.110 -7.192 1.00 9.78 317 GLY C C 1
ATOM 10485 O O . GLY C 2 317 ? 37.730 -6.708 -7.123 1.00 10.68 317 GLY C O 1
ATOM 10486 N N . ILE C 2 318 ? 39.974 -6.646 -6.879 1.00 9.29 318 ILE C N 1
ATOM 10487 C CA . ILE C 2 318 ? 40.158 -8.059 -6.566 1.00 9.23 318 ILE C CA 1
ATOM 10488 C C . ILE C 2 318 ? 40.649 -8.231 -5.115 1.00 8.92 318 ILE C C 1
ATOM 10489 O O . ILE C 2 318 ? 41.680 -7.678 -4.738 1.00 8.53 318 ILE C O 1
ATOM 10494 N N . VAL C 2 319 ? 39.901 -8.984 -4.307 1.00 9.19 319 VAL C N 1
ATOM 10495 C CA . VAL C 2 319 ? 40.371 -9.334 -2.959 1.00 9.53 319 VAL C CA 1
ATOM 10496 C C . VAL C 2 319 ? 41.075 -10.683 -3.059 1.00 9.30 319 VAL C C 1
ATOM 10497 O O . VAL C 2 319 ? 40.440 -11.705 -3.368 1.00 9.82 319 VAL C O 1
ATOM 10501 N N . ALA C 2 320 ? 42.381 -10.669 -2.819 1.00 9.07 320 ALA C N 1
ATOM 10502 C CA . ALA C 2 320 ? 43.210 -11.864 -2.874 1.00 9.23 320 ALA C CA 1
ATOM 10503 C C . ALA C 2 320 ? 44.517 -11.528 -2.162 1.00 9.01 320 ALA C C 1
ATOM 10504 O O . ALA C 2 320 ? 44.785 -10.354 -1.859 1.00 9.49 320 ALA C O 1
ATOM 10506 N N . ASP C 2 321 ? 45.321 -12.552 -1.902 1.00 8.70 321 ASP C N 1
ATOM 10507 C CA . ASP C 2 321 ? 46.657 -12.334 -1.372 1.00 8.73 321 ASP C CA 1
ATOM 10508 C C . ASP C 2 321 ? 47.537 -11.827 -2.512 1.00 8.53 321 ASP C C 1
ATOM 10509 O O . ASP C 2 321 ? 47.424 -12.309 -3.644 1.00 8.89 321 ASP C O 1
ATOM 10514 N N . VAL C 2 322 ? 48.425 -10.887 -2.225 1.00 8.25 322 VAL C N 1
ATOM 10515 C CA . VAL C 2 322 ? 49.302 -10.367 -3.280 1.00 7.94 322 VAL C CA 1
ATOM 10516 C C . VAL C 2 322 ? 50.287 -11.429 -3.807 1.00 8.12 322 VAL C C 1
ATOM 10517 O O . VAL C 2 322 ? 50.472 -11.535 -5.022 1.00 7.89 322 VAL C O 1
ATOM 10521 N N . GLY C 2 323 ? 50.900 -12.202 -2.905 1.00 8.40 323 GLY C N 1
ATOM 10522 C CA . GLY C 2 323 ? 51.821 -13.285 -3.305 1.00 7.92 323 GLY C CA 1
ATOM 10523 C C . GLY C 2 323 ? 51.112 -14.324 -4.157 1.00 8.27 323 GLY C C 1
ATOM 10524 O O . GLY C 2 323 ? 51.597 -14.699 -5.241 1.00 8.15 323 GLY C O 1
ATOM 10525 N N . GLY C 2 324 ? 49.955 -14.772 -3.686 1.00 8.17 324 GLY C N 1
ATOM 10526 C CA . GLY C 2 324 ? 49.115 -15.721 -4.431 1.00 9.11 324 GLY C CA 1
ATOM 10527 C C . GLY C 2 324 ? 48.748 -15.181 -5.811 1.00 9.00 324 GLY C C 1
ATOM 10528 O O . GLY C 2 324 ? 48.744 -15.927 -6.803 1.00 9.98 324 GLY C O 1
ATOM 10529 N N . THR C 2 325 ? 48.445 -13.881 -5.872 1.00 8.93 325 THR C N 1
ATOM 10530 C CA . THR C 2 325 ? 48.136 -13.231 -7.150 1.00 8.38 325 THR C CA 1
ATOM 10531 C C . THR C 2 325 ? 49.351 -13.200 -8.099 1.00 8.77 325 THR C C 1
ATOM 10532 O O . THR C 2 325 ? 49.230 -13.484 -9.302 1.00 9.35 325 THR C O 1
ATOM 10536 N N . ILE C 2 326 ? 50.517 -12.853 -7.568 1.00 8.17 326 ILE C N 1
ATOM 10537 C CA . ILE C 2 326 ? 51.741 -12.891 -8.385 1.00 7.74 326 ILE C CA 1
ATOM 10538 C C . ILE C 2 326 ? 51.996 -14.314 -8.930 1.00 7.97 326 ILE C C 1
ATOM 10539 O O . ILE C 2 326 ? 52.318 -14.474 -10.109 1.00 7.76 326 ILE C O 1
ATOM 10544 N N . GLU C 2 327 ? 51.825 -15.336 -8.089 1.00 8.22 327 GLU C N 1
ATOM 10545 C CA . GLU C 2 327 ? 51.946 -16.733 -8.535 1.00 9.11 327 GLU C CA 1
ATOM 10546 C C . GLU C 2 327 ? 50.922 -17.070 -9.640 1.00 9.27 327 GLU C C 1
ATOM 10547 O O . GLU C 2 327 ? 51.254 -17.725 -10.641 1.00 9.40 327 GLU C O 1
ATOM 10551 N N . ALA C 2 328 ? 49.680 -16.626 -9.454 1.00 8.56 328 ALA C N 1
ATOM 10552 C CA . ALA C 2 328 ? 48.616 -16.837 -10.442 1.00 8.65 328 ALA C CA 1
ATOM 10553 C C . ALA C 2 328 ? 48.935 -16.167 -11.788 1.00 8.95 328 ALA C C 1
ATOM 10554 O O . ALA C 2 328 ? 48.727 -16.759 -12.861 1.00 8.60 328 ALA C O 1
ATOM 10556 N N . LEU C 2 329 ? 49.459 -14.938 -11.717 1.00 8.19 329 LEU C N 1
ATOM 10557 C CA . LEU C 2 329 ? 49.817 -14.152 -12.909 1.00 8.72 329 LEU C CA 1
ATOM 10558 C C . LEU C 2 329 ? 50.976 -14.820 -13.647 1.00 8.43 329 LEU C C 1
ATOM 10559 O O . LEU C 2 329 ? 50.961 -14.929 -14.874 1.00 8.86 329 LEU C O 1
ATOM 10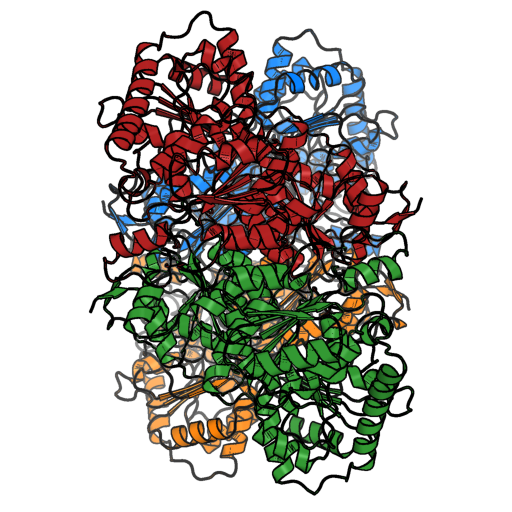564 N N . ALA C 2 330 ? 51.966 -15.278 -12.891 1.00 8.21 330 ALA C N 1
ATOM 10565 C CA . ALA C 2 330 ? 53.099 -15.998 -13.471 1.00 8.16 330 ALA C CA 1
ATOM 10566 C C . ALA C 2 330 ? 52.625 -17.286 -14.150 1.00 8.16 330 ALA C C 1
ATOM 10567 O O . ALA C 2 330 ? 53.061 -17.589 -15.249 1.00 8.41 330 ALA C O 1
ATOM 10569 N N . GLN C 2 331 ? 51.704 -18.006 -13.509 1.00 7.10 331 GLN C N 1
ATOM 10570 C CA . GLN C 2 331 ? 51.206 -19.273 -14.047 1.00 8.21 331 GLN C CA 1
ATOM 10571 C C . GLN C 2 331 ? 50.456 -19.043 -15.354 1.00 8.09 331 GLN C C 1
ATOM 10572 O O . GLN C 2 331 ? 50.636 -19.780 -16.312 1.00 7.74 331 GLN C O 1
ATOM 10578 N N . ALA C 2 332 ? 49.639 -17.995 -15.384 1.00 7.81 332 ALA C N 1
ATOM 10579 C CA . ALA C 2 332 ? 48.830 -17.690 -16.558 1.00 7.95 332 ALA C CA 1
ATOM 10580 C C . ALA C 2 332 ? 49.700 -17.269 -17.719 1.00 8.26 332 ALA C C 1
ATOM 10581 O O . ALA C 2 332 ? 49.502 -17.739 -18.849 1.00 9.29 332 ALA C O 1
ATOM 10583 N N . THR C 2 333 ? 50.671 -16.395 -17.441 1.00 8.20 333 THR C N 1
ATOM 10584 C CA . THR C 2 333 ? 51.509 -15.859 -18.512 1.00 7.98 333 THR C CA 1
ATOM 10585 C C . THR C 2 333 ? 52.609 -16.839 -18.911 1.00 8.35 333 THR C C 1
ATOM 10586 O O . THR C 2 333 ? 53.373 -16.562 -19.838 1.00 9.59 333 THR C O 1
ATOM 10590 N N . ALA C 2 334 ? 52.696 -17.984 -18.227 1.00 8.50 334 ALA C N 1
ATOM 10591 C CA . ALA C 2 334 ? 53.605 -19.047 -18.669 1.00 9.19 334 ALA C CA 1
ATOM 10592 C C . ALA C 2 334 ? 52.966 -19.937 -19.754 1.00 10.03 334 ALA C C 1
ATOM 10593 O O . ALA C 2 334 ? 53.636 -20.808 -20.325 1.00 9.51 334 ALA C O 1
ATOM 10595 N N . GLN C 2 335 ? 51.674 -19.724 -20.019 1.00 11.13 335 GLN C N 1
ATOM 10596 C CA . GLN C 2 335 ? 50.948 -20.571 -20.968 1.00 12.60 335 GLN C CA 1
ATOM 10597 C C . GLN C 2 335 ? 50.007 -19.826 -21.913 1.00 12.23 335 GLN C C 1
ATOM 10598 O O . GLN C 2 335 ? 49.118 -20.442 -22.508 1.00 12.54 335 GLN C O 1
ATOM 10604 N N . ASP C 2 336 ? 50.203 -18.518 -22.048 1.00 12.80 336 ASP C N 1
ATOM 10605 C CA . ASP C 2 336 ? 49.460 -17.745 -23.046 1.00 12.68 336 ASP C CA 1
ATOM 10606 C C . ASP C 2 336 ? 50.363 -17.299 -24.201 1.00 12.67 336 ASP C C 1
ATOM 10607 O O . ASP C 2 336 ? 51.555 -17.585 -24.225 1.00 11.43 336 ASP C O 1
ATOM 10612 N N . ALA C 2 337 ? 49.767 -16.591 -25.149 1.00 11.93 337 ALA C N 1
ATOM 10613 C CA . ALA C 2 337 ? 50.474 -16.095 -26.321 1.00 12.38 337 ALA C CA 1
ATOM 10614 C C . ALA C 2 337 ? 51.543 -15.074 -25.940 1.00 11.87 337 ALA C C 1
ATOM 10615 O O . ALA C 2 337 ? 51.426 -14.385 -24.905 1.00 11.83 337 ALA C O 1
ATOM 10617 N N . ALA C 2 338 ? 52.577 -14.958 -26.775 1.00 11.12 338 ALA C N 1
ATOM 10618 C CA . ALA C 2 338 ? 53.590 -13.921 -26.603 1.00 11.28 338 ALA C CA 1
ATOM 10619 C C . ALA C 2 338 ? 52.962 -12.540 -26.420 1.00 11.04 338 ALA C C 1
ATOM 10620 O O . ALA C 2 338 ? 51.969 -12.202 -27.076 1.00 10.70 338 ALA C O 1
ATOM 10622 N N . TRP C 2 339 ? 53.559 -11.754 -25.532 1.00 11.10 339 TRP C N 1
ATOM 10623 C CA . TRP C 2 339 ? 53.093 -10.411 -25.191 1.00 11.44 339 TRP C CA 1
ATOM 10624 C C . TRP C 2 339 ? 53.708 -9.339 -26.088 1.00 12.05 339 TRP C C 1
ATOM 10625 O O . TRP C 2 339 ? 54.820 -9.521 -26.596 1.00 12.04 339 TRP C O 1
ATOM 10636 N N . PRO C 2 340 ? 52.990 -8.208 -26.269 1.00 13.19 340 PRO C N 1
ATOM 10637 C CA . PRO C 2 340 ? 53.514 -7.073 -27.038 1.00 14.17 340 PRO C CA 1
ATOM 10638 C C . PRO C 2 340 ? 54.866 -6.620 -26.490 1.00 14.79 340 PRO C C 1
ATOM 10639 O O . PRO C 2 340 ? 55.080 -6.617 -25.277 1.00 14.44 340 PRO C O 1
ATOM 10643 N N . ASP C 2 341 ? 55.767 -6.250 -27.387 1.00 15.62 341 ASP C N 1
ATOM 10644 C CA . ASP C 2 341 ? 57.079 -5.755 -26.982 1.00 16.47 341 ASP C CA 1
ATOM 10645 C C . ASP C 2 341 ? 56.883 -4.377 -26.356 1.00 16.24 341 ASP C C 1
ATOM 10646 O O . ASP C 2 341 ? 56.163 -3.536 -26.907 1.00 17.90 341 ASP C O 1
ATOM 10651 N N . ARG C 2 342 ? 57.473 -4.145 -25.193 1.00 15.71 342 ARG C N 1
ATOM 10652 C CA . ARG C 2 342 ? 57.271 -2.860 -24.524 1.00 15.69 342 ARG C CA 1
ATOM 10653 C C . ARG C 2 342 ? 58.556 -2.069 -24.315 1.00 15.60 342 ARG C C 1
ATOM 10654 O O . ARG C 2 342 ? 58.641 -1.208 -23.432 1.00 15.27 342 ARG C O 1
ATOM 10662 N N . GLY C 2 343 ? 59.538 -2.348 -25.178 1.00 15.39 343 GLY C N 1
ATOM 10663 C CA . GLY C 2 343 ? 60.866 -1.726 -25.100 1.00 15.35 343 GLY C CA 1
ATOM 10664 C C . GLY C 2 343 ? 60.834 -0.209 -25.125 1.00 15.07 343 GLY C C 1
ATOM 10665 O O . GLY C 2 343 ? 61.497 0.437 -24.315 1.00 15.09 343 GLY C O 1
ATOM 10666 N N . ASP C 2 344 ? 60.051 0.365 -26.039 1.00 15.09 344 ASP C N 1
ATOM 10667 C CA . ASP C 2 344 ? 59.929 1.814 -26.156 1.00 15.31 344 ASP C CA 1
ATOM 10668 C C . ASP C 2 344 ? 59.363 2.438 -24.870 1.00 14.41 344 ASP C C 1
ATOM 10669 O O . ASP C 2 344 ? 59.862 3.464 -24.389 1.00 14.42 344 ASP C O 1
ATOM 10674 N N . TRP C 2 345 ? 58.330 1.807 -24.317 1.00 13.83 345 TRP C N 1
ATOM 10675 C CA . TRP C 2 345 ? 57.697 2.290 -23.072 1.00 13.15 345 TRP C CA 1
ATOM 10676 C C . TRP C 2 345 ? 58.673 2.165 -21.892 1.00 13.11 345 TRP C C 1
ATOM 10677 O O . TRP C 2 345 ? 58.861 3.118 -21.125 1.00 12.62 345 TRP C O 1
ATOM 10688 N N . CYS C 2 346 ? 59.343 1.017 -21.782 1.00 12.82 346 CYS C N 1
ATOM 10689 C CA . CYS C 2 346 ? 60.349 0.813 -20.737 1.00 13.62 346 CYS C CA 1
ATOM 10690 C C . CYS C 2 346 ? 61.485 1.841 -20.849 1.00 14.25 346 CYS C C 1
ATOM 10691 O O . CYS C 2 346 ? 61.974 2.382 -19.838 1.00 13.52 346 CYS C O 1
ATOM 10694 N N . ALA C 2 347 ? 61.890 2.130 -22.090 1.00 13.85 347 ALA C N 1
ATOM 10695 C CA . ALA C 2 347 ? 62.900 3.148 -22.344 1.00 13.88 347 ALA C CA 1
ATOM 10696 C C . ALA C 2 347 ? 62.441 4.528 -21.905 1.00 13.89 347 ALA C C 1
ATOM 10697 O O . ALA C 2 347 ? 63.234 5.299 -21.350 1.00 13.88 347 ALA C O 1
ATOM 10699 N N . LYS C 2 348 ? 61.163 4.842 -22.130 1.00 14.35 348 LYS C N 1
ATOM 10700 C CA . LYS C 2 348 ? 60.594 6.118 -21.677 1.00 14.78 348 LYS C CA 1
ATOM 10701 C C . LYS C 2 348 ? 60.631 6.223 -20.148 1.00 14.45 348 LYS C C 1
ATOM 10702 O O . LYS C 2 348 ? 61.035 7.244 -19.596 1.00 14.60 348 LYS C O 1
ATOM 10708 N N . VAL C 2 349 ? 60.216 5.151 -19.477 1.00 14.20 349 VAL C N 1
ATOM 10709 C CA . VAL C 2 349 ? 60.296 5.066 -18.010 1.00 14.12 349 VAL C CA 1
ATOM 10710 C C . VAL C 2 349 ? 61.736 5.366 -17.532 1.00 14.28 349 VAL C C 1
ATOM 10711 O O . VAL C 2 349 ? 61.958 6.214 -16.668 1.00 14.45 349 VAL C O 1
ATOM 10715 N N . THR C 2 350 ? 62.702 4.677 -18.133 1.00 14.73 350 THR C N 1
ATOM 10716 C CA . THR C 2 350 ? 64.119 4.858 -17.831 1.00 15.62 350 THR C CA 1
ATOM 10717 C C . THR C 2 350 ? 64.569 6.295 -18.067 1.00 15.96 350 THR C C 1
ATOM 10718 O O . THR C 2 350 ? 65.261 6.880 -17.232 1.00 17.10 350 THR C O 1
ATOM 10722 N N . ASP C 2 351 ? 64.163 6.867 -19.196 1.00 16.30 351 ASP C N 1
ATOM 10723 C CA . ASP C 2 351 ? 64.563 8.226 -19.553 1.00 16.98 351 ASP C CA 1
ATOM 10724 C C . ASP C 2 351 ? 64.046 9.258 -18.566 1.00 16.63 351 ASP C C 1
ATOM 10725 O O . ASP C 2 351 ? 64.779 10.152 -18.145 1.00 16.87 351 ASP C O 1
ATOM 10730 N N . LEU C 2 352 ? 62.775 9.130 -18.201 1.00 16.39 352 LEU C N 1
ATOM 10731 C CA . LEU C 2 352 ? 62.175 10.049 -17.245 1.00 16.21 352 LEU C CA 1
ATOM 10732 C C . LEU C 2 352 ? 62.826 9.996 -15.858 1.00 16.57 352 LEU C C 1
ATOM 10733 O O . LEU C 2 352 ? 63.014 11.041 -15.239 1.00 16.91 352 LEU C O 1
ATOM 10738 N N . ALA C 2 353 ? 63.180 8.799 -15.386 1.00 16.42 353 ALA C N 1
ATOM 10739 C CA . ALA C 2 353 ? 63.908 8.650 -14.112 1.00 16.74 353 ALA C CA 1
ATOM 10740 C C . ALA C 2 353 ? 65.268 9.329 -14.205 1.00 17.06 353 ALA C C 1
ATOM 10741 O O . ALA C 2 353 ? 65.680 10.056 -13.287 1.00 16.73 353 ALA C O 1
ATOM 10743 N N . GLN C 2 354 ? 65.961 9.097 -15.324 1.00 17.24 354 GLN C N 1
ATOM 10744 C CA . GLN C 2 354 ? 67.285 9.699 -15.547 1.00 17.78 354 GLN C CA 1
ATOM 10745 C C . GLN C 2 354 ? 67.220 11.231 -15.589 1.00 17.76 354 GLN C C 1
ATOM 10746 O O . GLN C 2 354 ? 68.090 11.912 -15.031 1.00 18.08 354 GLN C O 1
ATOM 10750 N N . GLU C 2 355 ? 66.189 11.765 -16.242 1.00 17.51 355 GLU C N 1
ATOM 10751 C CA . GLU C 2 355 ? 65.949 13.208 -16.281 1.00 18.43 355 GLU C CA 1
ATOM 10752 C C . GLU C 2 355 ? 65.765 13.803 -14.882 1.00 17.96 355 GLU C C 1
ATOM 10753 O O . GLU C 2 355 ? 66.308 14.871 -14.594 1.00 17.59 355 GLU C O 1
ATOM 10759 N N . ARG C 2 356 ? 65.016 13.105 -14.021 1.00 17.49 356 ARG C N 1
ATOM 10760 C CA . ARG C 2 356 ? 64.834 13.557 -12.642 1.00 17.41 356 ARG C CA 1
ATOM 10761 C C . ARG C 2 356 ? 66.151 13.587 -11.886 1.00 16.88 356 ARG C C 1
ATOM 10762 O O . ARG C 2 356 ? 66.490 14.598 -11.268 1.00 16.99 356 ARG C O 1
ATOM 10770 N N . TYR C 2 357 ? 66.877 12.475 -11.935 1.00 16.76 357 TYR C N 1
ATOM 10771 C CA . TYR C 2 357 ? 68.142 12.319 -11.206 1.00 16.93 357 TYR C CA 1
ATOM 10772 C C . TYR C 2 357 ? 69.174 13.342 -11.688 1.00 17.15 357 TYR C C 1
ATOM 10773 O O . TYR C 2 357 ? 69.793 14.026 -10.873 1.00 16.89 357 TYR C O 1
ATOM 10782 N N . ALA C 2 358 ? 69.320 13.467 -13.010 1.00 17.65 358 ALA C N 1
ATOM 10783 C CA . ALA C 2 358 ? 70.245 14.434 -13.619 1.00 17.89 358 ALA C CA 1
ATOM 10784 C C . ALA C 2 358 ? 69.931 15.877 -13.211 1.00 18.08 358 ALA C C 1
ATOM 10785 O O . ALA C 2 358 ? 70.836 16.684 -12.949 1.00 18.38 358 ALA C O 1
ATOM 10787 N N . SER C 2 359 ? 68.644 16.199 -13.176 1.00 18.00 359 SER C N 1
ATOM 10788 C CA . SER C 2 359 ? 68.163 17.518 -12.778 1.00 18.69 359 SER C CA 1
ATOM 10789 C C . SER C 2 359 ? 68.563 17.835 -11.336 1.00 18.37 359 SER C C 1
ATOM 10790 O O . SER C 2 359 ? 68.994 18.951 -11.022 1.00 18.14 359 SER C O 1
ATOM 10793 N N . ILE C 2 360 ? 68.406 16.851 -10.455 1.00 17.88 360 ILE C N 1
ATOM 10794 C CA . ILE C 2 360 ? 68.795 17.018 -9.053 1.00 17.74 360 ILE C CA 1
ATOM 10795 C C . ILE C 2 360 ? 70.308 17.185 -8.946 1.00 17.69 360 ILE C C 1
ATOM 10796 O O . ILE C 2 360 ? 70.790 18.066 -8.242 1.00 17.68 360 ILE C O 1
ATOM 10801 N N . ALA C 2 361 ? 71.044 16.346 -9.668 1.00 18.09 361 ALA C N 1
ATOM 10802 C CA . ALA C 2 361 ? 72.502 16.406 -9.686 1.00 18.59 361 ALA C CA 1
ATOM 10803 C C . ALA C 2 361 ? 72.999 17.765 -10.162 1.00 18.87 361 ALA C C 1
ATOM 10804 O O . ALA C 2 361 ? 73.931 18.320 -9.583 1.00 19.18 361 ALA C O 1
ATOM 10806 N N . ALA C 2 362 ? 72.354 18.303 -11.196 1.00 19.77 362 ALA C N 1
ATOM 10807 C CA . ALA C 2 362 ? 72.727 19.608 -11.779 1.00 20.39 362 ALA C CA 1
ATOM 10808 C C . ALA C 2 362 ? 72.523 20.766 -10.799 1.00 20.95 362 ALA C C 1
ATOM 10809 O O . ALA C 2 362 ? 73.230 21.771 -10.864 1.00 21.36 362 ALA C O 1
ATOM 10811 N N . LYS C 2 363 ? 71.552 20.619 -9.897 1.00 21.01 363 LYS C N 1
ATOM 10812 C CA . LYS C 2 363 ? 71.200 21.677 -8.950 1.00 21.31 363 LYS C CA 1
ATOM 10813 C C . LYS C 2 363 ? 71.956 21.586 -7.631 1.00 21.46 363 LYS C C 1
ATOM 10814 O O . LYS C 2 363 ? 72.009 22.559 -6.891 1.00 22.33 363 LYS C O 1
ATOM 10817 N N . SER C 2 364 ? 72.524 20.419 -7.336 1.00 20.99 364 SER C N 1
ATOM 10818 C CA . SER C 2 364 ? 73.093 20.149 -6.012 1.00 20.86 364 SER C CA 1
ATOM 10819 C C . SER C 2 364 ? 74.543 20.596 -5.920 1.00 21.08 364 SER C C 1
ATOM 10820 O O . SER C 2 364 ? 75.367 20.196 -6.735 1.00 20.52 364 SER C O 1
ATOM 10823 N N . SER C 2 365 ? 74.848 21.411 -4.918 1.00 21.36 365 SER C N 1
ATOM 10824 C CA . SER C 2 365 ? 76.219 21.861 -4.700 1.00 22.04 365 SER C CA 1
ATOM 10825 C C . SER C 2 365 ? 76.677 21.634 -3.259 1.00 21.80 365 SER C C 1
ATOM 10826 O O . SER C 2 365 ? 75.938 21.917 -2.314 1.00 21.94 365 SER C O 1
ATOM 10829 N N . SER C 2 366 ? 77.898 21.128 -3.106 1.00 21.66 366 SER C N 1
ATOM 10830 C CA . SER C 2 366 ? 78.544 21.010 -1.793 1.00 21.71 366 SER C CA 1
ATOM 10831 C C . SER C 2 366 ? 79.668 22.030 -1.580 1.00 22.66 366 SER C C 1
ATOM 10832 O O . SER C 2 366 ? 80.641 21.745 -0.881 1.00 22.50 366 SER C O 1
ATOM 10835 N N . GLU C 2 367 ? 79.530 23.216 -2.163 1.00 23.95 367 GLU C N 1
ATOM 10836 C CA . GLU C 2 367 ? 80.618 24.197 -2.114 1.00 25.49 367 GLU C CA 1
ATOM 10837 C C . GLU C 2 367 ? 80.919 24.670 -0.699 1.00 25.27 367 GLU C C 1
ATOM 10838 O O . GLU C 2 367 ? 82.084 24.780 -0.314 1.00 26.14 367 GLU C O 1
ATOM 10844 N N . HIS C 2 368 ? 79.874 24.939 0.076 1.00 24.93 368 HIS C N 1
ATOM 10845 C CA . HIS C 2 368 ? 80.049 25.484 1.425 1.00 24.65 368 HIS C CA 1
ATOM 10846 C C . HIS C 2 368 ? 79.744 24.512 2.548 1.00 23.42 368 HIS C C 1
ATOM 10847 O O . HIS C 2 368 ? 80.206 24.696 3.677 1.00 23.75 368 HIS C O 1
ATOM 10854 N N . ALA C 2 369 ? 78.970 23.477 2.220 1.00 21.60 369 ALA C N 1
ATOM 10855 C CA . ALA C 2 369 ? 78.630 22.398 3.137 1.00 19.32 369 ALA C CA 1
ATOM 10856 C C . ALA C 2 369 ? 78.194 21.203 2.304 1.00 18.10 369 ALA C C 1
ATOM 10857 O O . ALA C 2 369 ? 77.667 21.372 1.210 1.00 17.17 369 ALA C O 1
ATOM 10859 N N . LEU C 2 370 ? 78.382 20.008 2.853 1.00 16.47 370 LEU C N 1
ATOM 10860 C CA . LEU C 2 370 ? 78.010 18.776 2.167 1.00 15.03 370 LEU C CA 1
ATOM 10861 C C . LEU C 2 370 ? 76.508 18.758 1.905 1.00 14.57 370 LEU C C 1
ATOM 10862 O O . LEU C 2 370 ? 75.686 18.907 2.830 1.00 14.02 370 LEU C O 1
ATOM 10867 N N . HIS C 2 371 ? 76.161 18.606 0.634 1.00 13.78 371 HIS C N 1
ATOM 10868 C CA . HIS C 2 371 ? 74.767 18.573 0.199 1.00 13.50 371 HIS C CA 1
ATOM 10869 C C . HIS C 2 371 ? 74.139 17.208 0.506 1.00 13.25 371 HIS C C 1
ATOM 10870 O O . HIS C 2 371 ? 74.759 16.165 0.279 1.00 13.12 371 HIS C O 1
ATOM 10877 N N . PRO C 2 372 ? 72.904 17.210 1.041 1.00 12.98 372 PRO C N 1
ATOM 10878 C CA . PRO C 2 372 ? 72.221 15.940 1.326 1.00 12.81 372 PRO C CA 1
ATOM 10879 C C . PRO C 2 372 ? 72.160 14.990 0.130 1.00 12.41 372 PRO C C 1
ATOM 10880 O O . PRO C 2 372 ? 72.228 13.773 0.324 1.00 13.14 372 PRO C O 1
ATOM 10884 N N . PHE C 2 373 ? 72.026 15.525 -1.084 1.00 12.69 373 PHE C N 1
ATOM 10885 C CA . PHE C 2 373 ? 71.988 14.677 -2.280 1.00 12.45 373 PHE C CA 1
ATOM 10886 C C . PHE C 2 373 ? 73.344 14.012 -2.504 1.00 12.34 373 PHE C C 1
ATOM 10887 O O . PHE C 2 373 ? 73.409 12.811 -2.750 1.00 11.43 373 PHE C O 1
ATOM 10895 N N . HIS C 2 374 ? 74.427 14.790 -2.383 1.00 12.43 374 HIS C N 1
ATOM 10896 C CA . HIS C 2 374 ? 75.778 14.234 -2.450 1.00 13.01 374 HIS C CA 1
ATOM 10897 C C . HIS C 2 374 ? 76.064 13.193 -1.353 1.00 12.51 374 HIS C C 1
ATOM 10898 O O . HIS C 2 374 ? 76.655 12.153 -1.629 1.00 12.80 374 HIS C O 1
ATOM 10905 N N . ALA C 2 375 ? 75.638 13.458 -0.113 1.00 12.18 375 ALA C N 1
ATOM 10906 C CA . ALA C 2 375 ? 75.790 12.473 0.963 1.00 11.68 375 ALA C CA 1
ATOM 10907 C C . ALA C 2 375 ? 75.030 11.176 0.633 1.00 11.11 375 ALA C C 1
ATOM 10908 O O . ALA C 2 375 ? 75.517 10.062 0.894 1.00 11.27 375 ALA C O 1
ATOM 10910 N N . SER C 2 376 ? 73.847 11.333 0.041 1.00 10.74 376 SER C N 1
ATOM 10911 C CA . SER C 2 376 ? 73.030 10.195 -0.362 1.00 11.22 376 SER C CA 1
ATOM 10912 C C . SER C 2 376 ? 73.740 9.377 -1.452 1.00 11.71 376 SER C C 1
ATOM 10913 O O . SER C 2 376 ? 73.733 8.147 -1.416 1.00 12.57 376 SER C O 1
ATOM 10916 N N . GLN C 2 377 ? 74.379 10.064 -2.405 1.00 12.24 377 GLN C N 1
ATOM 10917 C CA . GLN C 2 377 ? 75.157 9.392 -3.456 1.00 12.02 377 GLN C CA 1
ATOM 10918 C C . GLN C 2 377 ? 76.312 8.556 -2.913 1.00 11.84 377 GLN C C 1
ATOM 10919 O O . GLN C 2 377 ? 76.591 7.470 -3.420 1.00 12.64 377 GLN C O 1
ATOM 10925 N N . VAL C 2 378 ? 76.971 9.054 -1.872 1.00 12.00 378 VAL C N 1
ATOM 10926 C CA . VAL C 2 378 ? 78.049 8.324 -1.215 1.00 12.50 378 VAL C CA 1
ATOM 10927 C C . VAL C 2 378 ? 77.553 6.976 -0.674 1.00 12.82 378 VAL C C 1
ATOM 10928 O O . VAL C 2 378 ? 78.225 5.949 -0.816 1.00 13.07 378 VAL C O 1
ATOM 10932 N N . ILE C 2 379 ? 76.377 6.994 -0.045 1.00 12.23 379 ILE C N 1
ATOM 10933 C CA . ILE C 2 379 ? 75.739 5.765 0.426 1.00 12.60 379 ILE C CA 1
ATOM 10934 C C . ILE C 2 379 ? 75.366 4.828 -0.731 1.00 12.24 379 ILE C C 1
ATOM 10935 O O . ILE C 2 379 ? 75.676 3.641 -0.693 1.00 12.79 379 ILE C O 1
ATOM 10940 N N . ALA C 2 380 ? 74.700 5.368 -1.751 1.00 12.84 380 ALA C N 1
ATOM 10941 C CA . ALA C 2 380 ? 74.223 4.569 -2.893 1.00 13.44 380 ALA C CA 1
ATOM 10942 C C . ALA C 2 380 ? 75.325 3.712 -3.537 1.00 14.24 380 ALA C C 1
ATOM 10943 O O . ALA C 2 380 ? 75.065 2.588 -3.971 1.00 14.61 380 ALA C O 1
ATOM 10945 N N . LYS C 2 381 ? 76.558 4.227 -3.572 1.00 14.78 381 LYS C N 1
ATOM 10946 C CA . LYS C 2 381 ? 77.683 3.456 -4.136 1.00 15.54 381 LYS C CA 1
ATOM 10947 C C . LYS C 2 381 ? 77.864 2.083 -3.486 1.00 15.19 381 LYS C C 1
ATOM 10948 O O . LYS C 2 381 ? 78.380 1.163 -4.128 1.00 15.19 381 LYS C O 1
ATOM 10954 N N . HIS C 2 382 ? 77.451 1.956 -2.216 1.00 14.38 382 HIS C N 1
ATOM 10955 C CA . HIS C 2 382 ? 77.616 0.716 -1.456 1.00 14.13 382 HIS C CA 1
ATOM 10956 C C . HIS C 2 382 ? 76.374 -0.172 -1.362 1.00 14.08 382 HIS C C 1
ATOM 10957 O O . HIS C 2 382 ? 76.414 -1.243 -0.736 1.00 14.79 382 HIS C O 1
ATOM 10964 N N . VAL C 2 383 ? 75.283 0.278 -1.972 1.00 13.40 383 VAL C N 1
ATOM 10965 C CA . VAL C 2 383 ? 73.999 -0.424 -1.861 1.00 13.38 383 VAL C CA 1
ATOM 10966 C C . VAL C 2 383 ? 73.835 -1.470 -2.955 1.00 13.42 383 VAL C C 1
ATOM 10967 O O . VAL C 2 383 ? 73.884 -1.144 -4.143 1.00 13.96 383 VAL C O 1
ATOM 10971 N N . ASP C 2 384 ? 73.658 -2.725 -2.537 1.00 13.14 384 ASP C N 1
ATOM 10972 C CA . ASP C 2 384 ? 73.351 -3.847 -3.431 1.00 14.11 384 ASP C CA 1
ATOM 10973 C C . ASP C 2 384 ? 72.597 -4.917 -2.638 1.00 13.58 384 ASP C C 1
ATOM 10974 O O . ASP C 2 384 ? 72.158 -4.646 -1.519 1.00 14.10 384 ASP C O 1
ATOM 10979 N N . ALA C 2 385 ? 72.449 -6.123 -3.199 1.00 14.07 385 ALA C N 1
ATOM 10980 C CA . ALA C 2 385 ? 71.719 -7.220 -2.535 1.00 14.29 385 ALA C CA 1
ATOM 10981 C C . ALA C 2 385 ? 72.242 -7.584 -1.143 1.00 14.37 385 ALA C C 1
ATOM 10982 O O . ALA C 2 385 ? 71.502 -8.132 -0.324 1.00 15.24 385 ALA C O 1
ATOM 10984 N N . GLY C 2 386 ? 73.517 -7.296 -0.894 1.00 14.10 386 GLY C N 1
ATOM 10985 C CA . GLY C 2 386 ? 74.146 -7.598 0.382 1.00 13.56 386 GLY C CA 1
ATOM 10986 C C . GLY C 2 386 ? 73.901 -6.546 1.450 1.00 13.21 386 GLY C C 1
ATOM 10987 O O . GLY C 2 386 ? 74.521 -6.594 2.511 1.00 14.09 386 GLY C O 1
ATOM 10988 N N . VAL C 2 387 ? 73.018 -5.589 1.183 1.00 12.84 387 VAL C N 1
ATOM 10989 C CA . VAL C 2 387 ? 72.803 -4.471 2.112 1.00 13.07 387 VAL C CA 1
ATOM 10990 C C . VAL C 2 387 ? 71.309 -4.255 2.353 1.00 12.63 387 VAL C C 1
ATOM 10991 O O . VAL C 2 387 ? 70.524 -4.256 1.392 1.00 12.17 387 VAL C O 1
ATOM 10995 N N . THR C 2 388 ? 70.929 -4.104 3.626 1.00 12.34 388 THR C N 1
ATOM 10996 C CA . THR C 2 388 ? 69.616 -3.547 3.981 1.00 11.78 388 THR C CA 1
ATOM 10997 C C . THR C 2 388 ? 69.791 -2.084 4.374 1.00 11.70 388 THR C C 1
ATOM 10998 O O . THR C 2 388 ? 70.592 -1.754 5.254 1.00 12.31 388 THR C O 1
ATOM 11002 N N . VAL C 2 389 ? 69.043 -1.211 3.713 1.00 11.06 389 VAL C N 1
ATOM 11003 C CA . VAL C 2 389 ? 69.047 0.213 4.046 1.00 11.14 389 VAL C CA 1
ATOM 11004 C C . VAL C 2 389 ? 67.799 0.506 4.868 1.00 11.16 389 VAL C C 1
ATOM 11005 O O . VAL C 2 389 ? 66.682 0.210 4.433 1.00 11.27 389 VAL C O 1
ATOM 11009 N N . VAL C 2 390 ? 68.005 1.074 6.053 1.00 9.76 390 VAL C N 1
ATOM 11010 C CA . VAL C 2 390 ? 66.897 1.575 6.865 1.00 9.34 390 VAL C CA 1
ATOM 11011 C C . VAL C 2 390 ? 66.940 3.100 6.896 1.00 9.18 390 VAL C C 1
ATOM 11012 O O . VAL C 2 390 ? 68.009 3.694 7.079 1.00 8.88 390 VAL C O 1
ATOM 11016 N N . ALA C 2 391 ? 65.789 3.733 6.705 1.00 8.47 391 ALA C N 1
ATOM 11017 C CA . ALA C 2 391 ? 65.728 5.195 6.601 1.00 8.49 391 ALA C CA 1
ATOM 11018 C C . ALA C 2 391 ? 64.775 5.827 7.641 1.00 8.93 391 ALA C C 1
ATOM 11019 O O . ALA C 2 391 ? 63.632 5.387 7.785 1.00 9.46 391 ALA C O 1
ATOM 11021 N N . ASP C 2 392 ? 65.279 6.848 8.347 1.00 9.38 392 ASP C N 1
ATOM 11022 C CA . ASP C 2 392 ? 64.555 7.598 9.385 1.00 10.24 392 ASP C CA 1
ATOM 11023 C C . ASP C 2 392 ? 64.856 9.092 9.111 1.00 10.25 392 ASP C C 1
ATOM 11024 O O . ASP C 2 392 ? 65.358 9.459 8.030 1.00 10.65 392 ASP C O 1
ATOM 11029 N N . GLY C 2 393 ? 64.568 9.972 10.060 1.00 10.03 393 GLY C N 1
ATOM 11030 C CA . GLY C 2 393 ? 64.638 11.406 9.760 1.00 9.75 393 GLY C CA 1
ATOM 11031 C C . GLY C 2 393 ? 63.499 11.785 8.831 1.00 10.31 393 GLY C C 1
ATOM 11032 O O . GLY C 2 393 ? 62.524 11.020 8.681 1.00 11.18 393 GLY C O 1
ATOM 11033 N N . ALA C 2 394 ? 63.595 12.966 8.215 1.00 10.22 394 ALA C N 1
ATOM 11034 C CA . ALA C 2 394 ? 62.538 13.440 7.321 1.00 9.85 394 ALA C CA 1
ATOM 11035 C C . ALA C 2 394 ? 63.150 13.934 6.018 1.00 9.91 394 ALA C C 1
ATOM 11036 O O . ALA C 2 394 ? 63.142 13.214 5.019 1.00 9.56 394 ALA C O 1
ATOM 11038 N N . LEU C 2 395 ? 63.739 15.129 6.030 1.00 9.58 395 LEU C N 1
ATOM 11039 C CA . LEU C 2 395 ? 64.456 15.583 4.833 1.00 10.26 395 LEU C CA 1
ATOM 11040 C C . LEU C 2 395 ? 65.470 14.513 4.415 1.00 10.34 395 LEU C C 1
ATOM 11041 O O . LEU C 2 395 ? 65.646 14.246 3.227 1.00 11.17 395 LEU C O 1
ATOM 11046 N N . THR C 2 396 ? 66.091 13.888 5.412 1.00 10.04 396 THR C N 1
ATOM 11047 C CA . THR C 2 396 ? 67.072 12.823 5.231 1.00 10.20 396 THR C CA 1
ATOM 11048 C C . THR C 2 396 ? 66.556 11.723 4.309 1.00 10.33 396 THR C C 1
ATOM 11049 O O . THR C 2 396 ? 67.225 11.376 3.337 1.00 10.51 396 THR C O 1
ATOM 11053 N N . TYR C 2 397 ? 65.384 11.164 4.601 1.00 9.66 397 TYR C N 1
ATOM 11054 C CA . TYR C 2 397 ? 64.885 10.067 3.749 1.00 10.05 397 TYR C CA 1
ATOM 11055 C C . TYR C 2 397 ? 64.328 10.576 2.419 1.00 9.96 397 TYR C C 1
ATOM 11056 O O . TYR C 2 397 ? 64.387 9.879 1.407 1.00 9.69 397 TYR C O 1
ATOM 11065 N N . LEU C 2 398 ? 63.811 11.801 2.411 1.00 9.43 398 LEU C N 1
ATOM 11066 C CA . LEU C 2 398 ? 63.321 12.393 1.165 1.00 10.17 398 LEU C CA 1
ATOM 11067 C C . LEU C 2 398 ? 64.475 12.525 0.161 1.00 10.21 398 LEU C C 1
ATOM 11068 O O . LEU C 2 398 ? 64.326 12.161 -1.014 1.00 10.59 398 LEU C O 1
ATOM 11073 N N . TRP C 2 399 ? 65.619 13.028 0.629 1.00 10.26 399 TRP C N 1
ATOM 11074 C CA . TRP C 2 399 ? 66.816 13.067 -0.218 1.00 10.42 399 TRP C CA 1
ATOM 11075 C C . TRP C 2 399 ? 67.295 11.663 -0.571 1.00 10.70 399 TRP C C 1
ATOM 11076 O O . TRP C 2 399 ? 67.542 11.370 -1.747 1.00 10.56 399 TRP C O 1
ATOM 11087 N N . LEU C 2 400 ? 67.422 10.799 0.439 1.00 10.29 400 LEU C N 1
ATOM 11088 C CA . LEU C 2 400 ? 67.882 9.443 0.207 1.00 10.55 400 LEU C CA 1
ATOM 11089 C C . LEU C 2 400 ? 67.041 8.758 -0.877 1.00 10.31 400 LEU C C 1
ATOM 11090 O O . LEU C 2 400 ? 67.601 8.059 -1.731 1.00 10.69 400 LEU C O 1
ATOM 11095 N N . SER C 2 401 ? 65.721 8.982 -0.865 1.00 10.20 401 SER C N 1
ATOM 11096 C CA . SER C 2 401 ? 64.828 8.319 -1.821 1.00 10.42 401 SER C CA 1
ATOM 11097 C C . SER C 2 401 ? 65.250 8.528 -3.268 1.00 11.17 401 SER C C 1
ATOM 11098 O O . SER C 2 401 ? 65.052 7.644 -4.101 1.00 11.89 401 SER C O 1
ATOM 11101 N N . GLU C 2 402 ? 65.857 9.683 -3.549 1.00 11.10 402 GLU C N 1
ATOM 11102 C CA . GLU C 2 402 ? 66.253 10.042 -4.924 1.00 11.38 402 GLU C CA 1
ATOM 11103 C C . GLU C 2 402 ? 67.366 9.151 -5.522 1.00 11.63 402 GLU C C 1
ATOM 11104 O O . GLU C 2 402 ? 67.524 9.085 -6.741 1.00 11.34 402 GLU C O 1
ATOM 11110 N N . VAL C 2 403 ? 68.130 8.475 -4.667 1.00 11.44 403 VAL C N 1
ATOM 11111 C CA . VAL C 2 403 ? 69.220 7.615 -5.141 1.00 11.46 403 VAL C CA 1
ATOM 11112 C C . VAL C 2 403 ? 68.855 6.136 -5.078 1.00 11.69 403 VAL C C 1
ATOM 11113 O O . VAL C 2 403 ? 69.614 5.273 -5.546 1.00 12.73 403 VAL C O 1
ATOM 11117 N N . MET C 2 404 ? 67.692 5.841 -4.499 1.00 11.36 404 MET C N 1
ATOM 11118 C CA . MET C 2 404 ? 67.330 4.448 -4.204 1.00 11.63 404 MET C CA 1
ATOM 11119 C C . MET C 2 404 ? 66.738 3.658 -5.369 1.00 11.91 404 MET C C 1
ATOM 11120 O O . MET C 2 404 ? 66.768 2.433 -5.332 1.00 12.13 404 MET C O 1
ATOM 11125 N N . SER C 2 405 ? 66.218 4.341 -6.391 1.00 12.33 405 SER C N 1
ATOM 11126 C CA . SER C 2 405 ? 65.615 3.649 -7.523 1.00 12.66 405 SER C CA 1
ATOM 11127 C C . SER C 2 405 ? 66.650 3.018 -8.461 1.00 13.58 405 SER C C 1
ATOM 11128 O O . SER C 2 405 ? 66.362 2.004 -9.099 1.00 12.97 405 SER C O 1
ATOM 11131 N N . ARG C 2 406 ? 67.835 3.615 -8.562 1.00 14.34 406 ARG C N 1
ATOM 11132 C CA . ARG C 2 406 ? 68.828 3.078 -9.503 1.00 15.47 406 ARG C CA 1
ATOM 11133 C C . ARG C 2 406 ? 69.692 1.972 -8.908 1.00 15.36 406 ARG C C 1
ATOM 11134 O O . ARG C 2 406 ? 70.351 1.241 -9.642 1.00 16.60 406 ARG C O 1
ATOM 11142 N N . VAL C 2 407 ? 69.660 1.823 -7.586 1.00 14.45 407 VAL C N 1
ATOM 11143 C CA . VAL C 2 407 ? 70.357 0.718 -6.938 1.00 13.88 407 VAL C CA 1
ATOM 11144 C C . VAL C 2 407 ? 69.369 -0.407 -6.623 1.00 13.76 407 VAL C C 1
ATOM 11145 O O . VAL C 2 407 ? 68.158 -0.222 -6.747 1.00 14.01 407 VAL C O 1
ATOM 11149 N N . LYS C 2 408 ? 69.889 -1.562 -6.232 1.00 12.90 408 LYS C N 1
ATOM 11150 C CA . LYS C 2 408 ? 69.078 -2.758 -5.995 1.00 13.43 408 LYS C CA 1
ATOM 11151 C C . LYS C 2 408 ? 69.343 -3.256 -4.580 1.00 12.49 408 LYS C C 1
ATOM 11152 O O . LYS C 2 408 ? 70.152 -4.169 -4.366 1.00 12.62 408 LYS C O 1
ATOM 11158 N N . PRO C 2 409 ? 68.671 -2.640 -3.601 1.00 12.48 409 PRO C N 1
ATOM 11159 C CA . PRO C 2 409 ? 68.916 -3.000 -2.207 1.00 12.37 409 PRO C CA 1
ATOM 11160 C C . PRO C 2 409 ? 68.410 -4.404 -1.870 1.00 11.99 409 PRO C C 1
ATOM 11161 O O . PRO C 2 409 ? 67.375 -4.838 -2.398 1.00 12.17 409 PRO C O 1
ATOM 11165 N N . GLY C 2 410 ? 69.121 -5.096 -0.981 1.00 11.18 410 GLY C N 1
ATOM 11166 C CA . GLY C 2 410 ? 68.625 -6.347 -0.425 1.00 11.39 410 GLY C CA 1
ATOM 11167 C C . GLY C 2 410 ? 67.376 -6.083 0.399 1.00 11.88 410 GLY C C 1
ATOM 11168 O O . GLY C 2 410 ? 66.446 -6.884 0.413 1.00 11.99 410 GLY C O 1
ATOM 11169 N N . GLY C 2 411 ? 67.365 -4.936 1.072 1.00 11.62 411 GLY C N 1
ATOM 11170 C CA . GLY C 2 411 ? 66.225 -4.507 1.881 1.00 11.16 411 GLY C CA 1
ATOM 11171 C C . GLY C 2 411 ? 66.167 -2.996 1.914 1.00 11.20 411 GLY C C 1
ATOM 11172 O O . GLY C 2 411 ? 67.206 -2.313 1.852 1.00 11.16 411 GLY C O 1
ATOM 11173 N N . PHE C 2 412 ? 64.954 -2.456 1.993 1.00 10.67 412 PHE C N 1
ATOM 11174 C CA . PHE C 2 412 ? 64.783 -1.020 2.163 1.00 9.59 412 PHE C CA 1
ATOM 11175 C C . PHE C 2 412 ? 63.614 -0.765 3.090 1.00 9.68 412 PHE C C 1
ATOM 11176 O O . PHE C 2 412 ? 62.455 -1.005 2.714 1.00 9.75 412 PHE C O 1
ATOM 11184 N N . LEU C 2 413 ? 63.929 -0.280 4.292 1.00 8.39 413 LEU C N 1
ATOM 11185 C CA . LEU C 2 413 ? 62.893 -0.060 5.310 1.00 8.73 413 LEU C CA 1
ATOM 11186 C C . LEU C 2 413 ? 62.790 1.402 5.676 1.00 9.27 413 LEU C C 1
ATOM 11187 O O . LEU C 2 413 ? 63.636 1.919 6.392 1.00 10.26 413 LEU C O 1
ATOM 11192 N N . CYS C 2 414 ? 61.726 2.050 5.211 1.00 9.10 414 CYS C N 1
ATOM 11193 C CA . CYS C 2 414 ? 61.540 3.478 5.425 1.00 9.14 414 CYS C CA 1
ATOM 11194 C C . CYS C 2 414 ? 60.292 3.718 6.288 1.00 9.39 414 CYS C C 1
ATOM 11195 O O . CYS C 2 414 ? 59.564 2.781 6.613 1.00 8.21 414 CYS C O 1
ATOM 11198 N N . HIS C 2 415 ? 60.058 4.972 6.659 1.00 8.41 415 HIS C N 1
ATOM 11199 C CA . HIS C 2 415 ? 58.791 5.350 7.298 1.00 8.82 415 HIS C CA 1
ATOM 11200 C C . HIS C 2 415 ? 57.603 4.932 6.444 1.00 9.03 415 HIS C C 1
ATOM 11201 O O . HIS C 2 415 ? 57.640 5.042 5.216 1.00 9.08 415 HIS C O 1
ATOM 11208 N N . GLY C 2 416 ? 56.547 4.469 7.110 1.00 9.89 416 GLY C N 1
ATOM 11209 C CA . GLY C 2 416 ? 55.250 4.290 6.458 1.00 9.48 416 GLY C CA 1
ATOM 11210 C C . GLY C 2 416 ? 54.299 5.398 6.878 1.00 10.09 416 GLY C C 1
ATOM 11211 O O . GLY C 2 416 ? 54.733 6.516 7.177 1.00 10.21 416 GLY C O 1
ATOM 11212 N N . TYR C 2 417 ? 53.004 5.094 6.919 1.00 8.53 417 TYR C N 1
ATOM 11213 C CA . TYR C 2 417 ? 52.025 6.156 7.158 1.00 8.22 417 TYR C CA 1
ATOM 11214 C C . TYR C 2 417 ? 52.169 6.869 8.511 1.00 8.37 417 TYR C C 1
ATOM 11215 O O . TYR C 2 417 ? 51.818 8.048 8.633 1.00 9.10 417 TYR C O 1
ATOM 11224 N N . LEU C 2 418 ? 52.643 6.158 9.530 1.00 8.27 418 LEU C N 1
ATOM 11225 C CA . LEU C 2 418 ? 52.737 6.776 10.853 1.00 8.45 418 LEU C CA 1
ATOM 11226 C C . LEU C 2 418 ? 53.742 7.923 10.848 1.00 8.79 418 LEU C C 1
ATOM 11227 O O . LEU C 2 418 ? 53.555 8.915 11.569 1.00 8.90 418 LEU C O 1
ATOM 11232 N N . GLY C 2 419 ? 54.796 7.808 10.040 1.00 8.81 419 GLY C N 1
ATOM 11233 C CA . GLY C 2 419 ? 55.812 8.876 9.974 1.00 8.96 419 GLY C CA 1
ATOM 11234 C C . GLY C 2 419 ? 56.405 9.222 11.329 1.00 9.23 419 GLY C C 1
ATOM 11235 O O . GLY C 2 419 ? 56.579 10.399 11.652 1.00 9.62 419 GLY C O 1
ATOM 11236 N N . SER C 2 420 ? 56.722 8.207 12.129 1.00 8.05 420 SER C N 1
ATOM 11237 C CA . SER C 2 420 ? 57.136 8.453 13.505 1.00 9.18 420 SER C CA 1
ATOM 11238 C C . SER C 2 420 ? 58.654 8.578 13.603 1.00 8.52 420 SER C C 1
ATOM 11239 O O . SER C 2 420 ? 59.380 7.577 13.537 1.00 9.21 420 SER C O 1
ATOM 11242 N N . MET C 2 421 ? 59.128 9.812 13.773 1.00 9.22 421 MET C N 1
ATOM 11243 C CA . MET C 2 421 ? 60.581 10.065 13.893 1.00 8.05 421 MET C CA 1
ATOM 11244 C C . MET C 2 421 ? 61.146 9.222 15.019 1.00 8.35 421 MET C C 1
ATOM 11245 O O . MET C 2 421 ? 60.550 9.162 16.097 1.00 7.97 421 MET C O 1
ATOM 11250 N N . GLY C 2 422 ? 62.255 8.534 14.748 1.00 7.85 422 GLY C N 1
ATOM 11251 C CA . GLY C 2 422 ? 62.937 7.759 15.777 1.00 8.61 422 GLY C CA 1
ATOM 11252 C C . GLY C 2 422 ? 62.784 6.250 15.703 1.00 8.43 422 GLY C C 1
ATOM 11253 O O . GLY C 2 422 ? 63.546 5.547 16.339 1.00 8.37 422 GLY C O 1
ATOM 11254 N N . VAL C 2 423 ? 61.805 5.747 14.940 1.00 8.56 423 VAL C N 1
ATOM 11255 C CA . VAL C 2 423 ? 61.572 4.304 14.894 1.00 8.67 423 VAL C CA 1
ATOM 11256 C C . VAL C 2 423 ? 62.696 3.514 14.204 1.00 8.57 423 VAL C C 1
ATOM 11257 O O . VAL C 2 423 ? 62.797 2.292 14.363 1.00 9.33 423 VAL C O 1
ATOM 11261 N N . GLY C 2 424 ? 63.529 4.226 13.448 1.00 9.24 424 GLY C N 1
ATOM 11262 C CA . GLY C 2 424 ? 64.549 3.594 12.620 1.00 9.47 424 GLY C CA 1
ATOM 11263 C C . GLY C 2 424 ? 65.638 2.840 13.361 1.00 9.41 424 GLY C C 1
ATOM 11264 O O . GLY C 2 424 ? 66.167 1.871 12.829 1.00 9.65 424 GLY C O 1
ATOM 11265 N N . PHE C 2 425 ? 65.999 3.284 14.572 1.00 9.12 425 PHE C N 1
ATOM 11266 C CA . PHE C 2 425 ? 67.149 2.698 15.268 1.00 8.63 425 PHE C CA 1
ATOM 11267 C C . PHE C 2 425 ? 66.793 1.276 15.681 1.00 8.61 425 PHE C C 1
ATOM 11268 O O . PHE C 2 425 ? 67.493 0.316 15.328 1.00 8.71 425 PHE C O 1
ATOM 11276 N N . GLY C 2 426 ? 65.690 1.125 16.404 1.00 8.27 426 GLY C N 1
ATOM 11277 C CA . GLY C 2 426 ? 65.216 -0.214 16.741 1.00 7.51 426 GLY C CA 1
ATOM 11278 C C . GLY C 2 426 ? 64.963 -1.042 15.494 1.00 7.85 426 GLY C C 1
ATOM 11279 O O . GLY C 2 426 ? 65.375 -2.192 15.421 1.00 7.39 426 GLY C O 1
ATOM 11280 N N . THR C 2 427 ? 64.300 -0.461 14.504 1.00 7.81 427 THR C N 1
ATOM 11281 C CA . THR C 2 427 ? 64.016 -1.177 13.260 1.00 7.67 427 THR C CA 1
ATOM 11282 C C . THR C 2 427 ? 65.299 -1.762 12.650 1.00 7.89 427 THR C C 1
ATOM 11283 O O . THR C 2 427 ? 65.341 -2.930 12.286 1.00 8.46 427 THR C O 1
ATOM 11287 N N . ALA C 2 428 ? 66.340 -0.938 12.552 1.00 8.25 428 ALA C N 1
ATOM 11288 C CA . ALA C 2 428 ? 67.623 -1.356 11.962 1.00 8.89 428 ALA C CA 1
ATOM 11289 C C . ALA C 2 428 ? 68.350 -2.413 12.785 1.00 9.32 428 ALA C C 1
ATOM 11290 O O . ALA C 2 428 ? 68.984 -3.316 12.234 1.00 9.48 428 ALA C O 1
ATOM 11292 N N . LEU C 2 429 ? 68.280 -2.280 14.109 1.00 9.69 429 LEU C N 1
ATOM 11293 C CA . LEU C 2 429 ? 68.862 -3.246 15.008 1.00 9.66 429 LEU C CA 1
ATOM 11294 C C . LEU C 2 429 ? 68.226 -4.621 14.738 1.00 10.11 429 LEU C C 1
ATOM 11295 O O . LEU C 2 429 ? 68.944 -5.627 14.602 1.00 10.80 429 LEU C O 1
ATOM 11300 N N . GLY C 2 430 ? 66.895 -4.664 14.640 1.00 10.09 430 GLY C N 1
ATOM 11301 C CA . GLY C 2 430 ? 66.191 -5.929 14.373 1.00 8.86 430 GLY C CA 1
ATOM 11302 C C . GLY C 2 430 ? 66.506 -6.475 12.985 1.00 9.44 430 GLY C C 1
ATOM 11303 O O . GLY C 2 430 ? 66.717 -7.681 12.799 1.00 9.27 430 GLY C O 1
ATOM 11304 N N . ALA C 2 431 ? 66.504 -5.577 12.006 1.00 9.44 431 ALA C N 1
ATOM 11305 C CA . ALA C 2 431 ? 66.904 -5.910 10.633 1.00 10.02 431 ALA C CA 1
ATOM 11306 C C . ALA C 2 431 ? 68.296 -6.546 10.622 1.00 10.41 431 ALA C C 1
ATOM 11307 O O . ALA C 2 431 ? 68.518 -7.543 9.932 1.00 9.97 431 ALA C O 1
ATOM 11309 N N . GLN C 2 432 ? 69.231 -5.983 11.392 1.00 10.07 432 GLN C N 1
ATOM 11310 C CA . GLN C 2 432 ? 70.581 -6.534 11.401 1.00 10.76 432 GLN C CA 1
ATOM 11311 C C . GLN C 2 432 ? 70.613 -7.971 11.958 1.00 10.75 432 GLN C C 1
ATOM 11312 O O . GLN C 2 432 ? 71.368 -8.802 11.473 1.00 10.35 432 GLN C O 1
ATOM 11318 N N . VAL C 2 433 ? 69.775 -8.264 12.951 1.00 10.42 433 VAL C N 1
ATOM 11319 C CA . VAL C 2 433 ? 69.643 -9.629 13.449 1.00 11.36 433 VAL C CA 1
ATOM 11320 C C . VAL C 2 433 ? 69.139 -10.583 12.350 1.00 11.93 433 VAL C C 1
ATOM 11321 O O . VAL C 2 433 ? 69.761 -11.622 12.110 1.00 12.18 433 VAL C O 1
ATOM 11325 N N . ALA C 2 434 ? 68.042 -10.224 11.676 1.00 12.38 434 ALA C N 1
ATOM 11326 C CA . ALA C 2 434 ? 67.545 -11.009 10.529 1.00 12.94 434 ALA C CA 1
ATOM 11327 C C . ALA C 2 434 ? 68.595 -11.165 9.416 1.00 13.81 434 ALA C C 1
ATOM 11328 O O . ALA C 2 434 ? 68.688 -12.232 8.790 1.00 14.67 434 ALA C O 1
ATOM 11330 N N . ASP C 2 435 ? 69.378 -10.110 9.185 1.00 13.53 435 ASP C N 1
ATOM 11331 C CA . ASP C 2 435 ? 70.358 -10.054 8.075 1.00 14.50 435 ASP C CA 1
ATOM 11332 C C . ASP C 2 435 ? 71.591 -10.926 8.312 1.00 15.75 435 ASP C C 1
ATOM 11333 O O . ASP C 2 435 ? 72.290 -11.308 7.357 1.00 15.38 435 ASP C O 1
ATOM 11338 N N . LEU C 2 436 ? 71.868 -11.215 9.581 1.00 17.38 436 LEU C N 1
ATOM 11339 C CA . LEU C 2 436 ? 72.970 -12.109 9.962 1.00 19.94 436 LEU C CA 1
ATOM 11340 C C . LEU C 2 436 ? 72.981 -13.414 9.163 1.00 21.17 436 LEU C C 1
ATOM 11341 O O . LEU C 2 436 ? 73.978 -13.731 8.501 1.00 22.03 436 LEU C O 1
ATOM 11346 N N . GLU C 2 437 ? 71.868 -14.146 9.201 1.00 22.29 437 GLU C N 1
ATOM 11347 C CA . GLU C 2 437 ? 71.762 -15.452 8.540 1.00 23.43 437 GLU C CA 1
ATOM 11348 C C . GLU C 2 437 ? 71.793 -15.325 7.021 1.00 24.11 437 GLU C C 1
ATOM 11349 O O . GLU C 2 437 ? 72.030 -16.308 6.309 1.00 24.86 437 GLU C O 1
ATOM 11351 N N . ALA C 2 438 ? 71.557 -14.116 6.530 1.00 24.02 438 ALA C N 1
ATOM 11352 C CA . ALA C 2 438 ? 71.494 -13.857 5.102 1.00 23.97 438 ALA C CA 1
ATOM 11353 C C . ALA C 2 438 ? 72.825 -13.321 4.591 1.00 23.47 438 ALA C C 1
ATOM 11354 O O . ALA C 2 438 ? 73.001 -13.143 3.382 1.00 24.85 438 ALA C O 1
ATOM 11356 N N . GLY C 2 439 ? 73.759 -13.064 5.507 1.00 22.06 439 GLY C N 1
ATOM 11357 C CA . GLY C 2 439 ? 75.040 -12.446 5.162 1.00 21.04 439 GLY C CA 1
ATOM 11358 C C . GLY C 2 439 ? 74.940 -10.984 4.733 1.00 19.88 439 GLY C C 1
ATOM 11359 O O . GLY C 2 439 ? 75.879 -10.447 4.124 1.00 19.92 439 GLY C O 1
ATOM 11360 N N . ARG C 2 440 ? 73.825 -10.325 5.059 1.00 17.92 440 ARG C N 1
ATOM 11361 C CA . ARG C 2 440 ? 73.647 -8.914 4.713 1.00 16.33 440 ARG C CA 1
ATOM 11362 C C . ARG C 2 440 ? 74.133 -7.953 5.806 1.00 15.09 440 ARG C C 1
ATOM 11363 O O . ARG C 2 440 ? 74.174 -8.306 6.996 1.00 14.25 440 ARG C O 1
ATOM 11371 N N . ARG C 2 441 ? 74.506 -6.746 5.377 1.00 13.53 441 ARG C N 1
ATOM 11372 C CA . ARG C 2 441 ? 74.942 -5.677 6.279 1.00 13.11 441 ARG C CA 1
ATOM 11373 C C . ARG C 2 441 ? 73.861 -4.599 6.356 1.00 11.87 441 ARG C C 1
ATOM 11374 O O . ARG C 2 441 ? 73.329 -4.173 5.331 1.00 11.75 441 ARG C O 1
ATOM 11382 N N . THR C 2 442 ? 73.521 -4.175 7.572 1.00 11.83 442 THR C N 1
ATOM 11383 C CA . THR C 2 442 ? 72.470 -3.166 7.730 1.00 10.97 442 THR C CA 1
ATOM 11384 C C . THR C 2 442 ? 73.050 -1.771 7.920 1.00 10.76 442 THR C C 1
ATOM 11385 O O . THR C 2 442 ? 73.959 -1.576 8.725 1.00 9.75 442 THR C O 1
ATOM 11389 N N . ILE C 2 443 ? 72.504 -0.813 7.175 1.00 10.41 443 ILE C N 1
ATOM 11390 C CA . ILE C 2 443 ? 72.887 0.589 7.289 1.00 10.58 443 ILE C CA 1
ATOM 11391 C C . ILE C 2 443 ? 71.639 1.400 7.620 1.00 11.02 443 ILE C C 1
ATOM 11392 O O . ILE C 2 443 ? 70.675 1.406 6.836 1.00 11.17 443 ILE C O 1
ATOM 11397 N N . LEU C 2 444 ? 71.659 2.075 8.768 1.00 10.35 444 LEU C N 1
ATOM 11398 C CA . LEU C 2 444 ? 70.615 3.052 9.110 1.00 10.57 444 LEU C CA 1
ATOM 11399 C C . LEU C 2 444 ? 71.040 4.432 8.656 1.00 10.61 444 LEU C C 1
ATOM 11400 O O . LEU C 2 444 ? 72.150 4.890 8.988 1.00 10.67 444 LEU C O 1
ATOM 11405 N N . VAL C 2 445 ? 70.158 5.086 7.907 1.00 9.84 445 VAL C N 1
ATOM 11406 C CA . VAL C 2 445 ? 70.387 6.472 7.513 1.00 9.37 445 VAL C CA 1
ATOM 11407 C C . VAL C 2 445 ? 69.305 7.287 8.213 1.00 9.51 445 VAL C C 1
ATOM 11408 O O . VAL C 2 445 ? 68.131 7.148 7.900 1.00 9.18 445 VAL C O 1
ATOM 11412 N N . THR C 2 446 ? 69.709 8.104 9.185 1.00 9.32 446 THR C N 1
ATOM 11413 C CA . THR C 2 446 ? 68.763 8.772 10.079 1.00 9.18 446 THR C CA 1
ATOM 11414 C C . THR C 2 446 ? 69.128 10.250 10.240 1.00 9.75 446 THR C C 1
ATOM 11415 O O . THR C 2 446 ? 70.186 10.667 9.759 1.00 10.43 446 THR C O 1
ATOM 11419 N N . GLY C 2 447 ? 68.235 11.034 10.858 1.00 10.03 447 GLY C N 1
ATOM 11420 C CA . GLY C 2 447 ? 68.472 12.449 11.140 1.00 10.52 447 GLY C CA 1
ATOM 11421 C C . GLY C 2 447 ? 69.080 12.641 12.522 1.00 10.21 447 GLY C C 1
ATOM 11422 O O . GLY C 2 447 ? 68.980 11.755 13.389 1.00 10.97 447 GLY C O 1
ATOM 11423 N N . ASP C 2 448 ? 69.720 13.792 12.731 1.00 10.26 448 ASP C N 1
ATOM 11424 C CA . ASP C 2 448 ? 70.228 14.144 14.065 1.00 10.69 448 ASP C CA 1
ATOM 11425 C C . ASP C 2 448 ? 69.093 14.229 15.113 1.00 10.30 448 ASP C C 1
ATOM 11426 O O . ASP C 2 448 ? 69.277 13.854 16.271 1.00 10.40 448 ASP C O 1
ATOM 11431 N N . GLY C 2 449 ? 67.935 14.720 14.696 1.00 10.11 449 GLY C N 1
ATOM 11432 C CA . GLY C 2 449 ? 66.754 14.743 15.560 1.00 10.07 449 GLY C CA 1
ATOM 11433 C C . GLY C 2 449 ? 66.340 13.324 15.884 1.00 9.37 449 GLY C C 1
ATOM 11434 O O . GLY C 2 449 ? 66.326 12.929 17.049 1.00 9.11 449 GLY C O 1
ATOM 11435 N N . SER C 2 450 ? 66.013 12.553 14.845 1.00 9.39 450 SER C N 1
ATOM 11436 C CA . SER C 2 450 ? 65.486 11.202 15.039 1.00 8.98 450 SER C CA 1
ATOM 11437 C C . SER C 2 450 ? 66.381 10.267 15.861 1.00 9.38 450 SER C C 1
ATOM 11438 O O . SER C 2 450 ? 65.873 9.492 16.666 1.00 9.22 450 SER C O 1
ATOM 11441 N N . VAL C 2 451 ? 67.704 10.362 15.708 1.00 8.90 451 VAL C N 1
ATOM 11442 C CA . VAL C 2 451 ? 68.585 9.427 16.406 1.00 9.26 451 VAL C CA 1
ATOM 11443 C C . VAL C 2 451 ? 68.479 9.555 17.939 1.00 8.81 451 VAL C C 1
ATOM 11444 O O . VAL C 2 451 ? 68.711 8.584 18.664 1.00 9.66 451 VAL C O 1
ATOM 11448 N N . GLY C 2 452 ? 68.104 10.748 18.410 1.00 8.65 452 GLY C N 1
ATOM 11449 C CA . GLY C 2 452 ? 68.012 11.022 19.853 1.00 9.13 452 GLY C CA 1
ATOM 11450 C C . GLY C 2 452 ? 66.997 10.151 20.576 1.00 8.88 452 GLY C C 1
ATOM 11451 O O . GLY C 2 452 ? 67.159 9.850 21.751 1.00 9.61 452 GLY C O 1
ATOM 11452 N N . TYR C 2 453 ? 65.949 9.738 19.857 1.00 8.68 453 TYR C N 1
ATOM 11453 C CA . TYR C 2 453 ? 64.864 8.916 20.428 1.00 8.19 453 TYR C CA 1
ATOM 11454 C C . TYR C 2 453 ? 65.333 7.612 21.070 1.00 8.73 453 TYR C C 1
ATOM 11455 O O . TYR C 2 453 ? 64.764 7.175 22.091 1.00 9.22 453 TYR C O 1
ATOM 11464 N N . SER C 2 454 ? 66.321 6.968 20.436 1.00 8.59 454 SER C N 1
ATOM 11465 C CA . SER C 2 454 ? 66.736 5.616 20.809 1.00 9.35 454 SER C CA 1
ATOM 11466 C C . SER C 2 454 ? 68.253 5.525 20.926 1.00 9.59 454 SER C C 1
ATOM 11467 O O . SER C 2 454 ? 68.820 4.462 20.729 1.00 9.36 454 SER C O 1
ATOM 11470 N N . ILE C 2 455 ? 68.902 6.633 21.284 1.00 9.25 455 ILE C N 1
ATOM 11471 C CA . ILE C 2 455 ? 70.368 6.689 21.184 1.00 10.10 455 ILE C CA 1
ATOM 11472 C C . ILE C 2 455 ? 71.072 5.695 22.127 1.00 10.18 455 ILE C C 1
ATOM 11473 O O . ILE C 2 455 ? 72.187 5.258 21.849 1.00 11.33 455 ILE C O 1
ATOM 11478 N N . GLY C 2 456 ? 70.401 5.318 23.218 1.00 8.75 456 GLY C N 1
ATOM 11479 C CA . GLY C 2 456 ? 70.934 4.296 24.125 1.00 9.34 456 GLY C CA 1
ATOM 11480 C C . GLY C 2 456 ? 71.151 2.943 23.457 1.00 9.13 456 GLY C C 1
ATOM 11481 O O . GLY C 2 456 ? 71.819 2.077 24.017 1.00 10.32 456 GLY C O 1
ATOM 11482 N N . GLU C 2 457 ? 70.557 2.737 22.275 1.00 9.25 457 GLU C N 1
ATOM 11483 C CA . GLU C 2 457 ? 70.704 1.453 21.595 1.00 9.36 457 GLU C CA 1
ATOM 11484 C C . GLU C 2 457 ? 72.109 1.178 21.046 1.00 9.27 457 GLU C C 1
ATOM 11485 O O . GLU C 2 457 ? 72.397 0.041 20.663 1.00 9.58 457 GLU C O 1
ATOM 11491 N N . PHE C 2 458 ? 72.963 2.207 20.996 1.00 9.75 458 PHE C N 1
ATOM 11492 C CA . PHE C 2 458 ? 74.400 1.967 20.764 1.00 9.57 458 PHE C CA 1
ATOM 11493 C C . PHE C 2 458 ? 74.939 0.969 21.795 1.00 9.13 458 PHE C C 1
ATOM 11494 O O . PHE C 2 458 ? 75.728 0.081 21.470 1.00 9.58 458 PHE C O 1
ATOM 11502 N N . ASP C 2 459 ? 74.458 1.084 23.032 1.00 9.62 459 ASP C N 1
ATOM 11503 C CA . ASP C 2 459 ? 74.796 0.120 24.066 1.00 10.18 459 ASP C CA 1
ATOM 11504 C C . ASP C 2 459 ? 74.458 -1.305 23.653 1.00 10.20 459 ASP C C 1
ATOM 11505 O O . ASP C 2 459 ? 75.286 -2.206 23.780 1.00 9.72 459 ASP C O 1
ATOM 11510 N N . THR C 2 460 ? 73.233 -1.496 23.156 1.00 9.24 460 THR C N 1
ATOM 11511 C CA . THR C 2 460 ? 72.744 -2.809 22.735 1.00 9.15 460 THR C CA 1
ATOM 11512 C C . THR C 2 460 ? 73.570 -3.353 21.565 1.00 9.39 460 THR C C 1
ATOM 11513 O O . THR C 2 460 ? 73.918 -4.527 21.541 1.00 10.10 460 THR C O 1
ATOM 11517 N N . LEU C 2 461 ? 73.881 -2.497 20.600 1.00 9.72 461 LEU C N 1
ATOM 11518 C CA . LEU C 2 461 ? 74.713 -2.917 19.461 1.00 10.70 461 LEU C CA 1
ATOM 11519 C C . LEU C 2 461 ? 76.038 -3.458 19.979 1.00 11.11 461 LEU C C 1
ATOM 11520 O O . LEU C 2 461 ? 76.514 -4.501 19.517 1.00 11.24 461 LEU C O 1
ATOM 11525 N N . VAL C 2 462 ? 76.620 -2.770 20.965 1.00 11.35 462 VAL C N 1
ATOM 11526 C CA . VAL C 2 462 ? 77.921 -3.203 21.500 1.00 11.73 462 VAL C CA 1
ATOM 11527 C C . VAL C 2 462 ? 77.789 -4.482 22.334 1.00 11.92 462 VAL C C 1
ATOM 11528 O O . VAL C 2 462 ? 78.557 -5.432 22.149 1.00 11.35 462 VAL C O 1
ATOM 11532 N N . ARG C 2 463 ? 76.820 -4.511 23.257 1.00 12.05 463 ARG C N 1
ATOM 11533 C CA . ARG C 2 463 ? 76.592 -5.709 24.074 1.00 12.25 463 ARG C CA 1
ATOM 11534 C C . ARG C 2 463 ? 76.324 -6.963 23.234 1.00 12.97 463 ARG C C 1
ATOM 11535 O O . ARG C 2 463 ? 76.742 -8.061 23.608 1.00 13.37 463 ARG C O 1
ATOM 11543 N N . LYS C 2 464 ? 75.621 -6.795 22.112 1.00 12.85 464 LYS C N 1
ATOM 11544 C CA . LYS C 2 464 ? 75.220 -7.926 21.266 1.00 13.25 464 LYS C CA 1
ATOM 11545 C C . LYS C 2 464 ? 76.122 -8.096 20.040 1.00 13.78 464 LYS C C 1
ATOM 11546 O O . LYS C 2 464 ? 75.908 -9.018 19.231 1.00 14.77 464 LYS C O 1
ATOM 11552 N N . GLN C 2 465 ? 77.119 -7.221 19.919 1.00 14.31 465 GLN C N 1
ATOM 11553 C CA . GLN C 2 465 ? 78.065 -7.211 18.780 1.00 15.03 465 GLN C CA 1
ATOM 11554 C C . GLN C 2 465 ? 77.327 -7.257 17.437 1.00 14.47 465 GLN C C 1
ATOM 11555 O O . GLN C 2 465 ? 77.659 -8.039 16.544 1.00 14.78 465 GLN C O 1
ATOM 11561 N N . LEU C 2 466 ? 76.299 -6.431 17.320 1.00 13.05 466 LEU C N 1
ATOM 11562 C CA . LEU C 2 466 ? 75.541 -6.327 16.078 1.00 13.02 466 LEU C CA 1
ATOM 11563 C C . LEU C 2 466 ? 76.138 -5.177 15.284 1.00 12.99 466 LEU C C 1
ATOM 11564 O O . LEU C 2 466 ? 76.119 -4.026 15.746 1.00 13.17 466 LEU C O 1
ATOM 11569 N N . PRO C 2 467 ? 76.688 -5.480 14.086 1.00 12.43 467 PRO C N 1
ATOM 11570 C CA . PRO C 2 467 ? 77.529 -4.525 13.347 1.00 12.36 467 PRO C CA 1
ATOM 11571 C C . PRO C 2 467 ? 76.752 -3.485 12.529 1.00 12.11 467 PRO C C 1
ATOM 11572 O O . PRO C 2 467 ? 77.194 -3.072 11.442 1.00 12.11 467 PRO C O 1
ATOM 11576 N N . LEU C 2 468 ? 75.615 -3.049 13.063 1.00 11.34 468 LEU C N 1
ATOM 11577 C CA . LEU C 2 468 ? 74.839 -1.987 12.440 1.00 11.38 468 LEU C CA 1
ATOM 11578 C C . LEU C 2 468 ? 75.671 -0.711 12.252 1.00 10.87 468 LEU C C 1
ATOM 11579 O O . LEU C 2 468 ? 76.347 -0.243 13.179 1.00 10.46 468 LEU C O 1
ATOM 11584 N N . ILE C 2 469 ? 75.618 -0.156 11.044 1.00 10.95 469 ILE C N 1
ATOM 11585 C CA . ILE C 2 469 ? 76.190 1.171 10.809 1.00 10.37 469 ILE C CA 1
ATOM 11586 C C . ILE C 2 469 ? 75.104 2.241 10.871 1.00 10.82 469 ILE C C 1
ATOM 11587 O O . ILE C 2 469 ? 74.167 2.257 10.044 1.00 11.12 469 ILE C O 1
ATOM 11592 N N . VAL C 2 470 ? 75.237 3.161 11.835 1.00 10.83 470 VAL C N 1
ATOM 11593 C CA . VAL C 2 470 ? 74.281 4.259 11.987 1.00 10.67 470 VAL C CA 1
ATOM 11594 C C . VAL C 2 470 ? 74.853 5.535 11.387 1.00 10.68 470 VAL C C 1
ATOM 11595 O O . VAL C 2 470 ? 75.792 6.118 11.930 1.00 10.60 470 VAL C O 1
ATOM 11599 N N . ILE C 2 471 ? 74.273 5.960 10.267 1.00 10.38 471 ILE C N 1
ATOM 11600 C CA . ILE C 2 471 ? 74.665 7.198 9.618 1.00 10.09 471 ILE C CA 1
ATOM 11601 C C . ILE C 2 471 ? 73.694 8.320 10.017 1.00 10.55 471 ILE C C 1
ATOM 11602 O O . ILE C 2 471 ? 72.491 8.265 9.714 1.00 10.74 471 ILE C O 1
ATOM 11607 N N . ILE C 2 472 ? 74.226 9.333 10.690 1.00 10.48 472 ILE C N 1
ATOM 11608 C CA . ILE C 2 472 ? 73.437 10.496 11.090 1.00 10.97 472 ILE C CA 1
ATOM 11609 C C . ILE C 2 472 ? 73.649 11.660 10.126 1.00 11.45 472 ILE C C 1
ATOM 11610 O O . ILE C 2 472 ? 74.741 12.256 10.066 1.00 12.12 472 ILE C O 1
ATOM 11615 N N . MET C 2 473 ? 72.601 11.988 9.382 1.00 11.32 473 MET C N 1
ATOM 11616 C CA . MET C 2 473 ? 72.607 13.173 8.553 1.00 11.29 473 MET C CA 1
ATOM 11617 C C . MET C 2 473 ? 72.266 14.347 9.475 1.00 11.98 473 MET C C 1
ATOM 11618 O O . MET C 2 473 ? 71.105 14.548 9.875 1.00 11.60 473 MET C O 1
ATOM 11623 N N . ASN C 2 474 ? 73.308 15.093 9.833 1.00 11.54 474 ASN C N 1
ATOM 11624 C CA . ASN C 2 474 ? 73.221 16.110 10.849 1.00 11.69 474 ASN C CA 1
ATOM 11625 C C . ASN C 2 474 ? 73.102 17.529 10.262 1.00 12.21 474 ASN C C 1
ATOM 11626 O O . ASN C 2 474 ? 74.068 18.119 9.778 1.00 12.22 474 ASN C O 1
ATOM 11631 N N . ASN C 2 475 ? 71.891 18.072 10.294 1.00 11.96 475 ASN C N 1
ATOM 11632 C CA . ASN C 2 475 ? 71.680 19.453 9.895 1.00 11.55 475 ASN C CA 1
ATOM 11633 C C . ASN C 2 475 ? 71.289 20.306 11.106 1.00 12.00 475 ASN C C 1
ATOM 11634 O O . ASN C 2 475 ? 70.694 21.365 10.947 1.00 12.21 475 ASN C O 1
ATOM 11639 N N . GLN C 2 476 ? 71.652 19.830 12.304 1.00 12.02 476 GLN C N 1
ATOM 11640 C CA . GLN C 2 476 ? 71.498 20.575 13.565 1.00 12.55 476 GLN C CA 1
ATOM 11641 C C . GLN C 2 476 ? 70.077 21.132 13.763 1.00 12.19 476 GLN C C 1
ATOM 11642 O O . GLN C 2 476 ? 69.865 22.278 14.193 1.00 11.67 476 GLN C O 1
ATOM 11647 N N . SER C 2 477 ? 69.096 20.301 13.428 1.00 12.20 477 SER C N 1
ATOM 11648 C CA . SER C 2 477 ? 67.711 20.708 13.525 1.00 11.70 477 SER C CA 1
ATOM 11649 C C . SER C 2 477 ? 66.780 19.532 13.331 1.00 11.23 477 SER C C 1
ATOM 11650 O O . SER C 2 477 ? 67.173 18.497 12.793 1.00 9.65 477 SER C O 1
ATOM 11653 N N . TRP C 2 478 ? 65.556 19.715 13.790 1.00 10.65 478 TRP C N 1
ATOM 11654 C CA . TRP C 2 478 ? 64.417 18.927 13.331 1.00 10.18 478 TRP C CA 1
ATOM 11655 C C . TRP C 2 478 ? 64.066 19.547 11.976 1.00 9.85 478 TRP C C 1
ATOM 11656 O O . TRP C 2 478 ? 63.309 20.530 11.884 1.00 8.59 478 TRP C O 1
ATOM 11667 N N . GLY C 2 479 ? 64.639 18.975 10.919 1.00 9.96 479 GLY C N 1
ATOM 11668 C CA . GLY C 2 479 ? 64.776 19.673 9.644 1.00 10.07 479 GLY C CA 1
ATOM 11669 C C . GLY C 2 479 ? 63.499 19.948 8.879 1.00 9.84 479 GLY C C 1
ATOM 11670 O O . GLY C 2 479 ? 63.215 21.091 8.546 1.00 10.41 479 GLY C O 1
ATOM 11671 N N . ALA C 2 480 ? 62.737 18.901 8.569 1.00 9.80 480 ALA C N 1
ATOM 11672 C CA . ALA C 2 480 ? 61.535 19.097 7.765 1.00 9.72 480 ALA C CA 1
ATOM 11673 C C . ALA C 2 480 ? 60.548 20.025 8.471 1.00 9.77 480 ALA C C 1
ATOM 11674 O O . ALA C 2 480 ? 59.845 20.824 7.830 1.00 10.65 480 ALA C O 1
ATOM 11676 N N . THR C 2 481 ? 60.493 19.920 9.800 1.00 10.67 481 THR C N 1
ATOM 11677 C CA . THR C 2 481 ? 59.614 20.789 10.590 1.00 10.50 481 THR C CA 1
ATOM 11678 C C . THR C 2 481 ? 60.093 22.252 10.566 1.00 11.20 481 THR C C 1
ATOM 11679 O O . THR C 2 481 ? 59.281 23.181 10.481 1.00 11.57 481 THR C O 1
ATOM 11683 N N . LEU C 2 482 ? 61.411 22.452 10.602 1.00 11.04 482 LEU C N 1
ATOM 11684 C CA . LEU C 2 482 ? 61.979 23.802 10.419 1.00 11.68 482 LEU C CA 1
ATOM 11685 C C . LEU C 2 482 ? 61.631 24.376 9.034 1.00 11.82 482 LEU C C 1
ATOM 11686 O O . LEU C 2 482 ? 61.227 25.538 8.926 1.00 11.65 482 LEU C O 1
ATOM 11691 N N . HIS C 2 483 ? 61.751 23.558 7.987 1.00 11.92 483 HIS C N 1
ATOM 11692 C CA . HIS C 2 483 ? 61.325 23.961 6.639 1.00 12.12 483 HIS C CA 1
ATOM 11693 C C . HIS C 2 483 ? 59.852 24.343 6.610 1.00 11.82 483 HIS C C 1
ATOM 11694 O O . HIS C 2 483 ? 59.476 25.346 6.012 1.00 12.67 483 HIS C O 1
ATOM 11701 N N . PHE C 2 484 ? 59.019 23.557 7.292 1.00 11.81 484 PHE C N 1
ATOM 11702 C CA . PHE C 2 484 ? 57.610 23.893 7.393 1.00 11.35 484 PHE C CA 1
ATOM 11703 C C . PHE C 2 484 ? 57.433 25.299 7.957 1.00 11.94 484 PHE C C 1
ATOM 11704 O O . PHE C 2 484 ? 56.693 26.104 7.407 1.00 11.88 484 PHE C O 1
ATOM 11712 N N . GLN C 2 485 ? 58.106 25.580 9.071 1.00 12.19 485 GLN C N 1
ATOM 11713 C CA . GLN C 2 485 ? 57.992 26.897 9.703 1.00 12.98 485 GLN C CA 1
ATOM 11714 C C . GLN C 2 485 ? 58.395 28.009 8.732 1.00 14.19 485 GLN C C 1
ATOM 11715 O O . GLN C 2 485 ? 57.653 28.967 8.543 1.00 14.26 485 GLN C O 1
ATOM 11721 N N . GLN C 2 486 ? 59.545 27.845 8.084 1.00 15.15 486 GLN C N 1
ATOM 11722 C CA . GLN C 2 486 ? 60.044 28.874 7.152 1.00 15.93 486 GLN C CA 1
ATOM 11723 C C . GLN C 2 486 ? 59.144 29.053 5.926 1.00 16.93 486 GLN C C 1
ATOM 11724 O O . GLN C 2 486 ? 58.914 30.175 5.491 1.00 17.02 486 GLN C O 1
ATOM 11730 N N . LEU C 2 487 ? 58.656 27.943 5.372 1.00 17.62 487 LEU C N 1
ATOM 11731 C CA . LEU C 2 487 ? 57.928 27.959 4.099 1.00 18.96 487 LEU C CA 1
ATOM 11732 C C . LEU C 2 487 ? 56.450 28.235 4.279 1.00 19.56 487 LEU C C 1
ATOM 11733 O O . LEU C 2 487 ? 55.854 28.960 3.486 1.00 21.20 487 LEU C O 1
ATOM 11738 N N . ALA C 2 488 ? 55.846 27.648 5.304 1.00 19.78 488 ALA C N 1
ATOM 11739 C CA . ALA C 2 488 ? 54.408 27.757 5.481 1.00 20.40 488 ALA C CA 1
ATOM 11740 C C . ALA C 2 488 ? 54.014 28.895 6.420 1.00 20.73 488 ALA C C 1
ATOM 11741 O O . ALA C 2 488 ? 52.853 29.314 6.435 1.00 21.38 488 ALA C O 1
ATOM 11743 N N . VAL C 2 489 ? 54.965 29.402 7.197 1.00 20.60 489 VAL C N 1
ATOM 11744 C CA . VAL C 2 489 ? 54.657 30.434 8.188 1.00 20.86 489 VAL C CA 1
ATOM 11745 C C . VAL C 2 489 ? 55.441 31.721 7.930 1.00 21.09 489 VAL C C 1
ATOM 11746 O O . VAL C 2 489 ? 54.843 32.792 7.779 1.00 21.62 489 VAL C O 1
ATOM 11750 N N . GLY C 2 490 ? 56.767 31.617 7.888 1.00 20.94 490 GLY C N 1
ATOM 11751 C CA . GLY C 2 490 ? 57.629 32.769 7.668 1.00 21.08 490 GLY C CA 1
ATOM 11752 C C . GLY C 2 490 ? 59.061 32.543 8.110 1.00 21.43 490 GLY C C 1
ATOM 11753 O O . GLY C 2 490 ? 59.311 31.795 9.062 1.00 20.71 490 GLY C O 1
ATOM 11754 N N . PRO C 2 491 ? 60.023 33.208 7.431 1.00 22.00 491 PRO C N 1
ATOM 11755 C CA . PRO C 2 491 ? 61.456 33.078 7.722 1.00 21.82 491 PRO C CA 1
ATOM 11756 C C . PRO C 2 491 ? 61.823 33.406 9.171 1.00 21.62 491 PRO C C 1
ATOM 11757 O O . PRO C 2 491 ? 62.775 32.829 9.695 1.00 21.93 491 PRO C O 1
ATOM 11761 N N . ASN C 2 492 ? 61.064 34.302 9.806 1.00 21.39 492 ASN C N 1
ATOM 11762 C CA . ASN C 2 492 ? 61.299 34.706 11.203 1.00 20.66 492 ASN C CA 1
ATOM 11763 C C . ASN C 2 492 ? 60.479 33.933 12.251 1.00 20.27 492 ASN C C 1
ATOM 11764 O O . ASN C 2 492 ? 60.406 34.341 13.414 1.00 20.67 492 ASN C O 1
ATOM 11766 N N . ARG C 2 493 ? 59.897 32.805 11.837 1.00 19.15 493 ARG C N 1
ATOM 11767 C CA . ARG C 2 493 ? 58.967 32.038 12.672 1.00 18.19 493 ARG C CA 1
ATOM 11768 C C . ARG C 2 493 ? 59.505 30.645 13.028 1.00 17.39 493 ARG C C 1
ATOM 11769 O O . ARG C 2 493 ? 58.734 29.711 13.272 1.00 16.49 493 ARG C O 1
ATOM 11777 N N . VAL C 2 494 ? 60.830 30.505 13.051 1.00 16.66 494 VAL C N 1
ATOM 11778 C CA . VAL C 2 494 ? 61.452 29.270 13.488 1.00 16.17 494 VAL C CA 1
ATOM 11779 C C . VAL C 2 494 ? 61.431 29.203 15.018 1.00 16.36 494 VAL C C 1
ATOM 11780 O O . VAL C 2 494 ? 62.012 30.064 15.679 1.00 16.54 494 VAL C O 1
ATOM 11784 N N . THR C 2 495 ? 60.734 28.209 15.576 1.00 16.23 495 THR C N 1
ATOM 11785 C CA . THR C 2 495 ? 60.701 27.991 17.038 1.00 15.91 495 THR C CA 1
ATOM 11786 C C . THR C 2 495 ? 60.623 26.504 17.348 1.00 15.07 495 THR C C 1
ATOM 11787 O O . THR C 2 495 ? 59.810 25.799 16.757 1.00 15.10 495 THR C O 1
ATOM 11791 N N . GLY C 2 496 ? 61.425 26.051 18.305 1.00 14.36 496 GLY C N 1
ATOM 11792 C CA . GLY C 2 496 ? 61.356 24.664 18.776 1.00 13.50 496 GLY C CA 1
ATOM 11793 C C . GLY C 2 496 ? 61.886 23.639 17.789 1.00 13.64 496 GLY C C 1
ATOM 11794 O O . GLY C 2 496 ? 61.682 22.431 17.969 1.00 13.44 496 GLY C O 1
ATOM 11795 N N . THR C 2 497 ? 62.574 24.104 16.747 1.00 12.86 497 THR C N 1
ATOM 11796 C CA . THR C 2 497 ? 63.044 23.170 15.714 1.00 13.12 497 THR C CA 1
ATOM 11797 C C . THR C 2 497 ? 64.562 23.089 15.527 1.00 13.54 497 THR C C 1
ATOM 11798 O O . THR C 2 497 ? 65.052 22.212 14.814 1.00 12.99 497 THR C O 1
ATOM 11802 N N . ARG C 2 498 ? 65.305 23.989 16.162 1.00 13.81 498 ARG C N 1
ATOM 11803 C CA . ARG C 2 498 ? 66.769 23.902 16.106 1.00 13.46 498 ARG C CA 1
ATOM 11804 C C . ARG C 2 498 ? 67.355 22.952 17.145 1.00 13.16 498 ARG C C 1
ATOM 11805 O O . ARG C 2 498 ? 66.821 22.799 18.250 1.00 12.94 498 ARG C O 1
ATOM 11813 N N . LEU C 2 499 ? 68.436 22.282 16.764 1.00 12.05 499 LEU C N 1
ATOM 11814 C CA . LEU C 2 499 ? 69.133 21.355 17.641 1.00 12.35 499 LEU C CA 1
ATOM 11815 C C . LEU C 2 499 ? 70.624 21.567 17.453 1.00 12.87 499 LEU C C 1
ATOM 11816 O O . LEU C 2 499 ? 71.311 20.751 16.842 1.00 11.96 499 LEU C O 1
ATOM 11821 N N . GLU C 2 500 ? 71.102 22.693 17.967 1.00 12.82 500 GLU C N 1
ATOM 11822 C CA . GLU C 2 500 ? 72.468 23.127 17.719 1.00 14.40 500 GLU C CA 1
ATOM 11823 C C . GLU C 2 500 ? 73.350 22.725 18.890 1.00 14.72 500 GLU C C 1
ATOM 11824 O O . GLU C 2 500 ? 74.031 23.569 19.492 1.00 15.80 500 GLU C O 1
ATOM 11830 N N . ASN C 2 501 ? 73.313 21.442 19.239 1.00 14.50 501 ASN C N 1
ATOM 11831 C CA . ASN C 2 501 ? 74.078 20.912 20.366 1.00 15.19 501 ASN C CA 1
ATOM 11832 C C . ASN C 2 501 ? 74.342 19.430 20.212 1.00 15.15 501 ASN C C 1
ATOM 11833 O O . ASN C 2 501 ? 73.556 18.714 19.568 1.00 15.67 501 ASN C O 1
ATOM 11838 N N . GLY C 2 502 ? 75.447 18.976 20.796 1.00 14.96 502 GLY C N 1
ATOM 11839 C CA . GLY C 2 502 ? 75.669 17.553 21.001 1.00 15.24 502 GLY C CA 1
ATOM 11840 C C . GLY C 2 502 ? 76.530 16.869 19.966 1.00 15.37 502 GLY C C 1
ATOM 11841 O O . GLY C 2 502 ? 76.404 17.117 18.757 1.00 16.42 502 GLY C O 1
ATOM 11842 N N . SER C 2 503 ? 77.398 15.995 20.466 1.00 14.22 503 SER C N 1
ATOM 11843 C CA . SER C 2 503 ? 78.281 15.180 19.651 1.00 14.07 503 SER C CA 1
ATOM 11844 C C . SER C 2 503 ? 77.774 13.737 19.612 1.00 13.05 503 SER C C 1
ATOM 11845 O O . SER C 2 503 ? 78.089 12.930 20.494 1.00 13.52 503 SER C O 1
ATOM 11848 N N . TYR C 2 504 ? 77.006 13.404 18.576 1.00 12.40 504 TYR C N 1
ATOM 11849 C CA . TYR C 2 504 ? 76.433 12.058 18.495 1.00 11.89 504 TYR C CA 1
ATOM 11850 C C . TYR C 2 504 ? 77.479 10.952 18.367 1.00 12.22 504 TYR C C 1
ATOM 11851 O O . TYR C 2 504 ? 77.294 9.853 18.900 1.00 12.29 504 TYR C O 1
ATOM 11860 N N . HIS C 2 505 ? 78.578 11.236 17.662 1.00 12.95 505 HIS C N 1
ATOM 11861 C CA . HIS C 2 505 ? 79.669 10.265 17.557 1.00 13.16 505 HIS C CA 1
ATOM 11862 C C . HIS C 2 505 ? 80.312 10.055 18.933 1.00 13.31 505 HIS C C 1
ATOM 11863 O O . HIS C 2 505 ? 80.665 8.932 19.283 1.00 13.44 505 HIS C O 1
ATOM 11870 N N . GLY C 2 506 ? 80.416 11.131 19.717 1.00 13.20 506 GLY C N 1
ATOM 11871 C CA . GLY C 2 506 ? 80.874 11.058 21.110 1.00 13.16 506 GLY C CA 1
ATOM 11872 C C . GLY C 2 506 ? 79.989 10.174 21.995 1.00 12.93 506 GLY C C 1
ATOM 11873 O O . GLY C 2 506 ? 80.483 9.403 22.823 1.00 12.97 506 GLY C O 1
ATOM 11874 N N . VAL C 2 507 ? 78.673 10.291 21.809 1.00 12.73 507 VAL C N 1
ATOM 11875 C CA . VAL C 2 507 ? 77.710 9.445 22.520 1.00 12.42 507 VAL C CA 1
ATOM 11876 C C . VAL C 2 507 ? 77.926 7.990 22.131 1.00 12.05 507 VAL C C 1
ATOM 11877 O O . VAL C 2 507 ? 78.076 7.156 22.999 1.00 12.16 507 VAL C O 1
ATOM 11881 N N . ALA C 2 508 ? 77.935 7.696 20.821 1.00 12.24 508 ALA C N 1
ATOM 11882 C CA . ALA C 2 508 ? 78.232 6.343 20.325 1.00 12.17 508 ALA C CA 1
ATOM 11883 C C . ALA C 2 508 ? 79.516 5.771 20.934 1.00 11.90 508 ALA C C 1
ATOM 11884 O O . ALA C 2 508 ? 79.526 4.644 21.431 1.00 12.04 508 ALA C O 1
ATOM 11886 N N . ALA C 2 509 ? 80.590 6.561 20.895 1.00 12.08 509 ALA C N 1
ATOM 11887 C CA . ALA C 2 509 ? 81.877 6.168 21.463 1.00 12.01 509 ALA C CA 1
ATOM 11888 C C . ALA C 2 509 ? 81.797 5.862 22.957 1.00 11.92 509 ALA C C 1
ATOM 11889 O O . ALA C 2 509 ? 82.395 4.911 23.431 1.00 11.72 509 ALA C O 1
ATOM 11891 N N . ALA C 2 510 ? 81.036 6.666 23.702 1.00 12.26 510 ALA C N 1
ATOM 11892 C CA . ALA C 2 510 ? 80.905 6.462 25.136 1.00 12.67 510 ALA C CA 1
ATOM 11893 C C . ALA C 2 510 ? 80.164 5.153 25.449 1.00 13.05 510 ALA C C 1
ATOM 11894 O O . ALA C 2 510 ? 80.308 4.574 26.546 1.00 13.43 510 ALA C O 1
ATOM 11896 N N . PHE C 2 511 ? 79.388 4.674 24.472 1.00 12.76 511 PHE C N 1
ATOM 11897 C CA . PHE C 2 511 ? 78.760 3.347 24.551 1.00 13.15 511 PHE C CA 1
ATOM 11898 C C . PHE C 2 511 ? 79.634 2.221 23.969 1.00 13.54 511 PHE C C 1
ATOM 11899 O O . PHE C 2 511 ? 79.254 1.036 23.998 1.00 13.77 511 PHE C O 1
ATOM 11907 N N . GLY C 2 512 ? 80.813 2.588 23.466 1.00 13.75 512 GLY C N 1
ATOM 11908 C CA . GLY C 2 512 ? 81.799 1.619 22.964 1.00 14.14 512 GLY C CA 1
ATOM 11909 C C . GLY C 2 512 ? 81.737 1.339 21.466 1.00 14.53 512 GLY C C 1
ATOM 11910 O O . GLY C 2 512 ? 82.442 0.446 20.964 1.00 14.06 512 GLY C O 1
ATOM 11911 N N . ALA C 2 513 ? 80.878 2.068 20.756 1.00 14.60 513 ALA C N 1
ATOM 11912 C CA . ALA C 2 513 ? 80.765 1.904 19.298 1.00 15.42 513 ALA C CA 1
ATOM 11913 C C . ALA C 2 513 ? 81.797 2.783 18.584 1.00 15.57 513 ALA C C 1
ATOM 11914 O O . ALA C 2 513 ? 82.235 3.808 19.126 1.00 16.10 513 ALA C O 1
ATOM 11916 N N . ASP C 2 514 ? 82.192 2.394 17.371 1.00 15.97 514 ASP C N 1
ATOM 11917 C CA . ASP C 2 514 ? 83.118 3.236 16.590 1.00 16.13 514 ASP C CA 1
ATOM 11918 C C . ASP C 2 514 ? 82.443 4.540 16.175 1.00 16.05 514 ASP C C 1
ATOM 11919 O O . ASP C 2 514 ? 81.368 4.518 15.574 1.00 17.14 514 ASP C O 1
ATOM 11924 N N . GLY C 2 515 ? 83.063 5.671 16.489 1.00 15.15 515 GLY C N 1
ATOM 11925 C CA . GLY C 2 515 ? 82.518 6.970 16.115 1.00 15.16 515 GLY C CA 1
ATOM 11926 C C . GLY C 2 515 ? 83.330 7.675 15.050 1.00 15.44 515 GLY C C 1
ATOM 11927 O O . GLY C 2 515 ? 84.575 7.666 15.104 1.00 16.24 515 GLY C O 1
ATOM 11928 N N . TYR C 2 516 ? 82.626 8.262 14.081 1.00 14.98 516 TYR C N 1
ATOM 11929 C CA . TYR C 2 516 ? 83.212 9.087 13.014 1.00 15.48 516 TYR C CA 1
ATOM 11930 C C . TYR C 2 516 ? 82.452 10.396 12.895 1.00 15.73 516 TYR C C 1
ATOM 11931 O O . TYR C 2 516 ? 81.214 10.443 13.056 1.00 15.70 516 TYR C O 1
ATOM 11940 N N . HIS C 2 517 ? 83.191 11.457 12.595 1.00 15.69 517 HIS C N 1
ATOM 11941 C CA . HIS C 2 517 ? 82.600 12.762 12.337 1.00 16.10 517 HIS C CA 1
ATOM 11942 C C . HIS C 2 517 ? 83.171 13.261 11.014 1.00 16.18 517 HIS C C 1
ATOM 11943 O O . HIS C 2 517 ? 84.402 13.322 10.836 1.00 16.79 517 HIS C O 1
ATOM 11950 N N . VAL C 2 518 ? 82.285 13.582 10.075 1.00 15.59 518 VAL C N 1
ATOM 11951 C CA . VAL C 2 518 ? 82.693 13.890 8.698 1.00 15.10 518 VAL C CA 1
ATOM 11952 C C . VAL C 2 518 ? 81.883 15.054 8.153 1.00 15.67 518 VAL C C 1
ATOM 11953 O O . VAL C 2 518 ? 80.796 15.343 8.660 1.00 15.65 518 VAL C O 1
ATOM 11957 N N . ASP C 2 519 ? 82.400 15.731 7.125 1.00 15.65 519 ASP C N 1
ATOM 11958 C CA . ASP C 2 519 ? 81.734 16.933 6.613 1.00 15.82 519 ASP C CA 1
ATOM 11959 C C . ASP C 2 519 ? 81.932 17.166 5.112 1.00 15.62 519 ASP C C 1
ATOM 11960 O O . ASP C 2 519 ? 81.631 18.248 4.610 1.00 15.04 519 ASP C O 1
ATOM 11965 N N . SER C 2 520 ? 82.412 16.148 4.400 1.00 15.00 520 SER C N 1
ATOM 11966 C CA . SER C 2 520 ? 82.657 16.277 2.958 1.00 15.56 520 SER C CA 1
ATOM 11967 C C . SER C 2 520 ? 82.452 14.942 2.251 1.00 15.56 520 SER C C 1
ATOM 11968 O O . SER C 2 520 ? 82.398 13.903 2.902 1.00 15.67 520 SER C O 1
ATOM 11971 N N . VAL C 2 521 ? 82.334 14.976 0.923 1.00 15.64 521 VAL C N 1
ATOM 11972 C CA . VAL C 2 521 ? 82.253 13.746 0.120 1.00 16.03 521 VAL C CA 1
ATOM 11973 C C . VAL C 2 521 ? 83.452 12.829 0.406 1.00 16.29 521 VAL C C 1
ATOM 11974 O O . VAL C 2 521 ? 83.277 11.645 0.697 1.00 15.72 521 VAL C O 1
ATOM 11978 N N . GLU C 2 522 ? 84.667 13.387 0.354 1.00 16.48 522 GLU C N 1
ATOM 11979 C CA . GLU C 2 522 ? 85.894 12.637 0.650 1.00 16.84 522 GLU C CA 1
ATOM 11980 C C . GLU C 2 522 ? 85.915 12.009 2.048 1.00 16.21 522 GLU C C 1
ATOM 11981 O O . GLU C 2 522 ? 86.204 10.807 2.195 1.00 15.95 522 GLU C O 1
ATOM 11984 N N . SER C 2 523 ? 85.627 12.815 3.071 1.00 15.86 523 SER C N 1
ATOM 11985 C CA . SER C 2 523 ? 85.686 12.335 4.452 1.00 15.32 523 SER C CA 1
ATOM 11986 C C . SER C 2 523 ? 84.592 11.287 4.705 1.00 14.99 523 SER C C 1
ATOM 11987 O O . SER C 2 523 ? 84.854 10.216 5.284 1.00 14.91 523 SER C O 1
ATOM 11990 N N . PHE C 2 524 ? 83.385 11.581 4.221 1.00 14.39 524 PHE C N 1
ATOM 11991 C CA . PHE C 2 524 ? 82.257 10.649 4.377 1.00 14.40 524 PHE C CA 1
ATOM 11992 C C . PHE C 2 524 ? 82.525 9.340 3.641 1.00 14.51 524 PHE C C 1
ATOM 11993 O O . PHE C 2 524 ? 82.427 8.275 4.233 1.00 14.40 524 PHE C O 1
ATOM 12001 N N . SER C 2 525 ? 82.940 9.423 2.376 1.00 14.61 525 SER C N 1
ATOM 12002 C CA . SER C 2 525 ? 83.316 8.213 1.622 1.00 14.43 525 SER C CA 1
ATOM 12003 C C . SER C 2 525 ? 84.335 7.365 2.363 1.00 13.97 525 SER C C 1
ATOM 12004 O O . SER C 2 525 ? 84.191 6.139 2.424 1.00 13.96 525 SER C O 1
ATOM 12007 N N . ALA C 2 526 ? 85.358 8.012 2.935 1.00 13.65 526 ALA C N 1
ATOM 12008 C CA . ALA C 2 526 ? 86.395 7.284 3.655 1.00 13.86 526 ALA C CA 1
ATOM 12009 C C . ALA C 2 526 ? 85.852 6.595 4.907 1.00 13.76 526 ALA C C 1
ATOM 12010 O O . ALA C 2 526 ? 86.125 5.413 5.119 1.00 14.02 526 ALA C O 1
ATOM 12012 N N . ALA C 2 527 ? 85.091 7.329 5.721 1.00 13.35 527 ALA C N 1
ATOM 12013 C CA . ALA C 2 527 ? 84.477 6.761 6.937 1.00 13.36 527 ALA C CA 1
ATOM 12014 C C . ALA C 2 527 ? 83.573 5.565 6.609 1.00 13.12 527 ALA C C 1
ATOM 12015 O O . ALA C 2 527 ? 83.697 4.492 7.212 1.00 13.03 527 ALA C O 1
ATOM 12017 N N . LEU C 2 528 ? 82.680 5.740 5.636 1.00 13.40 528 LEU C N 1
ATOM 12018 C CA . LEU C 2 528 ? 81.761 4.655 5.263 1.00 13.35 528 LEU C CA 1
ATOM 12019 C C . LEU C 2 528 ? 82.481 3.395 4.749 1.00 13.95 528 LEU C C 1
ATOM 12020 O O . LEU C 2 528 ? 82.159 2.264 5.161 1.00 13.47 528 LEU C O 1
ATOM 12025 N N . ALA C 2 529 ? 83.464 3.590 3.867 1.00 14.23 529 ALA C N 1
ATOM 12026 C CA . ALA C 2 529 ? 84.287 2.476 3.383 1.00 15.09 529 ALA C CA 1
ATOM 12027 C C . ALA C 2 529 ? 84.931 1.703 4.535 1.00 15.57 529 ALA C C 1
ATOM 12028 O O . ALA C 2 529 ? 84.893 0.456 4.561 1.00 15.94 529 ALA C O 1
ATOM 12030 N N . GLN C 2 530 ? 85.505 2.434 5.489 1.00 15.87 530 GLN C N 1
ATOM 12031 C CA . GLN C 2 530 ? 86.144 1.811 6.649 1.00 16.73 530 GLN C CA 1
ATOM 12032 C C . GLN C 2 530 ? 85.145 1.074 7.561 1.00 16.33 530 GLN C C 1
ATOM 12033 O O . GLN C 2 530 ? 85.408 -0.040 8.025 1.00 16.01 530 GLN C O 1
ATOM 12039 N N . ALA C 2 531 ? 84.014 1.714 7.835 1.00 15.95 531 ALA C N 1
ATOM 12040 C CA . ALA C 2 531 ? 83.002 1.099 8.695 1.00 16.06 531 ALA C CA 1
ATOM 12041 C C . ALA C 2 531 ? 82.468 -0.188 8.059 1.00 15.66 531 ALA C C 1
ATOM 12042 O O . ALA C 2 531 ? 82.219 -1.180 8.752 1.00 16.30 531 ALA C O 1
ATOM 12044 N N . LEU C 2 532 ? 82.309 -0.178 6.738 1.00 15.42 532 LEU C N 1
ATOM 12045 C CA . LEU C 2 532 ? 81.821 -1.353 6.017 1.00 15.85 532 LEU C CA 1
ATOM 12046 C C . LEU C 2 532 ? 82.850 -2.475 5.955 1.00 17.02 532 LEU C C 1
ATOM 12047 O O . LEU C 2 532 ? 82.498 -3.647 5.783 1.00 16.35 532 LEU C O 1
ATOM 12052 N N . ALA C 2 533 ? 84.122 -2.115 6.104 1.00 17.66 533 ALA C N 1
ATOM 12053 C CA . ALA C 2 533 ? 85.206 -3.094 6.045 1.00 19.02 533 ALA C CA 1
ATOM 12054 C C . ALA C 2 533 ? 85.329 -3.950 7.311 1.00 19.69 533 ALA C C 1
ATOM 12055 O O . ALA C 2 533 ? 85.982 -5.000 7.286 1.00 20.29 533 ALA C O 1
ATOM 12057 N N . HIS C 2 534 ? 84.717 -3.496 8.410 1.00 19.79 534 HIS C N 1
ATOM 12058 C CA . HIS C 2 534 ? 84.807 -4.187 9.700 1.00 20.64 534 HIS C CA 1
ATOM 12059 C C . HIS C 2 534 ? 83.430 -4.603 10.174 1.00 20.41 534 HIS C C 1
ATOM 12060 O O . HIS C 2 534 ? 82.449 -3.908 9.905 1.00 20.48 534 HIS C O 1
ATOM 12067 N N . ASN C 2 535 ? 83.352 -5.730 10.874 1.00 20.42 535 ASN C N 1
ATOM 12068 C CA . ASN C 2 535 ? 82.068 -6.135 11.437 1.00 20.37 535 ASN C CA 1
ATOM 12069 C C . ASN C 2 535 ? 81.928 -5.617 12.867 1.00 19.20 535 ASN C C 1
ATOM 12070 O O . ASN C 2 535 ? 81.954 -6.365 13.844 1.00 19.13 535 ASN C O 1
ATOM 12075 N N . ARG C 2 536 ? 81.820 -4.294 12.939 1.00 17.57 536 ARG C N 1
ATOM 12076 C CA . ARG C 2 536 ? 81.754 -3.549 14.180 1.00 16.67 536 ARG C CA 1
ATOM 12077 C C . ARG C 2 536 ? 80.617 -2.539 14.090 1.00 15.31 536 ARG C C 1
ATOM 12078 O O . ARG C 2 536 ? 80.417 -1.942 13.034 1.00 15.11 536 ARG C O 1
ATOM 12086 N N . PRO C 2 537 ? 79.893 -2.308 15.203 1.00 14.15 537 PRO C N 1
ATOM 12087 C CA . PRO C 2 537 ? 78.890 -1.241 15.136 1.00 13.87 537 PRO C CA 1
ATOM 12088 C C . PRO C 2 537 ? 79.578 0.108 14.990 1.00 13.93 537 PRO C C 1
ATOM 12089 O O . PRO C 2 537 ? 80.692 0.300 15.507 1.00 13.92 537 PRO C O 1
ATOM 12093 N N . ALA C 2 538 ? 78.926 1.034 14.298 1.00 13.06 538 ALA C N 1
ATOM 12094 C CA . ALA C 2 538 ? 79.521 2.342 14.057 1.00 13.04 538 ALA C CA 1
ATOM 12095 C C . ALA C 2 538 ? 78.497 3.442 14.038 1.00 13.18 538 ALA C C 1
ATOM 12096 O O . ALA C 2 538 ? 77.307 3.217 13.724 1.00 12.99 538 ALA C O 1
ATOM 12098 N N . CYS C 2 539 ? 78.975 4.641 14.361 1.00 12.10 539 CYS C N 1
ATOM 12099 C CA . CYS C 2 539 ? 78.211 5.843 14.195 1.00 12.19 539 CYS C CA 1
ATOM 12100 C C . CYS C 2 539 ? 78.996 6.803 13.326 1.00 12.80 539 CYS C C 1
ATOM 12101 O O . CYS C 2 539 ? 80.103 7.214 13.694 1.00 12.43 539 CYS C O 1
ATOM 12104 N N . ILE C 2 540 ? 78.417 7.165 12.186 1.00 12.12 540 ILE C N 1
ATOM 12105 C CA . ILE C 2 540 ? 79.004 8.178 11.300 1.00 12.25 540 ILE C CA 1
ATOM 12106 C C . ILE C 2 540 ? 78.147 9.454 11.345 1.00 12.69 540 ILE C C 1
ATOM 12107 O O . ILE C 2 540 ? 77.026 9.492 10.812 1.00 12.70 540 ILE C O 1
ATOM 12112 N N . ASN C 2 541 ? 78.675 10.490 12.000 1.00 12.53 541 ASN C N 1
ATOM 12113 C CA . ASN C 2 541 ? 77.991 11.773 12.158 1.00 12.77 541 ASN C CA 1
ATOM 12114 C C . ASN C 2 541 ? 78.387 12.666 10.969 1.00 13.39 541 ASN C C 1
ATOM 12115 O O . ASN C 2 541 ? 79.547 13.098 10.858 1.00 12.98 541 ASN C O 1
ATOM 12120 N N . VAL C 2 542 ? 77.431 12.895 10.064 1.00 11.93 542 VAL C N 1
ATOM 12121 C CA . VAL C 2 542 ? 77.670 13.609 8.798 1.00 12.59 542 VAL C CA 1
ATOM 12122 C C . VAL C 2 542 ? 77.091 15.038 8.831 1.00 12.64 542 VAL C C 1
ATOM 12123 O O . VAL C 2 542 ? 75.872 15.224 8.830 1.00 12.95 542 VAL C O 1
ATOM 12127 N N . ALA C 2 543 ? 77.955 16.054 8.852 1.00 12.86 543 ALA C N 1
ATOM 12128 C CA . ALA C 2 543 ? 77.467 17.432 8.786 1.00 12.91 543 ALA C CA 1
ATOM 12129 C C . ALA C 2 543 ? 76.977 17.729 7.376 1.00 13.71 543 ALA C C 1
ATOM 12130 O O . ALA C 2 543 ? 77.759 17.692 6.419 1.00 13.90 543 ALA C O 1
ATOM 12132 N N . VAL C 2 544 ? 75.674 17.969 7.243 1.00 13.46 544 VAL C N 1
ATOM 12133 C CA . VAL C 2 544 ? 75.072 18.321 5.952 1.00 14.39 544 VAL C CA 1
ATOM 12134 C C . VAL C 2 544 ? 74.323 19.648 5.999 1.00 14.74 544 VAL C C 1
ATOM 12135 O O . VAL C 2 544 ? 73.855 20.086 7.059 1.00 14.31 544 VAL C O 1
ATOM 12139 N N . ALA C 2 545 ? 74.213 20.294 4.843 1.00 14.80 545 ALA C N 1
ATOM 12140 C CA . ALA C 2 545 ? 73.408 21.491 4.725 1.00 14.88 545 ALA C CA 1
ATOM 12141 C C . ALA C 2 545 ? 71.933 21.214 5.056 1.00 15.47 545 ALA C C 1
ATOM 12142 O O . ALA C 2 545 ? 71.408 20.126 4.781 1.00 15.45 545 ALA C O 1
ATOM 12144 N N . LEU C 2 546 ? 71.304 22.209 5.668 1.00 15.37 546 LEU C N 1
ATOM 12145 C CA . LEU C 2 546 ? 69.876 22.216 5.991 1.00 15.12 546 LEU C CA 1
ATOM 12146 C C . LEU C 2 546 ? 69.013 22.879 4.919 1.00 15.21 546 LEU C C 1
ATOM 12147 O O . LEU C 2 546 ? 67.893 22.433 4.654 1.00 15.05 546 LEU C O 1
ATOM 12152 N N . ASP C 2 547 ? 69.523 23.949 4.304 1.00 15.10 547 ASP C N 1
ATOM 12153 C CA . ASP C 2 547 ? 68.696 24.762 3.399 1.00 15.55 547 ASP C CA 1
ATOM 12154 C C . ASP C 2 547 ? 68.140 24.090 2.120 1.00 14.82 547 ASP C C 1
ATOM 12155 O O . ASP C 2 547 ? 67.055 24.469 1.672 1.00 15.14 547 ASP C O 1
ATOM 12160 N N . PRO C 2 548 ? 68.884 23.139 1.509 1.00 13.99 548 PRO C N 1
ATOM 12161 C CA . PRO C 2 548 ? 68.316 22.537 0.279 1.00 14.35 548 PRO C CA 1
ATOM 12162 C C . PRO C 2 548 ? 66.941 21.891 0.495 1.00 14.33 548 PRO C C 1
ATOM 12163 O O . PRO C 2 548 ? 66.724 21.215 1.509 1.00 14.51 548 PRO C O 1
ATOM 12167 N N . ILE C 2 549 ? 66.040 22.109 -0.458 1.00 14.48 549 ILE C N 1
ATOM 12168 C CA . ILE C 2 549 ? 64.685 21.551 -0.416 1.00 14.78 549 ILE C CA 1
ATOM 12169 C C . ILE C 2 549 ? 64.620 20.321 -1.324 1.00 14.43 549 ILE C C 1
ATOM 12170 O O . ILE C 2 549 ? 64.798 20.456 -2.536 1.00 14.59 549 ILE C O 1
ATOM 12175 N N . PRO C 2 550 ? 64.359 19.122 -0.755 1.00 13.99 550 PRO C N 1
ATOM 12176 C CA . PRO C 2 550 ? 64.253 17.919 -1.609 1.00 14.02 550 PRO C CA 1
ATOM 12177 C C . PRO C 2 550 ? 63.038 17.941 -2.540 1.00 14.03 550 PRO C C 1
ATOM 12178 O O . PRO C 2 550 ? 61.991 18.477 -2.168 1.00 14.48 550 PRO C O 1
ATOM 12182 N N . PRO C 2 551 ? 63.179 17.389 -3.761 1.00 14.70 551 PRO C N 1
ATOM 12183 C CA . PRO C 2 551 ? 62.077 17.432 -4.729 1.00 14.98 551 PRO C CA 1
ATOM 12184 C C . PRO C 2 551 ? 60.720 17.037 -4.142 1.00 15.51 551 PRO C C 1
ATOM 12185 O O . PRO C 2 551 ? 59.719 17.684 -4.442 1.00 16.05 551 PRO C O 1
ATOM 12189 N N . GLU C 2 552 ? 60.690 16.025 -3.281 1.00 15.47 552 GLU C N 1
ATOM 12190 C CA . GLU C 2 552 ? 59.425 15.601 -2.682 1.00 16.96 552 GLU C CA 1
ATOM 12191 C C . GLU C 2 552 ? 58.797 16.680 -1.790 1.00 18.41 552 GLU C C 1
ATOM 12192 O O . GLU C 2 552 ? 57.567 16.788 -1.705 1.00 18.57 552 GLU C O 1
ATOM 12198 N N . GLU C 2 553 ? 59.635 17.495 -1.157 1.00 19.56 553 GLU C N 1
ATOM 12199 C CA . GLU C 2 553 ? 59.123 18.646 -0.410 1.00 21.54 553 GLU C CA 1
ATOM 12200 C C . GLU C 2 553 ? 58.675 19.769 -1.361 1.00 22.88 553 GLU C C 1
ATOM 12201 O O . GLU C 2 553 ? 57.642 20.406 -1.139 1.00 23.65 553 GLU C O 1
ATOM 12207 N N . LEU C 2 554 ? 59.456 20.011 -2.413 1.00 24.69 554 LEU C N 1
ATOM 12208 C CA . LEU C 2 554 ? 59.101 20.999 -3.441 1.00 26.55 554 LEU C CA 1
ATOM 12209 C C . LEU C 2 554 ? 57.733 20.710 -4.049 1.00 27.57 554 LEU C C 1
ATOM 12210 O O . LEU C 2 554 ? 56.925 21.623 -4.232 1.00 28.16 554 LEU C O 1
ATOM 12215 N N . ILE C 2 555 ? 57.483 19.441 -4.364 1.00 28.22 555 ILE C N 1
ATOM 12216 C CA . ILE C 2 555 ? 56.187 19.016 -4.884 1.00 28.96 555 ILE C CA 1
ATOM 12217 C C . ILE C 2 555 ? 55.090 19.373 -3.875 1.00 29.88 555 ILE C C 1
ATOM 12218 O O . ILE C 2 555 ? 54.083 19.982 -4.247 1.00 30.21 555 ILE C O 1
ATOM 12223 N N . ILE C 2 556 ? 55.307 19.020 -2.605 1.00 30.67 556 ILE C N 1
ATOM 12224 C CA . ILE C 2 556 ? 54.351 19.315 -1.530 1.00 31.20 556 ILE C CA 1
ATOM 12225 C C . ILE C 2 556 ? 54.111 20.817 -1.386 1.00 31.78 556 ILE C C 1
ATOM 12226 O O . ILE C 2 556 ? 53.027 21.244 -0.976 1.00 32.55 556 ILE C O 1
ATOM 12230 N N . ALA D 1 2 ? 42.128 40.480 12.971 1.00 23.16 2 ALA D N 1
ATOM 12231 C CA . ALA D 1 2 ? 41.370 39.917 14.118 1.00 21.90 2 ALA D CA 1
ATOM 12232 C C . ALA D 1 2 ? 40.817 38.523 13.821 1.00 21.43 2 ALA D C 1
ATOM 12233 O O . ALA D 1 2 ? 40.026 37.997 14.608 1.00 21.28 2 ALA D O 1
ATOM 12235 N N . MET D 1 3 ? 41.207 37.949 12.681 1.00 20.31 3 MET D N 1
ATOM 12236 C CA . MET D 1 3 ? 41.066 36.504 12.453 1.00 19.81 3 MET D CA 1
ATOM 12237 C C . MET D 1 3 ? 42.234 35.832 13.161 1.00 18.31 3 MET D C 1
ATOM 12238 O O . MET D 1 3 ? 43.378 36.275 13.033 1.00 18.31 3 MET D O 1
ATOM 12243 N N . ILE D 1 4 ? 41.952 34.767 13.913 1.00 16.64 4 ILE D N 1
ATOM 12244 C CA . ILE D 1 4 ? 43.003 34.040 14.643 1.00 15.60 4 ILE D CA 1
ATOM 12245 C C . ILE D 1 4 ? 42.844 32.538 14.416 1.00 14.31 4 ILE D C 1
ATOM 12246 O O . ILE D 1 4 ? 41.743 32.086 14.142 1.00 14.39 4 ILE D O 1
ATOM 12251 N N . THR D 1 5 ? 43.943 31.786 14.529 1.00 13.31 5 THR D N 1
ATOM 12252 C CA . THR D 1 5 ? 43.901 30.327 14.312 1.00 12.66 5 THR D CA 1
ATOM 12253 C C . THR D 1 5 ? 43.310 29.593 15.523 1.00 11.97 5 THR D C 1
ATOM 12254 O O . THR D 1 5 ? 43.260 30.137 16.629 1.00 11.07 5 THR D O 1
ATOM 12258 N N . GLY D 1 6 ? 42.890 28.346 15.323 1.00 11.25 6 GLY D N 1
ATOM 12259 C CA . GLY D 1 6 ? 42.527 27.478 16.446 1.00 10.57 6 GLY D CA 1
ATOM 12260 C C . GLY D 1 6 ? 43.667 27.332 17.453 1.00 10.27 6 GLY D C 1
ATOM 12261 O O . GLY D 1 6 ? 43.453 27.313 18.669 1.00 10.19 6 GLY D O 1
ATOM 12262 N N . GLY D 1 7 ? 44.900 27.255 16.957 1.00 10.14 7 GLY D N 1
ATOM 12263 C CA . GLY D 1 7 ? 46.063 27.152 17.844 1.00 10.11 7 GLY D CA 1
ATOM 12264 C C . GLY D 1 7 ? 46.177 28.382 18.738 1.00 9.47 7 GLY D C 1
ATOM 12265 O O . GLY D 1 7 ? 46.478 28.268 19.926 1.00 9.94 7 GLY D O 1
ATOM 12266 N N . GLU D 1 8 ? 45.916 29.552 18.162 1.00 10.31 8 GLU D N 1
ATOM 12267 C CA . GLU D 1 8 ? 45.853 30.792 18.939 1.00 10.18 8 GLU D CA 1
ATOM 12268 C C . GLU D 1 8 ? 44.783 30.705 20.038 1.00 10.52 8 GLU D C 1
ATOM 12269 O O . GLU D 1 8 ? 45.050 31.060 21.190 1.00 10.42 8 GLU D O 1
ATOM 12275 N N . LEU D 1 9 ? 43.595 30.197 19.698 1.00 9.92 9 LEU D N 1
ATOM 12276 C CA . LEU D 1 9 ? 42.539 29.975 20.698 1.00 9.79 9 LEU D CA 1
ATOM 12277 C C . LEU D 1 9 ? 42.994 29.060 21.839 1.00 9.42 9 LEU D C 1
ATOM 12278 O O . LEU D 1 9 ? 42.695 29.312 23.015 1.00 9.30 9 LEU D O 1
ATOM 12283 N N . VAL D 1 10 ? 43.717 27.995 21.494 1.00 9.55 10 VAL D N 1
ATOM 12284 C CA . VAL D 1 10 ? 44.248 27.101 22.509 1.00 9.30 10 VAL D CA 1
ATOM 12285 C C . VAL D 1 10 ? 45.091 27.902 23.493 1.00 8.78 10 VAL D C 1
ATOM 12286 O O . VAL D 1 10 ? 44.861 27.860 24.698 1.00 8.31 10 VAL D O 1
ATOM 12290 N N . VAL D 1 11 ? 46.049 28.662 22.970 1.00 9.38 11 VAL D N 1
ATOM 12291 C CA . VAL D 1 11 ? 47.028 29.340 23.816 1.00 9.86 11 VAL D CA 1
ATOM 12292 C C . VAL D 1 11 ? 46.398 30.461 24.638 1.00 9.80 11 VAL D C 1
ATOM 12293 O O . VAL D 1 11 ? 46.703 30.592 25.824 1.00 9.99 11 VAL D O 1
ATOM 12297 N N . ARG D 1 12 ? 45.496 31.229 24.037 1.00 10.57 12 ARG D N 1
ATOM 12298 C CA . ARG D 1 12 ? 44.770 32.252 24.784 1.00 11.01 12 ARG D CA 1
ATOM 12299 C C . ARG D 1 12 ? 43.997 31.655 25.968 1.00 11.17 12 ARG D C 1
ATOM 12300 O O . ARG D 1 12 ? 43.946 32.252 27.053 1.00 10.84 12 ARG D O 1
ATOM 12308 N N . THR D 1 13 ? 43.448 30.456 25.771 1.00 10.40 13 THR D N 1
ATOM 12309 C CA . THR D 1 13 ? 42.680 29.798 26.824 1.00 10.10 13 THR D CA 1
ATOM 12310 C C . THR D 1 13 ? 43.624 29.273 27.932 1.00 9.73 13 THR D C 1
ATOM 12311 O O . THR D 1 13 ? 43.340 29.410 29.127 1.00 9.79 13 THR D O 1
ATOM 12315 N N . LEU D 1 14 ? 44.756 28.702 27.528 1.00 9.71 14 LEU D N 1
ATOM 12316 C CA . LEU D 1 14 ? 45.788 28.295 28.472 1.00 9.98 14 LEU D CA 1
ATOM 12317 C C . LEU D 1 14 ? 46.272 29.467 29.314 1.00 10.79 14 LEU D C 1
ATOM 12318 O O . LEU D 1 14 ? 46.402 29.346 30.531 1.00 11.21 14 LEU D O 1
ATOM 12323 N N . ILE D 1 15 ? 46.529 30.606 28.663 1.00 11.68 15 ILE D N 1
ATOM 12324 C CA . ILE D 1 15 ? 47.045 31.790 29.382 1.00 12.24 15 ILE D CA 1
ATOM 12325 C C . ILE D 1 15 ? 46.025 32.286 30.417 1.00 12.54 15 ILE D C 1
ATOM 12326 O O . ILE D 1 15 ? 46.370 32.556 31.575 1.00 13.04 15 ILE D O 1
ATOM 12331 N N . LYS D 1 16 ? 44.767 32.360 30.004 1.00 13.19 16 LYS D N 1
ATOM 12332 C CA . LYS D 1 16 ? 43.681 32.769 30.911 1.00 13.98 16 LYS D CA 1
ATOM 12333 C C . LYS D 1 16 ? 43.506 31.819 32.093 1.00 14.00 16 LYS D C 1
ATOM 12334 O O . LYS D 1 16 ? 43.138 32.264 33.182 1.00 15.00 16 LYS D O 1
ATOM 12340 N N . ALA D 1 17 ? 43.767 30.523 31.880 1.00 13.30 17 ALA D N 1
ATOM 12341 C CA . ALA D 1 17 ? 43.717 29.519 32.954 1.00 13.27 17 ALA D CA 1
ATOM 12342 C C . ALA D 1 17 ? 44.884 29.659 33.934 1.00 13.45 17 ALA D C 1
ATOM 12343 O O . ALA D 1 17 ? 44.809 29.185 35.067 1.00 14.12 17 ALA D O 1
ATOM 12345 N N . GLY D 1 18 ? 45.949 30.334 33.494 1.00 13.71 18 GLY D N 1
ATOM 12346 C CA . GLY D 1 18 ? 47.133 30.559 34.337 1.00 13.09 18 GLY D CA 1
ATOM 12347 C C . GLY D 1 18 ? 48.354 29.721 33.979 1.00 13.00 18 GLY D C 1
ATOM 12348 O O . GLY D 1 18 ? 49.348 29.708 34.713 1.00 13.14 18 GLY D O 1
ATOM 12349 N N . VAL D 1 19 ? 48.287 29.003 32.856 1.00 11.88 19 VAL D N 1
ATOM 12350 C CA . VAL D 1 19 ? 49.405 28.166 32.399 1.00 11.86 19 VAL D CA 1
ATOM 12351 C C . VAL D 1 19 ? 50.571 29.054 31.957 1.00 11.44 19 VAL D C 1
ATOM 12352 O O . VAL D 1 19 ? 50.364 30.019 31.211 1.00 12.79 19 VAL D O 1
ATOM 12356 N N . GLU D 1 20 ? 51.775 28.738 32.435 1.00 11.51 20 GLU D N 1
ATOM 12357 C CA . GLU D 1 20 ? 52.977 29.525 32.128 1.00 12.45 20 GLU D CA 1
ATOM 12358 C C . GLU D 1 20 ? 54.102 28.735 31.429 1.00 12.13 20 GLU D C 1
ATOM 12359 O O . GLU D 1 20 ? 55.092 29.323 30.971 1.00 12.04 20 GLU D O 1
ATOM 12365 N N . HIS D 1 21 ? 53.960 27.407 31.361 1.00 12.01 21 HIS D N 1
ATOM 12366 C CA . HIS D 1 21 ? 54.933 26.560 30.670 1.00 11.59 21 HIS D CA 1
ATOM 12367 C C . HIS D 1 21 ? 54.231 25.407 29.977 1.00 11.77 21 HIS D C 1
ATOM 12368 O O . HIS D 1 21 ? 53.231 24.909 30.478 1.00 12.02 21 HIS D O 1
ATOM 12375 N N . LEU D 1 22 ? 54.762 24.993 28.828 1.00 11.06 22 LEU D N 1
ATOM 12376 C CA . LEU D 1 22 ? 54.339 23.744 28.193 1.00 10.97 22 LEU D CA 1
ATOM 12377 C C . LEU D 1 22 ? 55.559 22.909 27.933 1.00 10.39 22 LEU D C 1
ATOM 12378 O O . LEU D 1 22 ? 56.665 23.442 27.816 1.00 9.72 22 LEU D O 1
ATOM 12383 N N . PHE D 1 23 ? 55.354 21.605 27.832 1.00 9.40 23 PHE D N 1
ATOM 12384 C CA . PHE D 1 23 ? 56.441 20.674 27.505 1.00 8.68 23 PHE D CA 1
ATOM 12385 C C . PHE D 1 23 ? 56.024 19.938 26.281 1.00 9.08 23 PHE D C 1
ATOM 12386 O O . PHE D 1 23 ? 54.877 19.500 26.199 1.00 8.06 23 PHE D O 1
ATOM 12394 N N . GLY D 1 24 ? 56.930 19.800 25.318 1.00 8.10 24 GLY D N 1
ATOM 12395 C CA . GLY D 1 24 ? 56.520 19.183 24.075 1.00 8.38 24 GLY D CA 1
ATOM 12396 C C . GLY D 1 24 ? 57.603 18.848 23.087 1.00 8.76 24 GLY D C 1
ATOM 12397 O O . GLY D 1 24 ? 58.777 18.859 23.415 1.00 9.78 24 GLY D O 1
ATOM 12398 N N . LEU D 1 25 ? 57.174 18.535 21.873 1.00 8.46 25 LEU D N 1
ATOM 12399 C CA . LEU D 1 25 ? 58.096 18.263 20.772 1.00 8.05 25 LEU D CA 1
ATOM 12400 C C . LEU D 1 25 ? 57.366 18.637 19.491 1.00 8.53 25 LEU D C 1
ATOM 12401 O O . LEU D 1 25 ? 56.173 18.330 19.310 1.00 8.76 25 LEU D O 1
ATOM 12406 N N . HIS D 1 26 ? 58.077 19.339 18.612 1.00 7.92 26 HIS D N 1
ATOM 12407 C CA . HIS D 1 26 ? 57.423 19.994 17.495 1.00 8.27 26 HIS D CA 1
ATOM 12408 C C . HIS D 1 26 ? 56.873 19.052 16.431 1.00 8.12 26 HIS D C 1
ATOM 12409 O O . HIS D 1 26 ? 57.450 18.003 16.137 1.00 8.11 26 HIS D O 1
ATOM 12416 N N . GLY D 1 27 ? 55.756 19.458 15.846 1.00 8.25 27 GLY D N 1
ATOM 12417 C CA . GLY D 1 27 ? 55.311 18.903 14.572 1.00 8.72 27 GLY D CA 1
ATOM 12418 C C . GLY D 1 27 ? 54.500 19.939 13.816 1.00 9.21 27 GLY D C 1
ATOM 12419 O O . GLY D 1 27 ? 53.903 20.831 14.429 1.00 9.03 27 GLY D O 1
ATOM 12420 N N . ALA D 1 28 ? 54.456 19.830 12.489 1.00 8.81 28 ALA D N 1
ATOM 12421 C CA . ALA D 1 28 ? 53.643 20.766 11.694 1.00 9.43 28 ALA D CA 1
ATOM 12422 C C . ALA D 1 28 ? 52.183 20.774 12.142 1.00 9.53 28 ALA D C 1
ATOM 12423 O O . ALA D 1 28 ? 51.574 21.830 12.204 1.00 9.96 28 ALA D O 1
ATOM 12425 N N . HIS D 1 29 ? 51.645 19.605 12.492 1.00 9.53 29 HIS D N 1
ATOM 12426 C CA . HIS D 1 29 ? 50.251 19.473 12.949 1.00 9.81 29 HIS D CA 1
ATOM 12427 C C . HIS D 1 29 ? 49.888 20.420 14.099 1.00 9.57 29 HIS D C 1
ATOM 12428 O O . HIS D 1 29 ? 48.734 20.809 14.237 1.00 9.20 29 HIS D O 1
ATOM 12435 N N . ILE D 1 30 ? 50.877 20.761 14.924 1.00 9.66 30 ILE D N 1
ATOM 12436 C CA . ILE D 1 30 ? 50.642 21.574 16.111 1.00 9.80 30 ILE D CA 1
ATOM 12437 C C . ILE D 1 30 ? 51.429 22.887 16.036 1.00 9.79 30 ILE D C 1
ATOM 12438 O O . ILE D 1 30 ? 51.587 23.575 17.048 1.00 9.10 30 ILE D O 1
ATOM 12443 N N . ASP D 1 31 ? 51.913 23.253 14.840 1.00 10.08 31 ASP D N 1
ATOM 12444 C CA . ASP D 1 31 ? 52.702 24.496 14.728 1.00 10.92 31 ASP D CA 1
ATOM 12445 C C . ASP D 1 31 ? 51.957 25.758 15.168 1.00 10.40 31 ASP D C 1
ATOM 12446 O O . ASP D 1 31 ? 52.577 26.693 15.691 1.00 9.67 31 ASP D O 1
ATOM 12451 N N . THR D 1 32 ? 50.644 25.784 14.958 1.00 9.62 32 THR D N 1
ATOM 12452 C CA . THR D 1 32 ? 49.849 26.973 15.310 1.00 10.12 32 THR D CA 1
ATOM 12453 C C . THR D 1 32 ? 49.944 27.263 16.811 1.00 10.09 32 THR D C 1
ATOM 12454 O O . THR D 1 32 ? 49.917 28.417 17.235 1.00 10.46 32 THR D O 1
ATOM 12458 N N . ILE D 1 33 ? 50.061 26.204 17.614 1.00 10.25 33 ILE D N 1
ATOM 12459 C CA . ILE D 1 33 ? 50.269 26.373 19.070 1.00 10.30 33 ILE D CA 1
ATOM 12460 C C . ILE D 1 33 ? 51.677 26.904 19.372 1.00 11.35 33 ILE D C 1
ATOM 12461 O O . ILE D 1 33 ? 51.828 27.807 20.200 1.00 11.41 33 ILE D O 1
ATOM 12466 N N . PHE D 1 34 ? 52.695 26.375 18.692 1.00 11.32 34 PHE D N 1
ATOM 12467 C CA . PHE D 1 34 ? 54.065 26.908 18.857 1.00 11.73 34 PHE D CA 1
ATOM 12468 C C . PHE D 1 34 ? 54.137 28.390 18.488 1.00 11.89 34 PHE D C 1
ATOM 12469 O O . PHE D 1 34 ? 54.779 29.177 19.191 1.00 12.12 34 PHE D O 1
ATOM 12477 N N . GLN D 1 35 ? 53.468 28.765 17.400 1.00 11.79 35 GLN D N 1
ATOM 12478 C CA . GLN D 1 35 ? 53.500 30.168 16.932 1.00 12.31 35 GLN D CA 1
ATOM 12479 C C . GLN D 1 35 ? 52.803 31.121 17.906 1.00 12.47 35 GLN D C 1
ATOM 12480 O O . GLN D 1 35 ? 53.266 32.245 18.142 1.00 13.38 35 GLN D O 1
ATOM 12486 N N . ALA D 1 36 ? 51.685 30.670 18.470 1.00 12.27 36 ALA D N 1
ATOM 12487 C CA . ALA D 1 36 ? 50.940 31.452 19.450 1.00 12.11 36 ALA D CA 1
ATOM 12488 C C . ALA D 1 36 ? 51.755 31.601 20.722 1.00 12.15 36 ALA D C 1
ATOM 12489 O O . ALA D 1 36 ? 51.846 32.703 21.260 1.00 11.91 36 ALA D O 1
ATOM 12491 N N . CYS D 1 37 ? 52.379 30.508 21.185 1.00 11.48 37 CYS D N 1
ATOM 12492 C CA . CYS D 1 37 ? 53.239 30.564 22.367 1.00 12.01 37 CYS D CA 1
ATOM 12493 C C . CYS D 1 37 ? 54.395 31.529 22.143 1.00 12.61 37 CYS D C 1
ATOM 12494 O O . CYS D 1 37 ? 54.741 32.296 23.041 1.00 13.29 37 CYS D O 1
ATOM 12497 N N . LEU D 1 38 ? 54.964 31.501 20.941 1.00 12.93 38 LEU D N 1
ATOM 12498 C CA . LEU D 1 38 ? 56.073 32.396 20.605 1.00 14.02 38 LEU D CA 1
ATOM 12499 C C . LEU D 1 38 ? 55.635 33.843 20.703 1.00 14.26 38 LEU D C 1
ATOM 12500 O O . LEU D 1 38 ? 56.304 34.663 21.356 1.00 14.19 38 LEU D O 1
ATOM 12505 N N . ASP D 1 39 ? 54.499 34.143 20.082 1.00 13.82 39 ASP D N 1
ATOM 12506 C CA . ASP D 1 39 ? 53.896 35.469 20.174 1.00 14.13 39 ASP D CA 1
ATOM 12507 C C . ASP D 1 39 ? 53.655 35.945 21.612 1.00 14.36 39 ASP D C 1
ATOM 12508 O O . ASP D 1 39 ? 53.884 37.122 21.917 1.00 14.85 39 ASP D O 1
ATOM 12513 N N . HIS D 1 40 ? 53.166 35.053 22.481 1.00 13.67 40 HIS D N 1
ATOM 12514 C CA . HIS D 1 40 ? 52.801 35.424 23.856 1.00 14.20 40 HIS D CA 1
ATOM 12515 C C . HIS D 1 40 ? 53.909 35.209 24.896 1.00 14.41 40 HIS D C 1
ATOM 12516 O O . HIS D 1 40 ? 53.668 35.327 26.102 1.00 14.30 40 HIS D O 1
ATOM 12523 N N . ASP D 1 41 ? 55.119 34.904 24.428 1.00 15.25 41 ASP D N 1
ATOM 12524 C CA . ASP D 1 41 ? 56.264 34.613 25.300 1.00 16.20 41 ASP D CA 1
ATOM 12525 C C . ASP D 1 41 ? 55.956 33.517 26.331 1.00 15.83 41 ASP D C 1
ATOM 12526 O O . ASP D 1 41 ? 56.365 33.617 27.486 1.00 16.09 41 ASP D O 1
ATOM 12531 N N . VAL D 1 42 ? 55.228 32.484 25.911 1.00 15.13 42 VAL D N 1
ATOM 12532 C CA . VAL D 1 42 ? 55.011 31.311 26.760 1.00 14.61 42 VAL D CA 1
ATOM 12533 C C . VAL D 1 42 ? 56.014 30.228 26.339 1.00 14.08 42 VAL D C 1
ATOM 12534 O O . VAL D 1 42 ? 55.967 29.765 25.189 1.00 13.91 42 VAL D O 1
ATOM 12538 N N . PRO D 1 43 ? 56.933 29.846 27.252 1.00 13.55 43 PRO D N 1
ATOM 12539 C CA . PRO D 1 43 ? 57.965 28.874 26.916 1.00 12.89 43 PRO D CA 1
ATOM 12540 C C . PRO D 1 43 ? 57.398 27.475 26.630 1.00 12.26 43 PRO D C 1
ATOM 12541 O O . PRO D 1 43 ? 56.520 26.991 27.374 1.00 11.83 43 PRO D O 1
ATOM 12545 N N . ILE D 1 44 ? 57.883 26.844 25.555 1.00 11.26 44 ILE D N 1
ATOM 12546 C CA . ILE D 1 44 ? 57.611 25.422 25.333 1.00 11.10 44 ILE D CA 1
ATOM 12547 C C . ILE D 1 44 ? 58.952 24.748 25.479 1.00 10.69 44 ILE D C 1
ATOM 12548 O O . ILE D 1 44 ? 59.892 25.028 24.711 1.00 10.75 44 ILE D O 1
ATOM 12553 N N . ILE D 1 45 ? 59.063 23.901 26.492 1.00 10.48 45 ILE D N 1
ATOM 12554 C CA . ILE D 1 45 ? 60.295 23.175 26.724 1.00 10.11 45 ILE D CA 1
ATOM 12555 C C . ILE D 1 45 ? 60.288 21.948 25.828 1.00 10.55 45 ILE D C 1
ATOM 12556 O O . ILE D 1 45 ? 59.569 20.978 26.091 1.00 9.81 45 ILE D O 1
ATOM 12561 N N . ASP D 1 46 ? 61.077 22.014 24.755 1.00 10.27 46 ASP D N 1
ATOM 12562 C CA . ASP D 1 46 ? 61.052 20.982 23.724 1.00 10.42 46 ASP D CA 1
ATOM 12563 C C . ASP D 1 46 ? 62.155 19.958 23.993 1.00 10.72 46 ASP D C 1
ATOM 12564 O O . ASP D 1 46 ? 63.341 20.316 24.129 1.00 10.79 46 ASP D O 1
ATOM 12569 N N . THR D 1 47 ? 61.745 18.697 24.092 1.00 9.82 47 THR D N 1
ATOM 12570 C CA . THR D 1 47 ? 62.603 17.588 24.540 1.00 9.23 47 THR D CA 1
ATOM 12571 C C . THR D 1 47 ? 63.119 16.763 23.363 1.00 9.72 47 THR D C 1
ATOM 12572 O O . THR D 1 47 ? 62.904 17.128 22.204 1.00 9.95 47 THR D O 1
ATOM 12576 N N . ARG D 1 48 ? 63.756 15.627 23.659 1.00 8.97 48 ARG D N 1
ATOM 12577 C CA . ARG D 1 48 ? 64.247 14.752 22.590 1.00 9.15 48 ARG D CA 1
ATOM 12578 C C . ARG D 1 48 ? 63.335 13.530 22.353 1.00 9.00 48 ARG D C 1
ATOM 12579 O O . ARG D 1 48 ? 63.644 12.646 21.543 1.00 9.37 48 ARG D O 1
ATOM 12587 N N . HIS D 1 49 ? 62.212 13.487 23.068 1.00 9.16 49 HIS D N 1
ATOM 12588 C CA . HIS D 1 49 ? 61.276 12.347 22.986 1.00 8.53 49 HIS D CA 1
ATOM 12589 C C . HIS D 1 49 ? 59.988 12.860 23.600 1.00 8.28 49 HIS D C 1
ATOM 12590 O O . HIS D 1 49 ? 60.034 13.593 24.621 1.00 8.21 49 HIS D O 1
ATOM 12597 N N . GLU D 1 50 ? 58.852 12.528 22.980 1.00 7.16 50 GLU D N 1
ATOM 12598 C CA . GLU D 1 50 ? 57.568 12.977 23.541 1.00 7.72 50 GLU D CA 1
ATOM 12599 C C . GLU D 1 50 ? 57.335 12.387 24.922 1.00 7.26 50 GLU D C 1
ATOM 12600 O O . GLU D 1 50 ? 56.650 12.992 25.747 1.00 7.74 50 GLU D O 1
ATOM 12606 N N . ALA D 1 51 ? 57.882 11.199 25.172 1.00 7.34 51 ALA D N 1
ATOM 12607 C CA . ALA D 1 51 ? 57.750 10.582 26.493 1.00 6.86 51 ALA D CA 1
ATOM 12608 C C . ALA D 1 51 ? 58.376 11.499 27.563 1.00 7.87 51 ALA D C 1
ATOM 12609 O O . ALA D 1 51 ? 57.756 11.802 28.585 1.00 7.18 51 ALA D O 1
ATOM 12611 N N . ALA D 1 52 ? 59.598 11.953 27.311 1.00 7.59 52 ALA D N 1
ATOM 12612 C CA . ALA D 1 52 ? 60.264 12.845 28.241 1.00 7.53 52 ALA D CA 1
ATOM 12613 C C . ALA D 1 52 ? 59.453 14.130 28.432 1.00 7.81 52 ALA D C 1
ATOM 12614 O O . ALA D 1 52 ? 59.381 14.632 29.554 1.00 7.27 52 ALA D O 1
ATOM 12616 N N . ALA D 1 53 ? 58.805 14.625 27.369 1.00 7.88 53 ALA D N 1
ATOM 12617 C CA . ALA D 1 53 ? 57.988 15.853 27.456 1.00 7.93 53 ALA D CA 1
ATOM 12618 C C . ALA D 1 53 ? 56.770 15.597 28.355 1.00 7.93 53 ALA D C 1
ATOM 12619 O O . ALA D 1 53 ? 56.419 16.420 29.203 1.00 8.03 53 ALA D O 1
ATOM 12621 N N . GLY D 1 54 ? 56.123 14.458 28.138 1.00 8.01 54 GLY D N 1
ATOM 12622 C CA . GLY D 1 54 ? 54.976 14.042 28.964 1.00 8.71 54 GLY D CA 1
ATOM 12623 C C . GLY D 1 54 ? 55.333 13.921 30.436 1.00 8.26 54 GLY D C 1
ATOM 12624 O O . GLY D 1 54 ? 54.619 14.434 31.307 1.00 8.85 54 GLY D O 1
ATOM 12625 N N . HIS D 1 55 ? 56.426 13.211 30.714 1.00 8.29 55 HIS D N 1
ATOM 12626 C CA . HIS D 1 55 ? 56.914 13.037 32.086 1.00 8.35 55 HIS D CA 1
ATOM 12627 C C . HIS D 1 55 ? 57.349 14.364 32.705 1.00 8.57 55 HIS D C 1
ATOM 12628 O O . HIS D 1 55 ? 57.185 14.564 33.907 1.00 8.99 55 HIS D O 1
ATOM 12635 N N . ALA D 1 56 ? 57.891 15.259 31.886 1.00 8.29 56 ALA D N 1
ATOM 12636 C CA . ALA D 1 56 ? 58.225 16.599 32.362 1.00 7.14 56 ALA D CA 1
ATOM 12637 C C . ALA D 1 56 ? 56.972 17.354 32.795 1.00 7.33 56 ALA D C 1
ATOM 12638 O O . ALA D 1 56 ? 56.977 17.997 33.834 1.00 7.34 56 ALA D O 1
ATOM 12640 N N . ALA D 1 57 ? 55.895 17.250 32.009 1.00 7.15 57 ALA D N 1
ATOM 12641 C CA . ALA D 1 57 ? 54.630 17.877 32.385 1.00 7.25 57 ALA D CA 1
ATOM 12642 C C . ALA D 1 57 ? 54.120 17.304 33.720 1.00 7.82 57 ALA D C 1
ATOM 12643 O O . ALA D 1 57 ? 53.639 18.065 34.585 1.00 8.46 57 ALA D O 1
ATOM 12645 N N . GLU D 1 58 ? 54.273 15.989 33.897 1.00 7.61 58 GLU D N 1
ATOM 12646 C CA . GLU D 1 58 ? 53.968 15.344 35.183 1.00 8.23 58 GLU D CA 1
ATOM 12647 C C . GLU D 1 58 ? 54.851 15.891 36.304 1.00 8.62 58 GLU D C 1
ATOM 12648 O O . GLU D 1 58 ? 54.369 16.134 37.406 1.00 8.49 58 GLU D O 1
ATOM 12654 N N . GLY D 1 59 ? 56.154 16.009 36.039 1.00 8.57 59 GLY D N 1
ATOM 12655 C CA . GLY D 1 59 ? 57.112 16.436 37.075 1.00 9.66 59 GLY D CA 1
ATOM 12656 C C . GLY D 1 59 ? 56.844 17.869 37.491 1.00 9.80 59 GLY D C 1
ATOM 12657 O O . GLY D 1 59 ? 56.979 18.231 38.670 1.00 11.08 59 GLY D O 1
ATOM 12658 N N . TYR D 1 60 ? 56.452 18.681 36.520 1.00 9.86 60 TYR D N 1
ATOM 12659 C CA . TYR D 1 60 ? 56.134 20.083 36.735 1.00 10.04 60 TYR D CA 1
ATOM 12660 C C . TYR D 1 60 ? 54.895 20.170 37.619 1.00 10.50 60 TYR D C 1
ATOM 12661 O O . TYR D 1 60 ? 54.876 20.917 38.607 1.00 10.14 60 TYR D O 1
ATOM 12670 N N . ALA D 1 61 ? 53.880 19.372 37.281 1.00 10.22 61 ALA D N 1
ATOM 12671 C CA . ALA D 1 61 ? 52.645 19.303 38.074 1.00 10.33 61 ALA D CA 1
ATOM 12672 C C . ALA D 1 61 ? 52.897 18.823 39.505 1.00 10.62 61 ALA D C 1
ATOM 12673 O O . ALA D 1 61 ? 52.373 19.400 40.477 1.00 11.52 61 ALA D O 1
ATOM 12675 N N . ARG D 1 62 ? 53.685 17.763 39.632 1.00 9.96 62 ARG D N 1
ATOM 12676 C CA . ARG D 1 62 ? 53.943 17.156 40.925 1.00 10.81 62 ARG D CA 1
ATOM 12677 C C . ARG D 1 62 ? 54.806 18.055 41.814 1.00 11.93 62 ARG D C 1
ATOM 12678 O O . ARG D 1 62 ? 54.470 18.287 42.982 1.00 13.07 62 ARG D O 1
ATOM 12686 N N . ALA D 1 63 ? 55.872 18.614 41.248 1.00 12.31 63 ALA D N 1
ATOM 12687 C CA . ALA D 1 63 ? 56.781 19.485 41.994 1.00 13.09 63 ALA D CA 1
ATOM 12688 C C . ALA D 1 63 ? 56.120 20.819 42.364 1.00 14.18 63 ALA D C 1
ATOM 12689 O O . ALA D 1 63 ? 56.316 21.323 43.473 1.00 15.35 63 ALA D O 1
ATOM 12691 N N . GLY D 1 64 ? 55.338 21.378 41.441 1.00 14.65 64 GLY D N 1
ATOM 12692 C CA . GLY D 1 64 ? 54.750 22.709 41.612 1.00 16.10 64 GLY D CA 1
ATOM 12693 C C . GLY D 1 64 ? 53.311 22.752 42.105 1.00 15.97 64 GLY D C 1
ATOM 12694 O O . GLY D 1 64 ? 52.741 23.838 42.219 1.00 16.48 64 GLY D O 1
ATOM 12695 N N . ALA D 1 65 ? 52.740 21.577 42.401 1.00 16.61 65 ALA D N 1
ATOM 12696 C CA . ALA D 1 65 ? 51.318 21.405 42.768 1.00 16.57 65 ALA D CA 1
ATOM 12697 C C . ALA D 1 65 ? 50.383 22.221 41.864 1.00 16.70 65 ALA D C 1
ATOM 12698 O O . ALA D 1 65 ? 49.590 23.031 42.335 1.00 17.84 65 ALA D O 1
ATOM 12700 N N . LYS D 1 66 ? 50.487 22.006 40.555 1.00 16.06 66 LYS D N 1
ATOM 12701 C CA . LYS D 1 66 ? 49.698 22.755 39.585 1.00 14.93 66 LYS D CA 1
ATOM 12702 C C . LYS D 1 66 ? 49.456 21.873 38.360 1.00 13.33 66 LYS D C 1
ATOM 12703 O O . LYS D 1 66 ? 49.867 20.715 38.347 1.00 12.66 66 LYS D O 1
ATOM 12709 N N . LEU D 1 67 ? 48.779 22.420 37.355 1.00 12.15 67 LEU D N 1
ATOM 12710 C CA . LEU D 1 67 ? 48.549 21.704 36.097 1.00 11.29 67 LEU D CA 1
ATOM 12711 C C . LEU D 1 67 ? 49.829 21.593 35.273 1.00 10.81 67 LEU D C 1
ATOM 12712 O O . LEU D 1 67 ? 50.542 22.581 35.078 1.00 10.81 67 LEU D O 1
ATOM 12717 N N . GLY D 1 68 ? 50.120 20.388 34.791 1.00 10.43 68 GLY D N 1
ATOM 12718 C CA . GLY D 1 68 ? 51.168 20.219 33.786 1.00 9.31 68 GLY D CA 1
ATOM 12719 C C . GLY D 1 68 ? 50.509 20.181 32.412 1.00 9.36 68 GLY D C 1
ATOM 12720 O O . GLY D 1 68 ? 49.398 19.653 32.265 1.00 8.42 68 GLY D O 1
ATOM 12721 N N . VAL D 1 69 ? 51.195 20.725 31.404 1.00 8.40 69 VAL D N 1
ATOM 12722 C CA . VAL D 1 69 ? 50.678 20.722 30.048 1.00 8.53 69 VAL D CA 1
ATOM 12723 C C . VAL D 1 69 ? 51.715 20.145 29.086 1.00 8.98 69 VAL D C 1
ATOM 12724 O O . VAL D 1 69 ? 52.825 20.680 28.962 1.00 8.58 69 VAL D O 1
ATOM 12728 N N . ALA D 1 70 ? 51.326 19.061 28.416 1.00 8.11 70 ALA D N 1
ATOM 12729 C CA . ALA D 1 70 ? 52.147 18.392 27.398 1.00 8.02 70 ALA D CA 1
ATOM 12730 C C . ALA D 1 70 ? 51.531 18.636 26.038 1.00 7.45 70 ALA D C 1
ATOM 12731 O O . ALA D 1 70 ? 50.301 18.723 25.896 1.00 7.80 70 ALA D O 1
ATOM 12733 N N . LEU D 1 71 ? 52.399 18.710 25.040 1.00 7.22 71 LEU D N 1
ATOM 12734 C CA . LEU D 1 71 ? 52.019 19.132 23.709 1.00 7.13 71 LEU D CA 1
ATOM 12735 C C . LEU D 1 71 ? 52.752 18.233 22.699 1.00 7.30 71 LEU D C 1
ATOM 12736 O O . LEU D 1 71 ? 53.985 18.267 22.592 1.00 7.07 71 LEU D O 1
ATOM 12741 N N . VAL D 1 72 ? 51.990 17.410 21.980 1.00 7.67 72 VAL D N 1
ATOM 12742 C CA . VAL D 1 72 ? 52.587 16.441 21.058 1.00 7.29 72 VAL D CA 1
ATOM 12743 C C . VAL D 1 72 ? 51.828 16.422 19.727 1.00 7.85 72 VAL D C 1
ATOM 12744 O O . VAL D 1 72 ? 50.669 16.841 19.643 1.00 7.78 72 VAL D O 1
ATOM 12748 N N . THR D 1 73 ? 52.502 15.948 18.684 1.00 7.77 73 THR D N 1
ATOM 12749 C CA . THR D 1 73 ? 51.924 15.981 17.359 1.00 8.13 73 THR D CA 1
ATOM 12750 C C . THR D 1 73 ? 51.139 14.698 17.072 1.00 8.13 73 THR D C 1
ATOM 12751 O O . THR D 1 73 ? 51.112 13.785 17.897 1.00 8.32 73 THR D O 1
ATOM 12755 N N . ALA D 1 74 ? 50.502 14.650 15.901 1.00 7.81 74 ALA D N 1
ATOM 12756 C CA . ALA D 1 74 ? 49.664 13.513 15.496 1.00 7.48 74 ALA D CA 1
ATOM 12757 C C . ALA D 1 74 ? 50.461 12.206 15.422 1.00 7.80 74 ALA D C 1
ATOM 12758 O O . ALA D 1 74 ? 51.672 12.225 15.166 1.00 8.60 74 ALA D O 1
ATOM 12760 N N . GLY D 1 75 ? 49.766 11.081 15.600 1.00 7.49 75 GLY D N 1
ATOM 12761 C CA . GLY D 1 75 ? 50.339 9.768 15.282 1.00 7.12 75 GLY D CA 1
ATOM 12762 C C . GLY D 1 75 ? 51.355 9.338 16.323 1.00 6.30 75 GLY D C 1
ATOM 12763 O O . GLY D 1 75 ? 50.985 9.019 17.456 1.00 7.02 75 GLY D O 1
ATOM 12764 N N . GLY D 1 76 ? 52.641 9.343 15.953 1.00 6.55 76 GLY D N 1
ATOM 12765 C CA . GLY D 1 76 ? 53.704 8.885 16.862 1.00 6.12 76 GLY D CA 1
ATOM 12766 C C . GLY D 1 76 ? 54.004 9.886 17.959 1.00 6.76 76 GLY D C 1
ATOM 12767 O O . GLY D 1 76 ? 54.568 9.530 18.990 1.00 7.14 76 GLY D O 1
ATOM 12768 N N . GLY D 1 77 ? 53.631 11.141 17.742 1.00 6.47 77 GLY D N 1
ATOM 12769 C CA . GLY D 1 77 ? 53.724 12.151 18.821 1.00 6.59 77 GLY D CA 1
ATOM 12770 C C . GLY D 1 77 ? 52.862 11.682 19.978 1.00 6.72 77 GLY D C 1
ATOM 12771 O O . GLY D 1 77 ? 53.338 11.501 21.103 1.00 7.41 77 GLY D O 1
ATOM 12772 N N . PHE D 1 78 ? 51.599 11.407 19.665 1.00 7.04 78 PHE D N 1
ATOM 12773 C CA . PHE D 1 78 ? 50.668 10.859 20.640 1.00 7.08 78 PHE D CA 1
ATOM 12774 C C . PHE D 1 78 ? 51.114 9.509 21.217 1.00 6.72 78 PHE D C 1
ATOM 12775 O O . PHE D 1 78 ? 51.131 9.325 22.439 1.00 6.31 78 PHE D O 1
ATOM 12783 N N . THR D 1 79 ? 51.452 8.545 20.358 1.00 6.36 79 THR D N 1
ATOM 12784 C CA . THR D 1 79 ? 51.762 7.201 20.875 1.00 6.77 79 THR D CA 1
ATOM 12785 C C . THR D 1 79 ? 52.996 7.236 21.770 1.00 6.84 79 THR D C 1
ATOM 12786 O O . THR D 1 79 ? 53.056 6.509 22.763 1.00 7.73 79 THR D O 1
ATOM 12790 N N . ASN D 1 80 ? 53.964 8.100 21.441 1.00 6.66 80 ASN D N 1
ATOM 12791 C CA . ASN D 1 80 ? 55.125 8.331 22.315 1.00 7.06 80 ASN D CA 1
ATOM 12792 C C . ASN D 1 80 ? 54.820 8.917 23.699 1.00 7.06 80 ASN D C 1
ATOM 12793 O O . ASN D 1 80 ? 55.658 8.858 24.601 1.00 7.66 80 ASN D O 1
ATOM 12798 N N . ALA D 1 81 ? 53.619 9.459 23.863 1.00 6.97 81 ALA D N 1
ATOM 12799 C CA . ALA D 1 81 ? 53.227 10.108 25.112 1.00 7.44 81 ALA D CA 1
ATOM 12800 C C . ALA D 1 81 ? 52.404 9.197 26.023 1.00 7.70 81 ALA D C 1
ATOM 12801 O O . ALA D 1 81 ? 52.017 9.598 27.123 1.00 8.18 81 ALA D O 1
ATOM 12803 N N . VAL D 1 82 ? 52.124 7.973 25.584 1.00 7.59 82 VAL D N 1
ATOM 12804 C CA A VAL D 1 82 ? 51.209 7.117 26.309 0.50 7.21 82 VAL D CA 1
ATOM 12805 C CA B VAL D 1 82 ? 51.197 7.128 26.342 0.50 7.16 82 VAL D CA 1
ATOM 12806 C C . VAL D 1 82 ? 51.732 6.623 27.683 1.00 6.72 82 VAL D C 1
ATOM 12807 O O . VAL D 1 82 ? 50.957 6.482 28.626 1.00 6.72 82 VAL D O 1
ATOM 12814 N N . THR D 1 83 ? 53.050 6.386 27.803 1.00 6.87 83 THR D N 1
ATOM 12815 C CA . THR D 1 83 ? 53.591 5.994 29.127 1.00 6.84 83 THR D CA 1
ATOM 12816 C C . THR D 1 83 ? 53.386 7.117 30.173 1.00 7.04 83 THR D C 1
ATOM 12817 O O . THR D 1 83 ? 52.902 6.841 31.276 1.00 7.35 83 THR D O 1
ATOM 12821 N N . PRO D 1 84 ? 53.747 8.376 29.832 1.00 6.95 84 PRO D N 1
ATOM 12822 C CA . PRO D 1 84 ? 53.329 9.497 30.697 1.00 6.53 84 PRO D CA 1
ATOM 12823 C C . PRO D 1 84 ? 51.832 9.485 31.038 1.00 6.50 84 PRO D C 1
ATOM 12824 O O . PRO D 1 84 ? 51.477 9.637 32.198 1.00 6.90 84 PRO D O 1
ATOM 12828 N N . ILE D 1 85 ? 50.962 9.287 30.047 1.00 6.23 85 ILE D N 1
ATOM 12829 C CA . ILE D 1 85 ? 49.518 9.296 30.340 1.00 6.66 85 ILE D CA 1
ATOM 12830 C C . ILE D 1 85 ? 49.210 8.233 31.397 1.00 6.62 85 ILE D C 1
ATOM 12831 O O . ILE D 1 85 ? 48.540 8.516 32.417 1.00 7.25 85 ILE D O 1
ATOM 12836 N N . ALA D 1 86 ? 49.706 7.020 31.172 1.00 6.72 86 ALA D N 1
ATOM 12837 C CA . ALA D 1 86 ? 49.418 5.902 32.074 1.00 6.60 86 ALA D CA 1
ATOM 12838 C C . ALA D 1 86 ? 49.995 6.167 33.476 1.00 7.09 86 ALA D C 1
ATO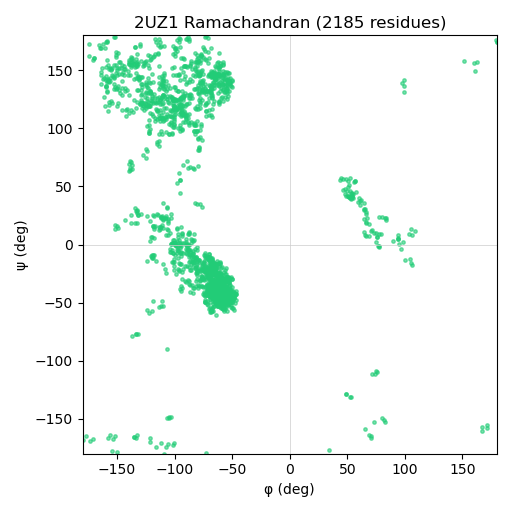M 12839 O O . ALA D 1 86 ? 49.357 5.860 34.506 1.00 7.73 86 ALA D O 1
ATOM 12841 N N . ASN D 1 87 ? 51.219 6.698 33.517 1.00 5.95 87 ASN D N 1
ATOM 12842 C CA . ASN D 1 87 ? 51.863 7.017 34.790 1.00 7.02 87 ASN D CA 1
ATOM 12843 C C . ASN D 1 87 ? 51.042 8.071 35.552 1.00 6.94 87 ASN D C 1
ATOM 12844 O O . ASN D 1 87 ? 50.754 7.898 36.744 1.00 7.88 87 ASN D O 1
ATOM 12849 N N . ALA D 1 88 ? 50.620 9.128 34.863 1.00 6.25 88 ALA D N 1
ATOM 12850 C CA . ALA D 1 88 ? 49.802 10.184 35.503 1.00 7.03 88 ALA D CA 1
ATOM 12851 C C . ALA D 1 88 ? 48.449 9.643 35.965 1.00 7.23 88 ALA D C 1
ATOM 12852 O O . ALA D 1 88 ? 47.944 10.029 37.024 1.00 7.53 88 ALA D O 1
ATOM 12854 N N . TRP D 1 89 ? 47.879 8.740 35.173 1.00 7.61 89 TRP D N 1
ATOM 12855 C CA . TRP D 1 89 ? 46.628 8.049 35.529 1.00 8.44 89 TRP D CA 1
ATOM 12856 C C . TRP D 1 89 ? 46.735 7.356 36.891 1.00 8.28 89 TRP D C 1
ATOM 12857 O O . TRP D 1 89 ? 45.938 7.619 37.805 1.00 8.10 89 TRP D O 1
ATOM 12868 N N . LEU D 1 90 ? 47.711 6.463 37.043 1.00 7.73 90 LEU D N 1
ATOM 12869 C CA . LEU D 1 90 ? 47.807 5.719 38.304 1.00 7.97 90 LEU D CA 1
ATOM 12870 C C . LEU D 1 90 ? 48.309 6.582 39.464 1.00 7.88 90 LEU D C 1
ATOM 12871 O O . LEU D 1 90 ? 48.013 6.287 40.627 1.00 8.88 90 LEU D O 1
ATOM 12876 N N . ASP D 1 91 ? 49.008 7.670 39.138 1.00 7.64 91 ASP D N 1
ATOM 12877 C CA . ASP D 1 91 ? 49.596 8.570 40.147 1.00 8.04 91 ASP D CA 1
ATOM 12878 C C . ASP D 1 91 ? 48.658 9.698 40.576 1.00 7.74 91 ASP D C 1
ATOM 12879 O O . ASP D 1 91 ? 48.977 10.466 41.502 1.00 8.91 91 ASP D O 1
ATOM 12884 N N . ARG D 1 92 ? 47.521 9.815 39.888 1.00 7.66 92 ARG D N 1
ATOM 12885 C CA . ARG D 1 92 ? 46.558 10.896 40.136 1.00 7.24 92 ARG D CA 1
ATOM 12886 C C . ARG D 1 92 ? 47.241 12.259 39.973 1.00 7.94 92 ARG D C 1
ATOM 12887 O O . ARG D 1 92 ? 47.213 13.124 40.861 1.00 8.18 92 ARG D O 1
ATOM 12895 N N . THR D 1 93 ? 47.852 12.443 38.806 1.00 7.14 93 THR D N 1
ATOM 12896 C CA . THR D 1 93 ? 48.607 13.655 38.494 1.00 7.02 93 THR D CA 1
ATOM 12897 C C . THR D 1 93 ? 47.858 14.467 37.450 1.00 7.45 93 THR D C 1
ATOM 12898 O O . THR D 1 93 ? 47.475 13.911 36.408 1.00 7.74 93 THR D O 1
ATOM 12902 N N . PRO D 1 94 ? 47.647 15.769 37.719 1.00 7.66 94 PRO D N 1
ATOM 12903 C CA . PRO D 1 94 ? 46.872 16.630 36.812 1.00 7.73 94 PRO D CA 1
ATOM 12904 C C . PRO D 1 94 ? 47.713 17.109 35.628 1.00 7.15 94 PRO D C 1
ATOM 12905 O O . PRO D 1 94 ? 48.475 18.087 35.738 1.00 7.93 94 PRO D O 1
ATOM 12909 N N . VAL D 1 95 ? 47.571 16.417 34.507 1.00 8.13 95 VAL D N 1
ATOM 12910 C CA . VAL D 1 95 ? 48.270 16.796 33.275 1.00 7.93 95 VAL D CA 1
ATOM 12911 C C . VAL D 1 95 ? 47.274 16.896 32.137 1.00 7.93 95 VAL D C 1
ATOM 12912 O O . VAL D 1 95 ? 46.464 15.967 31.911 1.00 8.68 95 VAL D O 1
ATOM 12916 N N . LEU D 1 96 ? 47.325 18.014 31.423 1.00 8.26 96 LEU D N 1
ATOM 12917 C CA . LEU D 1 96 ? 46.567 18.170 30.194 1.00 8.24 96 LEU D CA 1
ATOM 12918 C C . LEU D 1 96 ? 47.479 17.787 29.038 1.00 8.39 96 LEU D C 1
ATOM 12919 O O . LEU D 1 96 ? 48.489 18.453 28.778 1.00 9.20 96 LEU D O 1
ATOM 12924 N N . PHE D 1 97 ? 47.130 16.685 28.371 1.00 8.45 97 PHE D N 1
ATOM 12925 C CA . PHE D 1 97 ? 47.855 16.262 27.175 1.00 7.58 97 PHE D CA 1
ATOM 12926 C C . PHE D 1 97 ? 47.124 16.825 25.971 1.00 7.85 97 PHE D C 1
ATOM 12927 O O . PHE D 1 97 ? 45.992 16.411 25.689 1.00 8.97 97 PHE D O 1
ATOM 12935 N N . LEU D 1 98 ? 47.755 17.788 25.297 1.00 8.10 98 LEU D N 1
ATOM 12936 C CA . LEU D 1 98 ? 47.255 18.305 24.027 1.00 7.99 98 LEU D CA 1
ATOM 12937 C C . LEU D 1 98 ? 47.926 17.524 22.909 1.00 8.53 98 LEU D C 1
ATOM 12938 O O . LEU D 1 98 ? 49.147 17.533 22.807 1.00 8.76 98 LEU D O 1
ATOM 12943 N N . THR D 1 99 ? 47.148 16.844 22.074 1.00 8.11 99 THR D N 1
ATOM 12944 C CA . THR D 1 99 ? 47.749 16.157 20.931 1.00 8.15 99 THR D CA 1
ATOM 12945 C C . THR D 1 99 ? 47.152 16.605 19.599 1.00 8.04 99 THR D C 1
ATOM 12946 O O . THR D 1 99 ? 45.950 16.878 19.499 1.00 8.18 99 THR D O 1
ATOM 12950 N N . GLY D 1 100 ? 47.993 16.691 18.580 1.00 7.85 100 GLY D N 1
ATOM 12951 C CA . GLY D 1 100 ? 47.468 16.887 17.229 1.00 8.11 100 GLY D CA 1
ATOM 12952 C C . GLY D 1 100 ? 46.882 15.573 16.733 1.00 8.13 100 GLY D C 1
ATOM 12953 O O . GLY D 1 100 ? 47.076 14.523 17.363 1.00 7.81 100 GLY D O 1
ATOM 12954 N N . SER D 1 101 ? 46.175 15.638 15.605 1.00 7.90 101 SER D N 1
ATOM 12955 C CA . SER D 1 101 ? 45.639 14.445 14.931 1.00 8.71 101 SER D CA 1
ATOM 12956 C C . SER D 1 101 ? 45.356 14.790 13.473 1.00 8.34 101 SER D C 1
ATOM 12957 O O . SER D 1 101 ? 45.510 15.968 13.058 1.00 7.51 101 SER D O 1
ATOM 12960 N N . GLY D 1 102 ? 44.976 13.775 12.694 1.00 7.66 102 GLY D N 1
ATOM 12961 C CA . GLY D 1 102 ? 44.713 13.967 11.260 1.00 8.06 102 GLY D CA 1
ATOM 12962 C C . GLY D 1 102 ? 43.627 15.009 11.046 1.00 8.30 102 GLY D C 1
ATOM 12963 O O . GLY D 1 102 ? 42.726 15.166 11.882 1.00 8.32 102 GLY D O 1
ATOM 12964 N N . ALA D 1 103 ? 43.706 15.738 9.933 1.00 9.08 103 ALA D N 1
ATOM 12965 C CA . ALA D 1 103 ? 42.663 16.703 9.621 1.00 8.54 103 ALA D CA 1
ATOM 12966 C C . ALA D 1 103 ? 41.326 15.991 9.413 1.00 8.38 103 ALA D C 1
ATOM 12967 O O . ALA D 1 103 ? 41.274 14.932 8.776 1.00 8.65 103 ALA D O 1
ATOM 12969 N N . LEU D 1 104 ? 40.248 16.549 9.966 1.00 9.10 104 LEU D N 1
ATOM 12970 C CA . LEU D 1 104 ? 38.904 15.960 9.770 1.00 9.38 104 LEU D CA 1
ATOM 12971 C C . LEU D 1 104 ? 38.552 15.916 8.283 1.00 10.18 104 LEU D C 1
ATOM 12972 O O . LEU D 1 104 ? 37.955 14.951 7.804 1.00 9.62 104 LEU D O 1
ATOM 12977 N N . ARG D 1 105 ? 38.967 16.951 7.544 1.00 10.27 105 ARG D N 1
ATOM 12978 C CA . ARG D 1 105 ? 38.620 17.049 6.108 1.00 11.21 105 ARG D CA 1
ATOM 12979 C C . ARG D 1 105 ? 39.335 15.990 5.260 1.00 10.52 105 ARG D C 1
ATOM 12980 O O . ARG D 1 105 ? 38.885 15.692 4.152 1.00 11.79 105 ARG D O 1
ATOM 12988 N N . ASP D 1 106 ? 40.430 15.447 5.789 1.00 10.27 106 ASP D N 1
ATOM 12989 C CA . ASP D 1 106 ? 41.224 14.415 5.122 1.00 11.01 106 ASP D CA 1
ATOM 12990 C C . ASP D 1 106 ? 41.059 13.024 5.772 1.00 10.35 106 ASP D C 1
ATOM 12991 O O . ASP D 1 106 ? 41.903 12.146 5.617 1.00 11.27 106 ASP D O 1
ATOM 12996 N N . ASP D 1 107 ? 39.942 12.831 6.477 1.00 10.22 107 ASP D N 1
ATOM 12997 C CA . ASP D 1 107 ? 39.628 11.557 7.134 1.00 9.90 107 ASP D CA 1
ATOM 12998 C C . ASP D 1 107 ? 39.662 10.382 6.147 1.00 9.11 107 ASP D C 1
ATOM 12999 O O . ASP D 1 107 ? 39.179 10.507 5.012 1.00 9.25 107 ASP D O 1
ATOM 13004 N N . GLU D 1 108 ? 40.252 9.265 6.580 1.00 8.56 108 GLU D N 1
ATOM 13005 C CA . GLU D 1 108 ? 40.201 8.000 5.829 1.00 8.18 108 GLU D CA 1
ATOM 13006 C C . GLU D 1 108 ? 40.854 8.124 4.442 1.00 7.92 108 GLU D C 1
ATOM 13007 O O . GLU D 1 108 ? 40.371 7.559 3.454 1.00 8.70 108 GLU D O 1
ATOM 13013 N N . THR D 1 109 ? 41.939 8.892 4.376 1.00 7.55 109 THR D N 1
ATOM 13014 C CA . THR D 1 109 ? 42.705 8.977 3.138 1.00 7.62 109 THR D CA 1
ATOM 13015 C C . THR D 1 109 ? 44.081 8.317 3.242 1.00 7.25 109 THR D C 1
ATOM 13016 O O . THR D 1 109 ? 44.927 8.546 2.378 1.00 6.68 109 THR D O 1
ATOM 13020 N N . ASN D 1 110 ? 44.292 7.477 4.258 1.00 7.42 110 ASN D N 1
ATOM 13021 C CA . ASN D 1 110 ? 45.581 6.774 4.434 1.00 7.53 110 ASN D CA 1
ATOM 13022 C C . ASN D 1 110 ? 46.748 7.760 4.399 1.00 7.87 110 ASN D C 1
ATOM 13023 O O . ASN D 1 110 ? 47.792 7.492 3.794 1.00 8.33 110 ASN D O 1
ATOM 13028 N N . THR D 1 111 ? 46.574 8.908 5.038 1.00 8.47 111 THR D N 1
ATOM 13029 C CA . THR D 1 111 ? 47.589 9.954 4.944 1.00 8.98 111 THR D CA 1
ATOM 13030 C C . THR D 1 111 ? 48.561 9.941 6.128 1.00 8.93 111 THR D C 1
ATOM 13031 O O . THR D 1 111 ? 48.413 9.153 7.071 1.00 9.60 111 THR D O 1
ATOM 13035 N N . LEU D 1 112 ? 49.579 10.794 6.041 1.00 9.23 112 LEU D N 1
ATOM 13036 C CA . LEU D 1 112 ? 50.625 10.894 7.055 1.00 9.65 112 LEU D CA 1
ATOM 13037 C C . LEU D 1 112 ? 50.081 11.123 8.465 1.00 10.26 112 LEU D C 1
ATOM 13038 O O . LEU D 1 112 ? 49.293 12.048 8.683 1.00 9.65 112 LEU D O 1
ATOM 13043 N N . GLN D 1 113 ? 50.516 10.273 9.403 1.00 9.83 113 GLN D N 1
ATOM 13044 C CA . GLN D 1 113 ? 50.226 10.404 10.852 1.00 10.48 113 GLN D CA 1
ATOM 13045 C C . GLN D 1 113 ? 48.751 10.275 11.232 1.00 10.41 113 GLN D C 1
ATOM 13046 O O . GLN D 1 113 ? 48.367 10.564 12.381 1.00 11.16 113 GLN D O 1
ATOM 13052 N N . ALA D 1 114 ? 47.929 9.849 10.277 1.00 10.62 114 ALA D N 1
ATOM 13053 C CA . ALA D 1 114 ? 46.496 9.743 10.475 1.00 11.09 114 ALA D CA 1
ATOM 13054 C C . ALA D 1 114 ? 46.082 8.295 10.738 1.00 11.44 114 ALA D C 1
ATOM 13055 O O . ALA D 1 114 ? 46.854 7.361 10.493 1.00 11.19 114 ALA D O 1
ATOM 13057 N N . GLY D 1 115 ? 44.874 8.121 11.258 1.00 11.72 115 GLY D N 1
ATOM 13058 C CA . GLY D 1 115 ? 44.288 6.798 11.334 1.00 12.46 115 GLY D CA 1
ATOM 13059 C C . GLY D 1 115 ? 44.490 6.098 12.660 1.00 12.18 115 GLY D C 1
ATOM 13060 O O . GLY D 1 115 ? 44.070 4.948 12.815 1.00 13.96 115 GLY D O 1
ATOM 13061 N N . ILE D 1 116 ? 45.155 6.749 13.614 1.00 10.80 116 ILE D N 1
ATOM 13062 C CA . ILE D 1 116 ? 45.254 6.163 14.957 1.00 10.09 116 ILE D CA 1
ATOM 13063 C C . ILE D 1 116 ? 44.082 6.725 15.760 1.00 9.73 116 ILE D C 1
ATOM 13064 O O . ILE D 1 116 ? 43.900 7.943 15.825 1.00 9.94 116 ILE D O 1
ATOM 13069 N N . ASP D 1 117 ? 43.280 5.845 16.357 1.00 8.95 117 ASP D N 1
ATOM 13070 C CA . ASP D 1 117 ? 42.169 6.304 17.193 1.00 9.13 117 ASP D CA 1
ATOM 13071 C C . ASP D 1 117 ? 42.741 6.693 18.560 1.00 8.11 117 ASP D C 1
ATOM 13072 O O . ASP D 1 117 ? 42.734 5.912 19.511 1.00 7.94 117 ASP D O 1
ATOM 13077 N N . GLN D 1 118 ? 43.283 7.907 18.630 1.00 7.64 118 GLN D N 1
ATOM 13078 C CA . GLN D 1 118 ? 44.051 8.358 19.788 1.00 7.36 118 GLN D CA 1
ATOM 13079 C C . GLN D 1 118 ? 43.172 8.498 21.034 1.00 6.59 118 GLN D C 1
ATOM 13080 O O . GLN D 1 118 ? 43.580 8.150 22.138 1.00 6.94 118 GLN D O 1
ATOM 13086 N N . VAL D 1 119 ? 41.952 8.997 20.850 1.00 6.65 119 VAL D N 1
ATOM 13087 C CA . VAL D 1 119 ? 41.000 9.049 21.963 1.00 6.58 119 VAL D CA 1
ATOM 13088 C C . VAL D 1 119 ? 40.712 7.644 22.537 1.00 7.05 119 VAL D C 1
ATOM 13089 O O . VAL D 1 119 ? 40.713 7.470 23.761 1.00 6.77 119 VAL D O 1
ATOM 13093 N N . ALA D 1 120 ? 40.482 6.647 21.671 1.00 7.10 120 ALA D N 1
ATOM 13094 C CA . ALA D 1 120 ? 40.238 5.276 22.156 1.00 6.89 120 ALA D CA 1
ATOM 13095 C C . ALA D 1 120 ? 41.442 4.730 22.927 1.00 6.90 120 ALA D C 1
ATOM 13096 O O . ALA D 1 120 ? 41.293 4.064 23.960 1.00 7.04 120 ALA D O 1
ATOM 13098 N N . MET D 1 121 ? 42.642 5.051 22.449 1.00 6.49 121 MET D N 1
ATOM 13099 C CA . MET D 1 121 ? 43.855 4.539 23.108 1.00 6.67 121 MET D CA 1
ATOM 13100 C C . MET D 1 121 ? 44.037 5.155 24.485 1.00 6.90 121 MET D C 1
ATOM 13101 O O . MET D 1 121 ? 44.535 4.497 25.391 1.00 8.37 121 MET D O 1
ATOM 13106 N N . ALA D 1 122 ? 43.625 6.418 24.632 1.00 7.22 122 ALA D N 1
ATOM 13107 C CA . ALA D 1 122 ? 43.784 7.127 25.898 1.00 7.23 122 ALA D CA 1
ATOM 13108 C C . ALA D 1 122 ? 42.622 6.914 26.872 1.00 6.73 122 ALA D C 1
ATOM 13109 O O . ALA D 1 122 ? 42.755 7.156 28.081 1.00 7.59 122 ALA D O 1
ATOM 13111 N N . ALA D 1 123 ? 41.481 6.486 26.353 1.00 6.66 123 ALA D N 1
ATOM 13112 C CA . ALA D 1 123 ? 40.272 6.369 27.179 1.00 6.91 123 ALA D CA 1
ATOM 13113 C C . ALA D 1 123 ? 40.453 5.554 28.485 1.00 6.64 123 ALA D C 1
ATOM 13114 O O . ALA D 1 123 ? 39.928 5.953 29.522 1.00 6.79 123 ALA D O 1
ATOM 13116 N N . PRO D 1 124 ? 41.168 4.421 28.436 1.00 7.32 124 PRO D N 1
ATOM 13117 C CA . PRO D 1 124 ? 41.313 3.620 29.662 1.00 8.02 124 PRO D CA 1
ATOM 13118 C C . PRO D 1 124 ? 42.223 4.245 30.731 1.00 7.86 124 PRO D C 1
ATOM 13119 O O . PRO D 1 124 ? 42.292 3.744 31.862 1.00 8.07 124 PRO D O 1
ATOM 13123 N N . ILE D 1 125 ? 42.936 5.296 30.357 1.00 7.36 125 ILE D N 1
ATOM 13124 C CA . ILE D 1 125 ? 43.978 5.849 31.228 1.00 7.57 125 ILE D CA 1
ATOM 13125 C C . ILE D 1 125 ? 43.867 7.362 31.371 1.00 7.52 125 ILE D C 1
ATOM 13126 O O . ILE D 1 125 ? 44.869 8.051 31.625 1.00 7.80 125 ILE D O 1
ATOM 13131 N N . THR D 1 126 ? 42.654 7.884 31.178 1.00 7.22 126 THR D N 1
ATOM 13132 C CA . THR D 1 126 ? 42.405 9.313 31.406 1.00 7.46 126 THR D CA 1
ATOM 13133 C C . THR D 1 126 ? 41.081 9.528 32.142 1.00 7.54 126 THR D C 1
ATOM 13134 O O . THR D 1 126 ? 40.167 8.680 32.058 1.00 7.78 126 THR D O 1
ATOM 13138 N N . LYS D 1 127 ? 40.983 10.649 32.855 1.00 7.97 127 LYS D N 1
ATOM 13139 C CA . LYS D 1 127 ? 39.709 11.100 33.402 1.00 8.29 127 LYS D CA 1
ATOM 13140 C C . LYS D 1 127 ? 38.759 11.501 32.286 1.00 8.44 127 LYS D C 1
ATOM 13141 O O . LYS D 1 127 ? 37.540 11.361 32.402 1.00 9.27 127 LYS D O 1
ATOM 13147 N N . TRP D 1 128 ? 39.320 12.012 31.197 1.00 7.97 128 TRP D N 1
ATOM 13148 C CA . TRP D 1 128 ? 38.523 12.393 30.044 1.00 8.57 128 TRP D CA 1
ATOM 13149 C C . TRP D 1 128 ? 39.431 12.439 28.832 1.00 8.15 128 TRP D C 1
ATOM 13150 O O . TRP D 1 128 ? 40.588 12.821 28.940 1.00 8.41 128 TRP D O 1
ATOM 13161 N N . ALA D 1 129 ? 38.891 12.058 27.683 1.00 8.15 129 ALA D N 1
ATOM 13162 C CA . ALA D 1 129 ? 39.641 12.099 26.430 1.00 7.71 129 ALA D CA 1
ATOM 13163 C C . ALA D 1 129 ? 38.637 12.417 25.334 1.00 8.27 129 ALA D C 1
ATOM 13164 O O . ALA D 1 129 ? 37.556 11.795 25.264 1.00 9.44 129 ALA D O 1
ATOM 13166 N N . HIS D 1 130 ? 38.966 13.406 24.510 1.00 8.14 130 HIS D N 1
ATOM 13167 C CA . HIS D 1 130 ? 38.000 13.922 23.529 1.00 8.34 130 HIS D CA 1
ATOM 13168 C C . HIS D 1 130 ? 38.658 14.595 22.340 1.00 8.70 130 HIS D C 1
ATOM 13169 O O . HIS D 1 130 ? 39.635 15.331 22.500 1.00 8.83 130 HIS D O 1
ATOM 13176 N N . ARG D 1 131 ? 38.076 14.362 21.160 1.00 7.47 131 ARG D N 1
ATOM 13177 C CA . ARG D 1 131 ? 38.551 14.948 19.910 1.00 7.89 131 ARG D CA 1
ATOM 13178 C C . ARG D 1 131 ? 37.672 16.141 19.542 1.00 7.99 131 ARG D C 1
ATOM 13179 O O . ARG D 1 131 ? 36.450 16.009 19.421 1.00 8.45 131 ARG D O 1
ATOM 13187 N N . VAL D 1 132 ? 38.293 17.304 19.357 1.00 8.34 132 VAL D N 1
ATOM 13188 C CA . VAL D 1 132 ? 37.555 18.536 19.091 1.00 8.31 132 VAL D CA 1
ATOM 13189 C C . VAL D 1 132 ? 37.057 18.562 17.643 1.00 8.67 132 VAL D C 1
ATOM 13190 O O . VAL D 1 132 ? 37.831 18.291 16.708 1.00 8.31 132 VAL D O 1
ATOM 13194 N N . MET D 1 133 ? 35.777 18.911 17.485 1.00 8.98 133 MET D N 1
ATOM 13195 C CA . MET D 1 133 ? 35.073 18.842 16.208 1.00 9.72 133 MET D CA 1
ATOM 13196 C C . MET D 1 133 ? 34.900 20.189 15.514 1.00 10.19 133 MET D C 1
ATOM 13197 O O . MET D 1 133 ? 34.565 20.232 14.325 1.00 10.77 133 MET D O 1
ATOM 13202 N N . ALA D 1 134 ? 35.106 21.285 16.245 1.00 9.71 134 ALA D N 1
ATOM 13203 C CA . ALA D 1 134 ? 34.938 22.620 15.675 1.00 9.58 134 ALA D CA 1
ATOM 13204 C C . ALA D 1 134 ? 35.881 23.605 16.338 1.00 9.65 134 ALA D C 1
ATOM 13205 O O . ALA D 1 134 ? 36.056 23.600 17.551 1.00 9.89 134 ALA D O 1
ATOM 13207 N N . THR D 1 135 ? 36.504 24.447 15.525 1.00 9.84 135 THR D N 1
ATOM 13208 C CA . THR D 1 135 ? 37.437 25.434 16.020 1.00 9.73 135 THR D CA 1
ATOM 13209 C C . THR D 1 135 ? 36.806 26.282 17.138 1.00 9.70 135 THR D C 1
ATOM 13210 O O . THR D 1 135 ? 37.446 26.542 18.163 1.00 10.45 135 THR D O 1
ATOM 13214 N N . GLU D 1 136 ? 35.541 26.658 16.954 1.00 10.19 136 GLU D N 1
ATOM 13215 C CA . GLU D 1 136 ? 34.837 27.510 17.923 1.00 10.80 136 GLU D CA 1
ATOM 13216 C C . GLU D 1 136 ? 34.671 26.854 19.296 1.00 11.09 136 GLU D C 1
ATOM 13217 O O . GLU D 1 136 ? 34.424 27.547 20.293 1.00 11.73 136 GLU D O 1
ATOM 13220 N N . HIS D 1 137 ? 34.809 25.525 19.351 1.00 10.22 137 HIS D N 1
ATOM 13221 C CA . HIS D 1 137 ? 34.691 24.797 20.626 1.00 10.04 137 HIS D CA 1
ATOM 13222 C C . HIS D 1 137 ? 35.961 24.848 21.461 1.00 9.71 137 HIS D C 1
ATOM 13223 O O . HIS D 1 137 ? 35.960 24.443 22.622 1.00 10.54 137 HIS D O 1
ATOM 13230 N N . ILE D 1 138 ? 37.055 25.300 20.861 1.00 10.04 138 ILE D N 1
ATOM 13231 C CA . ILE D 1 138 ? 38.362 25.138 21.504 1.00 9.46 138 ILE D CA 1
ATOM 13232 C C . ILE D 1 138 ? 38.433 25.723 22.920 1.00 9.29 138 ILE D C 1
ATOM 13233 O O . ILE D 1 138 ? 38.825 25.025 23.865 1.00 9.41 138 ILE D O 1
ATOM 13238 N N . PRO D 1 139 ? 38.070 27.008 23.085 1.00 9.41 139 PRO D N 1
ATOM 13239 C CA . PRO D 1 139 ? 38.254 27.541 24.442 1.00 9.31 139 PRO D CA 1
ATOM 13240 C C . PRO D 1 139 ? 37.426 26.832 25.533 1.00 9.01 139 PRO D C 1
ATOM 13241 O O . PRO D 1 139 ? 37.962 26.517 26.603 1.00 8.84 139 PRO D O 1
ATOM 13245 N N . ARG D 1 140 ? 36.163 26.545 25.245 1.00 8.54 140 ARG D N 1
ATOM 13246 C CA . ARG D 1 140 ? 35.312 25.896 26.234 1.00 8.90 140 ARG D CA 1
ATOM 13247 C C . ARG D 1 140 ? 35.758 24.470 26.527 1.00 9.03 140 ARG D C 1
ATOM 13248 O O . ARG D 1 140 ? 35.663 23.990 27.674 1.00 9.07 140 ARG D O 1
ATOM 13256 N N . LEU D 1 141 ? 36.258 23.786 25.501 1.00 8.05 141 LEU D N 1
ATOM 13257 C CA . LEU D 1 141 ? 36.721 22.416 25.708 1.00 8.09 141 LEU D CA 1
ATOM 13258 C C . LEU D 1 141 ? 38.098 22.353 26.398 1.00 8.70 141 LEU D C 1
ATOM 13259 O O . LEU D 1 141 ? 38.356 21.464 27.208 1.00 8.20 141 LEU D O 1
ATOM 13264 N N . VAL D 1 142 ? 38.984 23.296 26.085 1.00 8.71 142 VAL D N 1
ATOM 13265 C CA . VAL D 1 142 ? 40.248 23.391 26.823 1.00 8.21 142 VAL D CA 1
ATOM 13266 C C . VAL D 1 142 ? 39.944 23.637 28.305 1.00 8.29 142 VAL D C 1
ATOM 13267 O O . VAL D 1 142 ? 40.468 22.947 29.173 1.00 7.72 142 VAL D O 1
ATOM 13271 N N . MET D 1 143 ? 39.087 24.620 28.599 1.00 8.48 143 MET D N 1
ATOM 13272 C CA . MET D 1 143 ? 38.763 24.908 29.994 1.00 9.21 143 MET D CA 1
ATOM 13273 C C . MET D 1 143 ? 38.068 23.707 30.678 1.00 8.59 143 MET D C 1
ATOM 13274 O O . MET D 1 143 ? 38.355 23.385 31.829 1.00 8.11 143 MET D O 1
ATOM 13279 N N . GLN D 1 144 ? 37.160 23.040 29.962 1.00 8.50 144 GLN D N 1
ATOM 13280 C CA . GLN D 1 144 ? 36.525 21.820 30.487 1.00 7.74 144 GLN D CA 1
ATOM 13281 C C . GLN D 1 144 ? 37.569 20.748 30.824 1.00 7.78 144 GLN D C 1
ATOM 13282 O O . GLN D 1 144 ? 37.510 20.118 31.875 1.00 7.66 144 GLN D O 1
ATOM 13288 N N . ALA D 1 145 ? 38.541 20.569 29.935 1.00 7.28 145 ALA D N 1
ATOM 13289 C CA . ALA D 1 145 ? 39.594 19.582 30.144 1.00 6.87 145 ALA D CA 1
ATOM 13290 C C . ALA D 1 145 ? 40.418 19.916 31.381 1.00 7.57 145 ALA D C 1
ATOM 13291 O O . ALA D 1 145 ? 40.784 19.025 32.156 1.00 7.62 145 ALA D O 1
ATOM 13293 N N . ILE D 1 146 ? 40.715 21.209 31.559 1.00 7.72 146 ILE D N 1
ATOM 13294 C CA . ILE D 1 146 ? 41.475 21.676 32.712 1.00 8.03 146 ILE D CA 1
ATOM 13295 C C . ILE D 1 146 ? 40.711 21.407 34.019 1.00 7.92 146 ILE D C 1
ATOM 13296 O O . ILE D 1 146 ? 41.280 20.897 34.986 1.00 8.73 146 ILE D O 1
ATOM 13301 N N . ARG D 1 147 ? 39.415 21.697 34.019 1.00 7.82 147 ARG D N 1
ATOM 13302 C CA . ARG D 1 147 ? 38.584 21.414 35.189 1.00 8.66 147 ARG D CA 1
ATOM 13303 C C . ARG D 1 147 ? 38.558 19.910 35.514 1.00 8.05 147 ARG D C 1
ATOM 13304 O O . ARG D 1 147 ? 38.588 19.517 36.685 1.00 8.78 147 ARG D O 1
ATOM 13312 N N . ALA D 1 148 ? 38.502 19.070 34.474 1.00 8.61 148 ALA D N 1
ATOM 13313 C CA . ALA D 1 148 ? 38.550 17.618 34.674 1.00 9.14 148 ALA D CA 1
ATOM 13314 C C . ALA D 1 148 ? 39.865 17.210 35.331 1.00 9.20 148 ALA D C 1
ATOM 13315 O O . ALA D 1 148 ? 39.870 16.445 36.289 1.00 9.85 148 ALA D O 1
ATOM 13317 N N . ALA D 1 149 ? 40.981 17.746 34.838 1.00 9.19 149 ALA D N 1
ATOM 13318 C CA . ALA D 1 149 ? 42.288 17.351 35.337 1.00 9.03 149 ALA D CA 1
ATOM 13319 C C . ALA D 1 149 ? 42.531 17.795 36.784 1.00 8.90 149 ALA D C 1
ATOM 13320 O O . ALA D 1 149 ? 43.131 17.056 37.578 1.00 9.23 149 ALA D O 1
ATOM 13322 N N . LEU D 1 150 ? 42.078 19.003 37.108 1.00 9.32 150 LEU D N 1
ATOM 13323 C CA . LEU D 1 150 ? 42.412 19.634 38.382 1.00 9.89 150 LEU D CA 1
ATOM 13324 C C . LEU D 1 150 ? 41.511 19.208 39.527 1.00 10.27 150 LEU D C 1
ATOM 13325 O O . LEU D 1 150 ? 41.830 19.456 40.693 1.00 11.15 150 LEU D O 1
ATOM 13330 N N . SER D 1 151 ? 40.382 18.591 39.197 1.00 9.92 151 SER D N 1
ATOM 13331 C CA . SER D 1 151 ? 39.389 18.243 40.217 1.00 9.87 151 SER D CA 1
ATOM 13332 C C . SER D 1 151 ? 39.706 16.895 40.873 1.00 9.73 151 SER D C 1
ATOM 13333 O O . SER D 1 151 ? 40.429 16.078 40.307 1.00 8.98 151 SER D O 1
ATOM 13336 N N . ALA D 1 152 ? 39.175 16.671 42.080 1.00 8.89 152 ALA D N 1
ATOM 13337 C CA . ALA D 1 152 ? 39.557 15.490 42.863 1.00 9.06 152 ALA D CA 1
ATOM 13338 C C . ALA D 1 152 ? 38.846 14.210 42.396 1.00 9.15 152 ALA D C 1
ATOM 13339 O O . ALA D 1 152 ? 37.653 14.257 42.139 1.00 9.47 152 ALA D O 1
ATOM 13341 N N . PRO D 1 153 ? 39.577 13.078 42.258 1.00 9.54 153 PRO D N 1
ATOM 13342 C CA . PRO D 1 153 ? 41.044 12.910 42.335 1.00 8.99 153 PRO D CA 1
ATOM 13343 C C . PRO D 1 153 ? 41.667 13.384 41.039 1.00 8.77 153 PRO D C 1
ATOM 13344 O O . PRO D 1 153 ? 41.110 13.145 39.960 1.00 8.12 153 PRO D O 1
ATOM 13348 N N . ARG D 1 154 ? 42.794 14.085 41.152 1.00 7.59 154 ARG D N 1
ATOM 13349 C CA . ARG D 1 154 ? 43.461 14.681 39.991 1.00 7.78 154 ARG D CA 1
ATOM 13350 C C . ARG D 1 154 ? 43.887 13.584 39.035 1.00 8.03 154 ARG D C 1
ATOM 13351 O O . ARG D 1 154 ? 44.062 12.429 39.430 1.00 8.36 154 ARG D O 1
ATOM 13359 N N . GLY D 1 155 ? 44.069 13.940 37.769 1.00 8.18 155 GLY D N 1
ATOM 13360 C CA . GLY D 1 155 ? 44.459 12.930 36.793 1.00 8.26 155 GLY D CA 1
ATOM 13361 C C . GLY D 1 155 ? 44.607 13.535 35.411 1.00 8.60 155 GLY D C 1
ATOM 13362 O O . GLY D 1 155 ? 44.351 14.731 35.216 1.00 8.17 155 GLY D O 1
ATOM 13363 N N . PRO D 1 156 ? 45.078 12.722 34.456 1.00 8.43 156 PRO D N 1
ATOM 13364 C CA . PRO D 1 156 ? 45.355 13.205 33.111 1.00 8.51 156 PRO D CA 1
ATOM 13365 C C . PRO D 1 156 ? 44.120 13.269 32.230 1.00 8.36 156 PRO D C 1
ATOM 13366 O O . PRO D 1 156 ? 43.182 12.453 32.373 1.00 8.25 156 PRO D O 1
ATOM 13370 N N . VAL D 1 157 ? 44.163 14.201 31.287 1.00 7.31 157 VAL D N 1
ATOM 13371 C CA . VAL D 1 157 ? 43.127 14.371 30.291 1.00 7.16 157 VAL D CA 1
ATOM 13372 C C . VAL D 1 157 ? 43.802 14.488 28.916 1.00 7.77 157 VAL D C 1
ATOM 13373 O O . VAL D 1 157 ? 44.889 15.054 28.780 1.00 7.75 157 VAL D O 1
ATOM 13377 N N . LEU D 1 158 ? 43.157 13.928 27.900 1.00 7.86 158 LEU D N 1
ATOM 13378 C CA . LEU D 1 158 ? 43.652 14.071 26.532 1.00 8.41 158 LEU D CA 1
ATOM 13379 C C . LEU D 1 158 ? 42.680 14.911 25.722 1.00 8.87 158 LEU D C 1
ATOM 13380 O O . LEU D 1 158 ? 41.494 14.574 25.620 1.00 8.73 158 LEU D O 1
ATOM 13385 N N . LEU D 1 159 ? 43.191 15.992 25.129 1.00 8.42 159 LEU D N 1
ATOM 13386 C CA . LEU D 1 159 ? 42.384 16.771 24.207 1.00 9.45 159 LEU D CA 1
ATOM 13387 C C . LEU D 1 159 ? 43.054 16.669 22.847 1.00 8.69 159 LEU D C 1
ATOM 13388 O O . LEU D 1 159 ? 44.202 17.109 22.660 1.00 8.40 159 LEU D O 1
ATOM 13393 N N . ASP D 1 160 ? 42.331 16.073 21.911 1.00 7.81 160 ASP D N 1
ATOM 13394 C CA . ASP D 1 160 ? 42.854 15.783 20.597 1.00 8.32 160 ASP D CA 1
ATOM 13395 C C . ASP D 1 160 ? 42.346 16.874 19.651 1.00 8.24 160 ASP D C 1
ATOM 13396 O O . ASP D 1 160 ? 41.132 17.114 19.543 1.00 7.70 160 ASP D O 1
ATOM 13401 N N . LEU D 1 161 ? 43.289 17.523 18.975 1.00 7.46 161 LEU D N 1
ATOM 13402 C CA . LEU D 1 161 ? 43.007 18.725 18.199 1.00 7.94 161 LEU D CA 1
ATOM 13403 C C . LEU D 1 161 ? 43.394 18.502 16.733 1.00 8.04 161 LEU D C 1
ATOM 13404 O O . LEU D 1 161 ? 44.579 18.576 16.394 1.00 8.27 161 LEU D O 1
ATOM 13409 N N . PRO D 1 162 ? 42.405 18.185 15.870 1.00 8.52 162 PRO D N 1
ATOM 13410 C CA . PRO D 1 162 ? 42.715 17.906 14.455 1.00 8.95 162 PRO D CA 1
ATOM 13411 C C . PRO D 1 162 ? 43.435 19.065 13.747 1.00 9.02 162 PRO D C 1
ATOM 13412 O O . PRO D 1 162 ? 43.164 20.244 14.027 1.00 8.67 162 PRO D O 1
ATOM 13416 N N . TRP D 1 163 ? 44.325 18.716 12.822 1.00 8.52 163 TRP D N 1
ATOM 13417 C CA . TRP D 1 163 ? 45.137 19.728 12.141 1.00 8.60 163 TRP D CA 1
ATOM 13418 C C . TRP D 1 163 ? 44.283 20.858 11.555 1.00 8.62 163 TRP D C 1
ATOM 13419 O O . TRP D 1 163 ? 44.578 22.060 11.769 1.00 8.87 163 TRP D O 1
ATOM 13430 N N . ASP D 1 164 ? 43.227 20.492 10.817 1.00 8.75 164 ASP D N 1
ATOM 13431 C CA . ASP D 1 164 ? 42.373 21.508 10.204 1.00 8.76 164 ASP D CA 1
ATOM 13432 C C . ASP D 1 164 ? 41.650 22.372 11.239 1.00 10.04 164 ASP D C 1
ATOM 13433 O O . ASP D 1 164 ? 41.471 23.572 11.029 1.00 9.14 164 ASP D O 1
ATOM 13438 N N . ILE D 1 165 ? 41.289 21.763 12.368 1.00 8.98 165 ILE D N 1
ATOM 13439 C CA . ILE D 1 165 ? 40.649 22.476 13.477 1.00 9.72 165 ILE D CA 1
ATOM 13440 C C . ILE D 1 165 ? 41.599 23.539 14.058 1.00 9.85 165 ILE D C 1
ATOM 13441 O O . ILE D 1 165 ? 41.174 24.639 14.426 1.00 10.55 165 ILE D O 1
ATOM 13446 N N . LEU D 1 166 ? 42.883 23.216 14.113 1.00 10.06 166 LEU D N 1
ATOM 13447 C CA . LEU D 1 166 ? 43.883 24.160 14.615 1.00 10.84 166 LEU D CA 1
ATOM 13448 C C . LEU D 1 166 ? 44.291 25.228 13.598 1.00 11.60 166 LEU D C 1
ATOM 13449 O O . LEU D 1 166 ? 44.593 26.360 13.964 1.00 11.84 166 LEU D O 1
ATOM 13454 N N . MET D 1 167 ? 44.357 24.849 12.331 1.00 12.28 167 MET D N 1
ATOM 13455 C CA . MET D 1 167 ? 44.724 25.798 11.275 1.00 13.79 167 MET D CA 1
ATOM 13456 C C . MET D 1 167 ? 43.605 26.764 10.913 1.00 13.81 167 MET D C 1
ATOM 13457 O O . MET D 1 167 ? 43.881 27.899 10.470 1.00 13.40 167 MET D O 1
ATOM 13462 N N . ASN D 1 168 ? 42.356 26.314 11.078 1.00 13.73 168 ASN D N 1
ATOM 13463 C CA A ASN D 1 168 ? 41.160 27.128 10.812 0.50 14.36 168 ASN D CA 1
ATOM 13464 C CA B ASN D 1 168 ? 41.211 27.143 10.751 0.50 14.34 168 ASN D CA 1
ATOM 13465 C C . ASN D 1 168 ? 41.276 28.501 11.443 1.00 14.73 168 ASN D C 1
ATOM 13466 O O . ASN D 1 168 ? 41.694 28.619 12.603 1.00 14.28 168 ASN D O 1
ATOM 13475 N N . GLN D 1 169 ? 40.860 29.529 10.718 1.00 15.64 169 GLN D N 1
ATOM 13476 C CA . GLN D 1 169 ? 40.853 30.865 11.293 1.00 17.11 169 GLN D CA 1
ATOM 13477 C C . GLN D 1 169 ? 39.434 31.322 11.520 1.00 17.46 169 GLN D C 1
ATOM 13478 O O . GLN D 1 169 ? 38.539 31.077 10.694 1.00 17.18 169 GLN D O 1
ATOM 13484 N N . ILE D 1 170 ? 39.222 31.971 12.654 1.00 17.99 170 ILE D N 1
ATOM 13485 C CA . ILE D 1 170 ? 37.914 32.504 12.965 1.00 18.93 170 ILE D CA 1
ATOM 13486 C C . ILE D 1 170 ? 38.049 33.900 13.551 1.00 18.88 170 ILE D C 1
ATOM 13487 O O . ILE D 1 170 ? 39.125 34.295 14.015 1.00 18.41 170 ILE D O 1
ATOM 13492 N N . ASP D 1 171 ? 36.949 34.640 13.504 1.00 19.36 171 ASP D N 1
ATOM 13493 C CA . ASP D 1 171 ? 36.897 35.990 14.035 1.00 19.70 171 ASP D CA 1
ATOM 13494 C C . ASP D 1 171 ? 37.047 35.922 15.553 1.00 19.48 171 ASP D C 1
ATOM 13495 O O . ASP D 1 171 ? 36.257 35.258 16.241 1.00 19.59 171 ASP D O 1
ATOM 13500 N N . GLU D 1 172 ? 38.079 36.581 16.079 1.00 19.47 172 GLU D N 1
ATOM 13501 C CA . GLU D 1 172 ? 38.359 36.509 17.514 1.00 19.67 172 GLU D CA 1
ATOM 13502 C C . GLU D 1 172 ? 37.194 36.987 18.391 1.00 19.87 172 GLU D C 1
ATOM 13503 O O . GLU D 1 172 ? 37.034 36.533 19.520 1.00 19.66 172 GLU D O 1
ATOM 13509 N N . ASP D 1 173 ? 36.369 37.890 17.863 1.00 20.30 173 ASP D N 1
ATOM 13510 C CA . ASP D 1 173 ? 35.231 38.408 18.616 1.00 21.15 173 ASP D CA 1
ATOM 13511 C C . ASP D 1 173 ? 34.008 37.487 18.574 1.00 21.11 173 ASP D C 1
ATOM 13512 O O . ASP D 1 173 ? 33.002 37.761 19.231 1.00 21.16 173 ASP D O 1
ATOM 13517 N N . SER D 1 174 ? 34.089 36.399 17.809 1.00 20.55 174 SER D N 1
ATOM 13518 C CA . SER D 1 174 ? 32.969 35.454 17.705 1.00 20.57 174 SER D CA 1
ATOM 13519 C C . SER D 1 174 ? 33.003 34.339 18.757 1.00 20.14 174 SER D C 1
ATOM 13520 O O . SER D 1 174 ? 32.053 33.556 18.859 1.00 20.58 174 SER D O 1
ATOM 13523 N N . VAL D 1 175 ? 34.089 34.251 19.523 1.00 19.92 175 VAL D N 1
ATOM 13524 C CA A VAL D 1 175 ? 34.175 33.224 20.555 0.50 19.88 175 VAL D CA 1
ATOM 13525 C CA B VAL D 1 175 ? 34.252 33.190 20.527 0.50 19.90 175 VAL D CA 1
ATOM 13526 C C . VAL D 1 175 ? 34.748 33.773 21.852 1.00 19.94 175 VAL D C 1
ATOM 13527 O O . VAL D 1 175 ? 35.738 34.503 21.862 1.00 19.86 175 VAL D O 1
ATOM 13534 N N . ILE D 1 176 ? 34.085 33.446 22.958 1.00 19.42 176 ILE D N 1
ATOM 13535 C CA . ILE D 1 176 ? 34.588 33.928 24.239 1.00 19.22 176 ILE D CA 1
ATOM 13536 C C . ILE D 1 176 ? 35.626 32.966 24.834 1.00 18.43 176 ILE D C 1
ATOM 13537 O O . ILE D 1 176 ? 35.498 31.749 24.710 1.00 18.12 176 ILE D O 1
ATOM 13542 N N . ILE D 1 177 ? 36.678 33.519 25.428 1.00 17.35 177 ILE D N 1
ATOM 13543 C CA . ILE D 1 177 ? 37.650 32.722 26.170 1.00 16.67 177 ILE D CA 1
ATOM 13544 C C . ILE D 1 177 ? 37.157 32.764 27.623 1.00 16.58 177 ILE D C 1
ATOM 13545 O O . ILE D 1 177 ? 37.136 33.836 28.237 1.00 16.19 177 ILE D O 1
ATOM 13550 N N . PRO D 1 178 ? 36.708 31.613 28.161 1.00 16.61 178 PRO D N 1
ATOM 13551 C CA . PRO D 1 178 ? 36.180 31.611 29.537 1.00 16.79 178 PRO D CA 1
ATOM 13552 C C . PRO D 1 178 ? 37.285 31.830 30.551 1.00 16.45 178 PRO D C 1
ATOM 13553 O O . PRO D 1 178 ? 38.464 31.647 30.224 1.00 16.35 178 PRO D O 1
ATOM 13557 N N . ASP D 1 179 ? 36.919 32.242 31.771 1.00 16.40 179 ASP D N 1
ATOM 13558 C CA . ASP D 1 179 ? 37.845 32.129 32.890 1.00 16.38 179 ASP D CA 1
ATOM 13559 C C . ASP D 1 179 ? 37.826 30.709 33.428 1.00 15.56 179 ASP D C 1
ATOM 13560 O O . ASP D 1 179 ? 36.893 29.938 33.155 1.00 14.82 179 ASP D O 1
ATOM 13565 N N . LEU D 1 180 ? 38.851 30.382 34.206 1.00 15.04 180 LEU D N 1
ATOM 13566 C CA . LEU D 1 180 ? 38.847 29.160 34.990 1.00 15.02 180 LEU D CA 1
ATOM 13567 C C . LEU D 1 180 ? 38.083 29.480 36.268 1.00 14.91 180 LEU D C 1
ATOM 13568 O O . LEU D 1 180 ? 38.617 30.104 37.194 1.00 15.44 180 LEU D O 1
ATOM 13573 N N . VAL D 1 181 ? 36.808 29.111 36.274 1.00 14.19 181 VAL D N 1
ATOM 13574 C CA . VAL D 1 181 ? 35.939 29.373 37.413 1.00 14.70 181 VAL D CA 1
ATOM 13575 C C . VAL D 1 181 ? 35.628 28.018 38.033 1.00 15.00 181 VAL D C 1
ATOM 13576 O O . VAL D 1 181 ? 34.757 27.283 37.569 1.00 15.06 181 VAL D O 1
ATOM 13580 N N . LEU D 1 182 ? 36.386 27.705 39.075 1.00 14.94 182 LEU D N 1
ATOM 13581 C CA . LEU D 1 182 ? 36.384 26.413 39.737 1.00 15.56 182 LEU D CA 1
ATOM 13582 C C . LEU D 1 182 ? 36.989 26.688 41.102 1.00 15.83 182 LEU D C 1
ATOM 13583 O O . LEU D 1 182 ? 38.141 27.129 41.196 1.00 15.76 182 LEU D O 1
ATOM 13588 N N . SER D 1 183 ? 36.232 26.440 42.163 1.00 16.54 183 SER D N 1
ATOM 13589 C CA . SER D 1 183 ? 36.721 26.791 43.496 1.00 17.09 183 SER D CA 1
ATOM 13590 C C . SER D 1 183 ? 38.035 26.101 43.826 1.00 17.28 183 SER D C 1
ATOM 13591 O O . SER D 1 183 ? 38.222 24.912 43.529 1.00 16.77 183 SER D O 1
ATOM 13594 N N . ALA D 1 184 ? 38.935 26.867 44.444 1.00 17.99 184 ALA D N 1
ATOM 13595 C CA . ALA D 1 184 ? 40.225 26.382 44.901 1.00 18.84 184 ALA D CA 1
ATOM 13596 C C . ALA D 1 184 ? 40.094 25.549 46.172 1.00 19.53 184 ALA D C 1
ATOM 13597 O O . ALA D 1 184 ? 41.022 24.814 46.547 1.00 20.09 184 ALA D O 1
ATOM 13599 N N . HIS D 1 185 ? 38.940 25.658 46.829 1.00 19.36 185 HIS D N 1
ATOM 13600 C CA . HIS D 1 185 ? 38.702 24.949 48.074 1.00 19.47 185 HIS D CA 1
ATOM 13601 C C . HIS D 1 185 ? 37.948 23.665 47.771 1.00 19.08 185 HIS D C 1
ATOM 13602 O O . HIS D 1 185 ? 36.887 23.689 47.146 1.00 20.39 185 HIS D O 1
ATOM 13609 N N . GLY D 1 186 ? 38.484 22.546 48.212 1.00 17.89 186 GLY D N 1
ATOM 13610 C CA . GLY D 1 186 ? 37.815 21.279 47.954 1.00 16.55 186 GLY D CA 1
ATOM 13611 C C . GLY D 1 186 ? 36.620 21.115 48.867 1.00 15.59 186 GLY D C 1
ATOM 13612 O O . GLY D 1 186 ? 36.521 21.784 49.904 1.00 14.98 186 GLY D O 1
ATOM 13613 N N . ALA D 1 187 ? 35.716 20.220 48.482 1.00 14.31 187 ALA D N 1
ATOM 13614 C CA . ALA D 1 187 ? 34.564 19.893 49.318 1.00 13.35 187 ALA D CA 1
ATOM 13615 C C . ALA D 1 187 ? 35.026 19.198 50.588 1.00 12.63 187 ALA D C 1
ATOM 13616 O O . ALA D 1 187 ? 36.016 18.452 50.578 1.00 11.98 187 ALA D O 1
ATOM 13618 N N . ARG D 1 188 ? 34.295 19.424 51.674 1.00 12.37 188 ARG D N 1
ATOM 13619 C CA . ARG D 1 188 ? 34.685 18.867 52.971 1.00 12.92 188 ARG D CA 1
ATOM 13620 C C . ARG D 1 188 ? 33.666 17.879 53.539 1.00 12.39 188 ARG D C 1
ATOM 13621 O O . ARG D 1 188 ? 32.516 17.849 53.091 1.00 12.11 188 ARG D O 1
ATOM 13629 N N . PRO D 1 189 ? 34.074 17.078 54.549 1.00 11.70 189 PRO D N 1
ATOM 13630 C CA . PRO D 1 189 ? 33.118 16.128 55.107 1.00 11.56 189 PRO D CA 1
ATOM 13631 C C . PRO D 1 189 ? 31.896 16.818 55.751 1.00 11.87 189 PRO D C 1
ATOM 13632 O O . PRO D 1 189 ? 31.965 17.988 56.182 1.00 11.93 189 PRO D O 1
ATOM 13636 N N . ASP D 1 190 ? 30.775 16.106 55.760 1.00 11.67 190 ASP D N 1
ATOM 13637 C CA . ASP D 1 190 ? 29.640 16.447 56.614 1.00 12.03 190 ASP D CA 1
ATOM 13638 C C . ASP D 1 190 ? 30.159 16.584 58.058 1.00 11.79 190 ASP D C 1
ATOM 13639 O O . ASP D 1 190 ? 31.034 15.802 58.485 1.00 11.55 190 ASP D O 1
ATOM 13644 N N . PRO D 1 191 ? 29.647 17.585 58.811 1.00 11.79 191 PRO D N 1
ATOM 13645 C CA . PRO D 1 191 ? 30.131 17.788 60.189 1.00 12.05 191 PRO D CA 1
ATOM 13646 C C . PRO D 1 191 ? 29.938 16.574 61.093 1.00 11.65 191 PRO D C 1
ATOM 13647 O O . PRO D 1 191 ? 30.757 16.349 61.983 1.00 12.12 191 PRO D O 1
ATOM 13651 N N . ALA D 1 192 ? 28.896 15.779 60.853 1.00 11.94 192 ALA D N 1
ATOM 13652 C CA . ALA D 1 192 ? 28.684 14.556 61.639 1.00 12.64 192 ALA D CA 1
ATOM 13653 C C . ALA D 1 192 ? 29.813 13.557 61.422 1.00 12.42 192 ALA D C 1
ATOM 13654 O O . ALA D 1 192 ? 30.272 12.933 62.373 1.00 11.75 192 ALA D O 1
ATOM 13656 N N . ASP D 1 193 ? 30.255 13.413 60.170 1.00 12.44 193 ASP D N 1
ATOM 13657 C CA . ASP D 1 193 ? 31.386 12.535 59.862 1.00 12.24 193 ASP D CA 1
ATOM 13658 C C . ASP D 1 193 ? 32.680 13.048 60.471 1.00 12.14 193 ASP D C 1
ATOM 13659 O O . ASP D 1 193 ? 33.457 12.254 60.991 1.00 12.10 193 ASP D O 1
ATOM 13664 N N . LEU D 1 194 ? 32.909 14.364 60.382 1.00 12.34 194 LEU D N 1
ATOM 13665 C CA . LEU D 1 194 ? 34.102 14.978 60.971 1.00 13.02 194 LEU D CA 1
ATOM 13666 C C . LEU D 1 194 ? 34.132 14.794 62.492 1.00 12.77 194 LEU D C 1
ATOM 13667 O O . LEU D 1 194 ? 35.168 14.457 63.062 1.00 12.37 194 LEU D O 1
ATOM 13672 N N . ASP D 1 195 ? 32.992 15.011 63.134 1.00 13.10 195 ASP D N 1
ATOM 13673 C CA . ASP D 1 195 ? 32.879 14.831 64.584 1.00 13.97 195 ASP D CA 1
ATOM 13674 C C . ASP D 1 195 ? 33.178 13.391 64.972 1.00 13.50 195 ASP D C 1
ATOM 13675 O O . ASP D 1 195 ? 33.898 13.133 65.940 1.00 13.24 195 ASP D O 1
ATOM 13680 N N . GLN D 1 196 ? 32.617 12.445 64.217 1.00 13.20 196 GLN D N 1
ATOM 13681 C CA . GLN D 1 196 ? 32.881 11.032 64.472 1.00 13.17 196 GLN D CA 1
ATOM 13682 C C . GLN D 1 196 ? 34.359 10.660 64.300 1.00 12.71 196 GLN D C 1
ATOM 13683 O O . GLN D 1 196 ? 34.909 9.894 65.104 1.00 12.57 196 GLN D O 1
ATOM 13689 N N . ALA D 1 197 ? 34.994 11.165 63.241 1.00 12.04 197 ALA D N 1
ATOM 13690 C CA . ALA D 1 197 ? 36.419 10.904 63.026 1.00 11.22 197 ALA D CA 1
ATOM 13691 C C . ALA D 1 197 ? 37.252 11.470 64.179 1.00 11.03 197 ALA D C 1
ATOM 13692 O O . ALA D 1 197 ? 38.165 10.812 64.690 1.00 10.96 197 ALA D O 1
ATOM 13694 N N . LEU D 1 198 ? 36.929 12.692 64.580 1.00 10.53 198 LEU D N 1
ATOM 13695 C CA . LEU D 1 198 ? 37.669 13.369 65.657 1.00 11.15 198 LEU D CA 1
ATOM 13696 C C . LEU D 1 198 ? 37.459 12.719 67.035 1.00 11.66 198 LEU D C 1
ATOM 13697 O O . LEU D 1 198 ? 38.384 12.662 67.853 1.00 11.49 198 LEU D O 1
ATOM 13702 N N . ALA D 1 199 ? 36.253 12.222 67.287 1.00 11.96 199 ALA D N 1
ATOM 13703 C CA . ALA D 1 199 ? 35.999 11.437 68.500 1.00 12.42 199 ALA D CA 1
ATOM 13704 C C . ALA D 1 199 ? 36.855 10.173 68.544 1.00 12.48 199 ALA D C 1
ATOM 13705 O O . ALA D 1 199 ? 37.446 9.848 69.575 1.00 12.66 199 ALA D O 1
ATOM 13707 N N . LEU D 1 200 ? 36.928 9.462 67.418 1.00 12.40 200 LEU D N 1
ATOM 13708 C CA . LEU D 1 200 ? 37.752 8.264 67.314 1.00 11.74 200 LEU D CA 1
ATOM 13709 C C . LEU D 1 200 ? 39.228 8.616 67.510 1.00 11.80 200 LEU D C 1
ATOM 13710 O O . LEU D 1 200 ? 39.972 7.883 68.170 1.00 11.95 200 LEU D O 1
ATOM 13715 N N . LEU D 1 201 ? 39.649 9.744 66.927 1.00 12.33 201 LEU D N 1
ATOM 13716 C CA . LEU D 1 201 ? 41.053 10.163 66.996 1.00 12.50 201 LEU D CA 1
ATOM 13717 C C . LEU D 1 201 ? 41.432 10.487 68.445 1.00 12.88 201 LEU D C 1
ATOM 13718 O O . LEU D 1 201 ? 42.537 10.179 68.901 1.00 13.12 201 LEU D O 1
ATOM 13723 N N . ARG D 1 202 ? 40.495 11.123 69.144 1.00 13.27 202 ARG D N 1
ATOM 13724 C CA . ARG D 1 202 ? 40.678 11.505 70.536 1.00 13.30 202 ARG D CA 1
ATOM 13725 C C . ARG D 1 202 ? 40.813 10.268 71.426 1.00 13.27 202 ARG D C 1
ATOM 13726 O O . ARG D 1 202 ? 41.696 10.232 72.277 1.00 13.76 202 ARG D O 1
ATOM 13734 N N . LYS D 1 203 ? 39.952 9.263 71.215 1.00 12.73 203 LYS D N 1
ATOM 13735 C CA . LYS D 1 203 ? 39.896 8.048 72.052 1.00 12.23 203 LYS D CA 1
ATOM 13736 C C . LYS D 1 203 ? 41.001 7.003 71.820 1.00 12.23 203 LYS D C 1
ATOM 13737 O O . LYS D 1 203 ? 41.227 6.135 72.669 1.00 12.58 203 LYS D O 1
ATOM 13739 N N . ALA D 1 204 ? 41.663 7.060 70.667 1.00 11.71 204 ALA D N 1
ATOM 13740 C CA . ALA D 1 204 ? 42.706 6.088 70.308 1.00 11.66 204 ALA D CA 1
ATOM 13741 C C . ALA D 1 204 ? 43.909 6.176 71.238 1.00 12.01 204 ALA D C 1
ATOM 13742 O O . ALA D 1 204 ? 44.252 7.259 71.700 1.00 12.15 204 ALA D O 1
ATOM 13744 N N . GLU D 1 205 ? 44.555 5.037 71.478 1.00 12.35 205 GLU D N 1
ATOM 13745 C CA . GLU D 1 205 ? 45.781 4.984 72.249 1.00 13.20 205 GLU D CA 1
ATOM 13746 C C . GLU D 1 205 ? 47.009 5.222 71.378 1.00 12.78 205 GLU D C 1
ATOM 13747 O O . GLU D 1 205 ? 47.991 5.820 71.830 1.00 12.38 205 GLU D O 1
ATOM 13753 N N . ARG D 1 206 ? 46.952 4.749 70.128 1.00 12.05 206 ARG D N 1
ATOM 13754 C CA . ARG D 1 206 ? 48.097 4.822 69.223 1.00 12.03 206 ARG D CA 1
ATOM 13755 C C . ARG D 1 206 ? 47.619 5.222 67.818 1.00 11.73 206 ARG D C 1
ATOM 13756 O O . ARG D 1 206 ? 47.705 4.426 66.891 1.00 11.89 206 ARG D O 1
ATOM 13764 N N . PRO D 1 207 ? 47.093 6.448 67.671 1.00 11.54 207 PRO D N 1
ATOM 13765 C CA . PRO D 1 207 ? 46.578 6.887 66.373 1.00 11.39 207 PRO D CA 1
ATOM 13766 C C . PRO D 1 207 ? 47.713 7.280 65.429 1.00 10.75 207 PRO D C 1
ATOM 13767 O O . PRO D 1 207 ? 48.763 7.745 65.874 1.00 11.47 207 PRO D O 1
ATOM 13771 N N . VAL D 1 208 ? 47.499 7.079 64.132 1.00 10.41 208 VAL D N 1
ATOM 13772 C CA . VAL D 1 208 ? 48.421 7.586 63.119 1.00 9.67 208 VAL D CA 1
ATOM 13773 C C . VAL D 1 208 ? 47.604 8.163 61.957 1.00 10.04 208 VAL D C 1
ATOM 13774 O O . VAL D 1 208 ? 46.465 7.752 61.734 1.00 9.41 208 VAL D O 1
ATOM 13778 N N . ILE D 1 209 ? 48.211 9.105 61.239 1.00 9.92 209 ILE D N 1
ATOM 13779 C CA . ILE D 1 209 ? 47.658 9.645 59.988 1.00 10.17 209 ILE D CA 1
ATOM 13780 C C . ILE D 1 209 ? 48.552 9.157 58.851 1.00 10.08 209 ILE D C 1
ATOM 13781 O O . ILE D 1 209 ? 49.775 9.071 59.013 1.00 10.60 209 ILE D O 1
ATOM 13786 N N . VAL D 1 210 ? 47.941 8.820 57.712 1.00 9.53 210 VAL D N 1
ATOM 13787 C CA . VAL D 1 210 ? 48.703 8.436 56.518 1.00 8.71 210 VAL D CA 1
ATOM 13788 C C . VAL D 1 210 ? 48.232 9.284 55.342 1.00 9.03 210 VAL D C 1
ATOM 13789 O O . VAL D 1 210 ? 47.043 9.257 54.967 1.00 9.26 210 VAL D O 1
ATOM 13793 N N . LEU D 1 211 ? 49.167 10.051 54.787 1.00 8.76 211 LEU D N 1
ATOM 13794 C CA . LEU D 1 211 ? 48.885 10.940 53.658 1.00 9.23 211 LEU D CA 1
ATOM 13795 C C . LEU D 1 211 ? 49.229 10.285 52.331 1.00 8.91 211 LEU D C 1
ATOM 13796 O O . LEU D 1 211 ? 50.230 9.572 52.208 1.00 10.02 211 LEU D O 1
ATOM 13801 N N . GLY D 1 212 ? 48.395 10.542 51.337 1.00 9.27 212 GLY D N 1
ATOM 13802 C CA . GLY D 1 212 ? 48.664 10.094 49.974 1.00 9.94 212 GLY D CA 1
ATOM 13803 C C . GLY D 1 212 ? 48.724 11.269 49.015 1.00 9.52 212 GLY D C 1
ATOM 13804 O O . GLY D 1 212 ? 48.780 12.431 49.423 1.00 9.96 212 GLY D O 1
ATOM 13805 N N . SER D 1 213 ? 48.685 10.964 47.723 1.00 9.35 213 SER D N 1
ATOM 13806 C CA . SER D 1 213 ? 48.963 11.969 46.690 1.00 8.90 213 SER D CA 1
ATOM 13807 C C . SER D 1 213 ? 48.014 13.166 46.698 1.00 9.41 213 SER D C 1
ATOM 13808 O O . SER D 1 213 ? 48.444 14.286 46.448 1.00 8.63 213 SER D O 1
ATOM 13811 N N . GLU D 1 214 ? 46.729 12.937 46.980 1.00 9.12 214 GLU D N 1
ATOM 13812 C CA . GLU D 1 214 ? 45.773 14.052 46.993 1.00 9.98 214 GLU D CA 1
ATOM 13813 C C . GLU D 1 214 ? 46.136 15.105 48.044 1.00 10.32 214 GLU D C 1
ATOM 13814 O O . GLU D 1 214 ? 45.830 16.284 47.866 1.00 10.50 214 GLU D O 1
ATOM 13820 N N . ALA D 1 215 ? 46.811 14.675 49.113 1.00 10.22 215 ALA D N 1
ATOM 13821 C CA . ALA D 1 215 ? 47.288 15.619 50.125 1.00 11.38 215 ALA D CA 1
ATOM 13822 C C . ALA D 1 215 ? 48.315 16.552 49.508 1.00 11.53 215 ALA D C 1
ATOM 13823 O O . ALA D 1 215 ? 48.317 17.764 49.772 1.00 11.85 215 ALA D O 1
ATOM 13825 N N . SER D 1 216 ? 49.182 15.981 48.672 1.00 11.12 216 SER D N 1
ATOM 13826 C CA . SER D 1 216 ? 50.215 16.742 48.000 1.00 12.02 216 SER D CA 1
ATOM 13827 C C . SER D 1 216 ? 49.659 17.681 46.928 1.00 11.70 216 SER D C 1
ATOM 13828 O O . SER D 1 216 ? 50.177 18.774 46.741 1.00 11.70 216 SER D O 1
ATOM 13831 N N . ARG D 1 217 ? 48.615 17.256 46.212 1.00 10.83 217 ARG D N 1
ATOM 13832 C CA . ARG D 1 217 ? 48.084 18.076 45.115 1.00 11.25 217 ARG D CA 1
ATOM 13833 C C . ARG D 1 217 ? 47.486 19.377 45.609 1.00 11.95 217 ARG D C 1
ATOM 13834 O O . ARG D 1 217 ? 47.697 20.420 44.987 1.00 12.36 217 ARG D O 1
ATOM 13842 N N . THR D 1 218 ? 46.756 19.320 46.721 1.00 13.37 218 THR D N 1
ATOM 13843 C CA . THR D 1 218 ? 46.133 20.531 47.287 1.00 15.00 218 THR D CA 1
ATOM 13844 C C . THR D 1 218 ? 47.059 21.291 48.220 1.00 15.74 218 THR D C 1
ATOM 13845 O O . THR D 1 218 ? 46.866 22.492 48.456 1.00 16.77 218 THR D O 1
ATOM 13849 N N . ALA D 1 219 ? 48.058 20.579 48.739 1.00 16.33 219 ALA D N 1
ATOM 13850 C CA . ALA D 1 219 ? 49.149 21.156 49.534 1.00 16.94 219 ALA D CA 1
ATOM 13851 C C . ALA D 1 219 ? 48.676 22.142 50.616 1.00 17.23 219 ALA D C 1
ATOM 13852 O O . ALA D 1 219 ? 49.096 23.312 50.658 1.00 18.37 219 ALA D O 1
ATOM 13854 N N . ARG D 1 220 ? 47.794 21.669 51.480 1.00 17.18 220 ARG D N 1
ATOM 13855 C CA . ARG D 1 220 ? 47.321 22.466 52.609 1.00 17.09 220 ARG D CA 1
ATOM 13856 C C . ARG D 1 220 ? 48.251 22.256 53.826 1.00 16.98 220 ARG D C 1
ATOM 13857 O O . ARG D 1 220 ? 47.824 21.702 54.860 1.00 16.06 220 ARG D O 1
ATOM 13865 N N . LYS D 1 221 ? 49.504 22.699 53.707 1.00 16.40 221 LYS D N 1
ATOM 13866 C CA . LYS D 1 221 ? 50.539 22.447 54.734 1.00 16.76 221 LYS D CA 1
ATOM 13867 C C . LYS D 1 221 ? 50.317 23.261 56.009 1.00 16.68 221 LYS D C 1
ATOM 13868 O O . LYS D 1 221 ? 50.546 22.769 57.132 1.00 15.93 221 LYS D O 1
ATOM 13874 N N . THR D 1 222 ? 49.885 24.507 55.838 1.00 16.76 222 THR D N 1
ATOM 13875 C CA . THR D 1 222 ? 49.570 25.361 56.976 1.00 17.15 222 THR D CA 1
ATOM 13876 C C . THR D 1 222 ? 48.451 24.751 57.818 1.00 16.20 222 THR D C 1
ATOM 13877 O O . THR D 1 222 ? 48.543 24.686 59.037 1.00 16.50 222 THR D O 1
ATOM 13881 N N . ALA D 1 223 ? 47.400 24.274 57.163 1.00 15.16 223 ALA D N 1
ATOM 13882 C CA . ALA D 1 223 ? 46.304 23.646 57.882 1.00 14.51 223 ALA D CA 1
ATOM 13883 C C . ALA D 1 223 ? 46.717 22.304 58.515 1.00 13.96 223 ALA D C 1
ATOM 13884 O O . ALA D 1 223 ? 46.334 21.992 59.653 1.00 13.59 223 ALA D O 1
ATOM 13886 N N . LEU D 1 224 ? 47.518 21.526 57.785 1.00 13.18 224 LEU D N 1
ATOM 13887 C CA . LEU D 1 224 ? 48.042 20.254 58.289 1.00 12.57 224 LEU D CA 1
ATOM 13888 C C . LEU D 1 224 ? 48.867 20.493 59.552 1.00 12.19 224 LEU D C 1
ATOM 13889 O O . LEU D 1 224 ? 48.672 19.802 60.552 1.00 12.13 224 LEU D O 1
ATOM 13894 N N . SER D 1 225 ? 49.758 21.486 59.502 1.00 12.48 225 SER D N 1
ATOM 13895 C CA A SER D 1 225 ? 50.581 21.819 60.664 0.50 12.88 225 SER D CA 1
ATOM 13896 C CA B SER D 1 225 ? 50.587 21.853 60.655 0.50 12.91 225 SER D CA 1
ATOM 13897 C C . SER D 1 225 ? 49.730 22.173 61.884 1.00 12.76 225 SER D C 1
ATOM 13898 O O . SER D 1 225 ? 50.020 21.710 62.986 1.00 13.63 225 SER D O 1
ATOM 13903 N N . ALA D 1 226 ? 48.680 22.965 61.680 1.00 12.74 226 ALA D N 1
ATOM 13904 C CA . ALA D 1 226 ? 47.793 23.393 62.775 1.00 11.99 226 ALA D CA 1
ATOM 13905 C C . ALA D 1 226 ? 47.105 22.176 63.398 1.00 12.09 226 ALA D C 1
ATOM 13906 O O . ALA D 1 226 ? 47.103 22.005 64.630 1.00 12.09 226 ALA D O 1
ATOM 13908 N N . PHE D 1 227 ? 46.541 21.330 62.537 1.00 11.25 227 PHE D N 1
ATOM 13909 C CA . PHE D 1 227 ? 45.892 20.075 62.957 1.00 11.39 227 PHE D CA 1
ATOM 13910 C C . PHE D 1 227 ? 46.847 19.156 63.740 1.00 11.34 227 PHE D C 1
ATOM 13911 O O . PHE D 1 227 ? 46.515 18.641 64.804 1.00 9.96 227 PHE D O 1
ATOM 13919 N N . VAL D 1 228 ? 48.042 18.971 63.203 1.00 11.92 228 VAL D N 1
ATOM 13920 C CA . VAL D 1 228 ? 49.001 18.048 63.777 1.00 12.72 228 VAL D CA 1
ATOM 13921 C C . VAL D 1 228 ? 49.538 18.607 65.095 1.00 13.37 228 VAL D C 1
ATOM 13922 O O . VAL D 1 228 ? 49.729 17.866 66.058 1.00 13.53 228 VAL D O 1
ATOM 13926 N N . ALA D 1 229 ? 49.745 19.919 65.136 1.00 13.79 229 ALA D N 1
ATOM 13927 C CA . ALA D 1 229 ? 50.190 20.570 66.375 1.00 14.19 229 ALA D CA 1
ATOM 13928 C C . ALA D 1 229 ? 49.128 20.487 67.470 1.00 14.37 229 ALA D C 1
ATOM 13929 O O . ALA D 1 229 ? 49.472 20.307 68.643 1.00 15.30 229 ALA D O 1
ATOM 13931 N N . ALA D 1 230 ? 47.853 20.608 67.100 1.00 14.02 230 ALA D N 1
ATOM 13932 C CA . ALA D 1 230 ? 46.759 20.533 68.081 1.00 14.02 230 ALA D CA 1
ATOM 13933 C C . ALA D 1 230 ? 46.594 19.131 68.664 1.00 13.78 230 ALA D C 1
ATOM 13934 O O . ALA D 1 230 ? 46.405 18.968 69.880 1.00 13.98 230 ALA D O 1
ATOM 13936 N N . THR D 1 231 ? 46.689 18.114 67.809 1.00 12.51 231 THR D N 1
ATOM 13937 C CA . THR D 1 231 ? 46.366 16.753 68.213 1.00 12.19 231 THR D CA 1
ATOM 13938 C C . THR D 1 231 ? 47.573 15.918 68.627 1.00 12.13 231 THR D C 1
ATOM 13939 O O . THR D 1 231 ? 47.422 14.924 69.325 1.00 12.68 231 THR D O 1
ATOM 13943 N N . GLY D 1 232 ? 48.774 16.302 68.172 1.00 12.02 232 GLY D N 1
ATOM 13944 C CA . GLY D 1 232 ? 49.988 15.545 68.496 1.00 11.96 232 GLY D CA 1
ATOM 13945 C C . GLY D 1 232 ? 50.047 14.148 67.900 1.00 12.49 232 GLY D C 1
ATOM 13946 O O . GLY D 1 232 ? 50.805 13.292 68.356 1.00 12.71 232 GLY D O 1
ATOM 13947 N N . VAL D 1 233 ? 49.246 13.915 66.862 1.00 11.85 233 VAL D N 1
ATOM 13948 C CA . VAL D 1 233 ? 49.176 12.604 66.199 1.00 11.79 233 VAL D CA 1
ATOM 13949 C C . VAL D 1 233 ? 50.295 12.466 65.131 1.00 12.13 233 VAL D C 1
ATOM 13950 O O . VAL D 1 233 ? 50.425 13.328 64.251 1.00 12.19 233 VAL D O 1
ATOM 13954 N N . PRO D 1 234 ? 51.111 11.399 65.217 1.00 12.23 234 PRO D N 1
ATOM 13955 C CA . PRO D 1 234 ? 52.191 11.205 64.215 1.00 12.15 234 PRO D CA 1
ATOM 13956 C C . PRO D 1 234 ? 51.642 10.959 62.803 1.00 11.75 234 PRO D C 1
ATOM 13957 O O . PRO D 1 234 ? 50.625 10.274 62.634 1.00 11.43 234 PRO D O 1
ATOM 13961 N N . VAL D 1 235 ? 52.338 11.526 61.819 1.00 11.39 235 VAL D N 1
ATOM 13962 C CA . VAL D 1 235 ? 51.911 11.516 60.418 1.00 10.81 235 VAL D CA 1
ATOM 13963 C C . VAL D 1 235 ? 52.912 10.714 59.575 1.00 10.58 235 VAL D C 1
ATOM 13964 O O . VAL D 1 235 ? 54.117 10.976 59.629 1.00 10.56 235 VAL D O 1
ATOM 13968 N N . PHE D 1 236 ? 52.406 9.731 58.832 1.00 9.53 236 PHE D N 1
ATOM 13969 C CA . PHE D 1 236 ? 53.179 8.977 57.834 1.00 9.27 236 PHE D CA 1
ATOM 13970 C C . PHE D 1 236 ? 52.657 9.311 56.432 1.00 9.56 236 PHE D C 1
ATOM 13971 O O . PHE D 1 236 ? 51.608 9.956 56.285 1.00 9.25 236 PHE D O 1
ATOM 13979 N N . ALA D 1 237 ? 53.377 8.857 55.408 1.00 8.84 237 ALA D N 1
ATOM 13980 C CA . ALA D 1 237 ? 52.964 9.137 54.034 1.00 9.25 237 ALA D CA 1
ATOM 13981 C C . ALA D 1 237 ? 53.522 8.086 53.102 1.00 9.06 237 ALA D C 1
ATOM 13982 O O . ALA D 1 237 ? 54.572 7.493 53.373 1.00 9.14 237 ALA D O 1
ATOM 13984 N N . ASP D 1 238 ? 52.810 7.835 52.010 1.00 9.43 238 ASP D N 1
ATOM 13985 C CA . ASP D 1 238 ? 53.432 7.112 50.901 1.00 9.09 238 ASP D CA 1
ATOM 13986 C C . ASP D 1 238 ? 54.458 8.038 50.234 1.00 9.84 238 ASP D C 1
ATOM 13987 O O . ASP D 1 238 ? 54.592 9.219 50.632 1.00 9.49 238 ASP D O 1
ATOM 13992 N N . TYR D 1 239 ? 55.171 7.542 49.221 1.00 9.09 239 TYR D N 1
ATOM 13993 C CA . TYR D 1 239 ? 56.195 8.389 48.575 1.00 9.49 239 TYR D CA 1
ATOM 13994 C C . TYR D 1 239 ? 55.639 9.760 48.180 1.00 9.14 239 TYR D C 1
ATOM 13995 O O . TYR D 1 239 ? 56.264 10.786 48.435 1.00 9.13 239 TYR D O 1
ATOM 14004 N N . GLU D 1 240 ? 54.469 9.774 47.545 1.00 8.96 240 GLU D N 1
ATOM 14005 C CA . GLU D 1 240 ? 53.939 10.998 46.960 1.00 9.69 240 GLU D CA 1
ATOM 14006 C C . GLU D 1 240 ? 53.525 11.998 48.042 1.00 9.51 240 GLU D C 1
ATOM 14007 O O . GLU D 1 240 ? 53.552 13.228 47.823 1.00 9.72 240 GLU D O 1
ATOM 14013 N N . GLY D 1 241 ? 53.164 11.463 49.206 1.00 9.83 241 GLY D N 1
ATOM 14014 C CA . GLY D 1 241 ? 52.767 12.310 50.333 1.00 10.29 241 GLY D CA 1
ATOM 14015 C C . GLY D 1 241 ? 53.934 12.755 51.206 1.00 10.95 241 GLY D C 1
ATOM 14016 O O . GLY D 1 241 ? 53.755 13.631 52.050 1.00 11.22 241 GLY D O 1
ATOM 14017 N N . LEU D 1 242 ? 55.121 12.177 51.011 1.00 10.52 242 LEU D N 1
ATOM 14018 C CA . LEU D 1 242 ? 56.245 12.439 51.948 1.00 10.74 242 LEU D CA 1
ATOM 14019 C C . LEU D 1 242 ? 56.567 13.918 52.164 1.00 10.79 242 LEU D C 1
ATOM 14020 O O . LEU D 1 242 ? 56.778 14.352 53.308 1.00 10.82 242 LEU D O 1
ATOM 14025 N N . SER D 1 243 ? 56.633 14.697 51.083 1.00 10.94 243 SER D N 1
ATOM 14026 C CA . SER D 1 243 ? 57.072 16.098 51.217 1.00 11.52 243 SER D CA 1
ATOM 14027 C C . SER D 1 243 ? 56.081 16.973 52.008 1.00 11.59 243 SER D C 1
ATOM 14028 O O . SER D 1 243 ? 56.414 18.071 52.457 1.00 11.55 243 SER D O 1
ATOM 14031 N N . MET D 1 244 ? 54.860 16.469 52.185 1.00 11.35 244 MET D N 1
ATOM 14032 C CA . MET D 1 244 ? 53.867 17.138 53.020 1.00 11.36 244 MET D CA 1
ATOM 14033 C C . MET D 1 244 ? 54.242 17.053 54.507 1.00 11.69 244 MET D C 1
ATOM 14034 O O . MET D 1 244 ? 53.633 17.719 55.340 1.00 12.06 244 MET D O 1
ATOM 14039 N N . LEU D 1 245 ? 55.202 16.195 54.845 1.00 11.38 245 LEU D N 1
ATOM 14040 C CA . LEU D 1 245 ? 55.633 16.075 56.247 1.00 12.61 245 LEU D CA 1
ATOM 14041 C C . LEU D 1 245 ? 56.775 17.023 56.585 1.00 12.98 245 LEU D C 1
ATOM 14042 O O . LEU D 1 245 ? 57.226 17.074 57.736 1.00 13.80 245 LEU D O 1
ATOM 14047 N N . SER D 1 246 ? 57.275 17.747 55.588 1.00 12.95 246 SER D N 1
ATOM 14048 C CA . SER D 1 246 ? 58.546 18.478 55.769 1.00 13.67 246 SER D CA 1
ATOM 14049 C C . SER D 1 246 ? 58.464 19.671 56.729 1.00 14.61 246 SER D C 1
ATOM 14050 O O . SER D 1 246 ? 59.487 20.069 57.310 1.00 15.42 246 SER D O 1
ATOM 14053 N N . GLY D 1 247 ? 57.269 20.246 56.869 1.00 14.59 247 GLY D N 1
ATOM 14054 C CA . GLY D 1 247 ? 57.040 21.395 57.757 1.00 15.65 247 GLY D CA 1
ATOM 14055 C C . GLY D 1 247 ? 56.534 21.037 59.149 1.00 15.51 247 GLY D C 1
ATOM 14056 O O . GLY D 1 247 ? 56.296 21.926 59.964 1.00 15.55 247 GLY D O 1
ATOM 14057 N N . LEU D 1 248 ? 56.375 19.744 59.420 1.00 15.20 248 LEU D N 1
ATOM 14058 C CA . LEU D 1 248 ? 55.815 19.275 60.693 1.00 15.39 248 LEU D CA 1
ATOM 14059 C C . LEU D 1 248 ? 56.876 19.162 61.794 1.00 15.94 248 LEU D C 1
ATOM 14060 O O . LEU D 1 248 ? 58.047 18.882 61.507 1.00 15.14 248 LEU D O 1
ATOM 14065 N N . PRO D 1 249 ? 56.466 19.338 63.065 1.00 16.27 249 PRO D N 1
ATOM 14066 C CA . PRO D 1 249 ? 57.405 19.121 64.173 1.00 16.96 249 PRO D CA 1
ATOM 14067 C C . PRO D 1 249 ? 57.962 17.691 64.128 1.00 17.62 249 PRO D C 1
ATOM 14068 O O . PRO D 1 249 ? 57.236 16.752 63.775 1.00 17.10 249 PRO D O 1
ATOM 14072 N N . ASP D 1 250 ? 59.241 17.530 64.470 1.00 17.88 250 ASP D N 1
ATOM 14073 C CA . ASP D 1 250 ? 59.900 16.217 64.471 1.00 18.46 250 ASP D CA 1
ATOM 14074 C C . ASP D 1 250 ? 59.121 15.111 65.151 1.00 18.50 250 ASP D C 1
ATOM 14075 O O . ASP D 1 250 ? 59.074 13.985 64.650 1.00 18.74 250 ASP D O 1
ATOM 14080 N N . ALA D 1 251 ? 58.540 15.423 66.312 1.00 18.48 251 ALA D N 1
ATOM 14081 C CA . ALA D 1 251 ? 57.872 14.415 67.119 1.00 18.58 251 ALA D CA 1
ATOM 14082 C C . ALA D 1 251 ? 56.691 13.805 66.378 1.00 18.17 251 ALA D C 1
ATOM 14083 O O . ALA D 1 251 ? 56.313 12.660 66.641 1.00 18.98 251 ALA D O 1
ATOM 14085 N N . MET D 1 252 ? 56.132 14.566 65.440 1.00 17.48 252 MET D N 1
ATOM 14086 C CA . MET D 1 252 ? 54.974 14.123 64.671 1.00 17.33 252 MET D CA 1
ATOM 14087 C C . MET D 1 252 ? 55.315 13.600 63.276 1.00 16.31 252 MET D C 1
ATOM 14088 O O . MET D 1 252 ? 54.421 13.259 62.500 1.00 16.36 252 MET D O 1
ATOM 14093 N N . ARG D 1 253 ? 56.606 13.525 62.956 1.00 15.26 253 ARG D N 1
ATOM 14094 C CA . ARG D 1 253 ? 57.010 13.021 61.634 1.00 14.40 253 ARG D CA 1
ATOM 14095 C C . ARG D 1 253 ? 57.292 11.531 61.693 1.00 13.77 253 ARG D C 1
ATOM 14096 O O . ARG D 1 253 ? 58.384 11.103 62.095 1.00 13.67 253 ARG D O 1
ATOM 14104 N N . GLY D 1 254 ? 56.301 10.739 61.286 1.00 13.24 254 GLY D N 1
ATOM 14105 C CA . GLY D 1 254 ? 56.439 9.301 61.213 1.00 13.12 254 GLY D CA 1
ATOM 14106 C C . GLY D 1 254 ? 57.211 8.835 59.984 1.00 13.59 254 GLY D C 1
ATOM 14107 O O . GLY D 1 254 ? 57.778 7.743 59.978 1.00 14.44 254 GLY D O 1
ATOM 14108 N N . GLY D 1 255 ? 57.244 9.676 58.956 1.00 13.47 255 GLY D N 1
ATOM 14109 C CA . GLY D 1 255 ? 57.994 9.370 57.753 1.00 12.73 255 GLY D CA 1
ATOM 14110 C C . GLY D 1 255 ? 57.235 8.477 56.789 1.00 12.10 255 GLY D C 1
ATOM 14111 O O . GLY D 1 255 ? 56.005 8.481 56.732 1.00 11.83 255 GLY D O 1
ATOM 14112 N N . LEU D 1 256 ? 57.977 7.725 55.993 1.00 11.31 256 LEU D N 1
ATOM 14113 C CA . LEU D 1 256 ? 57.340 6.852 55.015 1.00 10.50 256 LEU D CA 1
ATOM 14114 C C . LEU D 1 256 ? 56.571 5.742 55.706 1.00 10.16 256 LEU D C 1
ATOM 14115 O O . LEU D 1 256 ? 57.034 5.167 56.698 1.00 10.68 256 LEU D O 1
ATOM 14120 N N . VAL D 1 257 ? 55.393 5.447 55.156 1.00 10.30 257 VAL D N 1
ATOM 14121 C CA . VAL D 1 257 ? 54.447 4.496 55.746 1.00 9.58 257 VAL D CA 1
ATOM 14122 C C . VAL D 1 257 ? 55.034 3.087 55.867 1.00 9.41 257 VAL D C 1
ATOM 14123 O O . VAL D 1 257 ? 54.640 2.293 56.732 1.00 9.33 257 VAL D O 1
ATOM 14127 N N . GLN D 1 258 ? 56.025 2.791 55.032 1.00 9.43 258 GLN D N 1
ATOM 14128 C CA . GLN D 1 258 ? 56.732 1.520 55.140 1.00 9.91 258 GLN D CA 1
ATOM 14129 C C . GLN D 1 258 ? 57.280 1.257 56.563 1.00 10.33 258 GLN D C 1
ATOM 14130 O O . GLN D 1 258 ? 57.412 0.104 56.974 1.00 10.95 258 GLN D O 1
ATOM 14136 N N . ASN D 1 259 ? 57.576 2.327 57.302 1.00 10.36 259 ASN D N 1
ATOM 14137 C CA . ASN D 1 259 ? 58.117 2.223 58.660 1.00 11.50 259 ASN D CA 1
ATOM 14138 C C . ASN D 1 259 ? 57.173 1.586 59.672 1.00 11.47 259 ASN D C 1
ATOM 14139 O O . ASN D 1 259 ? 57.612 1.092 60.715 1.00 11.09 259 ASN D O 1
ATOM 14144 N N . LEU D 1 260 ? 55.884 1.584 59.355 1.00 11.18 260 LEU D N 1
ATOM 14145 C CA . LEU D 1 260 ? 54.892 0.881 60.177 1.00 12.36 260 LEU D CA 1
ATOM 14146 C C . LEU D 1 260 ? 55.081 -0.638 60.262 1.00 13.01 260 LEU D C 1
ATOM 14147 O O . LEU D 1 260 ? 54.519 -1.282 61.153 1.00 13.73 260 LEU D O 1
ATOM 14152 N N . TYR D 1 261 ? 55.875 -1.217 59.353 1.00 14.10 261 TYR D N 1
ATOM 14153 C CA . TYR D 1 261 ? 56.043 -2.668 59.256 1.00 15.97 261 TYR D CA 1
ATOM 14154 C C . TYR D 1 261 ? 56.414 -3.363 60.581 1.00 15.98 261 TYR D C 1
ATOM 14155 O O . TYR D 1 261 ? 55.912 -4.449 60.898 1.00 16.36 261 TYR D O 1
ATOM 14164 N N . SER D 1 262 ? 57.298 -2.726 61.338 1.00 16.45 262 SER D N 1
ATOM 14165 C CA . SER D 1 262 ? 57.892 -3.360 62.515 1.00 16.84 262 SER D CA 1
ATOM 14166 C C . SER D 1 262 ? 57.075 -3.130 63.791 1.00 16.71 262 SER D C 1
ATOM 14167 O O . SER D 1 262 ? 57.451 -3.620 64.860 1.00 16.56 262 SER D O 1
ATOM 14170 N N . PHE D 1 263 ? 55.970 -2.390 63.686 1.00 15.95 263 PHE D N 1
ATOM 14171 C CA . PHE D 1 263 ? 55.217 -1.966 64.887 1.00 16.12 263 PHE D CA 1
ATOM 14172 C C . PHE D 1 263 ? 54.527 -3.128 65.610 1.00 17.03 263 PHE D C 1
ATOM 14173 O O . PHE D 1 263 ? 54.513 -3.170 66.848 1.00 17.23 263 PHE D O 1
ATOM 14181 N N . ALA D 1 264 ? 53.965 -4.065 64.845 1.00 17.77 264 ALA D N 1
ATOM 14182 C CA . ALA D 1 264 ? 53.256 -5.218 65.427 1.00 19.12 264 ALA D CA 1
ATOM 14183 C C . ALA D 1 264 ? 54.183 -6.037 66.334 1.00 19.82 264 ALA D C 1
ATOM 14184 O O . ALA D 1 264 ? 53.849 -6.328 67.493 1.00 20.75 264 ALA D O 1
ATOM 14186 N N . LYS D 1 265 ? 55.357 -6.370 65.806 1.00 20.47 265 LYS D N 1
ATOM 14187 C CA . LYS D 1 265 ? 56.372 -7.120 66.547 1.00 20.89 265 LYS D CA 1
ATOM 14188 C C . LYS D 1 265 ? 56.828 -6.397 67.825 1.00 21.02 265 LYS D C 1
ATOM 14189 O O . LYS D 1 265 ? 57.224 -7.046 68.797 1.00 21.70 265 LYS D O 1
ATOM 14191 N N . ALA D 1 266 ? 56.760 -5.066 67.818 1.00 20.60 266 ALA D N 1
ATOM 14192 C CA . ALA D 1 266 ? 57.109 -4.248 68.978 1.00 20.05 266 ALA D CA 1
ATOM 14193 C C . ALA D 1 266 ? 55.907 -4.023 69.908 1.00 19.79 266 ALA D C 1
ATOM 14194 O O . ALA D 1 266 ? 55.982 -3.219 70.848 1.00 19.87 266 ALA D O 1
ATOM 14196 N N . ASP D 1 267 ? 54.811 -4.733 69.638 1.00 19.08 267 ASP D N 1
ATOM 14197 C CA . ASP D 1 267 ? 53.582 -4.636 70.417 1.00 18.85 267 ASP D CA 1
ATOM 14198 C C . ASP D 1 267 ? 53.073 -3.197 70.426 1.00 18.25 267 ASP D C 1
ATOM 14199 O O . ASP D 1 267 ? 52.686 -2.669 71.477 1.00 18.74 267 ASP D O 1
ATOM 14200 N N . ALA D 1 268 ? 53.077 -2.574 69.251 1.00 17.28 268 ALA D N 1
ATOM 14201 C CA . ALA D 1 268 ? 52.819 -1.150 69.135 1.00 16.13 268 ALA D CA 1
ATOM 14202 C C . ALA D 1 268 ? 52.018 -0.807 67.864 1.00 15.20 268 ALA D C 1
ATOM 14203 O O . ALA D 1 268 ? 52.040 0.328 67.395 1.00 14.84 268 ALA D O 1
ATOM 14205 N N . ALA D 1 269 ? 51.321 -1.792 67.307 1.00 14.91 269 ALA D N 1
ATOM 14206 C CA . ALA D 1 269 ? 50.517 -1.536 66.105 1.00 13.64 269 ALA D CA 1
ATOM 14207 C C . ALA D 1 269 ? 49.486 -0.430 66.355 1.00 13.07 269 ALA D C 1
ATOM 14208 O O . ALA D 1 269 ? 48.783 -0.456 67.370 1.00 12.16 269 ALA D O 1
ATOM 14210 N N . PRO D 1 270 ? 49.378 0.544 65.427 1.00 12.51 270 PRO D N 1
ATOM 14211 C CA . PRO D 1 270 ? 48.333 1.548 65.600 1.00 12.47 270 PRO D CA 1
ATOM 14212 C C . PRO D 1 270 ? 46.951 0.929 65.825 1.00 12.07 270 PRO D C 1
ATOM 14213 O O . PRO D 1 270 ? 46.643 -0.130 65.267 1.00 12.60 270 PRO D O 1
ATOM 14217 N N . ASP D 1 271 ? 46.148 1.565 66.676 1.00 12.05 271 ASP D N 1
ATOM 14218 C CA . ASP D 1 271 ? 44.761 1.136 66.874 1.00 11.62 271 ASP D CA 1
ATOM 14219 C C . ASP D 1 271 ? 43.785 2.004 66.085 1.00 11.86 271 ASP D C 1
ATOM 14220 O O . ASP D 1 271 ? 42.607 1.681 66.007 1.00 11.79 271 ASP D O 1
ATOM 14225 N N . LEU D 1 272 ? 44.288 3.093 65.501 1.00 11.02 272 LEU D N 1
ATOM 14226 C CA . LEU D 1 272 ? 43.462 3.998 64.680 1.00 10.90 272 LEU D CA 1
ATOM 14227 C C . LEU D 1 272 ? 44.314 4.555 63.555 1.00 10.90 272 LEU D C 1
ATOM 14228 O O . LEU D 1 272 ? 45.418 5.052 63.795 1.00 10.90 272 LEU D O 1
ATOM 14233 N N . VAL D 1 273 ? 43.819 4.453 62.327 1.00 10.09 273 VAL D N 1
ATOM 14234 C CA . VAL D 1 273 ? 44.531 4.987 61.162 1.00 9.96 273 VAL D CA 1
ATOM 14235 C C . VAL D 1 273 ? 43.608 5.919 60.385 1.00 10.05 273 VAL D C 1
ATOM 14236 O O . VAL D 1 273 ? 42.527 5.516 59.948 1.00 10.30 273 VAL D O 1
ATOM 14240 N N . LEU D 1 274 ? 44.043 7.162 60.231 1.00 9.63 274 LEU D N 1
ATOM 14241 C CA . LEU D 1 274 ? 43.316 8.139 59.445 1.00 9.16 274 LEU D CA 1
ATOM 14242 C C . LEU D 1 274 ? 44.041 8.271 58.112 1.00 8.71 274 LEU D C 1
ATOM 14243 O O . LEU D 1 274 ? 45.130 8.859 58.030 1.00 9.11 274 LEU D O 1
ATOM 14248 N N . MET D 1 275 ? 43.443 7.681 57.081 1.00 8.40 275 MET D N 1
ATOM 14249 C CA . MET D 1 275 ? 44.033 7.655 55.738 1.00 8.40 275 MET D CA 1
ATOM 14250 C C . MET D 1 275 ? 43.460 8.824 54.957 1.00 8.53 275 MET D C 1
ATOM 14251 O O . MET D 1 275 ? 42.247 8.908 54.769 1.00 9.17 275 MET D O 1
ATOM 14256 N N . LEU D 1 276 ? 44.331 9.731 54.535 1.00 8.33 276 LEU D N 1
ATOM 14257 C CA . LEU D 1 276 ? 43.907 10.935 53.806 1.00 8.56 276 LEU D CA 1
ATOM 14258 C C . LEU D 1 276 ? 44.443 10.859 52.379 1.00 8.94 276 LEU D C 1
ATOM 14259 O O . LEU D 1 276 ? 45.561 11.306 52.092 1.00 8.66 276 LEU D O 1
ATOM 14264 N N . GLY D 1 277 ? 43.651 10.255 51.493 1.00 8.93 277 GLY D N 1
ATOM 14265 C CA . GLY D 1 277 ? 44.065 10.071 50.099 1.00 9.16 277 GLY D CA 1
ATOM 14266 C C . GLY D 1 277 ? 45.058 8.953 49.859 1.00 10.13 277 GLY D C 1
ATOM 14267 O O . GLY D 1 277 ? 45.474 8.717 48.707 1.00 10.69 277 GLY D O 1
ATOM 14268 N N . ALA D 1 278 ? 45.483 8.275 50.918 1.00 9.79 278 ALA D N 1
ATOM 14269 C CA . ALA D 1 278 ? 46.299 7.075 50.739 1.00 9.66 278 ALA D CA 1
ATOM 14270 C C . ALA D 1 278 ? 45.356 5.930 50.453 1.00 10.00 278 ALA D C 1
ATOM 14271 O O . ALA D 1 278 ? 44.513 5.594 51.293 1.00 9.86 278 ALA D O 1
ATOM 14273 N N . ARG D 1 279 ? 45.494 5.338 49.266 1.00 9.32 279 ARG D N 1
ATOM 14274 C CA . ARG D 1 279 ? 44.714 4.161 48.883 1.00 8.55 279 ARG D CA 1
ATOM 14275 C C . ARG D 1 279 ? 45.260 2.881 49.511 1.00 8.50 279 ARG D C 1
ATOM 14276 O O . ARG D 1 279 ? 46.439 2.808 49.878 1.00 8.57 279 ARG D O 1
ATOM 14284 N N . PHE D 1 280 ? 44.385 1.880 49.642 1.00 7.29 280 PHE D N 1
ATOM 14285 C CA . PHE D 1 280 ? 44.804 0.514 49.905 1.00 8.04 280 PHE D CA 1
ATOM 14286 C C . PHE D 1 280 ? 45.408 -0.004 48.607 1.00 8.09 280 PHE D C 1
ATOM 14287 O O . PHE D 1 280 ? 44.761 0.035 47.561 1.00 8.47 280 PHE D O 1
ATOM 14295 N N . GLY D 1 281 ? 46.666 -0.417 48.661 1.00 8.45 281 GLY D N 1
ATOM 14296 C CA . GLY D 1 281 ? 47.388 -0.745 47.423 1.00 8.55 281 GLY D CA 1
ATOM 14297 C C . GLY D 1 281 ? 48.867 -0.877 47.679 1.00 9.08 281 GLY D C 1
ATOM 14298 O O . GLY D 1 281 ? 49.299 -1.080 48.831 1.00 10.07 281 GLY D O 1
ATOM 14299 N N . LEU D 1 282 ? 49.645 -0.764 46.605 1.00 8.95 282 LEU D N 1
ATOM 14300 C CA . LEU D 1 282 ? 51.066 -1.074 46.637 1.00 9.37 282 LEU D CA 1
ATOM 14301 C C . LEU D 1 282 ? 51.814 -0.435 47.800 1.00 10.11 282 LEU D C 1
ATOM 14302 O O . LEU D 1 282 ? 52.623 -1.106 48.451 1.00 11.19 282 LEU D O 1
ATOM 14307 N N . ASN D 1 283 ? 51.572 0.858 48.039 1.00 10.28 283 ASN D N 1
ATOM 14308 C CA . ASN D 1 283 ? 52.411 1.582 49.001 1.00 11.02 283 ASN D CA 1
ATOM 14309 C C . ASN D 1 283 ? 51.943 1.441 50.442 1.00 11.53 283 ASN D C 1
ATOM 14310 O O . ASN D 1 283 ? 52.663 1.805 51.367 1.00 11.80 283 ASN D O 1
ATOM 14315 N N . THR D 1 284 ? 50.752 0.882 50.629 1.00 10.70 284 THR D N 1
ATOM 14316 C CA . THR D 1 284 ? 50.163 0.742 51.964 1.00 10.81 284 THR D CA 1
ATOM 14317 C C . THR D 1 284 ? 50.014 -0.713 52.433 1.00 10.96 284 THR D C 1
ATOM 14318 O O . THR D 1 284 ? 49.313 -0.993 53.408 1.00 10.96 284 THR D O 1
ATOM 14322 N N . GLY D 1 285 ? 50.698 -1.636 51.755 1.00 11.04 285 GLY D N 1
ATOM 14323 C CA . GLY D 1 285 ? 50.657 -3.054 52.116 1.00 11.70 285 GLY D CA 1
ATOM 14324 C C . GLY D 1 285 ? 49.391 -3.769 51.664 1.00 11.36 285 GLY D C 1
ATOM 14325 O O . GLY D 1 285 ? 49.038 -4.812 52.227 1.00 12.51 285 GLY D O 1
ATOM 14326 N N . HIS D 1 286 ? 48.722 -3.241 50.634 1.00 11.16 286 HIS D N 1
ATOM 14327 C CA . HIS D 1 286 ? 47.513 -3.877 50.085 1.00 11.06 286 HIS D CA 1
ATOM 14328 C C . HIS D 1 286 ? 46.489 -4.146 51.208 1.00 11.08 286 HIS D C 1
ATOM 14329 O O . HIS D 1 286 ? 46.210 -3.250 52.004 1.00 10.84 286 HIS D O 1
ATOM 14336 N N . GLY D 1 287 ? 45.947 -5.360 51.280 1.00 11.50 287 GLY D N 1
ATOM 14337 C CA . GLY D 1 287 ? 45.025 -5.734 52.370 1.00 12.24 287 GLY D CA 1
ATOM 14338 C C . GLY D 1 287 ? 45.686 -6.645 53.387 1.00 12.69 287 GLY D C 1
ATOM 14339 O O . GLY D 1 287 ? 45.000 -7.357 54.119 1.00 12.89 287 GLY D O 1
ATOM 14340 N N . SER D 1 288 ? 47.020 -6.612 53.433 1.00 12.66 288 SER D N 1
ATOM 14341 C CA . SER D 1 288 ? 47.807 -7.562 54.222 1.00 13.21 288 SER D CA 1
ATOM 14342 C C . SER D 1 288 ? 47.731 -7.288 55.714 1.00 12.96 288 SER D C 1
ATOM 14343 O O . SER D 1 288 ? 47.958 -8.193 56.520 1.00 13.99 288 SER D O 1
ATOM 14346 N N . GLY D 1 289 ? 47.426 -6.041 56.066 1.00 12.98 289 GLY D N 1
ATOM 14347 C CA . GLY D 1 289 ? 47.441 -5.619 57.470 1.00 13.48 289 GLY D CA 1
ATOM 14348 C C . GLY D 1 289 ? 48.840 -5.409 58.030 1.00 14.09 289 GLY D C 1
ATOM 14349 O O . GLY D 1 289 ? 48.990 -5.141 59.230 1.00 14.84 289 GLY D O 1
ATOM 14350 N N . GLN D 1 290 ? 49.869 -5.491 57.174 1.00 13.19 290 GLN D N 1
ATOM 14351 C CA . GLN D 1 290 ? 51.262 -5.371 57.633 1.00 13.65 290 GLN D CA 1
ATOM 14352 C C . GLN D 1 290 ? 51.657 -3.955 58.024 1.00 13.05 290 GLN D C 1
ATOM 14353 O O . GLN D 1 290 ? 52.532 -3.781 58.879 1.00 13.57 290 GLN D O 1
ATOM 14356 N N . LEU D 1 291 ? 51.032 -2.952 57.395 1.00 12.50 291 LEU D N 1
ATOM 14357 C CA . LEU D 1 291 ? 51.258 -1.547 57.760 1.00 11.69 291 LEU D CA 1
ATOM 14358 C C . LEU D 1 291 ? 50.019 -0.950 58.424 1.00 12.28 291 LEU D C 1
ATOM 14359 O O . LEU D 1 291 ? 50.118 -0.301 59.470 1.00 12.81 291 LEU D O 1
ATOM 14364 N N . ILE D 1 292 ? 48.864 -1.156 57.798 1.00 11.46 292 ILE D N 1
ATOM 14365 C CA . ILE D 1 292 ? 47.592 -0.681 58.339 1.00 11.84 292 ILE D CA 1
ATOM 14366 C C . ILE D 1 292 ? 46.900 -1.881 59.008 1.00 12.10 292 ILE D C 1
ATOM 14367 O O . ILE D 1 292 ? 46.356 -2.775 58.325 1.00 12.25 292 ILE D O 1
ATOM 14372 N N . PRO D 1 293 ? 46.986 -1.952 60.356 1.00 12.35 293 PRO D N 1
ATOM 14373 C CA . PRO D 1 293 ? 46.643 -3.203 61.034 1.00 12.81 293 PRO D CA 1
ATOM 14374 C C . PRO D 1 293 ? 45.173 -3.579 60.871 1.00 13.49 293 PRO D C 1
ATOM 14375 O O . PRO D 1 293 ? 44.307 -2.702 60.883 1.00 13.58 293 PRO D O 1
ATOM 14379 N N . HIS D 1 294 ? 44.910 -4.878 60.723 1.00 14.15 294 HIS D N 1
ATOM 14380 C CA . HIS D 1 294 ? 43.541 -5.409 60.684 1.00 15.25 294 HIS D CA 1
ATOM 14381 C C . HIS D 1 294 ? 42.782 -5.112 61.978 1.00 15.25 294 HIS D C 1
ATOM 14382 O O . HIS D 1 294 ? 41.550 -5.036 61.985 1.00 15.59 294 HIS D O 1
ATOM 14389 N N . SER D 1 295 ? 43.533 -4.953 63.065 1.00 15.36 295 SER D N 1
ATOM 14390 C CA . SER D 1 295 ? 42.968 -4.692 64.397 1.00 15.87 295 SER D CA 1
ATOM 14391 C C . SER D 1 295 ? 42.676 -3.205 64.634 1.00 16.17 295 SER D C 1
ATOM 14392 O O . SER D 1 295 ? 41.992 -2.842 65.611 1.00 16.65 295 SER D O 1
ATOM 14395 N N . ALA D 1 296 ? 43.199 -2.351 63.750 1.00 15.43 296 ALA D N 1
ATOM 14396 C CA . ALA D 1 296 ? 42.979 -0.917 63.822 1.00 15.25 296 ALA D CA 1
ATOM 14397 C C . ALA D 1 296 ? 41.607 -0.524 63.286 1.00 15.00 296 ALA D C 1
ATOM 14398 O O . ALA D 1 296 ? 41.102 -1.142 62.349 1.00 16.01 296 ALA D O 1
ATOM 14400 N N . GLN D 1 297 ? 41.000 0.496 63.879 1.00 14.59 297 GLN D N 1
ATOM 14401 C CA . GLN D 1 297 ? 39.852 1.147 63.239 1.00 14.15 297 GLN D CA 1
ATOM 14402 C C . GLN D 1 297 ? 40.391 2.107 62.177 1.00 13.00 297 GLN D C 1
ATOM 14403 O O . GLN D 1 297 ? 41.285 2.899 62.447 1.00 13.59 297 GLN D O 1
ATOM 14409 N N . VAL D 1 298 ? 39.855 2.027 60.967 1.00 11.77 298 VAL D N 1
ATOM 14410 C CA . VAL D 1 298 ? 40.345 2.884 59.892 1.00 10.51 298 VAL D CA 1
ATOM 14411 C C . VAL D 1 298 ? 39.292 3.924 59.528 1.00 10.28 298 VAL D C 1
ATOM 14412 O O . VAL D 1 298 ? 38.138 3.580 59.295 1.00 10.16 298 VAL D O 1
ATOM 14416 N N . ILE D 1 299 ? 39.700 5.187 59.504 1.00 9.23 299 ILE D N 1
ATOM 14417 C CA . ILE D 1 299 ? 38.899 6.249 58.918 1.00 8.73 299 ILE D CA 1
ATOM 14418 C C . ILE D 1 299 ? 39.578 6.577 57.595 1.00 9.12 299 ILE D C 1
ATOM 14419 O O . ILE D 1 299 ? 40.766 6.877 57.580 1.00 9.34 299 ILE D O 1
ATOM 14424 N N . GLN D 1 300 ? 38.849 6.483 56.488 1.00 8.55 300 GLN D N 1
ATOM 14425 C CA . GLN D 1 300 ? 39.462 6.743 55.192 1.00 8.13 300 GLN D CA 1
ATOM 14426 C C . GLN D 1 300 ? 38.722 7.876 54.503 1.00 8.42 300 GLN D C 1
ATOM 14427 O O . GLN D 1 300 ? 37.482 7.887 54.462 1.00 9.05 300 GLN D O 1
ATOM 14433 N N . VAL D 1 301 ? 39.488 8.834 53.983 1.00 8.46 301 VAL D N 1
ATOM 14434 C CA . VAL D 1 301 ? 38.950 9.954 53.243 1.00 8.98 301 VAL D CA 1
ATOM 14435 C C . VAL D 1 301 ? 39.557 9.916 51.843 1.00 9.03 301 VAL D C 1
ATOM 14436 O O . VAL D 1 301 ? 40.784 9.904 51.696 1.00 9.58 301 VAL D O 1
ATOM 14440 N N . ASP D 1 302 ? 38.701 9.884 50.824 1.00 8.98 302 ASP D N 1
ATOM 14441 C CA . ASP D 1 302 ? 39.169 9.840 49.436 1.00 9.06 302 ASP D CA 1
ATOM 14442 C C . ASP D 1 302 ? 38.067 10.388 48.535 1.00 9.35 302 ASP D C 1
ATOM 14443 O O . ASP D 1 302 ? 36.880 10.196 48.827 1.00 9.45 302 ASP D O 1
ATOM 14448 N N . PRO D 1 303 ? 38.444 11.118 47.473 1.00 8.72 303 PRO D N 1
ATOM 14449 C CA . PRO D 1 303 ? 37.407 11.625 46.553 1.00 9.39 303 PRO D CA 1
ATOM 14450 C C . PRO D 1 303 ? 36.742 10.546 45.695 1.00 9.41 303 PRO D C 1
ATOM 14451 O O . PRO D 1 303 ? 35.733 10.825 45.070 1.00 10.18 303 PRO D O 1
ATOM 14455 N N . ASP D 1 304 ? 37.304 9.338 45.648 1.00 9.10 304 ASP D N 1
ATOM 14456 C CA . ASP D 1 304 ? 36.720 8.259 44.871 1.00 8.86 304 ASP D CA 1
ATOM 14457 C C . ASP D 1 304 ? 36.156 7.187 45.813 1.00 8.30 304 ASP D C 1
ATOM 14458 O O . ASP D 1 304 ? 36.900 6.449 46.466 1.00 8.38 304 ASP D O 1
ATOM 14463 N N . ALA D 1 305 ? 34.834 7.104 45.873 1.00 8.83 305 ALA D N 1
ATOM 14464 C CA . ALA D 1 305 ? 34.162 6.157 46.769 1.00 7.96 305 ALA D CA 1
ATOM 14465 C C . ALA D 1 305 ? 34.601 4.714 46.599 1.00 8.79 305 ALA D C 1
ATOM 14466 O O . ALA D 1 305 ? 34.597 3.946 47.555 1.00 8.49 305 ALA D O 1
ATOM 14468 N N . CYS D 1 306 ? 34.967 4.335 45.376 1.00 8.69 306 CYS D N 1
ATOM 14469 C CA A CYS D 1 306 ? 35.442 2.985 45.079 0.50 8.89 306 CYS D CA 1
ATOM 14470 C CA B CYS D 1 306 ? 35.354 2.957 45.148 0.50 9.36 306 CYS D CA 1
ATOM 14471 C C . CYS D 1 306 ? 36.615 2.599 45.961 1.00 8.70 306 CYS D C 1
ATOM 14472 O O . CYS D 1 306 ? 36.815 1.449 46.293 1.00 8.76 306 CYS D O 1
ATOM 14477 N N . GLU D 1 307 ? 37.436 3.590 46.306 1.00 8.03 307 GLU D N 1
ATOM 14478 C CA . GLU D 1 307 ? 38.626 3.292 47.088 1.00 8.30 307 GLU D CA 1
ATOM 14479 C C . GLU D 1 307 ? 38.327 2.968 48.555 1.00 8.27 307 GLU D C 1
ATOM 14480 O O . GLU D 1 307 ? 39.145 2.332 49.230 1.00 8.29 307 GLU D O 1
ATOM 14486 N N . LEU D 1 308 ? 37.166 3.402 49.047 1.00 8.19 308 LEU D N 1
ATOM 14487 C CA . LEU D 1 308 ? 36.904 3.366 50.485 1.00 8.30 308 LEU D CA 1
ATOM 14488 C C . LEU D 1 308 ? 36.741 1.925 50.940 1.00 8.48 308 LEU D C 1
ATOM 14489 O O . LEU D 1 308 ? 35.753 1.245 50.578 1.00 9.36 308 LEU D O 1
ATOM 14494 N N . GLY D 1 309 ? 37.711 1.462 51.726 1.00 9.03 309 GLY D N 1
ATOM 14495 C CA . GLY D 1 309 ? 37.767 0.071 52.164 1.00 8.70 309 GLY D CA 1
ATOM 14496 C C . GLY D 1 309 ? 37.991 -0.918 51.032 1.00 9.02 309 GLY D C 1
ATOM 14497 O O . GLY D 1 309 ? 37.534 -2.043 51.122 1.00 8.49 309 GLY D O 1
ATOM 14498 N N . ARG D 1 310 ? 38.704 -0.514 49.972 1.00 8.47 310 ARG D N 1
ATOM 14499 C CA . ARG D 1 310 ? 38.851 -1.398 48.790 1.00 8.40 310 ARG D CA 1
ATOM 14500 C C . ARG D 1 310 ? 39.297 -2.821 49.154 1.00 9.03 310 ARG D C 1
ATOM 14501 O O . ARG D 1 310 ? 38.724 -3.814 48.660 1.00 10.05 310 ARG D O 1
ATOM 14509 N N . LEU D 1 311 ? 40.298 -2.903 50.039 1.00 8.81 311 LEU D N 1
ATOM 14510 C CA . LEU D 1 311 ? 40.996 -4.168 50.357 1.00 8.69 311 LEU D CA 1
ATOM 14511 C C . LEU D 1 311 ? 40.913 -4.549 51.837 1.00 9.05 311 LEU D C 1
ATOM 14512 O O . LEU D 1 311 ? 41.488 -5.556 52.270 1.00 9.48 311 LEU D O 1
ATOM 14517 N N . GLN D 1 312 ? 40.201 -3.760 52.620 1.00 9.21 312 GLN D N 1
ATOM 14518 C CA . GLN D 1 312 ? 40.178 -3.950 54.055 1.00 9.51 312 GLN D CA 1
ATOM 14519 C C . GLN D 1 312 ? 38.953 -3.278 54.646 1.00 10.14 312 GLN D C 1
ATOM 14520 O O . GLN D 1 312 ? 38.584 -2.196 54.199 1.00 9.15 312 GLN D O 1
ATOM 14526 N N . GLY D 1 313 ? 38.339 -3.917 55.652 1.00 9.84 313 GLY D N 1
ATOM 14527 C CA . GLY D 1 313 ? 37.195 -3.327 56.346 1.00 11.00 313 GLY D CA 1
ATOM 14528 C C . GLY D 1 313 ? 37.557 -2.011 57.018 1.00 10.72 313 GLY D C 1
ATOM 14529 O O . GLY D 1 313 ? 38.581 -1.917 57.684 1.00 11.40 313 GLY D O 1
ATOM 14530 N N . ILE D 1 314 ? 36.733 -0.986 56.823 1.00 11.01 314 ILE D N 1
ATOM 14531 C CA . ILE D 1 314 ? 36.979 0.320 57.475 1.00 10.99 314 ILE D CA 1
ATOM 14532 C C . ILE D 1 314 ? 35.836 0.706 58.412 1.00 11.31 314 ILE D C 1
ATOM 14533 O O . ILE D 1 314 ? 34.717 0.187 58.288 1.00 10.59 314 ILE D O 1
ATOM 14538 N N . ALA D 1 315 ? 36.121 1.641 59.321 1.00 11.39 315 ALA D N 1
ATOM 14539 C CA . ALA D 1 315 ? 35.136 2.085 60.320 1.00 11.45 315 ALA D CA 1
ATOM 14540 C C . ALA D 1 315 ? 34.287 3.267 59.840 1.00 11.44 315 ALA D C 1
ATOM 14541 O O . ALA D 1 315 ? 33.134 3.404 60.224 1.00 11.82 315 ALA D O 1
ATOM 14543 N N . LEU D 1 316 ? 34.884 4.135 59.024 1.00 10.70 316 LEU D N 1
ATOM 14544 C CA . LEU D 1 316 ? 34.243 5.353 58.566 1.00 11.14 316 LEU D CA 1
ATOM 14545 C C . LEU D 1 316 ? 34.804 5.677 57.194 1.00 10.71 316 LEU D C 1
ATOM 14546 O O . LEU D 1 316 ? 36.013 5.866 57.052 1.00 11.02 316 LEU D O 1
ATOM 14551 N N . GLY D 1 317 ? 33.917 5.712 56.198 1.00 11.39 317 GLY D N 1
ATOM 14552 C CA . GLY D 1 317 ? 34.279 5.993 54.801 1.00 11.05 317 GLY D CA 1
ATOM 14553 C C . GLY D 1 317 ? 33.721 7.324 54.354 1.00 11.35 317 GLY D C 1
ATOM 14554 O O . GLY D 1 317 ? 32.506 7.472 54.197 1.00 11.89 317 GLY D O 1
ATOM 14555 N N . ILE D 1 318 ? 34.611 8.284 54.127 1.00 10.52 318 ILE D N 1
ATOM 14556 C CA . ILE D 1 318 ? 34.204 9.658 53.825 1.00 10.53 318 ILE D CA 1
ATOM 14557 C C . ILE D 1 318 ? 34.631 10.025 52.407 1.00 10.36 318 ILE D C 1
ATOM 14558 O O . ILE D 1 318 ? 35.812 9.939 52.072 1.00 9.76 318 ILE D O 1
ATOM 14563 N N . VAL D 1 319 ? 33.668 10.424 51.579 1.00 10.38 319 VAL D N 1
ATOM 14564 C CA . VAL D 1 319 ? 33.991 10.930 50.256 1.00 10.54 319 VAL D CA 1
ATOM 14565 C C . VAL D 1 319 ? 34.074 12.440 50.354 1.00 10.30 319 VAL D C 1
ATOM 14566 O O . VAL D 1 319 ? 33.067 13.125 50.616 1.00 10.35 319 VAL D O 1
ATOM 14570 N N . ALA D 1 320 ? 35.281 12.953 50.170 1.00 10.44 320 ALA D N 1
ATOM 14571 C CA . ALA D 1 320 ? 35.514 14.394 50.209 1.00 10.03 320 ALA D CA 1
ATOM 14572 C C . ALA D 1 320 ? 36.893 14.668 49.622 1.00 10.17 320 ALA D C 1
ATOM 14573 O O . ALA D 1 320 ? 37.648 13.732 49.299 1.00 10.17 320 ALA D O 1
ATOM 14575 N N . ASP D 1 321 ? 37.192 15.946 49.430 1.00 9.57 321 ASP D N 1
ATOM 14576 C CA . ASP D 1 321 ? 38.511 16.361 48.977 1.00 9.72 321 ASP D CA 1
ATOM 14577 C C . ASP D 1 321 ? 39.473 16.278 50.155 1.00 9.93 321 ASP D C 1
ATOM 14578 O O . ASP D 1 321 ? 39.114 16.639 51.279 1.00 10.14 321 ASP D O 1
ATOM 14583 N N . VAL D 1 322 ? 40.685 15.792 49.908 1.00 8.91 322 VAL D N 1
ATOM 14584 C CA . VAL D 1 322 ? 41.643 15.618 50.993 1.00 9.20 322 VAL D CA 1
ATOM 14585 C C . VAL D 1 322 ? 42.073 16.968 51.572 1.00 8.99 322 VAL D C 1
ATOM 14586 O O . VAL D 1 322 ? 42.142 17.128 52.793 1.00 9.34 322 VAL D O 1
ATOM 14590 N N . GLY D 1 323 ? 42.353 17.923 50.692 1.00 9.60 323 GLY D N 1
ATOM 14591 C CA . GLY D 1 323 ? 42.692 19.294 51.117 1.00 10.25 323 GLY D CA 1
ATOM 14592 C C . GLY D 1 323 ? 41.591 19.951 51.939 1.00 10.28 323 GLY D C 1
ATOM 14593 O O . GLY D 1 323 ? 41.842 20.492 53.031 1.00 10.29 323 GLY D O 1
ATOM 14594 N N . GLY D 1 324 ? 40.368 19.904 51.415 1.00 10.67 324 GLY D N 1
ATOM 14595 C CA . GLY D 1 324 ? 39.194 20.412 52.129 1.00 10.18 324 GLY D CA 1
ATOM 14596 C C . GLY D 1 324 ? 39.048 19.755 53.489 1.00 10.27 324 GLY D C 1
ATOM 14597 O O . GLY D 1 324 ? 38.723 20.414 54.479 1.00 9.98 324 GLY D O 1
ATOM 14598 N N . THR D 1 325 ? 39.293 18.448 53.557 1.00 9.19 325 THR D N 1
ATOM 14599 C CA . THR D 1 325 ? 39.175 17.729 54.824 1.00 8.91 325 THR D CA 1
ATOM 14600 C C . THR D 1 325 ? 40.238 18.157 55.845 1.00 9.30 325 THR D C 1
ATOM 14601 O O . THR D 1 325 ? 39.950 18.332 57.036 1.00 8.15 325 THR D O 1
ATOM 14605 N N . ILE D 1 326 ? 41.468 18.315 55.368 1.00 9.16 326 ILE D N 1
ATOM 14606 C CA . ILE D 1 326 ? 42.552 18.829 56.200 1.00 9.96 326 ILE D CA 1
ATOM 14607 C C . ILE D 1 326 ? 42.193 20.211 56.763 1.00 9.98 326 ILE D C 1
ATOM 14608 O O . ILE D 1 326 ? 42.422 20.471 57.951 1.00 10.95 326 ILE D O 1
ATOM 14613 N N . GLU D 1 327 ? 41.628 21.080 55.926 1.00 10.39 327 GLU D N 1
ATOM 14614 C CA . GLU D 1 327 ? 41.171 22.410 56.377 1.00 11.16 327 GLU D CA 1
ATOM 14615 C C . GLU D 1 327 ? 40.108 22.302 57.470 1.00 11.63 327 GLU D C 1
ATOM 14616 O O . GLU D 1 327 ? 40.165 22.996 58.496 1.00 11.28 327 GLU D O 1
ATOM 14622 N N . ALA D 1 328 ? 39.151 21.406 57.244 1.00 10.50 328 ALA D N 1
ATOM 14623 C CA . ALA D 1 328 ? 38.048 21.194 58.158 1.00 10.59 328 ALA D CA 1
ATOM 14624 C C . ALA D 1 328 ? 38.575 20.660 59.481 1.00 10.34 328 ALA D C 1
ATOM 14625 O O . ALA D 1 328 ? 38.110 21.084 60.542 1.00 10.86 328 ALA D O 1
ATOM 14627 N N . LEU D 1 329 ? 39.526 19.722 59.423 1.00 9.89 329 LEU D N 1
ATOM 14628 C CA . LEU D 1 329 ? 40.092 19.133 60.646 1.00 10.13 329 LEU D CA 1
ATOM 14629 C C . LEU D 1 329 ? 40.859 20.178 61.454 1.00 11.15 329 LEU D C 1
ATOM 14630 O O . LEU D 1 329 ? 40.763 20.196 62.685 1.00 12.16 329 LEU D O 1
ATOM 14635 N N . ALA D 1 330 ? 41.606 21.035 60.756 1.00 11.80 330 ALA D N 1
ATOM 14636 C CA . ALA D 1 330 ? 42.347 22.120 61.389 1.00 12.42 330 ALA D CA 1
ATOM 14637 C C . ALA D 1 330 ? 41.380 23.137 62.017 1.00 12.47 330 ALA D C 1
ATOM 14638 O O . ALA D 1 330 ? 41.617 23.610 63.126 1.00 12.91 330 ALA D O 1
ATOM 14640 N N . GLN D 1 331 ? 40.290 23.451 61.310 1.00 13.22 331 GLN D N 1
ATOM 14641 C CA . GLN D 1 331 ? 39.260 24.360 61.827 1.00 13.76 331 GLN D CA 1
ATOM 14642 C C . GLN D 1 331 ? 38.616 23.815 63.103 1.00 14.36 331 GLN D C 1
ATOM 14643 O O . GLN D 1 331 ? 38.481 24.541 64.095 1.00 14.78 331 GLN D O 1
ATOM 14646 N N . ALA D 1 332 ? 38.248 22.535 63.082 1.00 14.26 332 ALA D N 1
ATOM 14647 C CA . ALA D 1 332 ? 37.624 21.871 64.231 1.00 14.98 332 ALA D CA 1
ATOM 14648 C C . ALA D 1 332 ? 38.541 21.845 65.463 1.00 15.63 332 ALA D C 1
ATOM 14649 O O . ALA D 1 332 ? 38.108 22.165 66.577 1.00 16.37 332 ALA D O 1
ATOM 14651 N N . THR D 1 333 ? 39.804 21.487 65.261 1.00 15.92 333 THR D N 1
ATOM 14652 C CA . THR D 1 333 ? 40.725 21.295 66.388 1.00 16.68 333 THR D CA 1
ATOM 14653 C C . THR D 1 333 ? 41.250 22.611 66.938 1.00 18.21 333 THR D C 1
ATOM 14654 O O . THR D 1 333 ? 41.798 22.647 68.044 1.00 19.31 333 THR D O 1
ATOM 14658 N N . ALA D 1 334 ? 41.079 23.688 66.172 1.00 19.30 334 ALA D N 1
ATOM 14659 C CA . ALA D 1 334 ? 41.383 25.033 66.648 1.00 20.83 334 ALA D CA 1
ATOM 14660 C C . ALA D 1 334 ? 40.376 25.487 67.707 1.00 22.22 334 ALA D C 1
ATOM 14661 O O . ALA D 1 334 ? 40.708 26.297 68.568 1.00 23.24 334 ALA D O 1
ATOM 14663 N N . GLN D 1 335 ? 39.153 24.964 67.640 1.00 23.00 335 GLN D N 1
ATOM 14664 C CA . GLN D 1 335 ? 38.097 25.323 68.591 1.00 24.32 335 GLN D CA 1
ATOM 14665 C C . GLN D 1 335 ? 38.213 24.490 69.870 1.00 24.71 335 GLN D C 1
ATOM 14666 O O . GLN D 1 335 ? 37.515 24.752 70.853 1.00 25.11 335 GLN D O 1
ATOM 14670 N N . ASP D 1 336 ? 39.101 23.495 69.843 1.00 25.10 336 ASP D N 1
ATOM 14671 C CA . ASP D 1 336 ? 39.336 22.595 70.972 1.00 25.24 336 ASP D CA 1
ATOM 14672 C C . ASP D 1 336 ? 40.297 23.141 72.029 1.00 24.88 336 ASP D C 1
ATOM 14673 O O . ASP D 1 336 ? 41.379 23.669 71.717 1.00 25.42 336 ASP D O 1
ATOM 14678 N N . ALA D 1 337 ? 39.884 22.988 73.287 1.00 24.85 337 ALA D N 1
ATOM 14679 C CA . ALA D 1 337 ? 40.657 23.415 74.452 1.00 23.96 337 ALA D CA 1
ATOM 14680 C C . ALA D 1 337 ? 41.905 22.561 74.664 1.00 22.87 337 ALA D C 1
ATOM 14681 O O . ALA D 1 337 ? 42.957 23.068 75.078 1.00 23.44 337 ALA D O 1
ATOM 14683 N N . ALA D 1 338 ? 41.782 21.262 74.376 1.00 21.01 338 ALA D N 1
ATOM 14684 C CA . ALA D 1 338 ? 42.837 20.323 74.668 1.00 18.33 338 ALA D CA 1
ATOM 14685 C C . ALA D 1 338 ? 42.637 19.026 73.923 1.00 16.75 338 ALA D C 1
ATOM 14686 O O . ALA D 1 338 ? 41.504 18.592 73.706 1.00 15.50 338 ALA D O 1
ATOM 14688 N N . TRP D 1 339 ? 43.769 18.409 73.586 1.00 14.76 339 TRP D N 1
ATOM 14689 C CA . TRP D 1 339 ? 43.850 17.085 73.008 1.00 13.80 339 TRP D CA 1
ATOM 14690 C C . TRP D 1 339 ? 44.716 16.168 73.885 1.00 13.33 339 TRP D C 1
ATOM 14691 O O . TRP D 1 339 ? 45.579 16.658 74.616 1.00 13.04 339 TRP D O 1
ATOM 14702 N N . PRO D 1 340 ? 44.458 14.844 73.868 1.00 13.03 340 PRO D N 1
ATOM 14703 C CA . PRO D 1 340 ? 45.314 13.924 74.639 1.00 13.53 340 PRO D CA 1
ATOM 14704 C C . PRO D 1 340 ? 46.810 14.102 74.358 1.00 14.49 340 PRO D C 1
ATOM 14705 O O . PRO D 1 340 ? 47.218 14.304 73.214 1.00 14.26 340 PRO D O 1
ATOM 14709 N N . ASP D 1 341 ? 47.619 14.044 75.410 1.00 15.20 341 ASP D N 1
ATOM 14710 C CA . ASP D 1 341 ? 49.060 14.109 75.242 1.00 15.95 341 ASP D CA 1
ATOM 14711 C C . ASP D 1 341 ? 49.521 12.831 74.560 1.00 16.16 341 ASP D C 1
ATOM 14712 O O . ASP D 1 341 ? 49.142 11.731 74.972 1.00 17.02 341 ASP D O 1
ATOM 14717 N N . ARG D 1 342 ? 50.329 12.968 73.512 1.00 16.28 342 ARG D N 1
ATOM 14718 C CA . ARG D 1 342 ? 50.834 11.787 72.806 1.00 16.02 342 ARG D CA 1
ATOM 14719 C C . ARG D 1 342 ? 52.359 11.714 72.717 1.00 16.18 342 ARG D C 1
ATOM 14720 O O . ARG D 1 342 ? 52.921 11.046 71.842 1.00 15.08 342 ARG D O 1
ATOM 14728 N N . GLY D 1 343 ? 53.027 12.371 73.664 1.00 16.21 343 GLY D N 1
ATOM 14729 C CA . GLY D 1 343 ? 54.496 12.370 73.709 1.00 16.27 343 GLY D CA 1
ATOM 14730 C C . GLY D 1 343 ? 55.104 10.980 73.695 1.00 16.42 343 GLY D C 1
ATOM 14731 O O . GLY D 1 343 ? 56.029 10.717 72.926 1.00 16.34 343 GLY D O 1
ATOM 14732 N N . ASP D 1 344 ? 54.578 10.086 74.532 1.00 16.15 344 ASP D N 1
ATOM 14733 C CA . ASP D 1 344 ? 55.104 8.719 74.654 1.00 16.80 344 ASP D CA 1
ATOM 14734 C C . ASP D 1 344 ? 54.949 7.929 73.347 1.00 15.83 344 ASP D C 1
ATOM 14735 O O . ASP D 1 344 ? 55.868 7.217 72.923 1.00 15.74 344 ASP D O 1
ATOM 14740 N N . TRP D 1 345 ? 53.780 8.058 72.722 1.00 14.85 345 TRP D N 1
ATOM 14741 C CA . TRP D 1 345 ? 53.504 7.397 71.445 1.00 14.31 345 TRP D CA 1
ATOM 14742 C C . TRP D 1 345 ? 54.380 7.945 70.326 1.00 14.06 345 TRP D C 1
ATOM 14743 O O . TRP D 1 345 ? 54.975 7.175 69.562 1.00 13.74 345 TRP D O 1
ATOM 14754 N N . CYS D 1 346 ? 54.489 9.268 70.247 1.00 13.86 346 CYS D N 1
ATOM 14755 C CA . CYS D 1 346 ? 55.390 9.895 69.268 1.00 14.84 346 CYS D CA 1
ATOM 14756 C C . CYS D 1 346 ? 56.843 9.421 69.432 1.00 15.10 346 CYS D C 1
ATOM 14757 O O . CYS D 1 346 ? 57.527 9.137 68.447 1.00 14.80 346 CYS D O 1
ATOM 14760 N N . ALA D 1 347 ? 57.304 9.336 70.678 1.00 15.56 347 ALA D N 1
ATOM 14761 C CA . ALA D 1 347 ? 58.648 8.850 70.986 1.00 16.24 347 ALA D CA 1
ATOM 14762 C C . ALA D 1 347 ? 58.851 7.404 70.533 1.00 16.43 347 ALA D C 1
ATOM 14763 O O . ALA D 1 347 ? 59.921 7.044 70.015 1.00 16.75 347 ALA D O 1
ATOM 14765 N N . LYS D 1 348 ? 57.826 6.576 70.732 1.00 16.62 348 LYS D N 1
ATOM 14766 C CA . LYS D 1 348 ? 57.847 5.204 70.241 1.00 17.17 348 LYS D CA 1
ATOM 14767 C C . LYS D 1 348 ? 58.013 5.176 68.719 1.00 17.32 348 LYS D C 1
ATOM 14768 O O . LYS D 1 348 ? 58.831 4.416 68.194 1.00 17.27 348 LYS D O 1
ATOM 14774 N N . VAL D 1 349 ? 57.221 5.997 68.030 1.00 17.26 349 VAL D N 1
ATOM 14775 C CA . VAL D 1 349 ? 57.303 6.121 66.567 1.00 17.99 349 VAL D CA 1
ATOM 14776 C C . VAL D 1 349 ? 58.742 6.473 66.159 1.00 18.28 349 VAL D C 1
ATOM 14777 O O . VAL D 1 349 ? 59.339 5.803 65.306 1.00 18.36 349 VAL D O 1
ATOM 14781 N N . THR D 1 350 ? 59.292 7.503 66.802 1.00 18.60 350 THR D N 1
ATOM 14782 C CA . THR D 1 350 ? 60.680 7.957 66.606 1.00 19.50 350 THR D CA 1
ATOM 14783 C C . THR D 1 350 ? 61.714 6.854 66.836 1.00 19.41 350 THR D C 1
ATOM 14784 O O . THR D 1 350 ? 62.646 6.669 66.032 1.00 19.78 350 THR D O 1
ATOM 14788 N N . ASP D 1 351 ? 61.557 6.147 67.946 1.00 19.21 351 ASP D N 1
ATOM 14789 C CA . ASP D 1 351 ? 62.472 5.079 68.325 1.00 20.11 351 ASP D CA 1
ATOM 14790 C C . ASP D 1 351 ? 62.449 3.935 67.329 1.00 19.72 351 ASP D C 1
ATOM 14791 O O . ASP D 1 351 ? 63.495 3.365 67.002 1.00 19.78 351 ASP D O 1
ATOM 14796 N N . LEU D 1 352 ? 61.257 3.609 66.834 1.00 19.13 352 LEU D N 1
ATOM 14797 C CA . LEU D 1 352 ? 61.140 2.509 65.890 1.00 18.92 352 LEU D CA 1
ATOM 14798 C C . LEU D 1 352 ? 61.797 2.850 64.553 1.00 18.66 352 LEU D C 1
ATOM 14799 O O . LEU D 1 352 ? 62.425 1.991 63.940 1.00 18.74 352 LEU D O 1
ATOM 14804 N N . ALA D 1 353 ? 61.648 4.101 64.114 1.00 18.69 353 ALA D N 1
ATOM 14805 C CA . ALA D 1 353 ? 62.314 4.587 62.896 1.00 18.67 353 ALA D CA 1
ATOM 14806 C C . ALA D 1 353 ? 63.836 4.536 63.058 1.00 19.21 353 ALA D C 1
ATOM 14807 O O . ALA D 1 353 ? 64.546 4.054 62.166 1.00 18.90 353 ALA D O 1
ATOM 14809 N N . GLN D 1 354 ? 64.325 5.028 64.203 1.00 19.09 354 GLN D N 1
ATOM 14810 C CA . GLN D 1 354 ? 65.756 4.988 64.539 1.00 19.46 354 GLN D CA 1
ATOM 14811 C C . GLN D 1 354 ? 66.313 3.566 64.578 1.00 19.33 354 GLN D C 1
ATOM 14812 O O . GLN D 1 354 ? 67.423 3.319 64.098 1.00 19.84 354 GLN D O 1
ATOM 14814 N N . GLU D 1 355 ? 65.540 2.634 65.133 1.00 19.07 355 GLU D N 1
ATOM 14815 C CA . GLU D 1 355 ? 65.941 1.230 65.195 1.00 18.78 355 GLU D CA 1
ATOM 14816 C C . GLU D 1 355 ? 66.093 0.632 63.793 1.00 18.82 355 GLU D C 1
ATOM 14817 O O . GLU D 1 355 ? 67.010 -0.166 63.554 1.00 18.80 355 GLU D O 1
ATOM 14820 N N . ARG D 1 356 ? 65.197 1.006 62.874 1.00 18.49 356 ARG D N 1
ATOM 14821 C CA . ARG D 1 356 ? 65.317 0.516 61.493 1.00 18.19 356 ARG D CA 1
ATOM 14822 C C . ARG D 1 356 ? 66.586 1.068 60.859 1.00 17.74 356 ARG D C 1
ATOM 14823 O O . ARG D 1 356 ? 67.400 0.306 60.339 1.00 17.92 356 ARG D O 1
ATOM 14831 N N . TYR D 1 357 ? 66.743 2.389 60.918 1.00 17.23 357 TYR D N 1
ATOM 14832 C CA . TYR D 1 357 ? 67.876 3.079 60.317 1.00 17.14 357 TYR D CA 1
ATOM 14833 C C . TYR D 1 357 ? 69.193 2.519 60.870 1.00 17.40 357 TYR D C 1
ATOM 14834 O O . TYR D 1 357 ? 70.107 2.168 60.097 1.00 17.13 357 TYR D O 1
ATOM 14843 N N . ALA D 1 358 ? 69.268 2.408 62.202 1.00 17.30 358 ALA D N 1
ATOM 14844 C CA . ALA D 1 358 ? 70.483 1.949 62.887 1.00 18.04 358 ALA D CA 1
ATOM 14845 C C . ALA D 1 358 ? 70.847 0.540 62.470 1.00 17.89 358 ALA D C 1
ATOM 14846 O O . ALA D 1 358 ? 72.022 0.238 62.247 1.00 18.67 358 ALA D O 1
ATOM 14848 N N . SER D 1 359 ? 69.832 -0.315 62.365 1.00 18.29 359 SER D N 1
ATOM 14849 C CA . SER D 1 359 ? 69.999 -1.689 61.947 1.00 18.58 359 SER D CA 1
ATOM 14850 C C . SER D 1 359 ? 70.636 -1.743 60.555 1.00 18.45 359 SER D C 1
ATOM 14851 O O . SER D 1 359 ? 71.621 -2.459 60.344 1.00 17.95 359 SER D O 1
ATOM 14854 N N . ILE D 1 360 ? 70.080 -0.965 59.622 1.00 17.99 360 ILE D N 1
ATOM 14855 C CA . ILE D 1 360 ? 70.603 -0.913 58.255 1.00 18.15 360 ILE D CA 1
ATOM 14856 C C . ILE D 1 360 ? 72.053 -0.405 58.241 1.00 18.52 360 ILE D C 1
ATOM 14857 O O . ILE D 1 360 ? 72.910 -0.984 57.562 1.00 18.73 360 ILE D O 1
ATOM 14862 N N . ALA D 1 361 ? 72.317 0.652 59.010 1.00 18.57 361 ALA D N 1
ATOM 14863 C CA . ALA D 1 361 ? 73.653 1.250 59.106 1.00 19.09 361 ALA D CA 1
ATOM 14864 C C . ALA D 1 361 ? 74.668 0.235 59.620 1.00 19.79 361 ALA D C 1
ATOM 14865 O O . ALA D 1 361 ? 75.798 0.156 59.108 1.00 19.96 361 ALA D O 1
ATOM 14867 N N . ALA D 1 362 ? 74.253 -0.554 60.613 1.00 19.89 362 ALA D N 1
ATOM 14868 C CA . ALA D 1 362 ? 75.113 -1.575 61.203 1.00 20.62 362 ALA D CA 1
ATOM 14869 C C . ALA D 1 362 ? 75.471 -2.653 60.186 1.00 21.12 362 ALA D C 1
ATOM 14870 O O . ALA D 1 362 ? 76.628 -3.086 60.120 1.00 21.73 362 ALA D O 1
ATOM 14872 N N . LYS D 1 363 ? 74.486 -3.080 59.391 1.00 21.17 363 LYS D N 1
ATOM 14873 C CA . LYS D 1 363 ? 74.681 -4.151 58.399 1.00 21.25 363 LYS D CA 1
ATOM 14874 C C . LYS D 1 363 ? 75.420 -3.716 57.122 1.00 21.50 363 LYS D C 1
ATOM 14875 O O . LYS D 1 363 ? 75.981 -4.561 56.429 1.00 22.59 363 LYS D O 1
ATOM 14877 N N . SER D 1 364 ? 75.433 -2.419 56.823 1.00 20.95 364 SER D N 1
ATOM 14878 C CA . SER D 1 364 ? 75.987 -1.914 55.549 1.00 20.44 364 SER D CA 1
ATOM 14879 C C . SER D 1 364 ? 77.502 -1.679 55.595 1.00 20.70 364 SER D C 1
ATOM 14880 O O . SER D 1 364 ? 78.003 -0.997 56.488 1.00 20.05 364 SER D O 1
ATOM 14883 N N . SER D 1 365 ? 78.217 -2.231 54.615 1.00 20.40 365 SER D N 1
ATOM 14884 C CA . SER D 1 365 ? 79.672 -2.090 54.534 1.00 20.88 365 SER D CA 1
ATOM 14885 C C . SER D 1 365 ? 80.090 -1.704 53.126 1.00 20.40 365 SER D C 1
ATOM 14886 O O . SER D 1 365 ? 79.621 -2.305 52.162 1.00 20.09 365 SER D O 1
ATOM 14889 N N . SER D 1 366 ? 80.966 -0.705 53.026 1.00 20.87 366 SER D N 1
ATOM 14890 C CA . SER D 1 366 ? 81.557 -0.270 51.748 1.00 21.41 366 SER D CA 1
ATOM 14891 C C . SER D 1 366 ? 83.024 -0.694 51.620 1.00 22.22 366 SER D C 1
ATOM 14892 O O . SER D 1 366 ? 83.815 -0.008 50.979 1.00 22.15 366 SER D O 1
ATOM 14895 N N . GLU D 1 367 ? 83.376 -1.824 52.223 1.00 23.48 367 GLU D N 1
ATOM 14896 C CA . GLU D 1 367 ? 84.771 -2.265 52.268 1.00 25.21 367 GLU D CA 1
ATOM 14897 C C . GLU D 1 367 ? 85.325 -2.572 50.871 1.00 25.17 367 GLU D C 1
ATOM 14898 O O . GLU D 1 367 ? 86.451 -2.178 50.549 1.00 25.66 367 GLU D O 1
ATOM 14904 N N . HIS D 1 368 ? 84.521 -3.259 50.055 1.00 25.01 368 HIS D N 1
ATOM 14905 C CA . HIS D 1 368 ? 84.945 -3.743 48.733 1.00 24.87 368 HIS D CA 1
ATOM 14906 C C . HIS D 1 368 ? 84.341 -2.991 47.549 1.00 23.53 368 HIS D C 1
ATOM 14907 O O . HIS D 1 368 ? 84.905 -3.001 46.451 1.00 23.89 368 HIS D O 1
ATOM 14914 N N . ALA D 1 369 ? 83.185 -2.371 47.771 1.00 21.97 369 ALA D N 1
ATOM 14915 C CA . ALA D 1 369 ? 82.542 -1.492 46.788 1.00 19.87 369 ALA D CA 1
ATOM 14916 C C . ALA D 1 369 ? 81.591 -0.578 47.542 1.00 18.82 369 ALA D C 1
ATOM 14917 O O . ALA D 1 369 ? 81.190 -0.893 48.670 1.00 18.72 369 ALA D O 1
ATOM 14919 N N . LEU D 1 370 ? 81.236 0.553 46.938 1.00 17.20 370 LEU D N 1
ATOM 14920 C CA . LEU D 1 370 ? 80.375 1.505 47.616 1.00 15.85 370 LEU D CA 1
ATOM 14921 C C . LEU D 1 370 ? 78.987 0.904 47.830 1.00 15.58 370 LEU D C 1
ATOM 14922 O O . LEU D 1 370 ? 78.335 0.471 46.873 1.00 14.82 370 LEU D O 1
ATOM 14927 N N . HIS D 1 371 ? 78.556 0.869 49.090 1.00 14.48 371 HIS D N 1
ATOM 14928 C CA . HIS D 1 371 ? 77.256 0.309 49.446 1.00 14.02 371 HIS D CA 1
ATOM 14929 C C . HIS D 1 371 ? 76.131 1.285 49.064 1.00 13.44 371 HIS D C 1
ATOM 14930 O O . HIS D 1 371 ? 76.257 2.482 49.288 1.00 13.65 371 HIS D O 1
ATOM 14937 N N . PRO D 1 372 ? 75.025 0.771 48.470 1.00 13.37 372 PRO D N 1
ATOM 14938 C CA . PRO D 1 372 ? 73.876 1.640 48.148 1.00 13.40 372 PRO D CA 1
ATOM 14939 C C . PRO D 1 372 ? 73.372 2.470 49.331 1.00 13.00 372 PRO D C 1
ATOM 14940 O O . PRO D 1 372 ? 72.972 3.611 49.132 1.00 13.04 372 PRO D O 1
ATOM 14944 N N . PHE D 1 373 ? 73.368 1.910 50.541 1.00 13.34 373 PHE D N 1
ATOM 14945 C CA . PHE D 1 373 ? 72.904 2.686 51.700 1.00 13.49 373 PHE D CA 1
ATOM 14946 C C . PHE D 1 373 ? 73.843 3.869 51.972 1.00 13.42 373 PHE D C 1
ATOM 14947 O O . PHE D 1 373 ? 73.390 4.991 52.236 1.00 12.59 373 PHE D O 1
ATOM 14955 N N . HIS D 1 374 ? 75.152 3.622 51.891 1.00 13.48 374 HIS D N 1
ATOM 14956 C CA . HIS D 1 374 ? 76.128 4.687 52.117 1.00 14.19 374 HIS D CA 1
ATOM 14957 C C . HIS D 1 374 ? 76.012 5.772 51.035 1.00 13.85 374 HIS D C 1
ATOM 14958 O O . HIS D 1 374 ? 76.065 6.968 51.331 1.00 14.00 374 HIS D O 1
ATOM 14965 N N . ALA D 1 375 ? 75.827 5.350 49.783 1.00 14.03 375 ALA D N 1
ATOM 14966 C CA . ALA D 1 375 ? 75.625 6.300 48.680 1.00 13.75 375 ALA D CA 1
ATOM 14967 C C . ALA D 1 375 ? 74.366 7.169 48.905 1.00 13.45 375 ALA D C 1
ATOM 14968 O O . ALA D 1 375 ? 74.376 8.374 48.655 1.00 13.68 375 ALA D O 1
ATOM 14970 N N . SER D 1 376 ? 73.292 6.526 49.368 1.00 13.30 376 SER D N 1
ATOM 14971 C CA . SER D 1 376 ? 72.048 7.207 49.722 1.00 12.42 376 SER D CA 1
ATOM 14972 C C . SER D 1 376 ? 72.269 8.252 50.824 1.00 12.31 376 SER D C 1
ATOM 14973 O O . SER D 1 376 ? 71.751 9.380 50.732 1.00 12.09 376 SER D O 1
ATOM 14976 N N . GLN D 1 377 ? 73.068 7.897 51.837 1.00 12.78 377 GLN D N 1
ATOM 14977 C CA . GLN D 1 377 ? 73.376 8.825 52.942 1.00 13.08 377 GLN D CA 1
ATOM 14978 C C . GLN D 1 377 ? 74.106 10.067 52.460 1.00 12.76 377 GLN D C 1
ATOM 14979 O O . GLN D 1 377 ? 73.888 11.155 52.983 1.00 13.66 377 GLN D O 1
ATOM 14985 N N . VAL D 1 378 ? 74.993 9.898 51.480 1.00 12.83 378 VAL D N 1
ATOM 14986 C CA . VAL D 1 378 ? 75.722 11.034 50.905 1.00 13.18 378 VAL D CA 1
ATOM 14987 C C . VAL D 1 378 ? 74.751 12.041 50.297 1.00 13.47 378 VAL D C 1
ATOM 14988 O O . VAL D 1 378 ? 74.942 13.256 50.397 1.00 13.78 378 VAL D O 1
ATOM 14992 N N . ILE D 1 379 ? 73.707 11.531 49.647 1.00 13.00 379 ILE D N 1
ATOM 14993 C CA . ILE D 1 379 ? 72.684 12.410 49.086 1.00 12.88 379 ILE D CA 1
ATOM 14994 C C . ILE D 1 379 ? 71.856 13.053 50.203 1.00 12.97 379 ILE D C 1
ATOM 14995 O O . ILE D 1 379 ? 71.588 14.251 50.158 1.00 12.25 379 ILE D O 1
ATOM 15000 N N . ALA D 1 380 ? 71.465 12.237 51.190 1.00 13.46 380 ALA D N 1
ATOM 15001 C CA . ALA D 1 380 ? 70.600 12.688 52.295 1.00 14.32 380 ALA D CA 1
ATOM 15002 C C . ALA D 1 380 ? 71.155 13.936 52.987 1.00 15.39 380 ALA D C 1
ATOM 15003 O O . ALA D 1 380 ? 70.399 14.846 53.333 1.00 15.12 380 ALA D O 1
ATOM 15005 N N . LYS D 1 381 ? 72.470 13.999 53.162 1.00 16.33 381 LYS D N 1
ATOM 15006 C CA . LYS D 1 381 ? 73.063 15.149 53.849 1.00 17.70 381 LYS D CA 1
ATOM 15007 C C . LYS D 1 381 ? 72.795 16.481 53.150 1.00 17.40 381 LYS D C 1
ATOM 15008 O O . LYS D 1 381 ? 72.909 17.546 53.776 1.00 18.14 381 LYS D O 1
ATOM 15014 N N . HIS D 1 382 ? 72.393 16.425 51.875 1.00 16.74 382 HIS D N 1
ATOM 15015 C CA . HIS D 1 382 ? 72.102 17.622 51.089 1.00 16.07 382 HIS D CA 1
ATOM 15016 C C . HIS D 1 382 ? 70.619 17.924 50.911 1.00 16.22 382 HIS D C 1
ATOM 15017 O O . HIS D 1 382 ? 70.268 18.897 50.255 1.00 16.11 382 HIS D O 1
ATOM 15024 N N . VAL D 1 383 ? 69.761 17.083 51.481 1.00 16.36 383 VAL D N 1
ATOM 15025 C CA . VAL D 1 383 ? 68.318 17.179 51.250 1.00 16.22 383 VAL D CA 1
ATOM 15026 C C . VAL D 1 383 ? 67.652 18.040 52.319 1.00 16.55 383 VAL D C 1
ATOM 15027 O O . VAL D 1 383 ? 67.729 17.720 53.506 1.00 16.96 383 VAL D O 1
ATOM 15031 N N . ASP D 1 384 ? 67.026 19.131 51.882 1.00 16.42 384 ASP D N 1
ATOM 15032 C CA . ASP D 1 384 ? 66.208 19.980 52.742 1.00 17.07 384 ASP D CA 1
ATOM 15033 C C . ASP D 1 384 ? 65.137 20.663 51.889 1.00 17.01 384 ASP D C 1
ATOM 15034 O O . ASP D 1 384 ? 64.906 20.250 50.734 1.00 16.68 384 ASP D O 1
ATOM 15039 N N . ALA D 1 385 ? 64.495 21.701 52.437 1.00 16.53 385 ALA D N 1
ATOM 15040 C CA . ALA D 1 385 ? 63.434 22.432 51.718 1.00 16.23 385 ALA D CA 1
ATOM 15041 C C . ALA D 1 385 ? 63.871 23.000 50.360 1.00 15.91 385 ALA D C 1
ATOM 15042 O O . ALA D 1 385 ? 63.034 23.277 49.496 1.00 16.69 385 ALA D O 1
ATOM 15044 N N . GLY D 1 386 ? 65.171 23.182 50.175 1.00 14.82 386 GLY D N 1
ATOM 15045 C CA . GLY D 1 386 ? 65.685 23.753 48.939 1.00 13.94 386 GLY D CA 1
ATOM 15046 C C . GLY D 1 386 ? 65.878 22.737 47.823 1.00 12.99 386 GLY D C 1
ATOM 15047 O O . GLY D 1 386 ? 66.367 23.086 46.755 1.00 12.86 386 GLY D O 1
ATOM 15048 N N . VAL D 1 387 ? 65.508 21.482 48.067 1.00 13.32 387 VAL D N 1
ATOM 15049 C CA . VAL D 1 387 ? 65.807 20.412 47.112 1.00 12.58 387 VAL D CA 1
ATOM 15050 C C . VAL D 1 387 ? 64.561 19.572 46.769 1.00 12.19 387 VAL D C 1
ATOM 15051 O O . VAL D 1 387 ? 63.776 19.247 47.658 1.00 11.94 387 VAL D O 1
ATOM 15055 N N . THR D 1 388 ? 64.399 19.233 45.486 1.00 11.53 388 THR D N 1
ATOM 15056 C CA . THR D 1 388 ? 63.430 18.211 45.079 1.00 11.60 388 THR D CA 1
ATOM 15057 C C . THR D 1 388 ? 64.207 16.967 44.690 1.00 11.36 388 THR D C 1
ATOM 15058 O O . THR D 1 388 ? 65.097 17.024 43.817 1.00 12.19 388 THR D O 1
ATOM 15062 N N . VAL D 1 389 ? 63.870 15.849 45.317 1.00 11.09 389 VAL D N 1
ATOM 15063 C CA . VAL D 1 389 ? 64.491 14.576 44.974 1.00 11.06 389 VAL D CA 1
ATOM 15064 C C . VAL D 1 389 ? 63.508 13.781 44.112 1.00 11.18 389 VAL D C 1
ATOM 15065 O O . VAL D 1 389 ? 62.360 13.589 44.500 1.00 11.22 389 VAL D O 1
ATOM 15069 N N . VAL D 1 390 ? 63.977 13.339 42.946 1.00 11.09 390 VAL D N 1
ATOM 15070 C CA . VAL D 1 390 ? 63.203 12.459 42.072 1.00 10.14 390 VAL D CA 1
ATOM 15071 C C . VAL D 1 390 ? 63.939 11.128 42.064 1.00 10.35 390 VAL D C 1
ATOM 15072 O O . VAL D 1 390 ? 65.179 11.090 41.955 1.00 10.26 390 VAL D O 1
ATOM 15076 N N . ALA D 1 391 ? 63.194 10.033 42.186 1.00 9.39 391 ALA D N 1
ATOM 15077 C CA . ALA D 1 391 ? 63.803 8.722 42.298 1.00 9.16 391 ALA D CA 1
ATOM 15078 C C . ALA D 1 391 ? 63.273 7.776 41.220 1.00 9.92 391 ALA D C 1
ATOM 15079 O O . ALA D 1 391 ? 62.058 7.693 41.005 1.00 10.12 391 ALA D O 1
ATOM 15081 N N . ASP D 1 392 ? 64.209 7.102 40.544 1.00 9.75 392 ASP D N 1
ATOM 15082 C CA . ASP D 1 392 ? 63.929 6.123 39.480 1.00 10.44 392 ASP D CA 1
ATOM 15083 C C . ASP D 1 392 ? 64.792 4.889 39.807 1.00 10.60 392 ASP D C 1
ATOM 15084 O O . ASP D 1 392 ? 65.299 4.745 40.944 1.00 10.86 392 ASP D O 1
ATOM 15089 N N . GLY D 1 393 ? 64.986 3.998 38.840 1.00 9.74 393 GLY D N 1
ATOM 15090 C CA . GLY D 1 393 ? 65.571 2.687 39.136 1.00 9.81 393 GLY D CA 1
ATOM 15091 C C . GLY D 1 393 ? 64.649 1.862 40.027 1.00 9.56 393 GLY D C 1
ATOM 15092 O O . GLY D 1 393 ? 63.436 2.111 40.104 1.00 10.19 393 GLY D O 1
ATOM 15093 N N . ALA D 1 394 ? 65.219 0.879 40.717 1.00 9.54 394 ALA D N 1
ATOM 15094 C CA . ALA D 1 394 ? 64.411 -0.020 41.520 1.00 8.73 394 ALA D CA 1
ATOM 15095 C C . ALA D 1 394 ? 65.114 -0.247 42.867 1.00 9.28 394 ALA D C 1
ATOM 15096 O O . ALA D 1 394 ? 64.755 0.377 43.873 1.00 9.32 394 ALA D O 1
ATOM 15098 N N . LEU D 1 395 ? 66.133 -1.102 42.896 1.00 9.10 395 LEU D N 1
ATOM 15099 C CA . LEU D 1 395 ? 66.981 -1.197 44.082 1.00 9.53 395 LEU D CA 1
ATOM 15100 C C . LEU D 1 395 ? 67.399 0.204 44.530 1.00 9.75 395 LEU D C 1
ATOM 15101 O O . LEU D 1 395 ? 67.380 0.527 45.718 1.00 9.62 395 LEU D O 1
ATOM 15106 N N . THR D 1 396 ? 67.738 1.043 43.559 1.00 10.15 396 THR D N 1
ATOM 15107 C CA . THR D 1 396 ? 68.125 2.428 43.782 1.00 10.91 396 THR D CA 1
ATOM 15108 C C . THR D 1 396 ? 67.153 3.215 44.683 1.00 11.05 396 THR D C 1
ATOM 15109 O O . THR D 1 396 ? 67.580 3.800 45.680 1.00 10.38 396 THR D O 1
ATOM 15113 N N . TYR D 1 397 ? 65.858 3.236 44.340 1.00 10.75 397 TYR D N 1
ATOM 15114 C CA . TYR D 1 397 ? 64.905 3.992 45.174 1.00 10.74 397 TYR D CA 1
ATOM 15115 C C . TYR D 1 397 ? 64.541 3.256 46.466 1.00 10.77 397 TYR D C 1
ATOM 15116 O O . TYR D 1 397 ? 64.195 3.888 47.477 1.00 10.77 397 TYR D O 1
ATOM 15125 N N . LEU D 1 398 ? 64.623 1.927 46.441 1.00 10.27 398 LEU D N 1
ATOM 15126 C CA . LEU D 1 398 ? 64.348 1.144 47.641 1.00 11.41 398 LEU D CA 1
ATOM 15127 C C . LEU D 1 398 ? 65.380 1.455 48.732 1.00 11.42 398 LEU D C 1
ATOM 15128 O O . LEU D 1 398 ? 65.015 1.667 49.894 1.00 12.06 398 LEU D O 1
ATOM 15133 N N . TRP D 1 399 ? 66.655 1.514 48.335 1.00 11.04 399 TRP D N 1
ATOM 15134 C CA . TRP D 1 399 ? 67.719 1.938 49.250 1.00 10.98 399 TRP D CA 1
ATOM 15135 C C . TRP D 1 399 ? 67.560 3.401 49.654 1.00 11.42 399 TRP D C 1
ATOM 15136 O O . TRP D 1 399 ? 67.655 3.738 50.842 1.00 11.96 399 TRP D O 1
ATOM 15147 N N . LEU D 1 400 ? 67.301 4.265 48.673 1.00 11.42 400 LEU D N 1
ATOM 15148 C CA . LEU D 1 400 ? 67.178 5.693 48.925 1.00 11.09 400 LEU D CA 1
ATOM 15149 C C . LEU D 1 400 ? 66.068 5.967 49.924 1.00 11.46 400 LEU D C 1
ATOM 15150 O O . LEU D 1 400 ? 66.173 6.889 50.758 1.00 11.94 400 LEU D O 1
ATOM 15155 N N . SER D 1 401 ? 65.001 5.172 49.847 1.00 10.79 401 SER D N 1
ATOM 15156 C CA . SER D 1 401 ? 63.830 5.433 50.697 1.00 11.22 401 SER D CA 1
ATOM 15157 C C . SER D 1 401 ? 64.201 5.360 52.177 1.00 10.97 401 SER D C 1
ATOM 15158 O O . SER D 1 401 ? 63.579 6.006 53.017 1.00 11.93 401 SER D O 1
ATOM 15161 N N . GLU D 1 402 ? 65.210 4.551 52.483 1.00 11.02 402 GLU D N 1
ATOM 15162 C CA . GLU D 1 402 ? 65.637 4.336 53.874 1.00 11.17 402 GLU D CA 1
ATOM 15163 C C . GLU D 1 402 ? 66.244 5.583 54.536 1.00 11.80 402 GLU D C 1
ATOM 15164 O O . GLU D 1 402 ? 66.273 5.686 55.770 1.00 10.93 402 GLU D O 1
ATOM 15170 N N . VAL D 1 403 ? 66.707 6.533 53.727 1.00 11.64 403 VAL D N 1
ATOM 15171 C CA . VAL D 1 403 ? 67.294 7.768 54.267 1.00 12.29 403 VAL D CA 1
ATOM 15172 C C . VAL D 1 403 ? 66.332 8.945 54.170 1.00 12.65 403 VAL D C 1
ATOM 15173 O O . VAL D 1 403 ? 66.609 10.020 54.679 1.00 12.81 403 VAL D O 1
ATOM 15177 N N . MET D 1 404 ? 65.191 8.736 53.513 1.00 12.43 404 MET D N 1
ATOM 15178 C CA . MET D 1 404 ? 64.318 9.847 53.198 1.00 13.11 404 MET D CA 1
ATOM 15179 C C . MET D 1 404 ? 63.419 10.310 54.340 1.00 13.18 404 MET D C 1
ATOM 15180 O O . MET D 1 404 ? 62.958 11.441 54.321 1.00 13.88 404 MET D O 1
ATOM 15185 N N . SER D 1 405 ? 63.142 9.440 55.303 1.00 13.65 405 SER D N 1
ATOM 15186 C CA . SER D 1 405 ? 62.217 9.795 56.385 1.00 14.29 405 SER D CA 1
ATOM 15187 C C . SER D 1 405 ? 62.820 10.817 57.357 1.00 15.15 405 SER D C 1
ATOM 15188 O O . SER D 1 405 ? 62.099 11.663 57.881 1.00 15.67 405 SER D O 1
ATOM 15191 N N . ARG D 1 406 ? 64.128 10.744 57.597 1.00 15.90 406 ARG D N 1
ATOM 15192 C CA . ARG D 1 406 ? 64.729 11.701 58.550 1.00 16.53 406 ARG D CA 1
ATOM 15193 C C . ARG D 1 406 ? 65.066 13.053 57.952 1.00 16.21 406 ARG D C 1
ATOM 15194 O O . ARG D 1 406 ? 65.306 14.011 58.685 1.00 16.03 406 ARG D O 1
ATOM 15202 N N . VAL D 1 407 ? 65.083 13.156 56.629 1.00 15.38 407 VAL D N 1
ATOM 15203 C CA . VAL D 1 407 ? 65.277 14.473 56.015 1.00 14.65 407 VAL D CA 1
ATOM 15204 C C . VAL D 1 407 ? 63.935 15.118 55.656 1.00 14.54 407 VAL D C 1
ATOM 15205 O O . VAL D 1 407 ? 62.884 14.463 55.716 1.00 14.24 407 VAL D O 1
ATOM 15209 N N . LYS D 1 408 ? 63.985 16.392 55.296 1.00 14.11 408 LYS D N 1
ATOM 15210 C CA . LYS D 1 408 ? 62.785 17.192 55.039 1.00 14.33 408 LYS D CA 1
ATOM 15211 C C . LYS D 1 408 ? 62.834 17.809 53.636 1.00 13.81 408 LYS D C 1
ATOM 15212 O O . LYS D 1 408 ? 63.090 19.015 53.472 1.00 13.39 408 LYS D O 1
ATOM 15218 N N . PRO D 1 409 ? 62.602 16.963 52.608 1.00 13.50 409 PRO D N 1
ATOM 15219 C CA . PRO D 1 409 ? 62.744 17.403 51.215 1.00 13.04 409 PRO D CA 1
ATOM 15220 C C . PRO D 1 409 ? 61.692 18.429 50.837 1.00 12.72 409 PRO D C 1
ATOM 15221 O O . PRO D 1 409 ? 60.557 18.355 51.315 1.00 11.93 409 PRO D O 1
ATOM 15225 N N . GLY D 1 410 ? 62.055 19.383 49.983 1.00 12.39 410 GLY D N 1
ATOM 15226 C CA . GLY D 1 410 ? 61.057 20.293 49.422 1.00 13.04 410 GLY D CA 1
ATOM 15227 C C . GLY D 1 410 ? 60.088 19.502 48.542 1.00 12.88 410 GLY D C 1
ATOM 15228 O O . GLY D 1 410 ? 58.887 19.766 48.530 1.00 13.65 410 GLY D O 1
ATOM 15229 N N . GLY D 1 411 ? 60.625 18.535 47.799 1.00 12.69 411 GLY D N 1
ATOM 15230 C CA . GLY D 1 411 ? 59.802 17.622 46.979 1.00 12.00 411 GLY D CA 1
ATOM 15231 C C . GLY D 1 411 ? 60.411 16.231 46.971 1.00 11.42 411 GLY D C 1
ATOM 15232 O O . GLY D 1 411 ? 61.625 16.056 47.164 1.00 11.28 411 GLY D O 1
ATOM 15233 N N . PHE D 1 412 ? 59.572 15.222 46.775 1.00 11.20 412 PHE D N 1
ATOM 15234 C CA . PHE D 1 412 ? 60.073 13.864 46.593 1.00 11.10 412 PHE D CA 1
ATOM 15235 C C . PHE D 1 412 ? 59.133 13.201 45.608 1.00 11.32 412 PHE D C 1
ATOM 15236 O O . PHE D 1 412 ? 57.949 13.060 45.897 1.00 11.07 412 PHE D O 1
ATOM 15244 N N . LEU D 1 413 ? 59.678 12.843 44.447 1.00 10.44 413 LEU D N 1
ATOM 15245 C CA . LEU D 1 413 ? 58.907 12.261 43.345 1.00 11.01 413 LEU D CA 1
ATOM 15246 C C . LEU D 1 413 ? 59.467 10.897 42.965 1.00 10.50 413 LEU D C 1
ATOM 15247 O O . LEU D 1 413 ? 60.504 10.809 42.292 1.00 10.61 413 LEU D O 1
ATOM 15252 N N . CYS D 1 414 ? 58.779 9.835 43.390 1.00 10.51 414 CYS D N 1
ATOM 15253 C CA . CYS D 1 414 ? 59.213 8.479 43.167 1.00 10.19 414 CYS D CA 1
ATOM 15254 C C . CYS D 1 414 ? 58.234 7.783 42.221 1.00 10.46 414 CYS D C 1
ATOM 15255 O O . CYS D 1 414 ? 57.224 8.377 41.801 1.00 9.83 414 CYS D O 1
ATOM 15258 N N . HIS D 1 415 ? 58.541 6.535 41.867 1.00 10.96 415 HIS D N 1
ATOM 15259 C CA . HIS D 1 415 ? 57.574 5.707 41.126 1.00 10.38 415 HIS D CA 1
ATOM 15260 C C . HIS D 1 415 ? 56.276 5.551 41.891 1.00 10.95 415 HIS D C 1
ATOM 15261 O O . HIS D 1 415 ? 56.287 5.429 43.120 1.00 10.99 415 HIS D O 1
ATOM 15268 N N . GLY D 1 416 ? 55.173 5.490 41.153 1.00 10.58 416 GLY D N 1
ATOM 15269 C CA . GLY D 1 416 ? 53.902 5.087 41.748 1.00 10.77 416 GLY D CA 1
ATOM 15270 C C . GLY D 1 416 ? 53.564 3.680 41.294 1.00 10.36 416 GLY D C 1
ATOM 15271 O O . GLY D 1 416 ? 54.462 2.847 41.023 1.00 10.33 416 GLY D O 1
ATOM 15272 N N . TYR D 1 417 ? 52.267 3.407 41.187 1.00 9.63 417 TYR D N 1
ATOM 15273 C CA . TYR D 1 417 ? 51.812 2.045 40.890 1.00 8.82 417 TYR D CA 1
ATOM 15274 C C . TYR D 1 417 ? 52.322 1.506 39.541 1.00 8.23 417 TYR D C 1
ATOM 15275 O O . TYR D 1 417 ? 52.539 0.296 39.377 1.00 9.45 417 TYR D O 1
ATOM 15284 N N . LEU D 1 418 ? 52.487 2.381 38.559 1.00 8.01 418 LEU D N 1
ATOM 15285 C CA . LEU D 1 418 ? 52.939 1.909 37.244 1.00 8.25 418 LEU D CA 1
ATOM 15286 C C . LEU D 1 418 ? 54.349 1.308 37.333 1.00 8.56 418 LEU D C 1
ATOM 15287 O O . LEU D 1 418 ? 54.674 0.367 36.600 1.00 8.91 418 LEU D O 1
ATOM 15292 N N . GLY D 1 419 ? 55.165 1.847 38.249 1.00 8.74 419 GLY D N 1
ATOM 15293 C CA . GLY D 1 419 ? 56.559 1.409 38.412 1.00 9.39 419 GLY D CA 1
ATOM 15294 C C . GLY D 1 419 ? 57.307 1.288 37.093 1.00 8.95 419 GLY D C 1
ATOM 15295 O O . GLY D 1 419 ? 57.986 0.280 36.835 1.00 9.73 419 GLY D O 1
ATOM 15296 N N . SER D 1 420 ? 57.168 2.310 36.255 1.00 8.55 420 SER D N 1
ATOM 15297 C CA . SER D 1 420 ? 57.746 2.271 34.913 1.00 8.56 420 SER D CA 1
ATOM 15298 C C . SER D 1 420 ? 59.189 2.801 34.939 1.00 8.17 420 SER D C 1
ATOM 15299 O O . SER D 1 420 ? 59.417 4.003 35.033 1.00 8.11 420 SER D O 1
ATOM 15302 N N . MET D 1 421 ? 60.156 1.890 34.827 1.00 8.32 421 MET D N 1
ATOM 15303 C CA . MET D 1 421 ? 61.566 2.279 34.835 1.00 8.33 421 MET D CA 1
ATOM 15304 C C . MET D 1 421 ? 61.821 3.305 33.743 1.00 8.83 421 MET D C 1
ATOM 15305 O O . MET D 1 421 ? 61.347 3.136 32.619 1.00 8.80 421 MET D O 1
ATOM 15310 N N . GLY D 1 422 ? 62.555 4.366 34.079 1.00 8.83 422 GLY D N 1
ATOM 15311 C CA . GLY D 1 422 ? 62.948 5.388 33.096 1.00 8.68 422 GLY D CA 1
ATOM 15312 C C . GLY D 1 422 ? 62.145 6.675 33.067 1.00 8.31 422 GLY D C 1
ATOM 15313 O O . GLY D 1 422 ? 62.552 7.662 32.452 1.00 8.61 422 GLY D O 1
ATOM 15314 N N . VAL D 1 423 ? 60.987 6.692 33.723 1.00 8.60 423 VAL D N 1
ATOM 15315 C CA . VAL D 1 423 ? 60.157 7.906 33.724 1.00 8.23 423 VAL D CA 1
ATOM 15316 C C . VAL D 1 423 ? 60.813 9.086 34.480 1.00 8.79 423 VAL D C 1
ATOM 15317 O O . VAL D 1 423 ? 60.394 10.215 34.330 1.00 9.01 423 VAL D O 1
ATOM 15321 N N . GLY D 1 424 ? 61.819 8.792 35.307 1.00 9.46 424 GLY D N 1
ATOM 15322 C CA . GLY D 1 424 ? 62.388 9.793 36.217 1.00 9.57 424 GLY D CA 1
ATOM 15323 C C . GLY D 1 424 ? 63.108 10.946 35.539 1.00 9.41 424 GLY D C 1
ATOM 15324 O O . GLY D 1 424 ? 63.149 12.063 36.095 1.00 9.93 424 GLY D O 1
ATOM 15325 N N . PHE D 1 425 ? 63.703 10.693 34.368 1.00 9.42 425 PHE D N 1
ATOM 15326 C CA . PHE D 1 425 ? 64.508 11.721 33.700 1.00 8.63 425 PHE D CA 1
ATOM 15327 C C . PHE D 1 425 ? 63.593 12.877 33.260 1.00 9.10 425 PHE D C 1
ATOM 15328 O O . PHE D 1 425 ? 63.788 14.032 33.681 1.00 8.07 425 PHE D O 1
ATOM 15336 N N . GLY D 1 426 ? 62.567 12.569 32.459 1.00 7.97 426 GLY D N 1
ATOM 15337 C CA . GLY D 1 426 ? 61.590 13.572 32.069 1.00 8.18 426 GLY D CA 1
ATOM 15338 C C . GLY D 1 426 ? 60.958 14.216 33.299 1.00 8.72 426 GLY D C 1
ATOM 15339 O O . GLY D 1 426 ? 60.845 15.434 33.366 1.00 8.45 426 GLY D O 1
ATOM 15340 N N . THR D 1 427 ? 60.543 13.392 34.259 1.00 8.84 427 THR D N 1
ATOM 15341 C CA . THR D 1 427 ? 59.928 13.878 35.496 1.00 8.87 427 THR D CA 1
ATOM 15342 C C . THR D 1 427 ? 60.828 14.934 36.159 1.00 9.00 427 THR D C 1
ATOM 15343 O O . THR D 1 427 ? 60.359 16.022 36.523 1.00 9.55 427 THR D O 1
ATOM 15347 N N . ALA D 1 428 ? 62.113 14.624 36.283 1.00 9.06 428 ALA D N 1
ATOM 15348 C CA . ALA D 1 428 ? 63.059 15.528 36.963 1.00 9.48 428 ALA D CA 1
ATOM 15349 C C . ALA D 1 428 ? 63.302 16.818 36.175 1.00 9.92 428 ALA D C 1
ATOM 15350 O O . ALA D 1 428 ? 63.469 17.900 36.760 1.00 9.88 428 ALA D O 1
ATOM 15352 N N . LEU D 1 429 ? 63.331 16.710 34.848 1.00 10.03 429 LEU D N 1
ATOM 15353 C CA . LEU D 1 429 ? 63.514 17.874 33.994 1.00 9.87 429 LEU D CA 1
ATOM 15354 C C . LEU D 1 429 ? 62.336 18.864 34.182 1.00 10.01 429 LEU D C 1
ATOM 15355 O O . LEU D 1 429 ? 62.540 20.078 34.367 1.00 10.40 429 LEU D O 1
ATOM 15360 N N . GLY D 1 430 ? 61.102 18.346 34.166 1.00 9.27 430 GLY D N 1
ATOM 15361 C CA . GLY D 1 430 ? 59.924 19.194 34.426 1.00 8.01 430 GLY D CA 1
ATOM 15362 C C . GLY D 1 430 ? 59.930 19.756 35.846 1.00 8.57 430 GLY D C 1
ATOM 15363 O O . GLY D 1 430 ? 59.594 20.937 36.064 1.00 7.66 430 GLY D O 1
ATOM 15364 N N . ALA D 1 431 ? 60.279 18.915 36.815 1.00 8.32 431 ALA D N 1
ATOM 15365 C CA . ALA D 1 431 ? 60.366 19.349 38.208 1.00 9.49 431 ALA D CA 1
ATOM 15366 C C . ALA D 1 431 ? 61.328 20.533 38.322 1.00 9.52 431 ALA D C 1
ATOM 15367 O O . ALA D 1 431 ? 61.027 21.512 39.009 1.00 10.60 431 ALA D O 1
ATOM 15369 N N . GLN D 1 432 ? 62.471 20.449 37.635 1.00 9.71 432 GLN D N 1
ATOM 15370 C CA . GLN D 1 432 ? 63.471 21.536 37.692 1.00 10.49 432 GLN D CA 1
ATOM 15371 C C . GLN D 1 432 ? 62.913 22.829 37.114 1.00 10.69 432 GLN D C 1
ATOM 15372 O O . GLN D 1 432 ? 63.185 23.899 37.638 1.00 11.68 432 GLN D O 1
ATOM 15378 N N . VAL D 1 433 ? 62.101 22.742 36.064 1.00 10.85 433 VAL D N 1
ATOM 15379 C CA . VAL D 1 433 ? 61.452 23.941 35.534 1.00 11.50 433 VAL D CA 1
ATOM 15380 C C . VAL D 1 433 ? 60.558 24.553 36.624 1.00 12.37 433 VAL D C 1
ATOM 15381 O O . VAL D 1 433 ? 60.657 25.733 36.892 1.00 13.05 433 VAL D O 1
ATOM 15385 N N . ALA D 1 434 ? 59.701 23.739 37.243 1.00 12.95 434 ALA D N 1
ATOM 15386 C CA . ALA D 1 434 ? 58.858 24.194 38.365 1.00 14.14 434 ALA D CA 1
ATOM 15387 C C . ALA D 1 434 ? 59.698 24.791 39.500 1.00 14.76 434 ALA D C 1
ATOM 15388 O O . ALA D 1 434 ? 59.344 25.832 40.072 1.00 15.16 434 ALA D O 1
ATOM 15390 N N . ASP D 1 435 ? 60.804 24.129 39.809 1.00 14.92 435 ASP D N 1
ATOM 15391 C CA . ASP D 1 435 ? 61.638 24.496 40.953 1.00 15.85 435 ASP D CA 1
ATOM 15392 C C . ASP D 1 435 ? 62.332 25.846 40.811 1.00 16.85 435 ASP D C 1
ATOM 15393 O O . ASP D 1 435 ? 62.645 26.489 41.825 1.00 16.36 435 ASP D O 1
ATOM 15398 N N . LEU D 1 436 ? 62.574 26.273 39.570 1.00 18.36 436 LEU D N 1
ATOM 15399 C CA . LEU D 1 436 ? 63.243 27.560 39.307 1.00 19.53 436 LEU D CA 1
ATOM 15400 C C . LEU D 1 436 ? 62.536 28.701 40.003 1.00 20.34 436 LEU D C 1
ATOM 15401 O O . LEU D 1 436 ? 63.169 29.500 40.692 1.00 21.27 436 LEU D O 1
ATOM 15406 N N . GLU D 1 437 ? 61.222 28.774 39.823 1.00 20.96 437 GLU D N 1
ATOM 15407 C CA . GLU D 1 437 ? 60.404 29.807 40.452 1.00 22.21 437 GLU D CA 1
ATOM 15408 C C . GLU D 1 437 ? 60.459 29.683 41.968 1.00 22.47 437 GLU D C 1
ATOM 15409 O O . GLU D 1 437 ? 60.413 30.690 42.671 1.00 23.78 437 GLU D O 1
ATOM 15410 N N . ALA D 1 438 ? 60.592 28.454 42.465 1.00 22.70 438 ALA D N 1
ATOM 15411 C CA . ALA D 1 438 ? 60.563 28.195 43.903 1.00 22.62 438 ALA D CA 1
ATOM 15412 C C . ALA D 1 438 ? 61.940 28.260 44.568 1.00 21.98 438 ALA D C 1
ATOM 15413 O O . ALA D 1 438 ? 62.041 28.066 45.780 1.00 22.71 438 ALA D O 1
ATOM 15415 N N . GLY D 1 439 ? 62.981 28.540 43.783 1.00 21.17 439 GLY D N 1
ATOM 15416 C CA . GLY D 1 439 ? 64.368 28.565 44.267 1.00 20.33 439 GLY D CA 1
ATOM 15417 C C . GLY D 1 439 ? 64.894 27.204 44.705 1.00 19.11 439 GLY D C 1
ATOM 15418 O O . GLY D 1 439 ? 65.799 27.116 45.538 1.00 19.77 439 GLY D O 1
ATOM 15419 N N . ARG D 1 440 ? 64.339 26.138 44.145 1.00 17.25 440 ARG D N 1
ATOM 15420 C CA . ARG D 1 440 ? 64.769 24.792 44.506 1.00 16.08 440 ARG D CA 1
ATOM 15421 C C . ARG D 1 440 ? 65.691 24.171 43.467 1.00 15.00 440 ARG D C 1
ATOM 15422 O O . ARG D 1 440 ? 65.629 24.508 42.283 1.00 15.19 440 ARG D O 1
ATOM 15430 N N . ARG D 1 441 ? 66.553 23.281 43.935 1.00 13.80 441 ARG D N 1
ATOM 15431 C CA . ARG D 1 441 ? 67.428 22.501 43.066 1.00 12.88 441 ARG D CA 1
ATOM 15432 C C . ARG D 1 441 ? 66.891 21.078 42.963 1.00 12.36 441 ARG D C 1
ATOM 15433 O O . ARG D 1 441 ? 66.541 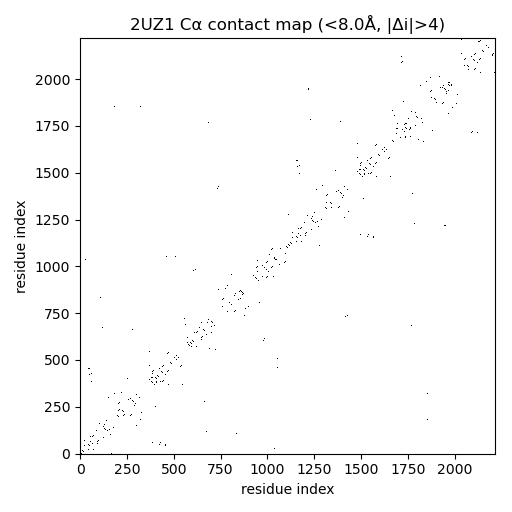20.465 43.970 1.00 12.46 441 ARG D O 1
ATOM 15441 N N . THR D 1 442 ? 66.848 20.556 41.743 1.00 11.99 442 THR D N 1
ATOM 15442 C CA . THR D 1 442 ? 66.333 19.214 41.526 1.00 11.54 442 THR D CA 1
ATOM 15443 C C . THR D 1 442 ? 67.482 18.229 41.393 1.00 11.01 442 THR D C 1
ATOM 15444 O O . THR D 1 442 ? 68.459 18.485 40.676 1.00 11.41 442 THR D O 1
ATOM 15448 N N . ILE D 1 443 ? 67.343 17.096 42.069 1.00 10.84 443 ILE D N 1
ATOM 15449 C CA . ILE D 1 443 ? 68.310 16.015 42.006 1.00 11.09 443 ILE D CA 1
ATOM 15450 C C . ILE D 1 443 ? 67.532 14.776 41.589 1.00 11.34 443 ILE D C 1
ATOM 15451 O O . ILE D 1 443 ? 66.587 14.398 42.272 1.00 11.38 443 ILE D O 1
ATOM 15456 N N . LEU D 1 444 ? 67.920 14.174 40.463 1.00 11.21 444 LEU D N 1
ATOM 15457 C CA . LEU D 1 444 ? 67.406 12.865 40.065 1.00 10.66 444 LEU D CA 1
ATOM 15458 C C . LEU D 1 444 ? 68.334 11.758 40.566 1.00 10.51 444 LEU D C 1
ATOM 15459 O O . LEU D 1 444 ? 69.559 11.797 40.335 1.00 11.22 444 LEU D O 1
ATOM 15464 N N . VAL D 1 445 ? 67.761 10.778 41.247 1.00 9.93 445 VAL D N 1
ATOM 15465 C CA . VAL D 1 445 ? 68.524 9.610 41.667 1.00 10.28 445 VAL D CA 1
ATOM 15466 C C . VAL D 1 445 ? 67.951 8.413 40.933 1.00 10.40 445 VAL D C 1
ATOM 15467 O O . VAL D 1 445 ? 66.837 7.975 41.231 1.00 10.38 445 VAL D O 1
ATOM 15471 N N . THR D 1 446 ? 68.715 7.912 39.959 1.00 10.47 446 THR D N 1
ATOM 15472 C CA . THR D 1 446 ? 68.230 6.884 39.038 1.00 10.69 446 THR D CA 1
ATOM 15473 C C . THR D 1 446 ? 69.220 5.722 38.941 1.00 10.97 446 THR D C 1
ATOM 15474 O O . THR D 1 446 ? 70.320 5.784 39.499 1.00 11.50 446 THR D O 1
ATOM 15478 N N . GLY D 1 447 ? 68.815 4.645 38.282 1.00 10.72 447 GLY D N 1
ATOM 15479 C CA . GLY D 1 447 ? 69.692 3.497 38.116 1.00 10.48 447 GLY D CA 1
ATOM 15480 C C . GLY D 1 447 ? 70.320 3.520 36.740 1.00 10.98 447 GLY D C 1
ATOM 15481 O O . GLY D 1 447 ? 69.844 4.241 35.831 1.00 10.93 447 GLY D O 1
ATOM 15482 N N . ASP D 1 448 ? 71.376 2.718 36.573 1.00 10.97 448 ASP D N 1
ATOM 15483 C CA . ASP D 1 448 ? 72.074 2.647 35.285 1.00 10.91 448 ASP D CA 1
ATOM 15484 C C . ASP D 1 448 ? 71.176 2.118 34.166 1.00 10.71 448 ASP D C 1
ATOM 15485 O O . ASP D 1 448 ? 71.319 2.536 33.030 1.00 11.02 448 ASP D O 1
ATOM 15490 N N . GLY D 1 449 ? 70.251 1.219 34.506 1.00 10.47 449 GLY D N 1
ATOM 15491 C CA . GLY D 1 449 ? 69.284 0.687 33.534 1.00 10.60 449 GLY D CA 1
ATOM 15492 C C . GLY D 1 449 ? 68.336 1.805 33.130 1.00 10.17 449 GLY D C 1
ATOM 15493 O O . GLY D 1 449 ? 68.244 2.164 31.955 1.00 11.03 449 GLY D O 1
ATOM 15494 N N . SER D 1 450 ? 67.653 2.376 34.120 1.00 10.34 450 SER D N 1
ATOM 15495 C CA . SER D 1 450 ? 66.610 3.375 33.878 1.00 10.23 450 SER D CA 1
ATOM 15496 C C . SER D 1 450 ? 67.062 4.611 33.099 1.00 10.15 450 SER D C 1
ATOM 15497 O O . SER D 1 450 ? 66.316 5.127 32.258 1.00 9.32 450 SER D O 1
ATOM 15500 N N . VAL D 1 451 ? 68.285 5.088 33.362 1.00 9.88 451 VAL D N 1
ATOM 15501 C CA . VAL D 1 451 ? 68.752 6.328 32.732 1.00 9.69 451 VAL D CA 1
ATOM 15502 C C . VAL D 1 451 ? 68.827 6.224 31.191 1.00 9.12 451 VAL D C 1
ATOM 15503 O O . VAL D 1 451 ? 68.674 7.225 30.479 1.00 9.02 451 VAL D O 1
ATOM 15507 N N . GLY D 1 452 ? 69.037 5.001 30.703 1.00 8.57 452 GLY D N 1
ATOM 15508 C CA . GLY D 1 452 ? 69.148 4.730 29.267 1.00 8.97 452 GLY D CA 1
ATOM 15509 C C . GLY D 1 452 ? 67.872 5.038 28.503 1.00 8.83 452 GLY D C 1
ATOM 15510 O O . GLY D 1 452 ? 67.925 5.375 27.315 1.00 9.41 452 GLY D O 1
ATOM 15511 N N . TYR D 1 453 ? 66.724 4.937 29.179 1.00 8.46 453 TYR D N 1
ATOM 15512 C CA . TYR D 1 453 ? 65.422 5.239 28.535 1.00 8.89 453 TYR D CA 1
ATOM 15513 C C . TYR D 1 453 ? 65.327 6.631 27.901 1.00 8.63 453 TYR D C 1
ATOM 15514 O O . TYR D 1 453 ? 64.690 6.805 26.861 1.00 9.39 453 TYR D O 1
ATOM 15523 N N . SER D 1 454 ? 65.923 7.625 28.560 1.00 8.84 454 SER D N 1
ATOM 15524 C CA . SER D 1 454 ? 65.759 9.022 28.188 1.00 9.20 454 SER D CA 1
ATOM 15525 C C . SER D 1 454 ? 67.102 9.743 28.160 1.00 9.18 454 SER D C 1
ATOM 15526 O O . SER D 1 454 ? 67.145 10.955 28.344 1.00 9.33 454 SER D O 1
ATOM 15529 N N . ILE D 1 455 ? 68.179 9.018 27.873 1.00 9.04 455 ILE D N 1
ATOM 15530 C CA . ILE D 1 455 ? 69.532 9.577 28.075 1.00 10.16 455 ILE D CA 1
ATOM 15531 C C . ILE D 1 455 ? 69.813 10.776 27.150 1.00 9.97 455 ILE D C 1
ATOM 15532 O O . ILE D 1 455 ? 70.620 11.656 27.477 1.00 10.32 455 ILE D O 1
ATOM 15537 N N . GLY D 1 456 ? 69.120 10.817 26.016 1.00 10.28 456 GLY D N 1
ATOM 15538 C CA . GLY D 1 456 ? 69.145 11.984 25.136 1.00 9.24 456 GLY D CA 1
ATOM 15539 C C . GLY D 1 456 ? 68.753 13.295 25.799 1.00 9.28 456 GLY D C 1
ATOM 15540 O O . GLY D 1 456 ? 69.082 14.378 25.293 1.00 9.48 456 GLY D O 1
ATOM 15541 N N . GLU D 1 457 ? 68.049 13.218 26.935 1.00 9.67 457 GLU D N 1
ATOM 15542 C CA . GLU D 1 457 ? 67.596 14.438 27.599 1.00 9.99 457 GLU D CA 1
ATOM 15543 C C . GLU D 1 457 ? 68.732 15.264 28.214 1.00 9.99 457 GLU D C 1
ATOM 15544 O O . GLU D 1 457 ? 68.515 16.406 28.558 1.00 10.79 457 GLU D O 1
ATOM 15550 N N . PHE D 1 458 ? 69.941 14.709 28.311 1.00 10.25 458 PHE D N 1
ATOM 15551 C CA . PHE D 1 458 ? 71.099 15.560 28.644 1.00 10.37 458 PHE D CA 1
ATOM 15552 C C . PHE D 1 458 ? 71.243 16.694 27.627 1.00 10.94 458 PHE D C 1
ATOM 15553 O O . PHE D 1 458 ? 71.615 17.814 27.980 1.00 10.21 458 PHE D O 1
ATOM 15561 N N . ASP D 1 459 ? 70.918 16.413 26.366 1.00 10.95 459 ASP D N 1
ATOM 15562 C CA . ASP D 1 459 ? 70.898 17.456 25.333 1.00 11.89 459 ASP D CA 1
ATOM 15563 C C . ASP D 1 459 ? 69.921 18.579 25.689 1.00 12.01 459 ASP D C 1
ATOM 15564 O O . ASP D 1 459 ? 70.243 19.759 25.578 1.00 12.69 459 ASP D O 1
ATOM 15569 N N . THR D 1 460 ? 68.722 18.189 26.135 1.00 11.57 460 THR D N 1
ATOM 15570 C CA . THR D 1 460 ? 67.713 19.147 26.535 1.00 11.10 460 THR D CA 1
ATOM 15571 C C . THR D 1 460 ? 68.167 19.999 27.738 1.00 10.90 460 THR D C 1
ATOM 15572 O O . THR D 1 460 ? 67.998 21.210 27.725 1.00 11.59 460 THR D O 1
ATOM 15576 N N . LEU D 1 461 ? 68.749 19.370 28.751 1.00 11.11 461 LEU D N 1
ATOM 15577 C CA . LEU D 1 461 ? 69.272 20.105 29.912 1.00 11.21 461 LEU D CA 1
ATOM 15578 C C . LEU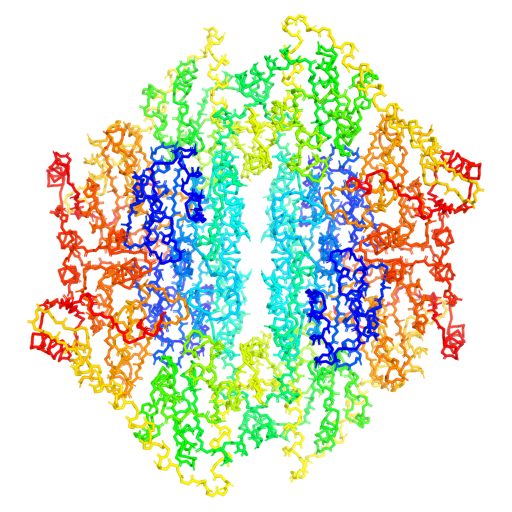 D 1 461 ? 70.231 21.206 29.466 1.00 11.73 461 LEU D C 1
ATOM 15579 O O . LEU D 1 461 ? 70.168 22.333 29.949 1.00 11.68 461 LEU D O 1
ATOM 15584 N N . VAL D 1 462 ? 71.100 20.853 28.525 1.00 11.35 462 VAL D N 1
ATOM 15585 C CA . VAL D 1 462 ? 72.138 21.767 28.033 1.00 12.19 462 VAL D CA 1
ATOM 15586 C C . VAL D 1 462 ? 71.545 22.884 27.160 1.00 11.99 462 VAL D C 1
ATOM 15587 O O . VAL D 1 462 ? 71.797 24.065 27.409 1.00 12.66 462 VAL D O 1
ATOM 15591 N N . ARG D 1 463 ? 70.740 22.524 26.160 1.00 11.73 463 ARG D N 1
ATOM 15592 C CA . ARG D 1 463 ? 70.060 23.540 25.349 1.00 11.94 463 ARG D CA 1
ATOM 15593 C C . ARG D 1 463 ? 69.222 24.518 26.178 1.00 12.15 463 ARG D C 1
ATOM 15594 O O . ARG D 1 463 ? 69.146 25.703 25.866 1.00 12.64 463 ARG D O 1
ATOM 15602 N N . LYS D 1 464 ? 68.589 24.025 27.238 1.00 12.66 464 LYS D N 1
ATOM 15603 C CA . LYS D 1 464 ? 67.710 24.858 28.047 1.00 13.40 464 LYS D CA 1
ATOM 15604 C C . LYS D 1 464 ? 68.387 25.436 29.310 1.00 14.04 464 LYS D C 1
ATOM 15605 O O . LYS D 1 464 ? 67.772 26.222 30.041 1.00 14.46 464 LYS D O 1
ATOM 15611 N N . GLN D 1 465 ? 69.638 25.053 29.550 1.00 14.28 465 GLN D N 1
ATOM 15612 C CA . GLN D 1 465 ? 70.373 25.479 30.737 1.00 15.16 465 GLN D CA 1
ATOM 15613 C C . GLN D 1 465 ? 69.597 25.151 32.029 1.00 15.43 465 GLN D C 1
ATOM 15614 O O . GLN D 1 465 ? 69.500 25.985 32.942 1.00 16.31 465 GLN D O 1
ATOM 15617 N N . LEU D 1 466 ? 69.020 23.949 32.078 1.00 14.65 466 LEU D N 1
ATOM 15618 C CA . LEU D 1 466 ? 68.339 23.451 33.275 1.00 14.04 466 LEU D CA 1
ATOM 15619 C C . LEU D 1 466 ? 69.326 22.657 34.130 1.00 13.61 466 LEU D C 1
ATOM 15620 O O . LEU D 1 466 ? 69.820 21.614 33.697 1.00 14.09 466 LEU D O 1
ATOM 15625 N N . PRO D 1 467 ? 69.633 23.162 35.346 1.00 13.27 467 PRO D N 1
ATOM 15626 C CA . PRO D 1 467 ? 70.707 22.607 36.187 1.00 12.66 467 PRO D CA 1
ATOM 15627 C C . PRO D 1 467 ? 70.413 21.296 36.924 1.00 12.24 467 PRO D C 1
ATOM 15628 O O . PRO D 1 467 ? 70.938 21.063 38.012 1.00 11.81 467 PRO D O 1
ATOM 15632 N N . LEU D 1 468 ? 69.591 20.438 36.323 1.00 11.61 468 LEU D N 1
ATOM 15633 C CA . LEU D 1 468 ? 69.311 19.142 36.904 1.00 11.53 468 LEU D CA 1
ATOM 15634 C C . LEU D 1 468 ? 70.582 18.332 37.162 1.00 11.56 468 LEU D C 1
ATOM 15635 O O . LEU D 1 468 ? 71.441 18.193 36.293 1.00 12.31 468 LEU D O 1
ATOM 15640 N N . ILE D 1 469 ? 70.687 17.793 38.364 1.00 11.96 469 ILE D N 1
ATOM 15641 C CA . ILE D 1 469 ? 71.765 16.880 38.691 1.00 11.66 469 ILE D CA 1
ATOM 15642 C C . ILE D 1 469 ? 71.251 15.453 38.588 1.00 11.94 469 ILE D C 1
ATOM 15643 O O . ILE D 1 469 ? 70.363 15.057 39.340 1.00 11.25 469 ILE D O 1
ATOM 15648 N N . VAL D 1 470 ? 71.817 14.692 37.653 1.00 11.05 470 VAL D N 1
ATOM 15649 C CA . VAL D 1 470 ? 71.443 13.293 37.437 1.00 10.92 470 VAL D CA 1
ATOM 15650 C C . VAL D 1 470 ? 72.469 12.372 38.098 1.00 11.47 470 VAL D C 1
ATOM 15651 O O . VAL D 1 470 ? 73.620 12.263 37.637 1.00 12.04 470 VAL D O 1
ATOM 15655 N N . ILE D 1 471 ? 72.067 11.747 39.197 1.00 10.71 471 ILE D N 1
ATOM 15656 C CA . ILE D 1 471 ? 72.932 10.784 39.876 1.00 10.77 471 ILE D CA 1
ATOM 15657 C C . ILE D 1 471 ? 72.534 9.388 39.445 1.00 11.40 471 ILE D C 1
ATOM 15658 O O . ILE D 1 471 ? 71.393 8.975 39.669 1.00 11.33 471 ILE D O 1
ATOM 15663 N N . ILE D 1 472 ? 73.466 8.663 38.819 1.00 11.01 472 ILE D N 1
ATOM 15664 C CA . ILE D 1 472 ? 73.223 7.293 38.394 1.00 10.85 472 ILE D CA 1
ATOM 15665 C C . ILE D 1 472 ? 73.836 6.338 39.401 1.00 11.20 472 ILE D C 1
ATOM 15666 O O . ILE D 1 472 ? 75.058 6.319 39.565 1.00 11.40 472 ILE D O 1
ATOM 15671 N N . MET D 1 473 ? 72.994 5.559 40.085 1.00 10.66 473 MET D N 1
ATOM 15672 C CA . MET D 1 473 ? 73.473 4.447 40.898 1.00 11.11 473 MET D CA 1
ATOM 15673 C C . MET D 1 473 ? 73.735 3.289 39.956 1.00 11.23 473 MET D C 1
ATOM 15674 O O . MET D 1 473 ? 72.803 2.646 39.455 1.00 10.93 473 MET D O 1
ATOM 15679 N N . ASN D 1 474 ? 75.013 3.025 39.711 1.00 11.10 474 ASN D N 1
ATOM 15680 C CA . ASN D 1 474 ? 75.408 2.103 38.667 1.00 10.92 474 ASN D CA 1
ATOM 15681 C C . ASN D 1 474 ? 75.878 0.768 39.239 1.00 11.16 474 ASN D C 1
ATOM 15682 O O . ASN D 1 474 ? 76.987 0.651 39.769 1.00 10.81 474 ASN D O 1
ATOM 15687 N N . ASN D 1 475 ? 75.019 -0.234 39.148 1.00 10.18 475 ASN D N 1
ATOM 15688 C CA . ASN D 1 475 ? 75.398 -1.587 39.568 1.00 10.43 475 ASN D CA 1
ATOM 15689 C C . ASN D 1 475 ? 75.513 -2.545 38.376 1.00 10.95 475 ASN D C 1
ATOM 15690 O O . ASN D 1 475 ? 75.382 -3.758 38.530 1.00 10.52 475 ASN D O 1
ATOM 15695 N N . GLN D 1 476 ? 75.766 -1.978 37.194 1.00 11.80 476 GLN D N 1
ATOM 15696 C CA . GLN D 1 476 ? 76.022 -2.738 35.959 1.00 12.89 476 GLN D CA 1
ATOM 15697 C C . GLN D 1 476 ? 74.914 -3.759 35.660 1.00 12.37 476 GLN D C 1
ATOM 15698 O O . GLN D 1 476 ? 75.173 -4.892 35.228 1.00 12.87 476 GLN D O 1
ATOM 15704 N N . SER D 1 477 ? 73.671 -3.370 35.916 1.00 11.60 477 SER D N 1
ATOM 15705 C CA . SER D 1 477 ? 72.578 -4.330 35.768 1.00 11.26 477 SER D CA 1
ATOM 15706 C C . SER D 1 477 ? 71.208 -3.671 35.856 1.00 10.75 477 SER D C 1
ATOM 15707 O O . SER D 1 477 ? 71.069 -2.549 36.356 1.00 9.77 477 SER D O 1
ATOM 15710 N N . TRP D 1 478 ? 70.212 -4.372 35.335 1.00 9.32 478 TRP D N 1
ATOM 15711 C CA . TRP D 1 478 ? 68.837 -4.131 35.732 1.00 9.92 478 TRP D CA 1
ATOM 15712 C C . TRP D 1 478 ? 68.714 -4.867 37.078 1.00 9.70 478 TRP D C 1
ATOM 15713 O O . TRP D 1 478 ? 68.417 -6.068 37.142 1.00 9.62 478 TRP D O 1
ATOM 15724 N N . GLY D 1 479 ? 68.982 -4.148 38.164 1.00 10.13 479 GLY D N 1
ATOM 15725 C CA . GLY D 1 479 ? 69.297 -4.781 39.440 1.00 9.90 479 GLY D CA 1
ATOM 15726 C C . GLY D 1 479 ? 68.173 -5.534 40.112 1.00 10.06 479 GLY D C 1
ATOM 15727 O O . GLY D 1 479 ? 68.330 -6.719 40.437 1.00 10.17 479 GLY D O 1
ATOM 15728 N N . ALA D 1 480 ? 67.030 -4.876 40.343 1.00 9.53 480 ALA D N 1
ATOM 15729 C CA . ALA D 1 480 ? 65.963 -5.570 41.094 1.00 10.06 480 ALA D CA 1
ATOM 15730 C C . ALA D 1 480 ? 65.493 -6.812 40.347 1.00 9.44 480 ALA D C 1
ATOM 15731 O O . ALA D 1 480 ? 65.158 -7.819 40.961 1.00 9.98 480 ALA D O 1
ATOM 15733 N N . THR D 1 481 ? 65.485 -6.736 39.013 1.00 9.93 481 THR D N 1
ATOM 15734 C CA . THR D 1 481 ? 65.124 -7.889 38.181 1.00 10.49 481 THR D CA 1
ATOM 15735 C C . THR D 1 481 ? 66.175 -9.000 38.240 1.00 10.29 481 THR D C 1
ATOM 15736 O O . THR D 1 481 ? 65.838 -10.167 38.251 1.00 10.09 481 THR D O 1
ATOM 15740 N N . LEU D 1 482 ? 67.450 -8.630 38.314 1.00 10.61 482 LEU D N 1
ATOM 15741 C CA . LEU D 1 482 ? 68.514 -9.628 38.521 1.00 10.98 482 LEU D CA 1
ATOM 15742 C C . LEU D 1 482 ? 68.345 -10.297 39.903 1.00 10.98 482 LEU D C 1
ATOM 15743 O O . LEU D 1 482 ? 68.425 -11.522 40.019 1.00 10.42 482 LEU D O 1
ATOM 15748 N N . HIS D 1 483 ? 68.065 -9.500 40.937 1.00 10.74 483 HIS D N 1
ATOM 15749 C CA . HIS D 1 483 ? 67.743 -10.058 42.254 1.00 11.04 483 HIS D CA 1
ATOM 15750 C C . HIS D 1 483 ? 66.584 -11.041 42.172 1.00 10.82 483 HIS D C 1
ATOM 15751 O O . HIS D 1 483 ? 66.644 -12.120 42.759 1.00 11.74 483 HIS D O 1
ATOM 15758 N N . PHE D 1 484 ? 65.533 -10.674 41.437 1.00 10.41 484 PHE D N 1
ATOM 15759 C CA . PHE D 1 484 ? 64.391 -11.576 41.276 1.00 10.76 484 PHE D CA 1
ATOM 15760 C C . PHE D 1 484 ? 64.829 -12.937 40.717 1.00 10.81 484 PHE D C 1
ATOM 15761 O O . PHE D 1 484 ? 64.409 -13.990 41.202 1.00 11.45 484 PHE D O 1
ATOM 15769 N N . GLN D 1 485 ? 65.658 -12.916 39.682 1.00 10.45 485 GLN D N 1
ATOM 15770 C CA . GLN D 1 485 ? 66.123 -14.163 39.090 1.00 10.62 485 GLN D CA 1
ATOM 15771 C C . GLN D 1 485 ? 66.909 -15.026 40.092 1.00 11.94 485 GLN D C 1
ATOM 15772 O O . GLN D 1 485 ? 66.670 -16.232 40.191 1.00 12.61 485 GLN D O 1
ATOM 15778 N N . GLN D 1 486 ? 67.849 -14.412 40.805 1.00 13.05 486 GLN D N 1
ATOM 15779 C CA . GLN D 1 486 ? 68.670 -15.126 41.796 1.00 15.07 486 GLN D CA 1
ATOM 15780 C C . GLN D 1 486 ? 67.832 -15.704 42.938 1.00 15.81 486 GLN D C 1
ATOM 15781 O O . GLN D 1 486 ? 67.986 -16.873 43.303 1.00 16.28 486 GLN D O 1
ATOM 15787 N N . LEU D 1 487 ? 66.922 -14.888 43.461 1.00 17.03 487 LEU D N 1
ATOM 15788 C CA . LEU D 1 487 ? 66.125 -15.216 44.659 1.00 17.90 487 LEU D CA 1
ATOM 15789 C C . LEU D 1 487 ? 64.899 -16.065 44.388 1.00 18.46 487 LEU D C 1
ATOM 15790 O O . LEU D 1 487 ? 64.540 -16.930 45.203 1.00 19.10 487 LEU D O 1
ATOM 15795 N N . ALA D 1 488 ? 64.236 -15.812 43.262 1.00 17.99 488 ALA D N 1
ATOM 15796 C CA . ALA D 1 488 ? 62.990 -16.501 42.956 1.00 17.90 488 ALA D CA 1
ATOM 15797 C C . ALA D 1 488 ? 63.170 -17.707 42.035 1.00 17.84 488 ALA D C 1
ATOM 15798 O O . ALA D 1 488 ? 62.315 -18.597 42.004 1.00 18.16 488 ALA D O 1
ATOM 15800 N N . VAL D 1 489 ? 64.273 -17.743 41.288 1.00 17.32 489 VAL D N 1
ATOM 15801 C CA . VAL D 1 489 ? 64.498 -18.827 40.335 1.00 17.01 489 VAL D CA 1
ATOM 15802 C C . VAL D 1 489 ? 65.763 -19.619 40.662 1.00 17.23 489 VAL D C 1
ATOM 15803 O O . VAL D 1 489 ? 65.743 -20.855 40.696 1.00 17.76 489 VAL D O 1
ATOM 15807 N N . GLY D 1 490 ? 66.858 -18.912 40.899 1.00 16.79 490 GLY D N 1
ATOM 15808 C CA . GLY D 1 490 ? 68.098 -19.577 41.279 1.00 16.59 490 GLY D CA 1
ATOM 15809 C C . GLY D 1 490 ? 69.343 -18.833 40.865 1.00 16.38 490 GLY D C 1
ATOM 15810 O O . GLY D 1 490 ? 69.324 -18.019 39.922 1.00 15.79 490 GLY D O 1
ATOM 15811 N N . PRO D 1 491 ? 70.461 -19.126 41.549 1.00 16.59 491 PRO D N 1
ATOM 15812 C CA . PRO D 1 491 ? 71.685 -18.353 41.391 1.00 17.14 491 PRO D CA 1
ATOM 15813 C C . PRO D 1 491 ? 72.281 -18.452 39.987 1.00 17.42 491 PRO D C 1
ATOM 15814 O O . PRO D 1 491 ? 72.978 -17.538 39.542 1.00 17.85 491 PRO D O 1
ATOM 15818 N N . ASN D 1 492 ? 72.002 -19.552 39.300 1.00 17.67 492 ASN D N 1
ATOM 15819 C CA . ASN D 1 492 ? 72.552 -19.774 37.966 1.00 17.60 492 ASN D CA 1
ATOM 15820 C C . ASN D 1 492 ? 71.562 -19.400 36.867 1.00 17.83 492 ASN D C 1
ATOM 15821 O O . ASN D 1 492 ? 71.757 -19.740 35.699 1.00 18.44 492 ASN D O 1
ATOM 15826 N N . ARG D 1 493 ? 70.515 -18.677 37.250 1.00 17.11 493 ARG D N 1
ATOM 15827 C CA . ARG D 1 493 ? 69.415 -18.375 36.335 1.00 16.60 493 ARG D CA 1
ATOM 15828 C C . ARG D 1 493 ? 69.344 -16.899 35.913 1.00 16.21 493 ARG D C 1
ATOM 15829 O O . ARG D 1 493 ? 68.291 -16.424 35.482 1.00 16.23 493 ARG D O 1
ATOM 15837 N N . VAL D 1 494 ? 70.467 -16.190 36.017 1.00 15.74 494 VAL D N 1
ATOM 15838 C CA . VAL D 1 494 ? 70.552 -14.792 35.591 1.00 15.28 494 VAL D CA 1
ATOM 15839 C C . VAL D 1 494 ? 70.625 -14.748 34.073 1.00 15.08 494 VAL D C 1
ATOM 15840 O O . VAL D 1 494 ? 71.500 -15.391 33.459 1.00 15.32 494 VAL D O 1
ATOM 15844 N N . THR D 1 495 ? 69.695 -14.002 33.469 1.00 14.25 495 THR D N 1
ATOM 15845 C CA . THR D 1 495 ? 69.632 -13.879 32.013 1.00 13.88 495 THR D CA 1
ATOM 15846 C C . THR D 1 495 ? 68.863 -12.617 31.611 1.00 13.54 495 THR D C 1
ATOM 15847 O O . THR D 1 495 ? 67.781 -12.343 32.144 1.00 13.92 495 THR D O 1
ATOM 15851 N N . GLY D 1 496 ? 69.458 -11.842 30.710 1.00 12.02 496 GLY D N 1
ATOM 15852 C CA . GLY D 1 496 ? 68.824 -10.629 30.197 1.00 11.96 496 GLY D CA 1
ATOM 15853 C C . GLY D 1 496 ? 68.817 -9.438 31.139 1.00 11.76 496 GLY D C 1
ATOM 15854 O O . GLY D 1 496 ? 68.173 -8.418 30.857 1.00 11.06 496 GLY D O 1
ATOM 15855 N N . THR D 1 497 ? 69.556 -9.534 32.247 1.00 11.56 497 THR D N 1
ATOM 15856 C CA . THR D 1 497 ? 69.529 -8.480 33.273 1.00 11.98 497 THR D CA 1
ATOM 15857 C C . THR D 1 497 ? 70.882 -7.801 33.553 1.00 12.11 497 THR D C 1
ATOM 15858 O O . THR D 1 497 ? 70.922 -6.807 34.283 1.00 12.35 497 THR D O 1
ATOM 15862 N N . ARG D 1 498 ? 71.984 -8.321 33.001 1.00 12.18 498 ARG D N 1
ATOM 15863 C CA . ARG D 1 498 ? 73.274 -7.639 33.172 1.00 12.71 498 ARG D CA 1
ATOM 15864 C C . ARG D 1 498 ? 73.471 -6.493 32.180 1.00 12.04 498 ARG D C 1
ATOM 15865 O O . ARG D 1 498 ? 72.991 -6.534 31.053 1.00 11.76 498 ARG D O 1
ATOM 15873 N N . LEU D 1 499 ? 74.136 -5.441 32.634 1.00 11.79 499 LEU D N 1
ATOM 15874 C CA . LEU D 1 499 ? 74.401 -4.292 31.794 1.00 11.36 499 LEU D CA 1
ATOM 15875 C C . LEU D 1 499 ? 75.844 -3.844 32.016 1.00 12.21 499 LEU D C 1
ATOM 15876 O O . LEU D 1 499 ? 76.112 -2.780 32.584 1.00 11.73 499 LEU D O 1
ATOM 15881 N N . GLU D 1 500 ? 76.766 -4.687 31.566 1.00 13.06 500 GLU D N 1
ATOM 15882 C CA . GLU D 1 500 ? 78.189 -4.477 31.840 1.00 14.83 500 GLU D CA 1
ATOM 15883 C C . GLU D 1 500 ? 78.860 -3.742 30.681 1.00 14.96 500 GLU D C 1
ATOM 15884 O O . GLU D 1 500 ? 79.817 -4.241 30.084 1.00 16.26 500 GLU D O 1
ATOM 15890 N N . ASN D 1 501 ? 78.311 -2.580 30.337 1.00 14.75 501 ASN D N 1
ATOM 15891 C CA . ASN D 1 501 ? 78.830 -1.736 29.265 1.00 15.35 501 ASN D CA 1
ATOM 15892 C C . ASN D 1 501 ? 78.392 -0.290 29.447 1.00 15.26 501 ASN D C 1
ATOM 15893 O O . ASN D 1 501 ? 77.357 -0.025 30.072 1.00 16.13 501 ASN D O 1
ATOM 15898 N N . GLY D 1 502 ? 79.172 0.644 28.903 1.00 15.39 502 GLY D N 1
ATOM 15899 C CA . GLY D 1 502 ? 78.716 2.021 28.743 1.00 15.38 502 GLY D CA 1
ATOM 15900 C C . GLY D 1 502 ? 79.194 3.011 29.792 1.00 15.49 502 GLY D C 1
ATOM 15901 O O . GLY D 1 502 ? 79.069 2.767 31.001 1.00 16.22 502 GLY D O 1
ATOM 15902 N N . SER D 1 503 ? 79.699 4.144 29.315 1.00 14.44 503 SER D N 1
ATOM 15903 C CA . SER D 1 503 ? 80.110 5.247 30.174 1.00 13.88 503 SER D CA 1
ATOM 15904 C C . SER D 1 503 ? 79.042 6.325 30.128 1.00 13.15 503 SER D C 1
ATOM 15905 O O . SER D 1 503 ? 79.044 7.159 29.233 1.00 12.85 503 SER D O 1
ATOM 15908 N N . TYR D 1 504 ? 78.122 6.300 31.093 1.00 12.78 504 TYR D N 1
ATOM 15909 C CA . TYR D 1 504 ? 76.993 7.246 31.095 1.00 12.38 504 TYR D CA 1
ATOM 15910 C C . TYR D 1 504 ? 77.419 8.718 31.267 1.00 12.15 504 TYR D C 1
ATOM 15911 O O . TYR D 1 504 ? 76.835 9.626 30.668 1.00 12.06 504 TYR D O 1
ATOM 15920 N N . HIS D 1 505 ? 78.444 8.948 32.088 1.00 12.27 505 HIS D N 1
ATOM 15921 C CA . HIS D 1 505 ? 78.969 10.305 32.280 1.00 12.07 505 HIS D CA 1
ATOM 15922 C C . HIS D 1 505 ? 79.631 10.764 30.978 1.00 11.68 505 HIS D C 1
ATOM 15923 O O . HIS D 1 505 ? 79.576 11.947 30.627 1.00 10.88 505 HIS D O 1
ATOM 15930 N N . GLY D 1 506 ? 80.202 9.804 30.244 1.00 11.67 506 GLY D N 1
ATOM 15931 C CA . GLY D 1 506 ? 80.741 10.068 28.908 1.00 11.98 506 GLY D CA 1
ATOM 15932 C C . GLY D 1 506 ? 79.656 10.475 27.922 1.00 11.93 506 GLY D C 1
ATOM 15933 O O . GLY D 1 506 ? 79.857 11.343 27.092 1.00 12.57 506 GLY D O 1
ATOM 15934 N N . VAL D 1 507 ? 78.496 9.819 28.000 1.00 11.88 507 VAL D N 1
ATOM 15935 C CA . VAL D 1 507 ? 77.338 10.247 27.191 1.00 12.05 507 VAL D CA 1
ATOM 15936 C C . VAL D 1 507 ? 76.894 11.664 27.582 1.00 11.88 507 VAL D C 1
ATOM 15937 O O . VAL D 1 507 ? 76.682 12.510 26.714 1.00 12.34 507 VAL D O 1
ATOM 15941 N N . ALA D 1 508 ? 76.749 11.925 28.883 1.00 11.96 508 ALA D N 1
ATOM 15942 C CA . ALA D 1 508 ? 76.405 13.264 29.370 1.00 12.22 508 ALA D CA 1
ATOM 15943 C C . ALA D 1 508 ? 77.372 14.317 28.845 1.00 12.32 508 ALA D C 1
ATOM 15944 O O . ALA D 1 508 ? 76.957 15.377 28.346 1.00 12.05 508 ALA D O 1
ATOM 15946 N N . ALA D 1 509 ? 78.664 14.013 28.953 1.00 12.84 509 ALA D N 1
ATOM 15947 C CA . ALA D 1 509 ? 79.715 14.919 28.476 1.00 13.27 509 ALA D CA 1
ATOM 15948 C C . ALA D 1 509 ? 79.612 15.181 26.969 1.00 13.52 509 ALA D C 1
ATOM 15949 O O . ALA D 1 509 ? 79.774 16.317 26.518 1.00 13.84 509 ALA D O 1
ATOM 15951 N N . ALA D 1 510 ? 79.306 14.147 26.192 1.00 13.65 510 ALA D N 1
ATOM 15952 C CA . ALA D 1 510 ? 79.147 14.323 24.737 1.00 13.48 510 ALA D CA 1
ATOM 15953 C C . ALA D 1 510 ? 77.960 15.227 24.383 1.00 13.58 510 ALA D C 1
ATOM 15954 O O . ALA D 1 510 ? 77.927 15.824 23.306 1.00 13.32 510 ALA D O 1
ATOM 15956 N N . PHE D 1 511 ? 76.999 15.338 25.304 1.00 13.37 511 PHE D N 1
ATOM 15957 C CA . PHE D 1 511 ? 75.859 16.243 25.145 1.00 13.52 511 PHE D CA 1
ATOM 15958 C C . PHE D 1 511 ? 76.107 17.622 25.764 1.00 13.98 511 PHE D C 1
ATOM 15959 O O . PHE D 1 511 ? 75.216 18.487 25.741 1.00 14.91 511 PHE D O 1
ATOM 15967 N N . GLY D 1 512 ? 77.299 17.818 26.328 1.00 14.28 512 GLY D N 1
ATOM 15968 C CA . GLY D 1 512 ? 77.677 19.104 26.899 1.00 14.65 512 GLY D CA 1
ATOM 15969 C C . GLY D 1 512 ? 77.432 19.295 28.393 1.00 15.14 512 GLY D C 1
ATOM 15970 O O . GLY D 1 512 ? 77.640 20.391 28.914 1.00 15.17 512 GLY D O 1
ATOM 15971 N N . ALA D 1 513 ? 76.980 18.252 29.084 1.00 15.60 513 ALA D N 1
ATOM 15972 C CA . ALA D 1 513 ? 76.756 18.327 30.528 1.00 15.83 513 ALA D CA 1
ATOM 15973 C C . ALA D 1 513 ? 78.005 17.883 31.295 1.00 16.05 513 ALA D C 1
ATOM 15974 O O . ALA D 1 513 ? 78.817 17.107 30.778 1.00 16.59 513 ALA D O 1
ATOM 15976 N N . ASP D 1 514 ? 78.170 18.386 32.520 1.00 16.77 514 ASP D N 1
ATOM 15977 C CA . ASP D 1 514 ? 79.315 18.002 33.351 1.00 16.93 514 ASP D CA 1
ATOM 15978 C C . ASP D 1 514 ? 79.225 16.542 33.769 1.00 17.04 514 ASP D C 1
ATOM 15979 O O . ASP D 1 514 ? 78.203 16.108 34.297 1.00 17.06 514 ASP D O 1
ATOM 15984 N N . GLY D 1 515 ? 80.298 15.792 33.535 1.00 16.39 515 GLY D N 1
ATOM 15985 C CA . GLY D 1 515 ? 80.343 14.376 33.844 1.00 16.72 515 GLY D CA 1
ATOM 15986 C C . GLY D 1 515 ? 81.283 14.075 34.992 1.00 16.79 515 GLY D C 1
ATOM 15987 O O . GLY D 1 515 ? 82.388 14.622 35.060 1.00 17.82 515 GLY D O 1
ATOM 15988 N N . TYR D 1 516 ? 80.839 13.202 35.888 1.00 16.36 516 TYR D N 1
ATOM 15989 C CA . TYR D 1 516 ? 81.639 12.736 37.013 1.00 16.00 516 TYR D CA 1
ATOM 15990 C C . TYR D 1 516 ? 81.488 11.222 37.136 1.00 16.20 516 TYR D C 1
ATOM 15991 O O . TYR D 1 516 ? 80.393 10.664 36.920 1.00 15.66 516 TYR D O 1
ATOM 16000 N N . HIS D 1 517 ? 82.582 10.552 37.480 1.00 15.54 517 HIS D N 1
ATOM 16001 C CA . HIS D 1 517 ? 82.539 9.144 37.803 1.00 16.08 517 HIS D CA 1
ATOM 16002 C C . HIS D 1 517 ? 83.159 8.950 39.176 1.00 15.50 517 HIS D C 1
ATOM 16003 O O . HIS D 1 517 ? 84.282 9.392 39.420 1.00 15.76 517 HIS D O 1
ATOM 16010 N N . VAL D 1 518 ? 82.431 8.293 40.068 1.00 14.68 518 VAL D N 1
ATOM 16011 C CA . VAL D 1 518 ? 82.862 8.129 41.457 1.00 13.69 518 VAL D CA 1
ATOM 16012 C C . VAL D 1 518 ? 82.584 6.712 41.925 1.00 13.78 518 VAL D C 1
ATOM 16013 O O . VAL D 1 518 ? 81.766 5.992 41.335 1.00 13.13 518 VAL D O 1
ATOM 16017 N N . ASP D 1 519 ? 83.273 6.292 42.981 1.00 13.64 519 ASP D N 1
ATOM 16018 C CA . ASP D 1 519 ? 83.163 4.906 43.437 1.00 13.79 519 ASP D CA 1
ATOM 16019 C C . ASP D 1 519 ? 83.365 4.753 44.946 1.00 13.08 519 ASP D C 1
ATOM 16020 O O . ASP D 1 519 ? 83.575 3.646 45.431 1.00 12.87 519 ASP D O 1
ATOM 16025 N N . SER D 1 520 ? 83.289 5.863 45.679 1.00 13.25 520 SER D N 1
ATOM 16026 C CA . SER D 1 520 ? 83.471 5.831 47.124 1.00 13.88 520 SER D CA 1
ATOM 16027 C C . SER D 1 520 ? 82.678 6.952 47.804 1.00 13.94 520 SER D C 1
ATOM 16028 O O . SER D 1 520 ? 82.276 7.926 47.162 1.00 13.97 520 SER D O 1
ATOM 16031 N N . VAL D 1 521 ? 82.471 6.822 49.114 1.00 14.54 521 VAL D N 1
ATOM 16032 C CA . VAL D 1 521 ? 81.850 7.883 49.875 1.00 14.93 521 VAL D CA 1
ATOM 16033 C C . VAL D 1 521 ? 82.593 9.205 49.659 1.00 14.85 521 VAL D C 1
ATOM 16034 O O . VAL D 1 521 ? 81.974 10.228 49.369 1.00 14.70 521 VAL D O 1
ATOM 16038 N N . GLU D 1 522 ? 83.919 9.196 49.793 1.00 15.20 522 GLU D N 1
ATOM 16039 C CA . GLU D 1 522 ? 84.690 10.443 49.652 1.00 15.90 522 GLU D CA 1
ATOM 16040 C C . GLU D 1 522 ? 84.594 11.072 48.253 1.00 15.67 522 GLU D C 1
ATOM 16041 O O . GLU D 1 522 ? 84.393 12.280 48.122 1.00 15.86 522 GLU D O 1
ATOM 16043 N N . SER D 1 523 ? 84.732 10.256 47.210 1.00 15.58 523 SER D N 1
ATOM 16044 C CA . SER D 1 523 ? 84.706 10.777 45.843 1.00 15.17 523 SER D CA 1
ATOM 16045 C C . SER D 1 523 ? 83.296 11.243 45.451 1.00 15.00 523 SER D C 1
ATOM 16046 O O . SER D 1 523 ? 83.129 12.310 44.834 1.00 14.57 523 SER D O 1
ATOM 16049 N N . PHE D 1 524 ? 82.296 10.460 45.848 1.00 15.11 524 PHE D N 1
ATOM 16050 C CA . PHE D 1 524 ? 80.889 10.849 45.652 1.00 15.34 524 PHE D CA 1
ATOM 16051 C C . PHE D 1 524 ? 80.546 12.159 46.384 1.00 15.42 524 PHE D C 1
ATOM 16052 O O . PHE D 1 524 ? 79.984 13.071 45.775 1.00 16.32 524 PHE D O 1
ATOM 16060 N N . SER D 1 525 ? 80.892 12.261 47.673 1.00 15.49 525 SER D N 1
ATOM 16061 C CA A SER D 1 525 ? 80.643 13.487 48.428 0.50 15.66 525 SER D CA 1
ATOM 16062 C CA B SER D 1 525 ? 80.658 13.489 48.437 0.50 15.28 525 SER D CA 1
ATOM 16063 C C . SER D 1 525 ? 81.245 14.704 47.723 1.00 15.37 525 SER D C 1
ATOM 16064 O O . SER D 1 525 ? 80.588 15.739 47.588 1.00 15.31 525 SER D O 1
ATOM 16069 N N . ALA D 1 526 ? 82.486 14.576 47.258 1.00 15.26 526 ALA D N 1
ATOM 16070 C CA . ALA D 1 526 ? 83.174 15.666 46.562 1.00 15.42 526 ALA D CA 1
ATOM 16071 C C . ALA D 1 526 ? 82.441 16.077 45.293 1.00 15.38 526 ALA D C 1
ATOM 16072 O O . ALA D 1 526 ? 82.193 17.267 45.059 1.00 15.34 526 ALA D O 1
ATOM 16074 N N . ALA D 1 527 ? 82.065 15.081 44.497 1.00 15.12 527 ALA D N 1
ATOM 16075 C CA . ALA D 1 527 ? 81.414 15.324 43.212 1.00 14.93 527 ALA D CA 1
ATOM 16076 C C . ALA D 1 527 ? 80.063 16.001 43.420 1.00 14.68 527 ALA D C 1
ATOM 16077 O O . ALA D 1 527 ? 79.746 16.982 42.740 1.00 15.06 527 ALA D O 1
ATOM 16079 N N . LEU D 1 528 ? 79.289 15.488 44.376 1.00 14.88 528 LEU D N 1
ATOM 16080 C CA . LEU D 1 528 ? 77.948 16.013 44.644 1.00 15.09 528 LEU D CA 1
ATOM 16081 C C . LEU D 1 528 ? 78.014 17.444 45.156 1.00 15.59 528 LEU D C 1
ATOM 16082 O O . LEU D 1 528 ? 77.228 18.297 44.733 1.00 16.06 528 LEU D O 1
ATOM 16087 N N . ALA D 1 529 ? 78.945 17.703 46.075 1.00 16.08 529 ALA D N 1
ATOM 16088 C CA . ALA D 1 529 ? 79.135 19.062 46.584 1.00 16.19 529 ALA D CA 1
ATOM 16089 C C . ALA D 1 529 ? 79.504 20.021 45.452 1.00 16.18 529 ALA D C 1
ATOM 16090 O O . ALA D 1 529 ? 78.938 21.108 45.334 1.00 16.01 529 ALA D O 1
ATOM 16092 N N . GLN D 1 530 ? 80.409 19.599 44.577 1.00 16.35 530 GLN D N 1
ATOM 16093 C CA . GLN D 1 530 ? 80.775 20.430 43.441 1.00 16.96 530 GLN D CA 1
ATOM 16094 C C . GLN D 1 530 ? 79.615 20.688 42.471 1.00 16.41 530 GLN D C 1
ATOM 16095 O O . GLN D 1 530 ? 79.397 21.824 42.038 1.00 16.61 530 GLN D O 1
ATOM 16101 N N . ALA D 1 531 ? 78.869 19.629 42.146 1.00 16.11 531 ALA D N 1
ATOM 16102 C CA . ALA D 1 531 ? 77.703 19.744 41.264 1.00 15.59 531 ALA D CA 1
ATOM 16103 C C . ALA D 1 531 ? 76.665 20.704 41.852 1.00 15.06 531 ALA D C 1
ATOM 16104 O O . ALA D 1 531 ? 76.101 21.528 41.136 1.00 14.93 531 ALA D O 1
ATOM 16106 N N . LEU D 1 532 ? 76.437 20.609 43.163 1.00 14.92 532 LEU D N 1
ATOM 16107 C CA . LEU D 1 532 ? 75.458 21.468 43.834 1.00 15.83 532 LEU D CA 1
ATOM 16108 C C . LEU D 1 532 ? 75.903 22.924 43.896 1.00 16.72 532 LEU D C 1
ATOM 16109 O O . LEU D 1 532 ? 75.061 23.829 43.934 1.00 17.75 532 LEU D O 1
ATOM 16114 N N . ALA D 1 533 ? 77.218 23.144 43.903 1.00 17.64 533 ALA D N 1
ATOM 16115 C CA . ALA D 1 533 ? 77.770 24.499 43.986 1.00 18.67 533 ALA D CA 1
ATOM 16116 C C . ALA D 1 533 ? 77.631 25.324 42.691 1.00 19.29 533 ALA D C 1
ATOM 16117 O O . ALA D 1 533 ? 77.727 26.548 42.731 1.00 20.05 533 ALA D O 1
ATOM 16119 N N . HIS D 1 534 ? 77.402 24.656 41.556 1.00 20.18 534 HIS D N 1
ATOM 16120 C CA . HIS D 1 534 ? 77.272 25.313 40.249 1.00 20.80 534 HIS D CA 1
ATOM 16121 C C . HIS D 1 534 ? 75.861 25.191 39.682 1.00 20.63 534 HIS D C 1
ATOM 16122 O O . HIS D 1 534 ? 75.206 24.164 39.863 1.00 20.18 534 HIS D O 1
ATOM 16129 N N . ASN D 1 535 ? 75.405 26.231 38.989 1.00 20.01 535 ASN D N 1
ATOM 16130 C CA . ASN D 1 535 ? 74.125 26.174 38.298 1.00 20.27 535 ASN D CA 1
ATOM 16131 C C . ASN D 1 535 ? 74.311 25.572 36.902 1.00 19.56 535 ASN D C 1
ATOM 16132 O O . ASN D 1 535 ? 74.162 26.260 35.896 1.00 19.74 535 ASN D O 1
ATOM 16134 N N . ARG D 1 536 ? 74.663 24.287 36.854 1.00 18.49 536 ARG D N 1
ATOM 16135 C CA . ARG D 1 536 ? 74.949 23.608 35.589 1.00 17.71 536 ARG D CA 1
ATOM 16136 C C . ARG D 1 536 ? 74.367 22.205 35.646 1.00 16.83 536 ARG D C 1
ATOM 16137 O O . ARG D 1 536 ? 74.367 21.588 36.715 1.00 16.14 536 ARG D O 1
ATOM 16145 N N . PRO D 1 537 ? 73.889 21.685 34.498 1.00 15.93 537 PRO D N 1
ATOM 16146 C CA . PRO D 1 537 ? 73.444 20.289 34.522 1.00 15.65 537 PRO D CA 1
ATOM 16147 C C . PRO D 1 537 ? 74.641 19.351 34.700 1.00 15.40 537 PRO D C 1
ATOM 16148 O O . PRO D 1 537 ? 75.761 19.677 34.274 1.00 15.49 537 PRO D O 1
ATOM 16152 N N . ALA D 1 538 ? 74.415 18.213 35.343 1.00 14.10 538 ALA D N 1
ATOM 16153 C CA . ALA D 1 538 ? 75.502 17.300 35.684 1.00 13.27 538 ALA D CA 1
ATOM 16154 C C . ALA D 1 538 ? 75.023 15.873 35.675 1.00 12.84 538 ALA D C 1
ATOM 16155 O O . ALA D 1 538 ? 73.845 15.602 35.941 1.00 12.56 538 ALA D O 1
ATOM 16157 N N . CYS D 1 539 ? 75.959 14.969 35.388 1.00 12.13 539 CYS D N 1
ATOM 16158 C CA . CYS D 1 539 ? 75.764 13.535 35.545 1.00 11.96 539 CYS D CA 1
ATOM 16159 C C . CYS D 1 539 ? 76.844 13.012 36.479 1.00 12.63 539 CYS D C 1
ATOM 16160 O O . CYS D 1 539 ? 78.037 13.154 36.194 1.00 13.03 539 CYS D O 1
ATOM 16163 N N . ILE D 1 540 ? 76.428 12.438 37.602 1.00 12.18 540 ILE D N 1
ATOM 16164 C CA . ILE D 1 540 ? 77.353 11.745 38.489 1.00 12.21 540 ILE D CA 1
ATOM 16165 C C . ILE D 1 540 ? 77.110 10.243 38.393 1.00 12.34 540 ILE D C 1
ATOM 16166 O O . ILE D 1 540 ? 76.090 9.741 38.861 1.00 12.56 540 ILE D O 1
ATOM 16171 N N . ASN D 1 541 ? 78.060 9.534 37.786 1.00 12.34 541 ASN D N 1
ATOM 16172 C CA . ASN D 1 541 ? 77.994 8.087 37.622 1.00 12.90 541 ASN D CA 1
ATOM 16173 C C . ASN D 1 541 ? 78.635 7.451 38.853 1.00 12.82 541 ASN D C 1
ATOM 16174 O O . ASN D 1 541 ? 79.856 7.551 39.052 1.00 12.94 541 ASN D O 1
ATOM 16179 N N . VAL D 1 542 ? 77.808 6.801 39.675 1.00 12.52 542 VAL D N 1
ATOM 16180 C CA . VAL D 1 542 ? 78.252 6.241 40.949 1.00 12.48 542 VAL D CA 1
ATOM 16181 C C . VAL D 1 542 ? 78.338 4.705 40.924 1.00 12.82 542 VAL D C 1
ATOM 16182 O O . VAL D 1 542 ? 77.297 4.007 40.915 1.00 12.46 542 VAL D O 1
ATOM 16186 N N . ALA D 1 543 ? 79.563 4.160 40.923 1.00 12.43 543 ALA D N 1
ATOM 16187 C CA . ALA D 1 543 ? 79.735 2.706 41.009 1.00 12.23 543 ALA D CA 1
ATOM 16188 C C . ALA D 1 543 ? 79.302 2.190 42.376 1.00 12.46 543 ALA D C 1
ATOM 16189 O O . ALA D 1 543 ? 79.902 2.570 43.389 1.00 12.01 543 ALA D O 1
ATOM 16191 N N . VAL D 1 544 ? 78.257 1.349 42.404 1.00 11.98 544 VAL D N 1
ATOM 16192 C CA A VAL D 1 544 ? 77.728 0.795 43.650 0.50 12.70 544 VAL D CA 1
ATOM 16193 C CA B VAL D 1 544 ? 77.762 0.768 43.668 0.50 11.98 544 VAL D CA 1
ATOM 16194 C C . VAL D 1 544 ? 77.623 -0.748 43.607 1.00 12.57 544 VAL D C 1
ATOM 16195 O O . VAL D 1 544 ? 77.438 -1.333 42.533 1.00 12.48 544 VAL D O 1
ATOM 16202 N N . ALA D 1 545 ? 77.728 -1.390 44.773 1.00 12.75 545 ALA D N 1
ATOM 16203 C CA . ALA D 1 545 ? 77.526 -2.828 44.898 1.00 13.28 545 ALA D CA 1
ATOM 16204 C C . ALA D 1 545 ? 76.102 -3.243 44.463 1.00 13.88 545 ALA D C 1
ATOM 16205 O O . ALA D 1 545 ? 75.137 -2.510 44.681 1.00 14.46 545 ALA D O 1
ATOM 16207 N N . LEU D 1 546 ? 76.001 -4.421 43.860 1.00 13.70 546 LEU D N 1
ATOM 16208 C CA . LEU D 1 546 ? 74.728 -4.981 43.417 1.00 13.83 546 LEU D CA 1
ATOM 16209 C C . LEU D 1 546 ? 74.135 -5.918 44.467 1.00 14.16 546 LEU D C 1
ATOM 16210 O O . LEU D 1 546 ? 72.917 -5.979 44.653 1.00 13.13 546 LEU D O 1
ATOM 16215 N N . ASP D 1 547 ? 74.998 -6.650 45.161 1.00 13.81 547 ASP D N 1
ATOM 16216 C CA . ASP D 1 547 ? 74.546 -7.759 45.989 1.00 15.13 547 ASP D CA 1
ATOM 16217 C C . ASP D 1 547 ? 73.645 -7.420 47.190 1.00 14.23 547 ASP D C 1
ATOM 16218 O O . ASP D 1 547 ? 72.801 -8.243 47.548 1.00 14.07 547 ASP D O 1
ATOM 16223 N N . PRO D 1 548 ? 73.828 -6.233 47.822 1.00 14.44 548 PRO D N 1
ATOM 16224 C CA . PRO D 1 548 ? 73.001 -5.954 49.003 1.00 14.49 548 PRO D CA 1
ATOM 16225 C C . PRO D 1 548 ? 71.506 -5.951 48.689 1.00 14.44 548 PRO D C 1
ATOM 16226 O O . PRO D 1 548 ? 71.091 -5.471 47.624 1.00 13.97 548 PRO D O 1
ATOM 16230 N N . ILE D 1 549 ? 70.722 -6.515 49.607 1.00 14.40 549 ILE D N 1
ATOM 16231 C CA . ILE D 1 549 ? 69.268 -6.624 49.453 1.00 14.43 549 ILE D CA 1
ATOM 16232 C C . ILE D 1 549 ? 68.633 -5.564 50.351 1.00 14.75 549 ILE D C 1
ATOM 16233 O O . ILE D 1 549 ? 68.815 -5.607 51.583 1.00 14.92 549 ILE D O 1
ATOM 16238 N N . PRO D 1 550 ? 67.929 -4.582 49.748 1.00 14.32 550 PRO D N 1
ATOM 16239 C CA . PRO D 1 550 ? 67.318 -3.541 50.582 1.00 14.08 550 PRO D CA 1
ATOM 16240 C C . PRO D 1 550 ? 66.225 -4.136 51.464 1.00 14.34 550 PRO D C 1
ATOM 16241 O O . PRO D 1 550 ? 65.578 -5.098 51.050 1.00 13.81 550 PRO D O 1
ATOM 16245 N N . PRO D 1 551 ? 66.010 -3.559 52.662 1.00 14.78 551 PRO D N 1
ATOM 16246 C CA . PRO D 1 551 ? 64.967 -4.064 53.566 1.00 15.67 551 PRO D CA 1
ATOM 16247 C C . PRO D 1 551 ? 63.613 -4.279 52.867 1.00 15.79 551 PRO D C 1
ATOM 16248 O O . PRO D 1 551 ? 62.977 -5.314 53.090 1.00 16.28 551 PRO D O 1
ATOM 16252 N N . GLU D 1 552 ? 63.196 -3.334 52.018 1.00 16.69 552 GLU D N 1
ATOM 16253 C CA . GLU D 1 552 ? 61.896 -3.441 51.335 1.00 18.22 552 GLU D CA 1
ATOM 16254 C C . GLU D 1 552 ? 61.828 -4.678 50.431 1.00 19.68 552 GLU D C 1
ATOM 16255 O O . GLU D 1 552 ? 60.767 -5.299 50.280 1.00 20.64 552 GLU D O 1
ATOM 16261 N N . GLU D 1 553 ? 62.967 -5.051 49.858 1.00 20.64 553 GLU D N 1
ATOM 16262 C CA . GLU D 1 553 ? 63.059 -6.294 49.103 1.00 22.32 553 GLU D CA 1
ATOM 16263 C C . GLU D 1 553 ? 63.093 -7.520 50.033 1.00 23.77 553 GLU D C 1
ATOM 16264 O O . GLU D 1 553 ? 62.420 -8.519 49.777 1.00 24.97 553 GLU D O 1
ATOM 16270 N N . LEU D 1 554 ? 63.868 -7.443 51.116 1.00 25.80 554 LEU D N 1
ATOM 16271 C CA . LEU D 1 554 ? 63.945 -8.542 52.083 1.00 27.02 554 LEU D CA 1
ATOM 16272 C C . LEU D 1 554 ? 62.572 -8.843 52.689 1.00 28.13 554 LEU D C 1
ATOM 16273 O O . LEU D 1 554 ? 62.254 -10.007 52.951 1.00 28.83 554 LEU D O 1
ATOM 16275 N N . ILE D 1 555 ? 61.769 -7.797 52.911 1.00 28.85 555 ILE D N 1
ATOM 16276 C CA . ILE D 1 555 ? 60.382 -7.930 53.392 1.00 29.31 555 ILE D CA 1
ATOM 16277 C C . ILE D 1 555 ? 59.490 -8.714 52.410 1.00 29.87 555 ILE D C 1
ATOM 16278 O O . ILE D 1 555 ? 59.784 -8.815 51.208 1.00 30.24 555 ILE D O 1
#

Solvent-accessible surface area: 63344 Å² total; per-residue (Å²): 90,116,18,32,0,0,19,0,0,1,68,0,2,67,95,23,50,19,101,35,0,0,0,6,8,4,20,7,0,3,25,0,2,16,3,1,81,95,73,133,20,65,25,12,4,0,2,16,4,12,0,0,0,7,0,0,0,0,4,0,18,15,28,42,60,19,0,0,1,0,1,13,0,0,3,4,0,3,16,0,1,5,0,0,0,2,0,82,19,11,12,0,4,0,0,0,0,0,0,4,9,12,11,130,63,19,40,21,26,27,63,23,18,60,15,71,5,28,34,0,0,57,35,0,10,70,46,17,32,66,0,21,17,2,86,12,0,0,46,0,0,0,2,0,1,10,5,0,42,17,37,28,35,1,0,0,0,0,2,0,0,58,9,9,0,71,56,108,15,63,57,129,79,21,135,28,28,82,52,38,34,27,96,81,19,10,23,5,14,64,53,11,15,93,92,4,14,48,34,1,79,104,12,127,73,0,0,0,0,0,0,8,0,0,13,18,24,35,99,102,119,7,1,40,50,0,0,74,35,2,17,0,0,0,0,0,16,29,23,0,0,17,6,0,22,64,5,69,96,52,25,25,2,0,1,4,13,15,2,91,42,3,70,102,39,138,4,20,2,41,4,0,2,0,0,3,0,34,0,0,55,34,3,14,55,25,55,18,99,16,2,11,121,99,11,90,1,0,0,1,0,21,47,2,16,10,2,16,19,28,19,59,16,46,20,1,4,42,4,7,0,0,4,2,0,48,4,2,10,110,30,8,89,92,53,74,102,28,58,134,21,42,131,16,6,50,83,2,69,76,10,31,80,109,35,36,47,61,13,38,90,165,13,71,39,139,165,50,3,13,13,0,35,0,2,57,12,0,14,88,62,10,80,74,32,10,0,0,2,2,1,4,22,9,13,30,27,10,0,2,13,2,0,20,126,25,69,0,14,6,3,9,5,7,15,10,0,10,4,51,4,10,1,3,0,1,0,0,0,0,1,6,3,0,101,115,48,66,52,25,0,0,1,1,1,7,2,2,4,3,6,15,13,2,4,1,0,0,0,0,33,51,76,150,8,13,0,0,0,0,0,8,16,18,83,2,18,9,26,28,0,3,52,0,58,106,66,67,12,117,118,62,36,28,21,0,107,2,109,33,24,36,2,42,22,0,0,57,19,2,48,5,32,37,39,108,10,92,42,64,103,38,0,42,66,8,0,48,94,4,44,75,94,126,125,17,1,0,0,2,0,40,14,24,25,113,29,58,0,28,33,43,130,85,91,115,17,31,0,0,20,0,0,1,71,0,2,67,94,21,46,17,95,38,0,0,0,6,9,5,21,6,0,3,22,0,3,18,3,2,76,94,70,129,18,64,24,14,4,0,2,18,4,12,0,0,0,6,0,0,0,0,4,0,13,16,30,42,63,18,0,1,0,0,1,13,0,0,2,4,0,3,18,0,0,6,0,0,0,2,0,82,18,11,11,0,4,0,0,1,0,0,0,5,9,13,12,138,64,19,39,20,26,26,65,23,18,59,15,70,5,28,34,0,0,58,36,0,10,71,51,17,31,66,0,21,20,4,67,6,0,1,48,0,0,0,2,0,1,9,10,0,41,17,36,28,34,1,0,0,1,0,2,0,0,65,13,16,0,85,69,103,27,64,55,128,86,18,140,27,28,82,51,39,33,28,99,80,18,11,31,4,13,48,51,6,14,95,85,4,15,60,34,1,76,123,13,127,73,0,0,0,0,0,0,8,0,0,14,16,25,31,100,112,119,6,1,37,49,0,0,72,37,2,15,0,0,0,0,0,16,29,21,0,0,16,7,0,23,68,6,64,95,54,20,26,3,0,2,4,14,18,2,90,41,2,68,122,36,137,5,20,2,40,3,0,5,0,0,3,0,35,0,0,54,31,3,13,55,26,57,18,95,16,2,12,122,99,11,90,1,0,0,2,0,22,46,2,16,9,2,14,18,29,20,64,16,44,12,1,4,38,3,7,0,0,4,1,0,49,5,2,11,87,43,3,85,82,61,45,99,28,56,133,19,41,131,18,8,60,79,4,55,62,21,32,98,57,39,43,58,59,12,38,90,131,15,75,35,141,161,52,1,8,13,0,37,0,2,50,13,0,15,113,60,9,81,75,34,10,0,0,1,3,2,5,23,8,12,29,27,11,1,3,12,1,0,21,135,24,74,0,15,3,3,8,6,8,15,10,0,9,4,52,4,9,1,3,0,2,0,0,0,0,1,8,10,1,108,138,61,64,37,36,0,0,1,0,2,7,2,3,5,2,7,17,13,2,4,1,0,0,0,0,34,53,75,120,8,13,0,0,0,0,0,8,11,17,72,3,19,10,26,28,0,3,51,0,54,108,64,66,10,123,91,61,35,29,20,0,105,1,113,31,26,34,1,42,21,0,0,56,19,2,44,7,36,38,40,108,11,89,42,72,75,39,0,46,48,5,0,51,93,2,43,85,92,104,118,16,1,0,0,2,0,37,13,23,26,110,29,64,0,30,27,35,125,56,89,91,122,19,31,0,0,20,0,0,1,69,0,2,63,99,22,49,19,106,44,1,0,0,6,9,5,22,7,0,4,24,0,3,18,3,2,75,94,73,103,18,67,23,12,4,0,2,16,4,12,0,0,0,6,0,0,0,0,3,0,12,14,27,42,79,18,0,0,1,0,1,14,0,0,3,4,0,3,19,1,0,6,0,0,0,2,0,84,18,11,11,0,4,0,0,0,0,1,0,4,9,14,12,135,63,20,40,19,26,28,62,23,19,59,15,72,4,29,35,0,0,59,34,0,10,70,47,16,31,64,0,22,15,2,83,10,0,0,45,0,0,0,2,0,1,9,5,0,41,17,36,30,33,1,0,0,0,0,2,0,0,64,13,15,0,75,67,100,14,41,50,123,71,28,126,32,32,83,56,38,34,27,93,80,18,10,23,4,13,61,52,7,17,90,86,5,16,56,35,1,69,107,12,127,70,0,0,0,0,0,0,7,0,0,14,16,23,33,107,106,120,11,1,46,50,0,0,70,39,1,16,0,0,0,1,0,17,29,21,0,0,16,7,0,23,68,7,67,95,51,24,23,3,0,1,4,15,14,3,97,39,3,70,130,34,113,4,20,2,40,3,0,3,0,0,3,0,33,0,0,53,32,3,15,55,25,63,19,64,18,2,12,124,101,9,89,1,0,0,2,0,22,46,1,18,9,2,16,16,29,20,64,16,40,10,1,4,43,3,7,0,1,3,2,0,37,3,2,10,88,25,10,86,141,62,71,97,27,59,135,20,40,132,17,6,52,80,3,68,78,10,32,70,112,35,38,50,65,13,38,92,107,14,71,40,140,168,46,2,13,12,0,37,0,2,48,9,0,14,186,62,10,81,69,32,10,0,0,2,3,1,4,24,9,13,30,23,12,0,2,12,2,0,20,131,24,74,0,12,5,4,8,5,8,14,10,0,10,4,48,4,9,1,3,0,2,0,0,0,0,1,7,15,0,95,109,60,68,56,26,0,0,0,0,1,7,2,4,5,2,6,16,12,2,4,1,0,0,0,0,35,51,76,151,7,12,0,0,0,0,0,9,16,20,74,2,18,11,25,29,0,2,52,0,50,100,65,63,14,121,93,62,37,35,20,0,107,1,118,38,28,35,2,44,21,0,0,57,20,2,48,6,36,38,37,111,12,91,43,68,104,38,0,42,64,7,0,48,97,3,42,81,88,127,122,17,1,0,0,2,0,39,13,24,25,111,28,59,0,22,33,28,123,74,159,92,131,19,34,0,0,18,1,0,1,71,0,2,67,98,21,49,18,108,45,1,0,0,6,8,5,19,9,0,4,24,0,2,18,3,1,67,86,73,131,18,65,24,13,4,0,2,18,4,12,0,0,0,7,0,0,0,0,6,0,16,20,29,44,81,16,0,1,0,0,1,13,0,0,3,4,0,3,17,1,0,6,0,0,0,2,0,81,18,11,11,0,4,0,0,1,0,0,0,4,9,11,12,126,64,21,41,21,25,28,64,22,18,59,14,71,5,28,35,0,0,58,33,0,11,70,48,17,31,66,0,22,23,6,63,11,0,0,46,0,0,0,2,0,1,8,5,0,43,18,36,29,35,2,0,0,0,0,1,0,0,58,9,10,0,70,55,116,28,61,55,128,76,24,130,30,24,82,52,36,34,28,99,85,18,11,30,5,14,53,51,7,17,93,85,4,17,62,37,1,95,84,13,126,71,0,0,0,0,0,0,7,0,0,14,16,27,35,107,89,121,10,0,34,52,0,0,67,40,1,16,0,0,0,1,0,16,28,22,0,0,12,3,0,23,60,7,61,95,51,23,26,2,0,2,4,15,16,3,96,42,2,72,105,40,71,5,22,2,38,3,0,4,0,0,2,0,33,0,0,54,33,3,16,56,26,62,18,66,18,2,12,124,99,10,92,1,0,0,1,0,22,48,1,15,9,2,17,19,30,20,63,17,42,10,1,4,42,4,8,0,0,3,2,0,46,5,2,11,73,26,4,80,127,57,116,68,32,48,133,18,44,132,17,4,49,81,3,68,84,21,33,45,81,36,43,58,68,15,38,91,91,13,70,42,138,167,49,2,14,13,0,37,0,2,54,6,0,13,122,50,10,81,73,31,9,1,0,2,3,1,5,23,9,13,32,29,11,0,1,12,1,0,20,140,25,74,0,16,7,3,8,5,9,14,11,0,9,4,50,4,9,2,3,1,2,0,0,0,0,1,8,16,0,95,80,55,68,52,35,0,0,1,0,2,7,1,4,4,2,6,17,13,2,4,1,0,0,0,0,33,52,71,101,9,16,0,0,0,0,0,13,12,20,76,2,20,10,27,30,0,2,51,0,56,110,65,66,11,110,136,62,38,29,20,0,105,1,113,33,23,36,1,47,21,0,0,57,19,1,46,5,39,36,38,102,9,85,41,68,79,39,0,27,64,8,0,48,94,3,44,82,91,94,121,17,1,0,0,3,0,36,15,25,25,111,28,77,0,27,47,48,77,94

Nearest PDB structures (foldseek):
  2uz1-assembly1_C  TM=1.001E+00  e=0.000E+00  Pseudomonas fluorescens
  3iae-assembly1_A  TM=1.000E+00  e=0.000E+00  Pseudomonas fluorescens
  4qq8-assembly1_B  TM=1.001E+00  e=0.000E+00  Pseudomonas fluorescens
  4qpz-assembly1_D  TM=9.997E-01  e=4.151E-102  Pseudomonas fluorescens
  4jud-assembly1_X  TM=8.782E-01  e=1.480E-34  Pseudomonas putida